Protein 3SWO (pdb70)

Sequence (1546 aa):
KSTYAPLEELFDTDRLLDQDERRDIAATVRQQFVDTRLKPNVEEGWFESATLPSSELAKEFGNLGVLGMHLQQGYGCAGTNAVSYGLACMELEAGDSGFRSFVSVQGSLSMFSIYRYGSEEEQKNEWLPRLAAGDAIGCFGLTEPDFGSNPAGMRTRARRRDGSDWIILNGTKMWITNGNLADVATVWAQTDDGIRGFLVPTDTPGFTANEIHRKLSLRASVTSELVLDNVRLPASAQLPLAEGLSAPLSCLNEARFGIVFGALGAARDSLETTIAYTQSSREEVFDKPLSNYQLTQEKLANMTVELGKGMLLAIHLGRIKDAEGVRPEQIISLGKLNNVREAIAIAREECRTLLGGSSGITLEYSPLRHANNLESVLTYEEGTSEMHLLSSIGKKALT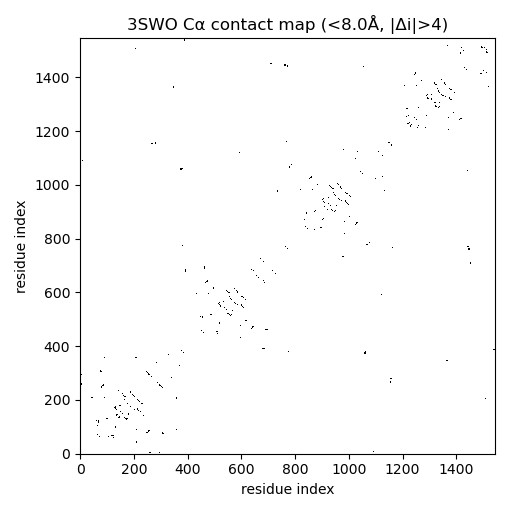GKAAFRTYAPLEELFDTDRLLDQDERDIAATVRQFVDTRLKPNVEEGWFESATTLPSSELAKEFGNLGVLGMHLQGYGCAGTNAVSYGLACMELEAGDSGFRSFVSVQGSLSMFSIYRRYGSEEQKNEWLPRLAAGDAIGCFGLTEPDFGSNPAGMRTRARRDGSDWILNGTKMWITNGNLADVATVWAQTDDGIRGFLVPTDTPGFTANEIHRKLSLRASVTSELVLDNVRLPASAQLPLAEGLSAPLSCLNEARFGIVFGALGAARDSLETTIAYTQSREEVFDKPLSNYQLTQEKLANMTVELGKGMLLAIHLGRIKDAEGVRPEQISLGKLNNVREAIAIAREECRTLLGGSSGITLEYSPLRHANNLESVLTYEEGTSEMHLLSSIGKKALTGKAAFRRTYAPLEELFDTDRLLDQDERRDIAATVRQFVDTRLKKPNVEEGWFESATTLPSSELAKEFGNLGVLGMHLQGYGCAGTNAVSYGLACMELEAGDSGFRSFVSVQGSLSMFSIYRYGSEEQKNEWLPRLAAGDAIGCFGLTEPDFGSNPAGMRTRARRRDGSDWILNGTKMWITNGNLADVATVWAQTDDGIRGFLVPTDTPGFTANEIHRKLSLRASVTSELVLDNVRLPASAQLPLAEGLSAPLSCLNEARFGIVFGALGAARDSLETTIAYTQSSREVFDKPLSNYQLTQEKLANMTVELGKGMMLLAIHLGRIKDAEGVRPEQIISLGKLNNVREAIAIAREECRTLLGGSSGITLEYSPLRHANNLESVLTYEEGTSEMHLLSSIGKALTGKAAFRTYAPLEELFDTDRLLDQDERDIAATVRQFVDTRLKPNVEEGWFESATTLPSSELAKEFGNLGVLGMHLQGYGCAGTNAVSYGLACMELEAGDSGFRSFVSVQGSLSMFSIYRYGSEEQKNEWLPRLAAGDAIGCFGLTEPDFGSNPAGMRTRRARRDGSDWILNGTKMWITNGNLADVATVWAQTDDGIRGFLVPTDTPGFTANEIHRKLSLRASVTSELVLDNVRLPASAQLPLAEGLSAPLSCLNEARFGIVFGALGAARDSLETTIAYTQSSREEVFDKPLSNYQLTQEKLANMTVELGKGMMLLAIHLGRIKDAEGVRPEQISLGKLNNVREAIAIAREECRTLLGGSSGITLEYSPLRHANNLESVLTYEEGTSEMHLLSSIGKKALTGKAAFRR

Organism: Mycolicibacterium smegmatis (strain ATCC 700084 / mc(2)155) (NCBI:txid246196)

Solvent-accessible surface area: 47978 Å² total; per-residue (Å²): 175,94,49,37,32,1,21,93,0,1,36,7,83,84,61,16,80,103,103,4,73,68,45,18,62,78,5,96,109,34,5,70,86,62,0,64,95,53,1,64,25,28,1,48,68,30,64,13,38,60,110,1,3,91,45,0,11,114,46,27,3,3,5,8,61,18,114,43,62,79,19,60,26,27,54,0,0,5,12,0,5,1,0,7,9,0,0,6,0,0,0,0,0,2,3,7,2,4,11,0,5,11,12,1,0,8,0,0,64,114,26,5,37,117,74,12,40,89,103,22,1,58,96,0,8,31,7,84,1,13,0,0,14,0,12,37,9,60,92,49,30,45,15,15,57,29,8,71,2,106,3,125,148,64,70,84,52,7,7,0,51,21,42,0,36,61,5,18,3,2,64,51,9,60,1,0,2,0,0,0,37,10,140,109,24,12,32,0,0,8,0,50,31,129,19,116,30,17,68,24,65,65,20,125,106,6,16,0,7,17,0,4,12,10,0,53,0,51,5,95,79,0,117,5,70,55,84,11,36,0,65,120,1,110,25,44,77,1,0,55,22,0,18,29,30,0,29,0,0,0,0,0,0,0,4,0,0,0,16,24,0,0,49,40,0,18,62,24,0,71,94,61,96,32,28,98,74,53,26,0,43,15,17,11,3,0,39,30,0,0,45,10,0,0,26,0,0,0,0,5,9,0,0,8,12,1,0,84,3,36,61,57,134,29,30,76,70,32,4,2,4,0,0,2,2,0,0,1,63,38,2,5,47,6,0,38,58,0,0,26,16,4,16,21,27,0,10,12,3,112,55,7,0,4,4,0,4,5,0,0,5,6,0,16,20,55,22,17,22,16,41,38,7,9,2,34,0,0,103,13,4,8,54,18,66,6,48,165,122,75,32,1,21,104,0,1,35,7,86,88,61,18,76,98,102,3,76,68,43,16,62,78,4,97,109,25,5,74,76,128,0,69,96,65,5,60,27,36,2,45,73,34,57,9,45,61,72,8,3,93,46,0,10,116,48,28,4,2,5,7,57,14,110,43,63,79,19,59,27,28,54,0,0,6,10,0,6,1,0,6,9,0,0,6,0,0,0,0,0,1,2,6,2,2,10,0,5,11,12,0,0,26,0,0,64,115,12,4,28,99,130,12,30,99,101,21,0,57,94,0,9,32,8,83,1,13,0,0,14,0,12,38,9,60,80,21,33,42,13,15,58,24,7,166,2,103,2,113,150,64,69,83,39,6,16,0,44,22,41,0,36,58,4,19,3,2,61,53,9,61,2,0,2,0,0,0,38,8,139,99,25,12,31,0,0,8,0,55,33,130,20,114,31,17,68,25,64,63,21,128,104,5,15,0,6,20,0,4,11,10,0,53,0,48,4,90,85,0,119,4,72,53,86,10,34,0,65,111,0,112,26,43,77,0,0,56,32,0,19,22,36,0,30,0,0,0,0,0,0,0,5,0,0,0,16,25,0,0,48,39,0,19,62,28,0,72,94,61,102,34,29,110,64,38,27,0,41,16,18,13,4,0,38,26,0,0,46,10,0,0,25,1,0,1,0,5,8,0,0,6,9,1,0,69,0,27,60,70,126,40,24,76,69,33,4,4,4,0,0,2,2,0,0,1,63,38,2,6,50,6,0,39,66,0,0,23,17,4,16,22,27,0,10,13,7,118,54,7,0,4,6,0,5,5,0,0,5,7,0,16,22,54,22,15,22,15,39,37,8,9,2,30,0,0,101,14,4,9,54,20,65,7,45,176,123,74,31,1,19,104,0,2,35,4,84,83,62,11,79,98,106,5,76,68,43,16,63,78,4,95,108,24,5,71,78,125,0,61,93,62,1,60,24,35,2,49,67,26,62,12,52,56,75,8,3,91,45,0,9,112,46,28,4,2,5,6,54,19,111,39,66,75,18,59,24,25,55,0,0,5,10,0,4,1,0,3,9,0,0,6,0,0,0,0,0,1,2,7,2,4,10,0,4,10,11,1,0,29,0,0,67,118,14,5,36,107,141,12,30,99,103,21,0,59,97,0,8,32,7,85,0,10,0,0,13,0,12,38,8,61,74,37,32,44,19,13,57,25,9,160,1,52,0,139,125,70,71,78,38,16,26,0,58,21,41,0,38,59,5,19,3,1,60,46,9,61,1,0,2,0,0,0,50,8,119,113,25,15,32,0,0,8,0,52,32,126,18,116,32,18,69,24,65,68,20,122,101,6,15,0,6,19,0,4,9,9,0,55,0,49,4,91,98,0,124,4,72,47,79,10,40,0,66,111,0,112,25,43,78,1,0,58,31,0,19,22,35,0,29,0,0,1,0,0,0,0,4,0,0,0,15,23,0,0,47,38,0,18,58,24,0,77,98,59,89,33,31,102,25,51,25,0,58,25,16,12,3,0,36,30,0,0,46,10,0,0,25,1,0,0,0,8,9,0,0,6,10,2,0,86,2,30,58,67,126,29,23,78,72,35,3,4,4,0,0,2,1,0,0,1,62,39,1,6,48,6,0,38,58,0,0,27,17,4,15,20,26,0,9,12,2,111,54,8,0,3,5,0,5,4,0,0,6,7,0,15,24,56,23,16,22,16,41,34,7,9,3,35,0,0,100,11,4,8,42,21,63,8,43,168,122,75,31,1,22,105,0,1,38,8,82,84,56,19,78,100,107,5,68,70,45,16,62,78,5,98,111,22,5,71,70,124,0,62,94,61,2,59,24,34,1,47,68,32,65,14,54,54,76,8,2,88,44,0,11,115,47,26,4,2,4,7,56,12,106,44,64,78,17,59,26,28,56,0,0,5,10,0,7,1,0,6,9,0,0,6,0,0,0,0,0,1,2,7,1,4,10,0,4,10,11,1,0,25,0,0,66,112,14,6,27,138,111,9,47,87,96,21,0,56,100,0,8,33,8,86,1,10,0,0,13,0,12,37,9,58,93,40,32,46,17,15,56,22,4,165,1,84,2,112,122,67,71,76,38,18,7,0,64,19,42,0,38,61,5,20,3,1,64,52,9,60,2,0,1,0,0,0,38,10,138,117,24,12,32,0,0,7,0,51,32,130,17,114,30,18,67,26,64,65,20,125,104,6,14,0,7,18,0,4,13,10,0,52,0,48,3,89,75,0,120,4,75,45,61,10,40,0,67,116,0,113,26,44,76,1,0,55,34,0,18,22,35,0,29,1,0,0,0,0,0,0,4,0,0,0,16,23,0,0,46,40,0,19,62,28,0,72,98,59,95,31,29,99,76,52,26,0,42,15,17,12,4,0,37,30,0,0,46,9,0,0,26,1,0,1,0,5,8,0,0,6,12,1,0,83,2,29,59,68,125,31,24,76,74,37,3,5,4,0,0,3,1,0,0,1,62,38,1,6,48,5,0,38,57,0,0,27,16,4,15,21,25,0,10,13,3,113,55,7,0,4,4,0,5,6,0,0,5,7,0,16,23,56,22,17,21,15,40,35,7,8,2,37,0,0,99,14,4,8,53,21,62,9,43,161

Foldseek 3Di:
DPDDALQVVVPCVVLDDPVLVVLLVLLLVCLVPPPQVCPQVCLVVLEADLVVLQVVLVSQLAQQCDDDLSHVNDALSSNLSNLLSLCLSNNQSSVQRLFLHLQFLVLCVPQADPVSNVVPSNCSSNSVFGEKEFQAAPVQALHSQPDAWAWEDDDQKIWTFGKGFFIWCLVVGQWYFHWHAYPQAIWTFIAGCPFPQWDWDWDDPAPASSHTTTTMIGGDGGMGGNNRTSHRDGHPVSSLSSLLSSLLSLLSNLLSNLSSLLVLLVVQQCVDDDPHHRNCVDPVNVVLSVVLSVLSNVSSVLSSVQSVQCSPPHDDSLSSLVSLLRSLVSSLVSLVSSLVSNPPVSPGPPGRSVNSNRNSVVSCPHSHHSVRSVQSNVCVVPVDRDPD/DAQLQRVVPLVVLDDPVLVVLLVLLLVCLVPPPQVCPQVLLVVLEADLVVLQVCLVSQLAQQCDDDLSHVVDALSSNLSSLLSLCLSNNQRSVQRLFLHLQFLVLCVPQADPVSNNVPSNCSSNSVFGEKEFQAAPVDAQHSQPDAFAWEDDPQKIWTFGKGFFIWCLVPGQWYWHWHAYPQAIWTFIDGQPQPQWDWDWDDPALASSNTTTTMIGRGRRMGGNNRTSHRDGHPVSNLSSLLSSLLSLLSNLLSNLSSLLVLLCVQQCVDDDPHHRNCPDPVNVVLSVVLSVLSNVSSVLSSVQSVCCRPPRHDSLSSLVSLLRSLVSSLVSLVSSLVSVPPVSPGPPGRSVNSNRNSVVSCPHSHHSVRSVQSNVCVVPVDRDPD/DAQLQRVVVLVVLDDPVLVVLLVLLLVCLVPPPQVCPQVLLVVLEADLVVLQVCLVSQLAQQCDDDLSHVVDALSSNLSSLLSLCLSNNQRSVQRLFLHLQFLVLCVPQADPVSNVVPVNCSSNSVFGEKEFQAAPVDAQHSQPDAWAWEDDPQKIWTFGKGFFIWCLVPGQWYFHWHAYPQAIWTFIAGCPFPQWDWDWDDPALASSNTTTTMIGGDGGMGGNNRTRHRDGHPVSSLSSLLSSLLSLLSNLLSLLSSLLVLLVVQQQVDDDPRHRNCPDPVNVVLSVVLSVLSNVSSVLSSVQSVVCSPVHHDSLSSLVSLLRSLVSSLVSLVSSLVSNPPVSPGPPGRSVNSNRNSVVSCPHSHHSVRSVQSNVCVVPVDRDPD/DAQLQRVVPLVVLDDPVLVVLLVLLLVCLVPPPQVCPQVLLVVLEADLCVLQVCLVSQLAQQCDDDLSHVNDALSSNLSNLLSLCLSNNQRSVQRLFLHLQFLVLCVPQADPVSNNVPSNCSSNSVFGEKEFQAAPVDAQHSQPDAFAWEDDPQKIWTFGKGFFIWCLVPGQWYWHWHAYPQAIWTFIDGCPFPQWDWDWDDPALASSHTTTTMIGRHGGIGGNNRTSHRDGHPVSNLSSLLSSLLSLLSNLLSLLSSLLVLLCVQQCVDDDPHHRNCVDPVNVVLSVVLSVLSNVSSVLSSVQSVVCRPVHHDSLSSLVSLLRSLVSSLVSLVSSLVSNPPVSPGPPGRSVNSNRNSVVSCPHSHHSVRSVQSNVCVVPVDRDPD

Nearest PDB structures (foldseek):
  3swo-assembly1_D  TM=1.002E+00  e=8.343E-63  Mycolicibacterium smegmatis MC2 155
  3sf6-assembly1_A  TM=9.965E-01  e=3.143E-48  Mycolicibacterium smegmatis MC2 155
  3ii9-assembly1_C  TM=9.580E-01  e=2.844E-35  Burkholderia pseudomallei 1710b
  2vig-assembly2_F  TM=9.636E-01  e=1.639E-29  Homo sapiens
  2vig-assembly2_H  TM=9.617E-01  e=8.553E-29  Homo sapiens

Radius of gyration: 34.22 Å; Cα contacts (8 Å, |Δi|>4): 3447; chains: 4; bounding box: 87×93×88 Å

Structure (mmCIF, N/CA/C/O backbone):
data_3SWO
#
_entry.id   3SWO
#
_cell.length_a   149.670
_cell.length_b   66.870
_cell.length_c   167.460
_cell.angle_alpha   90.00
_cell.angle_beta   107.71
_cell.angle_gamma   90.00
#
_symmetry.space_group_name_H-M   'C 1 2 1'
#
loop_
_entity.id
_entity.type
_entity.pdbx_description
1 polymer 'Glutaryl-CoA dehydrogenase'
2 non-polymer 'DIHYDROFLAVINE-ADENINE DINUCLEOTIDE'
3 non-polymer 1,2-ETHANEDIOL
4 non-polymer 'UNKNOWN ATOM OR ION'
5 water water
#
loop_
_atom_site.group_PDB
_atom_site.id
_atom_site.type_symbol
_atom_site.label_atom_id
_atom_site.label_alt_id
_atom_site.label_comp_id
_atom_site.label_asym_id
_atom_site.label_entity_id
_atom_site.label_seq_id
_atom_site.pdbx_PDB_ins_code
_atom_site.Cartn_x
_atom_site.Cartn_y
_atom_site.Cartn_z
_atom_site.occupancy
_atom_site.B_iso_or_equiv
_atom_site.auth_seq_id
_atom_site.auth_comp_id
_atom_site.auth_asym_id
_atom_site.auth_atom_id
_atom_site.pdbx_PDB_model_num
ATOM 1 N N . LYS A 1 11 ? 21.418 21.965 54.817 1.00 36.39 9 LYS A N 1
ATOM 2 C CA . LYS A 1 11 ? 22.419 20.987 55.377 1.00 35.11 9 LYS A CA 1
ATOM 3 C C . LYS A 1 11 ? 23.733 20.855 54.562 1.00 34.00 9 LYS A C 1
ATOM 4 O O . LYS A 1 11 ? 23.722 20.448 53.392 1.00 34.65 9 LYS A O 1
ATOM 10 N N . SER A 1 12 ? 24.862 21.188 55.194 1.00 32.30 10 SER A N 1
ATOM 11 C CA . SER A 1 12 ? 26.147 21.300 54.474 1.00 30.70 10 SER A CA 1
ATOM 12 C C . SER A 1 12 ? 26.858 19.949 54.317 1.00 27.03 10 SER A C 1
ATOM 13 O O . SER A 1 12 ? 27.616 19.742 53.348 1.00 27.60 10 SER A O 1
ATOM 16 N N . THR A 1 13 ? 26.623 19.019 55.252 1.00 22.75 11 THR A N 1
ATOM 17 C CA . THR A 1 13 ? 27.296 17.716 55.180 1.00 18.93 11 THR A CA 1
ATOM 18 C C . THR A 1 13 ? 26.359 16.595 55.633 1.00 16.18 11 THR A C 1
ATOM 19 O O . THR A 1 13 ? 25.414 16.800 56.405 1.00 16.16 11 THR A O 1
ATOM 23 N N . TYR A 1 14 ? 26.625 15.409 55.103 1.00 12.22 12 TYR A N 1
ATOM 24 C CA . TYR A 1 14 ? 25.896 14.200 55.410 1.00 11.06 12 TYR A CA 1
ATOM 25 C C . TYR A 1 14 ? 26.873 13.135 55.850 1.00 10.02 12 TYR A C 1
ATOM 26 O O . TYR A 1 14 ? 27.926 12.968 55.197 1.00 10.79 12 TYR A O 1
ATOM 35 N N . ALA A 1 15 ? 26.523 12.364 56.872 1.00 9.86 13 ALA A N 1
ATOM 36 C CA . ALA A 1 15 ? 27.229 11.132 57.173 1.00 9.14 13 ALA A CA 1
ATOM 37 C C . ALA A 1 15 ? 27.006 10.148 56.006 1.00 9.42 13 ALA A C 1
ATOM 38 O O . ALA A 1 15 ? 26.013 10.271 55.301 1.00 9.18 13 ALA A O 1
ATOM 40 N N . PRO A 1 16 ? 27.900 9.159 55.831 1.00 7.99 14 PRO A N 1
ATOM 41 C CA . PRO A 1 16 ? 27.772 8.253 54.675 1.00 8.11 14 PRO A CA 1
ATOM 42 C C . PRO A 1 16 ? 26.378 7.629 54.538 1.00 7.68 14 PRO A C 1
ATOM 43 O O . PRO A 1 16 ? 25.785 7.688 53.456 1.00 8.03 14 PRO A O 1
ATOM 47 N N . LEU A 1 17 ? 25.836 7.028 55.597 1.00 7.92 15 LEU A N 1
ATOM 48 C CA . LEU A 1 17 ? 24.520 6.405 55.484 1.00 7.98 15 LEU A CA 1
ATOM 49 C C . LEU A 1 17 ? 23.388 7.402 55.468 1.00 9.09 15 LEU A C 1
ATOM 50 O O . LEU A 1 17 ? 22.315 7.082 54.953 1.00 10.23 15 LEU A O 1
ATOM 55 N N . GLU A 1 18 ? 23.598 8.591 56.016 1.00 9.30 16 GLU A N 1
ATOM 56 C CA A GLU A 1 18 ? 22.611 9.670 55.915 0.50 9.79 16 GLU A CA 1
ATOM 57 C CA B GLU A 1 18 ? 22.618 9.656 55.933 0.50 10.48 16 GLU A CA 1
ATOM 58 C C . GLU A 1 18 ? 22.437 10.080 54.471 1.00 9.94 16 GLU A C 1
ATOM 59 O O . GLU A 1 18 ? 21.345 10.429 54.047 1.00 11.47 16 GLU A O 1
ATOM 70 N N . LEU A 1 19 ? 23.516 10.046 53.696 1.00 8.91 17 LEU A N 1
ATOM 71 C CA . LEU A 1 19 ? 23.444 10.389 52.284 1.00 8.92 17 LEU A CA 1
ATOM 72 C C . LEU A 1 19 ? 22.549 9.412 51.528 1.00 9.20 17 LEU A C 1
ATOM 73 O O . LEU A 1 19 ? 21.714 9.823 50.708 1.00 9.78 17 LEU A O 1
ATOM 78 N N . PHE A 1 20 ? 22.685 8.118 51.827 1.00 8.60 18 PHE A N 1
ATOM 79 C CA . PHE A 1 20 ? 21.799 7.101 51.298 1.00 8.91 18 PHE A CA 1
ATOM 80 C C . PHE A 1 20 ? 20.391 7.176 51.862 1.00 9.38 18 PHE A C 1
ATOM 81 O O . PHE A 1 20 ? 19.458 6.691 51.236 1.00 12.14 18 PHE A O 1
ATOM 89 N N . ASP A 1 21 ? 20.267 7.716 53.063 1.00 8.93 19 ASP A N 1
ATOM 90 C CA . ASP A 1 21 ? 19.017 7.770 53.819 1.00 9.64 19 ASP A CA 1
ATOM 91 C C . ASP A 1 21 ? 18.510 6.359 54.088 1.00 10.35 19 ASP A C 1
ATOM 92 O O . ASP A 1 21 ? 17.363 6.001 53.759 1.00 11.75 19 ASP A O 1
ATOM 97 N N . THR A 1 22 ? 19.336 5.524 54.687 1.00 8.62 20 THR A N 1
ATOM 98 C CA . THR A 1 22 ? 18.899 4.204 55.101 1.00 8.96 20 THR A CA 1
ATOM 99 C C . THR A 1 22 ? 17.954 4.228 56.326 1.00 8.90 20 THR A C 1
ATOM 100 O O . THR A 1 22 ? 17.151 3.294 56.484 1.00 8.63 20 THR A O 1
ATOM 104 N N . ASP A 1 23 ? 17.998 5.272 57.146 1.00 9.46 21 ASP A N 1
ATOM 105 C CA . ASP A 1 23 ? 17.070 5.365 58.281 1.00 9.15 21 ASP A CA 1
ATOM 106 C C . ASP A 1 23 ? 15.615 5.347 57.833 1.00 8.78 21 ASP A C 1
ATOM 107 O O . ASP A 1 23 ? 14.771 4.905 58.594 1.00 9.57 21 ASP A O 1
ATOM 112 N N . ARG A 1 24 ? 15.284 5.821 56.633 1.00 7.91 22 ARG A N 1
ATOM 113 C CA . ARG A 1 24 ? 13.902 5.788 56.155 1.00 8.63 22 ARG A CA 1
ATOM 114 C C . ARG A 1 24 ? 13.350 4.387 55.999 1.00 8.40 22 ARG A C 1
ATOM 115 O O . ARG A 1 24 ? 12.135 4.220 55.954 1.00 9.86 22 ARG A O 1
ATOM 123 N N . LEU A 1 25 ? 14.239 3.386 55.943 1.00 8.81 23 LEU A N 1
ATOM 124 C CA . LEU A 1 25 ? 13.876 1.977 55.825 1.00 9.75 23 LEU A CA 1
ATOM 125 C C . LEU A 1 25 ? 13.617 1.271 57.148 1.00 10.66 23 LEU A C 1
ATOM 126 O O . LEU A 1 25 ? 13.205 0.097 57.150 1.00 12.21 23 LEU A O 1
ATOM 131 N N . LEU A 1 26 ? 13.815 1.986 58.251 1.00 9.82 24 LEU A N 1
ATOM 132 C CA . LEU A 1 26 ? 13.742 1.434 59.583 1.00 9.90 24 LEU A CA 1
ATOM 133 C C . LEU A 1 26 ? 12.612 2.105 60.343 1.00 12.37 24 LEU A C 1
ATOM 134 O O . LEU A 1 26 ? 12.421 3.324 60.204 1.00 14.74 24 LEU A O 1
ATOM 139 N N . ASP A 1 27 ? 11.911 1.381 61.201 1.00 10.28 25 ASP A N 1
ATOM 140 C CA . ASP A 1 27 ? 10.908 2.038 62.023 1.00 11.13 25 ASP A CA 1
ATOM 141 C C . ASP A 1 27 ? 11.503 2.620 63.295 1.00 10.92 25 ASP A C 1
ATOM 142 O O . ASP A 1 27 ? 12.697 2.490 63.558 1.00 9.99 25 ASP A O 1
ATOM 147 N N . GLN A 1 28 ? 10.693 3.329 64.078 1.00 11.56 26 GLN A N 1
ATOM 148 C CA . GLN A 1 28 ? 11.227 4.000 65.260 1.00 11.53 26 GLN A CA 1
ATOM 149 C C . GLN A 1 28 ? 11.803 3.039 66.277 1.00 10.58 26 GLN A C 1
ATOM 150 O O . GLN A 1 28 ? 12.849 3.283 66.885 1.00 10.35 26 GLN A O 1
ATOM 156 N N . ASP A 1 29 ? 11.139 1.913 66.493 1.00 10.62 27 ASP A N 1
ATOM 157 C CA . ASP A 1 29 ? 11.611 0.940 67.458 1.00 11.27 27 ASP A CA 1
ATOM 158 C C . ASP A 1 29 ? 12.983 0.386 67.068 1.00 10.16 27 ASP A C 1
ATOM 159 O O . ASP A 1 29 ? 13.871 0.213 67.913 1.00 11.70 27 ASP A O 1
ATOM 164 N N . GLU A 1 30 ? 13.156 0.129 65.770 1.00 9.43 28 GLU A N 1
ATOM 165 C CA . GLU A 1 30 ? 14.444 -0.357 65.247 1.00 9.91 28 GLU A CA 1
ATOM 166 C C . GLU A 1 30 ? 15.525 0.711 65.425 1.00 10.23 28 GLU A C 1
ATOM 167 O O . GLU A 1 30 ? 16.632 0.403 65.899 1.00 9.83 28 GLU A O 1
ATOM 173 N N . ARG A 1 31 ? 15.234 1.962 65.078 1.00 9.35 29 ARG A N 1
ATOM 174 C CA A ARG A 1 31 ? 16.210 3.035 65.249 0.60 10.15 29 ARG A CA 1
ATOM 175 C CA B ARG A 1 31 ? 16.211 3.030 65.245 0.40 9.86 29 ARG A CA 1
ATOM 176 C C . ARG A 1 31 ? 16.533 3.246 66.725 1.00 10.35 29 ARG A C 1
ATOM 177 O O . ARG A 1 31 ? 17.691 3.544 67.064 1.00 10.40 29 ARG A O 1
ATOM 192 N N . ASP A 1 32 ? 15.544 3.074 67.607 1.00 10.95 30 ASP A N 1
ATOM 193 C CA . ASP A 1 32 ? 15.782 3.229 69.046 1.00 11.13 30 ASP A CA 1
ATOM 194 C C . ASP A 1 32 ? 16.725 2.141 69.568 1.00 11.60 30 ASP A C 1
ATOM 195 O O . ASP A 1 32 ? 17.606 2.413 70.374 1.00 11.54 30 ASP A O 1
ATOM 200 N N . ILE A 1 33 ? 16.579 0.920 69.069 1.00 11.21 31 ILE A N 1
ATOM 201 C CA . ILE A 1 33 ? 17.486 -0.181 69.434 1.00 11.90 31 ILE A CA 1
ATOM 202 C C . ILE A 1 33 ? 18.905 0.131 68.983 1.00 11.43 31 ILE A C 1
ATOM 203 O O . ILE A 1 33 ? 19.853 -0.024 69.778 1.00 10.88 31 ILE A O 1
ATOM 208 N N . ALA A 1 34 ? 19.069 0.561 67.735 1.00 10.00 32 ALA A N 1
ATOM 209 C CA . ALA A 1 34 ? 20.403 0.949 67.279 1.00 9.95 32 ALA A CA 1
ATOM 210 C C . ALA A 1 34 ? 20.991 2.006 68.202 1.00 9.69 32 ALA A C 1
ATOM 211 O O . ALA A 1 34 ? 22.158 1.923 68.608 1.00 10.28 32 ALA A O 1
ATOM 213 N N . ALA A 1 35 ? 20.220 3.031 68.523 1.00 9.72 33 ALA A N 1
ATOM 214 C CA . ALA A 1 35 ? 20.746 4.132 69.338 1.00 9.58 33 ALA A CA 1
ATOM 215 C C . ALA A 1 35 ? 21.095 3.658 70.749 1.00 10.31 33 ALA A C 1
ATOM 216 O O . ALA A 1 35 ? 22.108 4.077 71.323 1.00 10.64 33 ALA A O 1
ATOM 218 N N . THR A 1 36 ? 20.291 2.769 71.300 1.00 10.25 34 THR A N 1
ATOM 219 C CA . THR A 1 36 ? 20.530 2.233 72.641 1.00 11.36 34 THR A CA 1
ATOM 220 C C . THR A 1 36 ? 21.825 1.430 72.688 1.00 10.74 34 THR A C 1
ATOM 221 O O . THR A 1 36 ? 22.661 1.593 73.584 1.00 10.93 34 THR A O 1
ATOM 225 N N . VAL A 1 37 ? 22.042 0.580 71.700 1.00 9.83 35 VAL A N 1
ATOM 226 C CA . VAL A 1 37 ? 23.251 -0.217 71.687 1.00 10.21 35 VAL A CA 1
ATOM 227 C C . VAL A 1 37 ? 24.454 0.673 71.399 1.00 9.59 35 VAL A C 1
ATOM 228 O O . VAL A 1 37 ? 25.515 0.515 72.025 1.00 9.16 35 VAL A O 1
ATOM 232 N N . ARG A 1 38 ? 24.318 1.641 70.499 1.00 8.95 36 ARG A N 1
ATOM 233 C CA . ARG A 1 38 ? 25.435 2.561 70.209 1.00 9.66 36 ARG A CA 1
ATOM 234 C C . ARG A 1 38 ? 25.844 3.330 71.471 1.00 10.19 36 ARG A C 1
ATOM 235 O O . ARG A 1 38 ? 27.052 3.524 71.729 1.00 10.36 36 ARG A O 1
ATOM 243 N N . GLN A 1 39 ? 24.883 3.751 72.281 1.00 11.31 37 GLN A N 1
ATOM 244 C CA A GLN A 1 39 ? 25.218 4.520 73.473 0.50 12.26 37 GLN A CA 1
ATOM 245 C CA B GLN A 1 39 ? 25.173 4.505 73.509 0.50 12.13 37 GLN A CA 1
ATOM 246 C C . GLN A 1 39 ? 25.898 3.617 74.511 1.00 12.00 37 GLN A C 1
ATOM 247 O O . GLN A 1 39 ? 26.848 4.055 75.173 1.00 11.81 37 GLN A O 1
ATOM 258 N N . PHE A 1 40 ? 25.459 2.363 74.625 1.00 11.58 38 PHE A N 1
ATOM 259 C CA . PHE A 1 40 ? 26.131 1.364 75.462 1.00 11.85 38 PHE A CA 1
ATOM 260 C C . PHE A 1 40 ? 27.593 1.143 75.010 1.00 12.01 38 PHE A C 1
ATOM 261 O O . PHE A 1 40 ? 28.553 1.130 75.833 1.00 12.31 38 PHE A O 1
ATOM 269 N N . VAL A 1 41 ? 27.776 0.955 73.714 1.00 10.81 39 VAL A N 1
ATOM 270 C CA . VAL A 1 41 ? 29.120 0.751 73.175 1.00 11.92 39 VAL A CA 1
ATOM 271 C C . VAL A 1 41 ? 29.980 1.977 73.504 1.00 12.46 39 VAL A C 1
ATOM 272 O O . VAL A 1 41 ? 31.118 1.843 73.999 1.00 13.13 39 VAL A O 1
ATOM 276 N N . ASP A 1 42 ? 29.450 3.170 73.239 1.00 12.17 40 ASP A N 1
ATOM 277 C CA . ASP A 1 42 ? 30.202 4.417 73.449 1.00 12.77 40 ASP A CA 1
ATOM 278 C C . ASP A 1 42 ? 30.600 4.626 74.897 1.00 13.86 40 ASP A C 1
ATOM 279 O O . ASP A 1 42 ? 31.716 5.081 75.171 1.00 14.45 40 ASP A O 1
ATOM 284 N N . THR A 1 43 ? 29.711 4.328 75.823 1.00 14.60 41 THR A N 1
ATOM 285 C CA . THR A 1 43 ? 29.958 4.656 77.221 1.00 16.27 41 THR A CA 1
ATOM 286 C C . THR A 1 43 ? 30.660 3.552 77.972 1.00 16.93 41 THR A C 1
ATOM 287 O O . THR A 1 43 ? 31.521 3.851 78.824 1.00 18.70 41 THR A O 1
ATOM 291 N N . ARG A 1 44 ? 30.302 2.297 77.720 1.00 16.75 42 ARG A N 1
ATOM 292 C CA . ARG A 1 44 ? 30.829 1.180 78.489 1.00 17.70 42 ARG A CA 1
ATOM 293 C C . ARG A 1 44 ? 32.028 0.468 77.861 1.00 17.38 42 ARG A C 1
ATOM 294 O O . ARG A 1 44 ? 32.938 0.035 78.576 1.00 20.11 42 ARG A O 1
ATOM 302 N N . LEU A 1 45 ? 32.046 0.339 76.548 1.00 14.73 43 LEU A N 1
ATOM 303 C CA . LEU A 1 45 ? 33.027 -0.508 75.874 1.00 15.14 43 LEU A CA 1
ATOM 304 C C . LEU A 1 45 ? 34.168 0.298 75.274 1.00 15.39 43 LEU A C 1
ATOM 305 O O . LEU A 1 45 ? 35.336 -0.041 75.484 1.00 15.47 43 LEU A O 1
ATOM 310 N N . LYS A 1 46 ? 33.871 1.368 74.548 1.00 15.42 44 LYS A N 1
ATOM 311 C CA . LYS A 1 46 ? 34.915 2.128 73.869 1.00 16.66 44 LYS A CA 1
ATOM 312 C C . LYS A 1 46 ? 36.013 2.654 74.757 1.00 16.72 44 LYS A C 1
ATOM 313 O O . LYS A 1 46 ? 37.171 2.623 74.317 1.00 17.48 44 LYS A O 1
ATOM 319 N N . PRO A 1 47 ? 35.715 3.063 76.012 1.00 17.23 45 PRO A N 1
ATOM 320 C CA . PRO A 1 47 ? 36.850 3.569 76.843 1.00 17.62 45 PRO A CA 1
ATOM 321 C C . PRO A 1 47 ? 37.891 2.513 77.211 1.00 17.15 45 PRO A C 1
ATOM 322 O O . PRO A 1 47 ? 39.017 2.870 77.625 1.00 18.11 45 PRO A O 1
ATOM 326 N N . ASN A 1 48 ? 37.534 1.241 77.044 1.00 16.30 46 ASN A N 1
ATOM 327 C CA . ASN A 1 48 ? 38.348 0.117 77.460 1.00 14.95 46 ASN A CA 1
ATOM 328 C C . ASN A 1 48 ? 38.931 -0.690 76.294 1.00 13.61 46 ASN A C 1
ATOM 329 O O . ASN A 1 48 ? 39.773 -1.548 76.524 1.00 13.27 46 ASN A O 1
ATOM 334 N N . VAL A 1 49 ? 38.454 -0.463 75.070 1.00 12.66 47 VAL A N 1
ATOM 335 C CA . VAL A 1 49 ? 38.762 -1.379 73.986 1.00 12.27 47 VAL A CA 1
ATOM 336 C C . VAL A 1 49 ? 40.267 -1.402 73.620 1.00 11.83 47 VAL A C 1
ATOM 337 O O . VAL A 1 49 ? 40.790 -2.459 73.284 1.00 10.75 47 VAL A O 1
ATOM 341 N N . GLU A 1 50 ? 40.940 -0.258 73.670 1.00 12.19 48 GLU A N 1
ATOM 342 C CA A GLU A 1 50 ? 42.3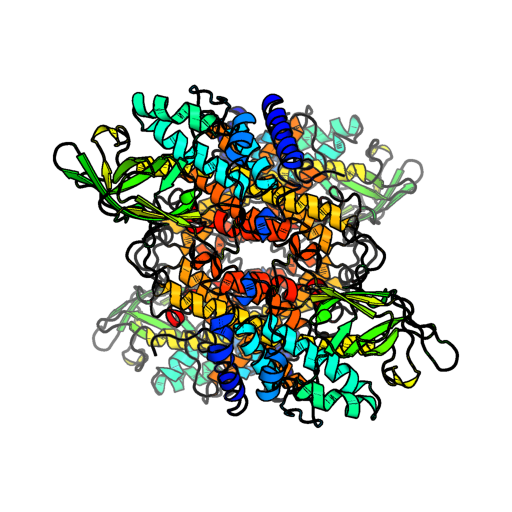61 -0.217 73.302 0.50 11.16 48 GLU A CA 1
ATOM 343 C CA B GLU A 1 50 ? 42.357 -0.202 73.323 0.50 11.80 48 GLU A CA 1
ATOM 344 C C . GLU A 1 50 ? 43.139 -1.128 74.261 1.00 11.09 48 GLU A C 1
ATOM 345 O O . GLU A 1 50 ? 43.970 -1.948 73.837 1.00 11.00 48 GLU A O 1
ATOM 356 N N . GLY A 1 51 ? 42.898 -0.999 75.563 1.00 11.37 49 GLY A N 1
ATOM 357 C CA . GLY A 1 51 ? 43.567 -1.848 76.540 1.00 11.64 49 GLY A CA 1
ATOM 358 C C . GLY A 1 51 ? 43.225 -3.313 76.419 1.00 11.19 49 GLY A C 1
ATOM 359 O O . GLY A 1 51 ? 44.086 -4.204 76.528 1.00 11.70 49 GLY A O 1
ATOM 360 N N . TRP A 1 52 ? 41.958 -3.603 76.143 1.00 10.47 50 TRP A N 1
ATOM 361 C CA . TRP A 1 52 ? 41.542 -4.988 75.969 1.00 9.93 50 TRP A CA 1
ATOM 362 C C . TRP A 1 52 ? 42.217 -5.621 74.743 1.00 9.45 50 TRP A C 1
ATOM 363 O O . TRP A 1 52 ? 42.669 -6.756 74.787 1.00 10.75 50 TRP A O 1
ATOM 374 N N . PHE A 1 53 ? 42.334 -4.866 73.659 1.00 8.71 51 PHE A N 1
ATOM 375 C CA . PHE A 1 53 ? 42.972 -5.408 72.455 1.00 8.35 51 PHE A CA 1
ATOM 376 C C . PHE A 1 53 ? 44.475 -5.621 72.674 1.00 8.67 51 PHE A C 1
ATOM 377 O O . PHE A 1 53 ? 44.999 -6.726 72.390 1.00 9.24 51 PHE A O 1
ATOM 385 N N . GLU A 1 54 ? 45.171 -4.600 73.205 1.00 9.42 52 GLU A N 1
ATOM 386 C CA . GLU A 1 54 ? 46.589 -4.738 73.471 1.00 9.49 52 GLU A CA 1
ATOM 387 C C . GLU A 1 54 ? 46.904 -5.905 74.394 1.00 10.52 52 GLU A C 1
ATOM 388 O O . GLU A 1 54 ? 47.850 -6.661 74.145 1.00 10.21 52 GLU A O 1
ATOM 394 N N . SER A 1 55 ? 46.134 -6.040 75.471 1.00 10.72 53 SER A N 1
ATOM 395 C CA . SER A 1 55 ? 46.360 -7.094 76.464 1.00 11.58 53 SER A CA 1
ATOM 396 C C . SER A 1 55 ? 45.789 -8.448 76.053 1.00 11.61 53 SER A C 1
ATOM 397 O O . SER A 1 55 ? 46.022 -9.449 76.711 1.00 14.05 53 SER A O 1
ATOM 400 N N . ALA A 1 56 ? 45.034 -8.465 74.966 1.00 11.19 54 ALA A N 1
ATOM 401 C CA . ALA A 1 56 ? 44.335 -9.661 74.489 1.00 11.70 54 ALA A CA 1
ATOM 402 C C . ALA A 1 56 ? 43.393 -10.265 75.534 1.00 12.88 54 ALA A C 1
ATOM 403 O O . ALA A 1 56 ? 43.456 -11.470 75.848 1.00 14.96 54 ALA A O 1
ATOM 405 N N . THR A 1 57 ? 42.498 -9.419 76.024 1.00 14.07 55 THR A N 1
ATOM 406 C CA . THR A 1 57 ? 41.481 -9.853 76.979 1.00 16.11 55 THR A CA 1
ATOM 407 C C . THR A 1 57 ? 40.094 -9.322 76.612 1.00 16.92 55 THR A C 1
ATOM 408 O O . THR A 1 57 ? 39.980 -8.265 76.006 1.00 16.99 55 THR A O 1
ATOM 412 N N . LEU A 1 58 ? 39.042 -10.067 76.965 1.00 16.89 56 LEU A N 1
ATOM 413 C CA . LEU A 1 58 ? 37.650 -9.569 76.906 1.00 16.86 56 LEU A CA 1
ATOM 414 C C . LEU A 1 58 ? 37.011 -10.115 78.180 1.00 17.15 56 LEU A C 1
ATOM 415 O O . LEU A 1 58 ? 36.737 -11.308 78.272 1.00 18.01 56 LEU A O 1
ATOM 420 N N . PRO A 1 59 ? 36.809 -9.247 79.176 1.00 17.34 57 PRO A N 1
ATOM 421 C CA . PRO A 1 59 ? 36.370 -9.719 80.506 1.00 17.99 57 PRO A CA 1
ATOM 422 C C . PRO A 1 59 ? 35.059 -10.489 80.507 1.00 17.87 57 PRO A C 1
ATOM 423 O O . PRO A 1 59 ? 34.114 -10.109 79.823 1.00 17.93 57 PRO A O 1
ATOM 427 N N . SER A 1 60 ? 35.014 -11.594 81.262 1.00 18.30 58 SER A N 1
ATOM 428 C CA A SER A 1 60 ? 33.827 -12.444 81.289 0.60 18.53 58 SER A CA 1
ATOM 429 C CA B SER A 1 60 ? 33.832 -12.456 81.328 0.40 18.58 58 SER A CA 1
ATOM 430 C C . SER A 1 60 ? 32.615 -11.719 81.882 1.00 18.22 58 SER A C 1
ATOM 431 O O . SER A 1 60 ? 31.480 -12.035 81.497 1.00 19.19 58 SER A O 1
ATOM 436 N N . GLU A 1 61 ? 32.854 -10.736 82.754 1.00 18.78 59 GLU A N 1
ATOM 437 C CA . GLU A 1 61 ? 31.769 -9.838 83.281 1.00 19.62 59 GLU A CA 1
ATOM 438 C C . GLU A 1 61 ? 30.914 -9.203 82.196 1.00 16.86 59 GLU A C 1
ATOM 439 O O . GLU A 1 61 ? 29.753 -8.826 82.452 1.00 15.51 59 GLU A O 1
ATOM 445 N N . LEU A 1 62 ? 31.477 -9.045 81.011 1.00 14.72 60 LEU A N 1
ATOM 446 C CA . LEU A 1 62 ? 30.664 -8.513 79.923 1.00 14.41 60 LEU A CA 1
ATOM 447 C C . LEU A 1 62 ? 29.502 -9.413 79.583 1.00 13.46 60 LEU A C 1
ATOM 448 O O . LEU A 1 62 ? 28.496 -8.895 79.080 1.00 13.07 60 LEU A O 1
ATOM 453 N N . ALA A 1 63 ? 29.565 -10.735 79.813 1.00 12.82 61 ALA A N 1
ATOM 454 C CA . ALA A 1 63 ? 28.399 -11.584 79.555 1.00 12.84 61 ALA A CA 1
ATOM 455 C C . ALA A 1 63 ? 27.145 -11.049 80.250 1.00 12.09 61 ALA A C 1
ATOM 456 O O . ALA A 1 63 ? 26.081 -10.932 79.645 1.00 11.61 61 ALA A O 1
ATOM 458 N N . LYS A 1 64 ? 27.246 -10.747 81.549 1.00 11.65 62 LYS A N 1
ATOM 459 C CA . LYS A 1 64 ? 26.097 -10.250 82.284 1.00 11.87 62 LYS A CA 1
ATOM 460 C C . LYS A 1 64 ? 25.636 -8.864 81.816 1.00 11.29 62 LYS A C 1
ATOM 461 O O . LYS A 1 64 ? 24.464 -8.586 81.766 1.00 12.37 62 LYS A O 1
ATOM 467 N N . GLU A 1 65 ? 26.594 -8.016 81.447 1.00 11.32 63 GLU A N 1
ATOM 468 C CA . GLU A 1 65 ? 26.294 -6.687 80.898 1.00 11.66 63 GLU A CA 1
ATOM 469 C C . GLU A 1 65 ? 25.552 -6.803 79.565 1.00 11.25 63 GLU A C 1
ATOM 470 O O . GLU A 1 65 ? 24.541 -6.116 79.356 1.00 11.71 63 GLU A O 1
ATOM 476 N N . PHE A 1 66 ? 26.014 -7.672 78.677 1.00 10.32 64 PHE A N 1
ATOM 477 C CA . PHE A 1 66 ? 25.279 -7.902 77.430 1.00 10.56 64 PHE A CA 1
ATOM 478 C C . PHE A 1 66 ? 23.905 -8.497 77.731 1.00 10.09 64 PHE A C 1
ATOM 479 O O . PHE A 1 66 ? 22.909 -8.190 77.054 1.00 11.22 64 PHE A O 1
ATOM 487 N N . GLY A 1 67 ? 23.824 -9.410 78.710 1.00 10.41 65 GLY A N 1
ATOM 488 C CA . GLY A 1 67 ? 22.543 -10.001 79.065 1.00 10.39 65 GLY A CA 1
ATOM 489 C C . GLY A 1 67 ? 21.549 -8.961 79.529 1.00 11.31 65 GLY A C 1
ATOM 490 O O . GLY A 1 67 ? 20.390 -8.965 79.100 1.00 10.83 65 GLY A O 1
ATOM 491 N N . ASN A 1 68 ? 21.996 -8.071 80.422 1.00 12.06 66 ASN A N 1
ATOM 492 C CA . ASN A 1 68 ? 21.142 -7.009 80.948 1.00 12.95 66 ASN A CA 1
ATOM 493 C C . ASN A 1 68 ? 20.708 -6.046 79.851 1.00 12.13 66 ASN A C 1
ATOM 494 O O . ASN A 1 68 ? 19.570 -5.542 79.847 1.00 13.19 66 ASN A O 1
ATOM 499 N N . LEU A 1 69 ? 21.604 -5.808 78.900 1.00 11.41 67 LEU A N 1
ATOM 500 C CA . LEU A 1 69 ? 21.318 -4.974 77.710 1.00 11.51 67 LEU A CA 1
ATOM 501 C C . LEU A 1 69 ? 20.186 -5.566 76.866 1.00 12.25 67 LEU A C 1
ATOM 502 O O . LEU A 1 69 ? 19.440 -4.833 76.196 1.00 14.05 67 LEU A O 1
ATOM 507 N N . GLY A 1 70 ? 20.094 -6.890 76.850 1.00 11.23 68 GLY A N 1
ATOM 508 C CA . GLY A 1 70 ? 19.022 -7.585 76.154 1.00 10.91 68 GLY A CA 1
ATOM 509 C C . GLY A 1 70 ? 19.436 -8.268 74.868 1.00 10.11 68 GLY A C 1
ATOM 510 O O . GLY A 1 70 ? 18.564 -8.783 74.155 1.00 10.74 68 GLY A O 1
ATOM 511 N N . VAL A 1 71 ? 20.722 -8.255 74.537 1.00 8.99 69 VAL A N 1
ATOM 512 C CA . VAL A 1 71 ? 21.155 -8.682 73.198 1.00 9.52 69 VAL A CA 1
ATOM 513 C C . VAL A 1 71 ? 21.394 -10.183 73.060 1.00 8.74 69 VAL A C 1
ATOM 514 O O . VAL A 1 71 ? 21.570 -10.687 71.959 1.00 9.62 69 VAL A O 1
ATOM 518 N N . LEU A 1 72 ? 21.424 -10.919 74.173 1.00 8.55 70 LEU A N 1
ATOM 519 C CA . LEU A 1 72 ? 21.781 -12.358 74.141 1.00 8.96 70 LEU A CA 1
ATOM 520 C C . LEU A 1 72 ? 20.530 -13.179 73.856 1.00 8.84 70 LEU A C 1
ATOM 521 O O . LEU A 1 72 ? 19.573 -13.212 74.667 1.00 9.38 70 LEU A O 1
ATOM 526 N N . GLY A 1 73 ? 20.504 -13.794 72.665 1.00 8.30 71 GLY A N 1
ATOM 527 C CA . GLY A 1 73 ? 19.291 -14.460 72.227 1.00 9.50 71 GLY A CA 1
ATOM 528 C C . GLY A 1 73 ? 18.162 -13.497 71.887 1.00 9.12 71 GLY A C 1
ATOM 529 O O . GLY A 1 73 ? 16.977 -13.863 71.985 1.00 8.80 71 GLY A O 1
ATOM 530 N N . MET A 1 74 ? 18.496 -12.277 71.456 1.00 9.58 72 MET A N 1
ATOM 531 C CA . MET A 1 74 ? 17.476 -11.235 71.336 1.00 9.83 72 MET A CA 1
ATOM 532 C C . MET A 1 74 ? 16.356 -11.573 70.361 1.00 9.45 72 MET A C 1
ATOM 533 O O . MET A 1 74 ? 15.262 -11.116 70.588 1.00 8.94 72 MET A O 1
ATOM 538 N N . HIS A 1 75 ? 16.645 -12.323 69.287 1.00 9.52 73 HIS A N 1
ATOM 539 C CA . HIS A 1 75 ? 15.615 -12.653 68.288 1.00 8.82 73 HIS A CA 1
ATOM 540 C C . HIS A 1 75 ? 14.814 -13.879 68.683 1.00 9.18 73 HIS A C 1
ATOM 541 O O . HIS A 1 75 ? 13.799 -14.153 68.036 1.00 9.45 73 HIS A O 1
ATOM 548 N N . LEU A 1 76 ? 15.243 -14.605 69.719 1.00 9.45 74 LEU A N 1
ATOM 549 C CA . LEU A 1 76 ? 14.505 -15.780 70.203 1.00 9.69 74 LEU A CA 1
ATOM 550 C C . LEU A 1 76 ? 13.330 -15.341 71.092 1.00 10.31 74 LEU A C 1
ATOM 551 O O . LEU A 1 76 ? 13.247 -14.203 71.588 1.00 11.26 74 LEU A O 1
ATOM 556 N N . GLN A 1 77 ? 12.381 -16.266 71.258 1.00 10.80 75 GLN A N 1
ATOM 557 C CA A GLN A 1 77 ? 11.176 -16.036 72.073 0.60 11.83 75 GLN A CA 1
ATOM 558 C CA B GLN A 1 77 ? 11.178 -16.028 72.061 0.40 11.92 75 GLN A CA 1
ATOM 559 C C . GLN A 1 77 ? 11.161 -16.890 73.323 1.00 11.88 75 GLN A C 1
ATOM 560 O O . GLN A 1 77 ? 11.512 -18.044 73.299 1.00 12.82 75 GLN A O 1
ATOM 571 N N . GLY A 1 78 ? 10.722 -16.319 74.435 1.00 12.24 76 GLY A N 1
ATOM 572 C CA . GLY A 1 78 ? 10.671 -17.067 75.668 1.00 12.21 76 GLY A CA 1
ATOM 573 C C . GLY A 1 78 ? 11.984 -17.074 76.401 1.00 12.60 76 GLY A C 1
ATOM 574 O O . GLY A 1 78 ? 12.952 -16.505 75.944 1.00 12.49 76 GLY A O 1
ATOM 575 N N . TYR A 1 79 ? 12.026 -17.721 77.574 1.00 12.71 77 TYR A N 1
ATOM 576 C CA . TYR A 1 79 ? 13.261 -17.895 78.333 1.00 13.92 77 TYR A CA 1
ATOM 577 C C . TYR A 1 79 ? 13.939 -16.611 78.750 1.00 13.44 77 TYR A C 1
ATOM 578 O O . TYR A 1 79 ? 15.153 -16.607 79.035 1.00 15.89 77 TYR A O 1
ATOM 587 N N . GLY A 1 80 ? 13.183 -15.532 78.830 1.00 13.66 78 GLY A N 1
ATOM 588 C CA . GLY A 1 80 ? 13.745 -14.214 79.162 1.00 13.45 78 GLY A CA 1
ATOM 589 C C . GLY A 1 80 ? 14.412 -13.518 77.984 1.00 14.02 78 GLY A C 1
ATOM 590 O O . GLY A 1 80 ? 15.026 -12.477 78.157 1.00 16.73 78 GLY A O 1
ATOM 591 N N . CYS A 1 81 ? 14.276 -14.087 76.792 1.00 12.44 79 CYS A N 1
ATOM 592 C CA . CYS A 1 81 ? 14.796 -13.454 75.580 1.00 11.56 79 CYS A CA 1
ATOM 593 C C . CYS A 1 81 ? 13.921 -12.272 75.142 1.00 11.13 79 CYS A C 1
ATOM 594 O O . CYS A 1 81 ? 12.718 -12.234 75.425 1.00 13.20 79 CYS A O 1
ATOM 597 N N . ALA A 1 82 ? 14.533 -11.313 74.444 1.00 11.24 80 ALA A N 1
ATOM 598 C CA . ALA A 1 82 ? 13.864 -10.066 74.062 1.00 11.01 80 ALA A CA 1
ATOM 599 C C . ALA A 1 82 ? 12.725 -10.237 73.047 1.00 11.70 80 ALA A C 1
ATOM 600 O O . ALA A 1 82 ? 11.793 -9.442 73.028 1.00 12.25 80 ALA A O 1
ATOM 602 N N . GLY A 1 83 ? 12.798 -11.269 72.201 1.00 10.18 81 GLY A N 1
ATOM 603 C CA . GLY A 1 83 ? 11.803 -11.492 71.174 1.00 11.04 81 GLY A CA 1
ATOM 604 C C . GLY A 1 83 ? 11.685 -10.388 70.140 1.00 10.60 81 GLY A C 1
ATOM 605 O O . GLY A 1 83 ? 10.577 -10.092 69.682 1.00 12.21 81 GLY A O 1
ATOM 606 N N . THR A 1 84 ? 12.812 -9.811 69.753 1.00 9.75 82 THR A N 1
ATOM 607 C CA . THR A 1 84 ? 12.807 -8.818 68.681 1.00 9.49 82 THR A CA 1
ATOM 608 C C . THR A 1 84 ? 12.738 -9.473 67.305 1.00 9.22 82 THR A C 1
ATOM 609 O O . THR A 1 84 ? 12.997 -10.662 67.154 1.00 8.95 82 THR A O 1
ATOM 613 N N . ASN A 1 85 ? 12.464 -8.666 66.303 1.00 7.77 83 ASN A N 1
ATOM 614 C CA . ASN A 1 85 ? 12.611 -9.121 64.925 1.00 7.73 83 ASN A CA 1
ATOM 615 C C . ASN A 1 85 ? 14.080 -9.294 64.501 1.00 8.26 83 ASN A C 1
ATOM 616 O O . ASN A 1 85 ? 15.015 -8.980 65.275 1.00 8.30 83 ASN A O 1
ATOM 621 N N . ALA A 1 86 ? 14.294 -9.826 63.304 1.00 7.69 84 ALA A N 1
ATOM 622 C CA . ALA A 1 86 ? 15.663 -10.089 62.832 1.00 7.31 84 ALA A CA 1
ATOM 623 C C . ALA A 1 86 ? 16.346 -8.804 62.487 1.00 7.36 84 ALA A C 1
ATOM 624 O O . ALA A 1 86 ? 17.520 -8.661 62.743 1.00 7.54 84 ALA A O 1
ATOM 626 N N . VAL A 1 87 ? 15.668 -7.832 61.883 1.00 7.79 85 VAL A N 1
ATOM 627 C CA . VAL A 1 87 ? 16.313 -6.555 61.566 1.00 7.67 85 VAL A CA 1
ATOM 628 C C . VAL A 1 87 ? 16.885 -5.908 62.817 1.00 7.94 85 VAL A C 1
ATOM 629 O O . VAL A 1 87 ? 18.028 -5.426 62.815 1.00 8.39 85 VAL A O 1
ATOM 633 N N . SER A 1 88 ? 16.171 -5.990 63.938 1.00 8.22 86 SER A N 1
ATOM 634 C CA . SER A 1 88 ? 16.686 -5.402 65.193 1.00 7.86 86 SER A CA 1
ATOM 635 C C . SER A 1 88 ? 17.927 -6.116 65.699 1.00 8.30 86 SER A C 1
ATOM 636 O O . SER A 1 88 ? 18.851 -5.469 66.197 1.00 8.22 86 SER A O 1
ATOM 639 N N . TYR A 1 89 ? 17.963 -7.440 65.610 1.00 7.30 87 TYR A N 1
ATOM 640 C CA . TYR A 1 89 ? 19.171 -8.206 65.956 1.00 7.18 87 TYR A CA 1
ATOM 641 C C . TYR A 1 89 ? 20.314 -7.743 65.063 1.00 7.33 87 TYR A C 1
ATOM 642 O O . TYR A 1 89 ? 21.432 -7.542 65.543 1.00 7.36 87 TYR A O 1
ATOM 651 N N . GLY A 1 90 ? 20.076 -7.609 63.773 1.00 6.75 88 GLY A N 1
ATOM 652 C CA . GLY A 1 90 ? 21.088 -7.091 62.867 1.00 7.04 88 GLY A CA 1
ATOM 653 C C . GLY A 1 90 ? 21.635 -5.739 63.269 1.00 6.31 88 GLY A C 1
ATOM 654 O O . GLY A 1 90 ? 22.860 -5.549 63.334 1.00 6.58 88 GLY A O 1
ATOM 655 N N . LEU A 1 91 ? 20.752 -4.807 63.593 1.00 7.02 89 LEU A N 1
ATOM 656 C CA . LEU A 1 91 ? 21.201 -3.476 64.000 1.00 7.39 89 LEU A CA 1
ATOM 657 C C . LEU A 1 91 ? 22.033 -3.533 65.290 1.00 7.15 89 LEU A C 1
ATOM 658 O O . LEU A 1 91 ? 23.004 -2.802 65.416 1.00 7.57 89 LEU A O 1
ATOM 663 N N . ALA A 1 92 ? 21.647 -4.370 66.257 1.00 6.87 90 ALA A N 1
ATOM 664 C CA . ALA A 1 92 ? 22.411 -4.532 67.472 1.00 6.89 90 ALA A CA 1
ATOM 665 C C . ALA A 1 92 ? 23.810 -5.074 67.154 1.00 6.88 90 ALA A C 1
ATOM 666 O O . ALA A 1 92 ? 24.823 -4.590 67.690 1.00 7.13 90 ALA A O 1
ATOM 668 N N . CYS A 1 93 ? 23.912 -6.055 66.269 1.00 6.76 91 CYS A N 1
ATOM 669 C CA . CYS A 1 93 ? 25.199 -6.602 65.859 1.00 6.51 91 CYS A CA 1
ATOM 670 C C . CYS A 1 93 ? 26.038 -5.504 65.194 1.00 6.05 91 CYS A C 1
ATOM 671 O O . CYS A 1 93 ? 27.246 -5.399 65.443 1.00 6.32 91 CYS A O 1
ATOM 674 N N . MET A 1 94 ? 25.426 -4.701 64.323 1.00 5.63 92 MET A N 1
ATOM 675 C CA . MET A 1 94 ? 26.121 -3.588 63.659 1.00 6.01 92 MET A CA 1
ATOM 676 C C . MET A 1 94 ? 26.727 -2.676 64.687 1.00 5.88 92 MET A C 1
ATOM 677 O O . MET A 1 94 ? 27.884 -2.284 64.562 1.00 7.04 92 MET A O 1
ATOM 682 N N . GLU A 1 95 ? 25.972 -2.306 65.709 1.00 6.41 93 GLU A N 1
ATOM 683 C CA . GLU A 1 95 ? 26.471 -1.380 66.718 1.00 6.96 93 GLU A CA 1
ATOM 684 C C . GLU A 1 95 ? 27.535 -2.012 67.593 1.00 7.13 93 GLU A C 1
ATOM 685 O O . GLU A 1 95 ? 28.558 -1.354 67.933 1.00 6.85 93 GLU A O 1
ATOM 691 N N . LEU A 1 96 ? 27.383 -3.287 67.917 1.00 7.28 94 LEU A N 1
ATOM 692 C CA . LEU A 1 96 ? 28.404 -3.953 68.735 1.00 7.75 94 LEU A CA 1
ATOM 693 C C . LEU A 1 96 ? 29.736 -3.976 67.976 1.00 7.42 94 LEU A C 1
ATOM 694 O O . LEU A 1 96 ? 30.801 -3.714 68.545 1.00 6.63 94 LEU A O 1
ATOM 699 N N . GLU A 1 97 ? 29.694 -4.368 66.701 1.00 6.85 95 GLU A N 1
ATOM 700 C CA . GLU A 1 97 ? 30.903 -4.490 65.878 1.00 6.49 95 GLU A CA 1
ATOM 701 C C . GLU A 1 97 ? 31.561 -3.141 65.567 1.00 6.43 95 GLU A C 1
ATOM 702 O O . GLU A 1 97 ? 32.775 -3.064 65.440 1.00 6.85 95 GLU A O 1
ATOM 708 N N . ALA A 1 98 ? 30.775 -2.066 65.460 1.00 6.67 96 ALA A N 1
ATOM 7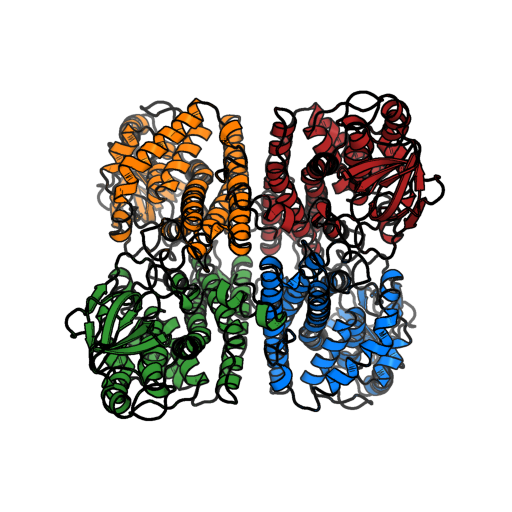09 C CA . ALA A 1 98 ? 31.308 -0.736 65.370 1.00 7.37 96 ALA A CA 1
ATOM 710 C C . ALA A 1 98 ? 32.195 -0.463 66.569 1.00 6.72 96 ALA A C 1
ATOM 711 O O . ALA A 1 98 ? 33.180 0.281 66.452 1.00 7.12 96 ALA A O 1
ATOM 713 N N . GLY A 1 99 ? 31.840 -0.995 67.741 1.00 6.72 97 GLY A N 1
ATOM 714 C CA . GLY A 1 99 ? 32.755 -1.038 68.864 1.00 7.50 97 GLY A CA 1
ATOM 715 C C . GLY A 1 99 ? 33.973 -1.858 68.567 1.00 8.41 97 GLY A C 1
ATOM 716 O O . GLY A 1 99 ? 35.103 -1.331 68.512 1.00 7.70 97 GLY A O 1
ATOM 717 N N . ASP A 1 100 ? 33.762 -3.157 68.427 1.00 6.79 98 ASP A N 1
ATOM 718 C CA . ASP A 1 100 ? 34.817 -4.108 68.093 1.00 7.03 98 ASP A CA 1
ATOM 719 C C . ASP A 1 100 ? 34.174 -5.422 67.719 1.00 7.44 98 ASP A C 1
ATOM 720 O O . ASP A 1 100 ? 33.202 -5.861 68.343 1.00 7.21 98 ASP A O 1
ATOM 725 N N . SER A 1 101 ? 34.744 -6.111 66.732 1.00 6.78 99 SER A N 1
ATOM 726 C CA . SER A 1 101 ? 34.234 -7.415 66.321 1.00 6.87 99 SER A CA 1
ATOM 727 C C . SER A 1 101 ? 34.246 -8.426 67.451 1.00 7.43 99 SER A C 1
ATOM 728 O O . SER A 1 101 ? 33.445 -9.353 67.424 1.00 7.61 99 SER A O 1
ATOM 731 N N . GLY A 1 102 ? 35.111 -8.316 68.432 1.00 7.05 100 GLY A N 1
ATOM 732 C CA . GLY A 1 102 ? 35.059 -9.246 69.570 1.00 7.75 100 GLY A CA 1
ATOM 733 C C . GLY A 1 102 ? 33.781 -9.122 70.375 1.00 7.69 100 GLY A C 1
ATOM 734 O O . GLY A 1 102 ? 33.305 -10.111 70.944 1.00 8.24 100 GLY A O 1
ATOM 735 N N . PHE A 1 103 ? 33.195 -7.929 70.438 1.00 7.83 101 PHE A N 1
ATOM 736 C CA . PHE A 1 103 ? 31.929 -7.739 71.144 1.00 7.50 101 PHE A CA 1
ATOM 737 C C . PHE A 1 103 ? 30.827 -8.465 70.376 1.00 7.62 101 PHE A C 1
ATOM 738 O O . PHE A 1 103 ? 30.017 -9.206 70.950 1.00 8.38 101 PHE A O 1
ATOM 746 N N . ARG A 1 104 ? 30.759 -8.249 69.056 1.00 7.11 102 ARG A N 1
ATOM 747 C CA . ARG A 1 104 ? 29.751 -8.910 68.246 1.00 7.43 102 ARG A CA 1
ATOM 748 C C . ARG A 1 104 ? 29.948 -10.420 68.209 1.00 7.37 102 ARG A C 1
ATOM 749 O O . ARG A 1 104 ? 28.963 -11.164 68.293 1.00 7.97 102 ARG A O 1
ATOM 757 N N . SER A 1 105 ? 31.189 -10.886 68.137 1.00 7.39 103 SER A N 1
ATOM 758 C CA . SER A 1 105 ? 31.501 -12.331 68.139 1.00 6.95 103 SER A CA 1
ATOM 759 C C . SER A 1 105 ? 30.962 -13.008 69.400 1.00 7.87 103 SER A C 1
ATOM 760 O O . SER A 1 105 ? 30.394 -14.099 69.346 1.00 8.39 103 SER A O 1
ATOM 763 N N . PHE A 1 106 ? 31.115 -12.352 70.545 1.00 7.80 104 PHE A N 1
ATOM 764 C CA . PHE A 1 106 ? 30.634 -12.925 71.799 1.00 8.55 104 PHE A CA 1
ATOM 765 C C . PHE A 1 106 ? 29.132 -13.186 71.647 1.00 8.32 104 PHE A C 1
ATOM 766 O O . PHE A 1 106 ? 28.617 -14.244 72.019 1.00 9.42 104 PHE A O 1
ATOM 774 N N . VAL A 1 107 ? 28.428 -12.172 71.168 1.00 7.87 105 VAL A N 1
ATOM 775 C CA . VAL A 1 107 ? 26.981 -12.216 71.067 1.00 8.46 105 VAL A CA 1
ATOM 776 C C . VAL A 1 107 ? 26.527 -13.218 69.990 1.00 8.10 105 VAL A C 1
ATOM 777 O O . VAL A 1 107 ? 25.567 -13.961 70.223 1.00 8.66 105 VAL A O 1
ATOM 781 N N . SER A 1 108 ? 27.198 -13.272 68.848 1.00 7.92 106 SER A N 1
ATOM 782 C CA . SER A 1 108 ? 26.936 -14.275 67.800 1.00 8.20 106 SER A CA 1
ATOM 783 C C . SER A 1 108 ? 26.979 -15.680 68.360 1.00 8.55 106 SER A C 1
ATOM 784 O O . SER A 1 108 ? 26.110 -16.514 68.083 1.00 8.46 106 SER A O 1
ATOM 787 N N . VAL A 1 109 ? 28.028 -15.969 69.102 1.00 8.03 107 VAL A N 1
ATOM 788 C CA . VAL A 1 109 ? 28.215 -17.301 69.677 1.00 8.88 107 VAL A CA 1
ATOM 789 C C . VAL A 1 109 ? 27.128 -17.578 70.720 1.00 9.16 107 VAL A C 1
ATOM 790 O O . VAL A 1 109 ? 26.468 -18.620 70.716 1.00 9.25 107 VAL A O 1
ATOM 794 N N . GLN A 1 110 ? 26.942 -16.646 71.643 1.00 8.03 108 GLN A N 1
ATOM 795 C CA . GLN A 1 110 ? 26.003 -16.905 72.727 1.00 7.69 108 GLN A CA 1
ATOM 796 C C . GLN A 1 110 ? 24.600 -17.161 72.194 1.00 8.26 108 GLN A C 1
ATOM 797 O O . GLN A 1 110 ? 23.929 -18.126 72.627 1.00 8.95 108 GLN A O 1
ATOM 803 N N . GLY A 1 111 ? 24.119 -16.298 71.304 1.00 7.31 109 GLY A N 1
ATOM 804 C CA . GLY A 1 111 ? 22.727 -16.370 70.840 1.00 8.02 109 GLY A CA 1
ATOM 805 C C . GLY A 1 111 ? 22.514 -17.293 69.669 1.00 8.44 109 GLY A C 1
ATOM 806 O O . GLY A 1 111 ? 21.873 -18.311 69.764 1.00 10.33 109 GLY A O 1
ATOM 807 N N . SER A 1 112 ? 23.059 -16.910 68.530 1.00 7.29 110 SER A N 1
ATOM 808 C CA . SER A 1 112 ? 22.820 -17.606 67.270 1.00 7.82 110 SER A CA 1
ATOM 809 C C . SER A 1 112 ? 23.462 -18.972 67.132 1.00 8.49 110 SER A C 1
ATOM 810 O O . SER A 1 112 ? 23.028 -19.764 66.304 1.00 8.17 110 SER A O 1
ATOM 813 N N . LEU A 1 113 ? 24.504 -19.273 67.908 1.00 8.62 111 LEU A N 1
ATOM 814 C CA . LEU A 1 113 ? 25.146 -20.577 67.855 1.00 8.71 111 LEU A CA 1
ATOM 815 C C . LEU A 1 113 ? 24.738 -21.432 69.068 1.00 7.76 111 LEU A C 1
ATOM 816 O O . LEU A 1 113 ? 24.037 -22.443 68.892 1.00 8.74 111 LEU A O 1
ATOM 821 N N . SER A 1 114 ? 25.162 -21.041 70.278 1.00 8.31 112 SER A N 1
ATOM 822 C CA . SER A 1 114 ? 24.874 -21.832 71.494 1.00 8.47 112 SER A CA 1
ATOM 823 C C . SER A 1 114 ? 23.373 -21.878 71.819 1.00 8.04 112 SER A C 1
ATOM 824 O O . SER A 1 114 ? 22.756 -22.962 71.807 1.00 9.06 112 SER A O 1
ATOM 827 N N . MET A 1 115 ? 22.762 -20.739 72.119 1.00 8.28 113 MET A N 1
ATOM 828 C CA . MET A 1 115 ? 21.347 -20.756 72.472 1.00 7.90 113 MET A CA 1
ATOM 829 C C . MET A 1 115 ? 20.508 -21.334 71.362 1.00 8.24 113 MET A C 1
ATOM 830 O O . MET A 1 115 ? 19.610 -22.126 71.628 1.00 8.92 113 MET A O 1
ATOM 835 N N . PHE A 1 116 ? 20.724 -20.904 70.126 1.00 8.29 114 PHE A N 1
ATOM 836 C CA . PHE A 1 116 ? 19.902 -21.390 69.011 1.00 7.67 114 PHE A CA 1
ATOM 837 C C . PHE A 1 116 ? 20.010 -22.918 68.847 1.00 7.72 114 PHE A C 1
ATOM 838 O O . PHE A 1 116 ? 19.034 -23.594 68.570 1.00 8.41 114 PHE A O 1
ATOM 846 N N . SER A 1 117 ? 21.200 -23.467 69.012 1.00 8.00 115 SER A N 1
ATOM 847 C CA . SER A 1 117 ? 21.348 -24.925 68.924 1.00 8.72 115 SER A CA 1
ATOM 848 C C . SER A 1 117 ? 20.400 -25.645 69.885 1.00 8.74 115 SER A C 1
ATOM 849 O O . SER A 1 117 ? 19.804 -26.649 69.533 1.00 9.33 115 SER A O 1
ATOM 852 N N . ILE A 1 118 ? 20.297 -25.139 71.100 1.00 8.31 116 ILE A N 1
ATOM 853 C CA . ILE A 1 118 ? 19.440 -25.701 72.128 1.00 9.57 116 ILE A CA 1
ATOM 854 C C . ILE A 1 118 ? 17.957 -25.390 71.852 1.00 9.36 116 ILE A C 1
ATOM 855 O O . ILE A 1 118 ? 17.083 -26.257 71.942 1.00 10.00 116 ILE A O 1
ATOM 860 N N . TYR A 1 119 ? 17.670 -24.140 71.497 1.00 8.51 117 TYR A N 1
ATOM 861 C CA . TYR A 1 119 ? 16.323 -23.700 71.161 1.00 8.84 117 TYR A CA 1
ATOM 862 C C . TYR A 1 119 ? 15.697 -24.502 70.019 1.00 9.05 117 TYR A C 1
ATOM 863 O O . TYR A 1 119 ? 14.499 -24.863 70.083 1.00 9.68 117 TYR A O 1
ATOM 872 N N . ARG A 1 120 ? 16.462 -24.755 68.969 1.00 8.80 118 ARG A N 1
ATOM 873 C CA . ARG A 1 120 ? 15.968 -25.464 67.802 1.00 9.82 118 ARG A CA 1
ATOM 874 C C . ARG A 1 120 ? 15.987 -26.984 67.986 1.00 9.52 118 ARG A C 1
ATOM 875 O O . ARG A 1 120 ? 15.005 -27.680 67.662 1.00 11.53 118 ARG A O 1
ATOM 883 N N . TYR A 1 121 ? 17.075 -27.532 68.528 1.00 9.67 119 TYR A N 1
ATOM 884 C CA . TYR A 1 121 ? 17.299 -28.979 68.486 1.00 9.90 119 TYR A CA 1
ATOM 885 C C . TYR A 1 121 ? 17.232 -29.661 69.841 1.00 10.03 119 TYR A C 1
ATOM 886 O O . TYR A 1 121 ? 17.336 -30.891 69.891 1.00 10.88 119 TYR A O 1
ATOM 895 N N . GLY A 1 122 ? 17.054 -28.900 70.911 1.00 9.81 120 GLY A N 1
ATOM 896 C CA . GLY A 1 122 ? 17.134 -29.446 72.250 1.00 9.98 120 GLY A CA 1
ATOM 897 C C . GLY A 1 122 ? 15.829 -30.036 72.739 1.00 10.52 120 GLY A C 1
ATOM 898 O O . GLY A 1 122 ? 14.783 -29.834 72.150 1.00 12.14 120 GLY A O 1
ATOM 899 N N . SER A 1 123 ? 15.935 -30.806 73.810 1.00 11.01 121 SER A N 1
ATOM 900 C CA . SER A 1 123 ? 14.769 -31.249 74.561 1.00 11.52 121 SER A CA 1
ATOM 901 C C . SER A 1 123 ? 14.257 -30.105 75.432 1.00 12.63 121 SER A C 1
ATOM 902 O O . SER A 1 123 ? 14.975 -29.113 75.715 1.00 11.13 121 SER A O 1
ATOM 905 N N . GLU A 1 124 ? 13.040 -30.265 75.942 1.00 13.93 122 GLU A N 1
ATOM 906 C CA A GLU A 1 124 ? 12.467 -29.318 76.901 0.50 14.79 122 GLU A CA 1
ATOM 907 C CA B GLU A 1 124 ? 12.505 -29.246 76.814 0.50 14.87 122 GLU A CA 1
ATOM 908 C C . GLU A 1 124 ? 13.367 -29.132 78.103 1.00 14.24 122 GLU A C 1
ATOM 909 O O . GLU A 1 124 ? 13.551 -28.029 78.623 1.00 14.12 122 GLU A O 1
ATOM 920 N N . GLU A 1 125 ? 13.925 -30.250 78.594 1.00 13.91 123 GLU A N 1
ATOM 921 C CA . GLU A 1 125 ? 14.803 -30.243 79.770 1.00 14.30 123 GLU A CA 1
ATOM 922 C C . GLU A 1 125 ? 16.042 -29.363 79.510 1.00 12.99 123 GLU A C 1
ATOM 923 O O . GLU A 1 125 ? 16.451 -28.579 80.365 1.00 12.73 123 GLU A O 1
ATOM 925 N N . GLN A 1 126 ? 16.635 -29.505 78.330 1.00 11.96 124 GLN A N 1
ATOM 926 C CA . GLN A 1 126 ? 17.846 -28.723 77.985 1.00 11.50 124 GLN A CA 1
ATOM 927 C C . GLN A 1 126 ? 17.532 -27.245 77.889 1.00 11.37 124 GLN A C 1
ATOM 928 O O . GLN A 1 126 ? 18.302 -26.409 78.375 1.00 10.73 124 GLN A O 1
ATOM 934 N N . LYS A 1 127 ? 16.412 -26.917 77.265 1.00 10.88 125 LYS A N 1
ATOM 935 C CA . LYS A 1 127 ? 15.979 -25.538 77.140 1.00 11.35 125 LYS A CA 1
ATOM 936 C C . LYS A 1 127 ? 15.775 -24.905 78.496 1.00 12.60 125 LYS A C 1
ATOM 937 O O . LYS A 1 127 ? 16.251 -23.816 78.762 1.00 12.43 125 LYS A O 1
ATOM 943 N N . ASN A 1 128 ? 15.074 -25.612 79.372 1.00 12.60 126 ASN A N 1
ATOM 944 C CA . ASN A 1 128 ? 14.812 -25.066 80.700 1.00 13.88 126 ASN A CA 1
ATOM 945 C C . ASN A 1 128 ? 16.087 -24.944 81.515 1.00 13.67 126 ASN A C 1
ATOM 946 O O . ASN A 1 128 ? 16.209 -24.025 82.345 1.00 17.63 126 ASN A O 1
ATOM 951 N N . GLU A 1 129 ? 17.025 -25.880 81.358 1.00 13.72 127 GLU A N 1
ATOM 952 C CA . GLU A 1 129 ? 18.252 -25.882 82.154 1.00 13.85 127 GLU A CA 1
ATOM 953 C C . GLU A 1 129 ? 19.161 -24.705 81.762 1.00 13.36 127 GLU A C 1
ATOM 954 O O . GLU A 1 129 ? 19.752 -24.046 82.640 1.00 15.09 127 GLU A O 1
ATOM 960 N N . TRP A 1 130 ? 19.268 -24.439 80.450 1.00 11.95 128 TRP A N 1
ATOM 961 C CA . TRP A 1 130 ? 20.288 -23.526 79.924 1.00 11.53 128 TRP A CA 1
ATOM 962 C C . TRP A 1 130 ? 19.787 -22.193 79.395 1.00 10.80 128 TRP A C 1
ATOM 963 O O . TRP A 1 130 ? 20.500 -21.181 79.518 1.00 10.88 128 TRP A O 1
ATOM 974 N N . LEU A 1 131 ? 18.650 -22.143 78.704 1.00 10.19 129 LEU A N 1
ATOM 975 C CA . LEU A 1 131 ? 18.346 -20.919 77.980 1.00 9.74 129 LEU A CA 1
ATOM 976 C C . LEU A 1 131 ? 18.154 -19.684 78.852 1.00 10.60 129 LEU A C 1
ATOM 977 O O . LEU A 1 131 ? 18.657 -18.633 78.496 1.00 10.02 129 LEU A O 1
ATOM 982 N N . PRO A 1 132 ? 17.456 -19.804 79.992 1.00 11.20 130 PRO A N 1
ATOM 983 C CA . PRO A 1 132 ? 17.314 -18.569 80.796 1.00 11.32 130 PRO A CA 1
ATOM 984 C C . PRO A 1 132 ? 18.656 -17.984 81.286 1.00 11.39 130 PRO A C 1
ATOM 985 O O . PRO A 1 132 ? 18.869 -16.754 81.224 1.00 11.71 130 PRO A O 1
ATOM 989 N N . ARG A 1 133 ? 19.562 -18.852 81.720 1.00 11.11 131 ARG A N 1
ATOM 990 C CA . ARG A 1 133 ? 20.871 -18.378 82.150 1.00 11.74 131 ARG A CA 1
ATOM 991 C C . ARG A 1 133 ? 21.684 -17.820 81.010 1.00 11.25 131 ARG A C 1
ATOM 992 O O . ARG A 1 133 ? 22.389 -16.839 81.191 1.00 10.16 131 ARG A O 1
ATOM 1000 N N . LEU A 1 134 ? 21.613 -18.443 79.841 1.00 10.36 132 LEU A N 1
ATOM 1001 C CA . LEU A 1 134 ? 22.351 -17.937 78.705 1.00 9.33 132 LEU A CA 1
ATOM 1002 C C . LEU A 1 134 ? 21.817 -16.576 78.263 1.00 8.86 132 LEU A C 1
ATOM 1003 O O . LEU A 1 134 ? 22.598 -15.667 77.962 1.00 9.56 132 LEU A O 1
ATOM 1008 N N . ALA A 1 135 ? 20.491 -16.439 78.220 1.00 9.85 133 ALA A N 1
ATOM 1009 C CA . ALA A 1 135 ? 19.873 -15.153 77.885 1.00 9.13 133 ALA A CA 1
ATOM 1010 C C . ALA A 1 135 ? 20.291 -14.038 78.842 1.00 10.29 133 ALA A C 1
ATOM 1011 O O . ALA A 1 135 ? 20.489 -12.894 78.422 1.00 10.68 133 ALA A O 1
ATOM 1013 N N . ALA A 1 136 ? 20.432 -14.383 80.129 1.00 10.31 134 ALA A N 1
ATOM 1014 C CA . ALA A 1 136 ? 20.773 -13.390 81.146 1.00 10.86 134 ALA A CA 1
ATOM 1015 C C . ALA A 1 136 ? 22.258 -13.102 81.160 1.00 10.66 134 ALA A C 1
ATOM 1016 O O . ALA A 1 136 ? 22.701 -12.119 81.805 1.00 11.47 134 ALA A O 1
ATOM 1018 N N . GLY A 1 137 ? 23.067 -13.957 80.537 1.00 9.86 135 GLY A N 1
ATOM 1019 C CA . GLY A 1 137 ? 24.513 -13.888 80.648 1.00 10.00 135 GLY A CA 1
ATOM 1020 C C . GLY A 1 137 ? 25.060 -14.395 81.981 1.00 10.92 135 GLY A C 1
ATOM 1021 O O . GLY A 1 137 ? 26.222 -14.097 82.324 1.00 12.80 135 GLY A O 1
ATOM 1022 N N . ASP A 1 138 ? 24.250 -15.183 82.682 1.00 12.06 136 ASP A N 1
ATOM 1023 C CA . ASP A 1 138 ? 24.668 -15.883 83.907 1.00 13.54 136 ASP A CA 1
ATOM 1024 C C . ASP A 1 138 ? 25.429 -17.185 83.633 1.00 13.73 136 ASP A C 1
ATOM 1025 O O . ASP A 1 138 ? 26.105 -17.723 84.518 1.00 17.33 136 ASP A O 1
ATOM 1030 N N . ALA A 1 139 ? 25.309 -17.694 82.408 1.00 11.99 137 ALA A N 1
ATOM 1031 C CA . ALA A 1 139 ? 26.101 -18.792 81.894 1.00 10.72 137 ALA A CA 1
ATOM 1032 C C . ALA A 1 139 ? 26.603 -18.359 80.520 1.00 10.86 137 ALA A C 1
ATOM 1033 O O . ALA A 1 139 ? 26.016 -17.459 79.902 1.00 11.50 137 ALA A O 1
ATOM 1035 N N . ILE A 1 140 ? 27.670 -19.017 80.064 1.00 10.35 138 ILE A N 1
ATOM 1036 C CA . ILE A 1 140 ? 28.289 -18.759 78.765 1.00 10.03 138 ILE A CA 1
ATOM 1037 C C . ILE A 1 140 ? 28.315 -20.066 77.975 1.00 8.39 138 ILE A C 1
ATOM 1038 O O . ILE A 1 140 ? 28.643 -21.122 78.531 1.00 9.39 138 ILE A O 1
ATOM 1043 N N . GLY A 1 141 ? 27.948 -19.999 76.695 1.00 8.91 139 GLY A N 1
ATOM 1044 C CA . GLY A 1 141 ? 27.987 -21.119 75.791 1.00 9.17 139 GLY A CA 1
ATOM 1045 C C . GLY A 1 141 ? 29.047 -20.995 74.721 1.00 10.07 139 GLY A C 1
ATOM 1046 O O . GLY A 1 141 ? 29.566 -19.899 74.451 1.00 10.20 139 GLY A O 1
ATOM 1047 N N . CYS A 1 142 ? 29.405 -22.123 74.129 1.00 9.21 140 CYS A N 1
ATOM 1048 C CA . CYS A 1 142 ? 30.267 -22.168 72.955 1.00 8.86 140 CYS A CA 1
ATOM 1049 C C . CYS A 1 142 ? 29.814 -23.243 71.982 1.00 8.94 140 CYS A C 1
ATOM 1050 O O . CYS A 1 142 ? 28.934 -24.050 72.313 1.00 8.19 140 CYS A O 1
ATOM 1053 N N . PHE A 1 143 ? 30.355 -23.189 70.786 1.00 8.06 141 PHE A N 1
ATOM 1054 C CA . PHE A 1 143 ? 29.877 -23.985 69.640 1.00 8.34 141 PHE A CA 1
ATOM 1055 C C . PHE A 1 143 ? 31.092 -24.596 68.982 1.00 8.64 141 PHE A C 1
ATOM 1056 O O . PHE A 1 143 ? 31.872 -23.898 68.318 1.00 9.30 141 PHE A O 1
ATOM 1064 N N . GLY A 1 144 ? 31.258 -25.894 69.179 1.00 9.30 142 GLY A N 1
ATOM 1065 C CA . GLY A 1 144 ? 32.422 -26.626 68.710 1.00 9.04 142 GLY A CA 1
ATOM 1066 C C . GLY A 1 144 ? 32.153 -27.398 67.449 1.00 9.71 142 GLY A C 1
ATOM 1067 O O . GLY A 1 144 ? 31.736 -28.571 67.503 1.00 9.17 142 GLY A O 1
ATOM 1068 N N . LEU A 1 145 ? 32.348 -26.739 66.301 1.00 8.87 143 LEU A N 1
ATOM 1069 C CA . LEU A 1 145 ? 32.220 -27.396 65.003 1.00 8.82 143 LEU A CA 1
ATOM 1070 C C . LEU A 1 145 ? 33.585 -27.662 64.338 1.00 8.68 143 LEU A C 1
ATOM 1071 O O . LEU A 1 145 ? 33.923 -28.803 64.028 1.00 9.16 143 LEU A O 1
ATOM 1076 N N . THR A 1 146 ? 34.341 -26.589 64.125 1.00 8.40 144 THR A N 1
ATOM 1077 C CA . THR A 1 146 ? 35.659 -26.597 63.491 1.00 8.99 144 THR A CA 1
ATOM 1078 C C . THR A 1 146 ? 36.645 -27.476 64.209 1.00 8.93 144 THR A C 1
ATOM 1079 O O . THR A 1 146 ? 36.685 -27.489 65.456 1.00 8.43 144 THR A O 1
ATOM 1083 N N . GLU A 1 147 ? 37.448 -28.191 63.425 1.00 9.08 145 GLU A N 1
ATOM 1084 C CA . GLU A 1 147 ? 38.549 -28.996 63.952 1.00 9.84 145 GLU A CA 1
ATOM 1085 C C . GLU A 1 147 ? 39.860 -28.511 63.339 1.00 10.26 145 GLU A C 1
ATOM 1086 O O . GLU A 1 147 ? 39.835 -27.874 62.291 1.00 11.00 145 GLU A O 1
ATOM 1092 N N . PRO A 1 148 ? 41.006 -28.851 63.927 1.00 10.02 146 PRO A N 1
ATOM 1093 C CA . PRO A 1 148 ? 42.244 -28.435 63.291 1.00 11.20 146 PRO A CA 1
ATOM 1094 C C . PRO A 1 148 ? 42.350 -28.798 61.800 1.00 11.57 146 PRO A C 1
ATOM 1095 O O . PRO A 1 148 ? 42.842 -27.967 61.006 1.00 13.26 146 PRO A O 1
ATOM 1099 N N . ASP A 1 149 ? 41.854 -29.969 61.406 1.00 11.95 147 ASP A N 1
ATOM 1100 C CA . ASP A 1 149 ? 41.969 -30.446 60.028 1.00 11.83 147 ASP A CA 1
ATOM 1101 C C . ASP A 1 149 ? 40.753 -30.128 59.161 1.00 11.55 147 ASP A C 1
ATOM 1102 O O . ASP A 1 149 ? 40.815 -30.405 57.954 1.00 11.59 147 ASP A O 1
ATOM 1107 N N . PHE A 1 150 ? 39.659 -29.604 59.740 1.00 10.87 148 PHE A N 1
ATOM 1108 C CA . PHE A 1 150 ? 38.383 -29.449 59.013 1.00 10.75 148 PHE A CA 1
ATOM 1109 C C . PHE A 1 150 ? 37.646 -28.198 59.441 1.00 10.68 148 PHE A C 1
ATOM 1110 O O . PHE A 1 150 ? 37.158 -28.109 60.571 1.00 11.61 148 PHE A O 1
ATOM 1118 N N . GLY A 1 151 ? 37.601 -27.211 58.547 1.00 10.81 149 GLY A N 1
ATOM 1119 C CA . GLY A 1 151 ? 36.949 -25.930 58.807 1.00 10.76 149 GLY A CA 1
ATOM 1120 C C . GLY A 1 151 ? 35.927 -25.629 57.719 1.00 11.16 149 GLY A C 1
ATOM 1121 O O . GLY A 1 151 ? 34.712 -25.660 57.954 1.00 10.93 149 GLY A O 1
ATOM 1122 N N . SER A 1 152 ? 36.409 -25.340 56.505 1.00 10.86 150 SER A N 1
ATOM 1123 C CA . SER A 1 152 ? 35.515 -25.143 55.373 1.00 11.15 150 SER A CA 1
ATOM 1124 C C . SER A 1 152 ? 34.754 -26.402 55.004 1.00 11.14 150 SER A C 1
ATOM 1125 O O . SER A 1 152 ? 33.673 -26.303 54.387 1.00 10.97 150 SER A O 1
ATOM 1128 N N . ASN A 1 153 ? 35.279 -27.591 55.353 1.00 11.68 151 ASN A N 1
ATOM 1129 C CA . ASN A 1 153 ? 34.626 -28.883 55.085 1.00 11.71 151 ASN A CA 1
ATOM 1130 C C . ASN A 1 153 ? 34.251 -29.627 56.368 1.00 11.84 151 ASN A C 1
ATOM 1131 O O . ASN A 1 153 ? 34.843 -30.666 56.658 1.00 11.51 151 ASN A O 1
ATOM 1136 N N . PRO A 1 154 ? 33.240 -29.121 57.098 1.00 12.12 152 PRO A N 1
ATOM 1137 C CA . PRO A 1 154 ? 32.839 -29.813 58.334 1.00 12.64 152 PRO A CA 1
ATOM 1138 C C . PRO A 1 154 ? 32.241 -31.185 58.108 1.00 13.86 152 PRO A C 1
ATOM 1139 O O . PRO A 1 154 ? 32.284 -32.004 59.024 1.00 14.27 152 PRO A O 1
ATOM 1143 N N . ALA A 1 155 ? 31.747 -31.483 56.902 1.00 12.69 153 ALA A N 1
ATOM 1144 C CA . ALA A 1 155 ? 31.349 -32.861 56.593 1.00 13.81 153 ALA A CA 1
ATOM 1145 C C . ALA A 1 155 ? 32.435 -33.897 56.869 1.00 13.93 153 ALA A C 1
ATOM 1146 O O . ALA A 1 155 ? 32.114 -35.054 57.138 1.00 14.78 153 ALA A O 1
ATOM 1148 N N . GLY A 1 156 ? 33.708 -33.492 56.828 1.00 13.80 154 GLY A N 1
ATOM 1149 C CA . GLY A 1 156 ? 34.838 -34.385 57.058 1.00 13.84 154 GLY A CA 1
ATOM 1150 C C . GLY A 1 156 ? 35.276 -34.551 58.517 1.00 13.33 154 GLY A C 1
ATOM 1151 O O . GLY A 1 156 ? 36.287 -35.204 58.808 1.00 14.14 154 GLY A O 1
ATOM 1152 N N . MET A 1 157 ? 34.517 -33.951 59.440 1.00 13.69 155 MET A N 1
ATOM 1153 C CA . MET A 1 157 ? 34.905 -33.946 60.863 1.00 13.80 155 MET A CA 1
ATOM 1154 C C . MET A 1 157 ? 35.199 -35.337 61.401 1.00 14.58 155 MET A C 1
ATOM 1155 O O . MET A 1 157 ? 34.516 -36.292 61.019 1.00 15.48 155 MET A O 1
ATOM 1160 N N . ARG A 1 158 ? 36.201 -35.399 62.273 1.00 13.79 156 ARG A N 1
ATOM 1161 C CA . ARG A 1 158 ? 36.624 -36.667 62.863 1.00 13.03 156 ARG A CA 1
ATOM 1162 C C . ARG A 1 158 ? 36.306 -36.831 64.361 1.00 13.53 156 ARG A C 1
ATOM 1163 O O . ARG A 1 158 ? 36.477 -37.936 64.902 1.00 13.69 156 ARG A O 1
ATOM 1165 N N . THR A 1 159 ? 35.841 -35.804 65.052 1.00 12.29 157 THR A N 1
ATOM 1166 C CA . THR A 1 159 ? 35.391 -35.962 66.434 1.00 11.47 157 THR A CA 1
ATOM 1167 C C . THR A 1 159 ? 34.280 -36.993 66.373 1.00 12.40 157 THR A C 1
ATOM 1168 O O . THR A 1 159 ? 33.440 -36.938 65.482 1.00 11.00 157 THR A O 1
ATOM 1172 N N . ARG A 1 160 ? 34.284 -37.950 67.296 1.00 13.19 158 ARG A N 1
ATOM 1173 C CA . ARG A 1 160 ? 33.359 -39.055 67.226 1.00 14.72 158 ARG A CA 1
ATOM 1174 C C . ARG A 1 160 ? 32.688 -39.276 68.554 1.00 13.87 158 ARG A C 1
ATOM 1175 O O . ARG A 1 160 ? 33.311 -39.167 69.616 1.00 13.32 158 ARG A O 1
ATOM 1183 N N . ALA A 1 161 ? 31.411 -39.636 68.480 1.00 13.13 159 ALA A N 1
ATOM 1184 C CA . ALA A 1 161 ? 30.608 -40.061 69.608 1.00 12.53 159 ALA A CA 1
ATOM 1185 C C . ALA A 1 161 ? 30.216 -41.514 69.353 1.00 13.04 159 ALA A C 1
ATOM 1186 O O . ALA A 1 161 ? 29.659 -41.830 68.305 1.00 13.06 159 ALA A O 1
ATOM 1188 N N . ARG A 1 162 ? 30.554 -42.366 70.319 1.00 13.28 160 ARG A N 1
ATOM 1189 C CA A ARG A 1 162 ? 30.203 -43.778 70.248 0.60 14.55 160 ARG A CA 1
ATOM 1190 C CA B ARG A 1 162 ? 30.266 -43.797 70.286 0.40 14.13 160 ARG A CA 1
ATOM 1191 C C . ARG A 1 162 ? 29.315 -44.159 71.411 1.00 14.38 160 ARG A C 1
ATOM 1192 O O . ARG A 1 162 ? 29.462 -43.669 72.515 1.00 13.73 160 ARG A O 1
ATOM 1207 N N . ARG A 1 163 ? 28.360 -45.045 71.147 1.00 14.99 161 ARG A N 1
ATOM 1208 C CA . ARG A 1 163 ? 27.455 -45.482 72.206 1.00 15.23 161 ARG A CA 1
ATOM 1209 C C . ARG A 1 163 ? 28.140 -46.463 73.153 1.00 16.06 161 ARG A C 1
ATOM 1210 O O . ARG A 1 163 ? 28.965 -47.269 72.735 1.00 16.91 161 ARG A O 1
ATOM 1218 N N . ASP A 1 164 ? 27.807 -46.366 74.431 1.00 15.75 162 ASP A N 1
ATOM 1219 C CA . ASP A 1 164 ? 28.187 -47.381 75.418 1.00 17.27 162 ASP A CA 1
ATOM 1220 C C . ASP A 1 164 ? 26.930 -47.620 76.229 1.00 18.02 162 ASP A C 1
ATOM 1221 O O . ASP A 1 164 ? 26.572 -46.827 77.084 1.00 17.68 162 ASP A O 1
ATOM 1226 N N . GLY A 1 165 ? 26.206 -48.701 75.912 1.00 18.47 163 GLY A N 1
ATOM 1227 C CA . GLY A 1 165 ? 24.867 -48.889 76.419 1.00 20.41 163 GLY A CA 1
ATOM 1228 C C . GLY A 1 165 ? 23.986 -47.720 76.078 1.00 21.49 163 GLY A C 1
ATOM 1229 O O . GLY A 1 165 ? 23.914 -47.317 74.920 1.00 22.57 163 GLY A O 1
ATOM 1230 N N . SER A 1 166 ? 23.391 -47.125 77.104 1.00 22.86 164 SER A N 1
ATOM 1231 C CA . SER A 1 166 ? 22.500 -45.991 76.934 1.00 23.52 164 SER A CA 1
ATOM 1232 C C . SER A 1 166 ? 23.271 -44.678 76.797 1.00 22.81 164 SER A C 1
ATOM 1233 O O . SER A 1 166 ? 22.674 -43.720 76.262 1.00 22.52 164 SER A O 1
ATOM 1236 N N . ASP A 1 167 ? 24.549 -44.680 77.234 1.00 21.50 165 ASP A N 1
ATOM 1237 C CA . ASP A 1 167 ? 25.495 -43.517 77.398 1.00 20.52 165 ASP A CA 1
ATOM 1238 C C . ASP A 1 167 ? 26.270 -43.291 76.063 1.00 17.15 165 ASP A C 1
ATOM 1239 O O . ASP A 1 167 ? 26.182 -44.075 75.105 1.00 15.17 165 ASP A O 1
ATOM 1244 N N . TRP A 1 168 ? 27.024 -42.198 76.026 1.00 13.80 166 TRP A N 1
ATOM 1245 C CA . TRP A 1 168 ? 27.903 -41.830 74.936 1.00 13.27 166 TRP A CA 1
ATOM 1246 C C . TRP A 1 168 ? 29.326 -41.594 75.432 1.00 13.21 166 TRP A C 1
ATOM 1247 O O . TRP A 1 168 ? 29.509 -41.266 76.601 1.00 13.49 166 TRP A O 1
ATOM 1258 N N . ILE A 1 169 ? 30.292 -41.846 74.547 1.00 12.35 167 ILE A N 1
ATOM 1259 C CA A ILE A 1 169 ? 31.693 -41.508 74.774 0.50 12.55 167 ILE A CA 1
ATOM 1260 C CA B ILE A 1 169 ? 31.707 -41.542 74.745 0.50 13.05 167 ILE A CA 1
ATOM 1261 C C . ILE A 1 169 ? 32.167 -40.681 73.581 1.00 12.10 167 ILE A C 1
ATOM 1262 O O . ILE A 1 169 ? 32.057 -41.100 72.410 1.00 12.58 167 ILE A O 1
ATOM 1271 N N . LEU A 1 170 ? 32.681 -39.491 73.861 1.00 11.24 168 LEU A N 1
ATOM 1272 C CA . LEU A 1 170 ? 33.170 -38.571 72.837 1.00 10.96 168 LEU A CA 1
ATOM 1273 C C . LEU A 1 170 ? 34.683 -38.433 72.904 1.00 11.13 168 LEU A C 1
ATOM 1274 O O . LEU A 1 170 ? 35.281 -38.293 73.986 1.00 11.80 168 LEU A O 1
ATOM 1279 N N . ASN A 1 171 ? 35.294 -38.396 71.714 1.00 11.65 169 ASN A N 1
ATOM 1280 C CA . ASN A 1 171 ? 36.723 -38.172 71.548 1.00 11.84 169 ASN A CA 1
ATOM 1281 C C . ASN A 1 171 ? 36.958 -37.282 70.344 1.00 11.71 169 ASN A C 1
ATOM 1282 O O . ASN A 1 171 ? 36.427 -37.578 69.264 1.00 11.79 169 ASN A O 1
ATOM 1287 N N . GLY A 1 172 ? 37.778 -36.240 70.497 1.00 10.82 170 GLY A N 1
ATOM 1288 C CA . GLY A 1 172 ? 38.157 -35.428 69.351 1.00 12.01 170 GLY A CA 1
ATOM 1289 C C . GLY A 1 172 ? 38.706 -34.104 69.782 1.00 12.27 170 GLY A C 1
ATOM 1290 O O . GLY A 1 172 ? 38.794 -33.811 70.981 1.00 11.51 170 GLY A O 1
ATOM 1291 N N . THR A 1 173 ? 39.119 -33.290 68.813 1.00 12.41 171 THR A N 1
ATOM 1292 C CA . THR A 1 173 ? 39.625 -31.948 69.068 1.00 11.73 171 THR A CA 1
ATOM 1293 C C . THR A 1 173 ? 38.884 -30.951 68.192 1.00 11.29 171 THR A C 1
ATOM 1294 O O . THR A 1 173 ? 38.744 -31.158 66.999 1.00 10.73 171 THR A O 1
ATOM 1298 N N . LYS A 1 174 ? 38.416 -29.872 68.802 1.00 10.14 172 LYS A N 1
ATOM 1299 C CA . LYS A 1 174 ? 37.855 -28.729 68.115 1.00 9.75 172 LYS A CA 1
ATOM 1300 C C . LYS A 1 174 ? 38.838 -27.574 68.227 1.00 9.25 172 LYS A C 1
ATOM 1301 O O . LYS A 1 174 ? 39.619 -27.487 69.184 1.00 10.51 172 LYS A O 1
ATOM 1307 N N . MET A 1 175 ? 38.805 -26.676 67.236 1.00 9.43 173 MET A N 1
ATOM 1308 C CA . MET A 1 175 ? 39.779 -25.595 67.177 1.00 9.71 173 MET A CA 1
ATOM 1309 C C . MET A 1 175 ? 39.133 -24.280 66.753 1.00 9.04 173 MET A C 1
ATOM 1310 O O . MET A 1 175 ? 38.151 -24.280 65.998 1.00 9.15 173 MET A O 1
ATOM 1315 N N . TRP A 1 176 ? 39.695 -23.170 67.227 1.00 8.38 174 TRP A N 1
ATOM 1316 C CA . TRP A 1 176 ? 39.215 -21.819 66.933 1.00 8.50 174 TRP A CA 1
ATOM 1317 C C . TRP A 1 176 ? 37.833 -21.594 67.565 1.00 9.41 174 TRP A C 1
ATOM 1318 O O . TRP A 1 176 ? 36.979 -20.967 66.974 1.00 9.87 174 TRP A O 1
ATOM 1329 N N . ILE A 1 177 ? 37.593 -22.103 68.771 1.00 8.53 175 ILE A N 1
ATOM 1330 C CA . ILE A 1 177 ? 36.257 -22.060 69.364 1.00 8.30 175 ILE A CA 1
ATOM 1331 C C . ILE A 1 177 ? 36.095 -20.838 70.262 1.00 8.49 175 ILE A C 1
ATOM 1332 O O . ILE A 1 177 ? 36.691 -20.723 71.326 1.00 8.36 175 ILE A O 1
ATOM 1337 N N . THR A 1 178 ? 35.324 -19.868 69.797 1.00 8.18 176 THR A N 1
ATOM 1338 C CA . THR A 1 178 ? 35.094 -18.644 70.556 1.00 8.30 176 THR A CA 1
ATOM 1339 C C . THR A 1 178 ? 34.416 -18.963 71.856 1.00 8.94 176 THR A C 1
ATOM 1340 O O . THR A 1 178 ? 33.485 -19.783 71.906 1.00 8.87 176 THR A O 1
ATOM 1344 N N . ASN A 1 179 ? 34.913 -18.362 72.927 1.00 8.78 177 ASN A N 1
ATOM 1345 C CA . ASN A 1 179 ? 34.418 -18.542 74.286 1.00 9.76 177 ASN A CA 1
ATOM 1346 C C . ASN A 1 179 ? 34.679 -19.915 74.858 1.00 9.83 177 ASN A C 1
ATOM 1347 O O . ASN A 1 179 ? 34.155 -20.208 75.938 1.00 11.10 177 ASN A O 1
ATOM 1352 N N . GLY A 1 180 ? 35.532 -20.728 74.230 1.00 9.11 178 GLY A N 1
ATOM 1353 C CA . GLY A 1 180 ? 35.718 -22.089 74.746 1.00 10.57 178 GLY A CA 1
ATOM 1354 C C . GLY A 1 180 ? 36.154 -22.100 76.193 1.00 10.97 178 GLY A C 1
ATOM 1355 O O . GLY A 1 180 ? 35.631 -22.888 76.973 1.00 12.20 178 GLY A O 1
ATOM 1356 N N . ASN A 1 181 ? 37.109 -21.240 76.562 1.00 10.86 179 ASN A N 1
ATOM 1357 C CA . ASN A 1 181 ? 37.659 -21.238 77.933 1.00 11.97 179 ASN A CA 1
ATOM 1358 C C . ASN A 1 181 ? 36.750 -20.574 78.953 1.00 12.55 179 ASN A C 1
ATOM 1359 O O . ASN A 1 181 ? 36.974 -20.739 80.167 1.00 14.74 179 ASN A O 1
ATOM 1364 N N . LEU A 1 182 ? 35.745 -19.833 78.504 1.00 11.54 180 LEU A N 1
ATOM 1365 C CA . LEU A 1 182 ? 34.777 -19.191 79.401 1.00 12.19 180 LEU A CA 1
ATOM 1366 C C . LEU A 1 182 ? 33.494 -19.987 79.579 1.00 11.35 180 LEU A C 1
ATOM 1367 O O . LEU A 1 182 ? 32.714 -19.716 80.509 1.00 12.76 180 LEU A O 1
ATOM 1372 N N . ALA A 1 183 ? 33.234 -20.929 78.682 1.00 10.42 181 ALA A N 1
ATOM 1373 C CA . ALA A 1 183 ? 31.929 -21.548 78.589 1.00 10.47 181 ALA A CA 1
ATOM 1374 C C . ALA A 1 183 ? 31.651 -22.476 79.739 1.00 10.04 181 ALA A C 1
ATOM 1375 O O . ALA A 1 183 ? 32.540 -23.154 80.224 1.00 10.54 181 ALA A O 1
ATOM 1377 N N . ASP A 1 184 ? 30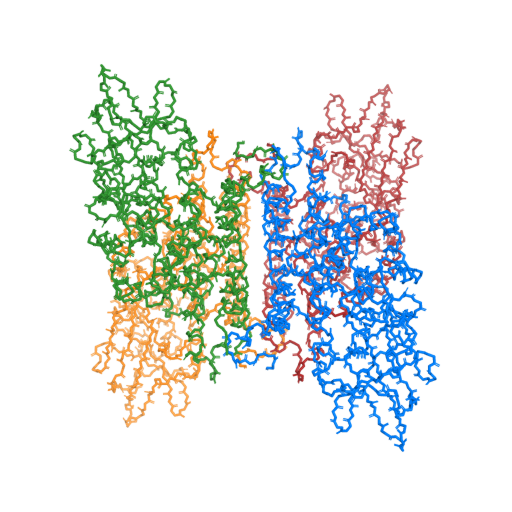.391 -22.484 80.129 1.00 10.40 182 ASP A N 1
ATOM 1378 C CA . ASP A 1 184 ? 29.813 -23.481 81.036 1.00 10.18 182 ASP A CA 1
ATOM 1379 C C . ASP A 1 184 ? 29.321 -24.714 80.289 1.00 10.15 182 ASP A C 1
ATOM 1380 O O . ASP A 1 184 ? 29.272 -25.824 80.845 1.00 11.20 182 ASP A O 1
ATOM 1385 N N . VAL A 1 185 ? 28.893 -24.509 79.051 1.00 9.62 183 VAL A N 1
ATOM 1386 C CA . VAL A 1 185 ? 28.350 -25.577 78.203 1.00 10.34 183 VAL A CA 1
ATOM 1387 C C . VAL A 1 185 ? 28.868 -25.415 76.776 1.00 10.95 183 VAL A C 1
ATOM 1388 O O . VAL A 1 185 ? 29.011 -24.292 76.269 1.00 11.41 183 VAL A O 1
ATOM 1392 N N . ALA A 1 186 ? 29.205 -26.525 76.130 1.00 9.79 184 ALA A N 1
ATOM 1393 C CA . ALA A 1 186 ? 29.645 -26.540 74.743 1.00 9.11 184 ALA A CA 1
ATOM 1394 C C . ALA A 1 186 ? 28.686 -27.387 73.935 1.00 9.35 184 ALA A C 1
ATOM 1395 O O . ALA A 1 186 ? 28.352 -28.502 74.333 1.00 10.21 184 ALA A O 1
ATOM 1397 N N . THR A 1 187 ? 28.221 -26.864 72.817 1.00 8.73 185 THR A N 1
ATOM 1398 C CA . THR A 1 187 ? 27.527 -27.647 71.821 1.00 8.90 185 THR A CA 1
ATOM 1399 C C . THR A 1 187 ? 28.610 -28.230 70.922 1.00 9.30 185 THR A C 1
ATOM 1400 O O . THR A 1 187 ? 29.274 -27.520 70.161 1.00 9.75 185 THR A O 1
ATOM 1404 N N . VAL A 1 188 ? 28.776 -29.547 71.005 1.00 9.27 186 VAL A N 1
ATOM 1405 C CA . VAL A 1 188 ? 29.859 -30.219 70.303 1.00 9.45 186 VAL A CA 1
ATOM 1406 C C . VAL A 1 188 ? 29.239 -31.116 69.232 1.00 9.25 186 VAL A C 1
ATOM 1407 O O . VAL A 1 188 ? 28.367 -31.975 69.511 1.00 9.16 186 VAL A O 1
ATOM 1411 N N . TRP A 1 189 ? 29.706 -30.941 68.009 1.00 8.66 187 TRP A N 1
ATOM 1412 C CA . TRP A 1 189 ? 29.257 -31.699 66.839 1.00 8.63 187 TRP A CA 1
ATOM 1413 C C . TRP A 1 189 ? 30.239 -32.844 66.603 1.00 8.82 187 TRP A C 1
ATOM 1414 O O . TRP A 1 189 ? 31.442 -32.648 66.626 1.00 9.44 187 TRP A O 1
ATOM 1425 N N . ALA A 1 190 ? 29.694 -34.061 66.431 1.00 10.04 188 ALA A N 1
ATOM 1426 C CA . ALA A 1 190 ? 30.487 -35.270 66.280 1.00 11.16 188 ALA A CA 1
ATOM 1427 C C . ALA A 1 190 ? 29.882 -36.200 65.252 1.00 12.23 188 ALA A C 1
ATOM 1428 O O . ALA A 1 190 ? 28.673 -36.266 65.085 1.00 12.69 188 ALA A O 1
ATOM 1430 N N . GLN A 1 191 ? 30.754 -36.966 64.610 1.00 13.25 189 GLN A N 1
ATOM 1431 C CA . GLN A 1 191 ? 30.315 -38.062 63.743 1.00 14.64 189 GLN A CA 1
ATOM 1432 C C . GLN A 1 191 ? 29.907 -39.258 64.597 1.00 15.23 189 GLN A C 1
ATOM 1433 O O . GLN A 1 191 ? 30.468 -39.464 65.672 1.00 15.23 189 GLN A O 1
ATOM 1439 N N . THR A 1 192 ? 28.881 -39.988 64.157 1.00 14.66 190 THR A N 1
ATOM 1440 C CA . THR A 1 192 ? 28.441 -41.233 64.792 1.00 15.92 190 THR A CA 1
ATOM 1441 C C . THR A 1 192 ? 28.225 -42.269 63.697 1.00 16.93 190 THR A C 1
ATOM 1442 O O . THR A 1 192 ? 28.285 -41.949 62.501 1.00 17.71 190 THR A O 1
ATOM 1446 N N . ASP A 1 193 ? 27.926 -43.502 64.100 1.00 19.01 191 ASP A N 1
ATOM 1447 C CA . ASP A 1 193 ? 27.604 -44.536 63.115 1.00 20.33 191 ASP A CA 1
ATOM 1448 C C . ASP A 1 193 ? 26.416 -44.180 62.240 1.00 20.37 191 ASP A C 1
ATOM 1449 O O . ASP A 1 193 ? 26.300 -44.724 61.144 1.00 21.05 191 ASP A O 1
ATOM 1454 N N . ASP A 1 194 ? 25.527 -43.298 62.714 1.00 19.32 192 ASP A N 1
ATOM 1455 C CA . ASP A 1 194 ? 24.329 -42.924 61.972 1.00 19.61 192 ASP A CA 1
ATOM 1456 C C . ASP A 1 194 ? 24.380 -41.503 61.399 1.00 18.28 192 ASP A C 1
ATOM 1457 O O . ASP A 1 194 ? 23.365 -40.999 60.882 1.00 18.95 192 ASP A O 1
ATOM 1462 N N . GLY A 1 195 ? 25.550 -40.867 61.473 1.00 16.60 193 GLY A N 1
ATOM 1463 C CA . GLY A 1 195 ? 25.708 -39.531 60.928 1.00 16.02 193 GLY A CA 1
ATOM 1464 C C . GLY A 1 195 ? 26.015 -38.506 62.008 1.00 14.18 193 GLY A C 1
ATOM 1465 O O . GLY A 1 195 ? 26.123 -38.827 63.200 1.00 13.92 193 GLY A O 1
ATOM 1466 N N . ILE A 1 196 ? 26.154 -37.261 61.582 1.00 12.92 194 ILE A N 1
ATOM 1467 C CA . ILE A 1 196 ? 26.568 -36.188 62.485 1.00 12.31 194 ILE A CA 1
ATOM 1468 C C . ILE A 1 196 ? 25.479 -35.893 63.508 1.00 11.23 194 ILE A C 1
ATOM 1469 O O . ILE A 1 196 ? 24.291 -35.833 63.169 1.00 11.73 194 ILE A O 1
ATOM 1474 N N . ARG A 1 197 ? 25.876 -35.771 64.780 1.00 10.83 195 ARG A N 1
ATOM 1475 C CA . ARG A 1 197 ? 24.972 -35.477 65.878 1.00 10.59 195 ARG A CA 1
ATOM 1476 C C . ARG A 1 197 ? 25.578 -34.384 66.749 1.00 11.76 195 ARG A C 1
ATOM 1477 O O . ARG A 1 197 ? 26.774 -34.114 66.641 1.00 11.31 195 ARG A O 1
ATOM 1485 N N . GLY A 1 198 ? 24.736 -33.778 67.573 1.00 10.45 196 GLY A N 1
ATOM 1486 C CA . GLY A 1 198 ? 25.145 -32.722 68.484 1.00 10.48 196 GLY A CA 1
ATOM 1487 C C . GLY A 1 198 ? 24.893 -33.093 69.944 1.00 10.23 196 GLY A C 1
ATOM 1488 O O . GLY A 1 198 ? 23.894 -33.752 70.290 1.00 9.82 196 GLY A O 1
ATOM 1489 N N . PHE A 1 199 ? 25.820 -32.658 70.797 1.00 10.11 197 PHE A N 1
ATOM 1490 C CA . PHE A 1 199 ? 25.796 -32.968 72.224 1.00 10.37 197 PHE A CA 1
ATOM 1491 C C . PHE A 1 199 ? 26.034 -31.699 73.041 1.00 10.67 197 PHE A C 1
ATOM 1492 O O . PHE A 1 199 ? 26.898 -30.889 72.669 1.00 10.29 197 PHE A O 1
ATOM 1500 N N . LEU A 1 200 ? 25.317 -31.544 74.153 1.00 9.88 198 LEU A N 1
ATOM 1501 C CA . LEU A 1 200 ? 25.625 -30.528 75.138 1.00 10.21 198 LEU A CA 1
ATOM 1502 C C . LEU A 1 200 ? 26.603 -31.106 76.137 1.00 10.33 198 LEU A C 1
ATOM 1503 O O . LEU A 1 200 ? 26.297 -32.093 76.813 1.00 10.41 198 LEU A O 1
ATOM 1508 N N . VAL A 1 201 ? 27.804 -30.537 76.182 1.00 9.35 199 VAL A N 1
ATOM 1509 C CA . VAL A 1 201 ? 28.888 -31.025 77.033 1.00 10.15 199 VAL A CA 1
ATOM 1510 C C . VAL A 1 201 ? 29.135 -29.955 78.112 1.00 10.91 199 VAL A C 1
ATOM 1511 O O . VAL A 1 201 ? 29.705 -28.879 77.818 1.00 10.85 199 VAL A O 1
ATOM 1515 N N . PRO A 1 202 ? 28.746 -30.240 79.357 1.00 10.67 200 PRO A N 1
ATOM 1516 C CA . PRO A 1 202 ? 29.157 -29.354 80.451 1.00 10.61 200 PRO A CA 1
ATOM 1517 C C . PRO A 1 202 ? 30.675 -29.306 80.487 1.00 11.81 200 PRO A C 1
ATOM 1518 O O . PRO A 1 202 ? 31.339 -30.337 80.357 1.00 11.78 200 PRO A O 1
ATOM 1522 N N . THR A 1 203 ? 31.235 -28.109 80.595 1.00 11.98 201 THR A N 1
ATOM 1523 C CA . THR A 1 203 ? 32.669 -27.972 80.427 1.00 11.48 201 THR A CA 1
ATOM 1524 C C . THR A 1 203 ? 33.506 -28.459 81.620 1.00 12.71 201 THR A C 1
ATOM 1525 O O . THR A 1 203 ? 34.734 -28.500 81.507 1.00 14.09 201 THR A O 1
ATOM 1529 N N . ASP A 1 204 ? 32.848 -28.844 82.710 1.00 12.61 202 ASP A N 1
ATOM 1530 C CA . ASP A 1 204 ? 33.514 -29.502 83.837 1.00 13.51 202 ASP A CA 1
ATOM 1531 C C . ASP A 1 204 ? 33.436 -31.026 83.760 1.00 12.54 202 ASP A C 1
ATOM 1532 O O . ASP A 1 204 ? 33.815 -31.723 84.706 1.00 14.99 202 ASP A O 1
ATOM 1537 N N . THR A 1 205 ? 33.031 -31.567 82.621 1.00 10.79 203 THR A N 1
ATOM 1538 C CA . THR A 1 205 ? 32.969 -33.018 82.472 1.00 11.13 203 THR A CA 1
ATOM 1539 C C . THR A 1 205 ? 34.419 -33.533 82.412 1.00 11.78 203 THR A C 1
ATOM 1540 O O . THR A 1 205 ? 35.212 -33.021 81.621 1.00 11.72 203 THR A O 1
ATOM 1544 N N . PRO A 1 206 ? 34.760 -34.563 83.195 1.00 11.82 204 PRO A N 1
ATOM 1545 C CA . PRO A 1 206 ? 36.095 -35.110 83.042 1.00 11.91 204 PRO A CA 1
ATOM 1546 C C . PRO A 1 206 ? 36.384 -35.563 81.633 1.00 11.32 204 PRO A C 1
ATOM 1547 O O . PRO A 1 206 ? 35.541 -36.203 80.985 1.00 11.86 204 PRO A O 1
ATOM 1551 N N . GLY A 1 207 ? 37.561 -35.180 81.148 1.00 11.91 205 GLY A N 1
ATOM 1552 C CA . GLY A 1 207 ? 37.948 -35.478 79.782 1.00 11.35 205 GLY A CA 1
ATOM 1553 C C . GLY A 1 207 ? 37.827 -34.292 78.846 1.00 11.20 205 GLY A C 1
ATOM 1554 O O . GLY A 1 207 ? 38.341 -34.344 77.717 1.00 11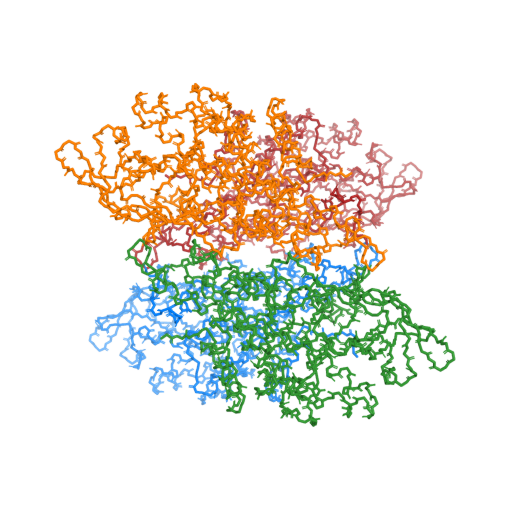.34 205 GLY A O 1
ATOM 1555 N N . PHE A 1 208 ? 37.114 -33.250 79.278 1.00 11.45 206 PHE A N 1
ATOM 1556 C CA . PHE A 1 208 ? 36.922 -32.021 78.470 1.00 11.42 206 PHE A CA 1
ATOM 1557 C C . PHE A 1 208 ? 37.902 -30.936 78.951 1.00 11.22 206 PHE A C 1
ATOM 1558 O O . PHE A 1 208 ? 37.861 -30.523 80.127 1.00 12.58 206 PHE A O 1
ATOM 1566 N N . THR A 1 209 ? 38.788 -30.489 78.060 1.00 12.09 207 THR A N 1
ATOM 1567 C CA . THR A 1 209 ? 39.734 -29.431 78.359 1.00 12.15 207 THR A CA 1
ATOM 1568 C C . THR A 1 209 ? 39.664 -28.336 77.294 1.00 12.19 207 THR A C 1
ATOM 1569 O O . THR A 1 209 ? 39.604 -28.624 76.094 1.00 13.96 207 THR A O 1
ATOM 1573 N N . ALA A 1 210 ? 39.677 -27.090 77.746 1.00 11.92 208 ALA A N 1
ATOM 1574 C CA . ALA A 1 210 ? 39.789 -25.916 76.864 1.00 11.11 208 ALA A CA 1
ATOM 1575 C C . ALA A 1 210 ? 41.143 -25.244 77.069 1.00 10.96 208 ALA A C 1
ATOM 1576 O O . ALA A 1 210 ? 41.537 -24.921 78.212 1.00 12.16 208 ALA A O 1
ATOM 1578 N N . ASN A 1 211 ? 41.841 -25.031 75.965 1.00 11.40 209 ASN A N 1
ATOM 1579 C CA . ASN A 1 211 ? 43.144 -24.373 75.982 1.00 11.49 209 ASN A CA 1
ATOM 1580 C C . ASN A 1 211 ? 43.080 -23.053 75.175 1.00 11.38 209 ASN A C 1
ATOM 1581 O O . ASN A 1 211 ? 42.732 -23.060 73.995 1.00 10.79 209 ASN A O 1
ATOM 1586 N N . GLU A 1 212 ? 43.421 -21.931 75.807 1.00 11.39 210 GLU A N 1
ATOM 1587 C CA . GLU A 1 212 ? 43.253 -20.654 75.160 1.00 11.15 210 GLU A CA 1
ATOM 1588 C C . GLU A 1 212 ? 44.342 -20.425 74.130 1.00 10.43 210 GLU A C 1
ATOM 1589 O O . GLU A 1 212 ? 45.516 -20.799 74.319 1.00 10.79 210 GLU A O 1
ATOM 1595 N N . ILE A 1 213 ? 43.940 -19.829 73.009 1.00 9.74 211 ILE A N 1
ATOM 1596 C CA . ILE A 1 213 ? 44.849 -19.477 71.902 1.00 9.86 211 ILE A CA 1
ATOM 1597 C C . ILE A 1 213 ? 45.341 -18.053 72.127 1.00 9.56 211 ILE A C 1
ATOM 1598 O O . ILE A 1 213 ? 44.538 -17.129 72.380 1.00 10.34 211 ILE A O 1
ATOM 1603 N N . HIS A 1 214 ? 46.650 -17.904 72.074 1.00 9.92 212 HIS A N 1
ATOM 1604 C CA . HIS A 1 214 ? 47.328 -16.601 72.280 1.00 10.43 212 HIS A CA 1
ATOM 1605 C C . HIS A 1 214 ? 48.030 -16.215 70.994 1.00 9.91 212 HIS A C 1
ATOM 1606 O O . HIS A 1 214 ? 47.988 -16.947 69.996 1.00 9.69 212 HIS A O 1
ATOM 1613 N N . ARG A 1 215 ? 48.667 -15.038 70.998 1.00 9.91 213 ARG A N 1
ATOM 1614 C CA . ARG A 1 215 ? 49.426 -14.529 69.851 1.00 10.05 213 ARG A CA 1
ATOM 1615 C C . ARG A 1 215 ? 48.589 -14.387 68.586 1.00 9.09 213 ARG A C 1
ATOM 1616 O O . ARG A 1 215 ? 49.083 -14.540 67.471 1.00 9.33 213 ARG A O 1
ATOM 1624 N N . LYS A 1 216 ? 47.332 -14.025 68.781 1.00 8.36 214 LYS A N 1
ATOM 1625 C CA . LYS A 1 216 ? 46.488 -13.570 67.689 1.00 8.41 214 LYS A CA 1
ATOM 1626 C C . LYS A 1 216 ? 46.810 -12.123 67.326 1.00 8.21 214 LYS A C 1
ATOM 1627 O O . LYS A 1 216 ? 47.086 -11.274 68.186 1.00 8.49 214 LYS A O 1
ATOM 1633 N N . LEU A 1 217 ? 46.735 -11.804 66.029 1.00 7.63 215 LEU A N 1
ATOM 1634 C CA . LEU A 1 217 ? 46.762 -10.409 65.570 1.00 7.52 215 LEU A CA 1
ATOM 1635 C C . LEU A 1 217 ? 45.380 -9.881 65.283 1.00 7.58 215 LEU A C 1
ATOM 1636 O O . LEU A 1 217 ? 45.185 -8.664 65.101 1.00 9.14 215 LEU A O 1
ATOM 1641 N N . SER A 1 218 ? 44.402 -10.800 65.234 1.00 7.67 216 SER A N 1
ATOM 1642 C CA . SER A 1 218 ? 42.991 -10.498 64.929 1.00 7.84 216 SER A CA 1
ATOM 1643 C C . SER A 1 218 ? 42.156 -10.999 66.087 1.00 7.99 216 SER A C 1
ATOM 1644 O O . SER A 1 218 ? 42.432 -12.063 66.606 1.00 8.26 216 SER A O 1
ATOM 1647 N N . LEU A 1 219 ? 41.118 -10.270 66.461 1.00 7.33 217 LEU A N 1
ATOM 1648 C CA . LEU A 1 219 ? 40.191 -10.721 67.531 1.00 8.74 217 LEU A CA 1
ATOM 1649 C C . LEU A 1 219 ? 40.926 -10.960 68.842 1.00 8.29 217 LEU A C 1
ATOM 1650 O O . LEU A 1 219 ? 40.647 -11.898 69.599 1.00 8.64 217 LEU A O 1
ATOM 1655 N N . ARG A 1 220 ? 41.856 -10.058 69.154 1.00 8.31 218 ARG A N 1
ATOM 1656 C CA . ARG A 1 220 ? 42.552 -10.100 70.427 1.00 8.95 218 ARG A CA 1
ATOM 1657 C C . ARG A 1 220 ? 41.587 -9.833 71.591 1.00 8.97 218 ARG A C 1
ATOM 1658 O O . ARG A 1 220 ? 41.769 -10.395 72.681 1.00 9.02 218 ARG A O 1
ATOM 1666 N N . ALA A 1 221 ? 40.552 -9.015 71.382 1.00 8.49 219 ALA A N 1
ATOM 1667 C CA . ALA A 1 221 ? 39.567 -8.729 72.427 1.00 9.01 219 ALA A CA 1
ATOM 1668 C C . ALA A 1 221 ? 38.421 -9.726 72.316 1.00 7.68 219 ALA A C 1
ATOM 1669 O O . ALA A 1 221 ? 37.242 -9.370 72.095 1.00 9.75 219 ALA A O 1
ATOM 1671 N N . SER A 1 222 ? 38.797 -11.001 72.491 1.00 9.05 220 SER A N 1
ATOM 1672 C CA . SER A 1 222 ? 37.893 -12.139 72.346 1.00 9.33 220 SER A CA 1
ATOM 1673 C C . SER A 1 222 ? 38.640 -13.349 72.878 1.00 10.65 220 SER A C 1
ATOM 1674 O O . SER A 1 222 ? 39.870 -13.401 72.765 1.00 12.46 220 SER A O 1
ATOM 1677 N N . VAL A 1 223 ? 37.923 -14.320 73.428 1.00 9.68 221 VAL A N 1
ATOM 1678 C CA . VAL A 1 223 ? 38.473 -15.607 73.859 1.00 10.12 221 VAL A CA 1
ATOM 1679 C C . VAL A 1 223 ? 38.281 -16.617 72.777 1.00 8.14 221 VAL A C 1
ATOM 1680 O O . VAL A 1 223 ? 37.159 -16.829 72.324 1.00 9.70 221 VAL A O 1
ATOM 1684 N N . THR A 1 224 ? 39.347 -17.236 72.323 1.00 8.40 222 THR A N 1
ATOM 1685 C CA . THR A 1 224 ? 39.309 -18.282 71.291 1.00 9.14 222 THR A CA 1
ATOM 1686 C C . THR A 1 224 ? 40.108 -19.470 71.800 1.00 9.19 222 THR A C 1
ATOM 1687 O O . THR A 1 224 ? 41.209 -19.288 72.337 1.00 9.40 222 THR A O 1
ATOM 1691 N N . SER A 1 225 ? 39.585 -20.675 71.617 1.00 9.01 223 SER A N 1
ATOM 1692 C CA . SER A 1 225 ? 40.127 -21.855 72.292 1.00 10.08 223 SER A CA 1
ATOM 1693 C C . SER A 1 225 ? 40.272 -23.103 71.424 1.00 9.21 223 SER A C 1
ATOM 1694 O O . SER A 1 225 ? 39.550 -23.302 70.426 1.00 10.65 223 SER A O 1
ATOM 1697 N N . GLU A 1 226 ? 41.171 -23.984 71.849 1.00 9.60 224 GLU A N 1
ATOM 1698 C CA . GLU A 1 226 ? 41.163 -25.368 71.438 1.00 9.98 224 GLU A CA 1
ATOM 1699 C C . GLU A 1 226 ? 40.363 -26.168 72.473 1.00 10.08 224 GLU A C 1
ATOM 1700 O O . GLU A 1 226 ? 40.499 -25.917 73.665 1.00 11.07 224 GLU A O 1
ATOM 1706 N N . LEU A 1 227 ? 39.509 -27.085 72.015 1.00 10.68 225 LEU A N 1
ATOM 1707 C CA . LEU A 1 227 ? 38.813 -28.010 72.911 1.00 9.97 225 LEU A CA 1
ATOM 1708 C C . LEU A 1 227 ? 39.353 -29.419 72.660 1.00 10.43 225 LEU A C 1
ATOM 1709 O O . LEU A 1 227 ? 39.363 -29.890 71.520 1.00 12.37 225 LEU A O 1
ATOM 1714 N N . VAL A 1 228 ? 39.765 -30.106 73.707 1.00 10.69 226 VAL A N 1
ATOM 1715 C CA . VAL A 1 228 ? 40.223 -31.488 73.581 1.00 11.15 226 VAL A CA 1
ATOM 1716 C C . VAL A 1 228 ? 39.279 -32.355 74.413 1.00 11.38 226 VAL A C 1
ATOM 1717 O O . VAL A 1 228 ? 39.066 -32.097 75.593 1.00 11.90 226 VAL A O 1
ATOM 1721 N N . LEU A 1 229 ? 38.694 -33.351 73.768 1.00 11.19 227 LEU A N 1
ATOM 1722 C CA . LEU A 1 229 ? 37.780 -34.298 74.419 1.00 11.43 227 LEU A CA 1
ATOM 1723 C C . LEU A 1 229 ? 38.456 -35.657 74.402 1.00 11.25 227 LEU A C 1
ATOM 1724 O O . LEU A 1 229 ? 38.704 -36.217 73.306 1.00 11.82 227 LEU A O 1
ATOM 1729 N N . ASP A 1 230 ? 38.790 -36.161 75.587 1.00 11.58 228 ASP A N 1
ATOM 1730 C CA . ASP A 1 230 ? 39.438 -37.463 75.750 1.00 12.32 228 ASP A CA 1
ATOM 1731 C C . ASP A 1 230 ? 38.546 -38.299 76.665 1.00 11.88 228 ASP A C 1
ATOM 1732 O O . ASP A 1 230 ? 38.444 -38.043 77.866 1.00 12.63 228 ASP A O 1
ATOM 1737 N N . ASN A 1 231 ? 37.876 -39.268 76.071 1.00 11.21 229 ASN A N 1
ATOM 1738 C CA . ASN A 1 231 ? 37.033 -40.237 76.829 1.00 11.70 229 ASN A CA 1
ATOM 1739 C C . ASN A 1 231 ? 36.000 -39.497 77.674 1.00 12.10 229 ASN A C 1
ATOM 1740 O O . ASN A 1 231 ? 35.813 -39.769 78.856 1.00 11.61 229 ASN A O 1
ATOM 1745 N N . VAL A 1 232 ? 35.334 -38.542 77.028 1.00 11.35 230 VAL A N 1
ATOM 1746 C CA . VAL A 1 232 ? 34.259 -37.781 77.659 1.00 11.56 230 VAL A CA 1
ATOM 1747 C C . VAL A 1 232 ? 32.968 -38.620 77.660 1.00 11.07 230 VAL A C 1
ATOM 1748 O O . VAL A 1 232 ? 32.413 -38.919 76.616 1.00 12.26 230 VAL A O 1
ATOM 1752 N N . ARG A 1 233 ? 32.522 -39.000 78.847 1.00 10.48 231 ARG A N 1
ATOM 1753 C CA . ARG A 1 233 ? 31.310 -39.797 79.006 1.00 11.56 231 ARG A CA 1
ATOM 1754 C C . ARG A 1 233 ? 30.121 -38.893 79.276 1.00 11.28 231 ARG A C 1
ATOM 1755 O O . ARG A 1 233 ? 30.198 -37.991 80.106 1.00 12.70 231 ARG A O 1
ATOM 1763 N N . LEU A 1 234 ? 29.041 -39.132 78.552 1.00 11.31 232 LEU A N 1
ATOM 1764 C CA . LEU A 1 234 ? 27.777 -38.374 78.698 1.00 11.13 232 LEU A CA 1
ATOM 1765 C C . LEU A 1 234 ? 26.579 -39.294 78.735 1.00 11.63 232 LEU A C 1
ATOM 1766 O O . LEU A 1 234 ? 26.583 -40.348 78.105 1.00 11.93 232 LEU A O 1
ATOM 1771 N N . PRO A 1 235 ? 25.524 -38.866 79.424 1.00 11.18 233 PRO A N 1
ATOM 1772 C CA . PRO A 1 235 ? 24.282 -39.626 79.408 1.00 12.82 233 PRO A CA 1
ATOM 1773 C C . PRO A 1 235 ? 23.532 -39.457 78.090 1.00 12.56 233 PRO A C 1
ATOM 1774 O O . PRO A 1 235 ? 23.758 -38.499 77.317 1.00 11.94 233 PRO A O 1
ATOM 1778 N N . ALA A 1 236 ? 22.615 -40.380 77.831 1.00 13.45 234 ALA A N 1
ATOM 1779 C CA . ALA A 1 236 ? 21.736 -40.268 76.673 1.00 14.29 234 ALA A CA 1
ATOM 1780 C C . ALA A 1 236 ? 21.083 -38.889 76.550 1.00 13.25 234 ALA A C 1
ATOM 1781 O O . ALA A 1 236 ? 20.978 -38.344 75.430 1.00 14.25 234 ALA A O 1
ATOM 1783 N N . SER A 1 237 ? 20.708 -38.317 77.672 1.00 13.94 235 SER A N 1
ATOM 1784 C CA . SER A 1 237 ? 20.026 -37.023 77.715 1.00 13.60 235 SER A CA 1
ATOM 1785 C C . SER A 1 237 ? 20.890 -35.851 77.229 1.00 14.20 235 SER A C 1
ATOM 1786 O O . SER A 1 237 ? 20.349 -34.800 76.960 1.00 15.04 235 SER A O 1
ATOM 1789 N N . ALA A 1 238 ? 22.211 -36.019 77.128 1.00 12.17 236 ALA A N 1
ATOM 1790 C CA . ALA A 1 238 ? 23.075 -34.946 76.640 1.00 11.87 236 ALA A CA 1
ATOM 1791 C C . ALA A 1 238 ? 22.996 -34.714 75.124 1.00 11.84 236 ALA A C 1
ATOM 1792 O O . ALA A 1 238 ? 23.369 -33.646 74.634 1.00 11.14 236 ALA A O 1
ATOM 1794 N N . GLN A 1 239 ? 22.507 -35.683 74.363 1.00 11.65 237 GLN A N 1
ATOM 1795 C CA . GLN A 1 239 ? 22.318 -35.471 72.941 1.00 11.57 237 GLN A CA 1
ATOM 1796 C C . GLN A 1 239 ? 21.234 -34.435 72.704 1.00 12.22 237 GLN A C 1
ATOM 1797 O O . GLN A 1 239 ? 20.223 -34.426 73.382 1.00 12.29 237 GLN A O 1
ATOM 1803 N N . LEU A 1 240 ? 21.463 -33.558 71.718 1.00 11.30 238 LEU A N 1
ATOM 1804 C CA . LEU A 1 240 ? 20.393 -32.703 71.187 1.00 11.20 238 LEU A CA 1
ATOM 1805 C C . LEU A 1 240 ? 19.487 -33.622 70.358 1.00 10.96 238 LEU A C 1
ATOM 1806 O O . LEU A 1 240 ? 19.900 -34.066 69.300 1.00 11.45 238 LEU A O 1
ATOM 1811 N N . PRO A 1 241 ? 18.262 -33.911 70.840 1.00 11.37 239 PRO A N 1
ATOM 1812 C CA . PRO A 1 241 ? 17.514 -34.986 70.196 1.00 11.61 239 PRO A CA 1
ATOM 1813 C C . PRO A 1 241 ? 17.121 -34.793 68.743 1.00 12.04 239 PRO A C 1
ATOM 1814 O O . PRO A 1 241 ? 17.015 -35.790 67.991 1.00 12.99 239 PRO A O 1
ATOM 1818 N N . LEU A 1 242 ? 16.908 -33.538 68.344 1.00 11.22 240 LEU A N 1
ATOM 1819 C CA . LEU A 1 242 ? 16.390 -33.277 67.016 1.00 11.85 240 LEU A CA 1
ATOM 1820 C C . LEU A 1 242 ? 17.455 -32.981 65.967 1.00 11.66 240 LEU A C 1
ATOM 1821 O O . LEU A 1 242 ? 17.141 -32.821 64.784 1.00 12.09 240 LEU A O 1
ATOM 1826 N N . ALA A 1 243 ? 18.726 -32.892 66.367 1.00 11.65 241 ALA A N 1
ATOM 1827 C CA . ALA A 1 243 ? 19.792 -32.556 65.412 1.00 11.40 241 ALA A CA 1
ATOM 1828 C C . ALA A 1 243 ? 20.304 -33.798 64.697 1.00 12.26 241 ALA A C 1
ATOM 1829 O O . ALA A 1 243 ? 20.846 -34.753 65.330 1.00 12.57 241 ALA A O 1
ATOM 1831 N N . GLU A 1 244 ? 20.112 -33.837 63.396 1.00 13.48 242 GLU A N 1
ATOM 1832 C CA . GLU A 1 244 ? 20.620 -34.935 62.581 1.00 14.20 242 GLU A CA 1
ATOM 1833 C C . GLU A 1 244 ? 21.274 -34.409 61.315 1.00 13.87 242 GLU A C 1
ATOM 1834 O O . GLU A 1 244 ? 20.658 -33.675 60.555 1.00 15.30 242 GLU A O 1
ATOM 1840 N N . GLY A 1 245 ? 22.504 -34.814 61.065 1.00 12.62 243 GLY A N 1
ATOM 1841 C CA . GLY A 1 245 ? 23.225 -34.416 59.881 1.00 12.75 243 GLY A CA 1
ATOM 1842 C C . GLY A 1 245 ? 23.855 -33.045 59.960 1.00 12.09 243 GLY A C 1
ATOM 1843 O O . GLY A 1 245 ? 23.638 -32.298 60.913 1.00 12.23 243 GLY A O 1
ATOM 1844 N N . LEU A 1 246 ? 24.626 -32.739 58.926 1.00 13.28 244 LEU A N 1
ATOM 1845 C CA . LEU A 1 246 ? 25.296 -31.449 58.830 1.00 12.96 244 LEU A CA 1
ATOM 1846 C C . LEU A 1 246 ? 24.303 -30.268 58.763 1.00 11.72 244 LEU A C 1
ATOM 1847 O O . LEU A 1 246 ? 24.660 -29.131 59.124 1.00 11.89 244 LEU A O 1
ATOM 1852 N N . SER A 1 247 ? 23.087 -30.504 58.296 1.00 11.35 245 SER A N 1
ATOM 1853 C CA . SER A 1 247 ? 22.071 -29.464 58.302 1.00 11.80 245 SER A CA 1
ATOM 1854 C C . SER A 1 247 ? 21.885 -28.785 59.649 1.00 11.51 245 SER A C 1
ATOM 1855 O O . SER A 1 247 ? 21.585 -27.603 59.698 1.00 11.21 245 SER A O 1
ATOM 1858 N N . ALA A 1 248 ? 22.035 -29.520 60.746 1.00 10.09 246 ALA A N 1
ATOM 1859 C CA . ALA A 1 248 ? 21.799 -28.919 62.061 1.00 10.07 246 ALA A CA 1
ATOM 1860 C C . ALA A 1 248 ? 22.862 -27.854 62.425 1.00 8.42 246 ALA A C 1
ATOM 1861 O O . ALA A 1 248 ? 22.481 -26.689 62.680 1.00 8.86 246 ALA A O 1
ATOM 1863 N N . PRO A 1 249 ? 24.172 -28.190 62.434 1.00 9.14 247 PRO A N 1
ATOM 1864 C CA . PRO A 1 249 ? 25.128 -27.102 62.686 1.00 9.47 247 PRO A CA 1
ATOM 1865 C C . PRO A 1 249 ? 25.015 -25.986 61.631 1.00 9.23 247 PRO A C 1
ATOM 1866 O O . PRO A 1 249 ? 25.162 -24.811 61.965 1.00 9.62 247 PRO A O 1
ATOM 1870 N N . LEU A 1 250 ? 24.735 -26.331 60.378 1.00 8.99 248 LEU A N 1
ATOM 1871 C CA . LEU A 1 250 ? 24.679 -25.284 59.343 1.00 9.54 248 LEU A CA 1
ATOM 1872 C C . LEU A 1 250 ? 23.522 -24.339 59.567 1.00 9.30 248 LEU A C 1
ATOM 1873 O O . LEU A 1 250 ? 23.650 -23.141 59.282 1.00 8.48 248 LEU A O 1
ATOM 1878 N N . SER A 1 251 ? 22.411 -24.829 60.091 1.00 9.03 249 SER A N 1
ATOM 1879 C CA . SER A 1 251 ? 21.301 -23.961 60.426 1.00 9.03 249 SER A CA 1
ATOM 1880 C C . SER A 1 251 ? 21.689 -22.952 61.489 1.00 9.74 249 SER A C 1
ATOM 1881 O O . SER A 1 251 ? 21.231 -21.807 61.429 1.00 9.36 249 SER A O 1
ATOM 1884 N N . CYS A 1 252 ? 22.560 -23.338 62.439 1.00 8.54 250 CYS A N 1
ATOM 1885 C CA . CYS A 1 252 ? 23.039 -22.404 63.432 1.00 9.25 250 CYS A CA 1
ATOM 1886 C C . CYS A 1 252 ? 23.948 -21.342 62.793 1.00 9.01 250 CYS A C 1
ATOM 1887 O O . CYS A 1 252 ? 23.800 -20.137 63.022 1.00 8.50 250 CYS A O 1
ATOM 1890 N N . LEU A 1 253 ? 24.870 -21.806 61.964 1.00 8.77 251 LEU A N 1
ATOM 1891 C CA . LEU A 1 253 ? 25.721 -20.887 61.204 1.00 8.50 251 LEU A CA 1
ATOM 1892 C C . LEU A 1 253 ? 24.886 -19.894 60.388 1.00 8.61 251 LEU A C 1
ATOM 1893 O O . LEU A 1 253 ? 25.219 -18.715 60.338 1.00 8.32 251 LEU A O 1
ATOM 1898 N N . ASN A 1 254 ? 23.786 -20.334 59.786 1.00 8.57 252 ASN A N 1
ATOM 1899 C CA . ASN A 1 254 ? 22.999 -19.394 58.976 1.00 9.84 252 ASN A CA 1
ATOM 1900 C C . ASN A 1 254 ? 22.365 -18.292 59.831 1.00 9.28 252 ASN A C 1
ATOM 1901 O O . ASN A 1 254 ? 22.242 -17.179 59.377 1.00 8.97 252 ASN A O 1
ATOM 1906 N N . GLU A 1 255 ? 22.051 -18.566 61.091 1.00 8.48 253 GLU A N 1
ATOM 1907 C CA . GLU A 1 255 ? 21.594 -17.514 61.998 1.00 8.38 253 GLU A CA 1
ATOM 1908 C C . GLU A 1 255 ? 22.718 -16.528 62.332 1.00 7.79 253 GLU A C 1
ATOM 1909 O O . GLU A 1 255 ? 22.539 -15.301 62.309 1.00 8.68 253 GLU A O 1
ATOM 1915 N N . ALA A 1 256 ? 23.893 -17.048 62.654 1.00 7.38 254 ALA A N 1
ATOM 1916 C CA . ALA A 1 256 ? 25.009 -16.216 63.047 1.00 7.99 254 ALA A CA 1
ATOM 1917 C C . ALA A 1 256 ? 25.483 -15.378 61.855 1.00 7.61 254 ALA A C 1
ATOM 1918 O O . ALA A 1 256 ? 25.817 -14.203 62.000 1.00 7.73 254 ALA A O 1
ATOM 1920 N N . ARG A 1 257 ? 25.536 -15.987 60.690 1.00 7.01 255 ARG A N 1
ATOM 1921 C CA . ARG A 1 257 ? 25.964 -15.313 59.479 1.00 7.62 255 ARG A CA 1
ATOM 1922 C C . ARG A 1 257 ? 25.075 -14.102 59.210 1.00 6.57 255 ARG A C 1
ATOM 1923 O O . ARG A 1 257 ? 25.546 -13.057 58.762 1.00 6.48 255 ARG A O 1
ATOM 1931 N N . PHE A 1 258 ? 23.760 -14.229 59.445 1.00 7.14 256 PHE A N 1
ATOM 1932 C CA . PHE A 1 258 ? 22.880 -13.071 59.297 1.00 7.25 256 PHE A CA 1
ATOM 1933 C C . PHE A 1 258 ? 23.278 -11.905 60.167 1.00 7.70 256 PHE A C 1
ATOM 1934 O O . PHE A 1 258 ? 23.317 -10.763 59.698 1.00 7.26 256 PHE A O 1
ATOM 1942 N N . GLY A 1 259 ? 23.624 -12.139 61.436 1.00 7.83 257 GLY A N 1
ATOM 1943 C CA . GLY A 1 259 ? 24.143 -11.091 62.278 1.00 8.73 257 GLY A CA 1
ATOM 1944 C C . GLY A 1 259 ? 25.401 -10.430 61.729 1.00 7.43 257 GLY A C 1
ATOM 1945 O O . GLY A 1 259 ? 25.570 -9.201 61.835 1.00 8.89 257 GLY A O 1
ATOM 1946 N N . ILE A 1 260 ? 26.313 -11.232 61.186 1.00 7.39 258 ILE A N 1
ATOM 1947 C CA . ILE A 1 260 ? 27.570 -10.755 60.597 1.00 7.43 258 ILE A CA 1
ATOM 1948 C C . ILE A 1 260 ? 27.342 -9.880 59.363 1.00 7.11 258 ILE A C 1
ATOM 1949 O O . ILE A 1 260 ? 28.084 -8.928 59.138 1.00 6.89 258 ILE A O 1
ATOM 1954 N N . VAL A 1 261 ? 26.322 -10.184 58.567 1.00 6.14 259 VAL A N 1
ATOM 1955 C CA . VAL A 1 261 ? 25.968 -9.342 57.403 1.00 6.57 259 VAL A CA 1
ATOM 1956 C C . VAL A 1 261 ? 25.789 -7.879 57.839 1.00 6.53 259 VAL A C 1
ATOM 1957 O O . VAL A 1 261 ? 26.240 -6.959 57.157 1.00 7.22 259 VAL A O 1
ATOM 1961 N N . PHE A 1 262 ? 25.136 -7.665 58.993 1.00 6.47 260 PHE A N 1
ATOM 1962 C CA . PHE A 1 262 ? 25.019 -6.345 59.596 1.00 6.41 260 PHE A CA 1
ATOM 1963 C C . PHE A 1 262 ? 26.288 -5.942 60.332 1.00 6.50 260 PHE A C 1
ATOM 1964 O O . PHE A 1 262 ? 26.734 -4.795 60.233 1.00 6.72 260 PHE A O 1
ATOM 1972 N N . GLY A 1 263 ? 26.837 -6.841 61.136 1.00 6.73 261 GLY A N 1
ATOM 1973 C CA . GLY A 1 263 ? 27.949 -6.504 61.992 1.00 6.28 261 GLY A CA 1
ATOM 1974 C C . GLY A 1 263 ? 29.102 -5.912 61.220 1.00 6.01 261 GLY A C 1
ATOM 1975 O O . GLY A 1 263 ? 29.660 -4.898 61.631 1.00 6.61 261 GLY A O 1
ATOM 1976 N N . ALA A 1 264 ? 29.498 -6.536 60.109 1.00 6.16 262 ALA A N 1
ATOM 1977 C CA . ALA A 1 264 ? 30.659 -6.011 59.364 1.00 6.46 262 ALA A CA 1
ATOM 1978 C C . ALA A 1 264 ? 30.498 -4.556 58.946 1.00 5.68 262 ALA A C 1
ATOM 1979 O O . ALA A 1 264 ? 31.475 -3.803 58.927 1.00 6.90 262 ALA A O 1
ATOM 1981 N N . LEU A 1 265 ? 29.255 -4.153 58.651 1.00 5.96 263 LEU A N 1
ATOM 1982 C CA . LEU A 1 265 ? 28.956 -2.755 58.294 1.00 5.55 263 LEU A CA 1
ATOM 1983 C C . LEU A 1 265 ? 29.234 -1.791 59.438 1.00 5.45 263 LEU A C 1
ATOM 1984 O O . LEU A 1 265 ? 29.527 -0.613 59.211 1.00 6.36 263 LEU A O 1
ATOM 1989 N N . GLY A 1 266 ? 29.108 -2.270 60.665 1.00 5.40 264 GLY A N 1
ATOM 1990 C CA . GLY A 1 266 ? 29.406 -1.426 61.833 1.00 5.57 264 GLY A CA 1
ATOM 1991 C C . GLY A 1 266 ? 30.885 -1.085 61.924 1.00 6.05 264 GLY A C 1
ATOM 1992 O O . GLY A 1 266 ? 31.263 0.072 62.137 1.00 6.76 264 GLY A O 1
ATOM 1993 N N . ALA A 1 267 ? 31.725 -2.096 61.709 1.00 6.27 265 ALA A N 1
ATOM 1994 C CA . ALA A 1 267 ? 33.169 -1.865 61.681 1.00 6.19 265 ALA A CA 1
ATOM 1995 C C . ALA A 1 267 ? 33.506 -0.901 60.549 1.00 6.01 265 ALA A C 1
ATOM 1996 O O . ALA A 1 267 ? 34.325 0.035 60.720 1.00 6.34 265 ALA A O 1
ATOM 1998 N N . ALA A 1 268 ? 32.905 -1.104 59.385 1.00 6.17 266 ALA A N 1
ATOM 1999 C CA . ALA A 1 268 ? 33.108 -0.180 58.253 1.00 5.68 266 ALA A CA 1
ATOM 2000 C C . ALA A 1 268 ? 32.659 1.245 58.559 1.00 6.38 266 ALA A C 1
ATOM 2001 O O . ALA A 1 268 ? 33.398 2.212 58.291 1.00 6.28 266 ALA A O 1
ATOM 2003 N N . ARG A 1 269 ? 31.452 1.410 59.089 1.00 6.13 267 ARG A N 1
ATOM 2004 C CA . ARG A 1 269 ? 30.926 2.722 59.388 1.00 6.15 267 ARG A CA 1
ATOM 2005 C C . ARG A 1 269 ? 31.791 3.450 60.415 1.00 6.13 267 ARG A C 1
ATOM 2006 O O . ARG A 1 269 ? 32.084 4.636 60.272 1.00 6.49 267 ARG A O 1
ATOM 2014 N N . ASP A 1 270 ? 32.166 2.737 61.474 1.00 6.33 268 ASP A N 1
ATOM 2015 C CA . ASP A 1 270 ? 32.989 3.328 62.538 1.00 6.59 268 ASP A CA 1
ATOM 2016 C C . ASP A 1 270 ? 34.339 3.780 61.955 1.00 7.15 268 ASP A C 1
ATOM 2017 O O . ASP A 1 270 ? 34.810 4.877 62.212 1.00 7.26 268 ASP A O 1
ATOM 2022 N N . SER A 1 271 ? 34.951 2.935 61.154 1.00 6.28 269 SER A N 1
ATOM 2023 C CA . SER A 1 271 ? 36.194 3.300 60.437 1.00 6.04 269 SER A CA 1
ATOM 2024 C C . SER A 1 271 ? 36.013 4.552 59.601 1.00 6.54 269 SER A C 1
ATOM 2025 O O . SER A 1 271 ? 36.796 5.504 59.682 1.00 6.01 269 SER A O 1
ATOM 2028 N N . LEU A 1 272 ? 34.952 4.549 58.793 1.00 6.68 270 LEU A N 1
ATOM 2029 C CA . LEU A 1 272 ? 34.750 5.617 57.838 1.00 5.82 270 LEU A CA 1
ATOM 2030 C C . LEU A 1 272 ? 34.388 6.962 58.501 1.00 6.60 270 LEU A C 1
ATOM 2031 O O . LEU A 1 272 ? 34.938 8.004 58.128 1.00 6.92 270 LEU A O 1
ATOM 2036 N N . GLU A 1 273 ? 33.474 6.952 59.458 1.00 6.79 271 GLU A N 1
ATOM 2037 C CA . GLU A 1 273 ? 33.135 8.201 60.145 1.00 7.50 271 GLU A CA 1
ATOM 2038 C C . GLU A 1 273 ? 34.323 8.753 60.925 1.00 8.21 271 GLU A C 1
ATOM 2039 O O . GLU A 1 273 ? 34.567 9.941 60.864 1.00 8.01 271 GLU A O 1
ATOM 2045 N N . THR A 1 274 ? 35.089 7.906 61.598 1.00 7.71 272 THR A N 1
ATOM 2046 C CA . THR A 1 274 ? 36.310 8.339 62.295 1.00 8.59 272 THR A CA 1
ATOM 2047 C C . THR A 1 274 ? 37.284 9.003 61.328 1.00 8.02 272 THR A C 1
ATOM 2048 O O . THR A 1 274 ? 37.893 10.040 61.598 1.00 8.33 272 THR A O 1
ATOM 2052 N N . THR A 1 275 ? 37.424 8.406 60.156 1.00 6.82 273 THR A N 1
ATOM 2053 C CA . THR A 1 275 ? 38.355 8.891 59.146 1.00 6.81 273 THR A CA 1
ATOM 2054 C C . THR A 1 275 ? 37.867 10.178 58.486 1.00 7.56 273 THR A C 1
ATOM 2055 O O . THR A 1 275 ? 38.676 11.097 58.289 1.00 7.70 273 THR A O 1
ATOM 2059 N N . ILE A 1 276 ? 36.578 10.293 58.187 1.00 7.15 274 ILE A N 1
ATOM 2060 C CA . ILE A 1 276 ? 36.083 11.570 57.643 1.00 7.61 274 ILE A CA 1
ATOM 2061 C C . ILE A 1 276 ? 36.410 12.688 58.634 1.00 8.14 274 ILE A C 1
ATOM 2062 O O . ILE A 1 276 ? 36.910 13.746 58.234 1.00 7.94 274 ILE A O 1
ATOM 2067 N N . ALA A 1 277 ? 36.111 12.481 59.912 1.00 7.85 275 ALA A N 1
ATOM 2068 C CA . ALA A 1 277 ? 36.424 13.502 60.932 1.00 8.42 275 ALA A CA 1
ATOM 2069 C C . ALA A 1 277 ? 37.905 13.847 60.959 1.00 8.62 275 ALA A C 1
ATOM 2070 O O . ALA A 1 277 ? 38.272 15.038 61.000 1.00 8.88 275 ALA A O 1
ATOM 2072 N N . TYR A 1 278 ? 38.756 12.838 60.837 1.00 7.28 276 TYR A N 1
ATOM 2073 C CA . TYR A 1 278 ? 40.201 13.092 60.821 1.00 7.87 276 TYR A CA 1
ATOM 2074 C C . TYR A 1 278 ? 40.592 13.952 59.596 1.00 8.44 276 TYR A C 1
ATOM 2075 O O . TYR A 1 278 ? 41.406 14.911 59.701 1.00 8.98 276 TYR A O 1
ATOM 2084 N N . THR A 1 279 ? 40.042 13.636 58.423 1.00 8.37 277 THR A N 1
ATOM 2085 C CA . THR A 1 279 ? 40.379 14.433 57.239 1.00 8.81 277 THR A CA 1
ATOM 2086 C C . THR A 1 279 ? 39.916 15.868 57.306 1.00 8.96 277 THR A C 1
ATOM 2087 O O . THR A 1 279 ? 40.517 16.755 56.671 1.00 9.87 277 THR A O 1
ATOM 2091 N N . GLN A 1 280 ? 38.852 16.116 58.082 1.00 9.29 278 GLN A N 1
ATOM 2092 C CA . GLN A 1 280 ? 38.414 17.483 58.289 1.00 10.16 278 GLN A CA 1
ATOM 2093 C C . GLN A 1 280 ? 39.334 18.290 59.185 1.00 11.71 278 GLN A C 1
ATOM 2094 O O . GLN A 1 280 ? 39.461 19.510 59.012 1.00 13.04 278 GLN A O 1
ATOM 2100 N N . SER A 1 281 ? 39.988 17.620 60.118 1.00 11.28 279 SER A N 1
ATOM 2101 C CA A SER A 1 281 ? 40.820 18.326 61.103 0.70 12.68 279 SER A CA 1
ATOM 2102 C CA B SER A 1 281 ? 40.827 18.252 61.153 0.30 11.81 279 SER A CA 1
ATOM 2103 C C . SER A 1 281 ? 42.288 18.373 60.751 1.00 11.98 279 SER A C 1
ATOM 2104 O O . SER A 1 281 ? 43.007 19.272 61.214 1.00 14.62 279 SER A O 1
ATOM 2109 N N . ARG A 1 282 ? 42.744 17.439 59.922 1.00 11.18 280 ARG A N 1
ATOM 2110 C CA . ARG A 1 282 ? 44.161 17.359 59.560 1.00 10.17 280 ARG A CA 1
ATOM 2111 C C . ARG A 1 282 ? 44.483 18.248 58.396 1.00 10.14 280 ARG A C 1
ATOM 2112 O O . ARG A 1 282 ? 43.898 18.072 57.313 1.00 11.68 280 ARG A O 1
ATOM 2120 N N . GLU A 1 283 ? 45.364 19.228 58.586 1.00 10.13 281 GLU A N 1
ATOM 2121 C CA A GLU A 1 283 ? 45.819 20.121 57.525 0.50 11.07 281 GLU A CA 1
ATOM 2122 C CA B GLU A 1 283 ? 45.796 20.088 57.498 0.50 11.41 281 GLU A CA 1
ATOM 2123 C C . GLU A 1 283 ? 47.041 19.501 56.857 1.00 11.37 281 GLU A C 1
ATOM 2124 O O . GLU A 1 283 ? 47.971 19.093 57.549 1.00 11.04 281 GLU A O 1
ATOM 2135 N N . VAL A 1 284 ? 47.046 19.464 55.528 1.00 10.13 282 VAL A N 1
ATOM 2136 C CA . VAL A 1 284 ? 48.237 19.113 54.733 1.00 9.66 282 VAL A CA 1
ATOM 2137 C C . VAL A 1 284 ? 48.380 20.166 53.640 1.00 9.83 282 VAL A C 1
ATOM 2138 O O . VAL A 1 284 ? 47.398 20.508 52.963 1.00 9.23 282 VAL A O 1
ATOM 2142 N N . PHE A 1 285 ? 49.587 20.702 53.469 1.00 9.88 283 PHE A N 1
ATOM 2143 C CA . PHE A 1 285 ? 49.847 21.746 52.453 1.00 10.92 283 PHE A CA 1
ATOM 2144 C C . PHE A 1 285 ? 48.820 22.882 52.537 1.00 11.30 283 PHE A C 1
ATOM 2145 O O . PHE A 1 285 ? 48.264 23.342 51.532 1.00 12.92 283 PHE A O 1
ATOM 2153 N N . ASP A 1 286 ? 48.554 23.293 53.772 1.00 12.86 284 ASP A N 1
ATOM 2154 C CA . ASP A 1 286 ? 47.801 24.517 54.125 1.00 14.26 284 ASP A CA 1
ATOM 2155 C C . ASP A 1 286 ? 46.289 24.439 53.943 1.00 14.58 284 ASP A C 1
ATOM 2156 O O . ASP A 1 286 ? 45.613 25.457 54.016 1.00 15.43 284 ASP A O 1
ATOM 2161 N N . LYS A 1 287 ? 45.749 23.232 53.741 1.00 11.78 285 LYS A N 1
ATOM 2162 C CA . LYS A 1 287 ? 44.294 23.017 53.666 1.00 12.36 285 LYS A CA 1
ATOM 2163 C C . LYS A 1 287 ? 43.895 21.689 54.336 1.00 10.93 285 LYS A C 1
ATOM 2164 O O . LYS A 1 287 ? 44.709 20.769 54.419 1.00 9.97 285 LYS A O 1
ATOM 2170 N N . PRO A 1 288 ? 42.648 21.583 54.803 1.00 9.95 286 PRO A N 1
ATOM 2171 C CA . PRO A 1 288 ? 42.189 20.297 55.336 1.00 9.33 286 PRO A CA 1
ATOM 2172 C C . PRO A 1 288 ? 42.322 19.207 54.281 1.00 9.09 286 PRO A C 1
ATOM 2173 O O . PRO A 1 288 ? 42.070 19.413 53.071 1.00 9.56 286 PRO A O 1
ATOM 2177 N N . LEU A 1 289 ? 42.711 18.032 54.749 1.00 7.92 287 LEU A N 1
ATOM 2178 C CA . LEU A 1 289 ? 42.916 16.859 53.916 1.00 7.96 287 LEU A CA 1
ATOM 2179 C C . LEU A 1 289 ? 41.639 16.503 53.110 1.00 9.04 287 LEU A C 1
ATOM 2180 O O . LEU A 1 289 ? 41.694 15.991 51.981 1.00 8.54 287 LEU A O 1
ATOM 2185 N N . SER A 1 290 ? 40.481 16.794 53.694 1.00 8.40 288 SER A N 1
ATOM 2186 C CA . SER A 1 290 ? 39.191 16.581 53.039 1.00 8.49 288 SER A CA 1
ATOM 2187 C C . SER A 1 290 ? 38.997 17.386 51.790 1.00 8.72 288 SER A C 1
ATOM 2188 O O . SER A 1 290 ? 38.051 17.108 51.061 1.00 9.91 288 SER A O 1
ATOM 2191 N N . ASN A 1 291 ? 39.817 18.399 51.556 1.00 9.23 289 ASN A N 1
ATOM 2192 C CA . ASN A 1 291 ? 39.633 19.295 50.408 1.00 9.61 289 ASN A CA 1
ATOM 2193 C C . ASN A 1 291 ? 40.210 18.751 49.100 1.00 9.33 289 ASN A C 1
ATOM 2194 O O . ASN A 1 291 ? 39.916 19.312 48.024 1.00 10.68 289 ASN A O 1
ATOM 2199 N N . TYR A 1 292 ? 41.000 17.678 49.180 1.00 8.52 290 TYR A N 1
ATOM 2200 C CA . TYR A 1 292 ? 41.743 17.180 48.024 1.00 7.47 290 TYR A CA 1
ATOM 2201 C C . TYR A 1 292 ? 40.992 16.152 47.245 1.00 7.82 290 TYR A C 1
ATOM 2202 O O . TYR A 1 292 ? 40.306 15.308 47.835 1.00 7.93 290 TYR A O 1
ATOM 2211 N N . GLN A 1 293 ? 41.147 16.181 45.912 1.00 7.32 291 GLN A N 1
ATOM 2212 C CA . GLN A 1 293 ? 40.449 15.176 45.076 1.00 7.24 291 GLN A CA 1
ATOM 2213 C C . GLN A 1 293 ? 40.783 13.743 45.472 1.00 6.76 291 GLN A C 1
ATOM 2214 O O . GLN A 1 293 ? 39.872 12.909 45.508 1.00 6.99 291 GLN A O 1
ATOM 2220 N N . LEU A 1 294 ? 42.050 13.432 45.755 1.00 6.07 292 LEU A N 1
ATOM 2221 C CA . LEU A 1 294 ? 42.379 12.034 46.105 1.00 6.32 292 LEU A CA 1
ATOM 2222 C C . LEU A 1 294 ? 41.654 11.583 47.362 1.00 5.44 292 LEU A C 1
ATOM 2223 O O . LEU A 1 294 ? 41.250 10.449 47.486 1.00 7.05 292 LEU A O 1
ATOM 2228 N N . THR A 1 295 ? 41.498 12.488 48.333 1.00 5.79 293 THR A N 1
ATOM 2229 C CA . THR A 1 295 ? 40.783 12.165 49.574 1.00 5.29 293 THR A CA 1
ATOM 2230 C C . THR A 1 295 ? 39.302 11.934 49.263 1.00 6.48 293 THR A C 1
ATOM 2231 O O . THR A 1 295 ? 38.718 10.937 49.702 1.00 6.65 293 THR A O 1
ATOM 2235 N N . GLN A 1 296 ? 38.698 12.860 48.527 1.00 5.91 294 GLN A N 1
ATOM 2236 C CA . GLN A 1 296 ? 37.259 12.757 48.251 1.00 6.76 294 GLN A CA 1
ATOM 2237 C C . GLN A 1 296 ? 36.919 11.519 47.429 1.00 6.33 294 GLN A C 1
ATOM 2238 O O . GLN A 1 296 ? 35.879 10.903 47.623 1.00 6.53 294 GLN A O 1
ATOM 2244 N N . GLU A 1 297 ? 37.817 11.140 46.527 1.00 6.77 295 GLU A N 1
ATOM 2245 C CA . GLU A 1 297 ? 37.680 9.875 45.788 1.00 6.06 295 GLU A CA 1
ATOM 2246 C C . GLU A 1 297 ? 37.533 8.691 46.725 1.00 6.16 295 GLU A C 1
ATOM 2247 O O . GLU A 1 297 ? 36.625 7.873 46.592 1.00 6.89 295 GLU A O 1
ATOM 2253 N N . LYS A 1 298 ? 38.441 8.575 47.687 1.00 5.58 296 LYS A N 1
ATOM 2254 C CA . LYS A 1 298 ? 38.393 7.485 48.655 1.00 5.45 296 LYS A CA 1
ATOM 2255 C C . LYS A 1 298 ? 37.109 7.559 49.484 1.00 5.64 296 LYS A C 1
ATOM 2256 O O . LYS A 1 298 ? 36.438 6.549 49.691 1.00 6.13 296 LYS A O 1
ATOM 2262 N N . LEU A 1 299 ? 36.818 8.734 50.042 1.00 5.95 297 LEU A N 1
ATOM 2263 C CA . LEU A 1 299 ? 35.629 8.863 50.863 1.00 6.40 297 LEU A CA 1
ATOM 2264 C C . LEU A 1 299 ? 34.355 8.500 50.119 1.00 5.43 297 LEU A C 1
ATOM 2265 O O . LEU A 1 299 ? 33.479 7.797 50.691 1.00 7.06 297 LEU A O 1
ATOM 2270 N N . ALA A 1 300 ? 34.239 8.962 48.877 1.00 5.35 298 ALA A N 1
ATOM 2271 C CA . ALA A 1 300 ? 33.061 8.653 48.087 1.00 5.41 298 ALA A CA 1
ATOM 2272 C C . ALA A 1 300 ? 32.965 7.160 47.733 1.00 5.34 298 ALA A C 1
ATOM 2273 O O . ALA A 1 300 ? 31.889 6.556 47.872 1.00 5.90 298 ALA A O 1
ATOM 2275 N N . ASN A 1 301 ? 34.059 6.536 47.305 1.00 5.58 299 ASN A N 1
ATOM 2276 C CA . ASN A 1 301 ? 34.024 5.135 46.928 1.00 5.45 299 ASN A CA 1
ATOM 2277 C C . ASN A 1 301 ? 33.700 4.260 48.141 1.00 5.74 299 ASN A C 1
ATOM 2278 O O . ASN A 1 301 ? 32.909 3.315 48.049 1.00 6.70 299 ASN A O 1
ATOM 2283 N N . MET A 1 302 ? 34.251 4.598 49.304 1.00 5.38 300 MET A N 1
ATOM 2284 C CA . MET A 1 302 ? 33.939 3.844 50.513 1.00 5.61 300 MET A CA 1
ATOM 2285 C C . MET A 1 302 ? 32.489 4.027 50.926 1.00 5.42 300 MET A C 1
ATOM 2286 O O . MET A 1 302 ? 31.819 3.089 51.365 1.00 5.85 300 MET A O 1
ATOM 2291 N N . THR A 1 303 ? 31.997 5.246 50.845 1.00 5.07 301 THR A N 1
ATOM 2292 C CA . THR A 1 303 ? 30.575 5.517 51.146 1.00 6.05 301 THR A CA 1
ATOM 2293 C C . THR A 1 303 ? 29.657 4.707 50.245 1.00 6.23 301 THR A C 1
ATOM 2294 O O . THR A 1 303 ? 28.666 4.159 50.718 1.00 6.10 301 THR A O 1
ATOM 2298 N N . VAL A 1 304 ? 29.993 4.639 48.958 1.00 5.63 302 VAL A N 1
ATOM 2299 C CA . VAL A 1 304 ? 29.152 3.902 48.029 1.00 6.33 302 VAL A CA 1
ATOM 2300 C C . VAL A 1 304 ? 29.056 2.425 48.475 1.00 5.61 302 VAL A C 1
ATOM 2301 O O . VAL A 1 304 ? 27.947 1.833 48.487 1.00 6.11 302 VAL A O 1
ATOM 2305 N N . GLU A 1 305 ? 30.162 1.796 48.840 1.00 5.21 303 GLU A N 1
ATOM 2306 C CA . GLU A 1 305 ? 30.113 0.405 49.285 1.00 5.81 303 GLU A CA 1
ATOM 2307 C C . GLU A 1 305 ? 29.391 0.250 50.608 1.00 5.94 303 GLU A C 1
ATOM 2308 O O . GLU A 1 305 ? 28.654 -0.729 50.785 1.00 5.74 303 GLU A O 1
ATOM 2314 N N . LEU A 1 306 ? 29.607 1.169 51.555 1.00 5.25 304 LEU A N 1
ATOM 2315 C CA . LEU A 1 306 ? 28.947 1.064 52.852 1.00 5.52 304 LEU A CA 1
ATOM 2316 C C . LEU A 1 306 ? 27.412 1.110 52.663 1.00 5.04 304 LEU A C 1
ATOM 2317 O O . LEU A 1 306 ? 26.664 0.299 53.231 1.00 6.00 304 LEU A O 1
ATOM 2322 N N . GLY A 1 307 ? 26.937 2.059 51.865 1.00 5.03 305 GLY A N 1
ATOM 2323 C CA . GLY A 1 307 ? 25.492 2.179 51.654 1.00 5.93 305 GLY A CA 1
ATOM 2324 C C . GLY A 1 307 ? 24.897 1.017 50.911 1.00 6.10 305 GLY A C 1
ATOM 2325 O O . GLY A 1 307 ? 23.799 0.536 51.230 1.00 6.05 305 GLY A O 1
ATOM 2326 N N . LYS A 1 308 ? 25.566 0.570 49.861 1.00 5.92 306 LYS A N 1
ATOM 2327 C CA . LYS A 1 308 ? 25.094 -0.636 49.169 1.00 6.27 306 LYS A CA 1
ATOM 2328 C C . LYS A 1 308 ? 24.988 -1.825 50.117 1.00 5.73 306 LYS A C 1
ATOM 2329 O O . LYS A 1 308 ? 24.050 -2.621 50.067 1.00 6.09 306 LYS A O 1
ATOM 2335 N N . GLY A 1 309 ? 25.970 -1.982 50.992 1.00 5.55 307 GLY A N 1
ATOM 2336 C CA . GLY A 1 309 ? 25.963 -3.053 51.972 1.00 5.59 307 GLY A CA 1
ATOM 2337 C C . GLY A 1 309 ? 24.806 -2.939 52.945 1.00 5.20 307 GLY A C 1
ATOM 2338 O O . GLY A 1 309 ? 24.206 -3.939 53.312 1.00 6.02 307 GLY A O 1
ATOM 2339 N N . MET A 1 310 ? 24.526 -1.727 53.392 1.00 5.62 308 MET A N 1
ATOM 2340 C CA . MET A 1 310 ? 23.421 -1.484 54.307 1.00 5.96 308 MET A CA 1
ATOM 2341 C C . MET A 1 310 ? 22.069 -1.778 53.652 1.00 6.23 308 MET A C 1
ATOM 2342 O O . MET A 1 310 ? 21.207 -2.418 54.270 1.00 6.12 308 MET A O 1
ATOM 2347 N N . LEU A 1 311 ? 21.905 -1.380 52.390 1.00 5.87 309 LEU A N 1
ATOM 2348 C CA . LEU A 1 311 ? 20.678 -1.740 51.667 1.00 5.15 309 LEU A CA 1
ATOM 2349 C C . LEU A 1 311 ? 20.544 -3.251 51.576 1.00 6.28 309 LEU A C 1
ATOM 2350 O O . LEU A 1 311 ? 19.455 -3.804 51.759 1.00 6.76 309 LEU A O 1
ATOM 2355 N N . LEU A 1 312 ? 21.631 -3.955 51.297 1.00 5.69 310 LEU A N 1
ATOM 2356 C CA . LEU A 1 312 ? 21.602 -5.407 51.180 1.00 5.62 310 LEU A CA 1
ATOM 2357 C C . LEU A 1 312 ? 21.262 -6.049 52.531 1.00 6.33 310 LEU A C 1
ATOM 2358 O O . LEU A 1 312 ? 20.444 -6.994 52.594 1.00 6.59 310 LEU A O 1
ATOM 2363 N N . ALA A 1 313 ? 21.865 -5.555 53.612 1.00 5.34 311 ALA A N 1
ATOM 2364 C CA . ALA A 1 313 ? 21.576 -6.095 54.937 1.00 5.63 311 ALA A CA 1
ATOM 2365 C C . ALA A 1 313 ? 20.099 -5.935 55.285 1.00 5.68 311 ALA A C 1
ATOM 2366 O O . ALA A 1 313 ? 19.451 -6.891 55.713 1.00 6.23 311 ALA A O 1
ATOM 2368 N N . ILE A 1 314 ? 19.555 -4.734 55.120 1.00 5.94 312 ILE A N 1
ATOM 2369 C CA . ILE A 1 314 ? 18.157 -4.490 55.440 1.00 5.89 312 ILE A CA 1
ATOM 2370 C C . ILE A 1 314 ? 17.252 -5.356 54.568 1.00 7.04 312 ILE A C 1
ATOM 2371 O O . ILE A 1 314 ? 16.278 -5.943 55.068 1.00 7.26 312 ILE A O 1
ATOM 2376 N N . HIS A 1 315 ? 17.591 -5.490 53.297 1.00 6.37 313 HIS A N 1
ATOM 2377 C CA . HIS A 1 315 ? 16.816 -6.327 52.372 1.00 6.43 313 HIS A CA 1
ATOM 2378 C C . HIS A 1 315 ? 16.742 -7.761 52.899 1.00 6.65 313 HIS A C 1
ATOM 2379 O O . HIS A 1 315 ? 15.658 -8.384 52.984 1.00 6.95 313 HIS A O 1
ATOM 2386 N N . LEU A 1 316 ? 17.892 -8.327 53.244 1.00 5.53 314 LEU A N 1
ATOM 2387 C CA . LEU A 1 316 ? 17.949 -9.697 53.762 1.00 6.37 314 LEU A CA 1
ATOM 2388 C C . LEU A 1 316 ? 17.193 -9.813 55.074 1.00 6.58 314 LEU A C 1
ATOM 2389 O O . LEU A 1 316 ? 16.507 -10.830 55.305 1.00 7.03 314 LEU A O 1
ATOM 2394 N N . GLY A 1 317 ? 17.284 -8.796 55.920 1.00 6.29 315 GLY A N 1
ATOM 2395 C CA . GLY A 1 317 ? 16.527 -8.818 57.184 1.00 7.01 315 GLY A CA 1
ATOM 2396 C C . GLY A 1 317 ? 15.022 -8.822 56.983 1.00 7.12 315 GLY A C 1
ATOM 2397 O O . GLY A 1 317 ? 14.284 -9.552 57.664 1.00 7.87 315 GLY A O 1
ATOM 2398 N N . ARG A 1 318 ? 14.562 -8.012 56.044 1.00 6.14 316 ARG A N 1
ATOM 2399 C CA . ARG A 1 318 ? 13.138 -7.975 55.768 1.00 7.29 316 ARG A CA 1
ATOM 2400 C C . ARG A 1 318 ? 12.660 -9.312 55.179 1.00 7.96 316 ARG A C 1
ATOM 2401 O O . ARG A 1 318 ? 11.543 -9.764 55.476 1.00 7.87 316 ARG A O 1
ATOM 2409 N N . ILE A 1 319 ? 13.453 -9.968 54.331 1.00 7.10 317 ILE A N 1
ATOM 2410 C CA . ILE A 1 319 ? 13.124 -11.316 53.843 1.00 7.42 317 ILE A CA 1
ATOM 2411 C C . ILE A 1 319 ? 13.076 -12.289 55.017 1.00 6.98 317 ILE A C 1
ATOM 2412 O O . ILE A 1 319 ? 12.125 -13.067 55.147 1.00 6.96 317 ILE A O 1
ATOM 2417 N N . LYS A 1 320 ? 14.040 -12.232 55.927 1.00 7.09 318 LYS A N 1
ATOM 2418 C CA . LYS A 1 320 ? 14.099 -13.154 57.057 1.00 7.28 318 LYS A CA 1
ATOM 2419 C C . LYS A 1 320 ? 12.874 -13.016 57.946 1.00 7.74 318 LYS A C 1
ATOM 2420 O O . LYS A 1 320 ? 12.381 -14.023 58.456 1.00 7.94 318 LYS A O 1
ATOM 2426 N N . ASP A 1 321 ? 12.455 -11.784 58.203 1.00 7.20 319 ASP A N 1
ATOM 2427 C CA . ASP A 1 321 ? 11.248 -11.540 59.030 1.00 7.99 319 ASP A CA 1
ATOM 2428 C C . ASP A 1 321 ? 9.930 -11.869 58.303 1.00 8.38 319 ASP A C 1
ATOM 2429 O O . ASP A 1 321 ? 8.869 -11.936 58.946 1.00 9.58 319 ASP A O 1
ATOM 2434 N N . ALA A 1 322 ? 9.994 -12.004 56.984 1.00 7.55 320 ALA A N 1
ATOM 2435 C CA . ALA A 1 322 ? 8.887 -12.507 56.172 1.00 7.86 320 ALA A CA 1
ATOM 2436 C C . ALA A 1 322 ? 9.097 -14.030 55.981 1.00 8.14 320 ALA A C 1
ATOM 2437 O O . ALA A 1 322 ? 9.355 -14.706 56.963 1.00 9.04 320 ALA A O 1
ATOM 2439 N N . GLU A 1 323 ? 9.000 -14.554 54.767 1.00 9.73 321 GLU A N 1
ATOM 2440 C CA . GLU A 1 323 ? 8.983 -16.005 54.600 1.00 10.56 321 GLU A CA 1
ATOM 2441 C C . GLU A 1 323 ? 10.298 -16.706 54.885 1.00 11.04 321 GLU A C 1
ATOM 2442 O O . GLU A 1 323 ? 10.329 -17.929 55.034 1.00 12.53 321 GLU A O 1
ATOM 2448 N N . GLY A 1 324 ? 11.395 -15.954 54.969 1.00 10.40 322 GLY A N 1
ATOM 2449 C CA . GLY A 1 324 ? 12.676 -16.520 55.329 1.00 9.80 322 GLY A CA 1
ATOM 2450 C C . GLY A 1 324 ? 13.711 -16.411 54.219 1.00 9.61 322 GLY A C 1
ATOM 2451 O O . GLY A 1 324 ? 13.372 -16.373 53.065 1.00 10.07 322 GLY A O 1
ATOM 2452 N N . VAL A 1 325 ? 14.975 -16.310 54.641 1.00 10.08 323 VAL A N 1
ATOM 2453 C CA . VAL A 1 325 ? 16.113 -16.115 53.763 1.00 11.13 323 VAL A CA 1
ATOM 2454 C C . VAL A 1 325 ? 16.806 -17.445 53.527 1.00 10.89 323 VAL A C 1
ATOM 2455 O O . VAL A 1 325 ? 17.044 -18.186 54.474 1.00 12.51 323 VAL A O 1
ATOM 2459 N N . ARG A 1 326 ? 17.091 -17.771 52.258 1.00 8.93 324 ARG A N 1
ATOM 2460 C CA . ARG A 1 326 ? 17.820 -18.995 51.939 1.00 9.11 324 ARG A CA 1
ATOM 2461 C C . ARG A 1 326 ? 19.318 -18.868 52.172 1.00 8.37 324 ARG A C 1
ATOM 2462 O O . ARG A 1 326 ? 19.827 -17.746 52.153 1.00 7.63 324 ARG A O 1
ATOM 2470 N N . PRO A 1 327 ? 20.044 -19.990 52.368 1.00 8.50 325 PRO A N 1
ATOM 2471 C CA . PRO A 1 327 ? 21.464 -19.861 52.681 1.00 8.14 325 PRO A CA 1
ATOM 2472 C C . PRO A 1 327 ? 22.217 -19.104 51.612 1.00 8.20 325 PRO A C 1
ATOM 2473 O O . PRO A 1 327 ? 23.103 -18.299 51.924 1.00 7.23 325 PRO A O 1
ATOM 2477 N N . GLU A 1 328 ? 21.878 -19.339 50.350 1.00 8.20 326 GLU A N 1
ATOM 2478 C CA . GLU A 1 328 ? 22.590 -18.676 49.256 1.00 8.81 326 GLU A CA 1
ATOM 2479 C C . GLU A 1 328 ? 22.323 -17.176 49.206 1.00 8.37 326 GLU A C 1
ATOM 2480 O O . GLU A 1 328 ? 23.114 -16.397 48.673 1.00 8.92 326 GLU A O 1
ATOM 2486 N N . GLN A 1 329 ? 21.197 -16.738 49.761 1.00 7.76 327 GLN A N 1
ATOM 2487 C CA . GLN A 1 329 ? 20.900 -15.328 49.875 1.00 7.28 327 GLN A CA 1
ATOM 2488 C C . GLN A 1 329 ? 21.744 -14.718 50.991 1.00 7.64 327 GLN A C 1
ATOM 2489 O O . GLN A 1 329 ? 22.313 -13.618 50.851 1.00 6.61 327 GLN A O 1
ATOM 2495 N N . ILE A 1 330 ? 21.841 -15.381 52.139 1.00 6.69 328 ILE A N 1
ATOM 2496 C CA A ILE A 1 330 ? 22.748 -14.940 53.192 0.70 7.23 328 ILE A CA 1
ATOM 2497 C CA B ILE A 1 330 ? 22.743 -14.939 53.192 0.30 7.07 328 ILE A CA 1
ATOM 2498 C C . ILE A 1 330 ? 24.176 -14.858 52.657 1.00 7.32 328 ILE A C 1
ATOM 2499 O O . ILE A 1 330 ? 24.914 -13.940 53.009 1.00 7.46 328 ILE A O 1
ATOM 2508 N N . SER A 1 331 ? 24.564 -15.808 51.803 1.00 7.13 329 SER A N 1
ATOM 2509 C CA . SER A 1 331 ? 25.920 -15.769 51.211 1.00 6.90 329 SER A CA 1
ATOM 2510 C C . SER A 1 331 ? 26.197 -14.483 50.442 1.00 7.08 329 SER A C 1
ATOM 2511 O O . SER A 1 331 ? 27.327 -13.973 50.461 1.00 6.85 329 SER A O 1
ATOM 2514 N N . LEU A 1 332 ? 25.197 -13.925 49.776 1.00 6.72 330 LEU A N 1
ATOM 2515 C CA . LEU A 1 332 ? 25.352 -12.612 49.140 1.00 6.52 330 LEU A CA 1
ATOM 2516 C C . LEU A 1 332 ? 25.822 -11.586 50.152 1.00 6.36 330 LEU A C 1
ATOM 2517 O O . LEU A 1 332 ? 26.778 -10.840 49.881 1.00 6.64 330 LEU A O 1
ATOM 2522 N N . GLY A 1 333 ? 25.154 -11.556 51.303 1.00 5.85 331 GLY A N 1
ATOM 2523 C CA . GLY A 1 333 ? 25.472 -10.580 52.322 1.00 5.80 331 GLY A CA 1
ATOM 2524 C C . GLY A 1 333 ? 26.788 -10.812 52.999 1.00 6.98 331 GLY A C 1
ATOM 2525 O O . GLY A 1 333 ? 27.550 -9.866 53.312 1.00 7.43 331 GLY A O 1
ATOM 2526 N N . LYS A 1 334 ? 27.068 -12.058 53.321 1.00 6.46 332 LYS A N 1
ATOM 2527 C CA . LYS A 1 334 ? 28.282 -12.393 54.061 1.00 6.85 332 LYS A CA 1
ATOM 2528 C C . LYS A 1 334 ? 29.510 -12.180 53.182 1.00 7.38 332 LYS A C 1
ATOM 2529 O O . LYS A 1 334 ? 30.492 -11.521 53.602 1.00 7.78 332 LYS A O 1
ATOM 2535 N N . LEU A 1 335 ? 29.465 -12.683 51.954 1.00 7.14 333 LEU A N 1
ATOM 2536 C CA . LEU A 1 335 ? 30.549 -12.426 50.997 1.00 6.62 333 LEU A CA 1
ATOM 2537 C C . LEU A 1 335 ? 30.759 -10.933 50.814 1.00 6.03 333 LEU A C 1
ATOM 2538 O O . LEU A 1 335 ? 31.850 -10.400 51.012 1.00 7.06 333 LEU A O 1
ATOM 2543 N N . ASN A 1 336 ? 29.698 -10.220 50.458 1.00 5.19 334 ASN A N 1
ATOM 2544 C CA . ASN A 1 336 ? 29.852 -8.822 50.092 1.00 4.95 334 ASN A CA 1
ATOM 2545 C C . ASN A 1 336 ? 30.242 -7.950 51.273 1.00 5.36 334 ASN A C 1
ATOM 2546 O O . ASN A 1 336 ? 31.200 -7.162 51.207 1.00 5.97 334 ASN A O 1
ATOM 2551 N N . ASN A 1 337 ? 29.463 -8.009 52.341 1.00 5.49 335 ASN A N 1
ATOM 2552 C CA . ASN A 1 337 ? 29.597 -6.981 53.359 1.00 5.46 335 ASN A CA 1
ATOM 2553 C C . ASN A 1 337 ? 30.929 -7.120 54.118 1.00 6.36 335 ASN A C 1
ATOM 2554 O O . ASN A 1 337 ? 31.503 -6.146 54.535 1.00 6.26 335 ASN A O 1
ATOM 2559 N N . VAL A 1 338 ? 31.377 -8.351 54.353 1.00 6.18 336 VAL A N 1
ATOM 2560 C CA . VAL A 1 338 ? 32.665 -8.537 55.053 1.00 6.30 336 VAL A CA 1
ATOM 2561 C C . VAL A 1 338 ? 33.844 -8.104 54.179 1.00 6.71 336 VAL A C 1
ATOM 2562 O O . VAL A 1 338 ? 34.733 -7.384 54.653 1.00 6.27 336 VAL A O 1
ATOM 2566 N N . ARG A 1 339 ? 33.861 -8.519 52.905 1.00 6.25 337 ARG A N 1
ATOM 2567 C CA . ARG A 1 339 ? 35.003 -8.131 52.064 1.00 6.05 337 ARG A CA 1
ATOM 2568 C C . ARG A 1 339 ? 35.025 -6.641 51.773 1.00 6.39 337 ARG A C 1
ATOM 2569 O O . ARG A 1 339 ? 36.096 -6.036 51.673 1.00 6.25 337 ARG A O 1
ATOM 2577 N N . GLU A 1 340 ? 33.876 -6.021 51.584 1.00 5.87 338 GLU A N 1
ATOM 2578 C CA . GLU A 1 340 ? 33.858 -4.575 51.423 1.00 5.65 338 GLU A CA 1
ATOM 2579 C C . GLU A 1 340 ? 34.201 -3.827 52.716 1.00 5.86 338 GLU A C 1
ATOM 2580 O O . GLU A 1 340 ? 34.858 -2.775 52.651 1.00 6.87 338 GLU A O 1
ATOM 2586 N N . ALA A 1 341 ? 33.788 -4.363 53.874 1.00 5.65 339 ALA A N 1
ATOM 2587 C CA . ALA A 1 341 ? 34.123 -3.728 55.152 1.00 5.31 339 ALA A CA 1
ATOM 2588 C C . ALA A 1 341 ? 35.640 -3.748 55.369 1.00 5.90 339 ALA A C 1
ATOM 2589 O O . ALA A 1 341 ? 36.203 -2.758 55.835 1.00 6.25 339 ALA A O 1
ATOM 2591 N N . ILE A 1 342 ? 36.313 -4.859 55.071 1.00 5.51 340 ILE A N 1
ATOM 2592 C CA . ILE A 1 342 ? 37.755 -4.906 55.323 1.00 5.99 340 ILE A CA 1
ATOM 2593 C C . ILE A 1 342 ? 38.466 -3.960 54.371 1.00 6.45 340 ILE A C 1
ATOM 2594 O O . ILE A 1 342 ? 39.446 -3.323 54.743 1.00 6.87 340 ILE A O 1
ATOM 2599 N N . ALA A 1 343 ? 38.003 -3.848 53.142 1.00 5.75 341 ALA A N 1
ATOM 2600 C CA . ALA A 1 343 ? 38.584 -2.884 52.214 1.00 6.24 341 ALA A CA 1
ATOM 2601 C C . ALA A 1 343 ? 38.416 -1.454 52.711 1.00 6.16 341 ALA A C 1
ATOM 2602 O O . ALA A 1 343 ? 39.338 -0.629 52.561 1.00 7.17 341 ALA A O 1
ATOM 2604 N N . ILE A 1 344 ? 37.253 -1.127 53.255 1.00 5.77 342 ILE A N 1
ATOM 2605 C CA . ILE A 1 344 ? 37.000 0.204 53.812 1.00 5.19 342 ILE A CA 1
ATOM 2606 C C . ILE A 1 344 ? 37.972 0.466 54.982 1.00 5.15 342 ILE A C 1
ATOM 2607 O O . ILE A 1 344 ? 38.594 1.554 55.045 1.00 6.19 342 ILE A O 1
ATOM 2612 N N . ALA A 1 345 ? 38.099 -0.470 55.917 1.00 5.31 343 ALA A N 1
ATOM 2613 C CA . ALA A 1 345 ? 38.972 -0.236 57.060 1.00 5.50 343 ALA A CA 1
ATOM 2614 C C . ALA A 1 345 ? 40.420 -0.006 56.612 1.00 6.37 343 ALA A C 1
ATOM 2615 O O . ALA A 1 345 ? 41.096 0.875 57.101 1.00 6.14 343 ALA A O 1
ATOM 2617 N N . ARG A 1 346 ? 40.879 -0.825 55.676 1.00 6.26 344 ARG A N 1
ATOM 2618 C CA . ARG A 1 346 ? 42.246 -0.678 55.161 1.00 6.02 344 ARG A CA 1
ATOM 2619 C C . ARG A 1 346 ? 42.465 0.663 54.477 1.00 5.92 344 ARG A C 1
ATOM 2620 O O . ARG A 1 346 ? 43.505 1.337 54.640 1.00 6.06 344 ARG A O 1
ATOM 2628 N N . GLU A 1 347 ? 41.509 1.063 53.642 1.00 5.96 345 GLU A N 1
ATOM 2629 C CA A GLU A 1 347 ? 41.638 2.313 52.901 0.60 5.79 345 GLU A CA 1
ATOM 2630 C CA B GLU A 1 347 ? 41.662 2.314 52.901 0.40 6.05 345 GLU A CA 1
ATOM 2631 C C . GLU A 1 347 ? 41.608 3.522 53.842 1.00 6.34 345 GLU A C 1
ATOM 2632 O O . GLU A 1 347 ? 42.380 4.473 53.704 1.00 6.13 345 GLU A O 1
ATOM 2643 N N . CYS A 1 348 ? 40.717 3.486 54.809 1.00 6.09 346 CYS A N 1
ATOM 2644 C CA . CYS A 1 348 ? 40.675 4.515 55.862 1.00 6.20 346 CYS A CA 1
ATOM 2645 C C . CYS A 1 348 ? 42.036 4.676 56.527 1.00 6.68 346 CYS A C 1
ATOM 2646 O O . CYS A 1 348 ? 42.493 5.785 56.758 1.00 6.73 346 CYS A O 1
ATOM 2649 N N . ARG A 1 349 ? 42.697 3.555 56.837 1.00 6.15 347 ARG A N 1
ATOM 2650 C CA . ARG A 1 349 ? 43.982 3.636 57.510 1.00 5.58 347 ARG A CA 1
ATOM 2651 C C . ARG A 1 349 ? 44.954 4.479 56.695 1.00 7.33 347 ARG A C 1
ATOM 2652 O O . ARG A 1 349 ? 45.739 5.246 57.269 1.00 7.51 347 ARG A O 1
ATOM 2660 N N . THR A 1 350 ? 44.944 4.340 55.369 1.00 6.50 348 THR A N 1
ATOM 2661 C CA . THR A 1 350 ? 45.879 5.115 54.519 1.00 6.49 348 THR A CA 1
ATOM 2662 C C . THR A 1 350 ? 45.716 6.603 54.716 1.00 6.62 348 THR A C 1
ATOM 2663 O O . THR A 1 350 ? 46.690 7.333 54.684 1.00 7.18 348 THR A O 1
ATOM 2667 N N . LEU A 1 351 ? 44.486 7.054 54.908 1.00 6.51 349 LEU A N 1
ATOM 2668 C CA . LEU A 1 351 ? 44.194 8.462 55.101 1.00 6.65 349 LEU A CA 1
ATOM 2669 C C . LEU A 1 351 ? 44.670 9.006 56.438 1.00 6.93 349 LEU A C 1
ATOM 2670 O O . LEU A 1 351 ? 44.871 10.225 56.574 1.00 8.10 349 LEU A O 1
ATOM 2675 N N . LEU A 1 352 ? 44.799 8.130 57.432 1.00 7.02 350 LEU A N 1
ATOM 2676 C CA . LEU A 1 352 ? 45.260 8.560 58.758 1.00 7.80 350 LEU A CA 1
ATOM 2677 C C . LEU A 1 352 ? 46.788 8.718 58.809 1.00 8.10 350 LEU A C 1
ATOM 2678 O O . LEU A 1 352 ? 47.301 9.303 59.752 1.00 8.98 350 LEU A O 1
ATOM 2683 N N . GLY A 1 353 ? 47.527 8.195 57.832 1.00 8.43 351 GLY A N 1
ATOM 2684 C CA . GLY A 1 353 ? 48.985 8.277 57.898 1.00 8.56 351 GLY A CA 1
ATOM 2685 C C . GLY A 1 353 ? 49.508 7.539 59.115 1.00 7.81 351 GLY A C 1
ATOM 2686 O O . GLY A 1 353 ? 48.978 6.504 59.530 1.00 8.47 351 GLY A O 1
ATOM 2687 N N . GLY A 1 354 ? 50.615 8.064 59.640 1.00 7.72 352 GLY A N 1
ATOM 2688 C CA . GLY A 1 354 ? 51.273 7.481 60.774 1.00 8.29 352 GLY A CA 1
ATOM 2689 C C . GLY A 1 354 ? 50.376 7.266 61.965 1.00 7.45 352 GLY A C 1
ATOM 2690 O O . GLY A 1 354 ? 50.414 6.211 62.628 1.00 8.35 352 GLY A O 1
ATOM 2691 N N . SER A 1 355 ? 49.521 8.246 62.244 1.00 8.86 353 SER A N 1
ATOM 2692 C CA A SER A 1 355 ? 48.627 8.109 63.397 0.70 8.14 353 SER A CA 1
ATOM 2693 C CA B SER A 1 355 ? 48.601 8.133 63.389 0.30 8.58 353 SER A CA 1
ATOM 2694 C C . SER A 1 355 ? 47.730 6.888 63.319 1.00 8.65 353 SER A C 1
ATOM 2695 O O . SER A 1 355 ? 47.234 6.422 64.329 1.00 9.01 353 SER A O 1
ATOM 2700 N N . GLY A 1 356 ? 47.527 6.375 62.116 1.00 7.60 354 GLY A N 1
ATOM 2701 C CA . GLY A 1 356 ? 46.690 5.198 61.933 1.00 7.22 354 GLY A CA 1
ATOM 2702 C C . GLY A 1 356 ? 47.307 3.875 62.271 1.00 7.02 354 GLY A C 1
ATOM 2703 O O . GLY A 1 356 ? 46.621 2.874 62.236 1.00 7.28 354 GLY A O 1
ATOM 2704 N N . ILE A 1 357 ? 48.588 3.832 62.648 1.00 7.39 355 ILE A N 1
ATOM 2705 C CA . ILE A 1 357 ? 49.229 2.547 62.904 1.00 7.26 355 ILE A CA 1
ATOM 2706 C C . ILE A 1 357 ? 49.051 2.045 64.327 1.00 7.47 355 ILE A C 1
ATOM 2707 O O . ILE A 1 357 ? 49.420 0.896 64.626 1.00 8.69 355 ILE A O 1
ATOM 2712 N N . THR A 1 358 ? 48.496 2.876 65.202 1.00 7.18 356 THR A N 1
ATOM 2713 C CA . THR A 1 358 ? 48.305 2.535 66.610 1.00 7.49 356 THR A CA 1
ATOM 2714 C C . THR A 1 358 ? 46.855 2.170 66.881 1.00 7.81 356 THR A C 1
ATOM 2715 O O . THR A 1 358 ? 46.012 2.112 65.968 1.00 7.78 356 THR A O 1
ATOM 2719 N N . LEU A 1 359 ? 46.545 1.918 68.150 1.00 8.29 357 LEU A N 1
ATOM 2720 C CA . LEU A 1 359 ? 45.165 1.715 68.583 1.00 7.78 357 LEU A CA 1
ATOM 2721 C C . LEU A 1 359 ? 44.364 2.994 68.774 1.00 7.78 357 LEU A C 1
ATOM 2722 O O . LEU A 1 359 ? 43.151 2.933 69.078 1.00 8.89 357 LEU A O 1
ATOM 2727 N N . GLU A 1 360 ? 44.945 4.146 68.503 1.00 8.62 358 GLU A N 1
ATOM 2728 C CA . GLU A 1 360 ? 44.241 5.409 68.754 1.00 9.27 358 GLU A CA 1
ATOM 2729 C C . GLU A 1 360 ? 42.950 5.562 67.930 1.00 9.66 358 GLU A C 1
ATOM 2730 O O . GLU A 1 360 ? 41.897 5.973 68.452 1.00 10.90 358 GLU A O 1
ATOM 2736 N N . TYR A 1 361 ? 43.044 5.288 66.625 1.00 8.12 359 TYR A N 1
ATOM 2737 C CA . TYR A 1 361 ? 41.930 5.404 65.685 1.00 8.27 359 TYR A CA 1
ATOM 2738 C C . TYR A 1 361 ? 41.558 3.989 65.245 1.00 7.15 359 TYR A C 1
ATOM 2739 O O . TYR A 1 361 ? 42.430 3.176 64.970 1.00 8.30 359 TYR A O 1
ATOM 2748 N N . SER A 1 362 ? 40.269 3.682 65.168 1.00 6.89 360 SER A N 1
ATOM 2749 C CA . SER A 1 362 ? 39.800 2.312 64.978 1.00 7.61 360 SER A CA 1
ATOM 2750 C C . SER A 1 362 ? 40.157 1.558 63.680 1.00 6.39 360 SER A C 1
ATOM 2751 O O . SER A 1 362 ? 40.152 0.335 63.708 1.00 6.13 360 SER A O 1
ATOM 2754 N N . PRO A 1 363 ? 40.429 2.236 62.547 1.00 5.82 361 PRO A N 1
ATOM 2755 C CA . PRO A 1 363 ? 40.556 1.446 61.298 1.00 5.87 361 PRO A CA 1
ATOM 2756 C C . PRO A 1 363 ? 41.499 0.244 61.313 1.00 5.89 361 PRO A C 1
ATOM 2757 O O . PRO A 1 363 ? 41.113 -0.843 60.822 1.00 5.89 361 PRO A O 1
ATOM 2761 N N . LEU A 1 364 ? 42.722 0.361 61.797 1.00 5.83 362 LEU A N 1
ATOM 2762 C CA . LEU A 1 364 ? 43.640 -0.784 61.696 1.00 6.45 362 LEU A CA 1
ATOM 2763 C C . LEU A 1 364 ? 43.178 -1.960 62.591 1.00 6.36 362 LEU A C 1
ATOM 2764 O O . LEU A 1 364 ? 43.272 -3.117 62.175 1.00 6.46 362 LEU A O 1
ATOM 2769 N N . ARG A 1 365 ? 42.645 -1.666 63.764 1.00 6.08 363 ARG A N 1
ATOM 2770 C CA . ARG A 1 365 ? 42.059 -2.705 64.621 1.00 5.51 363 ARG A CA 1
ATOM 2771 C C . ARG A 1 365 ? 40.879 -3.369 63.904 1.00 5.46 363 ARG A C 1
ATOM 2772 O O . ARG A 1 365 ? 40.797 -4.613 63.864 1.00 6.50 363 ARG A O 1
ATOM 2780 N N . HIS A 1 366 ? 39.986 -2.568 63.325 1.00 6.52 364 HIS A N 1
ATOM 2781 C CA . HIS A 1 366 ? 38.870 -3.143 62.601 1.00 6.06 364 HIS A CA 1
ATOM 2782 C C . HIS A 1 366 ? 39.378 -4.028 61.454 1.00 6.40 364 HIS A C 1
ATOM 2783 O O . HIS A 1 366 ? 38.845 -5.128 61.228 1.00 6.03 364 HIS A O 1
ATOM 2790 N N . ALA A 1 367 ? 40.367 -3.542 60.685 1.00 5.36 365 ALA A N 1
ATOM 2791 C CA . ALA A 1 367 ? 40.843 -4.332 59.555 1.00 5.51 365 ALA A CA 1
ATOM 2792 C C . ALA A 1 367 ? 41.380 -5.680 60.013 1.00 6.46 365 ALA A C 1
ATOM 2793 O O . ALA A 1 367 ? 41.069 -6.743 59.440 1.00 6.68 365 ALA A O 1
ATOM 2795 N N . ASN A 1 368 ? 42.185 -5.653 61.081 1.00 5.68 366 ASN A N 1
ATOM 2796 C CA . ASN A 1 368 ? 42.706 -6.910 61.650 1.00 6.13 366 ASN A CA 1
ATOM 2797 C C . ASN A 1 368 ? 41.580 -7.833 62.123 1.00 6.58 366 ASN A C 1
ATOM 2798 O O . ASN A 1 368 ? 41.592 -9.019 61.840 1.00 6.72 366 ASN A O 1
ATOM 2803 N N . ASN A 1 369 ? 40.619 -7.295 62.864 1.00 5.75 367 ASN A N 1
ATOM 2804 C CA . ASN A 1 369 ? 39.493 -8.127 63.337 1.00 5.65 367 ASN A CA 1
ATOM 2805 C C . ASN A 1 369 ? 38.753 -8.749 62.142 1.00 5.81 367 ASN A C 1
ATOM 2806 O O . ASN A 1 369 ? 38.346 -9.917 62.183 1.00 6.42 367 ASN A O 1
ATOM 2811 N N . LEU A 1 370 ? 38.530 -7.966 61.094 1.00 5.94 368 LEU A N 1
ATOM 2812 C CA . LEU A 1 370 ? 37.764 -8.434 59.947 1.00 5.81 368 LEU A CA 1
ATOM 2813 C C . LEU A 1 370 ? 38.482 -9.559 59.205 1.00 6.44 368 LEU A C 1
ATOM 2814 O O . LEU A 1 370 ? 37.846 -10.249 58.429 1.00 6.08 368 LEU A O 1
ATOM 2819 N N . GLU A 1 371 ? 39.795 -9.746 59.421 1.00 6.27 369 GLU A N 1
ATOM 2820 C CA . GLU A 1 371 ? 40.447 -10.936 58.867 1.00 6.24 369 GLU A CA 1
ATOM 2821 C C . GLU A 1 371 ? 39.761 -12.230 59.353 1.00 6.93 369 GLU A C 1
ATOM 2822 O O . GLU A 1 371 ? 39.510 -13.154 58.568 1.00 7.35 369 GLU A O 1
ATOM 2828 N N . SER A 1 372 ? 39.449 -12.284 60.641 1.00 6.26 370 SER A N 1
ATOM 2829 C CA . SER A 1 372 ? 38.753 -13.438 61.205 1.00 6.18 370 SER A CA 1
ATOM 2830 C C . SER A 1 372 ? 37.358 -13.532 60.621 1.00 6.28 370 SER A C 1
ATOM 2831 O O . SER A 1 372 ? 36.884 -14.622 60.286 1.00 7.43 370 SER A O 1
ATOM 2834 N N . VAL A 1 373 ? 36.675 -12.403 60.569 1.00 7.18 371 VAL A N 1
ATOM 2835 C CA . VAL A 1 373 ? 35.286 -12.357 60.080 1.00 6.12 371 VAL A CA 1
ATOM 2836 C C . VAL A 1 373 ? 35.177 -12.824 58.623 1.00 6.29 371 VAL A C 1
ATOM 2837 O O . VAL A 1 373 ? 34.206 -13.492 58.249 1.00 7.35 371 VAL A O 1
ATOM 2841 N N . LEU A 1 374 ? 36.186 -12.508 57.800 1.00 6.39 372 LEU A N 1
ATOM 2842 C CA . LEU A 1 374 ? 36.256 -12.917 56.408 1.00 6.57 372 LEU A CA 1
ATOM 2843 C C . LEU A 1 374 ? 36.336 -14.426 56.279 1.00 7.11 372 LEU A C 1
ATOM 2844 O O . LEU A 1 374 ? 35.814 -15.041 55.327 1.00 8.57 372 LEU A O 1
ATOM 2849 N N . THR A 1 375 ? 37.039 -15.037 57.228 1.00 6.87 373 THR A N 1
ATOM 2850 C CA . THR A 1 375 ? 37.336 -16.479 57.221 1.00 7.05 373 THR A CA 1
ATOM 2851 C C . THR A 1 375 ? 36.266 -17.316 57.898 1.00 7.45 373 THR A C 1
ATOM 2852 O O . THR A 1 375 ? 35.899 -18.379 57.387 1.00 8.60 373 THR A O 1
ATOM 2856 N N . TYR A 1 376 ? 35.789 -16.909 59.077 1.00 7.27 374 TYR A N 1
ATOM 2857 C CA . TYR A 1 376 ? 34.879 -17.736 59.839 1.00 7.15 374 TYR A CA 1
ATOM 2858 C C . TYR A 1 376 ? 33.424 -17.656 59.332 1.00 8.44 374 TYR A C 1
ATOM 2859 O O . TYR A 1 376 ? 33.057 -16.813 58.496 1.00 7.87 374 TYR A O 1
ATOM 2868 N N . GLU A 1 377 ? 32.623 -18.623 59.768 1.00 9.55 375 GLU A N 1
ATOM 2869 C CA A GLU A 1 377 ? 31.230 -18.713 59.348 0.50 9.55 375 GLU A CA 1
ATOM 2870 C CA B GLU A 1 377 ? 31.239 -18.777 59.335 0.50 9.93 375 GLU A CA 1
ATOM 2871 C C . GLU A 1 377 ? 31.172 -18.858 57.821 1.00 10.15 375 GLU A C 1
ATOM 2872 O O . GLU A 1 377 ? 30.266 -18.345 57.195 1.00 9.93 375 GLU A O 1
ATOM 2883 N N . GLY A 1 378 ? 32.151 -19.566 57.272 1.00 9.69 376 GLY A N 1
ATOM 2884 C CA . GLY A 1 378 ? 32.264 -19.790 55.829 1.00 9.47 376 GLY A CA 1
ATOM 2885 C C . GLY A 1 378 ? 33.133 -18.708 55.220 1.00 8.93 376 GLY A C 1
ATOM 2886 O O . GLY A 1 378 ? 32.820 -17.516 55.317 1.00 8.53 376 GLY A O 1
ATOM 2887 N N . THR A 1 379 ? 34.233 -19.137 54.626 1.00 8.10 377 THR A N 1
ATOM 2888 C CA . THR A 1 379 ? 35.176 -18.218 54.035 1.00 7.83 377 THR A CA 1
ATOM 2889 C C . THR A 1 379 ? 34.528 -17.485 52.858 1.00 7.69 377 THR A C 1
ATOM 2890 O O . THR A 1 379 ? 33.480 -17.908 52.329 1.00 7.45 377 THR A O 1
ATOM 2894 N N . SER A 1 380 ? 35.110 -16.383 52.417 1.00 7.69 378 SER A N 1
ATOM 2895 C CA . SER A 1 380 ? 34.645 -15.715 51.225 1.00 7.84 378 SER A CA 1
ATOM 2896 C C . SER A 1 380 ? 34.498 -16.716 50.072 1.00 7.18 378 SER A C 1
ATOM 2897 O O . SER A 1 380 ? 33.487 -16.675 49.329 1.00 7.62 378 SER A O 1
ATOM 2900 N N . GLU A 1 381 ? 35.467 -17.602 49.886 1.00 7.93 379 GLU A N 1
ATOM 2901 C CA . GLU A 1 381 ? 35.402 -18.547 48.758 1.00 7.73 379 GLU A CA 1
ATOM 2902 C C . GLU A 1 381 ? 34.262 -19.550 48.896 1.00 7.99 379 GLU A C 1
ATOM 2903 O O . GLU A 1 381 ? 33.654 -19.922 47.898 1.00 8.21 379 GLU A O 1
ATOM 2909 N N . MET A 1 382 ? 33.938 -19.965 50.110 1.00 7.94 380 MET A N 1
ATOM 2910 C CA . MET A 1 382 ? 32.803 -20.877 50.301 1.00 8.13 380 MET A CA 1
ATOM 2911 C C . MET A 1 382 ? 31.518 -20.175 49.918 1.00 8.00 380 MET A C 1
ATOM 2912 O O . MET A 1 382 ? 30.668 -20.763 49.237 1.00 8.34 380 MET A O 1
ATOM 2917 N N . HIS A 1 383 ? 31.356 -18.913 50.304 1.00 7.22 381 HIS A N 1
ATOM 2918 C CA . HIS A 1 383 ? 30.148 -18.167 49.948 1.00 7.01 381 HIS A CA 1
ATOM 2919 C C . HIS A 1 383 ? 30.084 -17.852 48.440 1.00 7.48 381 HIS A C 1
ATOM 2920 O O . HIS A 1 383 ? 29.024 -17.961 47.831 1.00 7.88 381 HIS A O 1
ATOM 2927 N N . LEU A 1 384 ? 31.206 -17.502 47.841 1.00 7.02 382 LEU A N 1
ATOM 2928 C CA . LEU A 1 384 ? 31.336 -17.330 46.415 1.00 7.40 382 LEU A CA 1
ATOM 2929 C C . LEU A 1 384 ? 30.847 -18.566 45.659 1.00 7.40 382 LEU A C 1
ATOM 2930 O O . LEU A 1 384 ? 30.031 -18.464 44.722 1.00 7.55 382 LEU A O 1
ATOM 2935 N N . LEU A 1 385 ? 31.325 -19.737 46.047 1.00 8.06 383 LEU A N 1
ATOM 2936 C CA . LEU A 1 385 ? 30.954 -20.988 45.369 1.00 8.37 383 LEU A CA 1
ATOM 2937 C C . LEU A 1 385 ? 29.508 -21.403 45.674 1.00 8.54 383 LEU A C 1
ATOM 2938 O O . LEU A 1 385 ? 28.847 -22.008 44.836 1.00 8.94 383 LEU A O 1
ATOM 2943 N N . SER A 1 386 ? 28.971 -21.021 46.821 1.00 7.91 384 SER A N 1
ATOM 2944 C CA A SER A 1 386 ? 27.549 -21.275 47.078 0.50 8.78 384 SER A CA 1
ATOM 2945 C CA B SER A 1 386 ? 27.554 -21.262 47.098 0.50 8.38 384 SER A CA 1
ATOM 2946 C C . SER A 1 386 ? 26.684 -20.449 46.145 1.00 8.35 384 SER A C 1
ATOM 2947 O O . SER A 1 386 ? 25.686 -20.934 45.606 1.00 8.31 384 SER A O 1
ATOM 2952 N N . ILE A 1 387 ? 27.047 -19.189 45.928 1.00 7.50 385 ILE A N 1
ATOM 2953 C CA . ILE A 1 387 ? 26.369 -18.335 44.957 1.00 7.63 385 ILE A CA 1
ATOM 2954 C C . ILE A 1 387 ? 26.506 -18.915 43.542 1.00 7.32 385 ILE A C 1
ATOM 2955 O O . ILE A 1 387 ? 25.527 -18.996 42.800 1.00 8.36 385 ILE A O 1
ATOM 2960 N N . GLY A 1 388 ? 27.708 -19.388 43.203 1.00 7.47 386 GLY A N 1
ATOM 2961 C CA . GLY A 1 388 ? 27.943 -20.012 41.904 1.00 7.69 386 GLY A CA 1
ATOM 2962 C C . GLY A 1 388 ? 27.064 -21.215 41.646 1.00 8.21 386 GLY A C 1
ATOM 2963 O O . GLY A 1 388 ? 26.523 -21.384 40.552 1.00 9.03 386 GLY A O 1
ATOM 2964 N N . LYS A 1 389 ? 26.890 -22.035 42.668 1.00 7.87 387 LYS A N 1
ATOM 2965 C CA A LYS A 1 389 ? 26.016 -23.212 42.545 0.50 9.07 387 LYS A CA 1
ATOM 2966 C CA B LYS A 1 389 ? 26.013 -23.213 42.576 0.50 9.05 387 LYS A CA 1
ATOM 2967 C C . LYS A 1 389 ? 24.558 -22.807 42.362 1.00 8.65 387 LYS A C 1
ATOM 2968 O O . LYS A 1 389 ? 23.829 -23.419 41.560 1.00 9.59 387 LYS A O 1
ATOM 2979 N N . ALA A 1 390 ? 24.112 -21.786 43.080 1.00 8.33 388 ALA A N 1
ATOM 2980 C CA . ALA A 1 390 ? 22.738 -21.273 42.899 1.00 7.91 388 ALA A CA 1
ATOM 2981 C C . ALA A 1 390 ? 22.454 -20.759 41.506 1.00 8.34 388 ALA A C 1
ATOM 2982 O O . ALA A 1 390 ? 21.329 -20.843 41.019 1.00 9.24 388 ALA A O 1
ATOM 2984 N N . LEU A 1 391 ? 23.432 -20.144 40.875 1.00 7.73 389 LEU A N 1
ATOM 2985 C CA . LEU A 1 391 ? 23.284 -19.584 39.535 1.00 7.63 389 LEU A CA 1
ATOM 2986 C C . LEU A 1 391 ? 23.375 -20.627 38.430 1.00 8.13 389 LEU A C 1
ATOM 2987 O O . LEU A 1 391 ? 22.803 -20.433 37.360 1.00 10.58 389 LEU A O 1
ATOM 2992 N N . THR A 1 392 ? 24.147 -21.696 38.654 1.00 8.88 390 THR A N 1
ATOM 2993 C CA . THR A 1 392 ? 24.457 -22.673 37.590 1.00 9.48 390 THR A CA 1
ATOM 2994 C C . THR A 1 392 ? 23.860 -24.064 37.776 1.00 10.15 390 THR A C 1
ATOM 2995 O O . THR A 1 392 ? 23.746 -24.838 36.822 1.00 11.93 390 THR A O 1
ATOM 2999 N N . GLY A 1 393 ? 23.547 -24.414 39.015 1.00 10.33 391 GLY A N 1
ATOM 3000 C CA . GLY A 1 393 ? 23.158 -25.771 39.333 1.00 11.36 391 GLY A CA 1
ATOM 3001 C C . GLY A 1 393 ? 24.301 -26.770 39.417 1.00 13.51 391 GLY A C 1
ATOM 3002 O O . GLY A 1 393 ? 24.067 -27.967 39.532 1.00 16.01 391 GLY A O 1
ATOM 3003 N N . LYS A 1 394 ? 25.535 -26.281 39.372 1.00 12.74 392 LYS A N 1
ATOM 3004 C CA . LYS A 1 394 ? 26.733 -27.140 39.420 1.00 13.09 392 LYS A CA 1
ATOM 3005 C C . LYS A 1 394 ? 27.529 -26.789 40.659 1.00 12.78 392 LYS A C 1
ATOM 3006 O O . LYS A 1 394 ? 27.813 -25.609 40.902 1.00 10.94 392 LYS A O 1
ATOM 3008 N N . ALA A 1 395 ? 27.792 -27.761 41.522 1.00 13.92 393 ALA A N 1
ATOM 3009 C CA . ALA A 1 395 ? 28.691 -27.563 42.657 1.00 13.18 393 ALA A CA 1
ATOM 3010 C C . ALA A 1 395 ? 30.137 -27.656 42.204 1.00 13.37 393 ALA A C 1
ATOM 3011 O O . ALA A 1 395 ? 30.550 -28.595 41.490 1.00 14.26 393 ALA A O 1
ATOM 3013 N N . ALA A 1 396 ? 30.936 -26.669 42.623 1.00 11.34 394 ALA A N 1
ATOM 3014 C CA . ALA A 1 396 ? 32.345 -26.569 42.220 1.00 11.34 394 ALA A CA 1
ATOM 3015 C C . ALA A 1 396 ? 33.278 -26.530 43.419 1.00 11.16 394 ALA A C 1
ATOM 3016 O O . ALA A 1 396 ? 34.427 -26.109 43.288 1.00 11.72 394 ALA A O 1
ATOM 3018 N N . PHE A 1 397 ? 32.838 -27.008 44.565 1.00 10.71 395 PHE A N 1
ATOM 3019 C CA . PHE A 1 397 ? 33.676 -27.149 45.761 1.00 11.79 395 PHE A CA 1
ATOM 3020 C C . PHE A 1 397 ? 34.726 -28.217 45.546 1.00 14.54 395 PHE A C 1
ATOM 3021 O O . PHE A 1 397 ? 35.890 -28.016 45.847 1.00 14.26 395 PHE A O 1
ATOM 3029 N N . ARG A 1 398 ? 34.307 -29.353 45.010 1.00 16.63 396 ARG A N 1
ATOM 3030 C CA . ARG A 1 398 ? 35.221 -30.405 44.600 1.00 19.90 396 ARG A CA 1
ATOM 3031 C C . ARG A 1 398 ? 35.529 -30.284 43.095 1.00 22.92 396 ARG A C 1
ATOM 3032 O O . ARG A 1 398 ? 36.524 -30.872 42.612 1.00 28.26 396 ARG A O 1
ATOM 3040 N N . THR B 1 13 ? 59.462 17.416 31.154 1.00 22.16 11 THR B N 1
ATOM 3041 C CA . THR B 1 13 ? 58.522 16.232 31.223 1.00 20.04 11 THR B CA 1
ATOM 3042 C C . THR B 1 13 ? 59.124 14.991 30.572 1.00 18.28 11 THR B C 1
ATOM 3043 O O . THR B 1 13 ? 60.036 15.088 29.726 1.00 18.57 11 THR B O 1
ATOM 3047 N N . TYR B 1 14 ? 58.641 13.825 30.997 1.00 13.98 12 TYR B N 1
ATOM 3048 C CA . TYR B 1 14 ? 59.041 12.541 30.481 1.00 13.20 12 TYR B CA 1
ATOM 3049 C C . TYR B 1 14 ? 57.858 11.794 29.856 1.00 11.34 12 TYR B C 1
ATOM 3050 O O . TYR B 1 14 ? 56.777 11.792 30.430 1.00 12.15 12 TYR B O 1
ATOM 3059 N N . ALA B 1 15 ? 58.081 11.129 28.704 1.00 10.16 13 ALA B N 1
ATOM 3060 C CA . ALA B 1 15 ? 57.151 10.131 28.199 1.00 10.15 13 ALA B CA 1
ATOM 3061 C C . ALA B 1 15 ? 57.148 8.951 29.191 1.00 9.74 13 ALA B C 1
ATOM 3062 O O . ALA B 1 15 ? 58.112 8.748 29.908 1.00 9.71 13 ALA B O 1
ATOM 3064 N N . PRO B 1 16 ? 56.074 8.173 29.275 1.00 9.00 14 PRO B N 1
ATOM 3065 C CA . PRO B 1 16 ? 56.003 7.100 30.277 1.00 8.76 14 PRO B CA 1
ATOM 3066 C C . PRO B 1 16 ? 57.224 6.175 30.319 1.00 8.48 14 PRO B C 1
ATOM 3067 O O . PRO B 1 16 ? 57.769 5.939 31.399 1.00 8.32 14 PRO B O 1
ATOM 3071 N N . LEU B 1 17 ? 57.645 5.631 29.182 1.00 8.64 15 LEU B N 1
ATOM 3072 C CA . LEU B 1 17 ? 58.792 4.723 29.167 1.00 8.22 15 LEU B CA 1
ATOM 3073 C C . LEU B 1 17 ? 60.100 5.477 29.331 1.00 9.60 15 LEU B C 1
ATOM 3074 O O . LEU B 1 17 ? 61.070 4.890 29.788 1.00 11.13 15 LEU B O 1
ATOM 3079 N N . GLU B 1 18 ? 60.151 6.751 28.958 1.00 9.19 16 GLU B N 1
ATOM 3080 C CA A GLU B 1 18 ? 61.327 7.567 29.236 0.60 9.66 16 GLU B CA 1
ATOM 3081 C CA B GLU B 1 18 ? 61.316 7.591 29.216 0.40 9.69 16 GLU B CA 1
ATOM 3082 C C . GLU B 1 18 ? 61.565 7.717 30.731 1.00 9.62 16 GLU B C 1
ATOM 3083 O O . GLU B 1 18 ? 62.714 7.745 31.186 1.00 10.57 16 GLU B O 1
ATOM 3094 N N . LEU B 1 19 ? 60.508 7.796 31.530 1.00 8.43 17 LEU B N 1
ATOM 3095 C CA . LEU B 1 19 ? 60.668 7.924 32.969 1.00 8.88 17 LEU B CA 1
ATOM 3096 C C . LEU B 1 19 ? 61.304 6.658 33.535 1.00 9.19 17 LEU B C 1
ATOM 3097 O O . LEU B 1 19 ? 62.201 6.742 34.374 1.00 9.51 17 LEU B O 1
ATOM 3102 N N . PHE B 1 20 ? 60.873 5.485 33.073 1.00 9.22 18 PHE B N 1
ATOM 3103 C CA . PHE B 1 20 ? 61.511 4.211 33.392 1.00 8.77 18 PHE B CA 1
ATOM 3104 C C . PHE B 1 20 ? 62.938 4.076 32.806 1.00 9.90 18 PHE B C 1
ATOM 3105 O O . PHE B 1 20 ? 63.765 3.308 33.352 1.00 10.89 18 PHE B O 1
ATOM 3113 N N . ASP B 1 21 ? 63.193 4.764 31.695 1.00 8.90 19 ASP B N 1
ATOM 3114 C CA . ASP B 1 21 ? 64.445 4.649 30.946 1.00 9.32 19 ASP B CA 1
ATOM 3115 C C . ASP B 1 21 ? 64.649 3.207 30.488 1.00 10.65 19 ASP B C 1
ATOM 3116 O O . ASP B 1 21 ? 65.625 2.561 30.789 1.00 12.42 19 ASP B O 1
ATOM 3121 N N . THR B 1 22 ? 63.680 2.691 29.765 1.00 9.05 20 THR B N 1
ATOM 3122 C CA . THR B 1 22 ? 63.855 1.389 29.149 1.00 9.80 20 THR B CA 1
ATOM 3123 C C . THR B 1 22 ? 64.809 1.415 27.942 1.00 9.36 20 THR B C 1
ATOM 3124 O O . THR B 1 22 ? 65.377 0.358 27.616 1.00 9.51 20 THR B O 1
ATOM 3128 N N . ASP B 1 23 ? 65.012 2.571 27.296 1.00 9.54 21 ASP B N 1
ATOM 3129 C CA . ASP B 1 23 ? 65.942 2.646 26.168 1.00 9.44 21 ASP B CA 1
ATOM 3130 C C . ASP B 1 23 ? 67.354 2.232 26.572 1.00 9.54 21 ASP B C 1
ATOM 3131 O O . ASP B 1 23 ? 68.123 1.723 25.745 1.00 10.35 21 ASP B O 1
ATOM 3136 N N . ARG B 1 24 ? 67.712 2.399 27.844 1.00 9.58 22 ARG B N 1
ATOM 3137 C CA . ARG B 1 24 ? 69.070 2.044 28.272 1.00 9.66 22 ARG B CA 1
ATOM 3138 C C . ARG B 1 24 ? 69.329 0.539 28.207 1.00 9.03 22 ARG B C 1
ATOM 3139 O O . ARG B 1 24 ? 70.505 0.094 28.254 1.00 11.40 22 ARG B O 1
ATOM 3147 N N . LEU B 1 25 ? 68.255 -0.249 28.119 1.00 9.86 23 LEU B N 1
ATOM 3148 C CA . LEU B 1 25 ? 68.316 -1.679 28.054 1.00 10.20 23 LEU B CA 1
ATOM 3149 C C . LEU B 1 25 ? 68.440 -2.182 26.617 1.00 11.17 23 LEU B C 1
ATOM 3150 O O . LEU B 1 25 ? 68.572 -3.386 26.448 1.00 13.29 23 LEU B O 1
ATOM 3155 N N . LEU B 1 26 ? 68.399 -1.276 25.635 1.00 9.85 24 LEU B N 1
ATOM 3156 C CA . LEU B 1 26 ? 68.351 -1.635 24.214 1.00 10.77 24 LEU B CA 1
ATOM 3157 C C . LEU B 1 26 ? 69.601 -1.146 23.513 1.00 11.63 24 LEU B C 1
ATOM 3158 O O . LEU B 1 26 ? 70.067 -0.038 23.776 1.00 14.42 24 LEU B O 1
ATOM 3163 N N . ASP B 1 27 ? 70.097 -1.922 22.555 1.00 11.83 25 ASP B N 1
ATOM 3164 C CA . ASP B 1 27 ? 71.260 -1.475 21.779 1.00 12.70 25 ASP B CA 1
ATOM 3165 C C . ASP B 1 27 ? 70.845 -0.568 20.617 1.00 12.36 25 ASP B C 1
ATOM 3166 O O . ASP B 1 27 ? 69.664 -0.309 20.377 1.00 12.02 25 ASP B O 1
ATOM 3171 N N . GLN B 1 28 ? 71.818 -0.039 19.893 1.00 12.85 26 GLN B N 1
ATOM 3172 C CA . GLN B 1 28 ? 71.488 0.986 18.913 1.00 14.30 26 GLN B CA 1
ATOM 3173 C C . GLN B 1 28 ? 70.667 0.384 17.785 1.00 13.44 26 GLN B C 1
ATOM 3174 O O . GLN B 1 28 ? 69.726 1.017 17.285 1.00 13.70 26 GLN B O 1
ATOM 3180 N N . ASP B 1 29 ? 71.027 -0.810 17.354 1.00 14.10 27 ASP B N 1
ATOM 3181 C CA . ASP B 1 29 ? 70.313 -1.462 16.254 1.00 14.11 27 ASP B CA 1
ATOM 3182 C C . ASP B 1 29 ? 68.873 -1.779 16.606 1.00 12.99 27 ASP B C 1
ATOM 3183 O O . ASP B 1 29 ? 67.954 -1.574 15.798 1.00 12.73 27 ASP B O 1
ATOM 3188 N N . GLU B 1 30 ? 68.654 -2.206 17.842 1.00 11.32 28 GLU B N 1
ATOM 3189 C CA . GLU B 1 30 ? 67.295 -2.421 18.338 1.00 10.78 28 GLU B CA 1
ATOM 3190 C C . GLU B 1 30 ? 66.481 -1.137 18.355 1.00 11.30 28 GLU B C 1
ATOM 3191 O O . GLU B 1 30 ? 65.337 -1.099 17.888 1.00 10.31 28 GLU B O 1
ATOM 3197 N N . ARG B 1 31 ? 67.055 -0.063 18.907 1.00 11.42 29 ARG B N 1
ATOM 3198 C CA . ARG B 1 31 ? 66.376 1.236 18.941 1.00 11.86 29 ARG B CA 1
ATOM 3199 C C . ARG B 1 31 ? 66.119 1.742 17.523 1.00 11.64 29 ARG B C 1
ATOM 3200 O O . ARG B 1 31 ? 65.057 2.333 17.266 1.00 11.60 29 ARG B O 1
ATOM 3208 N N . ASP B 1 32 ? 67.037 1.465 16.590 1.00 11.91 30 ASP B N 1
ATOM 3209 C CA . ASP B 1 32 ? 66.867 1.907 15.200 1.00 13.14 30 ASP B CA 1
ATOM 3210 C C . ASP B 1 32 ? 65.717 1.146 14.552 1.00 12.07 30 ASP B C 1
ATOM 3211 O O . ASP B 1 32 ? 64.898 1.738 13.800 1.00 13.08 30 ASP B O 1
ATOM 3216 N N . ILE B 1 33 ? 65.614 -0.148 14.838 1.00 11.57 31 ILE B N 1
ATOM 3217 C CA . ILE B 1 33 ? 64.480 -0.929 14.330 1.00 12.55 31 ILE B CA 1
ATOM 3218 C C . ILE B 1 33 ? 63.150 -0.402 14.842 1.00 12.46 31 ILE B C 1
ATOM 3219 O O . ILE B 1 33 ? 62.168 -0.215 14.072 1.00 12.64 31 ILE B O 1
ATOM 3224 N N . ALA B 1 34 ? 63.072 -0.125 16.142 1.00 11.38 32 ALA B N 1
ATOM 3225 C CA . ALA B 1 34 ? 61.855 0.445 16.693 1.00 10.77 32 ALA B CA 1
ATOM 3226 C C . ALA B 1 34 ? 61.514 1.737 15.961 1.00 10.97 32 ALA B C 1
ATOM 3227 O O . ALA B 1 34 ? 60.366 1.953 15.551 1.00 10.56 32 ALA B O 1
ATOM 3229 N N . ALA B 1 35 ? 62.493 2.609 15.766 1.00 10.62 33 ALA B N 1
ATOM 3230 C CA . ALA B 1 35 ? 62.224 3.900 15.123 1.00 10.93 33 ALA B CA 1
ATOM 3231 C C . ALA B 1 35 ? 61.784 3.738 13.680 1.00 11.15 33 ALA B C 1
ATOM 3232 O O . ALA B 1 35 ? 60.882 4.477 13.211 1.00 11.33 33 ALA B O 1
ATOM 3234 N N . THR B 1 36 ? 62.411 2.816 12.968 1.00 11.80 34 THR B N 1
ATOM 3235 C CA . THR B 1 36 ? 62.085 2.541 11.574 1.00 11.91 34 THR B CA 1
ATOM 3236 C C . THR B 1 36 ? 60.659 2.035 11.440 1.00 11.66 34 THR B C 1
ATOM 3237 O O . THR B 1 36 ? 59.869 2.520 10.590 1.00 11.90 34 THR B O 1
ATOM 3241 N N . VAL B 1 37 ? 60.281 1.075 12.291 1.00 10.10 35 VAL B N 1
ATOM 3242 C CA . VAL B 1 37 ? 58.934 0.533 12.215 1.00 10.24 35 VAL B CA 1
ATOM 3243 C C . VAL B 1 37 ? 57.909 1.603 12.630 1.00 9.92 35 VAL B C 1
ATOM 3244 O O . VAL B 1 37 ? 56.822 1.693 12.014 1.00 10.53 35 VAL B O 1
ATOM 3248 N N . ARG B 1 38 ? 58.206 2.395 13.671 1.00 9.76 36 ARG B N 1
ATOM 3249 C CA . ARG B 1 38 ? 57.308 3.477 14.089 1.00 10.01 36 ARG B CA 1
ATOM 3250 C C . ARG B 1 38 ? 57.077 4.490 12.954 1.00 10.21 36 ARG B C 1
ATOM 3251 O O . ARG B 1 38 ? 55.942 4.930 12.748 1.00 11.09 36 ARG B O 1
ATOM 3259 N N . GLN B 1 39 ? 58.139 4.838 12.215 1.00 11.40 37 GLN B N 1
ATOM 3260 C CA . GLN B 1 39 ? 57.994 5.791 11.105 1.00 12.64 37 GLN B CA 1
ATOM 3261 C C . GLN B 1 39 ? 57.147 5.195 9.991 1.00 11.91 37 GLN B C 1
ATOM 3262 O O . GLN B 1 39 ? 56.310 5.894 9.419 1.00 12.73 37 GLN B O 1
ATOM 3268 N N . PHE B 1 40 ? 57.332 3.911 9.698 1.00 11.84 38 PHE B N 1
ATOM 3269 C CA . PHE B 1 40 ? 56.493 3.208 8.728 1.00 11.55 38 PHE B CA 1
ATOM 3270 C C . PHE B 1 40 ? 55.018 3.195 9.136 1.00 11.16 38 PHE B C 1
ATOM 3271 O O . PHE B 1 40 ? 54.129 3.509 8.355 1.00 11.03 38 PHE B O 1
ATOM 3279 N N . VAL B 1 41 ? 54.771 2.873 10.396 1.00 11.07 39 VAL B N 1
ATOM 3280 C CA . VAL B 1 41 ? 53.424 2.906 10.923 1.00 10.73 39 VAL B CA 1
ATOM 3281 C C . VAL B 1 41 ? 52.811 4.284 10.772 1.00 11.35 39 VAL B C 1
ATOM 3282 O O . VAL B 1 41 ? 51.694 4.414 10.252 1.00 11.66 39 VAL B O 1
ATOM 3286 N N . ASP B 1 42 ? 53.542 5.313 11.189 1.00 11.82 40 ASP B N 1
ATOM 3287 C CA . ASP B 1 42 ? 53.015 6.682 11.197 1.00 12.85 40 ASP B CA 1
ATOM 3288 C C . ASP B 1 42 ? 52.702 7.160 9.783 1.00 13.51 40 ASP B C 1
ATOM 3289 O O . ASP B 1 42 ? 51.725 7.875 9.562 1.00 15.13 40 ASP B O 1
ATOM 3294 N N . THR B 1 43 ? 53.552 6.811 8.823 1.00 14.68 41 THR B N 1
ATOM 3295 C CA . THR B 1 43 ? 53.415 7.313 7.455 1.00 15.27 41 THR B CA 1
ATOM 3296 C C . THR B 1 43 ? 52.522 6.444 6.544 1.00 16.25 41 THR B C 1
ATOM 3297 O O . THR B 1 43 ? 51.748 6.970 5.714 1.00 17.27 41 THR B O 1
ATOM 3301 N N . ARG B 1 44 ? 52.634 5.130 6.640 1.00 15.45 42 ARG B N 1
ATOM 3302 C CA . ARG B 1 44 ? 51.938 4.221 5.721 1.00 16.11 42 ARG B CA 1
ATOM 3303 C C . ARG B 1 44 ? 50.609 3.699 6.253 1.00 15.78 42 ARG B C 1
ATOM 3304 O O . ARG B 1 44 ? 49.713 3.395 5.455 1.00 17.23 42 ARG B O 1
ATOM 3312 N N . LEU B 1 45 ? 50.471 3.570 7.567 1.00 14.07 43 LEU B N 1
ATOM 3313 C CA . LEU B 1 45 ? 49.323 2.868 8.140 1.00 13.33 43 LEU B CA 1
ATOM 3314 C C . LEU B 1 45 ? 48.383 3.770 8.904 1.00 13.62 43 LEU B C 1
ATOM 3315 O O . LEU B 1 45 ? 47.168 3.729 8.702 1.00 13.09 43 LEU B O 1
ATOM 3320 N N . LYS B 1 46 ? 48.901 4.627 9.747 1.00 15.23 44 LYS B N 1
ATOM 3321 C CA . LYS B 1 46 ? 48.019 5.486 10.550 1.00 16.07 44 LYS B CA 1
ATOM 3322 C C . LYS B 1 46 ? 47.052 6.381 9.768 1.00 16.23 44 LYS B C 1
ATOM 3323 O O . LYS B 1 46 ? 45.907 6.549 10.237 1.00 17.04 44 LYS B O 1
ATOM 3329 N N . PRO B 1 47 ? 47.451 6.914 8.596 1.00 16.35 45 PRO B N 1
ATOM 3330 C CA . PRO B 1 47 ? 46.489 7.762 7.890 1.00 16.86 45 PRO B CA 1
ATOM 3331 C C . PRO B 1 47 ? 45.245 6.993 7.428 1.00 16.26 45 PRO B C 1
ATOM 3332 O O . PRO B 1 47 ? 44.230 7.620 7.131 1.00 18.09 45 PRO B O 1
ATOM 3336 N N . ASN B 1 48 ? 45.320 5.665 7.363 1.00 14.87 46 ASN B N 1
ATOM 3337 C CA . ASN B 1 48 ? 44.260 4.823 6.801 1.00 13.83 46 ASN B CA 1
ATOM 3338 C C . ASN B 1 48 ? 43.514 3.963 7.847 1.00 11.51 46 ASN B C 1
ATOM 3339 O O . ASN B 1 48 ? 42.492 3.355 7.509 1.00 12.01 46 ASN B O 1
ATOM 3344 N N . VAL B 1 49 ? 44.029 3.872 9.074 1.00 11.44 47 VAL B N 1
ATOM 3345 C CA . VAL B 1 49 ? 43.530 2.866 10.005 1.00 11.28 47 VAL B CA 1
ATOM 3346 C C . VAL B 1 49 ? 42.079 3.132 10.399 1.00 10.29 47 VAL B C 1
ATOM 3347 O O . VAL B 1 49 ? 41.307 2.202 10.612 1.00 10.30 47 VAL B O 1
ATOM 3351 N N . GLU B 1 50 ? 41.681 4.388 10.552 1.00 9.86 48 GLU B N 1
ATOM 3352 C CA A GLU B 1 50 ? 40.296 4.695 10.919 0.50 10.22 48 GLU B CA 1
ATOM 3353 C CA B GLU B 1 50 ? 40.289 4.663 10.937 0.50 10.14 48 GLU B CA 1
ATOM 3354 C C . GLU B 1 50 ? 39.327 4.109 9.890 1.00 10.08 48 GLU B C 1
ATOM 3355 O O . GLU B 1 50 ? 38.339 3.450 10.233 1.00 10.04 48 GLU B O 1
ATOM 3366 N N . GLY B 1 51 ? 39.588 4.363 8.603 1.00 10.24 49 GLY B N 1
ATOM 3367 C CA . GLY B 1 51 ? 38.735 3.822 7.543 1.00 9.33 49 GLY B CA 1
ATOM 3368 C C . GLY B 1 51 ? 38.798 2.311 7.429 1.00 9.29 49 GLY B C 1
ATOM 3369 O O . GLY B 1 51 ? 37.775 1.671 7.191 1.00 9.76 49 GLY B O 1
ATOM 3370 N N . TRP B 1 52 ? 39.979 1.726 7.614 1.00 9.14 50 TRP B N 1
ATOM 3371 C CA . TRP B 1 52 ? 40.117 0.286 7.607 1.00 9.43 50 TRP B CA 1
ATOM 3372 C C . TRP B 1 52 ? 39.292 -0.363 8.706 1.00 10.00 50 TRP B C 1
ATOM 3373 O O . TRP B 1 52 ? 38.625 -1.383 8.507 1.00 9.90 50 TRP B O 1
ATOM 3384 N N . PHE B 1 53 ? 39.356 0.208 9.908 1.00 8.59 51 PHE B N 1
ATOM 3385 C CA . PHE B 1 53 ? 38.570 -0.324 11.003 1.00 8.31 51 PHE B CA 1
ATOM 3386 C C . PHE B 1 53 ? 37.069 -0.183 10.778 1.00 8.42 51 PHE B C 1
ATOM 3387 O O . PHE B 1 53 ? 36.292 -1.149 10.905 1.00 9.62 51 PHE B O 1
ATOM 3395 N N . GLU B 1 54 ? 36.626 1.015 10.414 1.00 8.45 52 GLU B N 1
ATOM 3396 C CA . GLU B 1 54 ? 35.202 1.231 10.164 1.00 8.61 52 GLU B CA 1
ATOM 3397 C C . GLU B 1 54 ? 34.645 0.280 9.106 1.00 9.47 52 GLU B C 1
ATOM 3398 O O . GLU B 1 54 ? 33.536 -0.268 9.265 1.00 9.90 52 GLU B O 1
ATOM 3404 N N . SER B 1 55 ? 35.377 0.120 8.006 1.00 10.24 53 SER B N 1
ATOM 3405 C CA . SER B 1 55 ? 34.930 -0.713 6.904 1.00 11.01 53 SER B CA 1
ATOM 3406 C C . SER B 1 55 ? 35.294 -2.180 7.042 1.00 11.23 53 SER B C 1
ATOM 3407 O O . SER B 1 55 ? 34.928 -2.995 6.188 1.00 13.19 53 SER B O 1
ATOM 3410 N N . ALA B 1 56 ? 35.971 -2.539 8.125 1.00 10.30 54 ALA B N 1
ATOM 3411 C CA . ALA B 1 56 ? 36.399 -3.925 8.383 1.00 11.75 54 ALA B CA 1
ATOM 3412 C C . ALA B 1 56 ? 37.203 -4.535 7.236 1.00 13.34 54 ALA B C 1
ATOM 3413 O O . ALA B 1 56 ? 36.860 -5.576 6.655 1.00 14.95 54 ALA B O 1
ATOM 3415 N N . THR B 1 57 ? 38.295 -3.872 6.918 1.00 14.70 55 THR B N 1
ATOM 3416 C CA A THR B 1 57 ? 39.216 -4.437 5.960 0.50 15.82 55 THR B CA 1
ATOM 3417 C CA B THR B 1 57 ? 39.205 -4.340 5.889 0.50 16.09 55 THR B CA 1
ATOM 3418 C C . THR B 1 57 ? 40.659 -4.194 6.361 1.00 15.77 55 THR B C 1
ATOM 3419 O O . THR B 1 57 ? 40.980 -3.262 7.137 1.00 17.00 55 THR B O 1
ATOM 3426 N N . LEU B 1 58 ? 41.516 -5.102 5.912 1.00 15.99 56 LEU B N 1
ATOM 3427 C CA . LEU B 1 58 ? 42.942 -4.896 5.989 1.00 15.81 56 LEU B CA 1
ATOM 3428 C C . LEU B 1 58 ? 43.449 -5.341 4.622 1.00 16.58 56 LEU B C 1
ATOM 3429 O O . LEU B 1 58 ? 43.480 -6.529 4.336 1.00 16.83 56 LEU B O 1
ATOM 3434 N N . PRO B 1 59 ? 43.830 -4.378 3.773 1.00 16.72 57 PRO B N 1
ATOM 3435 C CA . PRO B 1 59 ? 44.151 -4.708 2.394 1.00 17.39 57 PRO B CA 1
ATOM 3436 C C . PRO B 1 59 ? 45.280 -5.728 2.201 1.00 17.07 57 PRO B C 1
ATOM 3437 O O . PRO B 1 59 ? 46.329 -5.622 2.849 1.00 17.16 57 PRO B O 1
ATOM 3441 N N . SER B 1 60 ? 45.075 -6.686 1.296 1.00 17.90 58 SER B N 1
ATOM 3442 C CA A SER B 1 60 ? 46.093 -7.708 1.008 0.50 18.36 58 SER B CA 1
ATOM 3443 C CA B SER B 1 60 ? 46.087 -7.711 1.001 0.50 18.86 58 SER B CA 1
ATOM 3444 C C . SER B 1 60 ? 47.405 -7.099 0.485 1.00 18.88 58 SER B C 1
ATOM 3445 O O . SER B 1 60 ? 48.462 -7.705 0.646 1.00 19.06 58 SER B O 1
ATOM 3450 N N . GLU B 1 61 ? 47.338 -5.910 -0.127 1.00 18.14 59 GLU B N 1
ATOM 3451 C CA . GLU B 1 61 ? 48.532 -5.202 -0.614 1.00 18.02 59 GLU B CA 1
ATOM 3452 C C . GLU B 1 61 ? 49.549 -4.892 0.510 1.00 16.82 59 GLU B C 1
ATOM 3453 O O . GLU B 1 61 ? 50.753 -4.676 0.274 1.00 17.20 59 GLU B O 1
ATOM 3455 N N . LEU B 1 62 ? 49.076 -4.818 1.747 1.00 14.62 60 LEU B N 1
ATOM 3456 C CA . LEU B 1 62 ? 50.013 -4.597 2.834 1.00 14.06 60 LEU B CA 1
ATOM 3457 C C . LEU B 1 62 ? 50.972 -5.764 2.987 1.00 13.88 60 LEU B C 1
ATOM 3458 O O . LEU B 1 62 ? 52.040 -5.582 3.553 1.00 12.81 60 LEU B O 1
ATOM 3463 N N . ALA B 1 63 ? 50.630 -6.972 2.542 1.00 12.83 61 ALA B N 1
ATOM 3464 C CA . ALA B 1 63 ? 51.580 -8.082 2.654 1.00 12.57 61 ALA B CA 1
ATOM 3465 C C . ALA B 1 63 ? 52.951 -7.718 2.071 1.00 12.39 61 ALA B C 1
ATOM 3466 O O . ALA B 1 63 ? 53.978 -7.943 2.704 1.00 12.08 61 ALA B O 1
ATOM 3468 N N . LYS B 1 64 ? 52.973 -7.157 0.861 1.00 13.20 62 LYS B N 1
ATOM 3469 C CA . LYS B 1 64 ? 54.220 -6.762 0.223 1.00 14.21 62 LYS B CA 1
ATOM 3470 C C . LYS B 1 64 ? 54.907 -5.601 0.951 1.00 13.48 62 LYS B C 1
ATOM 3471 O O . LYS B 1 64 ? 56.130 -5.564 1.005 1.00 13.37 62 LYS B O 1
ATOM 3477 N N . GLU B 1 65 ? 54.145 -4.638 1.461 1.00 13.53 63 GLU B N 1
ATOM 3478 C CA . GLU B 1 65 ? 54.727 -3.558 2.253 1.00 14.32 63 GLU B CA 1
ATOM 3479 C C . GLU B 1 65 ? 55.414 -4.094 3.509 1.00 13.29 63 GLU B C 1
ATOM 3480 O O . GLU B 1 65 ? 56.525 -3.673 3.850 1.00 12.81 63 GLU B O 1
ATOM 3486 N N . PHE B 1 66 ? 54.770 -5.014 4.234 1.00 12.61 64 PHE B N 1
ATOM 3487 C CA . PHE B 1 66 ? 55.389 -5.600 5.414 1.00 11.87 64 PHE B CA 1
ATOM 3488 C C . PHE B 1 66 ? 56.616 -6.421 5.000 1.00 11.66 64 PHE B C 1
ATOM 3489 O O . PHE B 1 66 ? 57.646 -6.406 5.675 1.00 11.21 64 PHE B O 1
ATOM 3497 N N . GLY B 1 67 ? 56.523 -7.149 3.882 1.00 11.28 65 GLY B N 1
ATOM 3498 C CA . GLY B 1 67 ? 57.630 -7.929 3.392 1.00 12.58 65 GLY B CA 1
ATOM 3499 C C . GLY B 1 67 ? 58.820 -7.039 3.081 1.00 11.64 65 GLY B C 1
ATOM 3500 O O . GLY B 1 67 ? 59.935 -7.328 3.501 1.00 13.00 65 GLY B O 1
ATOM 3501 N N . ASN B 1 68 ? 58.595 -5.938 2.359 1.00 12.58 66 ASN B N 1
ATOM 3502 C CA . ASN B 1 68 ? 59.678 -5.027 2.011 1.00 13.08 66 ASN B CA 1
ATOM 3503 C C . ASN B 1 68 ? 60.289 -4.348 3.251 1.00 14.26 66 ASN B C 1
ATOM 3504 O O . ASN B 1 68 ? 61.491 -4.099 3.285 1.00 14.82 66 ASN B O 1
ATOM 3509 N N . LEU B 1 69 ? 59.479 -4.118 4.282 1.00 13.22 67 LEU B N 1
ATOM 3510 C CA . LEU B 1 69 ? 59.946 -3.519 5.540 1.00 13.48 67 LEU B CA 1
ATOM 3511 C C . LEU B 1 69 ? 60.893 -4.463 6.260 1.00 13.12 67 LEU B C 1
ATOM 3512 O O . LEU B 1 69 ? 61.782 -4.030 7.006 1.00 15.59 67 LEU B O 1
ATOM 3517 N N . GLY B 1 70 ? 60.709 -5.754 6.036 1.00 12.02 68 GLY B N 1
ATOM 3518 C CA . GLY B 1 70 ? 61.603 -6.784 6.560 1.00 12.57 68 GLY B CA 1
ATOM 3519 C C . GLY B 1 70 ? 61.077 -7.518 7.772 1.00 12.43 68 GLY B C 1
ATOM 3520 O O . GLY B 1 70 ? 61.799 -8.309 8.360 1.00 12.11 68 GLY B O 1
ATOM 3521 N N . VAL B 1 71 ? 59.819 -7.291 8.126 1.00 11.71 69 VAL B N 1
ATOM 3522 C CA . VAL B 1 71 ? 59.287 -7.852 9.365 1.00 11.26 69 VAL B CA 1
ATOM 3523 C C . VAL B 1 71 ? 58.690 -9.263 9.277 1.00 11.47 69 VAL B C 1
ATOM 3524 O O . VAL B 1 71 ? 58.438 -9.881 10.308 1.00 11.12 69 VAL B O 1
ATOM 3528 N N . LEU B 1 72 ? 58.505 -9.800 8.062 1.00 11.01 70 LEU B N 1
ATOM 3529 C CA . LEU B 1 72 ? 57.855 -11.110 7.913 1.00 10.69 70 LEU B CA 1
ATOM 3530 C C . LEU B 1 72 ? 58.895 -12.203 8.050 1.00 11.04 70 LEU B C 1
ATOM 3531 O O . LEU B 1 72 ? 59.809 -12.328 7.206 1.00 11.51 70 LEU B O 1
ATOM 3536 N N . GLY B 1 73 ? 58.758 -13.012 9.100 1.00 10.30 71 GLY B N 1
ATOM 3537 C CA . GLY B 1 73 ? 59.783 -14.013 9.444 1.00 10.02 71 GLY B CA 1
ATOM 3538 C C . GLY B 1 73 ? 61.091 -13.400 9.915 1.00 11.01 71 GLY B C 1
ATOM 3539 O O . GLY B 1 73 ? 62.144 -14.029 9.771 1.00 11.42 71 GLY B O 1
ATOM 3540 N N . MET B 1 74 ? 61.046 -12.193 10.492 1.00 11.17 72 MET B N 1
ATOM 3541 C CA . MET B 1 74 ? 62.288 -11.470 10.801 1.00 11.69 72 MET B CA 1
ATOM 3542 C C . MET B 1 74 ? 63.224 -12.167 11.755 1.00 11.67 72 MET B C 1
ATOM 3543 O O . MET B 1 74 ? 64.413 -11.971 11.632 1.00 11.66 72 MET B O 1
ATOM 3548 N N . HIS B 1 75 ? 62.710 -13.007 12.651 1.00 12.08 73 HIS B N 1
ATOM 3549 C CA . HIS B 1 75 ? 63.549 -13.760 13.609 1.00 12.28 73 HIS B CA 1
ATOM 3550 C C . HIS B 1 75 ? 64.092 -15.064 13.043 1.00 13.12 73 HIS B C 1
ATOM 3551 O O . HIS B 1 75 ? 64.910 -15.714 13.688 1.00 14.17 73 HIS B O 1
ATOM 3558 N N . LEU B 1 76 ? 63.669 -15.443 11.846 1.00 11.85 74 LEU B N 1
ATOM 3559 C CA . LEU B 1 76 ? 64.146 -16.669 11.216 1.00 13.03 74 LEU B CA 1
ATOM 3560 C C . LEU B 1 76 ? 65.426 -16.380 10.463 1.00 13.74 74 LEU B C 1
ATOM 3561 O O . LEU B 1 76 ? 65.685 -15.252 10.057 1.00 13.45 74 LEU B O 1
ATOM 3566 N N . GLN B 1 77 ? 66.210 -17.423 10.236 1.00 15.55 75 GLN B N 1
ATOM 3567 C CA . GLN B 1 77 ? 67.486 -17.335 9.470 1.00 17.07 75 GLN B CA 1
ATOM 3568 C C . GLN B 1 77 ? 67.385 -17.978 8.093 1.00 16.38 75 GLN B C 1
ATOM 3569 O O . GLN B 1 77 ? 66.891 -19.102 7.960 1.00 17.59 75 GLN B O 1
ATOM 3575 N N . GLY B 1 78 ? 67.874 -17.268 7.089 1.00 16.48 76 GLY B N 1
ATOM 3576 C CA . GLY B 1 78 ? 67.879 -17.773 5.721 1.00 16.70 76 GLY B CA 1
ATOM 3577 C C . GLY B 1 78 ? 66.593 -17.432 4.994 1.00 17.05 76 GLY B C 1
ATOM 3578 O O . GLY B 1 78 ? 65.739 -16.731 5.516 1.00 16.21 76 GLY B O 1
ATOM 3579 N N . TYR B 1 79 ? 66.476 -17.893 3.755 1.00 16.33 77 TYR B N 1
ATOM 3580 C CA . TYR B 1 79 ? 65.254 -17.732 2.967 1.00 16.27 77 TYR B CA 1
ATOM 3581 C C . TYR B 1 79 ? 64.853 -16.291 2.698 1.00 16.33 77 TYR B C 1
ATOM 3582 O O . TYR B 1 79 ? 63.685 -16.026 2.442 1.00 19.63 77 TYR B O 1
ATOM 3591 N N . GLY B 1 80 ? 65.801 -15.359 2.771 1.00 17.14 78 GLY B N 1
ATOM 3592 C CA . GLY B 1 80 ? 65.492 -13.940 2.608 1.00 17.23 78 GLY B CA 1
ATOM 3593 C C . GLY B 1 80 ? 64.948 -13.278 3.870 1.00 16.41 78 GLY B C 1
ATOM 3594 O O . GLY B 1 80 ? 64.571 -12.113 3.845 1.00 18.37 78 GLY B O 1
ATOM 3595 N N . CYS B 1 81 ? 64.933 -14.023 4.965 1.00 15.52 79 CYS B N 1
ATOM 3596 C CA . CYS B 1 81 ? 64.497 -13.470 6.258 1.00 14.08 79 CYS B CA 1
ATOM 3597 C C . CYS B 1 81 ? 65.560 -12.591 6.882 1.00 14.63 79 CYS B C 1
ATOM 3598 O O . CYS B 1 81 ? 66.753 -12.730 6.593 1.00 15.35 79 CYS B O 1
ATOM 3601 N N . ALA B 1 82 ? 65.136 -11.689 7.759 1.00 13.52 80 ALA B N 1
ATOM 3602 C CA . ALA B 1 82 ? 66.045 -10.655 8.265 1.00 13.56 80 ALA B CA 1
ATOM 3603 C C . ALA B 1 82 ? 67.088 -11.251 9.210 1.00 13.50 80 ALA B C 1
ATOM 3604 O O . ALA B 1 82 ? 68.187 -10.703 9.334 1.00 15.39 80 ALA B O 1
ATOM 3606 N N . GLY B 1 83 ? 66.764 -12.350 9.884 1.00 13.21 81 GLY B N 1
ATOM 3607 C CA . GLY B 1 83 ? 67.673 -12.969 10.864 1.00 13.06 81 GLY B CA 1
ATOM 3608 C C . GLY B 1 83 ? 68.020 -12.116 12.085 1.00 12.90 81 GLY B C 1
ATOM 3609 O O . GLY B 1 83 ? 69.152 -12.146 12.588 1.00 14.33 81 GLY B O 1
ATOM 3610 N N . THR B 1 84 ? 67.061 -11.341 12.560 1.00 12.22 82 THR B N 1
ATOM 3611 C CA . THR B 1 84 ? 67.240 -10.515 13.756 1.00 12.59 82 THR B CA 1
ATOM 3612 C C . THR B 1 84 ? 67.135 -11.346 15.008 1.00 12.08 82 THR B C 1
ATOM 3613 O O . THR B 1 84 ? 66.641 -12.470 15.007 1.00 12.33 82 THR B O 1
ATOM 3617 N N . ASN B 1 85 ? 67.605 -10.764 16.097 1.00 10.85 83 ASN B N 1
ATOM 3618 C CA . ASN B 1 85 ? 67.345 -11.334 17.391 1.00 9.59 83 ASN B CA 1
ATOM 3619 C C . ASN B 1 85 ? 65.843 -11.244 17.802 1.00 9.04 83 ASN B C 1
ATOM 3620 O O . ASN B 1 85 ? 64.989 -10.613 17.142 1.00 10.39 83 ASN B O 1
ATOM 3625 N N . ALA B 1 86 ? 65.537 -11.848 18.937 1.00 8.92 84 ALA B N 1
ATOM 3626 C CA . ALA B 1 86 ? 64.156 -11.901 19.410 1.00 8.10 84 ALA B CA 1
ATOM 3627 C C . ALA B 1 86 ? 63.696 -10.550 19.931 1.00 8.41 84 ALA B C 1
ATOM 3628 O O . ALA B 1 86 ? 62.543 -10.149 19.734 1.00 8.68 84 ALA B O 1
ATOM 3630 N N . VAL B 1 87 ? 64.563 -9.829 20.649 1.00 8.57 85 VAL B N 1
ATOM 3631 C CA . VAL B 1 87 ? 64.198 -8.510 21.170 1.00 8.87 85 VAL B CA 1
ATOM 3632 C C . VAL B 1 87 ? 63.782 -7.601 20.011 1.00 8.86 85 VAL B C 1
ATOM 3633 O O . VAL B 1 87 ? 62.785 -6.872 20.111 1.00 9.05 85 VAL B O 1
ATOM 3637 N N . SER B 1 88 ? 64.512 -7.647 18.882 1.00 8.53 86 SER B N 1
ATOM 3638 C CA . SER B 1 88 ? 64.173 -6.804 17.726 1.00 8.62 86 SER B CA 1
ATOM 3639 C C . SER B 1 88 ? 62.785 -7.150 17.151 1.00 8.40 86 SER B C 1
ATOM 3640 O O . SER B 1 88 ? 61.997 -6.274 16.759 1.00 9.23 86 SER B O 1
ATOM 3643 N N . TYR B 1 89 ? 62.499 -8.440 17.062 1.00 8.53 87 TYR B N 1
ATOM 3644 C CA . TYR B 1 89 ? 61.164 -8.886 16.604 1.00 8.12 87 TYR B CA 1
ATOM 3645 C C . TYR B 1 89 ? 60.099 -8.344 17.557 1.00 8.59 87 TYR B C 1
ATOM 3646 O O . TYR B 1 89 ? 59.047 -7.829 17.151 1.00 8.96 87 TYR B O 1
ATOM 3655 N N . GLY B 1 90 ? 60.359 -8.465 18.853 1.00 8.27 88 GLY B N 1
ATOM 3656 C CA . GLY B 1 90 ? 59.472 -7.853 19.861 1.00 7.45 88 GLY B CA 1
ATOM 3657 C C . GLY B 1 90 ? 59.213 -6.374 19.640 1.00 7.56 88 GLY B C 1
ATOM 3658 O O . GLY B 1 90 ? 58.061 -5.934 19.612 1.00 7.89 88 GLY B O 1
ATOM 3659 N N . LEU B 1 91 ? 60.279 -5.609 19.472 1.00 7.29 89 LEU B N 1
ATOM 3660 C CA . LEU B 1 91 ? 60.122 -4.186 19.263 1.00 7.78 89 LEU B CA 1
ATOM 3661 C C . LEU B 1 91 ? 59.314 -3.895 17.988 1.00 7.69 89 LEU B C 1
ATOM 3662 O O . LEU B 1 91 ? 58.485 -3.000 17.973 1.00 8.24 89 LEU B O 1
ATOM 3667 N N . ALA B 1 92 ? 59.578 -4.631 16.909 1.00 8.08 90 ALA B N 1
ATOM 3668 C CA . ALA B 1 92 ? 58.783 -4.445 15.700 1.00 7.39 90 ALA B CA 1
ATOM 3669 C C . ALA B 1 92 ? 57.294 -4.706 15.961 1.00 6.80 90 ALA B C 1
ATOM 3670 O O . ALA B 1 92 ? 56.436 -3.945 15.501 1.00 8.26 90 ALA B O 1
ATOM 3672 N N . CYS B 1 93 ? 56.978 -5.788 16.672 1.00 7.04 91 CYS B N 1
ATOM 3673 C CA . CYS B 1 93 ? 55.592 -6.093 17.028 1.00 7.08 91 CYS B CA 1
ATOM 3674 C C . CYS B 1 93 ? 54.990 -4.972 17.873 1.00 7.31 91 CYS B C 1
ATOM 3675 O O . CYS B 1 93 ? 53.846 -4.585 17.641 1.00 7.08 91 CYS B O 1
ATOM 3678 N N . MET B 1 94 ? 55.741 -4.457 18.849 1.00 7.21 92 MET B N 1
ATOM 3679 C CA . MET B 1 94 ? 55.283 -3.335 19.683 1.00 6.22 92 MET B CA 1
ATOM 3680 C C . MET B 1 94 ? 54.885 -2.136 18.806 1.00 6.24 92 MET B C 1
ATOM 3681 O O . MET B 1 94 ? 53.813 -1.551 18.957 1.00 6.47 92 MET B O 1
ATOM 3686 N N . GLU B 1 95 ? 55.739 -1.794 17.847 1.00 6.60 93 GLU B N 1
ATOM 3687 C CA . GLU B 1 95 ? 55.459 -0.636 17.002 1.00 7.85 93 GLU B CA 1
ATOM 3688 C C . GLU B 1 95 ? 54.285 -0.897 16.065 1.00 7.04 93 GLU B C 1
ATOM 3689 O O . GLU B 1 95 ? 53.453 -0.023 15.835 1.00 7.65 93 GLU B O 1
ATOM 3695 N N . LEU B 1 96 ? 54.196 -2.100 15.504 1.00 7.26 94 LEU B N 1
ATOM 3696 C CA . LEU B 1 96 ? 53.055 -2.427 14.622 1.00 7.17 94 LEU B CA 1
ATOM 3697 C C . LEU B 1 96 ? 51.723 -2.329 15.375 1.00 6.48 94 LEU B C 1
ATOM 3698 O O . LEU B 1 96 ? 50.743 -1.747 14.877 1.00 7.67 94 LEU B O 1
ATOM 3703 N N . GLU B 1 97 ? 51.696 -2.839 16.618 1.00 6.64 95 GLU B N 1
ATOM 3704 C CA . GLU B 1 97 ? 50.463 -2.863 17.411 1.00 6.71 95 GLU B CA 1
ATOM 3705 C C . GLU B 1 97 ? 50.096 -1.477 17.944 1.00 6.54 95 GLU B C 1
ATOM 3706 O O . GLU B 1 97 ? 48.918 -1.151 18.122 1.00 6.94 95 GLU B O 1
ATOM 3712 N N . ALA B 1 98 ? 51.097 -0.612 18.185 1.00 6.64 96 ALA B N 1
ATOM 3713 C CA . ALA B 1 98 ? 50.837 0.790 18.480 1.00 6.56 96 ALA B CA 1
ATOM 3714 C C . ALA B 1 98 ? 50.039 1.428 17.369 1.00 7.43 96 ALA B C 1
ATOM 3715 O O . ALA B 1 98 ? 49.210 2.300 17.610 1.00 7.92 96 ALA B O 1
ATOM 3717 N N . GLY B 1 99 ? 50.256 0.973 16.123 1.00 6.80 97 GLY B N 1
ATOM 3718 C CA . GLY B 1 99 ? 49.390 1.374 15.018 1.00 7.92 97 GLY B CA 1
ATOM 3719 C C . GLY B 1 99 ? 48.003 0.734 15.178 1.00 7.48 97 GLY B C 1
ATOM 3720 O O . GLY B 1 99 ? 47.022 1.426 15.342 1.00 8.42 97 GLY B O 1
ATOM 3721 N N . ASP B 1 100 ? 47.968 -0.595 15.136 1.00 6.57 98 ASP B N 1
ATOM 3722 C CA . ASP B 1 100 ? 46.732 -1.374 15.336 1.00 6.83 98 ASP B CA 1
ATOM 3723 C C . ASP B 1 100 ? 47.100 -2.806 15.538 1.00 6.76 98 ASP B C 1
ATOM 3724 O O . ASP B 1 100 ? 47.968 -3.337 14.833 1.00 7.22 98 ASP B O 1
ATOM 3729 N N . SER B 1 101 ? 46.414 -3.503 16.429 1.00 6.95 99 SER B N 1
ATOM 3730 C CA . SER B 1 101 ? 46.611 -4.944 16.599 1.00 6.79 99 SER B CA 1
ATOM 3731 C C . SER B 1 101 ? 46.431 -5.765 15.337 1.00 7.12 99 SER B C 1
ATOM 3732 O O . SER B 1 101 ? 46.994 -6.847 15.246 1.00 8.31 99 SER B O 1
ATOM 3735 N N . GLY B 1 102 ? 45.619 -5.303 14.393 1.00 6.91 100 GLY B N 1
ATOM 3736 C CA . GLY B 1 102 ? 45.465 -6.013 13.135 1.00 7.17 100 GLY B CA 1
ATOM 3737 C C . GLY B 1 102 ? 46.734 -6.073 12.332 1.00 7.67 100 GLY B C 1
ATOM 3738 O O . GLY B 1 102 ? 46.993 -7.035 11.639 1.00 8.32 100 GLY B O 1
ATOM 3739 N N . PHE B 1 103 ? 47.576 -5.053 12.442 1.00 7.72 101 PHE B N 1
ATOM 3740 C CA . PHE B 1 103 ? 48.854 -5.008 11.747 1.00 7.50 101 PHE B CA 1
ATOM 3741 C C . PHE B 1 103 ? 49.774 -6.028 12.377 1.00 7.68 101 PHE B C 1
ATOM 3742 O O . PHE B 1 103 ? 50.419 -6.811 11.681 1.00 9.12 101 PHE B O 1
ATOM 3750 N N . ARG B 1 104 ? 49.855 -6.036 13.708 1.00 7.85 102 ARG B N 1
ATOM 3751 C CA . ARG B 1 104 ? 50.726 -6.982 14.393 1.00 7.21 102 ARG B CA 1
ATOM 3752 C C . ARG B 1 104 ? 50.213 -8.405 14.201 1.00 7.53 102 ARG B C 1
ATOM 3753 O O . ARG B 1 104 ? 51.017 -9.299 13.974 1.00 8.37 102 ARG B O 1
ATOM 3761 N N . SER B 1 105 ? 48.907 -8.601 14.200 1.00 7.73 103 SER B N 1
ATOM 3762 C CA . SER B 1 105 ? 48.317 -9.956 13.996 1.00 7.73 103 SER B CA 1
ATOM 3763 C C . SER B 1 105 ? 48.712 -10.516 12.640 1.00 8.19 103 SER B C 1
ATOM 3764 O O . SER B 1 105 ? 49.037 -11.696 12.545 1.00 8.16 103 SER B O 1
ATOM 3767 N N . PHE B 1 106 ? 48.698 -9.673 11.594 1.00 7.72 104 PHE B N 1
ATOM 3768 C CA . PHE B 1 106 ? 49.068 -10.155 10.269 1.00 8.26 104 PHE B CA 1
ATOM 3769 C C . PHE B 1 106 ? 50.478 -10.731 10.347 1.00 8.20 104 PHE B C 1
ATOM 3770 O O . PHE B 1 106 ? 50.756 -11.831 9.824 1.00 8.48 104 PHE B O 1
ATOM 3778 N N . VAL B 1 107 ? 51.374 -9.974 10.970 1.00 8.35 105 VAL B N 1
ATOM 3779 C CA . VAL B 1 107 ? 52.782 -10.355 11.042 1.00 9.36 105 VAL B CA 1
ATOM 3780 C C . VAL B 1 107 ? 52.985 -11.565 11.970 1.00 9.53 105 VAL B C 1
ATOM 3781 O O . VAL B 1 107 ? 53.757 -12.481 11.609 1.00 9.70 105 VAL B O 1
ATOM 3785 N N . SER B 1 108 ? 52.290 -11.638 13.088 1.00 8.99 106 SER B N 1
ATOM 3786 C CA . SER B 1 108 ? 52.352 -12.826 13.973 1.00 8.53 106 SER B CA 1
ATOM 3787 C C . SER B 1 108 ? 52.015 -14.086 13.198 1.00 8.59 106 SER B C 1
ATOM 3788 O O . SER B 1 108 ? 52.679 -15.113 13.318 1.00 9.39 106 SER B O 1
ATOM 3791 N N . VAL B 1 109 ? 50.931 -14.016 12.433 1.00 8.12 107 VAL B N 1
ATOM 3792 C CA . VAL B 1 109 ? 50.491 -15.178 11.693 1.00 9.09 107 VAL B CA 1
ATOM 3793 C C . VAL B 1 109 ? 51.508 -15.515 10.605 1.00 9.78 107 VAL B C 1
ATOM 3794 O O . VAL B 1 109 ? 51.922 -16.662 10.463 1.00 9.67 107 VAL B O 1
ATOM 3798 N N . GLN B 1 110 ? 51.924 -14.514 9.830 1.00 8.41 108 GLN B N 1
ATOM 3799 C CA . GLN B 1 110 ? 52.816 -14.805 8.708 1.00 9.32 108 GLN B CA 1
ATOM 3800 C C . GLN B 1 110 ? 54.110 -15.436 9.169 1.00 9.67 108 GLN B C 1
ATOM 3801 O O . GLN B 1 110 ? 54.560 -16.440 8.585 1.00 10.03 108 GLN B O 1
ATOM 3807 N N . GLY B 1 111 ? 54.738 -14.850 10.182 1.00 9.15 109 GLY B N 1
ATOM 3808 C CA . GLY B 1 111 ? 56.074 -15.276 10.574 1.00 9.55 109 GLY B CA 1
ATOM 3809 C C . GLY B 1 111 ? 56.066 -16.397 11.609 1.00 9.62 109 GLY B C 1
ATOM 3810 O O . GLY B 1 111 ? 56.466 -17.550 11.355 1.00 10.76 109 GLY B O 1
ATOM 3811 N N . SER B 1 112 ? 55.617 -16.061 12.811 1.00 8.65 110 SER B N 1
ATOM 3812 C CA . SER B 1 112 ? 55.666 -16.994 13.938 1.00 9.04 110 SER B CA 1
ATOM 3813 C C . SER B 1 112 ? 54.756 -18.189 13.873 1.00 9.04 110 SER B C 1
ATOM 3814 O O . SER B 1 112 ? 55.035 -19.207 14.522 1.00 9.78 110 SER B O 1
ATOM 3817 N N . LEU B 1 113 ? 53.682 -18.107 13.082 1.00 8.43 111 LEU B N 1
ATOM 3818 C CA . LEU B 1 113 ? 52.790 -19.252 12.916 1.00 8.82 111 LEU B CA 1
ATOM 3819 C C . LEU B 1 113 ? 53.049 -19.986 11.594 1.00 8.85 111 LEU B C 1
ATOM 3820 O O . LEU B 1 113 ? 53.535 -21.123 11.607 1.00 9.64 111 LEU B O 1
ATOM 3825 N N . SER B 1 114 ? 52.760 -19.341 10.462 1.00 8.33 112 SER B N 1
ATOM 3826 C CA . SER B 1 114 ? 52.875 -19.988 9.152 1.00 9.72 112 SER B CA 1
ATOM 3827 C C . SER B 1 114 ? 54.320 -20.301 8.825 1.00 8.70 112 SER B C 1
ATOM 3828 O O . SER B 1 114 ? 54.711 -21.468 8.656 1.00 9.80 112 SER B O 1
ATOM 3831 N N . MET B 1 115 ? 55.168 -19.285 8.740 1.00 9.10 113 MET B N 1
ATOM 3832 C CA . MET B 1 115 ? 56.570 -19.540 8.344 1.00 9.71 113 MET B CA 1
ATOM 3833 C C . MET B 1 115 ? 57.266 -20.443 9.345 1.00 9.66 113 MET B C 1
ATOM 3834 O O . MET B 1 115 ? 58.006 -21.349 8.976 1.00 10.03 113 MET B O 1
ATOM 3839 N N . PHE B 1 116 ? 57.080 -20.188 10.628 1.00 9.33 114 PHE B N 1
ATOM 3840 C CA . PHE B 1 116 ? 57.755 -21.028 11.630 1.00 9.44 114 PHE B CA 1
ATOM 3841 C C . PHE B 1 116 ? 57.320 -22.497 11.549 1.00 10.07 114 PHE B C 1
ATOM 3842 O O . PHE B 1 116 ? 58.139 -23.395 11.679 1.00 10.87 114 PHE B O 1
ATOM 3850 N N . SER B 1 117 ? 56.035 -22.760 11.316 1.00 9.87 115 SER B N 1
ATOM 3851 C CA . SER B 1 117 ? 55.572 -24.110 11.140 1.00 9.16 115 SER B CA 1
ATOM 3852 C C . SER B 1 117 ? 56.356 -24.833 10.043 1.00 10.55 115 SER B C 1
ATOM 3853 O O . SER B 1 117 ? 56.715 -26.001 10.202 1.00 10.75 115 SER B O 1
ATOM 3856 N N . ILE B 1 118 ? 56.601 -24.147 8.935 1.00 10.23 116 ILE B N 1
ATOM 3857 C CA . ILE B 1 118 ? 57.292 -24.747 7.787 1.00 11.17 116 ILE B CA 1
ATOM 3858 C C . ILE B 1 118 ? 58.809 -24.831 8.070 1.00 11.93 116 ILE B C 1
ATOM 3859 O O . ILE B 1 118 ? 59.453 -25.860 7.818 1.00 12.62 116 ILE B O 1
ATOM 3864 N N . TYR B 1 119 ? 59.381 -23.754 8.601 1.00 12.11 117 TYR B N 1
ATOM 3865 C CA . TYR B 1 119 ? 60.799 -23.686 8.977 1.00 12.60 117 TYR B CA 1
ATOM 3866 C C . TYR B 1 119 ? 61.194 -24.789 9.939 1.00 12.38 117 TYR B C 1
ATOM 3867 O O . TYR B 1 119 ? 62.193 -25.491 9.729 1.00 13.37 117 TYR B O 1
ATOM 3876 N N . ARG B 1 120 ? 60.404 -24.974 10.977 1.00 12.60 118 ARG B N 1
ATOM 3877 C CA A ARG B 1 120 ? 60.733 -25.942 12.016 0.70 12.99 118 ARG B CA 1
ATOM 3878 C CA B ARG B 1 120 ? 60.730 -25.944 12.018 0.30 12.60 118 ARG B CA 1
ATOM 3879 C C . ARG B 1 120 ? 60.323 -27.383 11.665 1.00 12.86 118 ARG B C 1
ATOM 3880 O O . ARG B 1 120 ? 61.047 -28.324 12.004 1.00 14.53 118 ARG B O 1
ATOM 3895 N N . TYR B 1 121 ? 59.168 -27.581 11.014 1.00 12.02 119 TYR B N 1
ATOM 3896 C CA . TYR B 1 121 ? 58.608 -28.934 10.818 1.00 12.44 119 TYR B CA 1
ATOM 3897 C C . TYR B 1 121 ? 58.512 -29.398 9.367 1.00 12.91 119 TYR B C 1
ATOM 3898 O O . TYR B 1 121 ? 58.152 -30.559 9.114 1.00 12.30 119 TYR B O 1
ATOM 3907 N N . GLY B 1 122 ? 58.854 -28.527 8.430 1.00 12.42 120 GLY B N 1
ATOM 3908 C CA . GLY B 1 122 ? 58.729 -28.823 7.017 1.00 12.42 120 GLY B CA 1
ATOM 3909 C C . GLY B 1 122 ? 59.873 -29.607 6.394 1.00 13.60 120 GLY B C 1
ATOM 3910 O O . GLY B 1 122 ? 60.982 -29.675 6.940 1.00 14.73 120 GLY B O 1
ATOM 3911 N N . SER B 1 123 ? 59.581 -30.205 5.240 1.00 13.76 121 SER B N 1
ATOM 3912 C CA . SER B 1 123 ? 60.611 -30.801 4.422 1.00 14.83 121 SER B CA 1
ATOM 3913 C C . SER B 1 123 ? 61.446 -29.704 3.782 1.00 16.00 121 SER B C 1
ATOM 3914 O O . SER B 1 123 ? 61.027 -28.550 3.715 1.00 15.98 121 SER B O 1
ATOM 3917 N N . GLU B 1 124 ? 62.604 -30.077 3.232 1.00 16.55 122 GLU B N 1
ATOM 3918 C CA . GLU B 1 124 ? 63.384 -29.122 2.460 1.00 17.70 122 GLU B CA 1
ATOM 3919 C C . GLU B 1 124 ? 62.609 -28.532 1.297 1.00 17.32 122 GLU B C 1
ATOM 3920 O O . GLU B 1 124 ? 62.689 -27.336 1.014 1.00 17.79 122 GLU B O 1
ATOM 3926 N N . GLU B 1 125 ? 61.824 -29.362 0.627 1.00 17.52 123 GLU B N 1
ATOM 3927 C CA . GLU B 1 125 ? 61.012 -28.925 -0.504 1.00 18.12 123 GLU B CA 1
ATOM 3928 C C . GLU B 1 125 ? 59.997 -27.855 -0.087 1.00 17.52 123 GLU B C 1
ATOM 3929 O O . GLU B 1 125 ? 59.818 -26.856 -0.792 1.00 17.14 123 GLU B O 1
ATOM 3935 N N . GLN B 1 126 ? 59.323 -28.090 1.032 1.00 15.88 124 GLN B N 1
ATOM 3936 C CA . GLN B 1 126 ? 58.344 -27.138 1.568 1.00 14.63 124 GLN B CA 1
ATOM 3937 C C . GLN B 1 126 ? 59.000 -25.808 1.940 1.00 14.43 124 GLN B C 1
ATOM 3938 O O . GLN B 1 126 ? 58.472 -24.739 1.621 1.00 13.94 124 GLN B O 1
ATOM 3944 N N . LYS B 1 127 ? 60.161 -25.869 2.590 1.00 14.31 125 LYS B N 1
ATOM 3945 C CA . LYS B 1 127 ? 60.865 -24.640 2.972 1.00 14.47 125 LYS B CA 1
ATOM 3946 C C . LYS B 1 127 ? 61.270 -23.824 1.733 1.00 15.01 125 LYS B C 1
ATOM 3947 O O . LYS B 1 127 ? 61.043 -22.614 1.660 1.00 14.92 125 LYS B O 1
ATOM 3953 N N . ASN B 1 128 ? 61.861 -24.496 0.749 1.00 16.60 126 ASN B N 1
ATOM 3954 C CA . ASN B 1 128 ? 62.318 -23.807 -0.452 1.00 17.60 126 ASN B CA 1
ATOM 3955 C C . ASN B 1 128 ? 61.163 -23.259 -1.279 1.00 17.27 126 ASN B C 1
ATOM 3956 O O . ASN B 1 128 ? 61.307 -22.216 -1.945 1.00 18.81 126 ASN B O 1
ATOM 3961 N N . GLU B 1 129 ? 60.026 -23.965 -1.282 1.00 16.96 127 GLU B N 1
ATOM 3962 C CA . GLU B 1 129 ? 58.837 -23.537 -2.020 1.00 17.05 127 GLU B CA 1
ATOM 3963 C C . GLU B 1 129 ? 58.206 -22.279 -1.407 1.00 16.92 127 GLU B C 1
ATOM 3964 O O . GLU B 1 129 ? 57.819 -21.351 -2.139 1.00 18.91 127 GLU B O 1
ATOM 3970 N N . TRP B 1 130 ? 58.062 -22.265 -0.083 1.00 14.15 128 TRP B N 1
ATOM 3971 C CA . TRP B 1 130 ? 57.225 -21.258 0.575 1.00 13.19 128 TRP B CA 1
ATOM 3972 C C . TRP B 1 130 ? 57.953 -20.143 1.308 1.00 12.04 128 TRP B C 1
ATOM 3973 O O . TRP B 1 130 ? 57.481 -19.001 1.315 1.00 13.40 128 TRP B O 1
ATOM 3984 N N . LEU B 1 131 ? 59.069 -20.429 1.952 1.00 12.56 129 LEU B N 1
ATOM 3985 C CA . LEU B 1 131 ? 59.626 -19.452 2.876 1.00 11.67 129 LEU B CA 1
ATOM 3986 C C . LEU B 1 131 ? 60.083 -18.141 2.204 1.00 12.55 129 LEU B C 1
ATOM 3987 O O . LEU B 1 131 ? 59.764 -17.076 2.691 1.00 12.10 129 LEU B O 1
ATOM 3992 N N . PRO B 1 132 ? 60.759 -18.217 1.043 1.00 13.00 130 PRO B N 1
ATOM 3993 C CA . PRO B 1 132 ? 61.109 -16.958 0.379 1.00 13.51 130 PRO B CA 1
ATOM 3994 C C . PRO B 1 132 ? 59.933 -16.077 -0.024 1.00 13.87 130 PRO B C 1
ATOM 3995 O O . PRO B 1 132 ? 59.987 -14.861 0.195 1.00 13.81 130 PRO B O 1
ATOM 3999 N N . ARG B 1 133 ? 58.860 -16.686 -0.529 1.00 14.01 131 ARG B N 1
ATOM 4000 C CA . ARG B 1 133 ? 57.681 -15.945 -0.922 1.00 14.57 131 ARG B CA 1
ATOM 4001 C C . ARG B 1 133 ? 56.962 -15.357 0.285 1.00 13.12 131 ARG B C 1
ATOM 4002 O O . ARG B 1 133 ? 56.475 -14.213 0.234 1.00 12.64 131 ARG B O 1
ATOM 4010 N N . LEU B 1 134 ? 56.903 -16.126 1.369 1.00 12.20 132 LEU B N 1
ATOM 4011 C CA . LEU B 1 134 ? 56.235 -15.615 2.578 1.00 11.34 132 LEU B CA 1
ATOM 4012 C C . LEU B 1 134 ? 57.053 -14.466 3.192 1.00 11.18 132 LEU B C 1
ATOM 4013 O O . LEU B 1 134 ? 56.480 -13.474 3.630 1.00 11.17 132 LEU B O 1
ATOM 4018 N N . ALA B 1 135 ? 58.371 -14.594 3.213 1.00 11.45 133 ALA B N 1
ATOM 4019 C CA . ALA B 1 135 ? 59.239 -13.536 3.764 1.00 11.01 133 ALA B CA 1
ATOM 4020 C C . ALA B 1 135 ? 59.083 -12.252 2.978 1.00 12.16 133 ALA B C 1
ATOM 4021 O O . ALA B 1 135 ? 59.116 -11.170 3.541 1.00 12.29 133 ALA B O 1
ATOM 4023 N N . ALA B 1 136 ? 58.896 -12.380 1.663 1.00 12.00 134 ALA B N 1
ATOM 4024 C CA . ALA B 1 136 ? 58.747 -11.206 0.795 1.00 12.52 134 ALA B CA 1
ATOM 4025 C C . ALA B 1 136 ? 57.353 -10.601 0.820 1.00 12.00 134 ALA B C 1
ATOM 4026 O O . ALA B 1 136 ? 57.142 -9.476 0.323 1.00 13.93 134 ALA B O 1
ATOM 4028 N N . GLY B 1 137 ? 56.393 -11.334 1.367 1.00 12.36 135 GLY B N 1
ATOM 4029 C CA . GLY B 1 137 ? 54.995 -10.936 1.288 1.00 12.76 135 GLY B CA 1
ATOM 4030 C C . GLY B 1 137 ? 54.373 -11.161 -0.081 1.00 12.99 135 GLY B C 1
ATOM 4031 O O . GLY B 1 137 ? 53.314 -10.597 -0.387 1.00 14.77 135 GLY B O 1
ATOM 4032 N N . ASP B 1 138 ? 55.016 -11.992 -0.900 1.00 13.34 136 ASP B N 1
ATOM 4033 C CA . ASP B 1 138 ? 54.462 -12.384 -2.203 1.00 14.77 136 ASP B CA 1
ATOM 4034 C C . ASP B 1 138 ? 53.431 -13.508 -2.095 1.00 14.78 136 ASP B C 1
ATOM 4035 O O . ASP B 1 138 ? 52.656 -13.731 -3.043 1.00 16.65 136 ASP B O 1
ATOM 4040 N N . ALA B 1 139 ? 53.464 -14.257 -0.979 1.00 13.40 137 ALA B N 1
ATOM 4041 C CA . ALA B 1 139 ? 52.438 -15.212 -0.606 1.00 12.56 137 ALA B CA 1
ATOM 4042 C C . ALA B 1 139 ? 52.023 -14.891 0.808 1.00 11.69 137 ALA B C 1
ATOM 4043 O O . ALA B 1 139 ? 52.787 -14.238 1.535 1.00 11.63 137 ALA B O 1
ATOM 4045 N N . ILE B 1 140 ? 50.826 -15.340 1.164 1.00 11.48 138 ILE B N 1
ATOM 4046 C CA . ILE B 1 140 ? 50.285 -15.190 2.510 1.00 10.63 138 ILE B CA 1
ATOM 4047 C C . ILE B 1 140 ? 49.955 -16.561 3.091 1.00 10.98 138 ILE B C 1
ATOM 4048 O O . ILE B 1 140 ? 49.422 -17.471 2.420 1.00 10.72 138 ILE B O 1
ATOM 4053 N N . GLY B 1 141 ? 50.293 -16.724 4.367 1.00 10.30 139 GLY B N 1
ATOM 4054 C CA . GLY B 1 141 ? 50.018 -17.988 5.082 1.00 10.08 139 GLY B CA 1
ATOM 4055 C C . GLY B 1 141 ? 48.950 -17.830 6.159 1.00 9.90 139 GLY B C 1
ATOM 4056 O O . GLY B 1 141 ? 48.678 -16.700 6.596 1.00 10.85 139 GLY B O 1
ATOM 4057 N N . CYS B 1 142 ? 48.368 -18.937 6.601 1.00 9.56 140 CYS B N 1
ATOM 4058 C CA . CYS B 1 142 ? 47.519 -18.920 7.783 1.00 9.43 140 CYS B CA 1
ATOM 4059 C C . CYS B 1 142 ? 47.760 -20.209 8.565 1.00 9.10 140 CYS B C 1
ATOM 4060 O O . CYS B 1 142 ? 48.431 -21.158 8.074 1.00 9.56 140 CYS B O 1
ATOM 4063 N N . PHE B 1 143 ? 47.207 -20.255 9.776 1.00 8.85 141 PHE B N 1
ATOM 4064 C CA . PHE B 1 143 ? 47.459 -21.301 10.741 1.00 8.92 141 PHE B CA 1
ATOM 4065 C C . PHE B 1 143 ? 46.131 -21.744 11.365 1.00 8.88 141 PHE B C 1
ATOM 4066 O O . PHE B 1 143 ? 45.497 -21.016 12.141 1.00 8.95 141 PHE B O 1
ATOM 4074 N N . GLY B 1 144 ? 45.712 -22.945 10.985 1.00 9.29 142 GLY B N 1
ATOM 4075 C CA . GLY B 1 144 ? 44.410 -23.474 11.370 1.00 8.83 142 GLY B CA 1
ATOM 4076 C C . GLY B 1 144 ? 44.504 -24.468 12.497 1.00 8.24 142 GLY B C 1
ATOM 4077 O O . GLY B 1 144 ? 44.664 -25.683 12.254 1.00 9.14 142 GLY B O 1
ATOM 4078 N N . LEU B 1 145 ? 44.408 -23.970 13.729 1.00 8.55 143 LEU B N 1
ATOM 4079 C CA . LEU B 1 145 ? 44.429 -24.849 14.902 1.00 8.36 143 LEU B CA 1
ATOM 4080 C C . LEU B 1 145 ? 43.028 -24.918 15.525 1.00 9.04 143 LEU B C 1
ATOM 4081 O O . LEU B 1 145 ? 42.438 -26.000 15.674 1.00 9.67 143 LEU B O 1
ATOM 4086 N N . THR B 1 146 ? 42.520 -23.750 15.903 1.00 8.64 144 THR B N 1
ATOM 4087 C CA . THR B 1 146 ? 41.221 -23.606 16.594 1.00 8.71 144 THR B CA 1
ATOM 4088 C C . THR B 1 146 ? 40.055 -24.111 15.749 1.00 7.87 144 THR B C 1
ATOM 4089 O O . THR B 1 146 ? 40.053 -23.940 14.522 1.00 8.75 144 THR B O 1
ATOM 4093 N N . GLU B 1 147 ? 39.085 -24.748 16.413 1.00 9.16 145 GLU B N 1
ATOM 4094 C CA . GLU B 1 147 ? 37.858 -25.231 15.821 1.00 9.16 145 GLU B CA 1
ATOM 4095 C C . GLU B 1 147 ? 36.689 -24.547 16.519 1.00 9.84 145 GLU B C 1
ATOM 4096 O O . GLU B 1 147 ? 36.846 -24.066 17.647 1.00 10.84 145 GLU B O 1
ATOM 4102 N N . PRO B 1 148 ? 35.484 -24.581 15.926 1.00 10.34 146 PRO B N 1
ATOM 4103 C CA . PRO B 1 148 ? 34.320 -24.006 16.608 1.00 10.81 146 PRO B CA 1
ATOM 4104 C C . PRO B 1 148 ? 34.172 -24.557 18.018 1.00 10.69 146 PRO B C 1
ATOM 4105 O O . PRO B 1 148 ? 33.853 -23.808 18.919 1.00 11.22 146 PRO B O 1
ATOM 4109 N N . ASP B 1 149 ? 34.429 -25.840 18.197 1.00 11.06 147 ASP B N 1
ATOM 4110 C CA . ASP B 1 149 ? 34.219 -26.487 19.502 1.00 11.66 147 ASP B CA 1
ATOM 4111 C C . ASP B 1 149 ? 35.463 -26.584 20.408 1.00 11.13 147 ASP B C 1
ATOM 4112 O O . ASP B 1 149 ? 35.343 -27.025 21.551 1.00 11.53 147 ASP B O 1
ATOM 4117 N N . PHE B 1 150 ? 36.636 -26.186 19.915 1.00 10.26 148 PHE B N 1
ATOM 4118 C CA . PHE B 1 150 ? 37.909 -26.386 20.643 1.00 10.33 148 PHE B CA 1
ATOM 4119 C C . PHE B 1 150 ? 38.878 -25.249 20.366 1.00 10.48 148 PHE B C 1
ATOM 4120 O O . PHE B 1 150 ? 39.397 -25.130 19.252 1.00 10.71 148 PHE B O 1
ATOM 4128 N N . GLY B 1 151 ? 39.139 -24.424 21.382 1.00 9.70 149 GLY B N 1
ATOM 4129 C CA . GLY B 1 151 ? 40.067 -23.293 21.283 1.00 9.41 149 GLY B CA 1
ATOM 4130 C C . GLY B 1 151 ? 41.094 -23.382 22.379 1.00 8.79 149 GLY B C 1
ATOM 4131 O O . GLY B 1 151 ? 42.271 -23.659 22.128 1.00 10.03 149 GLY B O 1
ATOM 4132 N N . SER B 1 152 ? 40.647 -23.209 23.633 1.00 8.88 150 SER B N 1
ATOM 4133 C CA . SER B 1 152 ? 41.546 -23.387 24.771 1.00 8.98 150 SER B CA 1
ATOM 4134 C C . SER B 1 152 ? 42.058 -24.802 24.913 1.00 10.00 150 SER B C 1
ATOM 4135 O O . SER B 1 152 ? 43.119 -24.983 25.536 1.00 10.91 150 SER B O 1
ATOM 4138 N N . ASN B 1 153 ? 41.317 -25.776 24.409 1.00 10.00 151 ASN B N 1
ATOM 4139 C CA . ASN B 1 153 ? 41.669 -27.193 24.496 1.00 10.32 151 ASN B CA 1
ATOM 4140 C C . ASN B 1 153 ? 41.877 -27.800 23.104 1.00 11.00 151 ASN B C 1
ATOM 4141 O O . ASN B 1 153 ? 41.113 -28.659 22.676 1.00 11.85 151 ASN B O 1
ATOM 4146 N N . PRO B 1 154 ? 42.982 -27.428 22.428 1.00 11.56 152 PRO B N 1
ATOM 4147 C CA . PRO B 1 154 ? 43.236 -28.007 21.098 1.00 11.94 152 PRO B CA 1
ATOM 4148 C C . PRO B 1 154 ? 43.541 -29.512 21.137 1.00 13.38 152 PRO B C 1
ATOM 4149 O O . PRO B 1 154 ? 43.359 -30.176 20.125 1.00 13.31 152 PRO B O 1
ATOM 4153 N N . ALA B 1 155 ? 43.895 -30.064 22.297 1.00 13.32 153 ALA B N 1
ATOM 4154 C CA . ALA B 1 155 ? 44.040 -31.524 22.403 1.00 13.96 153 ALA B CA 1
ATOM 4155 C C . ALA B 1 155 ? 42.764 -32.272 21.990 1.00 14.56 153 ALA B C 1
ATOM 4156 O O . ALA B 1 155 ? 42.825 -33.436 21.574 1.00 15.18 153 ALA B O 1
ATOM 4158 N N . GLY B 1 156 ? 41.612 -31.626 22.176 1.00 14.28 154 GLY B N 1
ATOM 4159 C CA . GLY B 1 156 ? 40.321 -32.205 21.862 1.00 13.14 154 GLY B CA 1
ATOM 4160 C C . GLY B 1 156 ? 39.872 -32.070 20.421 1.00 13.22 154 GLY B C 1
ATOM 4161 O O . GLY B 1 156 ? 38.755 -32.478 20.068 1.00 14.50 154 GLY B O 1
ATOM 4162 N N . MET B 1 157 ? 40.734 -31.520 19.565 1.00 13.54 155 MET B N 1
ATOM 4163 C CA . MET B 1 157 ? 40.343 -31.203 18.185 1.00 14.41 155 MET B CA 1
ATOM 4164 C C . MET B 1 157 ? 39.785 -32.421 17.439 1.00 14.66 155 MET B C 1
ATOM 4165 O O . MET B 1 157 ? 40.189 -33.576 17.691 1.00 15.70 155 MET B O 1
ATOM 4170 N N . ARG B 1 158 ? 38.828 -32.155 16.560 1.00 14.20 156 ARG B N 1
ATOM 4171 C CA . ARG B 1 158 ? 38.189 -33.263 15.826 1.00 15.18 156 ARG B CA 1
ATOM 4172 C C . ARG B 1 158 ? 38.395 -33.222 14.330 1.00 13.96 156 ARG B C 1
ATOM 4173 O O . ARG B 1 158 ? 37.996 -34.178 13.639 1.00 15.25 156 ARG B O 1
ATOM 4181 N N . THR B 1 159 ? 39.061 -32.194 13.786 1.00 13.05 157 THR B N 1
ATOM 4182 C CA . THR B 1 159 ? 39.510 -32.291 12.398 1.00 13.16 157 THR B CA 1
ATOM 4183 C C . THR B 1 159 ? 40.386 -33.522 12.286 1.00 14.21 157 THR B C 1
ATOM 4184 O O . THR B 1 159 ? 41.233 -33.771 13.139 1.00 13.00 157 THR B O 1
ATOM 4188 N N . ARG B 1 160 ? 40.130 -34.313 11.243 1.00 14.26 158 ARG B N 1
ATOM 4189 C CA . ARG B 1 160 ? 40.769 -35.614 11.079 1.00 16.14 158 ARG B CA 1
ATOM 4190 C C . ARG B 1 160 ? 41.407 -35.762 9.709 1.00 14.66 158 ARG B C 1
ATOM 4191 O O . ARG B 1 160 ? 40.812 -35.390 8.707 1.00 15.88 158 ARG B O 1
ATOM 4199 N N . ALA B 1 161 ? 42.609 -36.327 9.701 1.00 14.78 159 ALA B N 1
ATOM 4200 C CA . ALA B 1 161 ? 43.314 -36.726 8.497 1.00 14.95 159 ALA B CA 1
ATOM 4201 C C . ALA B 1 161 ? 43.399 -38.251 8.494 1.00 16.22 159 ALA B C 1
ATOM 4202 O O . ALA B 1 161 ? 43.901 -38.865 9.456 1.00 17.38 159 ALA B O 1
ATOM 4204 N N . ARG B 1 162 ? 42.851 -38.854 7.439 1.00 17.64 160 ARG B N 1
ATOM 4205 C CA . ARG B 1 162 ? 42.873 -40.300 7.268 1.00 20.28 160 ARG B CA 1
ATOM 4206 C C . ARG B 1 162 ? 43.715 -40.655 6.044 1.00 20.75 160 ARG B C 1
ATOM 4207 O O . ARG B 1 162 ? 43.771 -39.912 5.063 1.00 19.60 160 ARG B O 1
ATOM 4215 N N . ARG B 1 163 ? 44.380 -41.810 6.093 1.00 22.49 161 ARG B N 1
ATOM 4216 C CA . ARG B 1 163 ? 45.189 -42.234 4.962 1.00 24.43 161 ARG B CA 1
ATOM 4217 C C . ARG B 1 163 ? 44.286 -42.849 3.893 1.00 25.15 161 ARG B C 1
ATOM 4218 O O . ARG B 1 163 ? 43.276 -43.498 4.212 1.00 25.42 161 ARG B O 1
ATOM 4226 N N . ASP B 1 164 ? 44.604 -42.574 2.631 1.00 26.19 162 ASP B N 1
ATOM 4227 C CA . ASP B 1 164 ? 44.055 -43.315 1.492 1.00 28.17 162 ASP B CA 1
ATOM 4228 C C . ASP B 1 164 ? 45.232 -43.657 0.614 1.00 28.72 162 ASP B C 1
ATOM 4229 O O . ASP B 1 164 ? 45.685 -42.842 -0.187 1.00 28.38 162 ASP B O 1
ATOM 4234 N N . GLY B 1 165 ? 45.737 -44.877 0.769 1.00 29.73 163 GLY B N 1
ATOM 4235 C CA . GLY B 1 165 ? 46.983 -45.251 0.125 1.00 30.38 163 GLY B CA 1
ATOM 4236 C C . GLY B 1 165 ? 48.062 -44.367 0.711 1.00 30.34 163 GLY B C 1
ATOM 4237 O O . GLY B 1 165 ? 48.204 -44.281 1.937 1.00 31.53 163 GLY B O 1
ATOM 4238 N N . SER B 1 166 ? 48.811 -43.701 -0.160 1.00 30.21 164 SER B N 1
ATOM 4239 C CA . SER B 1 166 ? 49.841 -42.772 0.273 1.00 29.71 164 SER B CA 1
ATOM 4240 C C . SER B 1 166 ? 49.297 -41.336 0.461 1.00 28.05 164 SER B C 1
ATOM 4241 O O . SER B 1 166 ? 49.977 -40.504 1.092 1.00 29.13 164 SER B O 1
ATOM 4244 N N . ASP B 1 167 ? 48.099 -41.057 -0.077 1.00 26.45 165 ASP B N 1
ATOM 4245 C CA . ASP B 1 167 ? 47.415 -39.747 0.100 1.00 24.84 165 ASP B CA 1
ATOM 4246 C C . ASP B 1 167 ? 46.796 -39.612 1.511 1.00 22.23 165 ASP B C 1
ATOM 4247 O O . ASP B 1 167 ? 46.745 -40.568 2.314 1.00 20.82 165 ASP B O 1
ATOM 4252 N N . TRP B 1 168 ? 46.348 -38.388 1.789 1.00 19.06 166 TRP B N 1
ATOM 4253 C CA . TRP B 1 168 ? 45.580 -38.047 2.993 1.00 18.41 166 TRP B CA 1
ATOM 4254 C C . TRP B 1 168 ? 44.269 -37.429 2.582 1.00 18.45 166 TRP B C 1
ATOM 4255 O O . TRP B 1 168 ? 44.217 -36.759 1.549 1.00 19.51 166 TRP B O 1
ATOM 4266 N N . ILE B 1 169 ? 43.221 -37.655 3.371 1.00 16.81 167 ILE B N 1
ATOM 4267 C CA . ILE B 1 169 ? 41.940 -36.972 3.218 1.00 17.07 167 ILE B CA 1
ATOM 4268 C C . ILE B 1 169 ? 41.616 -36.287 4.552 1.00 15.70 167 ILE B C 1
ATOM 4269 O O . ILE B 1 169 ? 41.584 -36.950 5.597 1.00 15.73 167 ILE B O 1
ATOM 4274 N N . LEU B 1 170 ? 41.441 -34.966 4.496 1.00 13.82 168 LEU B N 1
ATOM 4275 C CA . LEU B 1 170 ? 41.178 -34.138 5.695 1.00 13.81 168 LEU B CA 1
ATOM 4276 C C . LEU B 1 170 ? 39.720 -33.724 5.760 1.00 13.63 168 LEU B C 1
ATOM 4277 O O . LEU B 1 170 ? 39.143 -33.331 4.749 1.00 13.66 168 LEU B O 1
ATOM 4282 N N . ASN B 1 171 ? 39.121 -33.843 6.946 1.00 13.41 169 ASN B N 1
ATOM 4283 C CA . ASN B 1 171 ? 37.753 -33.397 7.170 1.00 14.78 169 ASN B CA 1
ATOM 4284 C C . ASN B 1 171 ? 37.652 -32.686 8.480 1.00 13.41 169 ASN B C 1
ATOM 4285 O O . ASN B 1 171 ? 38.050 -33.245 9.499 1.00 14.05 169 ASN B O 1
ATOM 4290 N N . GLY B 1 172 ? 37.127 -31.457 8.457 1.00 12.43 170 GLY B N 1
ATOM 4291 C CA . GLY B 1 172 ? 36.933 -30.709 9.694 1.00 12.91 170 GLY B CA 1
ATOM 4292 C C . GLY B 1 172 ? 36.675 -29.264 9.415 1.00 12.73 170 GLY B C 1
ATOM 4293 O O . GLY B 1 172 ? 36.645 -28.841 8.266 1.00 13.22 170 GLY B O 1
ATOM 4294 N N . THR B 1 173 ? 36.450 -28.504 10.479 1.00 11.47 171 THR B N 1
ATOM 4295 C CA . THR B 1 173 ? 36.268 -27.064 10.375 1.00 11.12 171 THR B CA 1
ATOM 4296 C C . THR B 1 173 ? 37.189 -26.376 11.367 1.00 10.15 171 THR B C 1
ATOM 4297 O O . THR B 1 173 ? 37.241 -26.750 12.544 1.00 11.62 171 THR B O 1
ATOM 4301 N N . LYS B 1 174 ? 37.908 -25.367 10.881 1.00 9.73 172 LYS B N 1
ATOM 4302 C CA . LYS B 1 174 ? 38.707 -24.486 11.727 1.00 9.89 172 LYS B CA 1
ATOM 4303 C C . LYS B 1 174 ? 37.997 -23.129 11.815 1.00 9.38 172 LYS B C 1
ATOM 4304 O O . LYS B 1 174 ? 37.255 -22.768 10.915 1.00 10.17 172 LYS B O 1
ATOM 4310 N N . MET B 1 175 ? 38.153 -22.433 12.943 1.00 8.92 173 MET B N 1
ATOM 4311 C CA . MET B 1 175 ? 37.426 -21.211 13.173 1.00 9.50 173 MET B CA 1
ATOM 4312 C C . MET B 1 175 ? 38.336 -20.148 13.776 1.00 8.39 173 MET B C 1
ATOM 4313 O O . MET B 1 175 ? 39.253 -20.459 14.532 1.00 8.59 173 MET B O 1
ATOM 4318 N N . TRP B 1 176 ? 38.052 -18.884 13.435 1.00 7.68 174 TRP B N 1
ATOM 4319 C CA . TRP B 1 176 ? 38.776 -17.695 13.924 1.00 8.04 174 TRP B CA 1
ATOM 4320 C C . TRP B 1 176 ? 40.166 -17.648 13.333 1.00 8.84 174 TRP B C 1
ATOM 4321 O O . TRP B 1 176 ? 41.128 -17.291 13.997 1.00 9.24 174 TRP B O 1
ATOM 4332 N N . ILE B 1 177 ? 40.315 -18.046 12.071 1.00 8.78 175 ILE B N 1
ATOM 4333 C CA . ILE B 1 177 ? 41.634 -18.182 11.474 1.00 8.34 175 ILE B CA 1
ATOM 4334 C C . ILE B 1 177 ? 42.053 -16.900 10.771 1.00 7.99 175 ILE B C 1
ATOM 4335 O O . ILE B 1 177 ? 41.484 -16.520 9.758 1.00 8.53 175 ILE B O 1
ATOM 4340 N N . THR B 1 178 ? 43.040 -16.219 11.352 1.00 7.57 176 THR B N 1
ATOM 4341 C CA . THR B 1 178 ? 43.541 -14.964 10.797 1.00 7.76 176 THR B CA 1
ATOM 4342 C C . THR B 1 178 ? 44.162 -15.204 9.434 1.00 8.70 176 THR B C 1
ATOM 4343 O O . THR B 1 178 ? 44.908 -16.157 9.245 1.00 9.42 176 THR B O 1
ATOM 4347 N N . ASN B 1 179 ? 43.805 -14.338 8.488 1.00 9.09 177 ASN B N 1
ATOM 4348 C CA . ASN B 1 179 ? 44.271 -14.392 7.084 1.00 9.34 177 ASN B CA 1
ATOM 4349 C C . ASN B 1 179 ? 43.691 -15.550 6.315 1.00 9.64 177 ASN B C 1
ATOM 4350 O O . ASN B 1 179 ? 44.152 -15.805 5.197 1.00 11.37 177 ASN B O 1
ATOM 4355 N N . GLY B 1 180 ? 42.699 -16.266 6.838 1.00 9.36 178 GLY B N 1
ATOM 4356 C CA . GLY B 1 180 ? 42.209 -17.443 6.112 1.00 10.68 178 GLY B CA 1
ATOM 4357 C C . GLY B 1 180 ? 41.799 -17.167 4.674 1.00 11.12 178 GLY B C 1
ATOM 4358 O O . GLY B 1 180 ? 42.172 -17.913 3.763 1.00 11.80 178 GLY B O 1
ATOM 4359 N N . ASN B 1 181 ? 41.038 -16.106 4.463 1.00 11.10 179 ASN B N 1
ATOM 4360 C CA . ASN B 1 181 ? 40.508 -15.768 3.123 1.00 12.25 179 ASN B CA 1
ATOM 4361 C C . ASN B 1 181 ? 41.548 -15.133 2.205 1.00 13.66 179 ASN B C 1
ATOM 4362 O O . ASN B 1 181 ? 41.297 -15.019 0.999 1.00 15.87 179 ASN B O 1
ATOM 4367 N N . LEU B 1 182 ? 42.705 -14.755 2.748 1.00 12.22 180 LEU B N 1
ATOM 4368 C CA . LEU B 1 182 ? 43.797 -14.164 1.936 1.00 13.99 180 LEU B CA 1
ATOM 4369 C C . LEU B 1 182 ? 44.914 -15.136 1.641 1.00 12.69 180 LEU B C 1
ATOM 4370 O O . LEU B 1 182 ? 45.762 -14.878 0.766 1.00 13.03 180 LEU B O 1
ATOM 4375 N N . ALA B 1 183 ? 44.959 -16.248 2.365 1.00 11.99 181 ALA B N 1
ATOM 4376 C CA . ALA B 1 183 ? 46.118 -17.105 2.344 1.00 11.38 181 ALA B CA 1
ATOM 4377 C C . ALA B 1 183 ? 46.215 -17.901 1.041 1.00 11.71 181 ALA B C 1
ATOM 4378 O O . ALA B 1 183 ? 45.203 -18.286 0.458 1.00 13.01 181 ALA B O 1
ATOM 4380 N N . ASP B 1 184 ? 47.445 -18.120 0.625 1.00 10.34 182 ASP B N 1
ATOM 4381 C CA . ASP B 1 184 ? 47.818 -19.082 -0.424 1.00 11.75 182 ASP B CA 1
ATOM 4382 C C . ASP B 1 184 ? 48.023 -20.490 0.117 1.00 12.67 182 ASP B C 1
ATOM 4383 O O . ASP B 1 184 ? 47.853 -21.466 -0.633 1.00 13.30 182 ASP B O 1
ATOM 4388 N N . VAL B 1 185 ? 48.438 -20.598 1.382 1.00 12.46 183 VAL B N 1
ATOM 4389 C CA . VAL B 1 185 ? 48.713 -21.856 1.997 1.00 12.58 183 VAL B CA 1
ATOM 4390 C C . VAL B 1 185 ? 48.222 -21.798 3.445 1.00 12.04 183 VAL B C 1
ATOM 4391 O O . VAL B 1 185 ? 48.360 -20.752 4.110 1.00 12.63 183 VAL B O 1
ATOM 4395 N N . ALA B 1 186 ? 47.625 -22.884 3.927 1.00 11.26 184 ALA B N 1
ATOM 4396 C CA . ALA B 1 186 ? 47.182 -23.014 5.318 1.00 10.50 184 ALA B CA 1
ATOM 4397 C C . ALA B 1 186 ? 47.937 -24.148 5.967 1.00 10.73 184 ALA B C 1
ATOM 4398 O O . ALA B 1 186 ? 48.017 -25.242 5.412 1.00 11.59 184 ALA B O 1
ATOM 4400 N N . THR B 1 187 ? 48.498 -23.900 7.153 1.00 10.07 185 THR B N 1
ATOM 4401 C CA . THR B 1 187 ? 48.990 -24.954 8.004 1.00 10.54 185 THR B CA 1
ATOM 4402 C C . THR B 1 187 ? 47.789 -25.443 8.808 1.00 11.05 185 THR B C 1
ATOM 4403 O O . THR B 1 187 ? 47.256 -24.690 9.633 1.00 10.87 185 THR B O 1
ATOM 4407 N N . VAL B 1 188 ? 47.371 -26.680 8.565 1.00 10.00 186 VAL B N 1
ATOM 4408 C CA . VAL B 1 188 ? 46.188 -27.260 9.201 1.00 9.78 186 VAL B CA 1
ATOM 4409 C C . VAL B 1 188 ? 46.597 -28.419 10.102 1.00 9.78 186 VAL B C 1
ATOM 4410 O O . VAL B 1 188 ? 47.276 -29.360 9.658 1.00 10.44 186 VAL B O 1
ATOM 4414 N N . TRP B 1 189 ? 46.186 -28.327 11.366 1.00 9.76 187 TRP B N 1
ATOM 4415 C CA . TRP B 1 189 ? 46.445 -29.354 12.357 1.00 10.46 187 TRP B CA 1
ATOM 4416 C C . TRP B 1 189 ? 45.238 -30.283 12.452 1.00 10.30 187 TRP B C 1
ATOM 4417 O O . TRP B 1 189 ? 44.101 -29.826 12.551 1.00 11.13 187 TRP B O 1
ATOM 4428 N N . ALA B 1 190 ? 45.512 -31.587 12.485 1.00 11.47 188 ALA B N 1
ATOM 4429 C CA . ALA B 1 190 ? 44.459 -32.603 12.485 1.00 11.84 188 ALA B CA 1
ATOM 4430 C C . ALA B 1 190 ? 44.855 -33.787 13.336 1.00 13.43 188 ALA B C 1
ATOM 4431 O O . ALA B 1 190 ? 46.048 -34.105 13.463 1.00 13.73 188 ALA B O 1
ATOM 4433 N N . GLN B 1 191 ? 43.843 -34.465 13.884 1.00 14.22 189 GLN B N 1
ATOM 4434 C CA . GLN B 1 191 ? 44.025 -35.741 14.545 1.00 15.45 189 GLN B CA 1
ATOM 4435 C C . GLN B 1 191 ? 44.226 -36.829 13.483 1.00 15.47 189 GLN B C 1
ATOM 4436 O O . GLN B 1 191 ? 43.679 -36.741 12.380 1.00 15.25 189 GLN B O 1
ATOM 4442 N N . THR B 1 192 ? 45.031 -37.833 13.818 1.00 16.52 190 THR B N 1
ATOM 4443 C CA . THR B 1 192 ? 45.205 -39.029 12.996 1.00 17.14 190 THR B CA 1
ATOM 4444 C C . THR B 1 192 ? 45.189 -40.252 13.906 1.00 18.53 190 THR B C 1
ATOM 4445 O O . THR B 1 192 ? 45.182 -40.115 15.128 1.00 18.42 190 THR B O 1
ATOM 4449 N N . ASP B 1 193 ? 45.273 -41.440 13.303 1.00 20.57 191 ASP B N 1
ATOM 4450 C CA . ASP B 1 193 ? 45.381 -42.667 14.101 1.00 21.82 191 ASP B CA 1
ATOM 4451 C C . ASP B 1 193 ? 46.597 -42.695 15.030 1.00 21.84 191 ASP B C 1
ATOM 4452 O O . ASP B 1 193 ? 46.586 -43.415 16.039 1.00 21.86 191 ASP B O 1
ATOM 4457 N N . ASP B 1 194 ? 47.628 -41.918 14.697 1.00 20.48 192 ASP B N 1
ATOM 4458 C CA . ASP B 1 194 ? 48.895 -41.943 15.409 1.00 20.82 192 ASP B CA 1
ATOM 4459 C C . ASP B 1 194 ? 49.138 -40.656 16.192 1.00 19.64 192 ASP B C 1
ATOM 4460 O O . ASP B 1 194 ? 50.245 -40.446 16.698 1.00 20.29 192 ASP B O 1
ATOM 4465 N N . GLY B 1 195 ? 48.111 -39.801 16.286 1.00 18.34 193 GLY B N 1
ATOM 4466 C CA . GLY B 1 195 ? 48.207 -38.534 17.004 1.00 17.12 193 GLY B CA 1
ATOM 4467 C C . GLY B 1 195 ? 48.152 -37.318 16.087 1.00 15.84 193 GLY B C 1
ATOM 4468 O O . GLY B 1 195 ? 47.954 -37.439 14.869 1.00 15.55 193 GLY B O 1
ATOM 4469 N N . ILE B 1 196 ? 48.337 -36.142 16.669 1.00 14.90 194 ILE B N 1
ATOM 4470 C CA . ILE B 1 196 ? 48.143 -34.902 15.925 1.00 13.70 194 ILE B CA 1
ATOM 4471 C C . ILE B 1 196 ? 49.271 -34.700 14.930 1.00 13.68 194 ILE B C 1
ATOM 4472 O O . ILE B 1 196 ? 50.439 -34.940 15.240 1.00 13.49 194 ILE B O 1
ATOM 4477 N N . ARG B 1 197 ? 48.900 -34.274 13.723 1.00 13.25 195 ARG B N 1
ATOM 4478 C CA . ARG B 1 197 ? 49.820 -34.046 12.614 1.00 12.87 195 ARG B CA 1
ATOM 4479 C C . ARG B 1 197 ? 49.464 -32.720 11.949 1.00 12.63 195 ARG B C 1
ATOM 4480 O O . ARG B 1 197 ? 48.365 -32.206 12.131 1.00 11.64 195 ARG B O 1
ATOM 4488 N N . GLY B 1 198 ? 50.412 -32.181 11.186 1.00 11.56 196 GLY B N 1
ATOM 4489 C CA . GLY B 1 198 ? 50.224 -30.916 10.463 1.00 11.72 196 GLY B CA 1
ATOM 4490 C C . GLY B 1 198 ? 50.390 -31.112 8.967 1.00 11.70 196 GLY B C 1
ATOM 4491 O O . GLY B 1 198 ? 51.190 -31.915 8.520 1.00 12.02 196 GLY B O 1
ATOM 4492 N N . PHE B 1 199 ? 49.644 -30.312 8.206 1.00 11.33 197 PHE B N 1
ATOM 4493 C CA . PHE B 1 199 ? 49.585 -30.402 6.744 1.00 12.64 197 PHE B CA 1
ATOM 4494 C C . PHE B 1 199 ? 49.589 -29.031 6.124 1.00 12.24 197 PHE B C 1
ATOM 4495 O O . PHE B 1 199 ? 48.963 -28.099 6.656 1.00 12.37 197 PHE B O 1
ATOM 4503 N N . LEU B 1 200 ? 50.286 -28.885 5.000 1.00 11.32 198 LEU B N 1
ATOM 4504 C CA . LEU B 1 200 ? 50.217 -27.682 4.198 1.00 11.55 198 LEU B CA 1
ATOM 4505 C C . LEU B 1 200 ? 49.163 -27.857 3.141 1.00 11.06 198 LEU B C 1
ATOM 4506 O O . LEU B 1 200 ? 49.255 -28.760 2.303 1.00 12.44 198 LEU B O 1
ATOM 4511 N N . VAL B 1 201 ? 48.146 -27.012 3.204 1.00 10.50 199 VAL B N 1
ATOM 4512 C CA . VAL B 1 201 ? 46.998 -27.102 2.316 1.00 11.36 199 VAL B CA 1
ATOM 4513 C C . VAL B 1 201 ? 46.983 -25.914 1.399 1.00 11.90 199 VAL B C 1
ATOM 4514 O O . VAL B 1 201 ? 46.724 -24.804 1.842 1.00 12.51 199 VAL B O 1
ATOM 4518 N N . PRO B 1 202 ? 47.261 -26.117 0.102 1.00 12.08 200 PRO B N 1
ATOM 4519 C CA . PRO B 1 202 ? 47.059 -24.995 -0.818 1.00 12.61 200 PRO B CA 1
ATOM 4520 C C . PRO B 1 202 ? 45.587 -24.600 -0.809 1.00 13.36 200 PRO B C 1
ATOM 4521 O O . PRO B 1 202 ? 44.695 -25.465 -0.828 1.00 13.82 200 PRO B O 1
ATOM 4525 N N . THR B 1 203 ? 45.305 -23.301 -0.768 1.00 12.70 201 THR B N 1
ATOM 4526 C CA . THR B 1 203 ? 43.943 -22.875 -0.470 1.00 13.97 201 THR B CA 1
ATOM 4527 C C . THR B 1 203 ? 42.969 -22.976 -1.657 1.00 14.81 201 THR B C 1
ATOM 4528 O O . THR B 1 203 ? 41.793 -22.722 -1.490 1.00 15.38 201 THR B O 1
ATOM 4532 N N . ASP B 1 204 ? 43.470 -23.333 -2.829 1.00 15.00 202 ASP B N 1
ATOM 4533 C CA . ASP B 1 204 ? 42.576 -23.681 -3.948 1.00 15.50 202 ASP B CA 1
ATOM 4534 C C . ASP B 1 204 ? 42.389 -25.189 -4.112 1.00 15.34 202 ASP B C 1
ATOM 4535 O O . ASP B 1 204 ? 41.844 -25.649 -5.122 1.00 14.87 202 ASP B O 1
ATOM 4540 N N . THR B 1 205 ? 42.807 -25.980 -3.135 1.00 14.50 203 THR B N 1
ATOM 4541 C CA . THR B 1 205 ? 42.525 -27.419 -3.165 1.00 14.01 203 THR B CA 1
ATOM 4542 C C . THR B 1 205 ? 41.012 -27.639 -3.112 1.00 13.91 203 THR B C 1
ATOM 4543 O O . THR B 1 205 ? 40.327 -27.041 -2.276 1.00 13.30 203 THR B O 1
ATOM 4547 N N . PRO B 1 206 ? 40.457 -28.502 -3.998 1.00 12.35 204 PRO B N 1
ATOM 4548 C CA . PRO B 1 206 ? 39.028 -28.808 -3.887 1.00 12.94 204 PRO B CA 1
ATOM 4549 C C . PRO B 1 206 ? 38.648 -29.273 -2.497 1.00 13.13 204 PRO B C 1
ATOM 4550 O O . PRO B 1 206 ? 39.401 -30.007 -1.846 1.00 13.52 204 PRO B O 1
ATOM 4554 N N . GLY B 1 207 ? 37.512 -28.773 -2.017 1.00 13.73 205 GLY B N 1
ATOM 4555 C CA . GLY B 1 207 ? 37.005 -29.133 -0.718 1.00 12.72 205 GLY B CA 1
ATOM 4556 C C . GLY B 1 207 ? 37.422 -28.171 0.387 1.00 12.79 205 GLY B C 1
ATOM 4557 O O . GLY B 1 207 ? 36.915 -28.303 1.509 1.00 13.40 205 GLY B O 1
ATOM 4558 N N . PHE B 1 208 ? 38.346 -27.252 0.087 1.00 12.55 206 PHE B N 1
ATOM 4559 C CA . PHE B 1 208 ? 38.828 -26.250 1.074 1.00 13.02 206 PHE B CA 1
ATOM 4560 C C . PHE B 1 208 ? 38.141 -24.932 0.800 1.00 13.45 206 PHE B C 1
ATOM 4561 O O . PHE B 1 208 ? 38.292 -24.349 -0.284 1.00 13.96 206 PHE B O 1
ATOM 4569 N N . THR B 1 209 ? 37.367 -24.459 1.772 1.00 12.79 207 THR B N 1
ATOM 4570 C CA . THR B 1 209 ? 36.645 -23.203 1.630 1.00 12.94 207 THR B CA 1
ATOM 4571 C C . THR B 1 209 ? 36.956 -22.288 2.831 1.00 12.37 207 THR B C 1
ATOM 4572 O O . THR B 1 209 ? 36.810 -22.685 3.977 1.00 14.00 207 THR B O 1
ATOM 4576 N N . ALA B 1 210 ? 37.302 -21.048 2.541 1.00 12.31 208 ALA B N 1
ATOM 4577 C CA . ALA B 1 210 ? 37.461 -20.003 3.558 1.00 11.34 208 ALA B CA 1
ATOM 4578 C C . ALA B 1 210 ? 36.277 -19.045 3.515 1.00 11.86 208 ALA B C 1
ATOM 4579 O O . ALA B 1 210 ? 35.951 -18.504 2.465 1.00 12.55 208 ALA B O 1
ATOM 4581 N N . ASN B 1 211 ? 35.602 -18.865 4.652 1.00 11.19 209 ASN B N 1
ATOM 4582 C CA . ASN B 1 211 ? 34.444 -17.970 4.737 1.00 11.60 209 ASN B CA 1
ATOM 4583 C C . ASN B 1 211 ? 34.780 -16.864 5.706 1.00 10.95 209 ASN B C 1
ATOM 4584 O O . ASN B 1 211 ? 35.058 -17.136 6.863 1.00 10.78 209 ASN B O 1
ATOM 4589 N N . GLU B 1 212 ? 34.765 -15.622 5.250 1.00 11.08 210 GLU B N 1
ATOM 4590 C CA . GLU B 1 212 ? 35.171 -14.528 6.099 1.00 11.27 210 GLU B CA 1
ATOM 4591 C C . GLU B 1 212 ? 34.124 -14.219 7.173 1.00 10.61 210 GLU B C 1
ATOM 4592 O O . GLU B 1 212 ? 32.931 -14.271 6.934 1.00 11.72 210 GLU B O 1
ATOM 4598 N N . ILE B 1 213 ? 34.611 -13.918 8.376 1.00 9.50 211 ILE B N 1
ATOM 4599 C CA . ILE B 1 213 ? 33.785 -13.565 9.509 1.00 9.32 211 ILE B CA 1
ATOM 4600 C C . ILE B 1 213 ? 33.582 -12.048 9.495 1.00 8.85 211 ILE B C 1
ATOM 4601 O O . ILE B 1 213 ? 34.543 -11.274 9.393 1.00 9.44 211 ILE B O 1
ATOM 4606 N N . HIS B 1 214 ? 32.328 -11.651 9.599 1.00 9.59 212 HIS B N 1
ATOM 4607 C CA . HIS B 1 214 ? 31.920 -10.263 9.602 1.00 10.05 212 HIS B CA 1
ATOM 4608 C C . HIS B 1 214 ? 31.292 -9.903 10.970 1.00 9.85 212 HIS B C 1
ATOM 4609 O O . HIS B 1 214 ? 31.146 -10.745 11.852 1.00 9.65 212 HIS B O 1
ATOM 4616 N N . ARG B 1 215 ? 30.895 -8.646 11.105 1.00 10.12 213 ARG B N 1
ATOM 4617 C CA . ARG B 1 215 ? 30.222 -8.118 12.311 1.00 10.31 213 ARG B CA 1
ATOM 4618 C C . ARG B 1 215 ? 31.073 -8.308 13.558 1.00 8.64 213 ARG B C 1
ATOM 4619 O O . ARG B 1 215 ? 30.562 -8.529 14.659 1.00 8.96 213 ARG B O 1
ATOM 4627 N N . LYS B 1 216 ? 32.391 -8.173 13.389 1.00 8.58 214 LYS B N 1
ATOM 4628 C CA . LYS B 1 216 ? 33.314 -8.086 14.526 1.00 8.21 214 LYS B CA 1
ATOM 4629 C C . LYS B 1 216 ? 33.281 -6.686 15.112 1.00 7.77 214 LYS B C 1
ATOM 4630 O O . LYS B 1 216 ? 33.221 -5.701 14.375 1.00 8.57 214 LYS B O 1
ATOM 4636 N N . LEU B 1 217 ? 33.421 -6.580 16.435 1.00 6.83 215 LEU B N 1
ATOM 4637 C CA . LEU B 1 217 ? 33.666 -5.305 17.100 1.00 6.98 215 LEU B CA 1
ATOM 4638 C C . LEU B 1 217 ? 35.138 -5.146 17.459 1.00 7.76 215 LEU B C 1
ATOM 4639 O O . LEU B 1 217 ? 35.564 -4.050 17.832 1.00 9.28 215 LEU B O 1
ATOM 4644 N N . SER B 1 218 ? 35.906 -6.214 17.347 1.00 7.22 216 SER B N 1
ATOM 4645 C CA . SER B 1 218 ? 37.335 -6.268 17.681 1.00 6.52 216 SER B CA 1
ATOM 4646 C C . SER B 1 218 ? 38.072 -6.768 16.437 1.00 6.88 216 SER B C 1
ATOM 4647 O O . SER B 1 218 ? 37.593 -7.668 15.760 1.00 7.67 216 SER B O 1
ATOM 4650 N N . LEU B 1 219 ? 39.260 -6.241 16.167 1.00 7.23 217 LEU B N 1
ATOM 4651 C CA . LEU B 1 219 ? 40.095 -6.713 15.072 1.00 8.04 217 LEU B CA 1
ATOM 4652 C C . LEU B 1 219 ? 39.360 -6.591 13.723 1.00 7.72 217 LEU B C 1
ATOM 4653 O O . LEU B 1 219 ? 39.467 -7.435 12.830 1.00 8.02 217 LEU B O 1
ATOM 4658 N N . ARG B 1 220 ? 38.631 -5.492 13.584 1.00 7.62 218 ARG B N 1
ATOM 4659 C CA . ARG B 1 220 ? 37.996 -5.204 12.302 1.00 7.65 218 ARG B CA 1
ATOM 4660 C C . ARG B 1 220 ? 39.010 -4.960 11.207 1.00 8.34 218 ARG B C 1
ATOM 4661 O O . ARG B 1 220 ? 38.742 -5.290 10.032 1.00 8.25 218 ARG B O 1
ATOM 4669 N N . ALA B 1 221 ? 40.168 -4.384 11.516 1.00 7.62 219 ALA B N 1
ATOM 4670 C CA . ALA B 1 221 ? 41.224 -4.163 10.512 1.00 8.15 219 ALA B CA 1
ATOM 4671 C C . ALA B 1 221 ? 42.135 -5.404 10.455 1.00 7.98 219 ALA B C 1
ATOM 4672 O O . ALA B 1 221 ? 43.362 -5.368 10.700 1.00 9.24 219 ALA B O 1
ATOM 4674 N N . SER B 1 222 ? 41.505 -6.526 10.122 1.00 9.62 220 SER B N 1
ATOM 4675 C CA . SER B 1 222 ? 42.152 -7.846 10.083 1.00 9.39 220 SER B CA 1
ATOM 4676 C C . SER B 1 222 ? 41.202 -8.806 9.387 1.00 10.09 220 SER B C 1
ATOM 4677 O O . SER B 1 222 ? 39.992 -8.691 9.585 1.00 11.85 220 SER B O 1
ATOM 4680 N N . VAL B 1 223 ? 41.700 -9.765 8.630 1.00 9.13 221 VAL B N 1
ATOM 4681 C CA . VAL B 1 223 ? 40.852 -10.817 8.033 1.00 8.90 221 VAL B CA 1
ATOM 4682 C C . VAL B 1 223 ? 40.832 -12.041 8.967 1.00 8.79 221 VAL B C 1
ATOM 4683 O O . VAL B 1 223 ? 41.891 -12.540 9.358 1.00 8.86 221 VAL B O 1
ATOM 4687 N N . THR B 1 224 ? 39.638 -12.482 9.349 1.00 9.03 222 THR B N 1
ATOM 4688 C CA . THR B 1 224 ? 39.478 -13.658 10.212 1.00 9.30 222 THR B CA 1
ATOM 4689 C C . THR B 1 224 ? 38.445 -14.532 9.527 1.00 8.60 222 THR B C 1
ATOM 4690 O O . THR B 1 224 ? 37.413 -14.036 9.058 1.00 9.18 222 THR B O 1
ATOM 4694 N N . SER B 1 225 ? 38.688 -15.836 9.500 1.00 8.64 223 SER B N 1
ATOM 4695 C CA . SER B 1 225 ? 37.916 -16.778 8.694 1.00 8.91 223 SER B CA 1
ATOM 4696 C C . SER B 1 225 ? 37.513 -18.090 9.381 1.00 9.21 223 SER B C 1
ATOM 4697 O O . SER B 1 225 ? 38.173 -18.595 10.307 1.00 9.34 223 SER B O 1
ATOM 4700 N N . GLU B 1 226 ? 36.428 -18.670 8.867 1.00 9.02 224 GLU B N 1
ATOM 4701 C CA . GLU B 1 226 ? 36.113 -20.090 9.050 1.00 10.07 224 GLU B CA 1
ATOM 4702 C C . GLU B 1 226 ? 36.790 -20.822 7.897 1.00 9.89 224 GLU B C 1
ATOM 4703 O O . GLU B 1 226 ? 36.698 -20.385 6.734 1.00 10.45 224 GLU B O 1
ATOM 4709 N N . LEU B 1 227 ? 37.455 -21.932 8.196 1.00 10.22 225 LEU B N 1
ATOM 4710 C CA . LEU B 1 227 ? 37.952 -22.836 7.153 1.00 10.46 225 LEU B CA 1
ATOM 4711 C C . LEU B 1 227 ? 37.158 -24.138 7.205 1.00 10.55 225 LEU B C 1
ATOM 4712 O O . LEU B 1 227 ? 37.150 -24.834 8.234 1.00 11.92 225 LEU B O 1
ATOM 4717 N N . VAL B 1 228 ? 36.489 -24.461 6.105 1.00 11.66 226 VAL B N 1
ATOM 4718 C CA . VAL B 1 228 ? 35.773 -25.731 6.028 1.00 12.02 226 VAL B CA 1
ATOM 4719 C C . VAL B 1 228 ? 36.574 -26.677 5.129 1.00 12.20 226 VAL B C 1
ATOM 4720 O O . VAL B 1 228 ? 36.890 -26.328 3.981 1.00 13.55 226 VAL B O 1
ATOM 4724 N N . LEU B 1 229 ? 36.950 -27.836 5.671 1.00 12.49 227 LEU B N 1
ATOM 4725 C CA . LEU B 1 229 ? 37.632 -28.887 4.918 1.00 12.60 227 LEU B CA 1
ATOM 4726 C C . LEU B 1 229 ? 36.680 -30.072 4.734 1.00 13.00 227 LEU B C 1
ATOM 4727 O O . LEU B 1 229 ? 36.369 -30.775 5.679 1.00 13.95 227 LEU B O 1
ATOM 4732 N N . ASP B 1 230 ? 36.221 -30.237 3.500 1.00 13.51 228 ASP B N 1
ATOM 4733 C CA . ASP B 1 230 ? 35.234 -31.269 3.125 1.00 15.22 228 ASP B CA 1
ATOM 4734 C C . ASP B 1 230 ? 35.964 -32.240 2.196 1.00 15.18 228 ASP B C 1
ATOM 4735 O O . ASP B 1 230 ? 36.134 -31.968 1.015 1.00 15.75 228 ASP B O 1
ATOM 4740 N N . ASN B 1 231 ? 36.426 -33.345 2.778 1.00 15.72 229 ASN B N 1
ATOM 4741 C CA . ASN B 1 231 ? 37.160 -34.409 2.064 1.00 17.66 229 ASN B CA 1
ATOM 4742 C C . ASN B 1 231 ? 38.279 -33.822 1.183 1.00 16.82 229 ASN B C 1
ATOM 4743 O O . ASN B 1 231 ? 38.380 -34.078 -0.021 1.00 18.22 229 ASN B O 1
ATOM 4748 N N . VAL B 1 232 ? 39.156 -33.038 1.821 1.00 14.98 230 VAL B N 1
ATOM 4749 C CA . VAL B 1 232 ? 40.286 -32.413 1.126 1.00 14.35 230 VAL B CA 1
ATOM 4750 C C . VAL B 1 232 ? 41.362 -33.443 0.921 1.00 14.82 230 VAL B C 1
ATOM 4751 O O . VAL B 1 232 ? 41.912 -33.960 1.889 1.00 15.81 230 VAL B O 1
ATOM 4755 N N . ARG B 1 233 ? 41.655 -33.770 -0.335 1.00 14.99 231 ARG B N 1
ATOM 4756 C CA . ARG B 1 233 ? 42.640 -34.807 -0.645 1.00 15.76 231 ARG B CA 1
ATOM 4757 C C . ARG B 1 233 ? 44.022 -34.176 -0.885 1.00 15.28 231 ARG B C 1
ATOM 4758 O O . ARG B 1 233 ? 44.148 -33.220 -1.659 1.00 16.47 231 ARG B O 1
ATOM 4766 N N . LEU B 1 234 ? 45.042 -34.710 -0.215 1.00 14.63 232 LEU B N 1
ATOM 4767 C CA . LEU B 1 234 ? 46.422 -34.201 -0.296 1.00 14.67 232 LEU B CA 1
ATOM 4768 C C . LEU B 1 234 ? 47.378 -35.354 -0.551 1.00 15.53 232 LEU B C 1
ATOM 4769 O O . LEU B 1 234 ? 47.167 -36.463 -0.055 1.00 15.26 232 LEU B O 1
ATOM 4774 N N . PRO B 1 235 ? 48.491 -35.066 -1.224 1.00 15.10 233 PRO B N 1
ATOM 4775 C CA . PRO B 1 235 ? 49.530 -36.075 -1.366 1.00 15.82 233 PRO B CA 1
ATOM 4776 C C . PRO B 1 235 ? 50.301 -36.279 -0.067 1.00 16.11 233 PRO B C 1
ATOM 4777 O O . PRO B 1 235 ? 50.256 -35.422 0.828 1.00 15.27 233 PRO B O 1
ATOM 4781 N N . ALA B 1 236 ? 51.033 -37.382 0.011 1.00 17.09 234 ALA B N 1
ATOM 4782 C CA . ALA B 1 236 ? 51.897 -37.647 1.150 1.00 16.86 234 ALA B CA 1
ATOM 4783 C C . ALA B 1 236 ? 52.819 -36.481 1.462 1.00 16.85 234 ALA B C 1
ATOM 4784 O O . ALA B 1 236 ? 53.062 -36.187 2.632 1.00 16.79 234 ALA B O 1
ATOM 4786 N N . SER B 1 237 ? 53.302 -35.810 0.415 1.00 16.15 235 SER B N 1
ATOM 4787 C CA . SER B 1 237 ? 54.284 -34.741 0.545 1.00 15.82 235 SER B CA 1
ATOM 4788 C C . SER B 1 237 ? 53.721 -33.468 1.210 1.00 15.52 235 SER B C 1
ATOM 4789 O O . SER B 1 237 ? 54.483 -32.595 1.569 1.00 15.94 235 SER B O 1
ATOM 4792 N N . ALA B 1 238 ? 52.403 -33.361 1.342 1.00 14.83 236 ALA B N 1
ATOM 4793 C CA . ALA B 1 238 ? 51.789 -32.196 1.982 1.00 13.52 236 ALA B CA 1
ATOM 4794 C C . ALA B 1 238 ? 51.926 -32.214 3.489 1.00 13.82 236 ALA B C 1
ATOM 4795 O O . ALA B 1 238 ? 51.816 -31.167 4.127 1.00 12.22 236 ALA B O 1
ATOM 4797 N N . GLN B 1 239 ? 52.155 -33.376 4.099 1.00 13.25 237 GLN B N 1
ATOM 4798 C CA . GLN B 1 239 ? 52.358 -33.430 5.543 1.00 14.06 237 GLN B CA 1
ATOM 4799 C C . GLN B 1 239 ? 53.643 -32.712 5.926 1.00 13.40 237 GLN B C 1
ATOM 4800 O O . GLN B 1 239 ? 54.637 -32.817 5.225 1.00 13.61 237 GLN B O 1
ATOM 4806 N N . LEU B 1 240 ? 53.626 -31.996 7.050 1.00 12.11 238 LEU B N 1
ATOM 4807 C CA . LEU B 1 240 ? 54.853 -31.476 7.657 1.00 12.36 238 LEU B CA 1
ATOM 4808 C C . LEU B 1 240 ? 55.530 -32.671 8.330 1.00 12.95 238 LEU B C 1
ATOM 4809 O O . LEU B 1 240 ? 55.027 -33.185 9.315 1.00 13.42 238 LEU B O 1
ATOM 4814 N N . PRO B 1 241 ? 56.661 -33.155 7.770 1.00 13.72 239 PRO B N 1
ATOM 4815 C CA . PRO B 1 241 ? 57.125 -34.463 8.203 1.00 14.89 239 PRO B CA 1
ATOM 4816 C C . PRO B 1 241 ? 57.593 -34.550 9.642 1.00 15.32 239 PRO B C 1
ATOM 4817 O O . PRO B 1 241 ? 57.547 -35.641 10.231 1.00 17.08 239 PRO B O 1
ATOM 4821 N N . LEU B 1 242 ? 58.085 -33.446 10.213 1.00 13.75 240 LEU B N 1
ATOM 4822 C CA . LEU B 1 242 ? 58.672 -33.491 11.556 1.00 14.98 240 LEU B CA 1
ATOM 4823 C C . LEU B 1 242 ? 57.679 -33.181 12.675 1.00 14.17 240 LEU B C 1
ATOM 4824 O O . LEU B 1 242 ? 58.049 -33.259 13.851 1.00 15.65 240 LEU B O 1
ATOM 4829 N N . ALA B 1 243 ? 56.452 -32.789 12.337 1.00 13.59 241 ALA B N 1
ATOM 4830 C CA . ALA B 1 243 ? 55.478 -32.410 13.349 1.00 13.41 241 ALA B CA 1
ATOM 4831 C C . ALA B 1 243 ? 54.733 -33.627 13.884 1.00 14.23 241 ALA B C 1
ATOM 4832 O O . ALA B 1 243 ? 54.019 -34.298 13.131 1.00 15.94 241 ALA B O 1
ATOM 4834 N N . GLU B 1 244 ? 54.897 -33.905 15.177 1.00 14.91 242 GLU B N 1
ATOM 4835 C CA . GLU B 1 244 ? 54.164 -34.973 15.859 1.00 15.76 242 GLU B CA 1
ATOM 4836 C C . GLU B 1 244 ? 53.644 -34.507 17.217 1.00 15.62 242 GLU B C 1
ATOM 4837 O O . GLU B 1 244 ? 54.411 -34.036 18.045 1.00 17.10 242 GLU B O 1
ATOM 4843 N N . GLY B 1 245 ? 52.333 -34.598 17.430 1.00 14.19 243 GLY B N 1
ATOM 4844 C CA . GLY B 1 245 ? 51.720 -34.271 18.710 1.00 14.59 243 GLY B CA 1
ATOM 4845 C C . GLY B 1 245 ? 51.371 -32.803 18.831 1.00 13.86 243 GLY B C 1
ATOM 4846 O O . GLY B 1 245 ? 51.736 -31.977 17.977 1.00 13.22 243 GLY B O 1
ATOM 4847 N N . LEU B 1 246 ? 50.706 -32.468 19.931 1.00 14.27 244 LEU B N 1
ATOM 4848 C CA . LEU B 1 246 ? 50.336 -31.082 20.206 1.00 13.78 244 LEU B CA 1
ATOM 4849 C C . LEU B 1 246 ? 51.567 -30.186 20.390 1.00 13.30 244 LEU B C 1
ATOM 4850 O O . LEU B 1 246 ? 51.468 -28.959 20.196 1.00 13.11 244 LEU B O 1
ATOM 4855 N N . SER B 1 247 ? 52.714 -30.757 20.769 1.00 13.13 245 SER B N 1
ATOM 4856 C CA . SER B 1 247 ? 53.919 -29.944 20.944 1.00 13.04 245 SER B CA 1
ATOM 4857 C C . SER B 1 247 ? 54.246 -29.130 19.692 1.00 12.55 245 SER B C 1
ATOM 4858 O O . SER B 1 247 ? 54.769 -28.031 19.793 1.00 12.15 245 SER B O 1
ATOM 4861 N N . ALA B 1 248 ? 53.913 -29.641 18.495 1.00 11.32 246 ALA B N 1
ATOM 4862 C CA . ALA B 1 248 ? 54.294 -28.915 17.271 1.00 11.01 246 ALA B CA 1
ATOM 4863 C C . ALA B 1 248 ? 53.513 -27.597 17.123 1.00 9.95 246 ALA B C 1
ATOM 4864 O O . ALA B 1 248 ? 54.115 -26.513 17.033 1.00 10.49 246 ALA B O 1
ATOM 4866 N N . PRO B 1 249 ? 52.166 -27.648 17.092 1.00 10.13 247 PRO B N 1
ATOM 4867 C CA . PRO B 1 249 ? 51.486 -26.360 17.039 1.00 9.29 247 PRO B CA 1
ATOM 4868 C C . PRO B 1 249 ? 51.795 -25.447 18.223 1.00 9.75 247 PRO B C 1
ATOM 4869 O O . PRO B 1 249 ? 51.881 -24.222 18.053 1.00 8.97 247 PRO B O 1
ATOM 4873 N N . LEU B 1 250 ? 51.931 -26.020 19.418 1.00 9.77 248 LEU B N 1
ATOM 4874 C CA . LEU B 1 250 ? 52.225 -25.179 20.585 1.00 10.05 248 LEU B CA 1
ATOM 4875 C C . LEU B 1 250 ? 53.586 -24.496 20.462 1.00 10.15 248 LEU B C 1
ATOM 4876 O O . LEU B 1 250 ? 53.735 -23.375 20.920 1.00 10.05 248 LEU B O 1
ATOM 4881 N N . SER B 1 251 ? 54.554 -25.118 19.821 1.00 10.69 249 SER B N 1
ATOM 4882 C CA . SER B 1 251 ? 55.848 -24.460 19.647 1.00 10.53 249 SER B CA 1
ATOM 4883 C C . SER B 1 251 ? 55.709 -23.209 18.770 1.00 10.73 249 SER B C 1
ATOM 4884 O O . SER B 1 251 ? 56.336 -22.171 19.019 1.00 9.93 249 SER B O 1
ATOM 4887 N N . CYS B 1 252 ? 54.810 -23.269 17.780 1.00 9.27 250 CYS B N 1
ATOM 4888 C CA . CYS B 1 252 ? 54.557 -22.116 16.932 1.00 9.31 250 CYS B CA 1
ATOM 4889 C C . CYS B 1 252 ? 53.846 -21.029 17.754 1.00 9.07 250 CYS B C 1
ATOM 4890 O O . CYS B 1 252 ? 54.182 -19.859 17.703 1.00 8.44 250 CYS B O 1
ATOM 4893 N N . LEU B 1 253 ? 52.837 -21.434 18.504 1.00 9.26 251 LEU B N 1
ATOM 4894 C CA . LEU B 1 253 ? 52.156 -20.486 19.396 1.00 9.05 251 LEU B CA 1
ATOM 4895 C C . LEU B 1 253 ? 53.123 -19.798 20.349 1.00 8.74 251 LEU B C 1
ATOM 4896 O O . LEU B 1 253 ? 52.994 -18.596 20.563 1.00 8.66 251 LEU B O 1
ATOM 4901 N N . ASN B 1 254 ? 54.096 -20.516 20.900 1.00 8.88 252 ASN B N 1
ATOM 4902 C CA . ASN B 1 254 ? 55.027 -19.861 21.802 1.00 9.02 252 ASN B CA 1
ATOM 4903 C C . ASN B 1 254 ? 55.901 -18.817 21.092 1.00 8.37 252 ASN B C 1
ATOM 4904 O O . ASN B 1 254 ? 56.258 -17.795 21.709 1.00 8.50 252 ASN B O 1
ATOM 4909 N N . GLU B 1 255 ? 56.204 -19.004 19.803 1.00 8.33 253 GLU B N 1
ATOM 4910 C CA . GLU B 1 255 ? 56.880 -17.954 19.042 1.00 8.89 253 GLU B CA 1
ATOM 4911 C C . GLU B 1 255 ? 55.978 -16.731 18.914 1.00 8.81 253 GLU B C 1
ATOM 4912 O O . GLU B 1 255 ? 56.402 -15.571 19.109 1.00 9.50 253 GLU B O 1
ATOM 4918 N N . ALA B 1 256 ? 54.711 -16.957 18.541 1.00 8.62 254 ALA B N 1
ATOM 4919 C CA . ALA B 1 256 ? 53.778 -15.845 18.352 1.00 8.85 254 ALA B CA 1
ATOM 4920 C C . ALA B 1 256 ? 53.472 -15.113 19.651 1.00 7.62 254 ALA B C 1
ATOM 4921 O O . ALA B 1 256 ? 53.382 -13.892 19.681 1.00 7.84 254 ALA B O 1
ATOM 4923 N N . ARG B 1 257 ? 53.276 -15.878 20.723 1.00 7.29 255 ARG B N 1
ATOM 4924 C CA . ARG B 1 257 ? 52.957 -15.317 22.028 1.00 6.99 255 ARG B CA 1
ATOM 4925 C C . ARG B 1 257 ? 54.048 -14.356 22.475 1.00 7.55 255 ARG B C 1
ATOM 4926 O O . ARG B 1 257 ? 53.778 -13.307 23.058 1.00 6.94 255 ARG B O 1
ATOM 4934 N N . PHE B 1 258 ? 55.294 -14.741 22.238 1.00 7.45 256 PHE B N 1
ATOM 4935 C CA . PHE B 1 258 ? 56.416 -13.876 22.532 1.00 8.00 256 PHE B CA 1
ATOM 4936 C C . PHE B 1 258 ? 56.272 -12.506 21.859 1.00 7.76 256 PHE B C 1
ATOM 4937 O O . PHE B 1 258 ? 56.475 -11.450 22.486 1.00 8.10 256 PHE B O 1
ATOM 4945 N N . GLY B 1 259 ? 55.925 -12.474 20.583 1.00 7.38 257 GLY B N 1
ATOM 4946 C CA . GLY B 1 259 ? 55.673 -11.224 19.933 1.00 8.64 257 GLY B CA 1
ATOM 4947 C C . GLY B 1 259 ? 54.544 -10.406 20.556 1.00 7.57 257 GLY B C 1
ATOM 4948 O O . GLY B 1 259 ? 54.661 -9.170 20.651 1.00 8.71 257 GLY B O 1
ATOM 4949 N N . ILE B 1 260 ? 53.471 -11.075 20.982 1.00 7.42 258 ILE B N 1
ATOM 4950 C CA . ILE B 1 260 ? 52.327 -10.425 21.627 1.00 7.41 258 ILE B CA 1
ATOM 4951 C C . ILE B 1 260 ? 52.726 -9.787 22.974 1.00 7.29 258 ILE B C 1
ATOM 4952 O O . ILE B 1 260 ? 52.181 -8.734 23.349 1.00 6.98 258 ILE B O 1
ATOM 4957 N N . VAL B 1 261 ? 53.654 -10.400 23.707 1.00 6.46 259 VAL B N 1
ATOM 4958 C CA . VAL B 1 261 ? 54.136 -9.841 24.972 1.00 6.80 259 VAL B CA 1
ATOM 4959 C C . VAL B 1 261 ? 54.619 -8.407 24.760 1.00 6.50 259 VAL B C 1
ATOM 4960 O O . VAL B 1 261 ? 54.367 -7.528 25.577 1.00 7.64 259 VAL B O 1
ATOM 4964 N N . PHE B 1 262 ? 55.329 -8.144 23.655 1.00 6.08 260 PHE B N 1
ATOM 4965 C CA . PHE B 1 262 ? 55.740 -6.809 23.285 1.00 6.92 260 PHE B CA 1
ATOM 4966 C C . PHE B 1 262 ? 54.591 -6.046 22.615 1.00 6.48 260 PHE B C 1
ATOM 4967 O O . PHE B 1 262 ? 54.372 -4.853 22.890 1.00 6.28 260 PHE B O 1
ATOM 4975 N N . GLY B 1 263 ? 53.876 -6.687 21.680 1.00 6.78 261 GLY B N 1
ATOM 4976 C CA . GLY B 1 263 ? 52.823 -6.022 20.919 1.00 6.74 261 GLY B CA 1
ATOM 4977 C C . GLY B 1 263 ? 51.801 -5.295 21.761 1.00 5.72 261 GLY B C 1
ATOM 4978 O O . GLY B 1 263 ? 51.497 -4.128 21.529 1.00 6.91 261 GLY B O 1
ATOM 4979 N N . ALA B 1 264 ? 51.306 -5.962 22.801 1.00 6.19 262 ALA B N 1
ATOM 4980 C CA . ALA B 1 264 ? 50.271 -5.396 23.630 1.00 6.49 262 ALA B CA 1
ATOM 4981 C C . ALA B 1 264 ? 50.723 -4.058 24.240 1.00 6.47 262 ALA B C 1
ATOM 4982 O O . ALA B 1 264 ? 49.927 -3.099 24.391 1.00 6.73 262 ALA B O 1
ATOM 4984 N N . LEU B 1 265 ? 52.012 -3.960 24.534 1.00 6.40 263 LEU B N 1
ATOM 4985 C CA . LEU B 1 265 ? 52.572 -2.731 25.103 1.00 5.60 263 LEU B CA 1
ATOM 4986 C C . LEU B 1 265 ? 52.513 -1.549 24.133 1.00 6.10 263 LEU B C 1
ATOM 4987 O O . LEU B 1 265 ? 52.482 -0.400 24.562 1.00 6.75 263 LEU B O 1
ATOM 4992 N N . GLY B 1 266 ? 52.598 -1.834 22.827 1.00 6.58 264 GLY B N 1
ATOM 4993 C CA . GLY B 1 266 ? 52.466 -0.806 21.818 1.00 7.13 264 GLY B CA 1
ATOM 4994 C C . GLY B 1 266 ? 51.093 -0.155 21.834 1.00 6.47 264 GLY B C 1
ATOM 4995 O O . GLY B 1 266 ? 50.975 1.096 21.784 1.00 6.75 264 GLY B O 1
ATOM 4996 N N . ALA B 1 267 ? 50.053 -0.980 21.893 1.00 6.55 265 ALA B N 1
ATOM 4997 C CA . ALA B 1 267 ? 48.699 -0.466 21.963 1.00 6.44 265 ALA B CA 1
ATOM 4998 C C . ALA B 1 267 ? 48.525 0.350 23.245 1.00 6.37 265 ALA B C 1
ATOM 4999 O O . ALA B 1 267 ? 47.925 1.436 23.239 1.00 6.76 265 ALA B O 1
ATOM 5001 N N . ALA B 1 268 ? 49.090 -0.141 24.348 1.00 6.30 266 ALA B N 1
ATOM 5002 C CA . ALA B 1 268 ? 49.043 0.589 25.593 1.00 6.82 266 ALA B CA 1
ATOM 5003 C C . ALA B 1 268 ? 49.793 1.935 25.526 1.00 6.38 266 ALA B C 1
ATOM 5004 O O . ALA B 1 268 ? 49.279 2.981 25.982 1.00 7.48 266 ALA B O 1
ATOM 5006 N N . ARG B 1 269 ? 51.015 1.919 25.003 1.00 6.37 267 ARG B N 1
ATOM 5007 C CA . ARG B 1 269 ? 51.786 3.144 24.889 1.00 6.29 267 ARG B CA 1
ATOM 5008 C C . ARG B 1 269 ? 51.114 4.175 23.998 1.00 6.60 267 ARG B C 1
ATOM 5009 O O . ARG B 1 269 ? 51.063 5.354 24.324 1.00 7.33 267 ARG B O 1
ATOM 5017 N N . ASP B 1 270 ? 50.615 3.726 22.854 1.00 6.30 268 ASP B N 1
ATOM 5018 C CA . ASP B 1 270 ? 49.957 4.645 21.907 1.00 7.25 268 ASP B CA 1
ATOM 5019 C C . ASP B 1 270 ? 48.706 5.268 22.553 1.00 6.99 268 ASP B C 1
ATOM 5020 O O . ASP B 1 270 ? 48.500 6.479 22.472 1.00 7.37 268 ASP B O 1
ATOM 5025 N N . SER B 1 271 ? 47.916 4.464 23.264 1.00 7.05 269 SER B N 1
ATOM 5026 C CA . SER B 1 271 ? 46.757 4.960 23.988 1.00 6.70 269 SER B CA 1
ATOM 5027 C C . SER B 1 271 ? 47.209 6.011 24.987 1.00 7.24 269 SER B C 1
ATOM 5028 O O . SER B 1 271 ? 46.641 7.106 25.071 1.00 7.50 269 SER B O 1
ATOM 5031 N N . LEU B 1 272 ? 48.240 5.672 25.768 1.00 7.11 270 LEU B N 1
ATOM 5032 C CA . LEU B 1 272 ? 48.642 6.511 26.891 1.00 6.75 270 LEU B CA 1
ATOM 5033 C C . LEU B 1 272 ? 49.281 7.815 26.430 1.00 6.98 270 LEU B C 1
ATOM 5034 O O . LEU B 1 272 ? 48.961 8.887 26.955 1.00 7.57 270 LEU B O 1
ATOM 5039 N N . GLU B 1 273 ? 50.181 7.747 25.454 1.00 7.31 271 GLU B N 1
ATOM 5040 C CA . GLU B 1 273 ? 50.804 8.985 24.959 1.00 7.57 271 GLU B CA 1
ATOM 5041 C C . GLU B 1 273 ? 49.773 9.894 24.300 1.00 8.13 271 GLU B C 1
ATOM 5042 O O . GLU B 1 273 ? 49.782 11.128 24.491 1.00 8.81 271 GLU B O 1
ATOM 5048 N N . THR B 1 274 ? 48.864 9.316 23.519 1.00 7.87 272 THR B N 1
ATOM 5049 C CA . THR B 1 274 ? 47.779 10.105 22.923 1.00 9.47 272 THR B CA 1
ATOM 5050 C C . THR B 1 274 ? 46.948 10.822 23.997 1.00 7.49 272 THR B C 1
ATOM 5051 O O . THR B 1 274 ? 46.575 12.006 23.857 1.00 8.26 272 THR B O 1
ATOM 5055 N N . THR B 1 275 ? 46.630 10.095 25.052 1.00 7.42 273 THR B N 1
ATOM 5056 C CA . THR B 1 275 ? 45.803 10.603 26.122 1.00 6.92 273 THR B CA 1
ATOM 5057 C C . THR B 1 275 ? 46.522 11.669 26.947 1.00 7.03 273 THR B C 1
ATOM 5058 O O . THR B 1 275 ? 45.912 12.669 27.290 1.00 7.50 273 THR B O 1
ATOM 5062 N N . ILE B 1 276 ? 47.794 11.468 27.274 1.00 7.88 274 ILE B N 1
ATOM 5063 C CA . ILE B 1 276 ? 48.545 12.493 27.981 1.00 8.08 274 ILE B CA 1
ATOM 5064 C C . ILE B 1 276 ? 48.497 13.787 27.155 1.00 6.95 274 ILE B C 1
ATOM 5065 O O . ILE B 1 276 ? 48.209 14.844 27.713 1.00 7.53 274 ILE B O 1
ATOM 5070 N N . ALA B 1 277 ? 48.734 13.707 25.852 1.00 6.96 275 ALA B N 1
ATOM 5071 C CA . ALA B 1 277 ? 48.669 14.923 25.004 1.00 8.12 275 ALA B CA 1
ATOM 5072 C C . ALA B 1 277 ? 47.288 15.570 25.052 1.00 8.49 275 ALA B C 1
ATOM 5073 O O . ALA B 1 277 ? 47.179 16.783 25.180 1.00 9.16 275 ALA B O 1
ATOM 5075 N N . TYR B 1 278 ? 46.234 14.750 25.048 1.00 7.73 276 TYR B N 1
ATOM 5076 C CA . TYR B 1 278 ? 44.894 15.300 25.141 1.00 8.11 276 TYR B CA 1
ATOM 5077 C C . TYR B 1 278 ? 44.690 16.017 26.472 1.00 7.95 276 TYR B C 1
ATOM 5078 O O . TYR B 1 278 ? 44.099 17.103 26.511 1.00 9.72 276 TYR B O 1
ATOM 5087 N N . THR B 1 279 ? 45.165 15.447 27.575 1.00 8.17 277 THR B N 1
ATOM 5088 C CA . THR B 1 279 ? 44.956 16.091 28.877 1.00 8.14 277 THR B CA 1
ATOM 5089 C C . THR B 1 279 ? 45.710 17.416 29.008 1.00 9.05 277 THR B C 1
ATOM 5090 O O . THR B 1 279 ? 45.290 18.294 29.772 1.00 9.38 277 THR B O 1
ATOM 5094 N N . GLN B 1 280 ? 46.793 17.595 28.236 1.00 8.92 278 GLN B N 1
ATOM 5095 C CA . GLN B 1 280 ? 47.534 18.840 28.245 1.00 10.79 278 GLN B CA 1
ATOM 5096 C C . GLN B 1 280 ? 46.812 19.933 27.480 1.00 11.63 278 GLN B C 1
ATOM 5097 O O . GLN B 1 280 ? 46.920 21.101 27.871 1.00 13.59 278 GLN B O 1
ATOM 5103 N N . SER B 1 281 ? 46.051 19.554 26.458 1.00 11.59 279 SER B N 1
ATOM 5104 C CA . SER B 1 281 ? 45.349 20.476 25.569 1.00 12.92 279 SER B CA 1
ATOM 5105 C C . SER B 1 281 ? 43.919 20.816 26.015 1.00 12.65 279 SER B C 1
ATOM 5106 O O . SER B 1 281 ? 43.402 21.886 25.696 1.00 15.46 279 SER B O 1
ATOM 5109 N N . ARG B 1 282 ? 43.260 19.864 26.659 1.00 10.29 280 ARG B N 1
ATOM 5110 C CA . ARG B 1 282 ? 41.859 20.018 27.055 1.00 9.97 280 ARG B CA 1
ATOM 5111 C C . ARG B 1 282 ? 41.729 20.788 28.347 1.00 10.75 280 ARG B C 1
ATOM 5112 O O . ARG B 1 282 ? 42.227 20.350 29.380 1.00 12.63 280 ARG B O 1
ATOM 5120 N N . GLU B 1 283 ? 41.039 21.909 28.341 1.00 10.32 281 GLU B N 1
ATOM 5121 C CA A GLU B 1 283 ? 40.821 22.647 29.561 0.50 11.41 281 GLU B CA 1
ATOM 5122 C CA B GLU B 1 283 ? 40.796 22.715 29.530 0.50 10.92 281 GLU B CA 1
ATOM 5123 C C . GLU B 1 283 ? 39.460 22.281 30.124 1.00 11.15 281 GLU B C 1
ATOM 5124 O O . GLU B 1 283 ? 38.487 22.202 29.392 1.00 12.17 281 GLU B O 1
ATOM 5135 N N . VAL B 1 284 ? 39.427 22.051 31.434 1.00 10.04 282 VAL B N 1
ATOM 5136 C CA . VAL B 1 284 ? 38.191 21.813 32.179 1.00 9.79 282 VAL B CA 1
ATOM 5137 C C . VAL B 1 284 ? 38.257 22.692 33.420 1.00 10.74 282 VAL B C 1
ATOM 5138 O O . VAL B 1 284 ? 39.269 22.735 34.130 1.00 10.23 282 VAL B O 1
ATOM 5142 N N . PHE B 1 285 ? 37.188 23.433 33.670 1.00 10.30 283 PHE B N 1
ATOM 5143 C CA . PHE B 1 285 ? 37.113 24.322 34.835 1.00 9.86 283 PHE B CA 1
ATOM 5144 C C . PHE B 1 285 ? 38.360 25.250 34.932 1.00 12.02 283 PHE B C 1
ATOM 5145 O O . PHE B 1 285 ? 38.940 25.419 36.026 1.00 12.50 283 PHE B O 1
ATOM 5153 N N . ASP B 1 286 ? 38.737 25.814 33.779 1.00 12.70 284 ASP B N 1
ATOM 5154 C CA . ASP B 1 286 ? 39.765 26.865 33.639 1.00 13.64 284 ASP B CA 1
ATOM 5155 C C . ASP B 1 286 ? 41.215 26.438 33.784 1.00 13.98 284 ASP B C 1
ATOM 5156 O O . ASP B 1 286 ? 42.094 27.285 33.890 1.00 15.77 284 ASP B O 1
ATOM 5161 N N . LYS B 1 287 ? 41.501 25.143 33.774 1.00 12.74 285 LYS B N 1
ATOM 5162 C CA . LYS B 1 287 ? 42.877 24.635 33.814 1.00 12.56 285 LYS B CA 1
ATOM 5163 C C . LYS B 1 287 ? 42.975 23.427 32.908 1.00 11.52 285 LYS B C 1
ATOM 5164 O O . LYS B 1 287 ? 41.969 22.714 32.728 1.00 11.03 285 LYS B O 1
ATOM 5170 N N . PRO B 1 288 ? 44.186 23.091 32.423 1.00 9.62 286 PRO B N 1
ATOM 5171 C CA . PRO B 1 288 ? 44.363 21.849 31.677 1.00 9.46 286 PRO B CA 1
ATOM 5172 C C . PRO B 1 288 ? 43.997 20.645 32.543 1.00 8.74 286 PRO B C 1
ATOM 5173 O O . PRO B 1 288 ? 44.245 20.614 33.754 1.00 9.08 286 PRO B O 1
ATOM 5177 N N . LEU B 1 289 ? 43.352 19.683 31.907 1.00 8.21 287 LEU B N 1
ATOM 5178 C CA . LEU B 1 289 ? 42.925 18.438 32.548 1.00 7.59 287 LEU B CA 1
ATOM 5179 C C . LEU B 1 289 ? 44.090 17.740 33.247 1.00 8.30 287 LEU B C 1
ATOM 5180 O O . LEU B 1 289 ? 43.907 17.091 34.299 1.00 8.07 287 LEU B O 1
ATOM 5185 N N . SER B 1 290 ? 45.284 17.872 32.681 1.00 7.47 288 SER B N 1
ATOM 5186 C CA . SER B 1 290 ? 46.498 17.290 33.269 1.00 8.48 288 SER B CA 1
ATOM 5187 C C . SER B 1 290 ? 46.861 17.827 34.659 1.00 8.97 288 SER B C 1
ATOM 5188 O O . SER B 1 290 ? 47.688 17.210 35.356 1.00 9.85 288 SER B O 1
ATOM 5191 N N . ASN B 1 291 ? 46.281 18.961 35.061 1.00 9.11 289 ASN B N 1
ATOM 5192 C CA . ASN B 1 291 ? 46.579 19.593 36.323 1.00 8.90 289 ASN B CA 1
ATOM 5193 C C . ASN B 1 291 ? 45.893 18.966 37.538 1.00 9.10 289 ASN B C 1
ATOM 5194 O O . ASN B 1 291 ? 46.254 19.304 38.656 1.00 10.68 289 ASN B O 1
ATOM 5199 N N . TYR B 1 292 ? 44.870 18.154 37.301 1.00 7.64 290 TYR B N 1
ATOM 5200 C CA . TYR B 1 292 ? 44.023 17.676 38.389 1.00 7.17 290 TYR B CA 1
ATOM 5201 C C . TYR B 1 292 ? 44.557 16.392 38.998 1.00 6.95 290 TYR B C 1
ATOM 5202 O O . TYR B 1 292 ? 45.065 15.514 38.305 1.00 7.81 290 TYR B O 1
ATOM 5211 N N . GLN B 1 293 ? 44.359 16.244 40.301 1.00 7.74 291 GLN B N 1
ATOM 5212 C CA . GLN B 1 293 ? 44.809 15.013 40.974 1.00 6.68 291 GLN B CA 1
ATOM 5213 C C . GLN B 1 293 ? 44.211 13.751 40.402 1.00 6.81 291 GLN B C 1
ATOM 5214 O O . GLN B 1 293 ? 44.904 12.745 40.237 1.00 7.34 291 GLN B O 1
ATOM 5220 N N . LEU B 1 294 ? 42.913 13.753 40.092 1.00 6.28 292 LEU B N 1
ATOM 5221 C CA . LEU B 1 294 ? 42.326 12.523 39.563 1.00 6.00 292 LEU B CA 1
ATOM 5222 C C . LEU B 1 294 ? 42.950 12.131 38.230 1.00 5.95 292 LEU B C 1
ATOM 5223 O O . LEU B 1 294 ? 43.079 10.960 37.929 1.00 6.74 292 LEU B O 1
ATOM 5228 N N . THR B 1 295 ? 43.298 13.117 37.408 1.00 6.13 293 THR B N 1
ATOM 5229 C CA . THR B 1 295 ? 43.957 12.838 36.125 1.00 5.88 293 THR B CA 1
ATOM 5230 C C . THR B 1 295 ? 45.338 12.253 36.358 1.00 5.97 293 THR B C 1
ATOM 5231 O O . THR B 1 295 ? 45.688 11.226 35.768 1.00 6.45 293 THR B O 1
ATOM 5235 N N . GLN B 1 296 ? 46.106 12.912 37.232 1.00 6.57 294 GLN B N 1
ATOM 5236 C CA . GLN B 1 296 ? 47.491 12.469 37.470 1.00 6.30 294 GLN B CA 1
ATOM 5237 C C . GLN B 1 296 ? 47.549 11.066 38.086 1.00 7.08 294 GLN B C 1
ATOM 5238 O O . GLN B 1 296 ? 48.450 10.281 37.782 1.00 7.12 294 GLN B O 1
ATOM 5244 N N . GLU B 1 297 ? 46.582 10.760 38.942 1.00 5.65 295 GLU B N 1
ATOM 5245 C CA . GLU B 1 297 ? 46.465 9.408 39.488 1.00 6.44 295 GLU B CA 1
ATOM 5246 C C . GLU B 1 297 ? 46.399 8.375 38.368 1.00 5.85 295 GLU B C 1
ATOM 5247 O O . GLU B 1 297 ? 47.120 7.350 38.377 1.00 6.38 295 GLU B O 1
ATOM 5253 N N . LYS B 1 298 ? 45.468 8.592 37.424 1.00 5.71 296 LYS B N 1
ATOM 5254 C CA . LYS B 1 298 ? 45.302 7.675 36.300 1.00 5.54 296 LYS B CA 1
ATOM 5255 C C . LYS B 1 298 ? 46.582 7.573 35.457 1.00 6.70 296 LYS B C 1
ATOM 5256 O O . LYS B 1 298 ? 47.061 6.486 35.102 1.00 6.48 296 LYS B O 1
ATOM 5262 N N . LEU B 1 299 ? 47.140 8.734 35.097 1.00 6.03 297 LEU B N 1
ATOM 5263 C CA . LEU B 1 299 ? 48.339 8.758 34.271 1.00 6.39 297 LEU B CA 1
ATOM 5264 C C . LEU B 1 299 ? 49.507 8.044 34.932 1.00 5.75 297 LEU B C 1
ATOM 5265 O O . LEU B 1 299 ? 50.231 7.283 34.276 1.00 5.97 297 LEU B O 1
ATOM 5270 N N . ALA B 1 300 ? 49.679 8.254 36.234 1.00 6.61 298 ALA B N 1
ATOM 5271 C CA . ALA B 1 300 ? 50.761 7.601 36.967 1.00 6.04 298 ALA B CA 1
ATOM 5272 C C . ALA B 1 300 ? 50.531 6.104 37.088 1.00 6.35 298 ALA B C 1
ATOM 5273 O O . ALA B 1 300 ? 51.454 5.329 36.875 1.00 7.04 298 ALA B O 1
ATOM 5275 N N . ASN B 1 301 ? 49.327 5.672 37.447 1.00 5.65 299 ASN B N 1
ATOM 5276 C CA . ASN B 1 301 ? 49.072 4.249 37.585 1.00 6.14 299 ASN B CA 1
ATOM 5277 C C . ASN B 1 301 ? 49.252 3.516 36.265 1.00 6.57 299 ASN B C 1
ATOM 5278 O O . ASN B 1 301 ? 49.799 2.422 36.221 1.00 6.70 299 ASN B O 1
ATOM 5283 N N . MET B 1 302 ? 48.804 4.121 35.177 1.00 5.73 300 MET B N 1
ATOM 5284 C CA . MET B 1 302 ? 48.944 3.507 33.870 1.00 5.91 300 MET B CA 1
ATOM 5285 C C . MET B 1 302 ? 50.421 3.417 33.461 1.00 6.32 300 MET B C 1
ATOM 5286 O O . MET B 1 302 ? 50.869 2.408 32.904 1.00 6.18 300 MET B O 1
ATOM 5291 N N . THR B 1 303 ? 51.149 4.496 33.696 1.00 5.94 301 THR B N 1
ATOM 5292 C CA . THR B 1 303 ? 52.602 4.531 33.429 1.00 6.29 301 THR B CA 1
ATOM 5293 C C . THR B 1 303 ? 53.323 3.419 34.187 1.00 6.16 301 THR B C 1
ATOM 5294 O O . THR B 1 303 ? 54.184 2.732 33.617 1.00 6.77 301 THR B O 1
ATOM 5298 N N . VAL B 1 304 ? 52.966 3.232 35.456 1.00 5.98 302 VAL B N 1
ATOM 5299 C CA . VAL B 1 304 ? 53.592 2.205 36.273 1.00 6.65 302 VAL B CA 1
ATOM 5300 C C . VAL B 1 304 ? 53.407 0.819 35.633 1.00 6.76 302 VAL B C 1
ATOM 5301 O O . VAL B 1 304 ? 54.354 0.060 35.486 1.00 7.50 302 VAL B O 1
ATOM 5305 N N . GLU B 1 305 ? 52.198 0.497 35.171 1.00 7.08 303 GLU B N 1
ATOM 5306 C CA . GLU B 1 305 ? 51.973 -0.801 34.528 1.00 6.10 303 GLU B CA 1
ATOM 5307 C C . GLU B 1 305 ? 52.685 -0.905 33.176 1.00 6.28 303 GLU B C 1
ATOM 5308 O O . GLU B 1 305 ? 53.214 -1.967 32.846 1.00 6.50 303 GLU B O 1
ATOM 5314 N N . LEU B 1 306 ? 52.657 0.152 32.374 1.00 6.64 304 LEU B N 1
ATOM 5315 C CA . LEU B 1 306 ? 53.328 0.109 31.070 1.00 6.23 304 LEU B CA 1
ATOM 5316 C C . LEU B 1 306 ? 54.827 -0.164 31.250 1.00 6.53 304 LEU B C 1
ATOM 5317 O O . LEU B 1 306 ? 55.383 -1.011 30.543 1.00 6.68 304 LEU B O 1
ATOM 5322 N N . GLY B 1 307 ? 55.496 0.562 32.148 1.00 6.70 305 GLY B N 1
ATOM 5323 C CA . GLY B 1 307 ? 56.917 0.336 32.367 1.00 6.21 305 GLY B CA 1
ATOM 5324 C C . GLY B 1 307 ? 57.260 -1.013 32.920 1.00 5.76 305 GLY B C 1
ATOM 5325 O O . GLY B 1 307 ? 58.224 -1.659 32.487 1.00 6.27 305 GLY B O 1
ATOM 5326 N N . LYS B 1 308 ? 56.466 -1.477 33.881 1.00 6.18 306 LYS B N 1
ATOM 5327 C CA . LYS B 1 308 ? 56.666 -2.839 34.378 1.00 5.70 306 LYS B CA 1
ATOM 5328 C C . LYS B 1 308 ? 56.538 -3.861 33.270 1.00 6.30 306 LYS B C 1
ATOM 5329 O O . LYS B 1 308 ? 57.301 -4.817 33.191 1.00 6.79 306 LYS B O 1
ATOM 5335 N N . GLY B 1 309 ? 55.553 -3.682 32.413 1.00 6.02 307 GLY B N 1
ATOM 5336 C CA . GLY B 1 309 ? 55.379 -4.582 31.279 1.00 6.86 307 GLY B CA 1
ATOM 5337 C C . GLY B 1 309 ? 56.530 -4.563 30.292 1.00 5.49 307 GLY B C 1
ATOM 5338 O O . GLY B 1 309 ? 56.902 -5.608 29.759 1.00 6.46 307 GLY B O 1
ATOM 5339 N N . MET B 1 310 ? 57.055 -3.374 30.031 1.00 6.73 308 MET B N 1
ATOM 5340 C CA . MET B 1 310 ? 58.221 -3.221 29.163 1.00 6.39 308 MET B CA 1
ATOM 5341 C C . MET B 1 310 ? 59.466 -3.908 29.739 1.00 5.81 308 MET B C 1
ATOM 5342 O O . MET B 1 310 ? 60.191 -4.613 29.019 1.00 7.27 308 MET B O 1
ATOM 5347 N N . LEU B 1 311 ? 59.690 -3.760 31.041 1.00 5.90 309 LEU B N 1
ATOM 5348 C CA . LEU B 1 311 ? 60.792 -4.467 31.688 1.00 6.66 309 LEU B CA 1
ATOM 5349 C C . LEU B 1 311 ? 60.618 -5.965 31.546 1.00 6.59 309 LEU B C 1
ATOM 5350 O O . LEU B 1 311 ? 61.583 -6.682 31.255 1.00 7.98 309 LEU B O 1
ATOM 5355 N N . LEU B 1 312 ? 59.397 -6.456 31.748 1.00 6.52 310 LEU B N 1
ATOM 5356 C CA . LEU B 1 312 ? 59.133 -7.876 31.621 1.00 7.06 310 LEU B CA 1
ATOM 5357 C C . LEU B 1 312 ? 59.334 -8.389 30.184 1.00 6.39 310 LEU B C 1
ATOM 5358 O O . LEU B 1 312 ? 59.922 -9.469 29.992 1.00 7.41 310 LEU B O 1
ATOM 5363 N N . ALA B 1 313 ? 58.871 -7.618 29.191 1.00 6.23 311 ALA B N 1
ATOM 5364 C CA . ALA B 1 313 ? 59.064 -7.990 27.777 1.00 5.42 311 ALA B CA 1
ATOM 5365 C C . ALA B 1 313 ? 60.550 -8.104 27.452 1.00 6.31 311 ALA B C 1
ATOM 5366 O O . ALA B 1 313 ? 60.991 -9.117 26.881 1.00 6.85 311 ALA B O 1
ATOM 5368 N N . ILE B 1 314 ? 61.332 -7.087 27.809 1.00 6.82 312 ILE B N 1
ATOM 5369 C CA . ILE B 1 314 ? 62.759 -7.088 27.487 1.00 7.69 312 ILE B CA 1
ATOM 5370 C C . ILE B 1 314 ? 63.439 -8.244 28.211 1.00 7.00 312 ILE B C 1
ATOM 5371 O O . ILE B 1 314 ? 64.249 -8.973 27.617 1.00 7.50 312 ILE B O 1
ATOM 5376 N N . HIS B 1 315 ? 63.074 -8.476 29.471 1.00 7.02 313 HIS B N 1
ATOM 5377 C CA . HIS B 1 315 ? 63.614 -9.580 30.254 1.00 7.05 313 HIS B CA 1
ATOM 5378 C C . HIS B 1 315 ? 63.394 -10.931 29.559 1.00 7.55 313 HIS B C 1
ATOM 5379 O O . HIS B 1 315 ? 64.317 -11.730 29.388 1.00 7.86 313 HIS B O 1
ATOM 5386 N N . LEU B 1 316 ? 62.145 -11.174 29.140 1.00 7.14 314 LEU B N 1
ATOM 5387 C CA . LEU B 1 316 ? 61.828 -12.394 28.419 1.00 7.68 314 LEU B CA 1
ATOM 5388 C C . LEU B 1 316 ? 62.568 -12.515 27.083 1.00 7.22 314 LEU B C 1
ATOM 5389 O O . LEU B 1 316 ? 62.984 -13.609 26.695 1.00 7.61 314 LEU B O 1
ATOM 5394 N N . GLY B 1 317 ? 62.700 -11.410 26.359 1.00 7.14 315 GLY B N 1
ATOM 5395 C CA . GLY B 1 317 ? 63.441 -11.430 25.110 1.00 7.56 315 GLY B CA 1
ATOM 5396 C C . GLY B 1 317 ? 64.917 -11.742 25.294 1.00 7.71 315 GLY B C 1
ATOM 5397 O O . GLY B 1 317 ? 65.491 -12.499 24.505 1.00 9.26 315 GLY B O 1
ATOM 5398 N N . ARG B 1 318 ? 65.526 -11.189 26.348 1.00 7.96 316 ARG B N 1
ATOM 5399 C CA . ARG B 1 318 ? 66.921 -11.489 26.596 1.00 8.43 316 ARG B CA 1
ATOM 5400 C C . ARG B 1 318 ? 67.115 -12.967 26.953 1.00 8.09 316 ARG B C 1
ATOM 5401 O O . ARG B 1 318 ? 68.075 -13.604 26.492 1.00 10.00 316 ARG B O 1
ATOM 5409 N N . ILE B 1 319 ? 66.196 -13.524 27.742 1.00 8.26 317 ILE B N 1
ATOM 5410 C CA . ILE B 1 319 ? 66.207 -14.941 28.036 1.00 7.37 317 ILE B CA 1
ATOM 5411 C C . ILE B 1 319 ? 66.072 -15.769 26.730 1.00 8.05 317 ILE B C 1
ATOM 5412 O O . ILE B 1 319 ? 66.822 -16.702 26.479 1.00 9.29 317 ILE B O 1
ATOM 5417 N N . LYS B 1 320 ? 65.100 -15.409 25.902 1.00 7.91 318 LYS B N 1
ATOM 5418 C CA . LYS B 1 320 ? 64.859 -16.118 24.657 1.00 8.52 318 LYS B CA 1
ATOM 5419 C C . LYS B 1 320 ? 66.130 -16.160 23.797 1.00 8.99 318 LYS B C 1
ATOM 5420 O O . LYS B 1 320 ? 66.482 -17.239 23.282 1.00 10.14 318 LYS B O 1
ATOM 5426 N N . ASP B 1 321 ? 66.770 -15.003 23.606 1.00 8.93 319 ASP B N 1
ATOM 5427 C CA . ASP B 1 321 ? 67.989 -14.949 22.777 1.00 9.17 319 ASP B CA 1
ATOM 5428 C C . ASP B 1 321 ? 69.143 -15.706 23.407 1.00 9.98 319 ASP B C 1
ATOM 5429 O O . ASP B 1 321 ? 69.959 -16.314 22.688 1.00 11.84 319 ASP B O 1
ATOM 5434 N N . ALA B 1 322 ? 69.242 -15.658 24.728 1.00 10.41 320 ALA B N 1
ATOM 5435 C CA . ALA B 1 322 ? 70.438 -16.198 25.381 1.00 10.42 320 ALA B CA 1
ATOM 5436 C C . ALA B 1 322 ? 70.386 -17.695 25.492 1.00 10.58 320 ALA B C 1
ATOM 5437 O O . ALA B 1 322 ? 71.421 -18.356 25.352 1.00 11.15 320 ALA B O 1
ATOM 5439 N N . GLU B 1 323 ? 69.200 -18.227 25.734 1.00 11.85 321 GLU B N 1
ATOM 5440 C CA . GLU B 1 323 ? 69.056 -19.654 26.057 1.00 11.81 321 GLU B CA 1
ATOM 5441 C C . GLU B 1 323 ? 67.695 -20.289 25.750 1.00 12.82 321 GLU B C 1
ATOM 5442 O O . GLU B 1 323 ? 67.510 -21.469 26.076 1.00 13.59 321 GLU B O 1
ATOM 5448 N N . GLY B 1 324 ? 66.793 -19.583 25.075 1.00 12.17 322 GLY B N 1
ATOM 5449 C CA . GLY B 1 324 ? 65.433 -20.055 24.876 1.00 11.94 322 GLY B CA 1
ATOM 5450 C C . GLY B 1 324 ? 64.597 -19.726 26.092 1.00 11.74 322 GLY B C 1
ATOM 5451 O O . GLY B 1 324 ? 65.079 -19.732 27.216 1.00 12.77 322 GLY B O 1
ATOM 5452 N N . VAL B 1 325 ? 63.315 -19.464 25.879 1.00 10.38 323 VAL B N 1
ATOM 5453 C CA . VAL B 1 325 ? 62.405 -19.118 26.960 1.00 10.41 323 VAL B CA 1
ATOM 5454 C C . VAL B 1 325 ? 61.350 -20.215 27.115 1.00 9.90 323 VAL B C 1
ATOM 5455 O O . VAL B 1 325 ? 60.840 -20.720 26.098 1.00 11.83 323 VAL B O 1
ATOM 5459 N N . ARG B 1 326 ? 61.014 -20.587 28.338 1.00 9.89 324 ARG B N 1
ATOM 5460 C CA . ARG B 1 326 ? 60.055 -21.662 28.575 1.00 9.53 324 ARG B CA 1
ATOM 5461 C C . ARG B 1 326 ? 58.609 -21.160 28.404 1.00 9.53 324 ARG B C 1
ATOM 5462 O O . ARG B 1 326 ? 58.315 -19.962 28.630 1.00 8.58 324 ARG B O 1
ATOM 5470 N N . PRO B 1 327 ? 57.688 -22.063 28.045 1.00 9.03 325 PRO B N 1
ATOM 5471 C CA . PRO B 1 327 ? 56.297 -21.626 27.866 1.00 8.57 325 PRO B CA 1
ATOM 5472 C C . PRO B 1 327 ? 55.721 -20.923 29.079 1.00 8.00 325 PRO B C 1
ATOM 5473 O O . PRO B 1 327 ? 55.049 -19.899 28.927 1.00 8.03 325 PRO B O 1
ATOM 5477 N N . GLU B 1 328 ? 56.009 -21.423 30.272 1.00 8.81 326 GLU B N 1
ATOM 5478 C CA . GLU B 1 328 ? 55.451 -20.833 31.504 1.00 8.42 326 GLU B CA 1
ATOM 5479 C C . GLU B 1 328 ? 56.046 -19.456 31.785 1.00 8.92 326 GLU B C 1
ATOM 5480 O O . GLU B 1 328 ? 55.436 -18.622 32.472 1.00 9.09 326 GLU B O 1
ATOM 5486 N N . GLN B 1 329 ? 57.251 -19.194 31.259 1.00 7.79 327 GLN B N 1
ATOM 5487 C CA . GLN B 1 329 ? 57.825 -17.851 31.346 1.00 7.65 327 GLN B CA 1
ATOM 5488 C C . GLN B 1 329 ? 57.131 -16.884 30.390 1.00 7.14 327 GLN B C 1
ATOM 5489 O O . GLN B 1 329 ? 56.763 -15.762 30.757 1.00 7.65 327 GLN B O 1
ATOM 5495 N N . ILE B 1 330 ? 56.893 -17.333 29.151 1.00 7.12 328 ILE B N 1
ATOM 5496 C CA . ILE B 1 330 ? 56.090 -16.547 28.210 1.00 7.18 328 ILE B CA 1
ATOM 5497 C C . ILE B 1 330 ? 54.723 -16.227 28.828 1.00 7.21 328 ILE B C 1
ATOM 5498 O O . ILE B 1 330 ? 54.231 -15.116 28.673 1.00 7.65 328 ILE B O 1
ATOM 5503 N N . SER B 1 331 ? 54.138 -17.185 29.533 1.00 7.28 329 SER B N 1
ATOM 5504 C CA . SER B 1 331 ? 52.819 -16.975 30.129 1.00 6.44 329 SER B CA 1
ATOM 5505 C C . SER B 1 331 ? 52.816 -15.772 31.081 1.00 6.43 329 SER B C 1
ATOM 5506 O O . SER B 1 331 ? 51.804 -15.066 31.180 1.00 6.85 329 SER B O 1
ATOM 5509 N N . LEU B 1 332 ? 53.912 -15.558 31.824 1.00 6.69 330 LEU B N 1
ATOM 5510 C CA . LEU B 1 332 ? 53.991 -14.374 32.680 1.00 6.84 330 LEU B CA 1
ATOM 5511 C C . LEU B 1 332 ? 53.739 -13.113 31.855 1.00 7.41 330 LEU B C 1
ATOM 5512 O O . LEU B 1 332 ? 52.973 -12.229 32.254 1.00 6.93 330 LEU B O 1
ATOM 5517 N N . GLY B 1 333 ? 54.437 -13.007 30.724 1.00 6.55 331 GLY B N 1
ATOM 5518 C CA . GLY B 1 333 ? 54.299 -11.874 29.842 1.00 7.09 331 GLY B CA 1
ATOM 5519 C C . GLY B 1 333 ? 52.966 -11.756 29.144 1.00 6.42 331 GLY B C 1
ATOM 5520 O O . GLY B 1 333 ? 52.417 -10.646 28.994 1.00 7.36 331 GLY B O 1
ATOM 5521 N N . LYS B 1 334 ? 52.454 -12.880 28.636 1.00 6.46 332 LYS B N 1
ATOM 5522 C CA . LYS B 1 334 ? 51.211 -12.843 27.892 1.00 6.74 332 LYS B CA 1
ATOM 5523 C C . LYS B 1 334 ? 50.060 -12.520 28.813 1.00 6.94 332 LYS B C 1
ATOM 5524 O O . LYS B 1 334 ? 49.254 -11.624 28.512 1.00 7.68 332 LYS B O 1
ATOM 5530 N N . LEU B 1 335 ? 49.984 -13.191 29.962 1.00 6.46 333 LEU B N 1
ATOM 5531 C CA . LEU B 1 335 ? 48.975 -12.848 30.946 1.00 5.80 333 LEU B CA 1
ATOM 5532 C C . LEU B 1 335 ? 49.068 -11.375 31.350 1.00 6.50 333 LEU B C 1
ATOM 5533 O O . LEU B 1 335 ? 48.107 -10.635 31.269 1.00 6.53 333 LEU B O 1
ATOM 5538 N N . ASN B 1 336 ? 50.242 -10.941 31.770 1.00 6.32 334 ASN B N 1
ATOM 5539 C CA . ASN B 1 336 ? 50.325 -9.630 32.358 1.00 5.97 334 ASN B CA 1
ATOM 5540 C C . ASN B 1 336 ? 50.132 -8.538 31.325 1.00 5.62 334 ASN B C 1
ATOM 5541 O O . ASN B 1 336 ? 49.367 -7.584 31.544 1.00 5.20 334 ASN B O 1
ATOM 5546 N N . ASN B 1 337 ? 50.857 -8.629 30.216 1.00 5.86 335 ASN B N 1
ATOM 5547 C CA . ASN B 1 337 ? 50.967 -7.447 29.374 1.00 6.38 335 ASN B CA 1
ATOM 5548 C C . ASN B 1 337 ? 49.684 -7.186 28.608 1.00 5.87 335 ASN B C 1
ATOM 5549 O O . ASN B 1 337 ? 49.296 -6.037 28.410 1.00 6.15 335 ASN B O 1
ATOM 5554 N N . VAL B 1 338 ? 48.982 -8.244 28.236 1.00 6.02 336 VAL B N 1
ATOM 5555 C CA . VAL B 1 338 ? 47.712 -8.039 27.544 1.00 5.88 336 VAL B CA 1
ATOM 5556 C C . VAL B 1 338 ? 46.644 -7.480 28.502 1.00 6.39 336 VAL B C 1
ATOM 5557 O O . VAL B 1 338 ? 45.928 -6.532 28.163 1.00 6.00 336 VAL B O 1
ATOM 5561 N N . ARG B 1 339 ? 46.501 -8.079 29.684 1.00 6.12 337 ARG B N 1
ATOM 5562 C CA . ARG B 1 339 ? 45.442 -7.608 30.585 1.00 6.32 337 ARG B CA 1
ATOM 5563 C C . ARG B 1 339 ? 45.738 -6.211 31.103 1.00 5.89 337 ARG B C 1
ATOM 5564 O O . ARG B 1 339 ? 44.834 -5.404 31.272 1.00 6.10 337 ARG B O 1
ATOM 5572 N N . GLU B 1 340 ? 47.002 -5.890 31.331 1.00 5.31 338 GLU B N 1
ATOM 5573 C CA . GLU B 1 340 ? 47.278 -4.524 31.751 1.00 5.68 338 GLU B CA 1
ATOM 5574 C C . GLU B 1 340 ? 47.142 -3.544 30.585 1.00 5.31 338 GLU B C 1
ATOM 5575 O O . GLU B 1 340 ? 46.700 -2.411 30.802 1.00 5.92 338 GLU B O 1
ATOM 5581 N N . ALA B 1 341 ? 47.459 -3.956 29.365 1.00 5.23 339 ALA B N 1
ATOM 5582 C CA . ALA B 1 341 ? 47.266 -3.075 28.213 1.00 5.58 339 ALA B CA 1
ATOM 5583 C C . ALA B 1 341 ? 45.803 -2.735 27.981 1.00 6.09 339 ALA B C 1
ATOM 5584 O O . ALA B 1 341 ? 45.461 -1.585 27.694 1.00 5.86 339 ALA B O 1
ATOM 5586 N N . ILE B 1 342 ? 44.910 -3.703 28.086 1.00 5.77 340 ILE B N 1
ATOM 5587 C CA . ILE B 1 342 ? 43.477 -3.411 27.873 1.00 5.83 340 ILE B CA 1
ATOM 5588 C C . ILE B 1 342 ? 42.933 -2.510 28.967 1.00 5.64 340 ILE B C 1
ATOM 5589 O O . ILE B 1 342 ? 42.126 -1.626 28.719 1.00 6.84 340 ILE B O 1
ATOM 5594 N N . ALA B 1 343 ? 43.431 -2.685 30.199 1.00 5.75 341 ALA B N 1
ATOM 5595 C CA . ALA B 1 343 ? 43.060 -1.756 31.295 1.00 4.95 341 ALA B CA 1
ATOM 5596 C C . ALA B 1 343 ? 43.507 -0.327 31.001 1.00 6.14 341 ALA B C 1
ATOM 5597 O O . ALA B 1 343 ? 42.755 0.629 31.264 1.00 6.65 341 ALA B O 1
ATOM 5599 N N . ILE B 1 344 ? 44.726 -0.166 30.486 1.00 5.22 342 ILE B N 1
ATOM 5600 C CA . ILE B 1 344 ? 45.246 1.156 30.127 1.00 4.93 342 ILE B CA 1
ATOM 5601 C C . ILE B 1 344 ? 44.375 1.776 29.026 1.00 5.16 342 ILE B C 1
ATOM 5602 O O . ILE B 1 344 ? 43.956 2.945 29.143 1.00 6.12 342 ILE B O 1
ATOM 5607 N N . ALA B 1 345 ? 44.074 1.030 27.961 1.00 5.67 343 ALA B N 1
ATOM 5608 C CA . ALA B 1 345 ? 43.271 1.598 26.873 1.00 5.94 343 ALA B CA 1
ATOM 5609 C C . ALA B 1 345 ? 41.905 2.054 27.367 1.00 6.51 343 ALA B C 1
ATOM 5610 O O . ALA B 1 345 ? 41.427 3.142 27.018 1.00 6.64 343 ALA B O 1
ATOM 5612 N N . ARG B 1 346 ? 41.285 1.235 28.204 1.00 5.81 344 ARG B N 1
ATOM 5613 C CA . ARG B 1 346 ? 39.962 1.564 28.748 1.00 5.27 344 ARG B CA 1
ATOM 5614 C C . ARG B 1 346 ? 40.016 2.819 29.621 1.00 6.32 344 ARG B C 1
ATOM 5615 O O . ARG B 1 346 ? 39.151 3.685 29.546 1.00 6.34 344 ARG B O 1
ATOM 5623 N N . GLU B 1 347 ? 41.008 2.895 30.504 1.00 5.67 345 GLU B N 1
ATOM 5624 C CA A GLU B 1 347 ? 41.094 4.019 31.407 0.50 6.30 345 GLU B CA 1
ATOM 5625 C CA B GLU B 1 347 ? 41.123 4.014 31.408 0.50 5.97 345 GLU B CA 1
ATOM 5626 C C . GLU B 1 347 ? 41.420 5.300 30.625 1.00 6.32 345 GLU B C 1
ATOM 5627 O O . GLU B 1 347 ? 40.874 6.380 30.923 1.00 6.04 345 GLU B O 1
ATOM 5638 N N . CYS B 1 348 ? 42.302 5.207 29.638 1.00 6.09 346 CYS B N 1
ATOM 5639 C CA . CYS B 1 348 ? 42.558 6.344 28.748 1.00 5.95 346 CYS B CA 1
ATOM 5640 C C . CYS B 1 348 ? 41.276 6.913 28.165 1.00 6.84 346 CYS B C 1
ATOM 5641 O O . CYS B 1 348 ? 41.079 8.126 28.130 1.00 6.71 346 CYS B O 1
ATOM 5644 N N . ARG B 1 349 ? 40.401 6.032 27.697 1.00 6.39 347 ARG B N 1
ATOM 5645 C CA . ARG B 1 349 ? 39.184 6.482 27.045 1.00 6.11 347 ARG B CA 1
ATOM 5646 C C . ARG B 1 349 ? 38.375 7.371 28.004 1.00 6.59 347 ARG B C 1
ATOM 5647 O O . ARG B 1 349 ? 37.782 8.372 27.594 1.00 7.33 347 ARG B O 1
ATOM 5655 N N . THR B 1 350 ? 38.353 7.041 29.299 1.00 6.16 348 THR B N 1
ATOM 5656 C CA . THR B 1 350 ? 37.581 7.836 30.244 1.00 6.52 348 THR B CA 1
ATOM 5657 C C . THR B 1 350 ? 38.049 9.277 30.286 1.00 6.95 348 THR B C 1
ATOM 5658 O O . THR B 1 350 ? 37.259 10.182 30.497 1.00 7.38 348 THR B O 1
ATOM 5662 N N . LEU B 1 351 ? 39.347 9.492 30.145 1.00 6.71 349 LEU B N 1
ATOM 5663 C CA . LEU B 1 351 ? 39.948 10.833 30.166 1.00 6.77 349 LEU B CA 1
ATOM 5664 C C . LEU B 1 351 ? 39.630 11.661 28.927 1.00 7.08 349 LEU B C 1
ATOM 5665 O O . LEU B 1 351 ? 39.633 12.866 28.963 1.00 8.72 349 LEU B O 1
ATOM 5670 N N . LEU B 1 352 ? 39.329 10.983 27.832 1.00 7.75 350 LEU B N 1
ATOM 5671 C CA . LEU B 1 352 ? 38.937 11.671 26.620 1.00 7.65 350 LEU B CA 1
ATOM 5672 C C . LEU B 1 352 ? 37.496 12.177 26.588 1.00 9.18 350 LEU B C 1
ATOM 5673 O O . LEU B 1 352 ? 37.130 12.957 25.723 1.00 9.83 350 LEU B O 1
ATOM 5678 N N . GLY B 1 353 ? 36.657 11.684 27.480 1.00 8.35 351 GLY B N 1
ATOM 5679 C CA . GLY B 1 353 ? 35.258 12.043 27.428 1.00 8.79 351 GLY B CA 1
ATOM 5680 C C . GLY B 1 353 ? 34.599 11.651 26.132 1.00 7.34 351 GLY B C 1
ATOM 5681 O O . GLY B 1 353 ? 34.899 10.597 25.564 1.00 7.43 351 GLY B O 1
ATOM 5682 N N . GLY B 1 354 ? 33.652 12.466 25.690 1.00 7.87 352 GLY B N 1
ATOM 5683 C CA . GLY B 1 354 ? 32.864 12.148 24.511 1.00 7.70 352 GLY B CA 1
ATOM 5684 C C . GLY B 1 354 ? 33.705 11.944 23.272 1.00 8.28 352 GLY B C 1
ATOM 5685 O O . GLY B 1 354 ? 33.462 11.018 22.477 1.00 8.80 352 GLY B O 1
ATOM 5686 N N . SER B 1 355 ? 34.743 12.758 23.113 1.00 8.72 353 SER B N 1
ATOM 5687 C CA A SER B 1 355 ? 35.625 12.609 21.948 0.60 8.96 353 SER B CA 1
ATOM 5688 C CA B SER B 1 355 ? 35.618 12.609 21.939 0.40 9.43 353 SER B CA 1
ATOM 5689 C C . SER B 1 355 ? 36.262 11.234 21.844 1.00 8.56 353 SER B C 1
ATOM 5690 O O . SER B 1 355 ? 36.657 10.809 20.744 1.00 9.03 353 SER B O 1
ATOM 5695 N N . GLY B 1 356 ? 36.353 10.515 22.977 1.00 8.09 354 GLY B N 1
ATOM 5696 C CA . GLY B 1 356 ? 36.942 9.210 22.963 1.00 7.08 354 GLY B CA 1
ATOM 5697 C C . GLY B 1 356 ? 36.057 8.105 22.432 1.00 7.22 354 GLY B C 1
ATOM 5698 O O . GLY B 1 356 ? 36.523 6.972 22.314 1.00 7.25 354 GLY B O 1
ATOM 5699 N N . ILE B 1 357 ? 34.795 8.397 22.099 1.00 7.46 355 ILE B N 1
ATOM 5700 C CA . ILE B 1 357 ? 33.888 7.294 21.663 1.00 7.61 355 ILE B CA 1
ATOM 5701 C C . ILE B 1 357 ? 33.974 6.991 20.169 1.00 8.19 355 ILE B C 1
ATOM 5702 O O . ILE B 1 357 ? 33.373 6.021 19.723 1.00 8.41 355 ILE B O 1
ATOM 5707 N N . THR B 1 358 ? 34.684 7.812 19.404 1.00 7.96 356 THR B N 1
ATOM 5708 C CA . THR B 1 358 ? 34.819 7.622 17.977 1.00 8.54 356 THR B CA 1
ATOM 5709 C C . THR B 1 358 ? 36.184 7.004 17.636 1.00 8.84 356 THR B C 1
ATOM 5710 O O . THR B 1 358 ? 36.957 6.648 18.510 1.00 8.68 356 THR B O 1
ATOM 5714 N N . LEU B 1 359 ? 36.466 6.899 16.337 1.00 9.01 357 LEU B N 1
ATOM 5715 C CA . LEU B 1 359 ? 37.782 6.497 15.838 1.00 8.53 357 LEU B CA 1
ATOM 5716 C C . LEU B 1 359 ? 38.849 7.592 15.830 1.00 8.39 357 LEU B C 1
ATOM 5717 O O . LEU B 1 359 ? 40.021 7.331 15.498 1.00 9.32 357 LEU B O 1
ATOM 5722 N N . GLU B 1 360 ? 38.510 8.800 16.293 1.00 8.49 358 GLU B N 1
ATOM 5723 C CA . GLU B 1 360 ? 39.453 9.931 16.227 1.00 8.43 358 GLU B CA 1
ATOM 5724 C C . GLU B 1 360 ? 40.740 9.708 17.030 1.00 8.57 358 GLU B C 1
ATOM 5725 O O . GLU B 1 360 ? 41.851 9.971 16.567 1.00 11.45 358 GLU B O 1
ATOM 5731 N N . TYR B 1 361 ? 40.562 9.224 18.258 1.00 8.12 359 TYR B N 1
ATOM 5732 C CA . TYR B 1 361 ? 41.672 8.953 19.192 1.00 8.08 359 TYR B CA 1
ATOM 5733 C C . TYR B 1 361 ? 41.734 7.468 19.421 1.00 7.30 359 TYR B C 1
ATOM 5734 O O . TYR B 1 361 ? 40.702 6.824 19.602 1.00 7.84 359 TYR B O 1
ATOM 5743 N N . SER B 1 362 ? 42.923 6.903 19.420 1.00 6.98 360 SER B N 1
ATOM 5744 C CA . SER B 1 362 ? 43.109 5.458 19.403 1.00 6.57 360 SER B CA 1
ATOM 5745 C C . SER B 1 362 ? 42.591 4.605 20.588 1.00 5.93 360 SER B C 1
ATOM 5746 O O . SER B 1 362 ? 42.336 3.417 20.377 1.00 6.86 360 SER B O 1
ATOM 5749 N N . PRO B 1 363 ? 42.458 5.143 21.812 1.00 6.16 361 PRO B N 1
ATOM 5750 C CA . PRO B 1 363 ? 42.133 4.206 22.932 1.00 6.07 361 PRO B CA 1
ATOM 5751 C C . PRO B 1 363 ? 40.960 3.240 22.766 1.00 6.44 361 PRO B C 1
ATOM 5752 O O . PRO B 1 363 ? 41.126 2.066 23.081 1.00 6.33 361 PRO B O 1
ATOM 5756 N N . LEU B 1 364 ? 39.791 3.688 22.316 1.00 6.30 362 LEU B N 1
ATOM 5757 C CA . LEU B 1 364 ? 38.647 2.759 22.247 1.00 5.72 362 LEU B CA 1
ATOM 5758 C C . LEU B 1 364 ? 38.878 1.667 21.209 1.00 6.38 362 LEU B C 1
ATOM 5759 O O . LEU B 1 364 ? 38.539 0.503 21.456 1.00 6.38 362 LEU B O 1
ATOM 5764 N N . ARG B 1 365 ? 39.482 2.023 20.073 1.00 5.45 363 ARG B N 1
ATOM 5765 C CA . ARG B 1 365 ? 39.869 1.024 19.089 1.00 5.80 363 ARG B CA 1
ATOM 5766 C C . ARG B 1 365 ? 40.856 0.038 19.684 1.00 5.41 363 ARG B C 1
ATOM 5767 O O . ARG B 1 365 ? 40.689 -1.182 19.523 1.00 6.22 363 ARG B O 1
ATOM 5775 N N . HIS B 1 366 ? 41.908 0.522 20.362 1.00 5.88 364 HIS B N 1
ATOM 5776 C CA . HIS B 1 366 ? 42.859 -0.393 20.940 1.00 5.82 364 HIS B CA 1
ATOM 5777 C C . HIS B 1 366 ? 42.202 -1.313 21.979 1.00 5.25 364 HIS B C 1
ATOM 5778 O O . HIS B 1 366 ? 42.471 -2.508 22.015 1.00 6.12 364 HIS B O 1
ATOM 5785 N N . ALA B 1 367 ? 41.339 -0.751 22.836 1.00 5.56 365 ALA B N 1
ATOM 5786 C CA . ALA B 1 367 ? 40.628 -1.572 23.834 1.00 5.95 365 ALA B CA 1
ATOM 5787 C C . ALA B 1 367 ? 39.856 -2.680 23.167 1.00 5.79 365 ALA B C 1
ATOM 5788 O O . ALA B 1 367 ? 39.916 -3.838 23.578 1.00 6.55 365 ALA B O 1
ATOM 5790 N N . ASN B 1 368 ? 39.072 -2.334 22.144 1.00 6.26 366 ASN B N 1
ATOM 5791 C CA . ASN B 1 368 ? 38.322 -3.353 21.415 1.00 6.29 366 ASN B CA 1
ATOM 5792 C C . ASN B 1 368 ? 39.216 -4.408 20.795 1.00 6.00 366 ASN B C 1
ATOM 5793 O O . ASN B 1 368 ? 38.962 -5.609 20.922 1.00 6.55 366 ASN B O 1
ATOM 5798 N N . ASN B 1 369 ? 40.287 -3.971 20.161 1.00 5.92 367 ASN B N 1
ATOM 5799 C CA . ASN B 1 369 ? 41.219 -4.916 19.566 1.00 5.98 367 ASN B CA 1
ATOM 5800 C C . ASN B 1 369 ? 41.808 -5.881 20.599 1.00 5.69 367 ASN B C 1
ATOM 5801 O O . ASN B 1 369 ? 41.963 -7.087 20.342 1.00 5.91 367 ASN B O 1
ATOM 5806 N N . LEU B 1 370 ? 42.173 -5.335 21.749 1.00 6.01 368 LEU B N 1
ATOM 5807 C CA . LEU B 1 370 ? 42.805 -6.106 22.797 1.00 5.02 368 LEU B CA 1
ATOM 5808 C C . LEU B 1 370 ? 41.873 -7.164 23.403 1.00 5.52 368 LEU B C 1
ATOM 5809 O O . LEU B 1 370 ? 42.344 -8.094 24.031 1.00 6.04 368 LEU B O 1
ATOM 5814 N N . GLU B 1 371 ? 40.551 -7.036 23.198 1.00 5.80 369 GLU B N 1
ATOM 5815 C CA . GLU B 1 371 ? 39.649 -8.127 23.576 1.00 5.36 369 GLU B CA 1
ATOM 5816 C C . GLU B 1 371 ? 40.084 -9.426 22.866 1.00 5.91 369 GLU B C 1
ATOM 5817 O O . GLU B 1 371 ? 40.151 -10.486 23.473 1.00 5.71 369 GLU B O 1
ATOM 5823 N N . SER B 1 372 ? 40.381 -9.353 21.572 1.00 5.69 370 SER B N 1
ATOM 5824 C CA . SER B 1 372 ? 40.839 -10.550 20.830 1.00 5.55 370 SER B CA 1
ATOM 5825 C C . SER B 1 372 ? 42.191 -11.009 21.343 1.00 5.90 370 SER B C 1
ATOM 5826 O O . SER B 1 372 ? 42.423 -12.220 21.513 1.00 6.97 370 SER B O 1
ATOM 5829 N N . VAL B 1 373 ? 43.104 -10.071 21.577 1.00 5.69 371 VAL B N 1
ATOM 5830 C CA . VAL B 1 373 ? 44.467 -10.403 22.022 1.00 6.26 371 VAL B CA 1
ATOM 5831 C C . VAL B 1 373 ? 44.441 -11.091 23.395 1.00 6.43 371 VAL B C 1
ATOM 5832 O O . VAL B 1 373 ? 45.239 -11.992 23.654 1.00 7.53 371 VAL B O 1
ATOM 5836 N N . LEU B 1 374 ? 43.500 -10.672 24.261 1.00 6.49 372 LEU B N 1
ATOM 5837 C CA . LEU B 1 374 ? 43.326 -11.247 25.576 1.00 6.26 372 LEU B CA 1
ATOM 5838 C C . LEU B 1 374 ? 42.941 -12.724 25.474 1.00 6.65 372 LEU B C 1
ATOM 5839 O O . LEU B 1 374 ? 43.307 -13.545 26.320 1.00 7.21 372 LEU B O 1
ATOM 5844 N N . THR B 1 375 ? 42.151 -13.043 24.453 1.00 6.55 373 THR B N 1
ATOM 5845 C CA . THR B 1 375 ? 41.572 -14.356 24.285 1.00 6.15 373 THR B CA 1
ATOM 5846 C C . THR B 1 375 ? 42.449 -15.310 23.469 1.00 6.70 373 THR B C 1
ATOM 5847 O O . THR B 1 375 ? 42.581 -16.481 23.819 1.00 7.36 373 THR B O 1
ATOM 5851 N N . TYR B 1 376 ? 43.040 -14.822 22.378 1.00 7.33 374 TYR B N 1
ATOM 5852 C CA . TYR B 1 376 ? 43.765 -15.701 21.464 1.00 6.61 374 TYR B CA 1
ATOM 5853 C C . TYR B 1 376 ? 45.174 -16.030 21.949 1.00 7.16 374 TYR B C 1
ATOM 5854 O O . TYR B 1 376 ? 45.667 -15.418 22.894 1.00 7.09 374 TYR B O 1
ATOM 5863 N N . GLU B 1 377 ? 45.784 -17.047 21.355 1.00 7.68 375 GLU B N 1
ATOM 5864 C CA A GLU B 1 377 ? 47.105 -17.536 21.745 0.50 8.15 375 GLU B CA 1
ATOM 5865 C CA B GLU B 1 377 ? 47.122 -17.485 21.745 0.50 8.20 375 GLU B CA 1
ATOM 5866 C C . GLU B 1 377 ? 47.140 -17.863 23.237 1.00 8.68 375 GLU B C 1
ATOM 5867 O O . GLU B 1 377 ? 48.140 -17.646 23.926 1.00 9.84 375 GLU B O 1
ATOM 5878 N N . GLY B 1 378 ? 46.022 -18.391 23.709 1.00 7.65 376 GLY B N 1
ATOM 5879 C CA . GLY B 1 378 ? 45.844 -18.824 25.087 1.00 8.15 376 GLY B CA 1
ATOM 5880 C C . GLY B 1 378 ? 45.177 -17.712 25.845 1.00 7.40 376 GLY B C 1
ATOM 5881 O O . GLY B 1 378 ? 45.727 -16.630 25.951 1.00 7.63 376 GLY B O 1
ATOM 5882 N N . THR B 1 379 ? 43.980 -17.945 26.362 1.00 7.13 377 THR B N 1
ATOM 5883 C CA . THR B 1 379 ? 43.313 -16.929 27.137 1.00 7.28 377 THR B CA 1
ATOM 5884 C C . THR B 1 379 ? 44.088 -16.573 28.404 1.00 7.49 377 THR B C 1
ATOM 5885 O O . THR B 1 379 ? 44.983 -17.317 28.855 1.00 6.79 377 THR B O 1
ATOM 5889 N N . SER B 1 380 ? 43.707 -15.447 29.031 1.00 7.50 378 SER B N 1
ATOM 5890 C CA . SER B 1 380 ? 44.290 -15.116 30.306 1.00 7.18 378 SER B CA 1
ATOM 5891 C C . SER B 1 380 ? 44.219 -16.290 31.255 1.00 7.58 378 SER B C 1
ATOM 5892 O O . SER B 1 380 ? 45.203 -16.586 31.959 1.00 7.97 378 SER B O 1
ATOM 5895 N N . GLU B 1 381 ? 43.075 -16.963 31.339 1.00 7.21 379 GLU B N 1
ATOM 5896 C CA . GLU B 1 381 ? 42.896 -18.036 32.304 1.00 7.25 379 GLU B CA 1
ATOM 5897 C C . GLU B 1 381 ? 43.835 -19.227 31.995 1.00 7.32 379 GLU B C 1
ATOM 5898 O O . GLU B 1 381 ? 44.330 -19.880 32.916 1.00 7.97 379 GLU B O 1
ATOM 5904 N N . MET B 1 382 ? 44.088 -19.524 30.722 1.00 7.14 380 MET B N 1
ATOM 5905 C CA . MET B 1 382 ? 45.023 -20.566 30.366 1.00 7.62 380 MET B CA 1
ATOM 5906 C C . MET B 1 382 ? 46.418 -20.238 30.850 1.00 7.48 380 MET B C 1
ATOM 5907 O O . MET B 1 382 ? 47.108 -21.114 31.388 1.00 8.21 380 MET B O 1
ATOM 5912 N N . HIS B 1 383 ? 46.847 -19.000 30.638 1.00 7.01 381 HIS B N 1
ATOM 5913 C CA . HIS B 1 383 ? 48.192 -18.605 31.093 1.00 6.77 381 HIS B CA 1
ATOM 5914 C C . HIS B 1 383 ? 48.251 -18.538 32.608 1.00 7.09 381 HIS B C 1
ATOM 5915 O O . HIS B 1 383 ? 49.269 -18.947 33.179 1.00 7.16 381 HIS B O 1
ATOM 5922 N N . LEU B 1 384 ? 47.219 -18.056 33.272 1.00 7.29 382 LEU B N 1
ATOM 5923 C CA . LEU B 1 384 ? 47.101 -18.090 34.737 1.00 6.63 382 LEU B CA 1
ATOM 5924 C C . LEU B 1 384 ? 47.304 -19.499 35.277 1.00 7.03 382 LEU B C 1
ATOM 5925 O O . LEU B 1 384 ? 48.102 -19.720 36.200 1.00 7.38 382 LEU B O 1
ATOM 5930 N N . LEU B 1 385 ? 46.593 -20.477 34.717 1.00 6.39 383 LEU B N 1
ATOM 5931 C CA . LEU B 1 385 ? 46.718 -21.872 35.183 1.00 7.58 383 LEU B CA 1
ATOM 5932 C C . LEU B 1 385 ? 48.041 -22.517 34.815 1.00 8.28 383 LEU B C 1
ATOM 5933 O O . LEU B 1 385 ? 48.518 -23.381 35.518 1.00 8.85 383 LEU B O 1
ATOM 5938 N N . SER B 1 386 ? 48.647 -22.089 33.720 1.00 7.23 384 SER B N 1
ATOM 5939 C CA A SER B 1 386 ? 49.983 -22.594 33.405 0.60 8.40 384 SER B CA 1
ATOM 5940 C CA B SER B 1 386 ? 49.992 -22.568 33.377 0.40 7.71 384 SER B CA 1
ATOM 5941 C C . SER B 1 386 ? 50.998 -22.120 34.439 1.00 7.87 384 SER B C 1
ATOM 5942 O O . SER B 1 386 ? 51.866 -22.864 34.855 1.00 8.08 384 SER B O 1
ATOM 5947 N N . ILE B 1 387 ? 50.896 -20.867 34.845 1.00 7.67 385 ILE B N 1
ATOM 5948 C CA . ILE B 1 387 ? 51.736 -20.346 35.902 1.00 8.27 385 ILE B CA 1
ATOM 5949 C C . ILE B 1 387 ? 51.450 -21.103 37.209 1.00 7.90 385 ILE B C 1
ATOM 5950 O O . ILE B 1 387 ? 52.368 -21.498 37.924 1.00 9.03 385 ILE B O 1
ATOM 5955 N N . GLY B 1 388 ? 50.174 -21.329 37.523 1.00 7.72 386 GLY B N 1
ATOM 5956 C CA . GLY B 1 388 ? 49.782 -22.082 38.730 1.00 8.23 386 GLY B CA 1
ATOM 5957 C C . GLY B 1 388 ? 50.409 -23.470 38.761 1.00 8.13 386 GLY B C 1
ATOM 5958 O O . GLY B 1 388 ? 50.858 -23.932 39.811 1.00 8.62 386 GLY B O 1
ATOM 5959 N N . LYS B 1 389 ? 50.417 -24.149 37.625 1.00 8.51 387 LYS B N 1
ATOM 5960 C CA A LYS B 1 389 ? 51.025 -25.471 37.519 0.50 9.42 387 LYS B CA 1
ATOM 5961 C CA B LYS B 1 389 ? 51.024 -25.472 37.518 0.50 9.48 387 LYS B CA 1
ATOM 5962 C C . LYS B 1 389 ? 52.533 -25.398 37.765 1.00 8.81 387 LYS B C 1
ATOM 5963 O O . LYS B 1 389 ? 53.096 -26.258 38.468 1.00 9.89 387 LYS B O 1
ATOM 5974 N N . ALA B 1 390 ? 53.188 -24.388 37.209 1.00 8.86 388 ALA B N 1
ATOM 5975 C CA . ALA B 1 390 ? 54.648 -24.222 37.402 1.00 8.87 388 ALA B CA 1
ATOM 5976 C C . ALA B 1 390 ? 54.978 -23.997 38.874 1.00 9.53 388 ALA B C 1
ATOM 5977 O O . ALA B 1 390 ? 56.036 -24.421 39.343 1.00 9.78 388 ALA B O 1
ATOM 5979 N N . LEU B 1 391 ? 54.105 -23.313 39.622 1.00 8.78 389 LEU B N 1
ATOM 5980 C CA . LEU B 1 391 ? 54.339 -23.017 41.034 1.00 8.31 389 LEU B CA 1
ATOM 5981 C C . LEU B 1 391 ? 54.047 -24.189 41.975 1.00 9.15 389 LEU B C 1
ATOM 5982 O O . LEU B 1 391 ? 54.631 -24.304 43.065 1.00 10.14 389 LEU B O 1
ATOM 5987 N N . THR B 1 392 ? 53.060 -24.998 41.605 1.00 9.45 390 THR B N 1
ATOM 5988 C CA . THR B 1 392 ? 52.561 -26.037 42.491 1.00 9.24 390 THR B CA 1
ATOM 5989 C C . THR B 1 392 ? 52.872 -27.481 42.083 1.00 9.63 390 THR B C 1
ATOM 5990 O O . THR B 1 392 ? 52.815 -28.386 42.910 1.00 11.49 390 THR B O 1
ATOM 5994 N N . GLY B 1 393 ? 53.158 -27.692 40.807 1.00 10.85 391 GLY B N 1
ATOM 5995 C CA . GLY B 1 393 ? 53.308 -29.032 40.232 1.00 11.70 391 GLY B CA 1
ATOM 5996 C C . GLY B 1 393 ? 52.004 -29.721 39.924 1.00 13.12 391 GLY B C 1
ATOM 5997 O O . GLY B 1 393 ? 52.038 -30.896 39.521 1.00 16.07 391 GLY B O 1
ATOM 5998 N N . LYS B 1 394 ? 50.875 -29.042 40.114 1.00 11.55 392 LYS B N 1
ATOM 5999 C CA . LYS B 1 394 ? 49.552 -29.645 39.889 1.00 12.19 392 LYS B CA 1
ATOM 6000 C C . LYS B 1 394 ? 48.830 -28.920 38.788 1.00 11.49 392 LYS B C 1
ATOM 6001 O O . LYS B 1 394 ? 48.668 -27.692 38.833 1.00 10.81 392 LYS B O 1
ATOM 6003 N N . ALA B 1 395 ? 48.365 -29.655 37.797 1.00 12.11 393 ALA B N 1
ATOM 6004 C CA . ALA B 1 395 ? 47.561 -29.072 36.733 1.00 11.79 393 ALA B CA 1
ATOM 6005 C C . ALA B 1 395 ? 46.133 -28.956 37.213 1.00 12.24 393 ALA B C 1
ATOM 6006 O O . ALA B 1 395 ? 45.552 -29.909 37.748 1.00 14.67 393 ALA B O 1
ATOM 6008 N N . ALA B 1 396 ? 45.559 -27.768 37.022 1.00 10.59 394 ALA B N 1
ATOM 6009 C CA . ALA B 1 396 ? 44.185 -27.452 37.414 1.00 11.12 394 ALA B CA 1
ATOM 6010 C C . ALA B 1 396 ? 43.304 -27.028 36.255 1.00 11.67 394 ALA B C 1
ATOM 6011 O O . ALA B 1 396 ? 42.281 -26.367 36.462 1.00 12.23 394 ALA B O 1
ATOM 6013 N N . PHE B 1 397 ? 43.629 -27.463 35.045 1.00 11.76 395 PHE B N 1
ATOM 6014 C CA . PHE B 1 397 ? 42.772 -27.199 33.877 1.00 12.60 395 PHE B CA 1
ATOM 6015 C C . PHE B 1 397 ? 41.540 -28.063 33.960 1.00 15.44 395 PHE B C 1
ATOM 6016 O O . PHE B 1 397 ? 40.434 -27.618 33.663 1.00 14.59 395 PHE B O 1
ATOM 6024 N N . ARG B 1 398 ? 41.709 -29.324 34.363 1.00 17.84 396 ARG B N 1
ATOM 6025 C CA A ARG B 1 398 ? 40.588 -30.249 34.535 0.50 20.31 396 ARG B CA 1
ATOM 6026 C CA B ARG B 1 398 ? 40.575 -30.220 34.535 0.50 20.23 396 ARG B CA 1
ATOM 6027 C C . ARG B 1 398 ? 40.217 -30.336 36.015 1.00 22.05 396 ARG B C 1
ATOM 6028 O O . ARG B 1 398 ? 39.046 -30.604 36.369 1.00 25.83 396 ARG B O 1
ATOM 6043 N N . THR C 1 13 ? 17.768 -23.630 39.849 1.00 18.97 11 THR C N 1
ATOM 6044 C CA . THR C 1 13 ? 18.723 -22.459 39.610 1.00 17.75 11 THR C CA 1
ATOM 6045 C C . THR C 1 13 ? 17.970 -21.141 39.668 1.00 16.01 11 THR C C 1
ATOM 6046 O O . THR C 1 13 ? 16.736 -21.081 39.473 1.00 17.00 11 THR C O 1
ATOM 6050 N N . TYR C 1 14 ? 18.710 -20.058 39.906 1.00 12.54 12 TYR C N 1
ATOM 6051 C CA . TYR C 1 14 ? 18.176 -18.703 40.004 1.00 12.14 12 TYR C CA 1
ATOM 6052 C C . TYR C 1 14 ? 18.852 -17.792 39.001 1.00 9.76 12 TYR C C 1
ATOM 6053 O O . TYR C 1 14 ? 20.089 -17.824 38.855 1.00 9.95 12 TYR C O 1
ATOM 6062 N N . ALA C 1 15 ? 18.081 -16.939 38.332 1.00 9.24 13 ALA C N 1
ATOM 6063 C CA . ALA C 1 15 ? 18.650 -15.786 37.630 1.00 9.21 13 ALA C CA 1
ATOM 6064 C C . ALA C 1 15 ? 19.297 -14.869 38.668 1.00 8.96 13 ALA C C 1
ATOM 6065 O O . ALA C 1 15 ? 18.916 -14.886 39.834 1.00 8.55 13 ALA C O 1
ATOM 6067 N N . PRO C 1 16 ? 20.261 -14.039 38.254 1.00 8.43 14 PRO C N 1
ATOM 6068 C CA . PRO C 1 16 ? 20.957 -13.188 39.218 1.00 8.20 14 PRO C CA 1
ATOM 6069 C C . PRO C 1 16 ? 20.057 -12.359 40.119 1.00 7.06 14 PRO C C 1
ATOM 6070 O O . PRO C 1 16 ? 20.246 -12.378 41.344 1.00 7.33 14 PRO C O 1
ATOM 6074 N N . LEU C 1 17 ? 19.076 -11.652 39.562 1.00 7.50 15 LEU C N 1
ATOM 6075 C CA . LEU C 1 17 ? 18.202 -10.824 40.394 1.00 8.14 15 LEU C CA 1
ATOM 6076 C C . LEU C 1 17 ? 17.170 -11.634 41.131 1.00 9.38 15 LEU C C 1
ATOM 6077 O O . LEU C 1 17 ? 16.715 -11.203 42.179 1.00 10.62 15 LEU C O 1
ATOM 6082 N N A GLU C 1 18 ? 16.816 -12.817 40.623 0.50 8.71 16 GLU C N 1
ATOM 6083 N N B GLU C 1 18 ? 16.821 -12.811 40.604 0.50 9.43 16 GLU C N 1
ATOM 6084 C CA A GLU C 1 18 ? 15.964 -13.753 41.384 0.50 9.51 16 GLU C CA 1
ATOM 6085 C CA B GLU C 1 18 ? 15.972 -13.784 41.319 0.50 10.76 16 GLU C CA 1
ATOM 6086 C C A GLU C 1 18 ? 16.648 -14.225 42.661 0.50 9.69 16 GLU C C 1
ATOM 6087 C C B GLU C 1 18 ? 16.638 -14.244 42.624 0.50 10.37 16 GLU C C 1
ATOM 6088 O O A GLU C 1 18 ? 16.003 -14.404 43.690 0.50 10.92 16 GLU C O 1
ATOM 6089 O O B GLU C 1 18 ? 15.965 -14.419 43.637 0.50 11.71 16 GLU C O 1
ATOM 6100 N N . LEU C 1 19 ? 17.960 -14.419 42.622 1.00 9.65 17 LEU C N 1
ATOM 6101 C CA . LEU C 1 19 ? 18.685 -14.796 43.822 1.00 9.83 17 LEU C CA 1
ATOM 6102 C C . LEU C 1 19 ? 18.569 -13.692 44.884 1.00 9.58 17 LEU C C 1
ATOM 6103 O O . LEU C 1 19 ? 18.355 -13.966 46.066 1.00 10.94 17 LEU C O 1
ATOM 6108 N N . PHE C 1 20 ? 18.727 -12.429 44.479 1.00 9.42 18 PHE C N 1
ATOM 6109 C CA . PHE C 1 20 ? 18.479 -11.287 45.360 1.00 9.08 18 PHE C CA 1
ATOM 6110 C C . PHE C 1 20 ? 17.000 -11.124 45.723 1.00 9.95 18 PHE C C 1
ATOM 6111 O O . PHE C 1 20 ? 16.707 -10.551 46.782 1.00 11.45 18 PHE C O 1
ATOM 6119 N N . ASP C 1 21 ? 16.101 -11.592 44.860 1.00 9.59 19 ASP C N 1
ATOM 6120 C CA . ASP C 1 21 ? 14.656 -11.356 44.997 1.00 9.76 19 ASP C CA 1
ATOM 6121 C C . ASP C 1 21 ? 14.321 -9.893 45.051 1.00 9.38 19 ASP C C 1
ATOM 6122 O O . ASP C 1 21 ? 13.762 -9.369 46.014 1.00 11.91 19 ASP C O 1
ATOM 6127 N N . THR C 1 22 ? 14.672 -9.188 43.994 1.00 8.88 20 THR C N 1
ATOM 6128 C CA . THR C 1 22 ? 14.295 -7.794 43.881 1.00 8.22 20 THR C CA 1
ATOM 6129 C C . THR C 1 22 ? 12.829 -7.622 43.496 1.00 8.62 20 THR C C 1
ATOM 6130 O O . THR C 1 22 ? 12.234 -6.591 43.772 1.00 9.08 20 THR C O 1
ATOM 6134 N N . ASP C 1 23 ? 12.239 -8.650 42.901 1.00 9.41 21 ASP C N 1
ATOM 6135 C CA . ASP C 1 23 ? 10.822 -8.547 42.496 1.00 9.15 21 ASP C CA 1
ATOM 6136 C C . ASP C 1 23 ? 9.943 -8.314 43.721 1.00 8.76 21 ASP C C 1
ATOM 6137 O O . ASP C 1 23 ? 8.873 -7.727 43.584 1.00 9.52 21 ASP C O 1
ATOM 6142 N N . ARG C 1 24 ? 10.313 -8.813 44.901 1.00 9.01 22 ARG C N 1
ATOM 6143 C CA . ARG C 1 24 ? 9.489 -8.622 46.108 1.00 8.92 22 ARG C CA 1
ATOM 6144 C C . ARG C 1 24 ? 9.317 -7.153 46.472 1.00 9.41 22 ARG C C 1
ATOM 6145 O O . ARG C 1 24 ? 8.403 -6.799 47.219 1.00 10.74 22 ARG C O 1
ATOM 6153 N N . LEU C 1 25 ? 10.211 -6.317 45.974 1.00 9.46 23 LEU C N 1
ATOM 6154 C CA . LEU C 1 25 ? 10.202 -4.891 46.225 1.00 10.08 23 LEU C CA 1
ATOM 6155 C C . LEU C 1 25 ? 9.288 -4.115 45.275 1.00 11.54 23 LEU C C 1
ATOM 6156 O O . LEU C 1 25 ? 9.164 -2.881 45.424 1.00 13.20 23 LEU C O 1
ATOM 6161 N N . LEU C 1 26 ? 8.672 -4.806 44.322 1.00 11.02 24 LEU C N 1
ATOM 6162 C CA . LEU C 1 26 ? 7.904 -4.168 43.238 1.00 10.87 24 LEU C CA 1
ATOM 6163 C C . LEU C 1 26 ? 6.476 -4.630 43.347 1.00 12.25 24 LEU C C 1
ATOM 6164 O O . LEU C 1 26 ? 6.239 -5.799 43.647 1.00 15.82 24 LEU C O 1
ATOM 6169 N N . ASP C 1 27 ? 5.534 -3.777 43.016 1.00 11.61 25 ASP C N 1
ATOM 6170 C CA . ASP C 1 27 ? 4.162 -4.259 43.031 1.00 12.27 25 ASP C CA 1
ATOM 6171 C C . ASP C 1 27 ? 3.797 -4.878 41.693 1.00 11.53 25 ASP C C 1
ATOM 6172 O O . ASP C 1 27 ? 4.616 -4.862 40.767 1.00 11.34 25 ASP C O 1
ATOM 6177 N N . GLN C 1 28 ? 2.579 -5.407 41.561 1.00 12.34 26 GLN C N 1
ATOM 6178 C CA . GLN C 1 28 ? 2.221 -6.144 40.362 1.00 12.57 26 GLN C CA 1
ATOM 6179 C C . GLN C 1 28 ? 2.205 -5.227 39.135 1.00 12.28 26 GLN C C 1
ATOM 6180 O O . GLN C 1 28 ? 2.626 -5.610 38.063 1.00 11.97 26 GLN C O 1
ATOM 6186 N N . ASP C 1 29 ? 1.739 -4.008 39.302 1.00 11.92 27 ASP C N 1
ATOM 6187 C CA . ASP C 1 29 ? 1.677 -3.084 38.157 1.00 12.38 27 ASP C CA 1
ATOM 6188 C C . ASP C 1 29 ? 3.090 -2.758 37.649 1.00 11.81 27 ASP C C 1
ATOM 6189 O O . ASP C 1 29 ? 3.319 -2.700 36.444 1.00 12.01 27 ASP C O 1
ATOM 6194 N N . GLU C 1 30 ? 4.034 -2.571 38.569 1.00 9.82 28 GLU C N 1
ATOM 6195 C CA . GLU C 1 30 ? 5.419 -2.329 38.208 1.00 10.19 28 GLU C CA 1
ATOM 6196 C C . GLU C 1 30 ? 6.012 -3.545 37.490 1.00 9.73 28 GLU C C 1
ATOM 6197 O O . GLU C 1 30 ? 6.714 -3.389 36.461 1.00 9.83 28 GLU C O 1
ATOM 6203 N N . ARG C 1 31 ? 5.782 -4.733 38.029 1.00 9.76 29 ARG C N 1
ATOM 6204 C CA A ARG C 1 31 ? 6.278 -5.937 37.402 0.70 9.82 29 ARG C CA 1
ATOM 6205 C CA B ARG C 1 31 ? 6.280 -5.948 37.410 0.30 9.77 29 ARG C CA 1
ATOM 6206 C C . ARG C 1 31 ? 5.673 -6.127 36.024 1.00 10.39 29 ARG C C 1
ATOM 6207 O O . ARG C 1 31 ? 6.354 -6.567 35.099 1.00 10.96 29 ARG C O 1
ATOM 6222 N N . ASP C 1 32 ? 4.396 -5.760 35.867 1.00 10.73 30 ASP C N 1
ATOM 6223 C CA . ASP C 1 32 ? 3.745 -5.856 34.578 1.00 11.36 30 ASP C CA 1
ATOM 6224 C C . ASP C 1 32 ? 4.365 -4.912 33.560 1.00 11.01 30 ASP C C 1
ATOM 6225 O O . ASP C 1 32 ? 4.524 -5.294 32.381 1.00 11.21 30 ASP C O 1
ATOM 6230 N N . ILE C 1 33 ? 4.706 -3.692 33.975 1.00 11.13 31 ILE C N 1
ATOM 6231 C CA . ILE C 1 33 ? 5.387 -2.744 33.075 1.00 11.18 31 ILE C CA 1
ATOM 6232 C C . ILE C 1 33 ? 6.715 -3.327 32.602 1.00 10.87 31 ILE C C 1
ATOM 6233 O O . ILE C 1 33 ? 7.012 -3.304 31.388 1.00 11.12 31 ILE C O 1
ATOM 6238 N N . ALA C 1 34 ? 7.503 -3.867 33.517 1.00 10.05 32 ALA C N 1
ATOM 6239 C CA . ALA C 1 34 ? 8.793 -4.448 33.133 1.00 9.13 32 ALA C CA 1
ATOM 6240 C C . ALA C 1 34 ? 8.603 -5.574 32.122 1.00 10.04 32 ALA C C 1
ATOM 6241 O O . ALA C 1 34 ? 9.324 -5.657 31.120 1.00 9.68 32 ALA C O 1
ATOM 6243 N N . ALA C 1 35 ? 7.641 -6.469 32.396 1.00 10.04 33 ALA C N 1
ATOM 6244 C CA . ALA C 1 35 ? 7.404 -7.564 31.484 1.00 9.94 33 ALA C CA 1
ATOM 6245 C C . ALA C 1 35 ? 6.919 -7.094 30.107 1.00 10.34 33 ALA C C 1
ATOM 6246 O O . ALA C 1 35 ? 7.303 -7.660 29.076 1.00 11.17 33 ALA C O 1
ATOM 6248 N N . THR C 1 36 ? 6.071 -6.082 30.093 1.00 9.96 34 THR C N 1
ATOM 6249 C CA . THR C 1 36 ? 5.567 -5.546 28.843 1.00 10.33 34 THR C CA 1
ATOM 6250 C C . THR C 1 36 ? 6.705 -4.957 27.978 1.00 10.13 34 THR C C 1
ATOM 6251 O O . THR C 1 36 ? 6.797 -5.198 26.770 1.00 11.12 34 THR C O 1
ATOM 6255 N N . VAL C 1 37 ? 7.577 -4.173 28.596 1.00 9.53 35 VAL C N 1
ATOM 6256 C CA . VAL C 1 37 ? 8.668 -3.546 27.851 1.00 9.48 35 VAL C CA 1
ATOM 6257 C C . VAL C 1 37 ? 9.673 -4.614 27.412 1.00 9.05 35 VAL C C 1
ATOM 6258 O O . VAL C 1 37 ? 10.175 -4.578 26.273 1.00 9.15 35 VAL C O 1
ATOM 6262 N N . ARG C 1 38 ? 9.926 -5.595 28.279 1.00 8.47 36 ARG C N 1
ATOM 6263 C CA . ARG C 1 38 ? 10.806 -6.689 27.900 1.00 8.04 36 ARG C CA 1
ATOM 6264 C C . ARG C 1 38 ? 10.283 -7.465 26.683 1.00 8.67 36 ARG C C 1
ATOM 6265 O O . ARG C 1 38 ? 11.056 -7.832 25.797 1.00 9.95 36 ARG C O 1
ATOM 6273 N N . GLN C 1 39 ? 8.992 -7.712 26.654 1.00 9.48 37 GLN C N 1
ATOM 6274 C CA . GLN C 1 39 ? 8.405 -8.383 25.510 1.00 10.50 37 GLN C CA 1
ATOM 6275 C C . GLN C 1 39 ? 8.520 -7.563 24.210 1.00 10.00 37 GLN C C 1
ATOM 6276 O O . GLN C 1 39 ? 8.799 -8.116 23.131 1.00 11.06 37 GLN C O 1
ATOM 6282 N N . PHE C 1 40 ? 8.294 -6.258 24.324 1.00 9.43 38 PHE C N 1
ATOM 6283 C CA . PHE C 1 40 ? 8.454 -5.342 23.201 1.00 9.97 38 PHE C CA 1
ATOM 6284 C C . PHE C 1 40 ? 9.892 -5.390 22.689 1.00 9.97 38 PHE C C 1
ATOM 6285 O O . PHE C 1 40 ? 10.158 -5.503 21.487 1.00 10.65 38 PHE C O 1
ATOM 6293 N N . VAL C 1 41 ? 10.826 -5.277 23.612 1.00 9.50 39 VAL C N 1
ATOM 6294 C CA . VAL C 1 41 ? 12.230 -5.321 23.224 1.00 9.72 39 VAL C CA 1
ATOM 6295 C C . VAL C 1 41 ? 12.554 -6.644 22.522 1.00 10.68 39 VAL C C 1
ATOM 6296 O O . VAL C 1 41 ? 13.186 -6.649 21.453 1.00 10.84 39 VAL C O 1
ATOM 6300 N N . ASP C 1 42 ? 12.145 -7.764 23.112 1.00 10.30 40 ASP C N 1
ATOM 6301 C CA . ASP C 1 42 ? 12.435 -9.069 22.538 1.00 10.96 40 ASP C CA 1
ATOM 6302 C C . ASP C 1 42 ? 11.857 -9.270 21.146 1.00 12.14 40 ASP C C 1
ATOM 6303 O O . ASP C 1 42 ? 12.459 -9.942 20.306 1.00 13.03 40 ASP C O 1
ATOM 6308 N N . THR C 1 43 ? 10.646 -8.776 20.941 1.00 12.23 41 THR C N 1
ATOM 6309 C CA . THR C 1 43 ? 9.933 -9.014 19.675 1.00 12.38 41 THR C CA 1
ATOM 6310 C C . THR C 1 43 ? 10.204 -7.965 18.604 1.00 13.17 41 THR C C 1
ATOM 6311 O O . THR C 1 43 ? 10.305 -8.303 17.405 1.00 15.09 41 THR C O 1
ATOM 6315 N N . ARG C 1 44 ? 10.303 -6.699 18.977 1.00 12.41 42 ARG C N 1
ATOM 6316 C CA . ARG C 1 44 ? 10.389 -5.608 18.005 1.00 12.69 42 ARG C CA 1
ATOM 6317 C C . ARG C 1 44 ? 11.821 -5.114 17.768 1.00 12.94 42 ARG C C 1
ATOM 6318 O O . ARG C 1 44 ? 12.106 -4.535 16.697 1.00 14.97 42 ARG C O 1
ATOM 6326 N N . LEU C 1 45 ? 12.695 -5.253 18.761 1.00 11.75 43 LEU C N 1
ATOM 6327 C CA . LEU C 1 45 ? 14.017 -4.617 18.684 1.00 12.20 43 LEU C CA 1
ATOM 6328 C C . LEU C 1 45 ? 15.160 -5.592 18.569 1.00 13.52 43 LEU C C 1
ATOM 6329 O O . LEU C 1 45 ? 16.029 -5.457 17.687 1.00 13.35 43 LEU C O 1
ATOM 6334 N N . LYS C 1 46 ? 15.179 -6.590 19.427 1.00 13.23 44 LYS C N 1
ATOM 6335 C CA A LYS C 1 46 ? 16.250 -7.595 19.417 0.50 14.49 44 LYS C CA 1
ATOM 6336 C CA B LYS C 1 46 ? 16.273 -7.564 19.412 0.50 14.64 44 LYS C CA 1
ATOM 6337 C C . LYS C 1 46 ? 16.543 -8.249 18.056 1.00 15.07 44 LYS C C 1
ATOM 6338 O O . LYS C 1 46 ? 17.709 -8.491 17.734 1.00 15.49 44 LYS C O 1
ATOM 6349 N N . PRO C 1 47 ? 15.504 -8.550 17.257 1.00 15.94 45 PRO C N 1
ATOM 6350 C CA . PRO C 1 47 ? 15.814 -9.193 15.974 1.00 16.71 45 PRO C CA 1
ATOM 6351 C C . PRO C 1 47 ? 16.612 -8.303 15.002 1.00 16.39 45 PRO C C 1
ATOM 6352 O O . PRO C 1 47 ? 17.204 -8.815 14.038 1.00 17.62 45 PRO C O 1
ATOM 6356 N N . ASN C 1 48 ? 16.628 -7.004 15.245 1.00 14.39 46 ASN C N 1
ATOM 6357 C CA . ASN C 1 48 ? 17.177 -6.013 14.312 1.00 13.62 46 ASN C CA 1
ATOM 6358 C C . ASN C 1 48 ? 18.446 -5.357 14.838 1.00 12.83 46 ASN C C 1
ATOM 6359 O O . ASN C 1 48 ? 19.106 -4.619 14.125 1.00 11.46 46 ASN C O 1
ATOM 6364 N N . VAL C 1 49 ? 18.721 -5.530 16.129 1.00 11.35 47 VAL C N 1
ATOM 6365 C CA . VAL C 1 49 ? 19.755 -4.705 16.767 1.00 10.89 47 VAL C CA 1
ATOM 6366 C C . VAL C 1 49 ? 21.172 -4.919 16.212 1.00 10.62 47 VAL C C 1
ATOM 6367 O O . VAL C 1 49 ? 21.931 -3.951 16.094 1.00 9.79 47 VAL C O 1
ATOM 6371 N N . GLU C 1 50 ? 21.531 -6.137 15.823 1.00 10.34 48 GLU C N 1
ATOM 6372 C CA A GLU C 1 50 ? 22.876 -6.375 15.318 0.50 10.52 48 GLU C CA 1
ATOM 6373 C CA B GLU C 1 50 ? 22.862 -6.404 15.299 0.50 11.63 48 GLU C CA 1
ATOM 6374 C C . GLU C 1 50 ? 23.065 -5.585 14.023 1.00 10.63 48 GLU C C 1
ATOM 6375 O O . GLU C 1 50 ? 24.071 -4.894 13.838 1.00 11.10 48 GLU C O 1
ATOM 6386 N N . GLY C 1 51 ? 22.088 -5.630 13.125 1.00 10.61 49 GLY C N 1
ATOM 6387 C CA . GLY C 1 51 ? 22.166 -4.861 11.897 1.00 10.88 49 GLY C CA 1
ATOM 6388 C C . GLY C 1 51 ? 22.139 -3.358 12.095 1.00 10.41 49 GLY C C 1
ATOM 6389 O O . GLY C 1 51 ? 22.871 -2.622 11.418 1.00 11.42 49 GLY C O 1
ATOM 6390 N N . TRP C 1 52 ? 21.326 -2.863 13.034 1.00 9.73 50 TRP C N 1
ATOM 6391 C CA . TRP C 1 52 ? 21.278 -1.459 13.350 1.00 10.19 50 TRP C CA 1
ATOM 6392 C C . TRP C 1 52 ? 22.614 -0.964 13.887 1.00 10.05 50 TRP C C 1
ATOM 6393 O O . TRP C 1 52 ? 23.086 0.110 13.517 1.00 9.85 50 TRP C O 1
ATOM 6404 N N . PHE C 1 53 ? 23.248 -1.766 14.747 1.00 8.02 51 PHE C N 1
ATOM 6405 C CA . PHE C 1 53 ? 24.545 -1.362 15.298 1.00 8.00 51 PHE C CA 1
ATOM 6406 C C . PHE C 1 53 ? 25.624 -1.362 14.197 1.00 8.50 51 PHE C C 1
ATOM 6407 O O . PHE C 1 53 ? 26.374 -0.380 14.055 1.00 9.24 51 PHE C O 1
ATOM 6415 N N . GLU C 1 54 ? 25.699 -2.432 13.416 1.00 8.84 52 GLU C N 1
ATOM 6416 C CA . GLU C 1 54 ? 26.728 -2.524 12.370 1.00 9.72 52 GLU C CA 1
ATOM 6417 C C . GLU C 1 54 ? 26.608 -1.395 11.351 1.00 10.91 52 GLU C C 1
ATOM 6418 O O . GLU C 1 54 ? 27.609 -0.764 10.957 1.00 11.17 52 GLU C O 1
ATOM 6424 N N . SER C 1 55 ? 25.371 -1.135 10.931 1.00 10.37 53 SER C N 1
ATOM 6425 C CA . SER C 1 55 ? 25.101 -0.091 9.947 1.00 10.83 53 SER C CA 1
ATOM 6426 C C . SER C 1 55 ? 25.051 1.299 10.541 1.00 11.60 53 SER C C 1
ATOM 6427 O O . SER C 1 55 ? 24.934 2.279 9.793 1.00 13.22 53 SER C O 1
ATOM 6430 N N . ALA C 1 56 ? 25.063 1.410 11.875 1.00 11.42 54 ALA C N 1
ATOM 6431 C CA . ALA C 1 56 ? 25.004 2.706 12.574 1.00 13.43 54 ALA C CA 1
ATOM 6432 C C . ALA C 1 56 ? 23.748 3.495 12.267 1.00 14.77 54 ALA C C 1
ATOM 6433 O O . ALA C 1 56 ? 23.771 4.678 11.934 1.00 15.19 54 ALA C O 1
ATOM 6435 N N . THR C 1 57 ? 22.632 2.812 12.414 1.00 17.24 55 THR C N 1
ATOM 6436 C CA A THR C 1 57 ? 21.339 3.423 12.201 0.50 18.28 55 THR C CA 1
ATOM 6437 C CA B THR C 1 57 ? 21.325 3.419 12.206 0.50 18.97 55 THR C CA 1
ATOM 6438 C C . THR C 1 57 ? 20.420 3.110 13.390 1.00 18.92 55 THR C C 1
ATOM 6439 O O . THR C 1 57 ? 20.590 2.104 14.068 1.00 19.07 55 THR C O 1
ATOM 6446 N N . LEU C 1 58 ? 19.474 4.003 13.657 1.00 19.56 56 LEU C N 1
ATOM 6447 C CA . LEU C 1 58 ? 18.350 3.719 14.557 1.00 20.02 56 LEU C CA 1
ATOM 6448 C C . LEU C 1 58 ? 17.199 4.420 13.857 1.00 21.32 56 LEU C C 1
ATOM 6449 O O . LEU C 1 58 ? 17.136 5.657 13.864 1.00 22.28 56 LEU C O 1
ATOM 6454 N N . PRO C 1 59 ? 16.301 3.645 13.214 1.00 22.35 57 PRO C N 1
ATOM 6455 C CA . PRO C 1 59 ? 15.287 4.286 12.364 1.00 22.61 57 PRO C CA 1
ATOM 6456 C C . PRO C 1 59 ? 14.342 5.239 13.084 1.00 23.41 57 PRO C C 1
ATOM 6457 O O . PRO C 1 59 ? 13.922 4.955 14.208 1.00 23.32 57 PRO C O 1
ATOM 6461 N N . SER C 1 60 ? 14.011 6.338 12.404 1.00 23.79 58 SER C N 1
ATOM 6462 C CA A SER C 1 60 ? 13.097 7.350 12.939 0.50 23.70 58 SER C CA 1
ATOM 6463 C CA B SER C 1 60 ? 13.080 7.356 12.897 0.50 23.40 58 SER C CA 1
ATOM 6464 C C . SER C 1 60 ? 11.699 6.781 13.252 1.00 23.24 58 SER C C 1
ATOM 6465 O O . SER C 1 60 ? 11.079 7.226 14.210 1.00 23.45 58 SER C O 1
ATOM 6470 N N . GLU C 1 61 ? 11.253 5.798 12.460 1.00 22.47 59 GLU C N 1
ATOM 6471 C CA . GLU C 1 61 ? 10.036 5.001 12.665 1.00 21.17 59 GLU C CA 1
ATOM 6472 C C . GLU C 1 61 ? 9.847 4.376 14.073 1.00 19.45 59 GLU C C 1
ATOM 6473 O O . GLU C 1 61 ? 8.726 4.155 14.547 1.00 18.85 59 GLU C O 1
ATOM 6475 N N . LEU C 1 62 ? 10.943 4.046 14.733 1.00 16.37 60 LEU C N 1
ATOM 6476 C CA . LEU C 1 62 ? 10.857 3.564 16.116 1.00 15.24 60 LEU C CA 1
ATOM 6477 C C . LEU C 1 62 ? 10.226 4.597 17.048 1.00 13.93 60 LEU C C 1
ATOM 6478 O O . LEU C 1 62 ? 9.663 4.211 18.037 1.00 12.73 60 LEU C O 1
ATOM 6483 N N . ALA C 1 63 ? 10.284 5.898 16.739 1.00 12.65 61 ALA C N 1
ATOM 6484 C CA . ALA C 1 63 ? 9.691 6.919 17.607 1.00 12.79 61 ALA C CA 1
ATOM 6485 C C . ALA C 1 63 ? 8.201 6.596 17.841 1.00 12.06 61 ALA C C 1
ATOM 6486 O O . ALA C 1 63 ? 7.713 6.625 18.962 1.00 11.36 61 ALA C O 1
ATOM 6488 N N . LYS C 1 64 ? 7.494 6.266 16.767 1.00 12.03 62 LYS C N 1
ATOM 6489 C CA . LYS C 1 64 ? 6.066 5.908 16.879 1.00 12.75 62 LYS C CA 1
ATOM 6490 C C . LYS C 1 64 ? 5.821 4.606 17.629 1.00 12.62 62 LYS C C 1
ATOM 6491 O O . LYS C 1 64 ? 4.841 4.476 18.376 1.00 12.75 62 LYS C O 1
ATOM 6497 N N . GLU C 1 65 ? 6.709 3.631 17.460 1.00 11.30 63 GLU C N 1
ATOM 6498 C CA . GLU C 1 65 ? 6.581 2.378 18.203 1.00 12.27 63 GLU C CA 1
ATOM 6499 C C . GLU C 1 65 ? 6.762 2.636 19.701 1.00 11.68 63 GLU C C 1
ATOM 6500 O O . GLU C 1 65 ? 6.008 2.116 20.517 1.00 11.85 63 GLU C O 1
ATOM 6506 N N . PHE C 1 66 ? 7.785 3.411 20.066 1.00 10.29 64 PHE C N 1
ATOM 6507 C CA . PHE C 1 66 ? 7.962 3.770 21.469 1.00 9.81 64 PHE C CA 1
ATOM 6508 C C . PHE C 1 66 ? 6.788 4.592 21.967 1.00 10.58 64 PHE C C 1
ATOM 6509 O O . PHE C 1 66 ? 6.335 4.412 23.109 1.00 10.37 64 PHE C O 1
ATOM 6517 N N . GLY C 1 67 ? 6.277 5.490 21.128 1.00 11.18 65 GLY C N 1
ATOM 6518 C CA . GLY C 1 67 ? 5.129 6.306 21.509 1.00 11.36 65 GLY C CA 1
ATOM 6519 C C . GLY C 1 67 ? 3.918 5.444 21.825 1.00 11.67 65 GLY C C 1
ATOM 6520 O O . GLY C 1 67 ? 3.284 5.589 22.871 1.00 11.83 65 GLY C O 1
ATOM 6521 N N . ASN C 1 68 ? 3.636 4.508 20.929 1.00 11.66 66 ASN C N 1
ATOM 6522 C CA . ASN C 1 68 ? 2.502 3.601 21.108 1.00 12.50 66 ASN C CA 1
ATOM 6523 C C . ASN C 1 68 ? 2.660 2.671 22.318 1.00 11.47 66 ASN C C 1
ATOM 6524 O O . ASN C 1 68 ? 1.699 2.325 22.988 1.00 13.00 66 ASN C O 1
ATOM 6529 N N . LEU C 1 69 ? 3.902 2.249 22.573 1.00 10.78 67 LEU C N 1
ATOM 6530 C CA . LEU C 1 69 ? 4.210 1.442 23.770 1.00 11.20 67 LEU C CA 1
ATOM 6531 C C . LEU C 1 69 ? 3.849 2.171 25.062 1.00 11.89 67 LEU C C 1
ATOM 6532 O O . LEU C 1 69 ? 3.421 1.553 26.041 1.00 12.59 67 LEU C O 1
ATOM 6537 N N . GLY C 1 70 ? 4.042 3.479 25.064 1.00 11.37 68 GLY C N 1
ATOM 6538 C CA . GLY C 1 70 ? 3.724 4.323 26.212 1.00 10.59 68 GLY C CA 1
ATOM 6539 C C . GLY C 1 70 ? 4.872 4.883 26.995 1.00 11.40 68 GLY C C 1
ATOM 6540 O O . GLY C 1 70 ? 4.647 5.565 28.010 1.00 10.83 68 GLY C O 1
ATOM 6541 N N . VAL C 1 71 ? 6.093 4.652 26.515 1.00 9.87 69 VAL C N 1
ATOM 6542 C CA . VAL C 1 71 ? 7.292 4.997 27.309 1.00 10.36 69 VAL C CA 1
ATOM 6543 C C . VAL C 1 71 ? 7.744 6.442 27.167 1.00 9.48 69 VAL C C 1
ATOM 6544 O O . VAL C 1 71 ? 8.585 6.896 27.952 1.00 10.10 69 VAL C O 1
ATOM 6548 N N . LEU C 1 72 ? 7.251 7.172 26.174 1.00 9.45 70 LEU C N 1
ATOM 6549 C CA . LEU C 1 72 ? 7.723 8.546 25.942 1.00 8.84 70 LEU C CA 1
ATOM 6550 C C . LEU C 1 72 ? 7.040 9.544 26.881 1.00 8.85 70 LEU C C 1
ATOM 6551 O O . LEU C 1 72 ? 5.825 9.773 26.772 1.00 9.34 70 LEU C O 1
ATOM 6556 N N . GLY C 1 73 ? 7.802 10.116 27.794 1.00 9.41 71 GLY C N 1
ATOM 6557 C CA . GLY C 1 73 ? 7.248 10.952 28.836 1.00 10.07 71 GLY C CA 1
ATOM 6558 C C . GLY C 1 73 ? 6.406 10.185 29.839 1.00 9.35 71 GLY C C 1
ATOM 6559 O O . GLY C 1 73 ? 5.525 10.777 30.458 1.00 10.45 71 GLY C O 1
ATOM 6560 N N . MET C 1 74 ? 6.683 8.907 30.050 1.00 9.98 72 MET C N 1
ATOM 6561 C CA . MET C 1 74 ? 5.789 8.066 30.856 1.00 10.53 72 MET C CA 1
ATOM 6562 C C . MET C 1 74 ? 5.630 8.494 32.294 1.00 10.87 72 MET C C 1
ATOM 6563 O O . MET C 1 74 ? 4.579 8.243 32.869 1.00 11.79 72 MET C O 1
ATOM 6568 N N . HIS C 1 75 ? 6.617 9.163 32.871 1.00 10.75 73 HIS C N 1
ATOM 6569 C CA . HIS C 1 75 ? 6.524 9.634 34.257 1.00 10.60 73 HIS C CA 1
ATOM 6570 C C . HIS C 1 75 ? 5.796 10.963 34.383 1.00 11.31 73 HIS C C 1
ATOM 6571 O O . HIS C 1 75 ? 5.420 11.360 35.493 1.00 12.13 73 HIS C O 1
ATOM 6578 N N . LEU C 1 76 ? 5.565 11.635 33.256 1.00 10.27 74 LEU C N 1
ATOM 6579 C CA . LEU C 1 76 ? 4.827 12.916 33.241 1.00 10.98 74 LEU C CA 1
ATOM 6580 C C . LEU C 1 76 ? 3.302 12.670 33.301 1.00 11.18 74 LEU C C 1
ATOM 6581 O O . LEU C 1 76 ? 2.806 11.616 32.882 1.00 12.45 74 LEU C O 1
ATOM 6586 N N . GLN C 1 77 ? 2.610 13.629 33.891 1.00 12.74 75 GLN C N 1
ATOM 6587 C CA . GLN C 1 77 ? 1.159 13.572 34.022 1.00 12.97 75 GLN C CA 1
ATOM 6588 C C . GLN C 1 77 ? 0.466 14.460 33.001 1.00 13.44 75 GLN C C 1
ATOM 6589 O O . GLN C 1 77 ? 0.728 15.676 32.966 1.00 15.31 75 GLN C O 1
ATOM 6595 N N . GLY C 1 78 ? -0.436 13.860 32.221 1.00 13.26 76 GLY C N 1
ATOM 6596 C CA . GLY C 1 78 ? -1.251 14.568 31.239 1.00 13.37 76 GLY C CA 1
ATOM 6597 C C . GLY C 1 78 ? -0.723 14.479 29.823 1.00 13.24 76 GLY C C 1
ATOM 6598 O O . GLY C 1 78 ? 0.279 13.834 29.572 1.00 12.45 76 GLY C O 1
ATOM 6599 N N . TYR C 1 79 ? -1.433 15.109 28.891 1.00 12.90 77 TYR C N 1
ATOM 6600 C CA . TYR C 1 79 ? -0.988 15.241 27.495 1.00 12.65 77 TYR C CA 1
ATOM 6601 C C . TYR C 1 79 ? -0.864 13.930 26.748 1.00 13.11 77 TYR C C 1
ATOM 6602 O O . TYR C 1 79 ? -0.167 13.864 25.723 1.00 14.08 77 TYR C O 1
ATOM 6611 N N . GLY C 1 80 ? -1.520 12.889 27.234 1.00 11.85 78 GLY C N 1
ATOM 6612 C CA . GLY C 1 80 ? -1.391 11.568 26.699 1.00 13.59 78 GLY C CA 1
ATOM 6613 C C . GLY C 1 80 ? -0.266 10.763 27.276 1.00 13.26 78 GLY C C 1
ATOM 6614 O O . GLY C 1 80 ? -0.087 9.610 26.873 1.00 15.60 78 GLY C O 1
ATOM 6615 N N . CYS C 1 81 ? 0.484 11.325 28.210 1.00 13.24 79 CYS C N 1
ATOM 6616 C CA . CYS C 1 81 ? 1.526 10.577 28.896 1.00 12.32 79 CYS C CA 1
ATOM 6617 C C . CYS C 1 81 ? 0.952 9.524 29.834 1.00 12.13 79 CYS C C 1
ATOM 6618 O O . CYS C 1 81 ? -0.182 9.654 30.330 1.00 13.48 79 CYS C O 1
ATOM 6621 N N . ALA C 1 82 ? 1.732 8.473 30.076 1.00 11.87 80 ALA C N 1
ATOM 6622 C CA . ALA C 1 82 ? 1.282 7.352 30.880 1.00 12.08 80 ALA C CA 1
ATOM 6623 C C . ALA C 1 82 ? 0.981 7.724 32.339 1.00 13.02 80 ALA C C 1
ATOM 6624 O O . ALA C 1 82 ? 0.103 7.104 32.961 1.00 15.28 80 ALA C O 1
ATOM 6626 N N . GLY C 1 83 ? 1.709 8.689 32.889 1.00 12.10 81 GLY C N 1
ATOM 6627 C CA . GLY C 1 83 ? 1.540 9.135 34.282 1.00 12.31 81 GLY C CA 1
ATOM 6628 C C . GLY C 1 83 ? 1.907 8.089 35.299 1.00 12.95 81 GLY C C 1
ATOM 6629 O O . GLY C 1 83 ? 1.250 7.959 36.343 1.00 13.67 81 GLY C O 1
ATOM 6630 N N . THR C 1 84 ? 2.957 7.322 35.002 1.00 11.01 82 THR C N 1
ATOM 6631 C CA . THR C 1 84 ? 3.430 6.318 35.957 1.00 11.60 82 THR C CA 1
ATOM 6632 C C . THR C 1 84 ? 4.271 6.960 37.056 1.00 10.47 82 THR C C 1
ATOM 6633 O O . THR C 1 84 ? 4.719 8.090 36.952 1.00 11.94 82 THR C O 1
ATOM 6637 N N . ASN C 1 85 ? 4.542 6.171 38.094 1.00 10.72 83 ASN C N 1
ATOM 6638 C CA . ASN C 1 85 ? 5.523 6.560 39.076 1.00 9.91 83 ASN C CA 1
ATOM 6639 C C . ASN C 1 85 ? 6.955 6.445 38.513 1.00 9.15 83 ASN C C 1
ATOM 6640 O O . ASN C 1 85 ? 7.207 5.987 37.383 1.00 10.64 83 ASN C O 1
ATOM 6645 N N . ALA C 1 86 ? 7.897 6.922 39.315 1.00 8.87 84 ALA C N 1
ATOM 6646 C CA . ALA C 1 86 ? 9.298 6.947 38.938 1.00 9.06 84 ALA C CA 1
ATOM 6647 C C . ALA C 1 86 ? 9.891 5.548 38.836 1.00 8.94 84 ALA C C 1
ATOM 6648 O O . ALA C 1 86 ? 10.641 5.248 37.905 1.00 8.80 84 ALA C O 1
ATOM 6650 N N . VAL C 1 87 ? 9.540 4.665 39.761 1.00 8.35 85 VAL C N 1
ATOM 6651 C CA . VAL C 1 87 ? 10.039 3.297 39.707 1.00 8.47 85 VAL C CA 1
ATOM 6652 C C . VAL C 1 87 ? 9.679 2.646 38.381 1.00 8.22 85 VAL C C 1
ATOM 6653 O O . VAL C 1 87 ? 10.515 1.968 37.759 1.00 7.81 85 VAL C O 1
ATOM 6657 N N . SER C 1 88 ? 8.434 2.836 37.923 1.00 8.96 86 SER C N 1
ATOM 6658 C CA . SER C 1 88 ? 8.003 2.257 36.666 1.00 8.65 86 SER C CA 1
ATOM 6659 C C . SER C 1 88 ? 8.793 2.785 35.466 1.00 8.05 86 SER C C 1
ATOM 6660 O O . SER C 1 88 ? 9.130 2.015 34.572 1.00 8.42 86 SER C O 1
ATOM 6663 N N . TYR C 1 89 ? 9.071 4.083 35.429 1.00 8.50 87 TYR C N 1
ATOM 6664 C CA . TYR C 1 89 ? 9.945 4.678 34.389 1.00 8.41 87 TYR C CA 1
ATOM 6665 C C . TYR C 1 89 ? 11.327 4.015 34.452 1.00 7.42 87 TYR C C 1
ATOM 6666 O O . TYR C 1 89 ? 11.887 3.631 33.425 1.00 7.75 87 TYR C O 1
ATOM 6675 N N . GLY C 1 90 ? 11.852 3.840 35.659 1.00 7.25 88 GLY C N 1
ATOM 6676 C CA . GLY C 1 90 ? 13.150 3.180 35.814 1.00 7.56 88 GLY C CA 1
ATOM 6677 C C . GLY C 1 90 ? 13.131 1.772 35.222 1.00 7.31 88 GLY C C 1
ATOM 6678 O O . GLY C 1 90 ? 14.026 1.352 34.476 1.00 7.57 88 GLY C O 1
ATOM 6679 N N . LEU C 1 91 ? 12.108 0.986 35.545 1.00 6.72 89 LEU C N 1
ATOM 6680 C CA . LEU C 1 91 ? 12.058 -0.361 35.043 1.00 6.64 89 LEU C CA 1
ATOM 6681 C C . LEU C 1 91 ? 11.966 -0.367 33.527 1.00 7.92 89 LEU C C 1
ATOM 6682 O O . LEU C 1 91 ? 12.564 -1.215 32.856 1.00 8.27 89 LEU C O 1
ATOM 6687 N N . ALA C 1 92 ? 11.164 0.526 32.945 1.00 7.44 90 ALA C N 1
ATOM 6688 C CA . ALA C 1 92 ? 11.118 0.630 31.492 1.00 7.22 90 ALA C CA 1
ATOM 6689 C C . ALA C 1 92 ? 12.491 0.957 30.883 1.00 7.37 90 ALA C C 1
ATOM 6690 O O . ALA C 1 92 ? 12.870 0.332 29.887 1.00 7.14 90 ALA C O 1
ATOM 6692 N N . CYS C 1 93 ? 13.197 1.895 31.487 1.00 6.54 91 CYS C N 1
ATOM 6693 C CA . CYS C 1 93 ? 14.551 2.209 31.043 1.00 7.33 91 CYS C CA 1
ATOM 6694 C C . CYS C 1 93 ? 15.475 0.987 31.119 1.00 7.57 91 CYS C C 1
ATOM 6695 O O . CYS C 1 93 ? 16.237 0.691 30.196 1.00 7.43 91 CYS C O 1
ATOM 6698 N N . MET C 1 94 ? 15.391 0.252 32.211 1.00 6.77 92 MET C N 1
ATOM 6699 C CA . MET C 1 94 ? 16.191 -0.962 32.389 1.00 6.08 92 MET C CA 1
ATOM 6700 C C . MET C 1 94 ? 15.915 -1.929 31.238 1.00 6.18 92 MET C C 1
ATOM 6701 O O . MET C 1 94 ? 16.859 -2.508 30.663 1.00 6.23 92 MET C O 1
ATOM 6706 N N . GLU C 1 95 ? 14.633 -2.176 30.941 1.00 5.89 93 GLU C N 1
ATOM 6707 C CA . GLU C 1 95 ? 14.318 -3.110 29.864 1.00 6.17 93 GLU C CA 1
ATOM 6708 C C . GLU C 1 95 ? 14.740 -2.607 28.487 1.00 7.57 93 GLU C C 1
ATOM 6709 O O . GLU C 1 95 ? 15.251 -3.382 27.666 1.00 6.57 93 GLU C O 1
ATOM 6715 N N . LEU C 1 96 ? 14.577 -1.316 28.222 1.00 6.44 94 LEU C N 1
ATOM 6716 C CA . LEU C 1 96 ? 15.047 -0.769 26.925 1.00 6.97 94 LEU C CA 1
ATOM 6717 C C . LEU C 1 96 ? 16.546 -0.962 26.738 1.00 6.74 94 LEU C C 1
ATOM 6718 O O . LEU C 1 96 ? 17.010 -1.331 25.662 1.00 6.84 94 LEU C O 1
ATOM 6723 N N . GLU C 1 97 ? 17.315 -0.689 27.796 1.00 6.45 95 GLU C N 1
ATOM 6724 C CA . GLU C 1 97 ? 18.781 -0.731 27.730 1.00 6.07 95 GLU C CA 1
ATOM 6725 C C . GLU C 1 97 ? 19.280 -2.164 27.672 1.00 7.15 95 GLU C C 1
ATOM 6726 O O . GLU C 1 97 ? 20.337 -2.418 27.070 1.00 6.96 95 GLU C O 1
ATOM 6732 N N . ALA C 1 98 ? 18.546 -3.091 28.295 1.00 6.41 96 ALA C N 1
ATOM 6733 C CA . ALA C 1 98 ? 18.847 -4.526 28.118 1.00 6.74 96 ALA C CA 1
ATOM 6734 C C . ALA C 1 98 ? 18.833 -4.892 26.649 1.00 7.15 96 ALA C C 1
ATOM 6735 O O . ALA C 1 98 ? 19.579 -5.770 26.187 1.00 7.76 96 ALA C O 1
ATOM 6737 N N . GLY C 1 99 ? 17.939 -4.246 25.891 1.00 7.29 97 GLY C N 1
ATOM 6738 C CA . GLY C 1 99 ? 17.985 -4.330 24.438 1.00 6.87 97 GLY C CA 1
ATOM 6739 C C . GLY C 1 99 ? 19.237 -3.689 23.849 1.00 6.75 97 GLY C C 1
ATOM 6740 O O . GLY C 1 99 ? 20.093 -4.383 23.273 1.00 7.76 97 GLY C O 1
ATOM 6741 N N . ASP C 1 100 ? 19.356 -2.391 24.080 1.00 6.18 98 ASP C N 1
ATOM 6742 C CA . ASP C 1 100 ? 20.512 -1.604 23.649 1.00 6.73 98 ASP C CA 1
ATOM 6743 C C . ASP C 1 100 ? 20.414 -0.256 24.282 1.00 5.98 98 ASP C C 1
ATOM 6744 O O . ASP C 1 100 ? 19.327 0.372 24.313 1.00 6.71 98 ASP C O 1
ATOM 6749 N N . SER C 1 101 ? 21.541 0.294 24.725 1.00 6.49 99 SER C N 1
ATOM 6750 C CA . SER C 1 101 ? 21.576 1.668 25.257 1.00 6.47 99 SER C CA 1
ATOM 6751 C C . SER C 1 101 ? 21.061 2.742 24.295 1.00 6.63 99 SER C C 1
ATOM 6752 O O . SER C 1 101 ? 20.591 3.804 24.756 1.00 8.22 99 SER C O 1
ATOM 6755 N N . GLY C 1 102 ? 21.125 2.493 22.996 1.00 6.52 100 GLY C N 1
ATOM 6756 C CA . GLY C 1 102 ? 20.570 3.426 22.008 1.00 7.01 100 GLY C CA 1
ATOM 6757 C C . GLY C 1 102 ? 19.067 3.575 22.180 1.00 7.06 100 GLY C C 1
ATOM 6758 O O . GLY C 1 102 ? 18.522 4.641 21.950 1.00 8.48 100 GLY C O 1
ATOM 6759 N N . PHE C 1 103 ? 18.385 2.487 22.503 1.00 7.21 101 PHE C N 1
ATOM 6760 C CA . PHE C 1 103 ? 16.935 2.517 22.711 1.00 7.13 101 PHE C CA 1
ATOM 6761 C C . PHE C 1 103 ? 16.614 3.357 23.949 1.00 7.44 101 PHE C C 1
ATOM 6762 O O . PHE C 1 103 ? 15.712 4.207 23.920 1.00 8.01 101 PHE C O 1
ATOM 6770 N N . ARG C 1 104 ? 17.328 3.095 25.041 1.00 6.60 102 ARG C N 1
ATOM 6771 C CA . ARG C 1 104 ? 17.077 3.864 26.271 1.00 6.73 102 ARG C CA 1
ATOM 6772 C C . ARG C 1 104 ? 17.446 5.328 26.071 1.00 7.28 102 ARG C C 1
ATOM 6773 O O . ARG C 1 104 ? 16.728 6.195 26.500 1.00 8.74 102 ARG C O 1
ATOM 6781 N N . SER C 1 105 ? 18.546 5.597 25.377 1.00 7.01 103 SER C N 1
ATOM 6782 C CA . SER C 1 105 ? 18.984 6.967 25.083 1.00 7.32 103 SER C CA 1
ATOM 6783 C C . SER C 1 105 ? 17.923 7.743 24.330 1.00 8.37 103 SER C C 1
ATOM 6784 O O . SER C 1 105 ? 17.672 8.909 24.664 1.00 8.31 103 SER C O 1
ATOM 6787 N N . PHE C 1 106 ? 17.279 7.130 23.346 1.00 8.17 104 PHE C N 1
ATOM 6788 C CA . PHE C 1 106 ? 16.222 7.817 22.609 1.00 8.86 104 PHE C CA 1
ATOM 6789 C C . PHE C 1 106 ? 15.152 8.277 23.589 1.00 8.31 104 PHE C C 1
ATOM 6790 O O . PHE C 1 106 ? 14.683 9.438 23.525 1.00 8.30 104 PHE C O 1
ATOM 6798 N N . VAL C 1 107 ? 14.717 7.367 24.448 1.00 8.14 105 VAL C N 1
ATOM 6799 C CA . VAL C 1 107 ? 13.646 7.628 25.407 1.00 8.89 105 VAL C CA 1
ATOM 6800 C C . VAL C 1 107 ? 14.064 8.636 26.479 1.00 8.68 105 VAL C C 1
ATOM 6801 O O . VAL C 1 107 ? 13.263 9.511 26.815 1.00 10.11 105 VAL C O 1
ATOM 6805 N N . SER C 1 108 ? 15.302 8.557 26.997 1.00 8.76 106 SER C N 1
ATOM 6806 C CA . SER C 1 108 ? 15.831 9.536 27.954 1.00 8.04 106 SER C CA 1
ATOM 6807 C C . SER C 1 108 ? 15.707 10.934 27.390 1.00 8.46 106 SER C C 1
ATOM 6808 O O . SER C 1 108 ? 15.269 11.876 28.068 1.00 9.64 106 SER C O 1
ATOM 6811 N N . VAL C 1 109 ? 16.135 11.084 26.140 1.00 8.26 107 VAL C N 1
ATOM 6812 C CA . VAL C 1 109 ? 16.122 12.389 25.506 1.00 8.42 107 VAL C CA 1
ATOM 6813 C C . VAL C 1 109 ? 14.677 12.842 25.275 1.00 8.50 107 VAL C C 1
ATOM 6814 O O . VAL C 1 109 ? 14.312 13.980 25.624 1.00 8.28 107 VAL C O 1
ATOM 6818 N N . GLN C 1 110 ? 13.823 11.981 24.732 1.00 7.86 108 GLN C N 1
ATOM 6819 C CA . GLN C 1 110 ? 12.460 12.390 24.401 1.00 8.00 108 GLN C CA 1
ATOM 6820 C C . GLN C 1 110 ? 11.718 12.860 25.657 1.00 7.62 108 GLN C C 1
ATOM 6821 O O . GLN C 1 110 ? 11.059 13.900 25.640 1.00 8.29 108 GLN C O 1
ATOM 6827 N N . GLY C 1 111 ? 11.753 12.038 26.701 1.00 8.03 109 GLY C N 1
ATOM 6828 C CA . GLY C 1 111 ? 10.951 12.277 27.913 1.00 8.20 109 GLY C CA 1
ATOM 6829 C C . GLY C 1 111 ? 11.591 13.172 28.936 1.00 9.04 109 GLY C C 1
ATOM 6830 O O . GLY C 1 111 ? 11.182 14.322 29.172 1.00 10.90 109 GLY C O 1
ATOM 6831 N N . SER C 1 112 ? 12.661 12.692 29.533 1.00 8.11 110 SER C N 1
ATOM 6832 C CA . SER C 1 112 ? 13.270 13.361 30.674 1.00 8.73 110 SER C CA 1
ATOM 6833 C C . SER C 1 112 ? 14.028 14.630 30.290 1.00 8.51 110 SER C C 1
ATOM 6834 O O . SER C 1 112 ? 14.224 15.500 31.148 1.00 8.21 110 SER C O 1
ATOM 6837 N N . LEU C 1 113 ? 14.456 14.772 29.030 1.00 8.02 111 LEU C N 1
ATOM 6838 C CA . LEU C 1 113 ? 15.162 15.978 28.598 1.00 8.48 111 LEU C CA 1
ATOM 6839 C C . LEU C 1 113 ? 14.223 16.916 27.818 1.00 8.68 111 LEU C C 1
ATOM 6840 O O . LEU C 1 113 ? 13.891 17.999 28.323 1.00 9.51 111 LEU C O 1
ATOM 6845 N N . SER C 1 114 ? 13.783 16.514 26.623 1.00 8.41 112 SER C N 1
ATOM 6846 C CA . SER C 1 114 ? 12.910 17.351 25.784 1.00 8.84 112 SER C CA 1
ATOM 6847 C C . SER C 1 114 ? 11.548 17.626 26.410 1.00 8.70 112 SER C C 1
ATOM 6848 O O . SER C 1 114 ? 11.238 18.776 26.723 1.00 9.14 112 SER C O 1
ATOM 6851 N N . MET C 1 115 ? 10.755 16.588 26.633 1.00 8.60 113 MET C N 1
ATOM 6852 C CA . MET C 1 115 ? 9.389 16.797 27.155 1.00 8.85 113 MET C CA 1
ATOM 6853 C C . MET C 1 115 ? 9.445 17.462 28.530 1.00 9.24 113 MET C C 1
ATOM 6854 O O . MET C 1 115 ? 8.673 18.396 28.808 1.00 9.59 113 MET C O 1
ATOM 6859 N N . PHE C 1 116 ? 10.341 17.011 29.409 1.00 8.50 114 PHE C N 1
ATOM 6860 C CA . PHE C 1 116 ? 10.423 17.600 30.769 1.00 8.25 114 PHE C CA 1
ATOM 6861 C C . PHE C 1 116 ? 10.800 19.079 30.709 1.00 8.44 114 PHE C C 1
ATOM 6862 O O . PHE C 1 116 ? 10.267 19.888 31.488 1.00 8.58 114 PHE C O 1
ATOM 6870 N N . SER C 1 117 ? 11.734 19.462 29.830 1.00 8.62 115 SER C N 1
ATOM 6871 C CA . SER C 1 117 ? 12.101 20.868 29.712 1.00 9.03 115 SER C CA 1
ATOM 6872 C C . SER C 1 117 ? 10.869 21.729 29.416 1.00 9.50 115 SER C C 1
ATOM 6873 O O . SER C 1 117 ? 10.717 22.805 30.004 1.00 9.97 115 SER C O 1
ATOM 6876 N N . ILE C 1 118 ? 9.968 21.234 28.557 1.00 9.52 116 ILE C N 1
ATOM 6877 C CA . ILE C 1 118 ? 8.758 21.944 28.163 1.00 10.39 116 ILE C CA 1
ATOM 6878 C C . ILE C 1 118 ? 7.709 21.872 29.280 1.00 10.23 116 ILE C C 1
ATOM 6879 O O . ILE C 1 118 ? 7.117 22.899 29.664 1.00 10.84 116 ILE C O 1
ATOM 6884 N N . TYR C 1 119 ? 7.531 20.675 29.842 1.00 11.11 117 TYR C N 1
ATOM 6885 C CA . TYR C 1 119 ? 6.574 20.473 30.919 1.00 10.88 117 TYR C CA 1
ATOM 6886 C C . TYR C 1 119 ? 6.859 21.386 32.122 1.00 11.16 117 TYR C C 1
ATOM 6887 O O . TYR C 1 119 ? 5.963 22.026 32.699 1.00 11.60 117 TYR C O 1
ATOM 6896 N N . ARG C 1 120 ? 8.129 21.414 32.520 1.00 9.99 118 ARG C N 1
ATOM 6897 C CA . ARG C 1 120 ? 8.492 22.129 33.737 1.00 10.69 118 ARG C CA 1
ATOM 6898 C C . ARG C 1 120 ? 8.674 23.649 33.490 1.00 10.90 118 ARG C C 1
ATOM 6899 O O . ARG C 1 120 ? 8.285 24.446 34.350 1.00 12.29 118 ARG C O 1
ATOM 6907 N N . TYR C 1 121 ? 9.275 24.027 32.358 1.00 10.75 119 TYR C N 1
ATOM 6908 C CA . TYR C 1 121 ? 9.691 25.415 32.139 1.00 10.50 119 TYR C CA 1
ATOM 6909 C C . TYR C 1 121 ? 8.950 26.145 31.046 1.00 11.15 119 TYR C C 1
ATOM 6910 O O . TYR C 1 121 ? 9.163 27.339 30.880 1.00 10.92 119 TYR C O 1
ATOM 6919 N N . GLY C 1 122 ? 8.072 25.458 30.319 1.00 11.12 120 GLY C N 1
ATOM 6920 C CA . GLY C 1 122 ? 7.403 26.006 29.158 1.00 11.49 120 GLY C CA 1
ATOM 6921 C C . GLY C 1 122 ? 6.147 26.795 29.495 1.00 11.21 120 GLY C C 1
ATOM 6922 O O . GLY C 1 122 ? 5.580 26.675 30.576 1.00 12.22 120 GLY C O 1
ATOM 6923 N N . SER C 1 123 ? 5.739 27.605 28.536 1.00 12.08 121 SER C N 1
ATOM 6924 C CA . SER C 1 123 ? 4.420 28.231 28.538 1.00 11.99 121 SER C CA 1
ATOM 6925 C C . SER C 1 123 ? 3.361 27.212 28.273 1.00 12.67 121 SER C C 1
ATOM 6926 O O . SER C 1 123 ? 3.634 26.133 27.743 1.00 12.07 121 SER C O 1
ATOM 6929 N N . GLU C 1 124 ? 2.120 27.599 28.581 1.00 13.43 122 GLU C N 1
ATOM 6930 C CA . GLU C 1 124 ? 0.978 26.771 28.206 1.00 14.71 122 GLU C CA 1
ATOM 6931 C C . GLU C 1 124 ? 0.943 26.525 26.709 1.00 13.12 122 GLU C C 1
ATOM 6932 O O . GLU C 1 124 ? 0.683 25.414 26.256 1.00 13.37 122 GLU C O 1
ATOM 6938 N N . GLU C 1 125 ? 1.212 27.537 25.891 1.00 12.97 123 GLU C N 1
ATOM 6939 C CA . GLU C 1 125 ? 1.242 27.354 24.452 1.00 14.67 123 GLU C CA 1
ATOM 6940 C C . GLU C 1 125 ? 2.261 26.309 24.014 1.00 13.55 123 GLU C C 1
ATOM 6941 O O . GLU C 1 125 ? 1.980 25.502 23.130 1.00 14.41 123 GLU C O 1
ATOM 6947 N N . GLN C 1 126 ? 3.448 26.333 24.605 1.00 13.15 124 GLN C N 1
ATOM 6948 C CA . GLN C 1 126 ? 4.468 25.356 24.263 1.00 12.35 124 GLN C CA 1
ATOM 6949 C C . GLN C 1 126 ? 4.066 23.930 24.650 1.00 11.50 124 GLN C C 1
ATOM 6950 O O . GLN C 1 126 ? 4.259 22.991 23.860 1.00 12.47 124 GLN C O 1
ATOM 6956 N N . LYS C 1 127 ? 3.506 23.789 25.837 1.00 11.33 125 LYS C N 1
ATOM 6957 C CA . LYS C 1 127 ? 3.031 22.489 26.329 1.00 12.90 125 LYS C CA 1
ATOM 6958 C C . LYS C 1 127 ? 1.945 21.947 25.411 1.00 14.51 125 LYS C C 1
ATOM 6959 O O . LYS C 1 127 ? 1.991 20.788 25.004 1.00 13.80 125 LYS C O 1
ATOM 6965 N N . ASN C 1 128 ? 0.985 22.796 25.074 1.00 16.33 126 ASN C N 1
ATOM 6966 C CA . ASN C 1 128 ? -0.097 22.361 24.187 1.00 17.24 126 ASN C CA 1
ATOM 6967 C C . ASN C 1 128 ? 0.346 22.098 22.743 1.00 17.93 126 ASN C C 1
ATOM 6968 O O . ASN C 1 128 ? -0.259 21.245 22.030 1.00 20.49 126 ASN C O 1
ATOM 6973 N N . GLU C 1 129 ? 1.328 22.843 22.247 1.00 17.03 127 GLU C N 1
ATOM 6974 C CA . GLU C 1 129 ? 1.868 22.634 20.900 1.00 17.99 127 GLU C CA 1
ATOM 6975 C C . GLU C 1 129 ? 2.605 21.281 20.812 1.00 16.99 127 GLU C C 1
ATOM 6976 O O . GLU C 1 129 ? 2.412 20.557 19.822 1.00 20.47 127 GLU C O 1
ATOM 6982 N N . TRP C 1 130 ? 3.477 20.990 21.782 1.00 14.24 128 TRP C N 1
ATOM 6983 C CA . TRP C 1 130 ? 4.451 19.888 21.637 1.00 13.30 128 TRP C CA 1
ATOM 6984 C C . TRP C 1 130 ? 4.242 18.623 22.452 1.00 11.90 128 TRP C C 1
ATOM 6985 O O . TRP C 1 130 ? 4.567 17.546 21.946 1.00 11.59 128 TRP C O 1
ATOM 6996 N N . LEU C 1 131 ? 3.691 18.719 23.656 1.00 10.71 129 LEU C N 1
ATOM 6997 C CA . LEU C 1 131 ? 3.697 17.553 24.537 1.00 10.69 129 LEU C CA 1
ATOM 6998 C C . LEU C 1 131 ? 2.870 16.371 23.990 1.00 10.19 129 LEU C C 1
ATOM 6999 O O . LEU C 1 131 ? 3.382 15.242 24.002 1.00 10.53 129 LEU C O 1
ATOM 7004 N N . PRO C 1 132 ? 1.637 16.587 23.470 1.00 10.42 130 PRO C N 1
ATOM 7005 C CA . PRO C 1 132 ? 0.921 15.406 22.939 1.00 9.79 130 PRO C CA 1
ATOM 7006 C C . PRO C 1 132 ? 1.653 14.713 21.790 1.00 9.74 130 PRO C C 1
ATOM 7007 O O . PRO C 1 132 ? 1.685 13.472 21.706 1.00 10.25 130 PRO C O 1
ATOM 7011 N N . ARG C 1 133 ? 2.229 15.497 20.894 1.00 11.27 131 ARG C N 1
ATOM 7012 C CA . ARG C 1 133 ? 2.951 14.920 19.759 1.00 12.40 131 ARG C CA 1
ATOM 7013 C C . ARG C 1 133 ? 4.218 14.207 20.189 1.00 11.16 131 ARG C C 1
ATOM 7014 O O . ARG C 1 133 ? 4.584 13.181 19.652 1.00 10.68 131 ARG C O 1
ATOM 7022 N N . LEU C 1 134 ? 4.921 14.779 21.144 1.00 10.55 132 LEU C N 1
ATOM 7023 C CA . LEU C 1 134 ? 6.141 14.134 21.644 1.00 9.45 132 LEU C CA 1
ATOM 7024 C C . LEU C 1 134 ? 5.787 12.826 22.394 1.00 9.73 132 LEU C C 1
ATOM 7025 O O . LEU C 1 134 ? 6.467 11.805 22.244 1.00 9.18 132 LEU C O 1
ATOM 7030 N N . ALA C 1 135 ? 4.691 12.843 23.151 1.00 9.53 133 ALA C N 1
ATOM 7031 C CA . ALA C 1 135 ? 4.255 11.638 23.887 1.00 9.70 133 ALA C CA 1
ATOM 7032 C C . ALA C 1 135 ? 3.925 10.529 22.933 1.00 10.27 133 ALA C C 1
ATOM 7033 O O . ALA C 1 135 ? 4.189 9.366 23.203 1.00 10.36 133 ALA C O 1
ATOM 7035 N N . ALA C 1 136 ? 3.314 10.883 21.800 1.00 11.21 134 ALA C N 1
ATOM 7036 C CA . ALA C 1 136 ? 2.909 9.889 20.806 1.00 10.87 134 ALA C CA 1
ATOM 7037 C C . ALA C 1 136 ? 4.028 9.416 19.907 1.00 11.59 134 ALA C C 1
ATOM 7038 O O . ALA C 1 136 ? 3.869 8.436 19.207 1.00 12.46 134 ALA C O 1
ATOM 7040 N N . GLY C 1 137 ? 5.172 10.090 19.965 1.00 11.47 135 GLY C N 1
ATOM 7041 C CA . GLY C 1 137 ? 6.265 9.842 19.014 1.00 11.41 135 GLY C CA 1
ATOM 7042 C C . GLY C 1 137 ? 6.009 10.344 17.601 1.00 13.07 135 GLY C C 1
ATOM 7043 O O . GLY C 1 137 ? 6.699 9.934 16.662 1.00 13.75 135 GLY C O 1
ATOM 7044 N N . ASP C 1 138 ? 5.037 11.234 17.450 1.00 12.35 136 ASP C N 1
ATOM 7045 C CA . ASP C 1 138 ? 4.746 11.904 16.174 1.00 12.84 136 ASP C CA 1
ATOM 7046 C C . ASP C 1 138 ? 5.705 13.090 15.917 1.00 13.27 136 ASP C C 1
ATOM 7047 O O . ASP C 1 138 ? 5.857 13.541 14.785 1.00 15.11 136 ASP C O 1
ATOM 7052 N N . ALA C 1 139 ? 6.299 13.622 16.974 1.00 11.97 137 ALA C N 1
ATOM 7053 C CA . ALA C 1 139 ? 7.403 14.563 16.885 1.00 11.31 137 ALA C CA 1
ATOM 7054 C C . ALA C 1 139 ? 8.527 14.018 17.705 1.00 10.67 137 ALA C C 1
ATOM 7055 O O . ALA C 1 139 ? 8.315 13.182 18.615 1.00 9.80 137 ALA C O 1
ATOM 7057 N N . ILE C 1 140 ? 9.721 14.512 17.407 1.00 10.19 138 ILE C N 1
ATOM 7058 C CA . ILE C 1 140 ? 10.936 14.079 18.110 1.00 9.77 138 ILE C CA 1
ATOM 7059 C C . ILE C 1 140 ? 11.638 15.331 18.652 1.00 9.70 138 ILE C C 1
ATOM 7060 O O . ILE C 1 140 ? 11.752 16.356 17.966 1.00 10.91 138 ILE C O 1
ATOM 7065 N N . GLY C 1 141 ? 12.101 15.254 19.897 1.00 9.35 139 GLY C N 1
ATOM 7066 C CA . GLY C 1 141 ? 12.822 16.328 20.555 1.00 9.39 139 GLY C CA 1
ATOM 7067 C C . GLY C 1 141 ? 14.311 16.030 20.748 1.00 9.65 139 GLY C C 1
ATOM 7068 O O . GLY C 1 141 ? 14.730 14.876 20.713 1.00 11.72 139 GLY C O 1
ATOM 7069 N N . CYS C 1 142 ? 15.104 17.070 20.947 1.00 9.35 140 CYS C N 1
ATOM 7070 C CA . CYS C 1 142 ? 16.479 16.912 21.396 1.00 9.76 140 CYS C CA 1
ATOM 7071 C C . CYS C 1 142 ? 16.832 18.021 22.387 1.00 9.16 140 CYS C C 1
ATOM 7072 O O . CYS C 1 142 ? 16.064 18.973 22.586 1.00 9.77 140 CYS C O 1
ATOM 7075 N N . PHE C 1 143 ? 17.981 17.863 23.027 1.00 9.71 141 PHE C N 1
ATOM 7076 C CA . PHE C 1 143 ? 18.381 18.700 24.159 1.00 9.60 141 PHE C CA 1
ATOM 7077 C C . PHE C 1 143 ? 19.834 19.112 23.952 1.00 8.99 141 PHE C C 1
ATOM 7078 O O . PHE C 1 143 ? 20.776 18.310 24.098 1.00 9.45 141 PHE C O 1
ATOM 7086 N N . GLY C 1 144 ? 20.005 20.362 23.567 1.00 9.31 142 GLY C N 1
ATOM 7087 C CA . GLY C 1 144 ? 21.322 20.911 23.269 1.00 9.37 142 GLY C CA 1
ATOM 7088 C C . GLY C 1 144 ? 21.942 21.667 24.406 1.00 9.68 142 GLY C C 1
ATOM 7089 O O . GLY C 1 144 ? 21.747 22.880 24.535 1.00 9.31 142 GLY C O 1
ATOM 7090 N N . LEU C 1 145 ? 22.748 20.967 25.213 1.00 8.84 143 LEU C N 1
ATOM 7091 C CA . LEU C 1 145 ? 23.466 21.599 26.319 1.00 9.02 143 LEU C CA 1
ATOM 7092 C C . LEU C 1 145 ? 24.981 21.656 26.020 1.00 8.85 143 LEU C C 1
ATOM 7093 O O . LEU C 1 145 ? 25.601 22.702 26.012 1.00 9.88 143 LEU C O 1
ATOM 7098 N N . THR C 1 146 ? 25.568 20.489 25.822 1.00 8.63 144 THR C N 1
ATOM 7099 C CA . THR C 1 146 ? 27.012 20.311 25.594 1.00 8.24 144 THR C CA 1
ATOM 7100 C C . THR C 1 146 ? 27.456 21.034 24.343 1.00 8.08 144 THR C C 1
ATOM 7101 O O . THR C 1 146 ? 26.739 21.054 23.323 1.00 8.80 144 THR C O 1
ATOM 7105 N N . GLU C 1 147 ? 28.684 21.553 24.406 1.00 9.19 145 GLU C N 1
ATOM 7106 C CA . GLU C 1 147 ? 29.361 22.230 23.310 1.00 9.87 145 GLU C CA 1
ATOM 7107 C C . GLU C 1 147 ? 30.723 21.569 23.100 1.00 10.58 145 GLU C C 1
ATOM 7108 O O . GLU C 1 147 ? 31.227 20.847 23.993 1.00 10.57 145 GLU C O 1
ATOM 7114 N N . PRO C 1 148 ? 31.343 21.770 21.940 1.00 10.90 146 PRO C N 1
ATOM 7115 C CA . PRO C 1 148 ? 32.679 21.176 21.744 1.00 11.37 146 PRO C CA 1
ATOM 7116 C C . PRO C 1 148 ? 33.666 21.428 22.890 1.00 11.59 146 PRO C C 1
ATOM 7117 O O . PRO C 1 148 ? 34.417 20.520 23.254 1.00 13.27 146 PRO C O 1
ATOM 7121 N N . ASP C 1 149 ? 33.629 22.610 23.481 1.00 11.34 147 ASP C N 1
ATOM 7122 C CA . ASP C 1 149 ? 34.623 23.006 24.492 1.00 12.49 147 ASP C CA 1
ATOM 7123 C C . ASP C 1 149 ? 34.148 22.854 25.925 1.00 10.99 147 ASP C C 1
ATOM 7124 O O . ASP C 1 149 ? 34.945 23.095 26.845 1.00 11.00 147 ASP C O 1
ATOM 7129 N N . PHE C 1 150 ? 32.871 22.515 26.130 1.00 10.43 148 PHE C N 1
ATOM 7130 C CA . PHE C 1 150 ? 32.257 22.477 27.487 1.00 9.72 148 PHE C CA 1
ATOM 7131 C C . PHE C 1 150 ? 31.233 21.342 27.587 1.00 9.71 148 PHE C C 1
ATOM 7132 O O . PHE C 1 150 ? 30.180 21.392 26.931 1.00 10.36 148 PHE C O 1
ATOM 7140 N N . GLY C 1 151 ? 31.546 20.361 28.412 1.00 9.84 149 GLY C N 1
ATOM 7141 C CA . GLY C 1 151 ? 30.673 19.197 28.668 1.00 9.14 149 GLY C CA 1
ATOM 7142 C C . GLY C 1 151 ? 30.433 19.027 30.160 1.00 9.13 149 GLY C C 1
ATOM 7143 O O . GLY C 1 151 ? 29.360 19.297 30.666 1.00 9.92 149 GLY C O 1
ATOM 7144 N N . SER C 1 152 ? 31.498 18.668 30.888 1.00 9.18 150 SER C N 1
ATOM 7145 C CA . SER C 1 152 ? 31.435 18.589 32.339 1.00 9.03 150 SER C CA 1
ATOM 7146 C C . SER C 1 152 ? 31.166 19.930 33.013 1.00 9.72 150 SER C C 1
ATOM 7147 O O . SER C 1 152 ? 30.657 19.967 34.126 1.00 10.72 150 SER C O 1
ATOM 7150 N N . ASN C 1 153 ? 31.568 21.023 32.350 1.00 9.33 151 ASN C N 1
ATOM 7151 C CA . ASN C 1 153 ? 31.402 22.381 32.867 1.00 9.69 151 ASN C CA 1
ATOM 7152 C C . ASN C 1 153 ? 30.472 23.220 31.973 1.00 10.21 151 ASN C C 1
ATOM 7153 O O . ASN C 1 153 ? 30.921 24.172 31.336 1.00 10.88 151 ASN C O 1
ATOM 7158 N N . PRO C 1 154 ? 29.163 22.907 31.933 1.00 10.69 152 PRO C N 1
ATOM 7159 C CA . PRO C 1 154 ? 28.230 23.665 31.108 1.00 11.35 152 PRO C CA 1
ATOM 7160 C C . PRO C 1 154 ? 28.088 25.114 31.505 1.00 11.69 152 PRO C C 1
ATOM 7161 O O . PRO C 1 154 ? 27.672 25.927 30.669 1.00 11.72 152 PRO C O 1
ATOM 7165 N N . ALA C 1 155 ? 28.469 25.471 32.732 1.00 11.17 153 ALA C N 1
ATOM 7166 C CA . ALA C 1 155 ? 28.468 26.882 33.113 1.00 12.41 153 ALA C CA 1
ATOM 7167 C C . ALA C 1 155 ? 29.296 27.738 32.162 1.00 12.81 153 ALA C C 1
ATOM 7168 O O . ALA C 1 155 ? 29.006 28.925 32.004 1.00 13.40 153 ALA C O 1
ATOM 7170 N N . GLY C 1 156 ? 30.296 27.129 31.511 1.00 12.12 154 GLY C N 1
ATOM 7171 C CA . GLY C 1 156 ? 31.160 27.824 30.574 1.00 12.56 154 GLY C CA 1
ATOM 7172 C C . GLY C 1 156 ? 30.643 27.983 29.150 1.00 13.29 154 GLY C C 1
ATOM 7173 O O . GLY C 1 156 ? 31.352 28.545 28.297 1.00 14.26 154 GLY C O 1
ATOM 7174 N N . MET C 1 157 ? 29.421 27.518 28.878 1.00 12.81 155 MET C N 1
ATOM 7175 C CA . MET C 1 157 ? 28.903 27.451 27.517 1.00 12.78 155 MET C CA 1
ATOM 7176 C C . MET C 1 157 ? 28.986 28.813 26.810 1.00 13.50 155 MET C C 1
ATOM 7177 O O . MET C 1 157 ? 28.831 29.856 27.442 1.00 15.93 155 MET C O 1
ATOM 7182 N N . ARG C 1 158 ? 29.231 28.755 25.506 1.00 13.44 156 ARG C N 1
ATOM 7183 C CA . ARG C 1 158 ? 29.414 29.932 24.652 1.00 14.50 156 ARG C CA 1
ATOM 7184 C C . ARG C 1 158 ? 28.280 30.248 23.711 1.00 13.99 156 ARG C C 1
ATOM 7185 O O . ARG C 1 158 ? 28.244 31.350 23.158 1.00 14.67 156 ARG C O 1
ATOM 7193 N N . THR C 1 159 ? 27.373 29.321 23.471 1.00 12.37 157 THR C N 1
ATOM 7194 C CA . THR C 1 159 ? 26.196 29.635 22.678 1.00 12.83 157 THR C CA 1
ATOM 7195 C C . THR C 1 159 ? 25.490 30.844 23.301 1.00 12.58 157 THR C C 1
ATOM 7196 O O . THR C 1 159 ? 25.336 30.922 24.526 1.00 12.90 157 THR C O 1
ATOM 7200 N N . ARG C 1 160 ? 25.089 31.793 22.457 1.00 13.81 158 ARG C N 1
ATOM 7201 C CA . ARG C 1 160 ? 24.661 33.101 22.937 1.00 14.34 158 ARG C CA 1
ATOM 7202 C C . ARG C 1 160 ? 23.358 33.501 22.269 1.00 13.97 158 ARG C C 1
ATOM 7203 O O . ARG C 1 160 ? 23.207 33.389 21.032 1.00 15.58 158 ARG C O 1
ATOM 7211 N N . ALA C 1 161 ? 22.405 33.951 23.081 1.00 14.41 159 ALA C N 1
ATOM 7212 C CA . ALA C 1 161 ? 21.154 34.520 22.578 1.00 14.48 159 ALA C CA 1
ATOM 7213 C C . ALA C 1 161 ? 21.158 36.024 22.893 1.00 14.82 159 ALA C C 1
ATOM 7214 O O . ALA C 1 161 ? 21.409 36.446 24.043 1.00 15.00 159 ALA C O 1
ATOM 7216 N N . ARG C 1 162 ? 20.925 36.822 21.849 1.00 14.90 160 ARG C N 1
ATOM 7217 C CA . ARG C 1 162 ? 20.839 38.280 21.959 1.00 16.07 160 ARG C CA 1
ATOM 7218 C C . ARG C 1 162 ? 19.485 38.745 21.450 1.00 16.69 160 ARG C C 1
ATOM 7219 O O . ARG C 1 162 ? 18.933 38.199 20.492 1.00 16.57 160 ARG C O 1
ATOM 7227 N N . ARG C 1 163 ? 18.946 39.786 22.074 1.00 17.46 161 ARG C N 1
ATOM 7228 C CA A ARG C 1 163 ? 17.672 40.332 21.631 0.50 18.51 161 ARG C CA 1
ATOM 7229 C CA B ARG C 1 163 ? 17.673 40.378 21.658 0.50 18.03 161 ARG C CA 1
ATOM 7230 C C . ARG C 1 163 ? 17.818 41.248 20.403 1.00 18.83 161 ARG C C 1
ATOM 7231 O O . ARG C 1 163 ? 18.802 41.965 20.246 1.00 19.94 161 ARG C O 1
ATOM 7246 N N . ASP C 1 164 ? 16.842 41.179 19.498 1.00 19.28 162 ASP C N 1
ATOM 7247 C CA . ASP C 1 164 ? 16.758 42.106 18.359 1.00 21.76 162 ASP C CA 1
ATOM 7248 C C . ASP C 1 164 ? 15.292 42.515 18.378 1.00 22.67 162 ASP C C 1
ATOM 7249 O O . ASP C 1 164 ? 14.428 41.781 17.880 1.00 23.16 162 ASP C O 1
ATOM 7254 N N . GLY C 1 165 ? 14.997 43.658 19.002 1.00 24.36 163 GLY C N 1
ATOM 7255 C CA . GLY C 1 165 ? 13.610 44.039 19.278 1.00 24.99 163 GLY C CA 1
ATOM 7256 C C . GLY C 1 165 ? 13.013 42.987 20.204 1.00 24.68 163 GLY C C 1
ATOM 7257 O O . GLY C 1 165 ? 13.617 42.648 21.214 1.00 25.39 163 GLY C O 1
ATOM 7258 N N . SER C 1 166 ? 11.852 42.435 19.847 1.00 24.92 164 SER C N 1
ATOM 7259 C CA . SER C 1 166 ? 11.251 41.371 20.667 1.00 24.99 164 SER C CA 1
ATOM 7260 C C . SER C 1 166 ? 11.784 39.997 20.280 1.00 23.74 164 SER C C 1
ATOM 7261 O O . SER C 1 166 ? 11.578 39.024 21.028 1.00 24.77 164 SER C O 1
ATOM 7264 N N . ASP C 1 167 ? 12.490 39.906 19.158 1.00 22.26 165 ASP C N 1
ATOM 7265 C CA . ASP C 1 167 ? 13.052 38.632 18.716 1.00 20.44 165 ASP C CA 1
ATOM 7266 C C . ASP C 1 167 ? 14.323 38.276 19.498 1.00 19.47 165 ASP C C 1
ATOM 7267 O O . ASP C 1 167 ? 14.905 39.117 20.198 1.00 18.36 165 ASP C O 1
ATOM 7272 N N . TRP C 1 168 ? 14.732 37.019 19.363 1.00 16.69 166 TRP C N 1
ATOM 7273 C CA . TRP C 1 168 ? 16.047 36.542 19.822 1.00 15.91 166 TRP C CA 1
ATOM 7274 C C . TRP C 1 168 ? 16.877 36.095 18.628 1.00 16.25 166 TRP C C 1
ATOM 7275 O O . TRP C 1 168 ? 16.333 35.555 17.653 1.00 16.82 166 TRP C O 1
ATOM 7286 N N . ILE C 1 169 ? 18.197 36.285 18.706 1.00 15.42 167 ILE C N 1
ATOM 7287 C CA . ILE C 1 169 ? 19.147 35.782 17.703 1.00 16.06 167 ILE C CA 1
ATOM 7288 C C . ILE C 1 169 ? 20.132 34.862 18.412 1.00 15.01 167 ILE C C 1
ATOM 7289 O O . ILE C 1 169 ? 20.815 35.303 19.343 1.00 14.81 167 ILE C O 1
ATOM 7294 N N . LEU C 1 170 ? 20.193 33.595 17.994 1.00 14.12 168 LEU C N 1
ATOM 7295 C CA . LEU C 1 170 ? 21.077 32.621 18.620 1.00 13.73 168 LEU C CA 1
ATOM 7296 C C . LEU C 1 170 ? 22.278 32.293 17.715 1.00 12.89 168 LEU C C 1
ATOM 7297 O O . LEU C 1 170 ? 22.124 32.082 16.496 1.00 14.93 168 LEU C O 1
ATOM 7302 N N . ASN C 1 171 ? 23.454 32.212 18.334 1.00 12.92 169 ASN C N 1
ATOM 7303 C CA . ASN C 1 171 ? 24.704 31.816 17.683 1.00 12.92 169 ASN C CA 1
ATOM 7304 C C . ASN C 1 171 ? 25.510 30.889 18.573 1.00 12.68 169 ASN C C 1
ATOM 7305 O O . ASN C 1 171 ? 25.774 31.206 19.733 1.00 13.80 169 ASN C O 1
ATOM 7310 N N . GLY C 1 172 ? 25.876 29.746 18.033 1.00 12.60 170 GLY C N 1
ATOM 7311 C CA . GLY C 1 172 ? 26.725 28.836 18.747 1.00 12.50 170 GLY C CA 1
ATOM 7312 C C . GLY C 1 172 ? 26.701 27.468 18.129 1.00 13.37 170 GLY C C 1
ATOM 7313 O O . GLY C 1 172 ? 26.033 27.253 17.122 1.00 14.28 170 GLY C O 1
ATOM 7314 N N . THR C 1 173 ? 27.475 26.571 18.742 1.00 11.71 171 THR C N 1
ATOM 7315 C CA . THR C 1 173 ? 27.521 25.158 18.345 1.00 12.71 171 THR C CA 1
ATOM 7316 C C . THR C 1 173 ? 27.275 24.269 19.569 1.00 11.47 171 THR C C 1
ATOM 7317 O O . THR C 1 173 ? 27.884 24.485 20.614 1.00 13.13 171 THR C O 1
ATOM 7321 N N . LYS C 1 174 ? 26.405 23.274 19.431 1.00 10.56 172 LYS C N 1
ATOM 7322 C CA . LYS C 1 174 ? 26.255 22.201 20.421 1.00 9.80 172 LYS C CA 1
ATOM 7323 C C . LYS C 1 174 ? 26.812 20.935 19.813 1.00 10.71 172 LYS C C 1
ATOM 7324 O O . LYS C 1 174 ? 26.812 20.754 18.589 1.00 12.16 172 LYS C O 1
ATOM 7330 N N . MET C 1 175 ? 27.304 20.053 20.671 1.00 9.60 173 MET C N 1
ATOM 7331 C CA . MET C 1 175 ? 27.965 18.827 20.197 1.00 9.47 173 MET C CA 1
ATOM 7332 C C . MET C 1 175 ? 27.522 17.619 21.016 1.00 9.03 173 MET C C 1
ATOM 7333 O O . MET C 1 175 ? 27.222 17.744 22.218 1.00 10.09 173 MET C O 1
ATOM 7338 N N . TRP C 1 176 ? 27.497 16.463 20.355 1.00 9.04 174 TRP C N 1
ATOM 7339 C CA . TRP C 1 176 ? 27.105 15.178 20.948 1.00 9.21 174 TRP C CA 1
ATOM 7340 C C . TRP C 1 176 ? 25.633 15.155 21.304 1.00 9.45 174 TRP C C 1
ATOM 7341 O O . TRP C 1 176 ? 25.250 14.635 22.347 1.00 10.90 174 TRP C O 1
ATOM 7352 N N . ILE C 1 177 ? 24.784 15.730 20.451 1.00 9.38 175 ILE C N 1
ATOM 7353 C CA . ILE C 1 177 ? 23.373 15.922 20.767 1.00 8.49 175 ILE C CA 1
ATOM 7354 C C . ILE C 1 177 ? 22.565 14.745 20.208 1.00 9.20 175 ILE C C 1
ATOM 7355 O O . ILE C 1 177 ? 22.379 14.608 18.995 1.00 9.82 175 ILE C O 1
ATOM 7360 N N . THR C 1 178 ? 22.081 13.893 21.104 1.00 8.42 176 THR C N 1
ATOM 7361 C CA . THR C 1 178 ? 21.291 12.724 20.720 1.00 8.57 176 THR C CA 1
ATOM 7362 C C . THR C 1 178 ? 20.009 13.189 20.045 1.00 9.36 176 THR C C 1
ATOM 7363 O O . THR C 1 178 ? 19.338 14.123 20.485 1.00 10.65 176 THR C O 1
ATOM 7367 N N . ASN C 1 179 ? 19.702 12.536 18.933 1.00 9.87 177 ASN C N 1
ATOM 7368 C CA . ASN C 1 179 ? 18.513 12.847 18.127 1.00 10.25 177 ASN C CA 1
ATOM 7369 C C . ASN C 1 179 ? 18.560 14.163 17.385 1.00 10.39 177 ASN C C 1
ATOM 7370 O O . ASN C 1 179 ? 17.550 14.538 16.820 1.00 11.80 177 ASN C O 1
ATOM 7375 N N . GLY C 1 180 ? 19.699 14.846 17.336 1.00 10.89 178 GLY C N 1
ATOM 7376 C CA . GLY C 1 180 ? 19.752 16.175 16.722 1.00 11.75 178 GLY C CA 1
ATOM 7377 C C . GLY C 1 180 ? 19.255 16.209 15.290 1.00 12.55 178 GLY C C 1
ATOM 7378 O O . GLY C 1 180 ? 18.433 17.070 14.930 1.00 13.34 178 GLY C O 1
ATOM 7379 N N . ASN C 1 181 ? 19.690 15.237 14.491 1.00 12.18 179 ASN C N 1
ATOM 7380 C CA . ASN C 1 181 ? 19.292 15.161 13.081 1.00 14.06 179 ASN C CA 1
ATOM 7381 C C . ASN C 1 181 ? 17.897 14.622 12.830 1.00 13.88 179 ASN C C 1
ATOM 7382 O O . ASN C 1 181 ? 17.383 14.722 11.682 1.00 16.51 179 ASN C O 1
ATOM 7387 N N . LEU C 1 182 ? 17.277 14.032 13.847 1.00 13.23 180 LEU C N 1
ATOM 7388 C CA . LEU C 1 182 ? 15.883 13.542 13.755 1.00 13.76 180 LEU C CA 1
ATOM 7389 C C . LEU C 1 182 ? 14.858 14.516 14.307 1.00 13.45 180 LEU C C 1
ATOM 7390 O O . LEU C 1 182 ? 13.646 14.380 14.025 1.00 13.48 180 LEU C O 1
ATOM 7395 N N . ALA C 1 183 ? 15.306 15.459 15.120 1.00 12.27 181 ALA C N 1
ATOM 7396 C CA . ALA C 1 183 ? 14.371 16.245 15.933 1.00 11.79 181 ALA C CA 1
ATOM 7397 C C . ALA C 1 183 ? 13.575 17.230 15.087 1.00 12.01 181 ALA C C 1
ATOM 7398 O O . ALA C 1 183 ? 14.069 17.779 14.110 1.00 12.30 181 ALA C O 1
ATOM 7400 N N . ASP C 1 184 ? 12.347 17.466 15.529 1.00 11.55 182 ASP C N 1
ATOM 7401 C CA . ASP C 1 184 ? 11.496 18.568 15.072 1.00 12.91 182 ASP C CA 1
ATOM 7402 C C . ASP C 1 184 ? 11.709 19.824 15.900 1.00 12.55 182 ASP C C 1
ATOM 7403 O O . ASP C 1 184 ? 11.483 20.932 15.428 1.00 13.40 182 ASP C O 1
ATOM 7408 N N . VAL C 1 185 ? 12.119 19.636 17.146 1.00 11.58 183 VAL C N 1
ATOM 7409 C CA . VAL C 1 185 ? 12.300 20.736 18.089 1.00 12.89 183 VAL C CA 1
ATOM 7410 C C . VAL C 1 185 ? 13.508 20.457 18.946 1.00 11.99 183 VAL C C 1
ATOM 7411 O O . VAL C 1 185 ? 13.738 19.316 19.328 1.00 13.92 183 VAL C O 1
ATOM 7415 N N . ALA C 1 186 ? 14.321 21.476 19.165 1.00 12.10 184 ALA C N 1
ATOM 7416 C CA . ALA C 1 186 ? 15.503 21.388 19.984 1.00 11.35 184 ALA C CA 1
ATOM 7417 C C . ALA C 1 186 ? 15.356 22.321 21.164 1.00 11.43 184 ALA C C 1
ATOM 7418 O O . ALA C 1 186 ? 15.055 23.499 20.985 1.00 11.53 184 ALA C O 1
ATOM 7420 N N . THR C 1 187 ? 15.590 21.822 22.355 1.00 10.15 185 THR C N 1
ATOM 7421 C CA . THR C 1 187 ? 15.698 22.675 23.543 1.00 9.20 185 THR C CA 1
ATOM 7422 C C . THR C 1 187 ? 17.148 23.093 23.619 1.00 10.27 185 THR C C 1
ATOM 7423 O O . THR C 1 187 ? 18.023 22.266 23.898 1.00 10.54 185 THR C O 1
ATOM 7427 N N . VAL C 1 188 ? 17.420 24.364 23.357 1.00 10.07 186 VAL C N 1
ATOM 7428 C CA . VAL C 1 188 ? 18.797 24.853 23.269 1.00 10.46 186 VAL C CA 1
ATOM 7429 C C . VAL C 1 188 ? 19.056 25.812 24.412 1.00 9.90 186 VAL C C 1
ATOM 7430 O O . VAL C 1 188 ? 18.319 26.773 24.626 1.00 10.95 186 VAL C O 1
ATOM 7434 N N . TRP C 1 189 ? 20.135 25.544 25.136 1.00 10.66 187 TRP C N 1
ATOM 7435 C CA . TRP C 1 189 ? 20.555 26.374 26.264 1.00 9.52 187 TRP C CA 1
ATOM 7436 C C . TRP C 1 189 ? 21.638 27.348 25.826 1.00 11.08 187 TRP C C 1
ATOM 7437 O O . TRP C 1 189 ? 22.567 26.984 25.124 1.00 10.39 187 TRP C O 1
ATOM 7448 N N . ALA C 1 190 ? 21.469 28.601 26.231 1.00 11.68 188 ALA C N 1
ATOM 7449 C CA . ALA C 1 190 ? 22.319 29.681 25.748 1.00 12.09 188 ALA C CA 1
ATOM 7450 C C . ALA C 1 190 ? 22.508 30.715 26.834 1.00 12.67 188 ALA C C 1
ATOM 7451 O O . ALA C 1 190 ? 21.646 30.928 27.696 1.00 13.52 188 ALA C O 1
ATOM 7453 N N . GLN C 1 191 ? 23.663 31.372 26.771 1.00 12.81 189 GLN C N 1
ATOM 7454 C CA . GLN C 1 191 ? 23.923 32.520 27.597 1.00 13.64 189 GLN C CA 1
ATOM 7455 C C . GLN C 1 191 ? 23.133 33.709 27.075 1.00 13.80 189 GLN C C 1
ATOM 7456 O O . GLN C 1 191 ? 22.887 33.797 25.892 1.00 15.21 189 GLN C O 1
ATOM 7462 N N . THR C 1 192 ? 22.725 34.576 27.983 1.00 12.97 190 THR C N 1
ATOM 7463 C CA . THR C 1 192 ? 22.063 35.832 27.649 1.00 13.64 190 THR C CA 1
ATOM 7464 C C . THR C 1 192 ? 22.629 36.942 28.552 1.00 13.85 190 THR C C 1
ATOM 7465 O O . THR C 1 192 ? 23.433 36.676 29.447 1.00 13.78 190 THR C O 1
ATOM 7469 N N . ASP C 1 193 ? 22.194 38.173 28.329 1.00 13.38 191 ASP C N 1
ATOM 7470 C CA . ASP C 1 193 ? 22.638 39.291 29.171 1.00 14.06 191 ASP C CA 1
ATOM 7471 C C . ASP C 1 193 ? 22.270 39.087 30.631 1.00 15.03 191 ASP C C 1
ATOM 7472 O O . ASP C 1 193 ? 22.877 39.683 31.508 1.00 16.35 191 ASP C O 1
ATOM 7477 N N . ASP C 1 194 ? 21.282 38.225 30.906 1.00 16.01 192 ASP C N 1
ATOM 7478 C CA . ASP C 1 194 ? 20.768 38.055 32.265 1.00 16.14 192 ASP C CA 1
ATOM 7479 C C . ASP C 1 194 ? 21.032 36.644 32.795 1.00 15.55 192 ASP C C 1
ATOM 7480 O O . ASP C 1 194 ? 20.504 36.284 33.852 1.00 17.28 192 ASP C O 1
ATOM 7485 N N . GLY C 1 195 ? 21.878 35.871 32.116 1.00 13.59 193 GLY C N 1
ATOM 7486 C CA . GLY C 1 195 ? 22.167 34.514 32.556 1.00 12.79 193 GLY C CA 1
ATOM 7487 C C . GLY C 1 195 ? 21.649 33.452 31.602 1.00 12.50 193 GLY C C 1
ATOM 7488 O O . GLY C 1 195 ? 21.076 33.769 30.568 1.00 12.85 193 GLY C O 1
ATOM 7489 N N . ILE C 1 196 ? 21.861 32.185 31.964 1.00 11.69 194 ILE C N 1
ATOM 7490 C CA . ILE C 1 196 ? 21.519 31.087 31.085 1.00 11.04 194 ILE C CA 1
ATOM 7491 C C . ILE C 1 196 ? 19.993 31.012 30.927 1.00 11.15 194 ILE C C 1
ATOM 7492 O O . ILE C 1 196 ? 19.246 31.101 31.903 1.00 11.54 194 ILE C O 1
ATOM 7497 N N . ARG C 1 197 ? 19.576 30.828 29.686 1.00 11.08 195 ARG C N 1
ATOM 7498 C CA . ARG C 1 197 ? 18.148 30.676 29.338 1.00 11.18 195 ARG C CA 1
ATOM 7499 C C . ARG C 1 197 ? 17.989 29.507 28.368 1.00 12.41 195 ARG C C 1
ATOM 7500 O O . ARG C 1 197 ? 18.948 29.045 27.762 1.00 12.06 195 ARG C O 1
ATOM 7508 N N . GLY C 1 198 ? 16.753 29.024 28.236 1.00 12.05 196 GLY C N 1
ATOM 7509 C CA . GLY C 1 198 ? 16.461 27.959 27.292 1.00 11.71 196 GLY C CA 1
ATOM 7510 C C . GLY C 1 198 ? 15.471 28.394 26.240 1.00 11.61 196 GLY C C 1
ATOM 7511 O O . GLY C 1 198 ? 14.568 29.184 26.519 1.00 12.50 196 GLY C O 1
ATOM 7512 N N . PHE C 1 199 ? 15.639 27.849 25.040 1.00 11.33 197 PHE C N 1
ATOM 7513 C CA . PHE C 1 199 ? 14.805 28.204 23.901 1.00 11.94 197 PHE C CA 1
ATOM 7514 C C . PHE C 1 199 ? 14.341 26.953 23.177 1.00 11.55 197 PHE C C 1
ATOM 7515 O O . PHE C 1 199 ? 15.120 26.004 23.010 1.00 12.13 197 PHE C O 1
ATOM 7523 N N . LEU C 1 200 ? 13.097 26.962 22.720 1.00 11.63 198 LEU C N 1
ATOM 7524 C CA . LEU C 1 200 ? 12.643 25.934 21.804 1.00 12.50 198 LEU C CA 1
ATOM 7525 C C . LEU C 1 200 ? 12.913 26.372 20.380 1.00 12.56 198 LEU C C 1
ATOM 7526 O O . LEU C 1 200 ? 12.369 27.367 19.935 1.00 13.59 198 LEU C O 1
ATOM 7531 N N . VAL C 1 201 ? 13.742 25.621 19.667 1.00 12.50 199 VAL C N 1
ATOM 7532 C CA . VAL C 1 201 ? 14.156 25.958 18.307 1.00 13.03 199 VAL C CA 1
ATOM 7533 C C . VAL C 1 201 ? 13.570 24.939 17.331 1.00 13.65 199 VAL C C 1
ATOM 7534 O O . VAL C 1 201 ? 14.010 23.784 17.321 1.00 12.45 199 VAL C O 1
ATOM 7538 N N . PRO C 1 202 ? 12.555 25.334 16.536 1.00 13.62 200 PRO C N 1
ATOM 7539 C CA . PRO C 1 202 ? 12.117 24.462 15.449 1.00 14.44 200 PRO C CA 1
ATOM 7540 C C . PRO C 1 202 ? 13.305 24.154 14.535 1.00 15.12 200 PRO C C 1
ATOM 7541 O O . PRO C 1 202 ? 14.085 25.054 14.212 1.00 14.61 200 PRO C O 1
ATOM 7545 N N . THR C 1 203 ? 13.492 22.880 14.171 1.00 15.25 201 THR C N 1
ATOM 7546 C CA . THR C 1 203 ? 14.744 22.511 13.522 1.00 14.68 201 THR C CA 1
ATOM 7547 C C . THR C 1 203 ? 14.797 22.907 12.019 1.00 16.36 201 THR C C 1
ATOM 7548 O O . THR C 1 203 ? 15.829 22.774 11.373 1.00 16.94 201 THR C O 1
ATOM 7552 N N . ASP C 1 204 ? 13.677 23.364 11.510 1.00 17.43 202 ASP C N 1
ATOM 7553 C CA . ASP C 1 204 ? 13.593 23.955 10.171 1.00 18.48 202 ASP C CA 1
ATOM 7554 C C . ASP C 1 204 ? 13.802 25.472 10.167 1.00 18.52 202 ASP C C 1
ATOM 7555 O O . ASP C 1 204 ? 13.634 26.129 9.135 1.00 19.22 202 ASP C O 1
ATOM 7560 N N . THR C 1 205 ? 14.154 26.050 11.306 1.00 17.46 203 THR C N 1
ATOM 7561 C CA . THR C 1 205 ? 14.432 27.492 11.346 1.00 17.50 203 THR C CA 1
ATOM 7562 C C . THR C 1 205 ? 15.683 27.790 10.529 1.00 16.91 203 THR C C 1
ATOM 7563 O O . THR C 1 205 ? 16.693 27.095 10.676 1.00 17.15 203 THR C O 1
ATOM 7567 N N . PRO C 1 206 ? 15.636 28.799 9.625 1.00 17.10 204 PRO C N 1
ATOM 7568 C CA . PRO C 1 206 ? 16.874 29.159 8.894 1.00 17.04 204 PRO C CA 1
ATOM 7569 C C . PRO C 1 206 ? 18.051 29.451 9.843 1.00 16.85 204 PRO C C 1
ATOM 7570 O O . PRO C 1 206 ? 17.874 30.094 10.872 1.00 16.93 204 PRO C O 1
ATOM 7574 N N . GLY C 1 207 ? 19.228 28.951 9.492 1.00 16.74 205 GLY C N 1
ATOM 7575 C CA . GLY C 1 207 ? 20.434 29.110 10.292 1.00 16.11 205 GLY C CA 1
ATOM 7576 C C . GLY C 1 207 ? 20.709 27.931 11.221 1.00 15.72 205 GLY C C 1
ATOM 7577 O O . GLY C 1 207 ? 21.805 27.843 11.806 1.00 15.22 205 GLY C O 1
ATOM 7578 N N . PHE C 1 208 ? 19.737 27.034 11.363 1.00 15.76 206 PHE C N 1
ATOM 7579 C CA . PHE C 1 208 ? 19.884 25.853 12.222 1.00 14.75 206 PHE C CA 1
ATOM 7580 C C . PHE C 1 208 ? 20.229 24.642 11.373 1.00 15.42 206 PHE C C 1
ATOM 7581 O O . PHE C 1 208 ? 19.448 24.256 10.511 1.00 15.97 206 PHE C O 1
ATOM 7589 N N . THR C 1 209 ? 21.395 24.037 11.640 1.00 14.93 207 THR C N 1
ATOM 7590 C CA . THR C 1 209 ? 21.820 22.856 10.893 1.00 15.06 207 THR C CA 1
ATOM 7591 C C . THR C 1 209 ? 22.227 21.781 11.886 1.00 14.71 207 THR C C 1
ATOM 7592 O O . THR C 1 209 ? 22.947 22.057 12.849 1.00 16.12 207 THR C O 1
ATOM 7596 N N . ALA C 1 210 ? 21.774 20.557 11.631 1.00 14.11 208 ALA C N 1
ATOM 7597 C CA . ALA C 1 210 ? 22.231 19.358 12.347 1.00 13.63 208 ALA C CA 1
ATOM 7598 C C . ALA C 1 210 ? 23.102 18.489 11.433 1.00 13.87 208 ALA C C 1
ATOM 7599 O O . ALA C 1 210 ? 22.725 18.172 10.316 1.00 15.88 208 ALA C O 1
ATOM 7601 N N . ASN C 1 211 ? 24.303 18.171 11.896 1.00 12.48 209 ASN C N 1
ATOM 7602 C CA . ASN C 1 211 ? 25.255 17.332 11.132 1.00 13.26 209 ASN C CA 1
ATOM 7603 C C . ASN C 1 211 ? 25.441 16.019 11.912 1.00 12.48 209 ASN C C 1
ATOM 7604 O O . ASN C 1 211 ? 25.876 16.045 13.069 1.00 13.54 209 ASN C O 1
ATOM 7609 N N . GLU C 1 212 ? 25.166 14.872 11.292 1.00 12.98 210 GLU C N 1
ATOM 7610 C CA . GLU C 1 212 ? 25.259 13.587 11.998 1.00 13.31 210 GLU C CA 1
ATOM 7611 C C . GLU C 1 212 ? 26.715 13.193 12.224 1.00 12.59 210 GLU C C 1
ATOM 7612 O O . GLU C 1 212 ? 27.569 13.406 11.352 1.00 14.62 210 GLU C O 1
ATOM 7618 N N . ILE C 1 213 ? 26.989 12.665 13.415 1.00 11.09 211 ILE C N 1
ATOM 7619 C CA . ILE C 1 213 ? 28.311 12.147 13.784 1.00 11.25 211 ILE C CA 1
ATOM 7620 C C . ILE C 1 213 ? 28.388 10.681 13.375 1.00 10.89 211 ILE C C 1
ATOM 7621 O O . ILE C 1 213 ? 27.521 9.894 13.737 1.00 10.83 211 ILE C O 1
ATOM 7626 N N . HIS C 1 214 ? 29.423 10.334 12.615 1.00 11.30 212 HIS C N 1
ATOM 7627 C CA . HIS C 1 214 ? 29.676 8.963 12.183 1.00 11.67 212 HIS C CA 1
ATOM 7628 C C . HIS C 1 214 ? 30.992 8.465 12.808 1.00 10.28 212 HIS C C 1
ATOM 7629 O O . HIS C 1 214 ? 31.636 9.167 13.559 1.00 11.63 212 HIS C O 1
ATOM 7636 N N . ARG C 1 215 ? 31.303 7.207 12.516 1.00 10.44 213 ARG C N 1
ATOM 7637 C CA . ARG C 1 215 ? 32.494 6.508 13.004 1.00 10.86 213 ARG C CA 1
ATOM 7638 C C . ARG C 1 215 ? 32.582 6.476 14.508 1.00 9.62 213 ARG C C 1
ATOM 7639 O O . ARG C 1 215 ? 33.679 6.530 15.108 1.00 9.46 213 ARG C O 1
ATOM 7647 N N . LYS C 1 216 ? 31.434 6.308 15.120 1.00 9.11 214 LYS C N 1
ATOM 7648 C CA . LYS C 1 216 ? 31.362 5.969 16.538 1.00 7.97 214 LYS C CA 1
ATOM 7649 C C . LYS C 1 216 ? 31.614 4.478 16.743 1.00 8.23 214 LYS C C 1
ATOM 7650 O O . LYS C 1 216 ? 31.206 3.645 15.935 1.00 10.24 214 LYS C O 1
ATOM 7656 N N . LEU C 1 217 ? 32.298 4.141 17.839 1.00 8.26 215 LEU C N 1
ATOM 7657 C CA . LEU C 1 217 ? 32.419 2.760 18.301 1.00 8.24 215 LEU C CA 1
ATOM 7658 C C . LEU C 1 217 ? 31.392 2.415 19.379 1.00 8.65 215 LEU C C 1
ATOM 7659 O O . LEU C 1 217 ? 31.203 1.247 19.706 1.00 9.67 215 LEU C O 1
ATOM 7664 N N . SER C 1 218 ? 30.770 3.457 19.931 1.00 7.96 216 SER C N 1
ATOM 7665 C CA . SER C 1 218 ? 29.772 3.372 21.023 1.00 7.86 216 SER C CA 1
ATOM 7666 C C . SER C 1 218 ? 28.515 4.053 20.553 1.00 7.84 216 SER C C 1
ATOM 7667 O O . SER C 1 218 ? 28.578 5.057 19.883 1.00 8.64 216 SER C O 1
ATOM 7670 N N . LEU C 1 219 ? 27.365 3.486 20.902 1.00 7.82 217 LEU C N 1
ATOM 7671 C CA . LEU C 1 219 ? 26.072 4.078 20.605 1.00 8.43 217 LEU C CA 1
ATOM 7672 C C . LEU C 1 219 ? 25.912 4.259 19.098 1.00 8.38 217 LEU C C 1
ATOM 7673 O O . LEU C 1 219 ? 25.335 5.238 18.598 1.00 9.48 217 LEU C O 1
ATOM 7678 N N . ARG C 1 220 ? 26.311 3.242 18.356 1.00 7.94 218 ARG C N 1
ATOM 7679 C CA . ARG C 1 220 ? 26.081 3.254 16.907 1.00 8.15 218 ARG C CA 1
ATOM 7680 C C . ARG C 1 220 ? 24.601 3.156 16.550 1.00 8.90 218 ARG C C 1
ATOM 7681 O O . ARG C 1 220 ? 24.174 3.703 15.527 1.00 9.65 218 ARG C O 1
ATOM 7689 N N . ALA C 1 221 ? 23.813 2.459 17.375 1.00 7.58 219 ALA C N 1
ATOM 7690 C CA . ALA C 1 221 ? 22.347 2.329 17.165 1.00 8.73 219 ALA C CA 1
ATOM 7691 C C . ALA C 1 221 ? 21.663 3.501 17.872 1.00 9.79 219 ALA C C 1
ATOM 7692 O O . ALA C 1 221 ? 20.808 3.312 18.732 1.00 10.50 219 ALA C O 1
ATOM 7694 N N . SER C 1 222 ? 22.036 4.712 17.454 1.00 9.91 220 SER C N 1
ATOM 7695 C CA . SER C 1 222 ? 21.594 5.966 18.021 1.00 9.67 220 SER C CA 1
ATOM 7696 C C . SER C 1 222 ? 22.013 7.070 17.070 1.00 10.55 220 SER C C 1
ATOM 7697 O O . SER C 1 222 ? 23.075 6.974 16.431 1.00 12.29 220 SER C O 1
ATOM 7700 N N . VAL C 1 223 ? 21.225 8.133 16.989 1.00 9.28 221 VAL C N 1
ATOM 7701 C CA . VAL C 1 223 ? 21.610 9.319 16.229 1.00 9.09 221 VAL C CA 1
ATOM 7702 C C . VAL C 1 223 ? 22.244 10.346 17.164 1.00 9.14 221 VAL C C 1
ATOM 7703 O O . VAL C 1 223 ? 21.658 10.733 18.172 1.00 9.51 221 VAL C O 1
ATOM 7707 N N . THR C 1 224 ? 23.463 10.755 16.856 1.00 9.36 222 THR C N 1
ATOM 7708 C CA . THR C 1 224 ? 24.173 11.773 17.625 1.00 9.02 222 THR C CA 1
ATOM 7709 C C . THR C 1 224 ? 24.677 12.850 16.684 1.00 10.15 222 THR C C 1
ATOM 7710 O O . THR C 1 224 ? 25.175 12.512 15.611 1.00 10.63 222 THR C O 1
ATOM 7714 N N . SER C 1 225 ? 24.541 14.118 17.074 1.00 9.25 223 SER C N 1
ATOM 7715 C CA . SER C 1 225 ? 24.721 15.225 16.115 1.00 9.97 223 SER C CA 1
ATOM 7716 C C . SER C 1 225 ? 25.471 16.423 16.644 1.00 9.91 223 SER C C 1
ATOM 7717 O O . SER C 1 225 ? 25.520 16.709 17.839 1.00 10.93 223 SER C O 1
ATOM 7720 N N . GLU C 1 226 ? 26.033 17.166 15.702 1.00 10.04 224 GLU C N 1
ATOM 7721 C CA . GLU C 1 226 ? 26.486 18.517 15.933 1.00 11.39 224 GLU C CA 1
ATOM 7722 C C . GLU C 1 226 ? 25.349 19.439 15.517 1.00 11.83 224 GLU C C 1
ATOM 7723 O O . GLU C 1 226 ? 24.731 19.225 14.470 1.00 12.69 224 GLU C O 1
ATOM 7729 N N . LEU C 1 227 ? 25.045 20.442 16.337 1.00 11.00 225 LEU C N 1
ATOM 7730 C CA . LEU C 1 227 ? 24.062 21.478 15.986 1.00 11.56 225 LEU C CA 1
ATOM 7731 C C . LEU C 1 227 ? 24.790 22.787 15.808 1.00 12.36 225 LEU C C 1
ATOM 7732 O O . LEU C 1 227 ? 25.499 23.246 16.693 1.00 12.53 225 LEU C O 1
ATOM 7737 N N . VAL C 1 228 ? 24.615 23.403 14.648 1.00 12.75 226 VAL C N 1
ATOM 7738 C CA . VAL C 1 228 ? 25.218 24.716 14.363 1.00 13.40 226 VAL C CA 1
ATOM 7739 C C . VAL C 1 228 ? 24.100 25.740 14.230 1.00 13.69 226 VAL C C 1
ATOM 7740 O O . VAL C 1 228 ? 23.171 25.559 13.444 1.00 13.83 226 VAL C O 1
ATOM 7744 N N . LEU C 1 229 ? 24.169 26.782 15.060 1.00 13.92 227 LEU C N 1
ATOM 7745 C CA . LEU C 1 229 ? 23.195 27.869 15.020 1.00 14.41 227 LEU C CA 1
ATOM 7746 C C . LEU C 1 229 ? 23.942 29.113 14.525 1.00 14.91 227 LEU C C 1
ATOM 7747 O O . LEU C 1 229 ? 24.783 29.635 15.217 1.00 13.77 227 LEU C O 1
ATOM 7752 N N . ASP C 1 230 ? 23.599 29.549 13.318 1.00 15.96 228 ASP C N 1
ATOM 7753 C CA . ASP C 1 230 ? 24.179 30.722 12.644 1.00 17.65 228 ASP C CA 1
ATOM 7754 C C . ASP C 1 230 ? 23.077 31.748 12.443 1.00 18.01 228 ASP C C 1
ATOM 7755 O O . ASP C 1 230 ? 22.212 31.617 11.563 1.00 18.40 228 ASP C O 1
ATOM 7760 N N . ASN C 1 231 ? 23.068 32.728 13.334 1.00 18.16 229 ASN C N 1
ATOM 7761 C CA . ASN C 1 231 ? 22.080 33.800 13.327 1.00 19.11 229 ASN C CA 1
ATOM 7762 C C . ASN C 1 231 ? 20.641 33.294 13.236 1.00 17.99 229 ASN C C 1
ATOM 7763 O O . ASN C 1 231 ? 19.823 33.716 12.409 1.00 18.56 229 ASN C O 1
ATOM 7768 N N . VAL C 1 232 ? 20.335 32.354 14.128 1.00 16.64 230 VAL C N 1
ATOM 7769 C CA . VAL C 1 232 ? 19.014 31.771 14.201 1.00 16.92 230 VAL C CA 1
ATOM 7770 C C . VAL C 1 232 ? 18.077 32.768 14.884 1.00 17.41 230 VAL C C 1
ATOM 7771 O O . VAL C 1 232 ? 18.291 33.144 16.042 1.00 16.32 230 VAL C O 1
ATOM 7775 N N . ARG C 1 233 ? 17.062 33.229 14.140 1.00 16.49 231 ARG C N 1
ATOM 7776 C CA . ARG C 1 233 ? 16.075 34.210 14.616 1.00 17.84 231 ARG C CA 1
ATOM 7777 C C . ARG C 1 233 ? 14.794 33.551 15.106 1.00 17.59 231 ARG C C 1
ATOM 7778 O O . ARG C 1 233 ? 14.168 32.750 14.374 1.00 18.59 231 ARG C O 1
ATOM 7786 N N . LEU C 1 234 ? 14.428 33.851 16.350 1.00 16.72 232 LEU C N 1
ATOM 7787 C CA . LEU C 1 234 ? 13.239 33.289 16.996 1.00 16.55 232 LEU C CA 1
ATOM 7788 C C . LEU C 1 234 ? 12.381 34.401 17.574 1.00 16.50 232 LEU C C 1
ATOM 7789 O O . LEU C 1 234 ? 12.902 35.431 18.019 1.00 16.14 232 LEU C O 1
ATOM 7794 N N . PRO C 1 235 ? 11.066 34.174 17.659 1.00 15.59 233 PRO C N 1
ATOM 7795 C CA . PRO C 1 235 ? 10.266 35.133 18.405 1.00 16.39 233 PRO C CA 1
ATOM 7796 C C . PRO C 1 235 ? 10.431 35.064 19.910 1.00 16.68 233 PRO C C 1
ATOM 7797 O O . PRO C 1 235 ? 10.936 34.055 20.445 1.00 15.01 233 PRO C O 1
ATOM 7801 N N . ALA C 1 236 ? 9.955 36.108 20.602 1.00 17.51 234 ALA C N 1
ATOM 7802 C CA . ALA C 1 236 ? 9.956 36.139 22.068 1.00 17.89 234 ALA C CA 1
ATOM 7803 C C . ALA C 1 236 ? 9.332 34.882 22.686 1.00 17.50 234 ALA C C 1
ATOM 7804 O O . ALA C 1 236 ? 9.820 34.385 23.695 1.00 17.72 234 ALA C O 1
ATOM 7806 N N . SER C 1 237 ? 8.311 34.345 22.038 1.00 18.01 235 SER C N 1
ATOM 7807 C CA . SER C 1 237 ? 7.546 33.228 22.536 1.00 17.74 235 SER C CA 1
ATOM 7808 C C . SER C 1 237 ? 8.348 31.914 22.527 1.00 16.67 235 SER C C 1
ATOM 7809 O O . SER C 1 237 ? 7.899 30.919 23.107 1.00 16.77 235 SER C O 1
ATOM 7812 N N . ALA C 1 238 ? 9.500 31.897 21.843 1.00 15.73 236 ALA C N 1
ATOM 7813 C CA . ALA C 1 238 ? 10.320 30.685 21.777 1.00 14.36 236 ALA C CA 1
ATOM 7814 C C . ALA C 1 238 ? 11.062 30.403 23.061 1.00 14.34 236 ALA C C 1
ATOM 7815 O O . ALA C 1 238 ? 11.507 29.272 23.280 1.00 13.12 236 ALA C O 1
ATOM 7817 N N . GLN C 1 239 ? 11.280 31.423 23.895 1.00 14.21 237 GLN C N 1
ATOM 7818 C CA . GLN C 1 239 ? 11.955 31.216 25.176 1.00 13.55 237 GLN C CA 1
ATOM 7819 C C . GLN C 1 239 ? 11.085 30.350 26.090 1.00 13.65 237 GLN C C 1
ATOM 7820 O O . GLN C 1 239 ? 9.862 30.517 26.103 1.00 13.69 237 GLN C O 1
ATOM 7826 N N . LEU C 1 240 ? 11.697 29.444 26.849 1.00 12.20 238 LEU C N 1
ATOM 7827 C CA . LEU C 1 240 ? 11.015 28.723 27.921 1.00 11.79 238 LEU C CA 1
ATOM 7828 C C . LEU C 1 240 ? 10.926 29.712 29.068 1.00 12.48 238 LEU C C 1
ATOM 7829 O O . LEU C 1 240 ? 11.957 30.059 29.656 1.00 12.16 238 LEU C O 1
ATOM 7834 N N . PRO C 1 241 ? 9.720 30.182 29.387 1.00 12.31 239 PRO C N 1
ATOM 7835 C CA . PRO C 1 241 ? 9.658 31.361 30.261 1.00 13.52 239 PRO C CA 1
ATOM 7836 C C . PRO C 1 241 ? 10.118 31.197 31.691 1.00 13.97 239 PRO C C 1
ATOM 7837 O O . PRO C 1 241 ? 10.569 32.175 32.335 1.00 15.85 239 PRO C O 1
ATOM 7841 N N . LEU C 1 242 ? 10.050 29.979 32.218 1.00 12.40 240 LEU C N 1
ATOM 7842 C CA . LEU C 1 242 ? 10.363 29.748 33.619 1.00 12.95 240 LEU C CA 1
ATOM 7843 C C . LEU C 1 242 ? 11.815 29.310 33.886 1.00 12.32 240 LEU C C 1
ATOM 7844 O O . LEU C 1 242 ? 12.191 29.144 35.041 1.00 14.10 240 LEU C O 1
ATOM 7849 N N . ALA C 1 243 ? 12.595 29.053 32.837 1.00 12.37 241 ALA C N 1
ATOM 7850 C CA . ALA C 1 243 ? 13.959 28.536 32.993 1.00 11.43 241 ALA C CA 1
ATOM 7851 C C . ALA C 1 243 ? 14.926 29.703 33.174 1.00 12.71 241 ALA C C 1
ATOM 7852 O O . ALA C 1 243 ? 15.076 30.539 32.300 1.00 13.90 241 ALA C O 1
ATOM 7854 N N . GLU C 1 244 ? 15.591 29.715 34.321 1.00 12.34 242 GLU C N 1
ATOM 7855 C CA . GLU C 1 244 ? 16.631 30.700 34.615 1.00 13.35 242 GLU C CA 1
ATOM 7856 C C . GLU C 1 244 ? 17.826 30.050 35.298 1.00 12.74 242 GLU C C 1
ATOM 7857 O O . GLU C 1 244 ? 17.694 29.417 36.358 1.00 13.95 242 GLU C O 1
ATOM 7863 N N . GLY C 1 245 ? 18.988 30.228 34.688 1.00 12.45 243 GLY C N 1
ATOM 7864 C CA . GLY C 1 245 ? 20.245 29.763 35.226 1.00 12.44 243 GLY C CA 1
ATOM 7865 C C . GLY C 1 245 ? 20.519 28.299 34.911 1.00 12.20 243 GLY C C 1
ATOM 7866 O O . GLY C 1 245 ? 19.680 27.594 34.322 1.00 12.16 243 GLY C O 1
ATOM 7867 N N . LEU C 1 246 ? 21.695 27.845 35.284 1.00 12.26 244 LEU C N 1
ATOM 7868 C CA . LEU C 1 246 ? 22.103 26.474 35.059 1.00 11.51 244 LEU C CA 1
ATOM 7869 C C . LEU C 1 246 ? 21.207 25.467 35.760 1.00 12.01 244 LEU C C 1
ATOM 7870 O O . LEU C 1 246 ? 21.146 24.315 35.356 1.00 11.18 244 LEU C O 1
ATOM 7875 N N . SER C 1 247 ? 20.520 25.887 36.818 1.00 11.73 245 SER C N 1
ATOM 7876 C CA . SER C 1 247 ? 19.630 24.962 37.540 1.00 12.72 245 SER C CA 1
ATOM 7877 C C . SER C 1 247 ? 18.566 24.359 36.621 1.00 12.28 245 SER C C 1
ATOM 7878 O O . SER C 1 247 ? 18.142 23.216 36.843 1.00 11.17 245 SER C O 1
ATOM 7881 N N . ALA C 1 248 ? 18.133 25.077 35.594 1.00 10.81 246 ALA C N 1
ATOM 7882 C CA . ALA C 1 248 ? 17.089 24.570 34.726 1.00 9.87 246 ALA C CA 1
ATOM 7883 C C . ALA C 1 248 ? 17.549 23.360 33.885 1.00 10.30 246 ALA C C 1
ATOM 7884 O O . ALA C 1 248 ? 16.956 22.285 33.969 1.00 10.02 246 ALA C O 1
ATOM 7886 N N . PRO C 1 249 ? 18.636 23.486 33.095 1.00 9.61 247 PRO C N 1
ATOM 7887 C CA . PRO C 1 249 ? 19.076 22.282 32.377 1.00 9.36 247 PRO C CA 1
ATOM 7888 C C . PRO C 1 249 ? 19.481 21.159 33.342 1.00 8.97 247 PRO C C 1
ATOM 7889 O O . PRO C 1 249 ? 19.251 19.985 33.048 1.00 8.88 247 PRO C O 1
ATOM 7893 N N . LEU C 1 250 ? 20.087 21.505 34.486 1.00 9.78 248 LEU C N 1
ATOM 7894 C CA . LEU C 1 250 ? 20.507 20.465 35.439 1.00 9.90 248 LEU C CA 1
ATOM 7895 C C . LEU C 1 250 ? 19.332 19.705 36.018 1.00 9.73 248 LEU C C 1
ATOM 7896 O O . LEU C 1 250 ? 19.434 18.492 36.255 1.00 9.54 248 LEU C O 1
ATOM 7901 N N . SER C 1 251 ? 18.189 20.372 36.189 1.00 9.13 249 SER C N 1
ATOM 7902 C CA . SER C 1 251 ? 16.981 19.669 36.659 1.00 9.36 249 SER C CA 1
ATOM 7903 C C . SER C 1 251 ? 16.514 18.610 35.660 1.00 9.50 249 SER C C 1
ATOM 7904 O O . SER C 1 251 ? 16.054 17.542 36.053 1.00 9.16 249 SER C O 1
ATOM 7907 N N . CYS C 1 252 ? 16.629 18.928 34.377 1.00 8.75 250 CYS C N 1
ATOM 7908 C CA . CYS C 1 252 ? 16.292 17.975 33.333 1.00 9.12 250 CYS C CA 1
ATOM 7909 C C . CYS C 1 252 ? 17.275 16.800 33.361 1.00 8.36 250 CYS C C 1
ATOM 7910 O O . CYS C 1 252 ? 16.893 15.622 33.278 1.00 9.68 250 CYS C O 1
ATOM 7913 N N . LEU C 1 253 ? 18.561 17.107 33.482 1.00 8.70 251 LEU C N 1
ATOM 7914 C CA . LEU C 1 253 ? 19.569 16.058 33.581 1.00 8.61 251 LEU C CA 1
ATOM 7915 C C . LEU C 1 253 ? 19.291 15.154 34.775 1.00 8.60 251 LEU C C 1
ATOM 7916 O O . LEU C 1 253 ? 19.448 13.942 34.660 1.00 8.84 251 LEU C O 1
ATOM 7921 N N . ASN C 1 254 ? 18.855 15.706 35.902 1.00 8.13 252 ASN C N 1
ATOM 7922 C CA . ASN C 1 254 ? 18.589 14.841 37.042 1.00 7.86 252 ASN C CA 1
ATOM 7923 C C . ASN C 1 254 ? 17.416 13.890 36.787 1.00 7.92 252 ASN C C 1
ATOM 7924 O O . ASN C 1 254 ? 17.406 12.768 37.303 1.00 8.62 252 ASN C O 1
ATOM 7929 N N . GLU C 1 255 ? 16.423 14.292 35.984 1.00 8.67 253 GLU C N 1
ATOM 7930 C CA . GLU C 1 255 ? 15.384 13.343 35.579 1.00 8.77 253 GLU C CA 1
ATOM 7931 C C . GLU C 1 255 ? 15.945 12.235 34.711 1.00 8.81 253 GLU C C 1
ATOM 7932 O O . GLU C 1 255 ? 15.642 11.045 34.923 1.00 9.09 253 GLU C O 1
ATOM 7938 N N . ALA C 1 256 ? 16.770 12.588 33.722 1.00 8.62 254 ALA C N 1
ATOM 7939 C CA . ALA C 1 256 ? 17.343 11.579 32.817 1.00 8.16 254 ALA C CA 1
ATOM 7940 C C . ALA C 1 256 ? 18.321 10.653 33.531 1.00 7.77 254 ALA C C 1
ATOM 7941 O O . ALA C 1 256 ? 18.331 9.437 33.308 1.00 8.69 254 ALA C O 1
ATOM 7943 N N . ARG C 1 257 ? 19.107 11.225 34.429 1.00 7.51 255 ARG C N 1
ATOM 7944 C CA . ARG C 1 257 ? 20.092 10.470 35.193 1.00 7.14 255 ARG C CA 1
ATOM 7945 C C . ARG C 1 257 ? 19.404 9.402 36.005 1.00 7.51 255 ARG C C 1
ATOM 7946 O O . ARG C 1 257 ? 19.917 8.280 36.120 1.00 7.41 255 ARG C O 1
ATOM 7954 N N . PHE C 1 258 ? 18.255 9.729 36.600 1.00 7.70 256 PHE C N 1
ATOM 7955 C CA . PHE C 1 258 ? 17.482 8.743 37.338 1.00 8.14 256 PHE C CA 1
ATOM 7956 C C . PHE C 1 258 ? 17.170 7.525 36.434 1.00 7.61 256 PHE C C 1
ATOM 7957 O O . PHE C 1 258 ? 17.294 6.357 36.852 1.00 7.90 256 PHE C O 1
ATOM 7965 N N . GLY C 1 259 ? 16.726 7.774 35.206 1.00 8.04 257 GLY C N 1
ATOM 7966 C CA . GLY C 1 259 ? 16.460 6.657 34.314 1.00 8.46 257 GLY C CA 1
ATOM 7967 C C . GLY C 1 259 ? 17.680 5.817 34.024 1.00 7.36 257 GLY C C 1
ATOM 7968 O O . GLY C 1 259 ? 17.575 4.592 33.932 1.00 8.92 257 GLY C O 1
ATOM 7969 N N . ILE C 1 260 ? 18.832 6.461 33.878 1.00 6.92 258 ILE C N 1
ATOM 7970 C CA . ILE C 1 260 ? 20.101 5.773 33.617 1.00 6.95 258 ILE C CA 1
ATOM 7971 C C . ILE C 1 260 ? 20.522 4.877 34.792 1.00 7.14 258 ILE C C 1
ATOM 7972 O O . ILE C 1 260 ? 21.105 3.839 34.580 1.00 7.17 258 ILE C O 1
ATOM 7977 N N . VAL C 1 261 ? 20.209 5.278 36.027 1.00 6.81 259 VAL C N 1
ATOM 7978 C CA . VAL C 1 261 ? 20.523 4.473 37.223 1.00 7.01 259 VAL C CA 1
ATOM 7979 C C . VAL C 1 261 ? 19.941 3.075 37.031 1.00 6.05 259 VAL C C 1
ATOM 7980 O O . VAL C 1 261 ? 20.583 2.079 37.353 1.00 6.84 259 VAL C O 1
ATOM 7984 N N . PHE C 1 262 ? 18.697 3.001 36.517 1.00 6.64 260 PHE C N 1
ATOM 7985 C CA . PHE C 1 262 ? 18.075 1.726 36.201 1.00 6.74 260 PHE C CA 1
ATOM 7986 C C . PHE C 1 262 ? 18.571 1.169 34.862 1.00 5.88 260 PHE C C 1
ATOM 7987 O O . PHE C 1 262 ? 18.870 -0.023 34.739 1.00 6.10 260 PHE C O 1
ATOM 7995 N N . GLY C 1 263 ? 18.635 2.015 33.845 1.00 6.29 261 GLY C N 1
ATOM 7996 C CA . GLY C 1 263 ? 19.016 1.570 32.504 1.00 6.52 261 GLY C CA 1
ATOM 7997 C C . GLY C 1 263 ? 20.305 0.784 32.449 1.00 5.69 261 GLY C C 1
ATOM 7998 O O . GLY C 1 263 ? 20.363 -0.287 31.818 1.00 6.63 261 GLY C O 1
ATOM 7999 N N . ALA C 1 264 ? 21.358 1.264 33.103 1.00 6.47 262 ALA C N 1
ATOM 8000 C CA . ALA C 1 264 ? 22.651 0.593 33.011 1.00 6.41 262 ALA C CA 1
ATOM 8001 C C . ALA C 1 264 ? 22.532 -0.833 33.539 1.00 6.06 262 ALA C C 1
ATOM 8002 O O . ALA C 1 264 ? 23.228 -1.743 33.040 1.00 6.47 262 ALA C O 1
ATOM 8004 N N . LEU C 1 265 ? 21.667 -1.066 34.531 1.00 5.93 263 LEU C N 1
ATOM 8005 C CA . LEU C 1 265 ? 21.454 -2.408 35.071 1.00 5.97 263 LEU C CA 1
ATOM 8006 C C . LEU C 1 265 ? 20.877 -3.369 34.046 1.00 6.43 263 LEU C C 1
ATOM 8007 O O . LEU C 1 265 ? 21.067 -4.597 34.124 1.00 6.66 263 LEU C O 1
ATOM 8012 N N . GLY C 1 266 ? 20.085 -2.842 33.114 1.00 6.14 264 GLY C N 1
ATOM 8013 C CA . GLY C 1 266 ? 19.557 -3.694 32.055 1.00 6.10 264 GLY C CA 1
ATOM 8014 C C . GLY C 1 266 ? 20.621 -4.224 31.100 1.00 5.47 264 GLY C C 1
ATOM 8015 O O . GLY C 1 266 ? 20.629 -5.388 30.751 1.00 6.28 264 GLY C O 1
ATOM 8016 N N . ALA C 1 267 ? 21.543 -3.352 30.688 1.00 6.32 265 ALA C N 1
ATOM 8017 C CA . ALA C 1 267 ? 22.695 -3.773 29.926 1.00 5.49 265 ALA C CA 1
ATOM 8018 C C . ALA C 1 267 ? 23.496 -4.815 30.680 1.00 5.60 265 ALA C C 1
ATOM 8019 O O . ALA C 1 267 ? 23.929 -5.818 30.103 1.00 6.70 265 ALA C O 1
ATOM 8021 N N . ALA C 1 268 ? 23.702 -4.599 31.969 1.00 5.22 266 ALA C N 1
ATOM 8022 C CA . ALA C 1 268 ? 24.410 -5.545 32.803 1.00 5.73 266 ALA C CA 1
ATOM 8023 C C . ALA C 1 268 ? 23.678 -6.882 32.896 1.00 5.31 266 ALA C C 1
ATOM 8024 O O . ALA C 1 268 ? 24.298 -7.949 32.760 1.00 6.33 266 ALA C O 1
ATOM 8026 N N . ARG C 1 269 ? 22.374 -6.847 33.177 1.00 4.96 267 ARG C N 1
ATOM 8027 C CA . ARG C 1 269 ? 21.597 -8.077 33.328 1.00 5.91 267 ARG C CA 1
ATOM 8028 C C . ARG C 1 269 ? 21.584 -8.895 32.040 1.00 5.73 267 ARG C C 1
ATOM 8029 O O . ARG C 1 269 ? 21.714 -10.117 32.022 1.00 6.41 267 ARG C O 1
ATOM 8037 N N . ASP C 1 270 ? 21.367 -8.198 30.925 1.00 5.02 268 ASP C N 1
ATOM 8038 C CA . ASP C 1 270 ? 21.308 -8.866 29.623 1.00 5.91 268 ASP C CA 1
ATOM 8039 C C . ASP C 1 270 ? 22.644 -9.532 29.305 1.00 6.35 268 ASP C C 1
ATOM 8040 O O . ASP C 1 270 ? 22.705 -10.669 28.849 1.00 7.33 268 ASP C O 1
ATOM 8045 N N . SER C 1 271 ? 23.736 -8.811 29.567 1.00 6.24 269 SER C N 1
ATOM 8046 C CA . SER C 1 271 ? 25.065 -9.391 29.409 1.00 5.41 269 SER C CA 1
ATOM 8047 C C . SER C 1 271 ? 25.237 -10.641 30.260 1.00 5.85 269 SER C C 1
ATOM 8048 O O . SER C 1 271 ? 25.670 -11.706 29.782 1.00 5.57 269 SER C O 1
ATOM 8051 N N . LEU C 1 272 ? 24.907 -10.512 31.535 1.00 5.35 270 LEU C N 1
ATOM 8052 C CA . LEU C 1 272 ? 25.142 -11.571 32.497 1.00 6.25 270 LEU C CA 1
ATOM 8053 C C . LEU C 1 272 ? 24.259 -12.787 32.236 1.00 5.28 270 LEU C C 1
ATOM 8054 O O . LEU C 1 272 ? 24.768 -13.918 32.249 1.00 6.44 270 LEU C O 1
ATOM 8059 N N . GLU C 1 273 ? 22.958 -12.609 31.964 1.00 6.39 271 GLU C N 1
ATOM 8060 C CA . GLU C 1 273 ? 22.106 -13.763 31.677 1.00 6.27 271 GLU C CA 1
ATOM 8061 C C . GLU C 1 273 ? 22.524 -14.466 30.374 1.00 6.57 271 GLU C C 1
ATOM 8062 O O . GLU C 1 273 ? 22.542 -15.713 30.303 1.00 7.15 271 GLU C O 1
ATOM 8068 N N . THR C 1 274 ? 22.876 -13.687 29.363 1.00 7.08 272 THR C N 1
ATOM 8069 C CA . THR C 1 274 ? 23.367 -14.269 28.108 1.00 7.24 272 THR C CA 1
ATOM 8070 C C . THR C 1 274 ? 24.615 -15.093 28.360 1.00 6.86 272 THR C C 1
ATOM 8071 O O . THR C 1 274 ? 24.766 -16.205 27.823 1.00 7.43 272 THR C O 1
ATOM 8075 N N . THR C 1 275 ? 25.490 -14.591 29.217 1.00 6.88 273 THR C N 1
ATOM 8076 C CA . THR C 1 275 ? 26.759 -15.253 29.452 1.00 6.86 273 THR C CA 1
ATOM 8077 C C . THR C 1 275 ? 26.584 -16.478 30.336 1.00 6.45 273 THR C C 1
ATOM 8078 O O . THR C 1 275 ? 27.208 -17.518 30.087 1.00 7.36 273 THR C O 1
ATOM 8082 N N . ILE C 1 276 ? 25.733 -16.410 31.367 1.00 7.07 274 ILE C N 1
ATOM 8083 C CA . ILE C 1 276 ? 25.459 -17.617 32.143 1.00 6.79 274 ILE C CA 1
ATOM 8084 C C . ILE C 1 276 ? 24.943 -18.737 31.234 1.00 6.24 274 ILE C C 1
ATOM 8085 O O . ILE C 1 276 ? 25.420 -19.866 31.311 1.00 7.51 274 ILE C O 1
ATOM 8090 N N . ALA C 1 277 ? 24.011 -18.411 30.343 1.00 7.35 275 ALA C N 1
ATOM 8091 C CA . ALA C 1 277 ? 23.518 -19.403 29.393 1.00 7.89 275 ALA C CA 1
ATOM 8092 C C . ALA C 1 277 ? 24.619 -19.966 28.528 1.00 7.13 275 ALA C C 1
ATOM 8093 O O . ALA C 1 277 ? 24.678 -21.173 28.314 1.00 8.72 275 ALA C O 1
ATOM 8095 N N . TYR C 1 278 ? 25.539 -19.111 28.072 1.00 7.28 276 TYR C N 1
ATOM 8096 C CA . TYR C 1 278 ? 26.657 -19.582 27.265 1.00 7.18 276 TYR C CA 1
ATOM 8097 C C . TYR C 1 278 ? 27.542 -20.567 28.038 1.00 7.82 276 TYR C C 1
ATOM 8098 O O . TYR C 1 278 ? 27.964 -21.609 27.497 1.00 8.50 276 TYR C O 1
ATOM 8107 N N . THR C 1 279 ? 27.807 -20.254 29.306 1.00 7.44 277 THR C N 1
ATOM 8108 C CA . THR C 1 279 ? 28.636 -21.125 30.123 1.00 8.55 277 THR C CA 1
ATOM 8109 C C . THR C 1 279 ? 28.015 -22.506 30.336 1.00 7.83 277 THR C C 1
ATOM 8110 O O . THR C 1 279 ? 28.745 -23.476 30.558 1.00 9.24 277 THR C O 1
ATOM 8114 N N . GLN C 1 280 ? 26.691 -22.595 30.271 1.00 9.00 278 GLN C N 1
ATOM 8115 C CA . GLN C 1 280 ? 26.039 -23.894 30.394 1.00 9.82 278 GLN C CA 1
ATOM 8116 C C . GLN C 1 280 ? 26.122 -24.718 29.116 1.00 11.52 278 GLN C C 1
ATOM 8117 O O . GLN C 1 280 ? 26.155 -25.954 29.170 1.00 13.22 278 GLN C O 1
ATOM 8123 N N . SER C 1 281 ? 26.157 -24.010 27.987 1.00 11.50 279 SER C N 1
ATOM 8124 C CA A SER C 1 281 ? 26.140 -24.593 26.644 0.50 12.59 279 SER C CA 1
ATOM 8125 C CA B SER C 1 281 ? 26.144 -24.581 26.633 0.50 12.14 279 SER C CA 1
ATOM 8126 C C . SER C 1 281 ? 27.533 -24.972 26.151 1.00 11.97 279 SER C C 1
ATOM 8127 O O . SER C 1 281 ? 27.680 -25.864 25.305 1.00 12.66 279 SER C O 1
ATOM 8132 N N . ARG C 1 282 ? 28.547 -24.283 26.636 1.00 10.25 280 ARG C N 1
ATOM 8133 C CA . ARG C 1 282 ? 29.922 -24.462 26.153 1.00 9.84 280 ARG C CA 1
ATOM 8134 C C . ARG C 1 282 ? 30.680 -25.467 27.014 1.00 10.57 280 ARG C C 1
ATOM 8135 O O . ARG C 1 282 ? 30.781 -25.259 28.221 1.00 13.46 280 ARG C O 1
ATOM 8143 N N . GLU C 1 283 ? 31.234 -26.509 26.411 1.00 10.49 281 GLU C N 1
ATOM 8144 C CA . GLU C 1 283 ? 32.056 -27.476 27.082 1.00 11.76 281 GLU C CA 1
ATOM 8145 C C . GLU C 1 283 ? 33.522 -27.075 26.852 1.00 11.19 281 GLU C C 1
ATOM 8146 O O . GLU C 1 283 ? 33.900 -26.737 25.731 1.00 12.58 281 GLU C O 1
ATOM 8152 N N . VAL C 1 284 ? 34.337 -27.115 27.903 1.00 10.47 282 VAL C N 1
ATOM 8153 C CA . VAL C 1 284 ? 35.774 -26.904 27.814 1.00 10.09 282 VAL C CA 1
ATOM 8154 C C . VAL C 1 284 ? 36.408 -28.031 28.644 1.00 11.07 282 VAL C C 1
ATOM 8155 O O . VAL C 1 284 ? 35.989 -28.276 29.770 1.00 9.92 282 VAL C O 1
ATOM 8159 N N . PHE C 1 285 ? 37.372 -28.739 28.079 1.00 9.78 283 PHE C N 1
ATOM 8160 C CA . PHE C 1 285 ? 38.034 -29.868 28.753 1.00 11.13 283 PHE C CA 1
ATOM 8161 C C . PHE C 1 285 ? 37.022 -30.848 29.314 1.00 12.34 283 PHE C C 1
ATOM 8162 O O . PHE C 1 285 ? 37.164 -31.317 30.458 1.00 13.79 283 PHE C O 1
ATOM 8170 N N . ASP C 1 286 ? 36.008 -31.135 28.505 1.00 12.96 284 ASP C N 1
ATOM 8171 C CA . ASP C 1 286 ? 35.045 -32.214 28.761 1.00 14.77 284 ASP C CA 1
ATOM 8172 C C . ASP C 1 286 ? 34.048 -31.934 29.898 1.00 15.19 284 ASP C C 1
ATOM 8173 O O . ASP C 1 286 ? 33.371 -32.862 30.366 1.00 17.69 284 ASP C O 1
ATOM 8178 N N . LYS C 1 287 ? 33.909 -30.680 30.318 1.00 13.27 285 LYS C N 1
ATOM 8179 C CA . LYS C 1 287 ? 32.878 -30.300 31.312 1.00 11.93 285 LYS C CA 1
ATOM 8180 C C . LYS C 1 287 ? 32.276 -28.974 30.863 1.00 10.23 285 LYS C C 1
ATOM 8181 O O . LYS C 1 287 ? 32.940 -28.184 30.215 1.00 9.51 285 LYS C O 1
ATOM 8183 N N . PRO C 1 288 ? 31.025 -28.677 31.235 1.00 9.94 286 PRO C N 1
ATOM 8184 C CA . PRO C 1 288 ? 30.494 -27.344 30.970 1.00 9.08 286 PRO C CA 1
ATOM 8185 C C . PRO C 1 288 ? 31.366 -26.263 31.623 1.00 8.61 286 PRO C C 1
ATOM 8186 O O . PRO C 1 288 ? 31.879 -26.420 32.750 1.00 8.83 286 PRO C O 1
ATOM 8190 N N . LEU C 1 289 ? 31.507 -25.150 30.928 1.00 8.08 287 LEU C N 1
ATOM 8191 C CA . LEU C 1 289 ? 32.290 -24.040 31.426 1.00 7.46 287 LEU C CA 1
ATOM 8192 C C . LEU C 1 289 ? 31.773 -23.555 32.800 1.00 7.65 287 LEU C C 1
ATOM 8193 O O . LEU C 1 289 ? 32.557 -23.096 33.647 1.00 7.55 287 LEU C O 1
ATOM 8198 N N . SER C 1 290 ? 30.470 -23.664 33.035 1.00 7.46 288 SER C N 1
ATOM 8199 C CA . SER C 1 290 ? 29.850 -23.259 34.292 1.00 8.06 288 SER C CA 1
ATOM 8200 C C . SER C 1 290 ? 30.285 -24.111 35.473 1.00 8.47 288 SER C C 1
ATOM 8201 O O . SER C 1 290 ? 30.047 -23.723 36.604 1.00 9.23 288 SER C O 1
ATOM 8204 N N . ASN C 1 291 ? 30.929 -25.243 35.231 1.00 8.33 289 ASN C N 1
ATOM 8205 C CA . ASN C 1 291 ? 31.407 -26.131 36.290 1.00 9.35 289 ASN C CA 1
ATOM 8206 C C . ASN C 1 291 ? 32.710 -25.710 36.943 1.00 8.53 289 ASN C C 1
ATOM 8207 O O . ASN C 1 291 ? 33.038 -26.239 38.015 1.00 10.98 289 ASN C O 1
ATOM 8212 N N . TYR C 1 292 ? 33.456 -24.783 36.346 1.00 6.35 290 TYR C N 1
ATOM 8213 C CA . TYR C 1 292 ? 34.802 -24.464 36.826 1.00 6.59 290 TYR C CA 1
ATOM 8214 C C . TYR C 1 292 ? 34.773 -23.344 37.842 1.00 6.75 290 TYR C C 1
ATOM 8215 O O . TYR C 1 292 ? 33.985 -22.407 37.761 1.00 6.81 290 TYR C O 1
ATOM 8224 N N . GLN C 1 293 ? 35.665 -23.428 38.839 1.00 6.73 291 GLN C N 1
ATOM 8225 C CA . GLN C 1 293 ? 35.729 -22.386 39.854 1.00 6.46 291 GLN C CA 1
ATOM 8226 C C . GLN C 1 293 ? 35.986 -21.015 39.279 1.00 6.54 291 GLN C C 1
ATOM 8227 O O . GLN C 1 293 ? 35.394 -20.048 39.739 1.00 6.91 291 GLN C O 1
ATOM 8233 N N . LEU C 1 294 ? 36.866 -20.893 38.274 1.00 6.60 292 LEU C N 1
ATOM 8234 C CA . LEU C 1 294 ? 37.121 -19.549 37.760 1.00 6.61 292 LEU C CA 1
ATOM 8235 C C . LEU C 1 294 ? 35.870 -18.911 37.148 1.00 6.16 292 LEU C C 1
ATOM 8236 O O . LEU C 1 294 ? 35.655 -17.695 37.216 1.00 7.46 292 LEU C O 1
ATOM 8241 N N . THR C 1 295 ? 35.040 -19.731 36.516 1.00 5.78 293 THR C N 1
ATOM 8242 C CA . THR C 1 295 ? 33.809 -19.239 35.914 1.00 5.89 293 THR C CA 1
ATOM 8243 C C . THR C 1 295 ? 32.831 -18.797 36.997 1.00 5.58 293 THR C C 1
ATOM 8244 O O . THR C 1 295 ? 32.270 -17.714 36.946 1.00 6.27 293 THR C O 1
ATOM 8248 N N . GLN C 1 296 ? 32.649 -19.667 37.988 1.00 5.83 294 GLN C N 1
ATOM 8249 C CA . GLN C 1 296 ? 31.726 -19.367 39.060 1.00 6.27 294 GLN C CA 1
ATOM 8250 C C . GLN C 1 296 ? 32.119 -18.148 39.877 1.00 6.36 294 GLN C C 1
ATOM 8251 O O . GLN C 1 296 ? 31.251 -17.380 40.280 1.00 6.81 294 GLN C O 1
ATOM 8257 N N . GLU C 1 297 ? 33.421 -17.940 40.072 1.00 5.83 295 GLU C N 1
ATOM 8258 C CA . GLU C 1 297 ? 33.857 -16.708 40.694 1.00 6.27 295 GLU C CA 1
ATOM 8259 C C . GLU C 1 297 ? 33.362 -15.456 39.952 1.00 5.76 295 GLU C C 1
ATOM 8260 O O . GLU C 1 297 ? 32.848 -14.518 40.557 1.00 6.17 295 GLU C O 1
ATOM 8266 N N . LYS C 1 298 ? 33.560 -15.447 38.639 1.00 5.70 296 LYS C N 1
ATOM 8267 C CA . LYS C 1 298 ? 33.141 -14.312 37.825 1.00 4.87 296 LYS C CA 1
ATOM 8268 C C . LYS C 1 298 ? 31.613 -14.144 37.892 1.00 5.23 296 LYS C C 1
ATOM 8269 O O . LYS C 1 298 ? 31.110 -13.046 38.128 1.00 6.01 296 LYS C O 1
ATOM 8275 N N . LEU C 1 299 ? 30.864 -15.231 37.686 1.00 5.42 297 LEU C N 1
ATOM 8276 C CA . LEU C 1 299 ? 29.408 -15.146 37.694 1.00 5.65 297 LEU C CA 1
ATOM 8277 C C . LEU C 1 299 ? 28.891 -14.630 39.041 1.00 6.37 297 LEU C C 1
ATOM 8278 O O . LEU C 1 299 ? 27.977 -13.804 39.085 1.00 5.76 297 LEU C O 1
ATOM 8283 N N . ALA C 1 300 ? 29.450 -15.136 40.128 1.00 5.82 298 ALA C N 1
ATOM 8284 C CA . ALA C 1 300 ? 29.052 -14.699 41.467 1.00 6.16 298 ALA C CA 1
ATOM 8285 C C . ALA C 1 300 ? 29.378 -13.235 41.727 1.00 5.73 298 ALA C C 1
ATOM 8286 O O . ALA C 1 300 ? 28.537 -12.481 42.229 1.00 6.34 298 ALA C O 1
ATOM 8288 N N . ASN C 1 301 ? 30.608 -12.820 41.412 1.00 5.84 299 ASN C N 1
ATOM 8289 C CA . ASN C 1 301 ? 30.993 -11.443 41.667 1.00 6.14 299 ASN C CA 1
ATOM 8290 C C . ASN C 1 301 ? 30.140 -10.488 40.847 1.00 5.03 299 ASN C C 1
ATOM 8291 O O . ASN C 1 301 ? 29.742 -9.415 41.328 1.00 6.19 299 ASN C O 1
ATOM 8296 N N . MET C 1 302 ? 29.871 -10.819 39.597 1.00 5.57 300 MET C N 1
ATOM 8297 C CA . MET C 1 302 ? 29.016 -9.991 38.755 1.00 4.88 300 MET C CA 1
ATOM 8298 C C . MET C 1 302 ? 27.588 -9.923 39.277 1.00 5.26 300 MET C C 1
ATOM 8299 O O . MET C 1 302 ? 26.987 -8.836 39.312 1.00 5.70 300 MET C O 1
ATOM 8304 N N . THR C 1 303 ? 27.065 -11.058 39.722 1.00 5.54 301 THR C N 1
ATOM 8305 C CA . THR C 1 303 ? 25.725 -11.103 40.287 1.00 5.83 301 THR C CA 1
ATOM 8306 C C . THR C 1 303 ? 25.634 -10.211 41.506 1.00 5.88 301 THR C C 1
ATOM 8307 O O . THR C 1 303 ? 24.659 -9.490 41.692 1.00 5.66 301 THR C O 1
ATOM 8311 N N . VAL C 1 304 ? 26.661 -10.254 42.350 1.00 5.86 302 VAL C N 1
ATOM 8312 C CA . VAL C 1 304 ? 26.664 -9.421 43.565 1.00 5.78 302 VAL C CA 1
ATOM 8313 C C . VAL C 1 304 ? 26.563 -7.937 43.221 1.00 6.07 302 VAL C C 1
ATOM 8314 O O . VAL C 1 304 ? 25.753 -7.210 43.818 1.00 6.35 302 VAL C O 1
ATOM 8318 N N . GLU C 1 305 ? 27.322 -7.466 42.221 1.00 5.68 303 GLU C N 1
ATOM 8319 C CA . GLU C 1 305 ? 27.223 -6.069 41.828 1.00 5.44 303 GLU C CA 1
ATOM 8320 C C . GLU C 1 305 ? 25.871 -5.736 41.203 1.00 6.20 303 GLU C C 1
ATOM 8321 O O . GLU C 1 305 ? 25.318 -4.660 41.431 1.00 5.84 303 GLU C O 1
ATOM 8327 N N . LEU C 1 306 ? 25.352 -6.615 40.358 1.00 5.61 304 LEU C N 1
ATOM 8328 C CA . LEU C 1 306 ? 24.070 -6.330 39.726 1.00 6.09 304 LEU C CA 1
ATOM 8329 C C . LEU C 1 306 ? 22.952 -6.186 40.764 1.00 5.80 304 LEU C C 1
ATOM 8330 O O . LEU C 1 306 ? 22.147 -5.227 40.677 1.00 5.80 304 LEU C O 1
ATOM 8335 N N . GLY C 1 307 ? 22.891 -7.103 41.733 1.00 5.35 305 GLY C N 1
ATOM 8336 C CA . GLY C 1 307 ? 21.843 -7.029 42.740 1.00 5.25 305 GLY C CA 1
ATOM 8337 C C . GLY C 1 307 ? 21.976 -5.831 43.649 1.00 5.15 305 GLY C C 1
ATOM 8338 O O . GLY C 1 307 ? 20.989 -5.170 43.962 1.00 6.12 305 GLY C O 1
ATOM 8339 N N . LYS C 1 308 ? 23.203 -5.493 44.056 1.00 5.77 306 LYS C N 1
ATOM 8340 C CA . LYS C 1 308 ? 23.380 -4.293 44.852 1.00 5.47 306 LYS C CA 1
ATOM 8341 C C . LYS C 1 308 ? 22.928 -3.058 44.069 1.00 5.34 306 LYS C C 1
ATOM 8342 O O . LYS C 1 308 ? 22.326 -2.161 44.633 1.00 6.10 306 LYS C O 1
ATOM 8348 N N . GLY C 1 309 ? 23.250 -3.005 42.782 1.00 5.61 307 GLY C N 1
ATOM 8349 C CA . GLY C 1 309 ? 22.826 -1.883 41.954 1.00 5.60 307 GLY C CA 1
ATOM 8350 C C . GLY C 1 309 ? 21.305 -1.810 41.814 1.00 5.97 307 GLY C C 1
ATOM 8351 O O . GLY C 1 309 ? 20.775 -0.700 41.848 1.00 5.95 307 GLY C O 1
ATOM 8352 N N . MET C 1 310 ? 20.633 -2.950 41.707 1.00 6.31 308 MET C N 1
ATOM 8353 C CA A MET C 1 310 ? 19.175 -2.954 41.615 0.60 6.07 308 MET C CA 1
ATOM 8354 C CA B MET C 1 310 ? 19.171 -2.971 41.622 0.40 6.15 308 MET C CA 1
ATOM 8355 C C . MET C 1 310 ? 18.552 -2.482 42.937 1.00 6.13 308 MET C C 1
ATOM 8356 O O . MET C 1 310 ? 17.549 -1.717 42.949 1.00 6.75 308 MET C O 1
ATOM 8365 N N . LEU C 1 311 ? 19.099 -2.933 44.071 1.00 5.72 309 LEU C N 1
ATOM 8366 C CA . LEU C 1 311 ? 18.590 -2.451 45.369 1.00 6.61 309 LEU C CA 1
ATOM 8367 C C . LEU C 1 311 ? 18.725 -0.933 45.455 1.00 5.75 309 LEU C C 1
ATOM 8368 O O . LEU C 1 311 ? 17.818 -0.226 45.914 1.00 6.70 309 LEU C O 1
ATOM 8373 N N . LEU C 1 312 ? 19.873 -0.416 45.021 1.00 5.94 310 LEU C N 1
ATOM 8374 C CA . LEU C 1 312 ? 20.111 1.031 45.023 1.00 5.72 310 LEU C CA 1
ATOM 8375 C C . LEU C 1 312 ? 19.148 1.780 44.115 1.00 6.22 310 LEU C C 1
ATOM 8376 O O . LEU C 1 312 ? 18.627 2.823 44.513 1.00 6.54 310 LEU C O 1
ATOM 8381 N N . ALA C 1 313 ? 18.919 1.289 42.898 1.00 6.20 311 ALA C N 1
ATOM 8382 C CA . ALA C 1 313 ? 17.971 1.917 41.970 1.00 5.62 311 ALA C CA 1
ATOM 8383 C C . ALA C 1 313 ? 16.581 1.996 42.551 1.00 6.27 311 ALA C C 1
ATOM 8384 O O . ALA C 1 313 ? 15.941 3.048 42.538 1.00 7.19 311 ALA C O 1
ATOM 8386 N N . ILE C 1 314 ? 16.108 0.877 43.081 1.00 6.78 312 ILE C N 1
ATOM 8387 C CA . ILE C 1 314 ? 14.739 0.859 43.635 1.00 6.70 312 ILE C CA 1
ATOM 8388 C C . ILE C 1 314 ? 14.641 1.818 44.838 1.00 6.68 312 ILE C C 1
ATOM 8389 O O . ILE C 1 314 ? 13.665 2.561 44.967 1.00 8.04 312 ILE C O 1
ATOM 8394 N N . HIS C 1 315 ? 15.664 1.814 45.690 1.00 6.57 313 HIS C N 1
ATOM 8395 C CA . HIS C 1 315 ? 15.717 2.700 46.847 1.00 6.51 313 HIS C CA 1
ATOM 8396 C C . HIS C 1 315 ? 15.600 4.139 46.389 1.00 6.80 313 HIS C C 1
ATOM 8397 O O . HIS C 1 315 ? 14.776 4.914 46.919 1.00 8.13 313 HIS C O 1
ATOM 8404 N N . LEU C 1 316 ? 16.417 4.542 45.414 1.00 6.64 314 LEU C N 1
ATOM 8405 C CA . LEU C 1 316 ? 16.350 5.905 44.891 1.00 7.05 314 LEU C CA 1
ATOM 8406 C C . LEU C 1 316 ? 14.995 6.228 44.254 1.00 7.67 314 LEU C C 1
ATOM 8407 O O . LEU C 1 316 ? 14.473 7.323 44.411 1.00 8.00 314 LEU C O 1
ATOM 8412 N N . GLY C 1 317 ? 14.422 5.259 43.551 1.00 7.35 315 GLY C N 1
ATOM 8413 C CA . GLY C 1 317 ? 13.070 5.426 42.966 1.00 7.32 315 GLY C CA 1
ATOM 8414 C C . GLY C 1 317 ? 12.011 5.669 44.031 1.00 7.63 315 GLY C C 1
ATOM 8415 O O . GLY C 1 317 ? 11.126 6.517 43.866 1.00 8.12 315 GLY C O 1
ATOM 8416 N N . ARG C 1 318 ? 12.067 4.913 45.126 1.00 8.02 316 ARG C N 1
ATOM 8417 C CA . ARG C 1 318 ? 11.102 5.125 46.219 1.00 8.14 316 ARG C CA 1
ATOM 8418 C C . ARG C 1 318 ? 11.249 6.497 46.868 1.00 8.12 316 ARG C C 1
ATOM 8419 O O . ARG C 1 318 ? 10.242 7.130 47.192 1.00 9.28 316 ARG C O 1
ATOM 8427 N N . ILE C 1 319 ? 12.479 6.961 47.036 1.00 7.85 317 ILE C N 1
ATOM 8428 C CA . ILE C 1 319 ? 12.714 8.322 47.556 1.00 8.42 317 ILE C CA 1
ATOM 8429 C C . ILE C 1 319 ? 12.141 9.343 46.566 1.00 8.47 317 ILE C C 1
ATOM 8430 O O . ILE C 1 319 ? 11.436 10.311 46.959 1.00 8.41 317 ILE C O 1
ATOM 8435 N N . LYS C 1 320 ? 12.417 9.130 45.284 1.00 9.17 318 LYS C N 1
ATOM 8436 C CA . LYS C 1 320 ? 11.956 10.059 44.254 1.00 8.65 318 LYS C CA 1
ATOM 8437 C C . LYS C 1 320 ? 10.438 10.218 44.232 1.00 9.43 318 LYS C C 1
ATOM 8438 O O . LYS C 1 320 ? 9.938 11.351 44.128 1.00 10.80 318 LYS C O 1
ATOM 8444 N N . ASP C 1 321 ? 9.729 9.111 44.358 1.00 8.95 319 ASP C N 1
ATOM 8445 C CA . ASP C 1 321 ? 8.255 9.116 44.355 1.00 9.64 319 ASP C CA 1
ATOM 8446 C C . ASP C 1 321 ? 7.673 9.663 45.652 1.00 12.11 319 ASP C C 1
ATOM 8447 O O . ASP C 1 321 ? 6.493 10.036 45.681 1.00 15.01 319 ASP C O 1
ATOM 8452 N N . ALA C 1 322 ? 8.455 9.714 46.722 1.00 11.36 320 ALA C N 1
ATOM 8453 C CA . ALA C 1 322 ? 7.992 10.280 48.006 1.00 12.38 320 ALA C CA 1
ATOM 8454 C C . ALA C 1 322 ? 8.304 11.786 48.007 1.00 15.02 320 ALA C C 1
ATOM 8455 O O . ALA C 1 322 ? 7.655 12.562 47.283 1.00 17.69 320 ALA C O 1
ATOM 8457 N N . GLU C 1 323 ? 9.337 12.219 48.706 1.00 15.98 321 GLU C N 1
ATOM 8458 C CA . GLU C 1 323 ? 9.638 13.662 48.787 1.00 15.93 321 GLU C CA 1
ATOM 8459 C C . GLU C 1 323 ? 10.530 14.214 47.659 1.00 14.71 321 GLU C C 1
ATOM 8460 O O . GLU C 1 323 ? 10.790 15.423 47.605 1.00 16.52 321 GLU C O 1
ATOM 8466 N N . GLY C 1 324 ? 11.009 13.355 46.774 1.00 13.02 322 GLY C N 1
ATOM 8467 C CA . GLY C 1 324 ? 11.969 13.723 45.771 1.00 12.08 322 GLY C CA 1
ATOM 8468 C C . GLY C 1 324 ? 13.379 13.312 46.200 1.00 11.19 322 GLY C C 1
ATOM 8469 O O . GLY C 1 324 ? 13.675 13.214 47.386 1.00 11.01 322 GLY C O 1
ATOM 8470 N N . VAL C 1 325 ? 14.209 13.077 45.195 1.00 11.79 323 VAL C N 1
ATOM 8471 C CA . VAL C 1 325 ? 15.576 12.647 45.383 1.00 11.08 323 VAL C CA 1
ATOM 8472 C C . VAL C 1 325 ? 16.528 13.815 45.077 1.00 11.17 323 VAL C C 1
ATOM 8473 O O . VAL C 1 325 ? 16.358 14.509 44.085 1.00 13.69 323 VAL C O 1
ATOM 8477 N N . ARG C 1 326 ? 17.566 13.983 45.908 1.00 10.07 324 ARG C N 1
ATOM 8478 C CA . ARG C 1 326 ? 18.517 15.066 45.739 1.00 10.32 324 ARG C CA 1
ATOM 8479 C C . ARG C 1 326 ? 19.583 14.685 44.706 1.00 9.24 324 ARG C C 1
ATOM 8480 O O . ARG C 1 326 ? 19.839 13.494 44.460 1.00 8.96 324 ARG C O 1
ATOM 8488 N N . PRO C 1 327 ? 20.215 15.673 44.070 1.00 9.29 325 PRO C N 1
ATOM 8489 C CA . PRO C 1 327 ? 21.166 15.331 43.011 1.00 9.11 325 PRO C CA 1
ATOM 8490 C C . PRO C 1 327 ? 22.305 14.441 43.486 1.00 8.79 325 PRO C C 1
ATOM 8491 O O . PRO C 1 327 ? 22.684 13.492 42.776 1.00 8.95 325 PRO C O 1
ATOM 8495 N N . GLU C 1 328 ? 22.791 14.656 44.704 1.00 9.20 326 GLU C N 1
ATOM 8496 C CA . GLU C 1 328 ? 23.908 13.877 45.197 1.00 9.06 326 GLU C CA 1
ATOM 8497 C C . GLU C 1 328 ? 23.489 12.427 45.522 1.00 8.41 326 GLU C C 1
ATOM 8498 O O . GLU C 1 328 ? 24.348 11.532 45.534 1.00 9.14 326 GLU C O 1
ATOM 8504 N N . GLN C 1 329 ? 22.203 12.204 45.778 1.00 7.08 327 GLN C N 1
ATOM 8505 C CA . GLN C 1 329 ? 21.686 10.850 45.941 1.00 7.13 327 GLN C CA 1
ATOM 8506 C C . GLN C 1 329 ? 21.635 10.140 44.576 1.00 7.86 327 GLN C C 1
ATOM 8507 O O . GLN C 1 329 ? 22.051 8.978 44.465 1.00 8.11 327 GLN C O 1
ATOM 8513 N N . ILE C 1 330 ? 21.140 10.843 43.546 1.00 7.24 328 ILE C N 1
ATOM 8514 C CA A ILE C 1 330 ? 21.196 10.323 42.186 0.50 7.05 328 ILE C CA 1
ATOM 8515 C CA B ILE C 1 330 ? 21.202 10.338 42.180 0.50 7.17 328 ILE C CA 1
ATOM 8516 C C . ILE C 1 330 ? 22.644 9.964 41.812 1.00 7.33 328 ILE C C 1
ATOM 8517 O O . ILE C 1 330 ? 22.898 8.904 41.185 1.00 7.34 328 ILE C O 1
ATOM 8526 N N . SER C 1 331 ? 23.599 10.829 42.187 1.00 6.59 329 SER C N 1
ATOM 8527 C CA . SER C 1 331 ? 25.020 10.560 41.921 1.00 6.89 329 SER C CA 1
ATOM 8528 C C . SER C 1 331 ? 25.493 9.215 42.471 1.00 6.41 329 SER C C 1
ATOM 8529 O O . SER C 1 331 ? 26.307 8.544 41.825 1.00 6.81 329 SER C O 1
ATOM 8532 N N . LEU C 1 332 ? 25.017 8.800 43.646 1.00 6.38 330 LEU C N 1
ATOM 8533 C CA . LEU C 1 332 ? 25.340 7.434 44.137 1.00 6.16 330 LEU C CA 1
ATOM 8534 C C . LEU C 1 332 ? 25.021 6.384 43.090 1.00 6.51 330 LEU C C 1
ATOM 8535 O O . LEU C 1 332 ? 25.818 5.478 42.799 1.00 6.58 330 LEU C O 1
ATOM 8540 N N . GLY C 1 333 ? 23.801 6.464 42.550 1.00 6.34 331 GLY C N 1
ATOM 8541 C CA . GLY C 1 333 ? 23.337 5.494 41.598 1.00 6.07 331 GLY C CA 1
ATOM 8542 C C . GLY C 1 333 ? 23.964 5.636 40.224 1.00 6.61 331 GLY C C 1
ATOM 8543 O O . GLY C 1 333 ? 24.303 4.613 39.587 1.00 7.01 331 GLY C O 1
ATOM 8544 N N . LYS C 1 334 ? 24.163 6.868 39.753 1.00 6.49 332 LYS C N 1
ATOM 8545 C CA . LYS C 1 334 ? 24.780 7.064 38.423 1.00 6.66 332 LYS C CA 1
ATOM 8546 C C . LYS C 1 334 ? 26.246 6.608 38.422 1.00 6.32 332 LYS C C 1
ATOM 8547 O O . LYS C 1 334 ? 26.686 5.823 37.571 1.00 7.19 332 LYS C O 1
ATOM 8553 N N . LEU C 1 335 ? 26.999 7.055 39.420 1.00 6.63 333 LEU C N 1
ATOM 8554 C CA . LEU C 1 335 ? 28.373 6.593 39.576 1.00 6.18 333 LEU C CA 1
ATOM 8555 C C . LEU C 1 335 ? 28.431 5.058 39.657 1.00 6.71 333 LEU C C 1
ATOM 8556 O O . LEU C 1 335 ? 29.130 4.376 38.898 1.00 7.08 333 LEU C O 1
ATOM 8561 N N . ASN C 1 336 ? 27.711 4.496 40.635 1.00 5.89 334 ASN C N 1
ATOM 8562 C CA . ASN C 1 336 ? 27.850 3.073 40.873 1.00 5.55 334 ASN C CA 1
ATOM 8563 C C . ASN C 1 336 ? 27.359 2.210 39.741 1.00 4.70 334 ASN C C 1
ATOM 8564 O O . ASN C 1 336 ? 28.054 1.301 39.288 1.00 5.66 334 ASN C O 1
ATOM 8569 N N . ASN C 1 337 ? 26.119 2.447 39.298 1.00 5.07 335 ASN C N 1
ATOM 8570 C CA . ASN C 1 337 ? 25.481 1.454 38.461 1.00 4.96 335 ASN C CA 1
ATOM 8571 C C . ASN C 1 337 ? 26.085 1.462 37.058 1.00 5.17 335 ASN C C 1
ATOM 8572 O O . ASN C 1 337 ? 26.231 0.394 36.445 1.00 5.76 335 ASN C O 1
ATOM 8577 N N . VAL C 1 338 ? 26.528 2.620 36.555 1.00 5.38 336 VAL C N 1
ATOM 8578 C CA . VAL C 1 338 ? 27.139 2.607 35.217 1.00 5.69 336 VAL C CA 1
ATOM 8579 C C . VAL C 1 338 ? 28.535 1.968 35.267 1.00 5.94 336 VAL C C 1
ATOM 8580 O O . VAL C 1 338 ? 28.871 1.149 34.399 1.00 6.14 336 VAL C O 1
ATOM 8584 N N . ARG C 1 339 ? 29.360 2.331 36.262 1.00 5.76 337 ARG C N 1
ATOM 8585 C CA . ARG C 1 339 ? 30.706 1.759 36.276 1.00 7.02 337 ARG C CA 1
ATOM 8586 C C . ARG C 1 339 ? 30.680 0.272 36.593 1.00 6.56 337 ARG C C 1
ATOM 8587 O O . ARG C 1 339 ? 31.499 -0.487 36.059 1.00 5.98 337 ARG C O 1
ATOM 8595 N N . GLU C 1 340 ? 29.724 -0.176 37.428 1.00 5.53 338 GLU C N 1
ATOM 8596 C CA . GLU C 1 340 ? 29.647 -1.608 37.686 1.00 6.29 338 GLU C CA 1
ATOM 8597 C C . GLU C 1 340 ? 29.054 -2.330 36.453 1.00 6.04 338 GLU C C 1
ATOM 8598 O O . GLU C 1 340 ? 29.502 -3.460 36.131 1.00 6.77 338 GLU C O 1
ATOM 8604 N N . ALA C 1 341 ? 28.144 -1.700 35.715 1.00 5.60 339 ALA C N 1
ATOM 8605 C CA . ALA C 1 341 ? 27.574 -2.323 34.522 1.00 5.51 339 ALA C CA 1
ATOM 8606 C C . ALA C 1 341 ? 28.630 -2.523 33.455 1.00 5.04 339 ALA C C 1
ATOM 8607 O O . ALA C 1 341 ? 28.671 -3.573 32.827 1.00 5.67 339 ALA C O 1
ATOM 8609 N N . ILE C 1 342 ? 29.500 -1.523 33.245 1.00 5.61 340 ILE C N 1
ATOM 8610 C CA . ILE C 1 342 ? 30.503 -1.684 32.187 1.00 5.98 340 ILE C CA 1
ATOM 8611 C C . ILE C 1 342 ? 31.522 -2.771 32.572 1.00 5.90 340 ILE C C 1
ATOM 8612 O O . ILE C 1 342 ? 31.974 -3.547 31.732 1.00 6.97 340 ILE C O 1
ATOM 8617 N N . ALA C 1 343 ? 31.839 -2.862 33.855 1.00 5.81 341 ALA C N 1
ATOM 8618 C CA . ALA C 1 343 ? 32.685 -3.946 34.345 1.00 6.08 341 ALA C CA 1
ATOM 8619 C C . ALA C 1 343 ? 32.080 -5.316 34.107 1.00 5.75 341 ALA C C 1
ATOM 8620 O O . ALA C 1 343 ? 32.777 -6.245 33.694 1.00 6.76 341 ALA C O 1
ATOM 8622 N N . ILE C 1 344 ? 30.783 -5.439 34.360 1.00 5.59 342 ILE C N 1
ATOM 8623 C CA . ILE C 1 344 ? 30.082 -6.726 34.133 1.00 5.75 342 ILE C CA 1
ATOM 8624 C C . ILE C 1 344 ? 30.101 -7.075 32.641 1.00 5.19 342 ILE C C 1
ATOM 8625 O O . ILE C 1 344 ? 30.445 -8.173 32.254 1.00 6.65 342 ILE C O 1
ATOM 8630 N N . ALA C 1 345 ? 29.789 -6.124 31.776 1.00 5.18 343 ALA C N 1
ATOM 8631 C CA . ALA C 1 345 ? 29.771 -6.433 30.334 1.00 5.55 343 ALA C CA 1
ATOM 8632 C C . ALA C 1 345 ? 31.147 -6.906 29.875 1.00 5.65 343 ALA C C 1
ATOM 8633 O O . ALA C 1 345 ? 31.280 -7.855 29.112 1.00 5.92 343 ALA C O 1
ATOM 8635 N N . ARG C 1 346 ? 32.196 -6.196 30.303 1.00 5.48 344 ARG C N 1
ATOM 8636 C CA . ARG C 1 346 ? 33.575 -6.540 29.908 1.00 5.70 344 ARG C CA 1
ATOM 8637 C C . ARG C 1 346 ? 33.979 -7.922 30.430 1.00 5.74 344 ARG C C 1
ATOM 8638 O O . ARG C 1 346 ? 34.581 -8.746 29.687 1.00 6.32 344 ARG C O 1
ATOM 8646 N N . GLU C 1 347 ? 33.644 -8.222 31.690 1.00 5.75 345 GLU C N 1
ATOM 8647 C CA A GLU C 1 347 ? 33.996 -9.512 32.268 0.50 5.93 345 GLU C CA 1
ATOM 8648 C CA B GLU C 1 347 ? 34.017 -9.514 32.252 0.50 6.16 345 GLU C CA 1
ATOM 8649 C C . GLU C 1 347 ? 33.238 -10.651 31.589 1.00 6.07 345 GLU C C 1
ATOM 8650 O O . GLU C 1 347 ? 33.791 -11.731 31.309 1.00 6.43 345 GLU C O 1
ATOM 8661 N N . CYS C 1 348 ? 31.964 -10.428 31.314 1.00 5.99 346 CYS C N 1
ATOM 8662 C CA . CYS C 1 348 ? 31.194 -11.410 30.566 1.00 6.33 346 CYS C CA 1
ATOM 8663 C C . CYS C 1 348 ? 31.870 -11.761 29.237 1.00 5.80 346 CYS C C 1
ATOM 8664 O O . CYS C 1 348 ? 31.901 -12.924 28.812 1.00 6.92 346 CYS C O 1
ATOM 8667 N N . ARG C 1 349 ? 32.345 -10.719 28.525 1.00 5.36 347 ARG C N 1
ATOM 8668 C CA . ARG C 1 349 ? 32.968 -10.968 27.213 1.00 5.50 347 ARG C CA 1
ATOM 8669 C C . ARG C 1 349 ? 34.123 -11.968 27.342 1.00 6.46 347 ARG C C 1
ATOM 8670 O O . ARG C 1 349 ? 34.296 -12.855 26.478 1.00 6.41 347 ARG C O 1
ATOM 8678 N N . THR C 1 350 ? 34.886 -11.916 28.437 1.00 6.37 348 THR C N 1
ATOM 8679 C CA . THR C 1 350 ? 36.008 -12.843 28.583 1.00 6.70 348 THR C CA 1
ATOM 8680 C C . THR C 1 350 ? 35.554 -14.285 28.624 1.00 6.91 348 THR C C 1
ATOM 8681 O O . THR C 1 350 ? 36.266 -15.169 28.127 1.00 7.06 348 THR C O 1
ATOM 8685 N N . LEU C 1 351 ? 34.368 -14.550 29.180 1.00 6.49 349 LEU C N 1
ATOM 8686 C CA . LEU C 1 351 ? 33.837 -15.914 29.307 1.00 6.51 349 LEU C CA 1
ATOM 8687 C C . LEU C 1 351 ? 33.363 -16.460 27.994 1.00 6.44 349 LEU C C 1
ATOM 8688 O O . LEU C 1 351 ? 33.269 -17.678 27.828 1.00 7.68 349 LEU C O 1
ATOM 8693 N N . LEU C 1 352 ? 32.995 -15.584 27.065 1.00 7.13 350 LEU C N 1
ATOM 8694 C CA . LEU C 1 352 ? 32.538 -16.020 25.729 1.00 7.44 350 LEU C CA 1
ATOM 8695 C C . LEU C 1 352 ? 33.666 -16.391 24.818 1.00 7.73 350 LEU C C 1
ATOM 8696 O O . LEU C 1 352 ? 33.456 -16.970 23.762 1.00 9.52 350 LEU C O 1
ATOM 8701 N N . GLY C 1 353 ? 34.888 -16.007 25.131 1.00 8.23 351 GLY C N 1
ATOM 8702 C CA . GLY C 1 353 ? 35.997 -16.315 24.245 1.00 8.79 351 GLY C CA 1
ATOM 8703 C C . GLY C 1 353 ? 35.869 -15.619 22.906 1.00 7.28 351 GLY C C 1
ATOM 8704 O O . GLY C 1 353 ? 35.345 -14.509 22.812 1.00 7.76 351 GLY C O 1
ATOM 8705 N N . GLY C 1 354 ? 36.335 -16.296 21.866 1.00 7.62 352 GLY C N 1
ATOM 8706 C CA . GLY C 1 354 ? 36.286 -15.735 20.514 1.00 7.35 352 GLY C CA 1
ATOM 8707 C C . GLY C 1 354 ? 34.892 -15.345 20.066 1.00 6.98 352 GLY C C 1
ATOM 8708 O O . GLY C 1 354 ? 34.703 -14.295 19.449 1.00 7.41 352 GLY C O 1
ATOM 8709 N N . SER C 1 355 ? 33.917 -16.164 20.437 1.00 7.46 353 SER C N 1
ATOM 8710 C CA A SER C 1 355 ? 32.536 -15.906 20.053 0.70 8.00 353 SER C CA 1
ATOM 8711 C CA B SER C 1 355 ? 32.535 -15.909 20.039 0.30 7.86 353 SER C CA 1
ATOM 8712 C C . SER C 1 355 ? 32.038 -14.571 20.563 1.00 7.55 353 SER C C 1
ATOM 8713 O O . SER C 1 355 ? 31.100 -13.999 19.997 1.00 8.03 353 SER C O 1
ATOM 8718 N N . GLY C 1 356 ? 32.658 -14.063 21.631 1.00 6.82 354 GLY C N 1
ATOM 8719 C CA . GLY C 1 356 ? 32.281 -12.787 22.182 1.00 6.86 354 GLY C CA 1
ATOM 8720 C C . GLY C 1 356 ? 32.747 -11.552 21.431 1.00 5.71 354 GLY C C 1
ATOM 8721 O O . GLY C 1 356 ? 32.372 -10.435 21.823 1.00 6.30 354 GLY C O 1
ATOM 8722 N N . ILE C 1 357 ? 33.578 -11.699 20.378 1.00 7.05 355 ILE C N 1
ATOM 8723 C CA . ILE C 1 357 ? 34.126 -10.492 19.708 1.00 7.47 355 ILE C CA 1
ATOM 8724 C C . ILE C 1 357 ? 33.214 -9.915 18.645 1.00 7.64 355 ILE C C 1
ATOM 8725 O O . ILE C 1 357 ? 33.491 -8.837 18.139 1.00 8.68 355 ILE C O 1
ATOM 8730 N N . THR C 1 358 ? 32.131 -10.606 18.327 1.00 7.73 356 THR C N 1
ATOM 8731 C CA . THR C 1 358 ? 31.189 -10.212 17.279 1.00 7.98 356 THR C CA 1
ATOM 8732 C C . THR C 1 358 ? 29.941 -9.630 17.898 1.00 7.20 356 THR C C 1
ATOM 8733 O O . THR C 1 358 ? 29.852 -9.463 19.111 1.00 7.93 356 THR C O 1
ATOM 8737 N N . LEU C 1 359 ? 28.974 -9.290 17.057 1.00 7.62 357 LEU C N 1
ATOM 8738 C CA . LEU C 1 359 ? 27.667 -8.859 17.514 1.00 8.28 357 LEU C CA 1
ATOM 8739 C C . LEU C 1 359 ? 26.732 -9.996 17.935 1.00 7.93 357 LEU C C 1
ATOM 8740 O O . LEU C 1 359 ? 25.599 -9.719 18.340 1.00 8.59 357 LEU C O 1
ATOM 8745 N N . GLU C 1 360 ? 27.144 -11.260 17.829 1.00 7.34 358 GLU C N 1
ATOM 8746 C CA . GLU C 1 360 ? 26.258 -12.398 18.109 1.00 8.03 358 GLU C CA 1
ATOM 8747 C C . GLU C 1 360 ? 25.720 -12.391 19.539 1.00 8.27 358 GLU C C 1
ATOM 8748 O O . GLU C 1 360 ? 24.516 -12.598 19.762 1.00 10.78 358 GLU C O 1
ATOM 8754 N N . TYR C 1 361 ? 26.598 -12.156 20.503 1.00 7.21 359 TYR C N 1
ATOM 8755 C CA . TYR C 1 361 ? 26.226 -12.128 21.914 1.00 7.41 359 TYR C CA 1
ATOM 8756 C C . TYR C 1 361 ? 26.403 -10.694 22.421 1.00 6.62 359 TYR C C 1
ATOM 8757 O O . TYR C 1 361 ? 27.425 -10.044 22.153 1.00 7.34 359 TYR C O 1
ATOM 8766 N N . SER C 1 362 ? 25.452 -10.227 23.201 1.00 6.52 360 SER C N 1
ATOM 8767 C CA . SER C 1 362 ? 25.412 -8.822 23.572 1.00 6.16 360 SER C CA 1
ATOM 8768 C C . SER C 1 362 ? 26.565 -8.175 24.363 1.00 6.13 360 SER C C 1
ATOM 8769 O O . SER C 1 362 ? 26.722 -6.953 24.257 1.00 6.52 360 SER C O 1
ATOM 8772 N N . PRO C 1 363 ? 27.374 -8.922 25.160 1.00 6.01 361 PRO C N 1
ATOM 8773 C CA . PRO C 1 363 ? 28.284 -8.179 26.049 1.00 5.92 361 PRO C CA 1
ATOM 8774 C C . PRO C 1 363 ? 29.206 -7.136 25.441 1.00 5.62 361 PRO C C 1
ATOM 8775 O O . PRO C 1 363 ? 29.323 -6.045 26.007 1.00 5.87 361 PRO C O 1
ATOM 8779 N N . LEU C 1 364 ? 29.887 -7.426 24.328 1.00 5.41 362 LEU C N 1
ATOM 8780 C CA . LEU C 1 364 ? 30.813 -6.419 23.794 1.00 5.83 362 LEU C CA 1
ATOM 8781 C C . LEU C 1 364 ? 30.103 -5.184 23.278 1.00 6.14 362 LEU C C 1
ATOM 8782 O O . LEU C 1 364 ? 30.587 -4.077 23.496 1.00 5.86 362 LEU C O 1
ATOM 8787 N N . ARG C 1 365 ? 28.957 -5.351 22.629 1.00 5.64 363 ARG C N 1
ATOM 8788 C CA . ARG C 1 365 ? 28.141 -4.208 22.263 1.00 5.40 363 ARG C CA 1
ATOM 8789 C C . ARG C 1 365 ? 27.719 -3.387 23.482 1.00 6.31 363 ARG C C 1
ATOM 8790 O O . ARG C 1 365 ? 27.827 -2.141 23.501 1.00 6.18 363 ARG C O 1
ATOM 8798 N N . HIS C 1 366 ? 27.245 -4.077 24.514 1.00 6.21 364 HIS C N 1
ATOM 8799 C CA . HIS C 1 366 ? 26.874 -3.373 25.746 1.00 6.11 364 HIS C CA 1
ATOM 8800 C C . HIS C 1 366 ? 28.060 -2.602 26.338 1.00 6.50 364 HIS C C 1
ATOM 8801 O O . HIS C 1 366 ? 27.914 -1.454 26.753 1.00 6.27 364 HIS C O 1
ATOM 8808 N N . ALA C 1 367 ? 29.230 -3.234 26.413 1.00 6.36 365 ALA C N 1
ATOM 8809 C CA . ALA C 1 367 ? 30.392 -2.571 26.982 1.00 5.98 365 ALA C CA 1
ATOM 8810 C C . ALA C 1 367 ? 30.726 -1.306 26.202 1.00 6.63 365 ALA C C 1
ATOM 8811 O O . ALA C 1 367 ? 30.960 -0.243 26.774 1.00 6.89 365 ALA C O 1
ATOM 8813 N N . ASN C 1 368 ? 30.739 -1.413 24.869 1.00 6.16 366 ASN C N 1
ATOM 8814 C CA . ASN C 1 368 ? 30.988 -0.235 24.030 1.00 5.88 366 ASN C CA 1
ATOM 8815 C C . ASN C 1 368 ? 29.971 0.862 24.261 1.00 6.06 366 ASN C C 1
ATOM 8816 O O . ASN C 1 368 ? 30.306 2.030 24.446 1.00 6.58 366 ASN C O 1
ATOM 8821 N N . ASN C 1 369 ? 28.692 0.497 24.267 1.00 5.83 367 ASN C N 1
ATOM 8822 C CA . ASN C 1 369 ? 27.646 1.480 24.494 1.00 5.86 367 ASN C CA 1
ATOM 8823 C C . ASN C 1 369 ? 27.815 2.154 25.843 1.00 6.42 367 ASN C C 1
ATOM 8824 O O . ASN C 1 369 ? 27.629 3.364 25.984 1.00 6.42 367 ASN C O 1
ATOM 8829 N N . LEU C 1 370 ? 28.174 1.385 26.859 1.00 5.48 368 LEU C N 1
ATOM 8830 C CA . LEU C 1 370 ? 28.298 1.895 28.216 1.00 5.64 368 LEU C CA 1
ATOM 8831 C C . LEU C 1 370 ? 29.479 2.876 28.372 1.00 6.60 368 LEU C C 1
ATOM 8832 O O . LEU C 1 370 ? 29.483 3.669 29.310 1.00 6.84 368 LEU C O 1
ATOM 8837 N N . GLU C 1 371 ? 30.389 2.931 27.404 1.00 6.63 369 GLU C N 1
ATOM 8838 C CA . GLU C 1 371 ? 31.416 3.967 27.393 1.00 6.25 369 GLU C CA 1
ATOM 8839 C C . GLU C 1 371 ? 30.752 5.341 27.344 1.00 6.21 369 GLU C C 1
ATOM 8840 O O . GLU C 1 371 ? 31.126 6.266 28.063 1.00 6.55 369 GLU C O 1
ATOM 8846 N N . SER C 1 372 ? 29.766 5.478 26.476 1.00 5.96 370 SER C N 1
ATOM 8847 C CA . SER C 1 372 ? 29.048 6.764 26.388 1.00 6.26 370 SER C CA 1
ATOM 8848 C C . SER C 1 372 ? 28.252 7.057 27.667 1.00 6.09 370 SER C C 1
ATOM 8849 O O . SER C 1 372 ? 28.236 8.177 28.183 1.00 6.88 370 SER C O 1
ATOM 8852 N N . VAL C 1 373 ? 27.594 6.013 28.190 1.00 6.69 371 VAL C N 1
ATOM 8853 C CA . VAL C 1 373 ? 26.726 6.156 29.395 1.00 6.05 371 VAL C CA 1
ATOM 8854 C C . VAL C 1 373 ? 27.589 6.551 30.618 1.00 6.30 371 VAL C C 1
ATOM 8855 O O . VAL C 1 373 ? 27.149 7.353 31.437 1.00 7.56 371 VAL C O 1
ATOM 8859 N N . LEU C 1 374 ? 28.835 6.056 30.684 1.00 6.47 372 LEU C N 1
ATOM 8860 C CA . LEU C 1 374 ? 29.789 6.422 31.746 1.00 6.32 372 LEU C CA 1
ATOM 8861 C C . LEU C 1 374 ? 30.148 7.899 31.729 1.00 7.05 372 LEU C C 1
ATOM 8862 O O . LEU C 1 374 ? 30.374 8.507 32.769 1.00 7.43 372 LEU C O 1
ATOM 8867 N N . THR C 1 375 ? 30.193 8.465 30.527 1.00 6.48 373 THR C N 1
ATOM 8868 C CA . THR C 1 375 ? 30.647 9.831 30.273 1.00 6.62 373 THR C CA 1
ATOM 8869 C C . THR C 1 375 ? 29.516 10.851 30.311 1.00 6.84 373 THR C C 1
ATOM 8870 O O . THR C 1 375 ? 29.672 11.918 30.914 1.00 8.28 373 THR C O 1
ATOM 8874 N N . TYR C 1 376 ? 28.368 10.534 29.698 1.00 7.19 374 TYR C N 1
ATOM 8875 C CA . TYR C 1 376 ? 27.332 11.522 29.536 1.00 7.74 374 TYR C CA 1
ATOM 8876 C C . TYR C 1 376 ? 26.475 11.655 30.797 1.00 7.92 374 TYR C C 1
ATOM 8877 O O . TYR C 1 376 ? 26.574 10.847 31.727 1.00 7.17 374 TYR C O 1
ATOM 8886 N N . GLU C 1 377 ? 25.672 12.708 30.857 1.00 8.35 375 GLU C N 1
ATOM 8887 C CA A GLU C 1 377 ? 24.850 12.977 32.040 0.50 9.44 375 GLU C CA 1
ATOM 8888 C CA B GLU C 1 377 ? 24.868 13.030 32.040 0.50 9.27 375 GLU C CA 1
ATOM 8889 C C . GLU C 1 377 ? 25.712 13.053 33.295 1.00 9.08 375 GLU C C 1
ATOM 8890 O O . GLU C 1 377 ? 25.286 12.628 34.382 1.00 8.70 375 GLU C O 1
ATOM 8901 N N . GLY C 1 378 ? 26.906 13.635 33.153 1.00 8.82 376 GLY C N 1
ATOM 8902 C CA . GLY C 1 378 ? 27.862 13.740 34.255 1.00 8.78 376 GLY C CA 1
ATOM 8903 C C . GLY C 1 378 ? 28.790 12.541 34.259 1.00 7.95 376 GLY C C 1
ATOM 8904 O O . GLY C 1 378 ? 28.356 11.403 34.448 1.00 8.00 376 GLY C O 1
ATOM 8905 N N . THR C 1 379 ? 30.081 12.780 34.066 1.00 7.91 377 THR C N 1
ATOM 8906 C CA . THR C 1 379 ? 31.044 11.691 34.068 1.00 8.43 377 THR C CA 1
ATOM 8907 C C . THR C 1 379 ? 31.120 11.034 35.446 1.00 7.57 377 THR C C 1
ATOM 8908 O O . THR C 1 379 ? 30.671 11.612 36.454 1.00 7.12 377 THR C O 1
ATOM 8912 N N . SER C 1 380 ? 31.703 9.838 35.508 1.00 7.83 378 SER C N 1
ATOM 8913 C CA . SER C 1 380 ? 31.961 9.207 36.818 1.00 8.10 378 SER C CA 1
ATOM 8914 C C . SER C 1 380 ? 32.633 10.199 37.762 1.00 7.78 378 SER C C 1
ATOM 8915 O O . SER C 1 380 ? 32.272 10.304 38.920 1.00 8.22 378 SER C O 1
ATOM 8918 N N . GLU C 1 381 ? 33.654 10.928 37.302 1.00 7.22 379 GLU C N 1
ATOM 8919 C CA . GLU C 1 381 ? 34.396 11.823 38.161 1.00 7.56 379 GLU C CA 1
ATOM 8920 C C . GLU C 1 381 ? 33.526 12.963 38.664 1.00 7.09 379 GLU C C 1
ATOM 8921 O O . GLU C 1 381 ? 33.688 13.398 39.820 1.00 7.83 379 GLU C O 1
ATOM 8927 N N . MET C 1 382 ? 32.613 13.472 37.837 1.00 8.00 380 MET C N 1
ATOM 8928 C CA . MET C 1 382 ? 31.723 14.526 38.307 1.00 7.93 380 MET C CA 1
ATOM 8929 C C . MET C 1 382 ? 30.822 14.025 39.428 1.00 7.65 380 MET C C 1
ATOM 8930 O O . MET C 1 382 ? 30.643 14.709 40.448 1.00 8.48 380 MET C O 1
ATOM 8935 N N . HIS C 1 383 ? 30.286 12.825 39.268 1.00 7.20 381 HIS C N 1
ATOM 8936 C CA . HIS C 1 383 ? 29.448 12.244 40.320 1.00 6.92 381 HIS C CA 1
ATOM 8937 C C . HIS C 1 383 ? 30.224 11.892 41.581 1.00 7.58 381 HIS C C 1
ATOM 8938 O O . HIS C 1 383 ? 29.752 12.147 42.683 1.00 7.12 381 HIS C O 1
ATOM 8945 N N . LEU C 1 384 ? 31.434 11.392 41.422 1.00 6.35 382 LEU C N 1
ATOM 8946 C CA . LEU C 1 384 ? 32.330 11.103 42.512 1.00 7.34 382 LEU C CA 1
ATOM 8947 C C . LEU C 1 384 ? 32.543 12.363 43.352 1.00 7.60 382 LEU C C 1
ATOM 8948 O O . LEU C 1 384 ? 32.450 12.358 44.589 1.00 7.20 382 LEU C O 1
ATOM 8953 N N . LEU C 1 385 ? 32.881 13.455 42.660 1.00 7.86 383 LEU C N 1
ATOM 8954 C CA . LEU C 1 385 ? 33.169 14.706 43.344 1.00 8.22 383 LEU C CA 1
ATOM 8955 C C . LEU C 1 385 ? 31.917 15.339 43.962 1.00 8.02 383 LEU C C 1
ATOM 8956 O O . LEU C 1 385 ? 31.993 16.030 45.000 1.00 8.79 383 LEU C O 1
ATOM 8961 N N . SER C 1 386 ? 30.751 15.120 43.369 1.00 8.47 384 SER C N 1
ATOM 8962 C CA A SER C 1 386 ? 29.490 15.558 43.972 0.50 8.61 384 SER C CA 1
ATOM 8963 C CA B SER C 1 386 ? 29.515 15.583 44.000 0.50 8.96 384 SER C CA 1
ATOM 8964 C C . SER C 1 386 ? 29.240 14.844 45.306 1.00 7.86 384 SER C C 1
ATOM 8965 O O . SER C 1 386 ? 28.828 15.451 46.301 1.00 8.34 384 SER C O 1
ATOM 8970 N N . ILE C 1 387 ? 29.494 13.546 45.323 1.00 6.90 385 ILE C N 1
ATOM 8971 C CA . ILE C 1 387 ? 29.395 12.781 46.563 1.00 6.90 385 ILE C CA 1
ATOM 8972 C C . ILE C 1 387 ? 30.407 13.283 47.601 1.00 7.81 385 ILE C C 1
ATOM 8973 O O . ILE C 1 387 ? 30.086 13.474 48.768 1.00 8.19 385 ILE C O 1
ATOM 8978 N N . GLY C 1 388 ? 31.640 13.514 47.155 1.00 7.71 386 GLY C N 1
ATOM 8979 C CA . GLY C 1 388 ? 32.679 14.044 48.019 1.00 8.04 386 GLY C CA 1
ATOM 8980 C C . GLY C 1 388 ? 32.318 15.372 48.661 1.00 8.27 386 GLY C C 1
ATOM 8981 O O . GLY C 1 388 ? 32.557 15.576 49.867 1.00 8.56 386 GLY C O 1
ATOM 8982 N N . LYS C 1 389 ? 31.681 16.252 47.901 1.00 8.84 387 LYS C N 1
ATOM 8983 C CA . LYS C 1 389 ? 31.219 17.530 48.446 1.00 9.06 387 LYS C CA 1
ATOM 8984 C C . LYS C 1 389 ? 30.135 17.311 49.490 1.00 9.25 387 LYS C C 1
ATOM 8985 O O . LYS C 1 389 ? 30.120 18.001 50.524 1.00 8.92 387 LYS C O 1
ATOM 8991 N N . ALA C 1 390 ? 29.232 16.379 49.242 1.00 8.91 388 ALA C N 1
ATOM 8992 C CA . ALA C 1 390 ? 28.137 16.099 50.199 1.00 9.44 388 ALA C CA 1
ATOM 8993 C C . ALA C 1 390 ? 28.660 15.540 51.502 1.00 9.92 388 ALA C C 1
ATOM 8994 O O . ALA C 1 390 ? 28.128 15.842 52.569 1.00 10.37 388 ALA C O 1
ATOM 8996 N N . LEU C 1 391 ? 29.765 14.809 51.463 1.00 8.32 389 LEU C N 1
ATOM 8997 C CA . LEU C 1 391 ? 30.348 14.212 52.672 1.00 8.68 389 LEU C CA 1
ATOM 8998 C C . LEU C 1 391 ? 31.192 15.187 53.476 1.00 9.73 389 LEU C C 1
ATOM 8999 O O . LEU C 1 391 ? 31.305 15.069 54.693 1.00 12.28 389 LEU C O 1
ATOM 9004 N N . THR C 1 392 ? 31.820 16.135 52.788 1.00 9.44 390 THR C N 1
ATOM 9005 C CA . THR C 1 392 ? 32.824 16.988 53.422 1.00 9.45 390 THR C CA 1
ATOM 9006 C C . THR C 1 392 ? 32.432 18.457 53.575 1.00 9.91 390 THR C C 1
ATOM 9007 O O . THR C 1 392 ? 33.015 19.170 54.409 1.00 11.03 390 THR C O 1
ATOM 9011 N N . GLY C 1 393 ? 31.512 18.919 52.739 1.00 9.57 391 GLY C N 1
ATOM 9012 C CA . GLY C 1 393 ? 31.149 20.334 52.675 1.00 11.29 391 GLY C CA 1
ATOM 9013 C C . GLY C 1 393 ? 32.065 21.162 51.805 1.00 12.70 391 GLY C C 1
ATOM 9014 O O . GLY C 1 393 ? 31.880 22.382 51.741 1.00 14.31 391 GLY C O 1
ATOM 9015 N N . LYS C 1 394 ? 33.031 20.524 51.138 1.00 12.34 392 LYS C N 1
ATOM 9016 C CA . LYS C 1 394 ? 34.056 21.217 50.348 1.00 12.67 392 LYS C CA 1
ATOM 9017 C C . LYS C 1 394 ? 33.967 20.765 48.906 1.00 11.73 392 LYS C C 1
ATOM 9018 O O . LYS C 1 394 ? 34.032 19.571 48.649 1.00 11.52 392 LYS C O 1
ATOM 9020 N N . ALA C 1 395 ? 33.771 21.688 47.973 1.00 11.72 393 ALA C N 1
ATOM 9021 C CA . ALA C 1 395 ? 33.799 21.414 46.545 1.00 11.44 393 ALA C CA 1
ATOM 9022 C C . ALA C 1 395 ? 35.248 21.289 46.110 1.00 12.15 393 ALA C C 1
ATOM 9023 O O . ALA C 1 395 ? 36.102 22.108 46.447 1.00 13.87 393 ALA C O 1
ATOM 9025 N N . ALA C 1 396 ? 35.537 20.231 45.355 1.00 9.88 394 ALA C N 1
ATOM 9026 C CA . ALA C 1 396 ? 36.893 19.959 44.872 1.00 10.86 394 ALA C CA 1
ATOM 9027 C C . ALA C 1 396 ? 36.926 19.786 43.353 1.00 10.99 394 ALA C C 1
ATOM 9028 O O . ALA C 1 396 ? 37.820 19.158 42.821 1.00 12.38 394 ALA C O 1
ATOM 9030 N N . PHE C 1 397 ? 35.975 20.389 42.654 1.00 10.40 395 PHE C N 1
ATOM 9031 C CA . PHE C 1 397 ? 35.987 20.420 41.180 1.00 11.64 395 PHE C CA 1
ATOM 9032 C C . PHE C 1 397 ? 37.101 21.336 40.684 1.00 14.01 395 PHE C C 1
ATOM 9033 O O . PHE C 1 397 ? 37.812 20.999 39.733 1.00 14.22 395 PHE C O 1
ATOM 9041 N N . ARG C 1 398 ? 37.264 22.484 41.343 1.00 15.22 396 ARG C N 1
ATOM 9042 C CA . ARG C 1 398 ? 38.341 23.424 41.008 1.00 18.53 396 ARG C CA 1
ATOM 9043 C C . ARG C 1 398 ? 39.511 23.264 41.967 1.00 21.31 396 ARG C C 1
ATOM 9044 O O . ARG C 1 398 ? 40.633 23.731 41.656 1.00 26.09 396 ARG C O 1
ATOM 9052 N N . THR D 1 13 ? 58.781 -28.017 40.044 1.00 20.06 11 THR D N 1
ATOM 9053 C CA . THR D 1 13 ? 58.142 -26.735 40.552 1.00 17.96 11 THR D CA 1
ATOM 9054 C C . THR D 1 13 ? 59.196 -25.627 40.631 1.00 16.48 11 THR D C 1
ATOM 9055 O O . THR D 1 13 ? 60.393 -25.886 40.766 1.00 17.85 11 THR D O 1
ATOM 9059 N N . TYR D 1 14 ? 58.733 -24.380 40.575 1.00 12.95 12 TYR D N 1
ATOM 9060 C CA . TYR D 1 14 ? 59.548 -23.183 40.636 1.00 12.57 12 TYR D CA 1
ATOM 9061 C C . TYR D 1 14 ? 59.086 -22.307 41.775 1.00 10.43 12 TYR D C 1
ATOM 9062 O O . TYR D 1 14 ? 57.882 -22.108 41.930 1.00 11.29 12 TYR D O 1
ATOM 9071 N N . ALA D 1 15 ? 60.018 -21.730 42.527 1.00 8.79 13 ALA D N 1
ATOM 9072 C CA . ALA D 1 15 ? 59.675 -20.630 43.403 1.00 8.69 13 ALA D CA 1
ATOM 9073 C C . ALA D 1 15 ? 59.237 -19.435 42.523 1.00 9.05 13 ALA D C 1
ATOM 9074 O O . ALA D 1 15 ? 59.662 -19.310 41.385 1.00 8.58 13 ALA D O 1
ATOM 9076 N N . PRO D 1 16 ? 58.484 -18.486 43.090 1.00 8.40 14 PRO D N 1
ATOM 9077 C CA . PRO D 1 16 ? 57.972 -17.399 42.273 1.00 8.47 14 PRO D CA 1
ATOM 9078 C C . PRO D 1 16 ? 59.035 -16.654 41.467 1.00 7.12 14 PRO D C 1
ATOM 9079 O O . PRO D 1 16 ? 58.879 -16.471 40.262 1.00 7.72 14 PRO D O 1
ATOM 9083 N N . LEU D 1 17 ? 60.141 -16.236 42.103 1.00 7.44 15 LEU D N 1
ATOM 9084 C CA . LEU D 1 17 ? 61.173 -15.494 41.403 1.00 7.94 15 LEU D CA 1
ATOM 9085 C C . LEU D 1 17 ? 62.045 -16.396 40.569 1.00 10.16 15 LEU D C 1
ATOM 9086 O O . LEU D 1 17 ? 62.595 -15.920 39.564 1.00 11.27 15 LEU D O 1
ATOM 9091 N N . GLU D 1 18 ? 62.120 -17.675 40.900 1.00 10.10 16 GLU D N 1
ATOM 9092 C CA A GLU D 1 18 ? 62.798 -18.642 40.035 0.50 10.10 16 GLU D CA 1
ATOM 9093 C CA B GLU D 1 18 ? 62.797 -18.649 40.057 0.50 10.83 16 GLU D CA 1
ATOM 9094 C C . GLU D 1 18 ? 62.091 -18.765 38.695 1.00 10.35 16 GLU D C 1
ATOM 9095 O O . GLU D 1 18 ? 62.724 -18.991 37.669 1.00 11.74 16 GLU D O 1
ATOM 9106 N N . LEU D 1 19 ? 60.760 -18.677 38.684 1.00 10.16 17 LEU D N 1
ATOM 9107 C CA . LEU D 1 19 ? 60.003 -18.752 37.432 1.00 9.92 17 LEU D CA 1
ATOM 9108 C C . LEU D 1 19 ? 60.371 -17.574 36.531 1.00 10.10 17 LEU D C 1
ATOM 9109 O O . LEU D 1 19 ? 60.580 -17.735 35.336 1.00 11.01 17 LEU D O 1
ATOM 9114 N N . PHE D 1 20 ? 60.456 -16.378 37.103 1.00 8.63 18 PHE D N 1
ATOM 9115 C CA . PHE D 1 20 ? 60.960 -15.179 36.411 1.00 8.90 18 PHE D CA 1
ATOM 9116 C C . PHE D 1 20 ? 62.447 -15.297 36.003 1.00 10.11 18 PHE D C 1
ATOM 9117 O O . PHE D 1 20 ? 62.854 -14.707 35.013 1.00 12.50 18 PHE D O 1
ATOM 9125 N N . ASP D 1 21 ? 63.221 -16.032 36.780 1.00 9.53 19 ASP D N 1
ATOM 9126 C CA . ASP D 1 21 ? 64.686 -16.089 36.670 1.00 9.62 19 ASP D CA 1
ATOM 9127 C C . ASP D 1 21 ? 65.278 -14.702 36.804 1.00 9.90 19 ASP D C 1
ATOM 9128 O O . ASP D 1 21 ? 66.066 -14.227 35.954 1.00 11.72 19 ASP D O 1
ATOM 9133 N N . THR D 1 22 ? 64.963 -14.068 37.934 1.00 9.76 20 THR D N 1
ATOM 9134 C CA . THR D 1 22 ? 65.626 -12.807 38.277 1.00 9.58 20 THR D CA 1
ATOM 9135 C C . THR D 1 22 ? 67.093 -13.002 38.675 1.00 10.18 20 THR D C 1
ATOM 9136 O O . THR D 1 22 ? 67.865 -12.076 38.535 1.00 9.15 20 THR D O 1
ATOM 9140 N N . ASP D 1 23 ? 67.469 -14.195 39.110 1.00 9.30 21 ASP D N 1
ATOM 9141 C CA . ASP D 1 23 ? 68.888 -14.424 39.443 1.00 10.09 21 ASP D CA 1
ATOM 9142 C C . ASP D 1 23 ? 69.804 -14.161 38.259 1.00 10.45 21 ASP D C 1
ATOM 9143 O O . ASP D 1 23 ? 70.978 -13.799 38.457 1.00 9.94 21 ASP D O 1
ATOM 9148 N N . ARG D 1 24 ? 69.336 -14.349 37.034 1.00 10.59 22 ARG D N 1
ATOM 9149 C CA . ARG D 1 24 ? 70.180 -14.105 35.859 1.00 10.70 22 ARG D CA 1
ATOM 9150 C C . ARG D 1 24 ? 70.648 -12.663 35.724 1.00 10.19 22 ARG D C 1
ATOM 9151 O O . ARG D 1 24 ? 71.646 -12.386 35.038 1.00 12.09 22 ARG D O 1
ATOM 9159 N N . LEU D 1 25 ? 69.935 -11.750 36.387 1.00 10.11 23 LEU D N 1
ATOM 9160 C CA . LEU D 1 25 ? 70.230 -10.329 36.354 1.00 10.83 23 LEU D CA 1
ATOM 9161 C C . LEU D 1 25 ? 71.258 -9.871 37.376 1.00 10.28 23 LEU D C 1
ATOM 9162 O O . LEU D 1 25 ? 71.579 -8.690 37.421 1.00 13.99 23 LEU D O 1
ATOM 9167 N N . LEU D 1 26 ? 71.713 -10.823 38.190 1.00 10.40 24 LEU D N 1
ATOM 9168 C CA . LEU D 1 26 ? 72.659 -10.588 39.264 1.00 10.83 24 LEU D CA 1
ATOM 9169 C C . LEU D 1 26 ? 73.947 -11.268 38.927 1.00 12.00 24 LEU D C 1
ATOM 9170 O O . LEU D 1 26 ? 73.982 -12.142 38.055 1.00 15.83 24 LEU D O 1
ATOM 9175 N N . ASP D 1 27 ? 75.016 -10.811 39.570 1.00 10.85 25 ASP D N 1
ATOM 9176 C CA . ASP D 1 27 ? 76.287 -11.558 39.507 1.00 11.45 25 ASP D CA 1
ATOM 9177 C C . ASP D 1 27 ? 76.439 -12.420 40.765 1.00 10.83 25 ASP D C 1
ATOM 9178 O O . ASP D 1 27 ? 75.631 -12.345 41.703 1.00 10.80 25 ASP D O 1
ATOM 9183 N N . GLN D 1 28 ? 77.473 -13.253 40.798 1.00 11.33 26 GLN D N 1
ATOM 9184 C CA . GLN D 1 28 ? 77.591 -14.188 41.891 1.00 11.22 26 GLN D CA 1
ATOM 9185 C C . GLN D 1 28 ? 77.841 -13.497 43.226 1.00 10.99 26 GLN D C 1
ATOM 9186 O O . GLN D 1 28 ? 77.356 -13.962 44.247 1.00 11.75 26 GLN D O 1
ATOM 9192 N N . ASP D 1 29 ? 78.607 -12.406 43.236 1.00 10.88 27 ASP D N 1
ATOM 9193 C CA . ASP D 1 29 ? 78.858 -11.689 44.489 1.00 11.50 27 ASP D CA 1
ATOM 9194 C C . ASP D 1 29 ? 77.531 -11.173 45.077 1.00 10.99 27 ASP D C 1
ATOM 9195 O O . ASP D 1 29 ? 77.304 -11.247 46.274 1.00 11.99 27 ASP D O 1
ATOM 9200 N N . GLU D 1 30 ? 76.660 -10.687 44.214 1.00 10.07 28 GLU D N 1
ATOM 9201 C CA . GLU D 1 30 ? 75.338 -10.190 44.630 1.00 9.59 28 GLU D CA 1
ATOM 9202 C C . GLU D 1 30 ? 74.512 -11.332 45.151 1.00 10.14 28 GLU D C 1
ATOM 9203 O O . GLU D 1 30 ? 73.867 -11.223 46.193 1.00 9.59 28 GLU D O 1
ATOM 9209 N N . ARG D 1 31 ? 74.489 -12.456 44.445 1.00 9.86 29 ARG D N 1
ATOM 9210 C CA . ARG D 1 31 ? 73.711 -13.587 44.927 1.00 10.01 29 ARG D CA 1
ATOM 9211 C C . ARG D 1 31 ? 74.229 -14.134 46.248 1.00 9.70 29 ARG D C 1
ATOM 9212 O O . ARG D 1 31 ? 73.456 -14.560 47.116 1.00 10.71 29 ARG D O 1
ATOM 9220 N N . ASP D 1 32 ? 75.558 -14.112 46.413 1.00 10.47 30 ASP D N 1
ATOM 9221 C CA . ASP D 1 32 ? 76.154 -14.534 47.665 1.00 11.26 30 ASP D CA 1
ATOM 9222 C C . ASP D 1 32 ? 75.738 -13.630 48.827 1.00 10.82 30 ASP D C 1
ATOM 9223 O O . ASP D 1 32 ? 75.532 -14.115 49.945 1.00 11.93 30 ASP D O 1
ATOM 9228 N N . ILE D 1 33 ? 75.644 -12.319 48.593 1.00 11.14 31 ILE D N 1
ATOM 9229 C CA . ILE D 1 33 ? 75.193 -11.408 49.653 1.00 11.25 31 ILE D CA 1
ATOM 9230 C C . ILE D 1 33 ? 73.765 -11.761 50.067 1.00 11.17 31 ILE D C 1
ATOM 9231 O O . ILE D 1 33 ? 73.451 -11.877 51.251 1.00 11.16 31 ILE D O 1
ATOM 9236 N N . ALA D 1 34 ? 72.893 -11.963 49.103 1.00 10.56 32 ALA D N 1
ATOM 9237 C CA . ALA D 1 34 ? 71.506 -12.318 49.408 1.00 9.77 32 ALA D CA 1
ATOM 9238 C C . ALA D 1 34 ? 71.466 -13.606 50.242 1.00 10.00 32 ALA D C 1
ATOM 9239 O O . ALA D 1 34 ? 70.748 -13.693 51.236 1.00 9.95 32 ALA D O 1
ATOM 9241 N N . ALA D 1 35 ? 72.236 -14.620 49.838 1.00 10.34 33 ALA D N 1
ATOM 9242 C CA . ALA D 1 35 ? 72.229 -15.865 50.569 1.00 9.81 33 ALA D CA 1
ATOM 9243 C C . ALA D 1 35 ? 72.759 -15.729 51.985 1.00 10.32 33 ALA D C 1
ATOM 9244 O O . ALA D 1 35 ? 72.246 -16.345 52.904 1.00 10.22 33 ALA D O 1
ATOM 9246 N N . THR D 1 36 ? 73.804 -14.936 52.151 1.00 10.39 34 THR D N 1
ATOM 9247 C CA . THR D 1 36 ? 74.378 -14.716 53.465 1.00 11.06 34 THR D CA 1
ATOM 9248 C C . THR D 1 36 ? 73.392 -14.019 54.401 1.00 9.75 34 THR D C 1
ATOM 9249 O O . THR D 1 36 ? 73.213 -14.422 55.556 1.00 10.19 34 THR D O 1
ATOM 9253 N N . VAL D 1 37 ? 72.729 -12.975 53.908 1.00 8.55 35 VAL D N 1
ATOM 9254 C CA . VAL D 1 37 ? 71.773 -12.299 54.751 1.00 8.67 35 VAL D CA 1
ATOM 9255 C C . VAL D 1 37 ? 70.560 -13.196 55.048 1.00 8.49 35 VAL D C 1
ATOM 9256 O O . VAL D 1 37 ? 70.062 -13.220 56.165 1.00 8.77 35 VAL D O 1
ATOM 9260 N N . ARG D 1 38 ? 70.085 -13.944 54.061 1.00 8.22 36 ARG D N 1
ATOM 9261 C CA . ARG D 1 38 ? 68.987 -14.872 54.301 1.00 8.40 36 ARG D CA 1
ATOM 9262 C C . ARG D 1 38 ? 69.303 -15.897 55.382 1.00 9.37 36 ARG D C 1
ATOM 9263 O O . ARG D 1 38 ? 68.457 -16.219 56.220 1.00 9.70 36 ARG D O 1
ATOM 9271 N N . GLN D 1 39 ? 70.521 -16.442 55.344 1.00 10.22 37 GLN D N 1
ATOM 9272 C CA . GLN D 1 39 ? 70.940 -17.408 56.378 1.00 11.26 37 GLN D CA 1
ATOM 9273 C C . GLN D 1 39 ? 71.015 -16.789 57.766 1.00 10.33 37 GLN D C 1
ATOM 9274 O O . GLN D 1 39 ? 70.598 -17.408 58.749 1.00 10.86 37 GLN D O 1
ATOM 9280 N N . PHE D 1 40 ? 71.539 -15.569 57.847 1.00 9.78 38 PHE D N 1
ATOM 9281 C CA . PHE D 1 40 ? 71.544 -14.814 59.098 1.00 8.79 38 PHE D CA 1
ATOM 9282 C C . PHE D 1 40 ? 70.109 -14.617 59.607 1.00 9.03 38 PHE D C 1
ATOM 9283 O O . PHE D 1 40 ? 69.814 -14.832 60.770 1.00 9.64 38 PHE D O 1
ATOM 9291 N N . VAL D 1 41 ? 69.192 -14.206 58.735 1.00 9.14 39 VAL D N 1
ATOM 9292 C CA . VAL D 1 41 ? 67.798 -13.964 59.152 1.00 9.37 39 VAL D CA 1
ATOM 9293 C C . VAL D 1 41 ? 67.186 -15.275 59.665 1.00 10.15 39 VAL D C 1
ATOM 9294 O O . VAL D 1 41 ? 66.587 -15.327 60.741 1.00 9.79 39 VAL D O 1
ATOM 9298 N N . ASP D 1 42 ? 67.383 -16.352 58.919 1.00 9.62 40 ASP D N 1
ATOM 9299 C CA . ASP D 1 42 ? 66.786 -17.614 59.288 1.00 11.10 40 ASP D CA 1
ATOM 9300 C C . ASP D 1 42 ? 67.308 -18.154 60.624 1.00 10.98 40 ASP D C 1
ATOM 9301 O O . ASP D 1 42 ? 66.571 -18.769 61.393 1.00 13.48 40 ASP D O 1
ATOM 9306 N N . THR D 1 43 ? 68.593 -17.970 60.885 1.00 11.46 41 THR D N 1
ATOM 9307 C CA . THR D 1 43 ? 69.212 -18.540 62.090 1.00 12.64 41 THR D CA 1
ATOM 9308 C C . THR D 1 43 ? 69.139 -17.624 63.305 1.00 13.49 41 THR D C 1
ATOM 9309 O O . THR D 1 43 ? 68.938 -18.094 64.426 1.00 15.25 41 THR D O 1
ATOM 9313 N N . ARG D 1 44 ? 69.336 -16.335 63.116 1.00 12.42 42 ARG D N 1
ATOM 9314 C CA . ARG D 1 44 ? 69.454 -15.384 64.240 1.00 12.32 42 ARG D CA 1
ATOM 9315 C C . ARG D 1 44 ? 68.193 -14.630 64.576 1.00 13.07 42 ARG D C 1
ATOM 9316 O O . ARG D 1 44 ? 68.022 -14.195 65.734 1.00 15.12 42 ARG D O 1
ATOM 9324 N N . LEU D 1 45 ? 67.300 -14.464 63.612 1.00 11.47 43 LEU D N 1
ATOM 9325 C CA . LEU D 1 45 ? 66.141 -13.571 63.793 1.00 10.73 43 LEU D CA 1
ATOM 9326 C C . LEU D 1 45 ? 64.829 -14.286 63.793 1.00 11.77 43 LEU D C 1
ATOM 9327 O O . LEU D 1 45 ? 63.999 -14.098 64.668 1.00 11.78 43 LEU D O 1
ATOM 9332 N N . LYS D 1 46 ? 64.623 -15.122 62.793 1.00 12.33 44 LYS D N 1
ATOM 9333 C CA . LYS D 1 46 ? 63.358 -15.856 62.701 1.00 13.95 44 LYS D CA 1
ATOM 9334 C C . LYS D 1 46 ? 62.907 -16.647 63.924 1.00 13.75 44 LYS D C 1
ATOM 9335 O O . LYS D 1 46 ? 61.696 -16.645 64.208 1.00 15.35 44 LYS D O 1
ATOM 9341 N N . PRO D 1 47 ? 63.821 -17.313 64.639 1.00 14.49 45 PRO D N 1
ATOM 9342 C CA . PRO D 1 47 ? 63.350 -18.083 65.816 1.00 15.30 45 PRO D CA 1
ATOM 9343 C C . PRO D 1 47 ? 62.738 -17.204 66.925 1.00 15.07 45 PRO D C 1
ATOM 9344 O O . PRO D 1 47 ? 62.056 -17.716 67.825 1.00 16.47 45 PRO D O 1
ATOM 9348 N N . ASN D 1 48 ? 62.989 -15.896 66.838 1.00 12.80 46 ASN D N 1
ATOM 9349 C CA . ASN D 1 48 ? 62.652 -14.949 67.896 1.00 13.03 46 ASN D CA 1
ATOM 9350 C C . ASN D 1 48 ? 61.565 -13.957 67.504 1.00 10.80 46 ASN D C 1
ATOM 9351 O O . ASN D 1 48 ? 61.029 -13.256 68.347 1.00 10.70 46 ASN D O 1
ATOM 9356 N N . VAL D 1 49 ? 61.229 -13.870 66.207 1.00 10.35 47 VAL D N 1
ATOM 9357 C CA . VAL D 1 49 ? 60.407 -12.738 65.725 1.00 10.02 47 VAL D CA 1
ATOM 9358 C C . VAL D 1 49 ? 58.987 -12.717 66.247 1.00 9.89 47 VAL D C 1
ATOM 9359 O O . VAL D 1 49 ? 58.431 -11.642 66.529 1.00 9.47 47 VAL D O 1
ATOM 9363 N N . GLU D 1 50 ? 58.396 -13.882 66.460 1.00 9.86 48 GLU D N 1
ATOM 9364 C CA A GLU D 1 50 ? 57.025 -13.920 66.966 0.70 9.95 48 GLU D CA 1
ATOM 9365 C CA B GLU D 1 50 ? 57.044 -13.974 66.990 0.30 10.39 48 GLU D CA 1
ATOM 9366 C C . GLU D 1 50 ? 56.976 -13.319 68.379 1.00 9.77 48 GLU D C 1
ATOM 9367 O O . GLU D 1 50 ? 56.105 -12.475 68.682 1.00 9.98 48 GLU D O 1
ATOM 9378 N N . GLY D 1 51 ? 57.898 -13.714 69.241 1.00 9.69 49 GLY D N 1
ATOM 9379 C CA . GLY D 1 51 ? 57.972 -13.127 70.574 1.00 10.20 49 GLY D CA 1
ATOM 9380 C C . GLY D 1 51 ? 58.260 -11.641 70.575 1.00 9.50 49 GLY D C 1
ATOM 9381 O O . GLY D 1 51 ? 57.665 -10.874 71.363 1.00 10.22 49 GLY D O 1
ATOM 9382 N N . TRP D 1 52 ? 59.183 -11.210 69.718 1.00 8.47 50 TRP D N 1
ATOM 9383 C CA . TRP D 1 52 ? 59.495 -9.782 69.582 1.00 8.53 50 TRP D CA 1
ATOM 9384 C C . TRP D 1 52 ? 58.296 -8.965 69.163 1.00 8.07 50 TRP D C 1
ATOM 9385 O O . TRP D 1 52 ? 58.034 -7.911 69.711 1.00 8.46 50 TRP D O 1
ATOM 9396 N N . PHE D 1 53 ? 57.526 -9.467 68.199 1.00 7.26 51 PHE D N 1
ATOM 9397 C CA . PHE D 1 53 ? 56.324 -8.754 67.750 1.00 7.70 51 PHE D CA 1
ATOM 9398 C C . PHE D 1 53 ? 55.266 -8.688 68.827 1.00 8.19 51 PHE D C 1
ATOM 9399 O O . PHE D 1 53 ? 54.722 -7.594 69.142 1.00 8.42 51 PHE D O 1
ATOM 9407 N N . GLU D 1 54 ? 55.006 -9.820 69.465 1.00 8.40 52 GLU D N 1
ATOM 9408 C CA . GLU D 1 54 ? 53.995 -9.870 70.509 1.00 8.89 52 GLU D CA 1
ATOM 9409 C C . GLU D 1 54 ? 54.316 -8.931 71.676 1.00 9.21 52 GLU D C 1
ATOM 9410 O O . GLU D 1 54 ? 53.442 -8.176 72.163 1.00 9.94 52 GLU D O 1
ATOM 9416 N N . SER D 1 55 ? 55.576 -8.961 72.100 1.00 9.59 53 SER D N 1
ATOM 9417 C CA . SER D 1 55 ? 56.058 -8.152 73.234 1.00 10.33 53 SER D CA 1
ATOM 9418 C C . SER D 1 55 ? 56.389 -6.715 72.837 1.00 10.76 53 SER D C 1
ATOM 9419 O O . SER D 1 55 ? 56.691 -5.855 73.718 1.00 12.12 53 SER D O 1
ATOM 9422 N N . ALA D 1 56 ? 56.355 -6.417 71.540 1.00 9.86 54 ALA D N 1
ATOM 9423 C CA . ALA D 1 56 ? 56.698 -5.103 71.014 1.00 10.35 54 ALA D CA 1
ATOM 9424 C C . ALA D 1 56 ? 58.104 -4.666 71.440 1.00 11.51 54 ALA D C 1
ATOM 9425 O O . ALA D 1 56 ? 58.306 -3.580 71.994 1.00 14.26 54 ALA D O 1
ATOM 9427 N N . THR D 1 57 ? 59.071 -5.528 71.124 1.00 11.01 55 THR D N 1
ATOM 9428 C CA A THR D 1 57 ? 60.487 -5.285 71.435 0.60 11.63 55 THR D CA 1
ATOM 9429 C CA B THR D 1 57 ? 60.477 -5.212 71.386 0.40 11.91 55 THR D CA 1
ATOM 9430 C C . THR D 1 57 ? 61.367 -5.626 70.228 1.00 12.22 55 THR D C 1
ATOM 9431 O O . THR D 1 57 ? 61.012 -6.494 69.414 1.00 12.35 55 THR D O 1
ATOM 9438 N N . LEU D 1 58 ? 62.517 -4.970 70.128 1.00 12.73 56 LEU D N 1
ATOM 9439 C CA . LEU D 1 58 ? 63.530 -5.354 69.163 1.00 14.04 56 LEU D CA 1
ATOM 9440 C C . LEU D 1 58 ? 64.806 -5.084 69.932 1.00 15.18 56 LEU D C 1
ATOM 9441 O O . LEU D 1 58 ? 65.206 -3.913 70.031 1.00 15.78 56 LEU D O 1
ATOM 9446 N N . PRO D 1 59 ? 65.441 -6.146 70.479 1.00 15.57 57 PRO D N 1
ATOM 9447 C CA . PRO D 1 59 ? 66.620 -5.926 71.368 1.00 17.60 57 PRO D CA 1
ATOM 9448 C C . PRO D 1 59 ? 67.721 -5.040 70.770 1.00 17.24 57 PRO D C 1
ATOM 9449 O O . PRO D 1 59 ? 68.113 -5.247 69.638 1.00 15.70 57 PRO D O 1
ATOM 9453 N N . SER D 1 60 ? 68.188 -4.045 71.556 1.00 18.14 58 SER D N 1
ATOM 9454 C CA A SER D 1 60 ? 69.268 -3.125 71.140 0.50 18.32 58 SER D CA 1
ATOM 9455 C CA B SER D 1 60 ? 69.298 -3.135 71.186 0.50 18.28 58 SER D CA 1
ATOM 9456 C C . SER D 1 60 ? 70.561 -3.877 70.718 1.00 18.00 58 SER D C 1
ATOM 9457 O O . SER D 1 60 ? 71.265 -3.421 69.814 1.00 18.04 58 SER D O 1
ATOM 9462 N N . GLU D 1 61 ? 70.830 -5.016 71.346 1.00 17.23 59 GLU D N 1
ATOM 9463 C CA . GLU D 1 61 ? 71.963 -5.931 70.981 1.00 17.62 59 GLU D CA 1
ATOM 9464 C C . GLU D 1 61 ? 71.980 -6.397 69.528 1.00 15.03 59 GLU D C 1
ATOM 9465 O O . GLU D 1 61 ? 73.031 -6.712 68.932 1.00 14.53 59 GLU D O 1
ATOM 9467 N N . LEU D 1 62 ? 70.822 -6.404 68.900 1.00 11.86 60 LEU D N 1
ATOM 9468 C CA . LEU D 1 62 ? 70.786 -6.709 67.488 1.00 10.74 60 LEU D CA 1
ATOM 9469 C C . LEU D 1 62 ? 71.618 -5.716 66.677 1.00 10.67 60 LEU D C 1
ATOM 9470 O O . LEU D 1 62 ? 72.101 -6.065 65.607 1.00 10.18 60 LEU D O 1
ATOM 9475 N N . ALA D 1 63 ? 71.789 -4.483 67.155 1.00 9.69 61 ALA D N 1
ATOM 9476 C CA . ALA D 1 63 ? 72.656 -3.543 66.436 1.00 9.38 61 ALA D CA 1
ATOM 9477 C C . ALA D 1 63 ? 74.045 -4.113 66.152 1.00 9.16 61 ALA D C 1
ATOM 9478 O O . ALA D 1 63 ? 74.579 -3.983 65.074 1.00 9.57 61 ALA D O 1
ATOM 9480 N N . LYS D 1 64 ? 74.630 -4.740 67.165 1.00 9.30 62 LYS D N 1
ATOM 9481 C CA . LYS D 1 64 ? 75.928 -5.353 67.007 1.00 10.31 62 LYS D CA 1
ATOM 9482 C C . LYS D 1 64 ? 75.905 -6.571 66.045 1.00 9.71 62 LYS D C 1
ATOM 9483 O O . LYS D 1 64 ? 76.850 -6.805 65.317 1.00 10.80 62 LYS D O 1
ATOM 9489 N N . GLU D 1 65 ? 74.831 -7.374 66.072 1.00 9.58 63 GLU D N 1
ATOM 9490 C CA . GLU D 1 65 ? 74.717 -8.483 65.141 1.00 10.05 63 GLU D CA 1
ATOM 9491 C C . GLU D 1 65 ? 74.629 -7.977 63.692 1.00 9.49 63 GLU D C 1
ATOM 9492 O O . GLU D 1 65 ? 75.294 -8.495 62.811 1.00 9.84 63 GLU D O 1
ATOM 9498 N N . PHE D 1 66 ? 73.809 -6.945 63.464 1.00 8.88 64 PHE D N 1
ATOM 9499 C CA . PHE D 1 66 ? 73.723 -6.334 62.142 1.00 8.43 64 PHE D CA 1
ATOM 9500 C C . PHE D 1 66 ? 75.084 -5.732 61.744 1.00 8.18 64 PHE D C 1
ATOM 9501 O O . PHE D 1 66 ? 75.538 -5.839 60.605 1.00 9.55 64 PHE D O 1
ATOM 9509 N N . GLY D 1 67 ? 75.754 -5.122 62.710 1.00 8.86 65 GLY D N 1
ATOM 9510 C CA . GLY D 1 67 ? 77.060 -4.514 62.491 1.00 9.16 65 GLY D CA 1
ATOM 9511 C C . GLY D 1 67 ? 78.092 -5.538 62.055 1.00 9.28 65 GLY D C 1
ATOM 9512 O O . GLY D 1 67 ? 78.781 -5.357 61.041 1.00 10.00 65 GLY D O 1
ATOM 9513 N N . ASN D 1 68 ? 78.163 -6.635 62.802 1.00 9.82 66 ASN D N 1
ATOM 9514 C CA . ASN D 1 68 ? 79.085 -7.720 62.485 1.00 11.35 66 ASN D CA 1
ATOM 9515 C C . ASN D 1 68 ? 78.780 -8.382 61.146 1.00 10.92 66 ASN D C 1
ATOM 9516 O O . ASN D 1 68 ? 79.686 -8.812 60.434 1.00 12.44 66 ASN D O 1
ATOM 9521 N N . LEU D 1 69 ? 77.494 -8.436 60.801 1.00 9.86 67 LEU D N 1
ATOM 9522 C CA . LEU D 1 69 ? 77.097 -8.987 59.510 1.00 10.19 67 LEU D CA 1
ATOM 9523 C C . LEU D 1 69 ? 77.626 -8.153 58.353 1.00 9.43 67 LEU D C 1
ATOM 9524 O O . LEU D 1 69 ? 77.914 -8.694 57.269 1.00 11.27 67 LEU D O 1
ATOM 9529 N N . GLY D 1 70 ? 77.684 -6.849 58.558 1.00 9.54 68 GLY D N 1
ATOM 9530 C CA . GLY D 1 70 ? 78.192 -5.878 57.601 1.00 9.42 68 GLY D CA 1
ATOM 9531 C C . GLY D 1 70 ? 77.179 -5.016 56.896 1.00 9.67 68 GLY D C 1
ATOM 9532 O O . GLY D 1 70 ? 77.553 -4.257 56.017 1.00 9.60 68 GLY D O 1
ATOM 9533 N N . VAL D 1 71 ? 75.927 -5.085 57.305 1.00 8.69 69 VAL D N 1
ATOM 9534 C CA . VAL D 1 71 ? 74.864 -4.387 56.591 1.00 8.29 69 VAL D CA 1
ATOM 9535 C C . VAL D 1 71 ? 74.681 -2.907 56.976 1.00 7.98 69 VAL D C 1
ATOM 9536 O O . VAL D 1 71 ? 73.959 -2.203 56.266 1.00 9.12 69 VAL D O 1
ATOM 9540 N N . LEU D 1 72 ? 75.278 -2.452 58.076 1.00 7.72 70 LEU D N 1
ATOM 9541 C CA . LEU D 1 72 ? 75.085 -1.065 58.525 1.00 7.53 70 LEU D CA 1
ATOM 9542 C C . LEU D 1 72 ? 76.013 -0.129 57.737 1.00 7.34 70 LEU D C 1
ATOM 9543 O O . LEU D 1 72 ? 77.232 -0.167 57.875 1.00 8.81 70 LEU D O 1
ATOM 9548 N N . GLY D 1 73 ? 75.424 0.729 56.927 1.00 8.30 71 GLY D N 1
ATOM 9549 C CA . GLY D 1 73 ? 76.199 1.588 56.045 1.00 8.65 71 GLY D CA 1
ATOM 9550 C C . GLY D 1 73 ? 76.887 0.835 54.933 1.00 8.83 71 GLY D C 1
ATOM 9551 O O . GLY D 1 73 ? 77.888 1.278 54.370 1.00 8.27 71 GLY D O 1
ATOM 9552 N N . MET D 1 74 ? 76.321 -0.301 54.543 1.00 8.91 72 MET D N 1
ATOM 9553 C CA . MET D 1 74 ? 77.015 -1.147 53.571 1.00 9.57 72 MET D CA 1
ATOM 9554 C C . MET D 1 74 ? 77.318 -0.512 52.226 1.00 9.23 72 MET D C 1
ATOM 9555 O O . MET D 1 74 ? 78.321 -0.876 51.611 1.00 9.49 72 MET D O 1
ATOM 9560 N N . HIS D 1 75 ? 76.500 0.447 51.787 1.00 8.52 73 HIS D N 1
ATOM 9561 C CA . HIS D 1 75 ? 76.723 1.113 50.500 1.00 9.50 73 HIS D CA 1
ATOM 9562 C C . HIS D 1 75 ? 77.695 2.298 50.589 1.00 10.08 73 HIS D C 1
ATOM 9563 O O . HIS D 1 75 ? 78.116 2.827 49.557 1.00 11.95 73 HIS D O 1
ATOM 9570 N N . LEU D 1 76 ? 78.093 2.656 51.799 1.00 9.67 74 LEU D N 1
ATOM 9571 C CA . LEU D 1 76 ? 79.080 3.708 51.986 1.00 10.05 74 LEU D CA 1
ATOM 9572 C C . LEU D 1 76 ? 80.502 3.158 51.887 1.00 10.37 74 LEU D C 1
ATOM 9573 O O . LEU D 1 76 ? 80.743 1.994 52.081 1.00 10.83 74 LEU D O 1
ATOM 9578 N N . GLN D 1 77 ? 81.450 4.035 51.578 1.00 12.04 75 GLN D N 1
ATOM 9579 C CA . GLN D 1 77 ? 82.860 3.657 51.475 1.00 13.17 75 GLN D CA 1
ATOM 9580 C C . GLN D 1 77 ? 83.661 4.223 52.638 1.00 13.26 75 GLN D C 1
ATOM 9581 O O . GLN D 1 77 ? 83.478 5.380 53.040 1.00 13.21 75 GLN D O 1
ATOM 9587 N N . GLY D 1 78 ? 84.566 3.419 53.196 1.00 12.93 76 GLY D N 1
ATOM 9588 C CA . GLY D 1 78 ? 85.400 3.866 54.276 1.00 13.39 76 GLY D CA 1
ATOM 9589 C C . GLY D 1 78 ? 84.760 3.685 55.633 1.00 13.05 76 GLY D C 1
ATOM 9590 O O . GLY D 1 78 ? 83.664 3.130 55.725 1.00 12.07 76 GLY D O 1
ATOM 9591 N N . TYR D 1 79 ? 85.433 4.107 56.690 1.00 13.17 77 TYR D N 1
ATOM 9592 C CA . TYR D 1 79 ? 84.897 4.053 58.055 1.00 13.04 77 TYR D CA 1
ATOM 9593 C C . TYR D 1 79 ? 84.461 2.688 58.551 1.00 13.85 77 TYR D C 1
ATOM 9594 O O . TYR D 1 79 ? 83.618 2.604 59.450 1.00 16.71 77 TYR D O 1
ATOM 9603 N N . GLY D 1 80 ? 85.030 1.631 57.998 1.00 11.86 78 GLY D N 1
ATOM 9604 C CA . GLY D 1 80 ? 84.653 0.269 58.336 1.00 13.24 78 GLY D CA 1
ATOM 9605 C C . GLY D 1 80 ? 83.396 -0.221 57.649 1.00 12.15 78 GLY D C 1
ATOM 9606 O O . GLY D 1 80 ? 82.973 -1.345 57.898 1.00 14.89 78 GLY D O 1
ATOM 9607 N N . CYS D 1 81 ? 82.857 0.562 56.723 1.00 11.62 79 CYS D N 1
ATOM 9608 C CA . CYS D 1 81 ? 81.682 0.169 55.939 1.00 11.00 79 CYS D CA 1
ATOM 9609 C C . CYS D 1 81 ? 82.052 -0.796 54.824 1.00 11.01 79 CYS D C 1
ATOM 9610 O O . CYS D 1 81 ? 83.176 -0.821 54.324 1.00 12.47 79 CYS D O 1
ATOM 9613 N N . ALA D 1 82 ? 81.095 -1.630 54.431 1.00 10.41 80 ALA D N 1
ATOM 9614 C CA . ALA D 1 82 ? 81.361 -2.702 53.465 1.00 11.41 80 ALA D CA 1
ATOM 9615 C C . ALA D 1 82 ? 81.725 -2.177 52.067 1.00 11.29 80 ALA D C 1
ATOM 9616 O O . ALA D 1 82 ? 82.445 -2.845 51.333 1.00 13.95 80 ALA D O 1
ATOM 9618 N N . GLY D 1 83 ? 81.206 -1.020 51.681 1.00 10.34 81 GLY D N 1
ATOM 9619 C CA . GLY D 1 83 ? 81.493 -0.458 50.345 1.00 10.70 81 GLY D CA 1
ATOM 9620 C C . GLY D 1 83 ? 80.948 -1.269 49.165 1.00 10.41 81 GLY D C 1
ATOM 9621 O O . GLY D 1 83 ? 81.570 -1.356 48.079 1.00 12.21 81 GLY D O 1
ATOM 9622 N N . THR D 1 84 ? 79.745 -1.829 49.334 1.00 9.67 82 THR D N 1
ATOM 9623 C CA . THR D 1 84 ? 79.103 -2.560 48.246 1.00 9.83 82 THR D CA 1
ATOM 9624 C C . THR D 1 84 ? 78.394 -1.625 47.266 1.00 9.33 82 THR D C 1
ATOM 9625 O O . THR D 1 84 ? 78.176 -0.453 47.578 1.00 9.96 82 THR D O 1
ATOM 9629 N N . ASN D 1 85 ? 77.997 -2.180 46.116 1.00 9.52 83 ASN D N 1
ATOM 9630 C CA . ASN D 1 85 ? 77.141 -1.444 45.202 1.00 8.68 83 ASN D CA 1
ATOM 9631 C C . ASN D 1 85 ? 75.724 -1.333 45.760 1.00 8.93 83 ASN D C 1
ATOM 9632 O O . ASN D 1 85 ? 75.385 -1.888 46.823 1.00 9.07 83 ASN D O 1
ATOM 9637 N N . ALA D 1 86 ? 74.906 -0.589 45.059 1.00 9.28 84 ALA D N 1
ATOM 9638 C CA . ALA D 1 86 ? 73.530 -0.333 45.463 1.00 8.31 84 ALA D CA 1
ATOM 9639 C C . ALA D 1 86 ? 72.666 -1.592 45.335 1.00 8.43 84 ALA D C 1
ATOM 9640 O O . ALA D 1 86 ? 71.843 -1.859 46.216 1.00 8.78 84 ALA D O 1
ATOM 9642 N N . VAL D 1 87 ? 72.845 -2.375 44.269 1.00 8.42 85 VAL D N 1
ATOM 9643 C CA . VAL D 1 87 ? 72.048 -3.592 44.114 1.00 8.04 85 VAL D CA 1
ATOM 9644 C C . VAL D 1 87 ? 72.251 -4.527 45.295 1.00 8.19 85 VAL D C 1
ATOM 9645 O O . VAL D 1 87 ? 71.286 -5.070 45.807 1.00 8.13 85 VAL D O 1
ATOM 9649 N N . SER D 1 88 ? 73.476 -4.627 45.790 1.00 7.83 86 SER D N 1
ATOM 9650 C CA . SER D 1 88 ? 73.767 -5.482 46.937 1.00 8.09 86 SER D CA 1
ATOM 9651 C C . SER D 1 88 ? 73.068 -4.995 48.201 1.00 7.60 86 SER D C 1
ATOM 9652 O O . SER D 1 88 ? 72.550 -5.785 48.979 1.00 7.81 86 SER D O 1
ATOM 9655 N N . TYR D 1 89 ? 73.084 -3.686 48.444 1.00 7.83 87 TYR D N 1
ATOM 9656 C CA . TYR D 1 89 ? 72.355 -3.096 49.575 1.00 6.60 87 TYR D CA 1
ATOM 9657 C C . TYR D 1 89 ? 70.848 -3.424 49.459 1.00 7.35 87 TYR D C 1
ATOM 9658 O O . TYR D 1 89 ? 70.194 -3.866 50.436 1.00 7.44 87 TYR D O 1
ATOM 9667 N N . GLY D 1 90 ? 70.307 -3.295 48.234 1.00 7.01 88 GLY D N 1
ATOM 9668 C CA . GLY D 1 90 ? 68.918 -3.641 48.001 1.00 6.93 88 GLY D CA 1
ATOM 9669 C C . GLY D 1 90 ? 68.628 -5.095 48.364 1.00 6.86 88 GLY D C 1
ATOM 9670 O O . GLY D 1 90 ? 67.652 -5.406 49.068 1.00 7.01 88 GLY D O 1
ATOM 9671 N N . LEU D 1 91 ? 69.488 -6.010 47.910 1.00 6.33 89 LEU D N 1
ATOM 9672 C CA . LEU D 1 91 ? 69.270 -7.410 48.201 1.00 6.68 89 LEU D CA 1
ATOM 9673 C C . LEU D 1 91 ? 69.306 -7.684 49.708 1.00 6.86 89 LEU D C 1
ATOM 9674 O O . LEU D 1 91 ? 68.518 -8.456 50.227 1.00 7.53 89 LEU D O 1
ATOM 9679 N N . ALA D 1 92 ? 70.235 -7.049 50.420 1.00 6.45 90 ALA D N 1
ATOM 9680 C CA . ALA D 1 92 ? 70.303 -7.198 51.867 1.00 6.20 90 ALA D CA 1
ATOM 9681 C C . ALA D 1 92 ? 69.002 -6.707 52.526 1.00 6.73 90 ALA D C 1
ATOM 9682 O O . ALA D 1 92 ? 68.458 -7.346 53.407 1.00 7.03 90 ALA D O 1
ATOM 9684 N N . CYS D 1 93 ? 68.511 -5.553 52.077 1.00 6.48 91 CYS D N 1
ATOM 9685 C CA . CYS D 1 93 ? 67.237 -5.030 52.602 1.00 6.27 91 CYS D CA 1
ATOM 9686 C C . CYS D 1 93 ? 66.086 -6.008 52.341 1.00 6.15 91 CYS D C 1
ATOM 9687 O O . CYS D 1 93 ? 65.257 -6.259 53.200 1.00 6.85 91 CYS D O 1
ATOM 9690 N N . MET D 1 94 ? 66.045 -6.563 51.131 1.00 6.30 92 MET D N 1
ATOM 9691 C CA . MET D 1 94 ? 65.029 -7.544 50.768 1.00 7.09 92 MET D CA 1
ATOM 9692 C C . MET D 1 94 ? 65.045 -8.724 51.760 1.00 6.35 92 MET D C 1
ATOM 9693 O O . MET D 1 94 ? 64.021 -9.143 52.296 1.00 6.72 92 MET D O 1
ATOM 9698 N N . GLU D 1 95 ? 66.221 -9.263 52.030 1.00 6.13 93 GLU D N 1
ATOM 9699 C CA . GLU D 1 95 ? 66.337 -10.385 52.936 1.00 5.59 93 GLU D CA 1
ATOM 9700 C C . GLU D 1 95 ? 66.003 -10.009 54.385 1.00 6.88 93 GLU D C 1
ATOM 9701 O O . GLU D 1 95 ? 65.345 -10.799 55.096 1.00 6.23 93 GLU D O 1
ATOM 9707 N N . LEU D 1 96 ? 66.433 -8.823 54.825 1.00 5.89 94 LEU D N 1
ATOM 9708 C CA . LEU D 1 96 ? 66.098 -8.390 56.194 1.00 6.15 94 LEU D CA 1
ATOM 9709 C C . LEU D 1 96 ? 64.564 -8.302 56.373 1.00 6.04 94 LEU D C 1
ATOM 9710 O O . LEU D 1 96 ? 64.004 -8.754 57.366 1.00 6.56 94 LEU D O 1
ATOM 9715 N N . GLU D 1 97 ? 63.883 -7.719 55.383 1.00 6.06 95 GLU D N 1
ATOM 9716 C CA . GLU D 1 97 ? 62.441 -7.494 55.464 1.00 5.45 95 GLU D CA 1
ATOM 9717 C C . GLU D 1 97 ? 61.663 -8.788 55.326 1.00 6.12 95 GLU D C 1
ATOM 9718 O O . GLU D 1 97 ? 60.574 -8.906 55.895 1.00 6.37 95 GLU D O 1
ATOM 9724 N N . ALA D 1 98 ? 62.175 -9.751 54.545 1.00 6.47 96 ALA D N 1
ATOM 9725 C CA . ALA D 1 98 ? 61.627 -11.105 54.517 1.00 6.28 96 ALA D CA 1
ATOM 9726 C C . ALA D 1 98 ? 61.528 -11.668 55.932 1.00 6.85 96 ALA D C 1
ATOM 9727 O O . ALA D 1 98 ? 60.602 -12.428 56.259 1.00 7.63 96 ALA D O 1
ATOM 9729 N N . GLY D 1 99 ? 62.523 -11.372 56.781 1.00 6.47 97 GLY D N 1
ATOM 9730 C CA . GLY D 1 99 ? 62.421 -11.645 58.214 1.00 6.91 97 GLY D CA 1
ATOM 9731 C C . GLY D 1 99 ? 61.327 -10.825 58.865 1.00 6.39 97 GLY D C 1
ATOM 9732 O O . GLY D 1 99 ? 60.330 -11.375 59.338 1.00 7.46 97 GLY D O 1
ATOM 9733 N N . ASP D 1 100 ? 61.472 -9.502 58.839 1.00 6.26 98 ASP D N 1
ATOM 9734 C CA . ASP D 1 100 ? 60.478 -8.581 59.397 1.00 6.38 98 ASP D CA 1
ATOM 9735 C C . ASP D 1 100 ? 60.861 -7.179 58.977 1.00 5.96 98 ASP D C 1
ATOM 9736 O O . ASP D 1 100 ? 62.057 -6.810 59.005 1.00 5.34 98 ASP D O 1
ATOM 9741 N N . SER D 1 101 ? 59.875 -6.345 58.674 1.00 6.12 99 SER D N 1
ATOM 9742 C CA . SER D 1 101 ? 60.147 -4.951 58.352 1.00 6.51 99 SER D CA 1
ATOM 9743 C C . SER D 1 101 ? 60.839 -4.192 59.462 1.00 6.45 99 SER D C 1
ATOM 9744 O O . SER D 1 101 ? 61.520 -3.198 59.183 1.00 7.64 99 SER D O 1
ATOM 9747 N N . GLY D 1 102 ? 60.689 -4.601 60.702 1.00 5.88 100 GLY D N 1
ATOM 9748 C CA . GLY D 1 102 ? 61.401 -3.951 61.802 1.00 6.16 100 GLY D CA 1
ATOM 9749 C C . GLY D 1 102 ? 62.918 -4.126 61.673 1.00 6.63 100 GLY D C 1
ATOM 9750 O O . GLY D 1 102 ? 63.711 -3.223 62.033 1.00 7.14 100 GLY D O 1
ATOM 9751 N N . PHE D 1 103 ? 63.367 -5.262 61.146 1.00 6.72 101 PHE D N 1
ATOM 9752 C CA . PHE D 1 103 ? 64.804 -5.488 60.922 1.00 6.79 101 PHE D CA 1
ATOM 9753 C C . PHE D 1 103 ? 65.308 -4.563 59.820 1.00 7.61 101 PHE D C 1
ATOM 9754 O O . PHE D 1 103 ? 66.376 -3.928 59.948 1.00 7.72 101 PHE D O 1
ATOM 9762 N N . ARG D 1 104 ? 64.588 -4.530 58.701 1.00 6.62 102 ARG D N 1
ATOM 9763 C CA . ARG D 1 104 ? 64.999 -3.650 57.606 1.00 6.06 102 ARG D CA 1
ATOM 9764 C C . ARG D 1 104 ? 64.920 -2.176 58.029 1.00 7.09 102 ARG D C 1
ATOM 9765 O O . ARG D 1 104 ? 65.806 -1.400 57.699 1.00 6.81 102 ARG D O 1
ATOM 9773 N N . SER D 1 105 ? 63.876 -1.793 58.760 1.00 6.83 103 SER D N 1
ATOM 9774 C CA . SER D 1 105 ? 63.751 -0.424 59.237 1.00 7.19 103 SER D CA 1
ATOM 9775 C C . SER D 1 105 ? 64.944 -0.021 60.096 1.00 7.64 103 SER D C 1
ATOM 9776 O O . SER D 1 105 ? 65.463 1.107 59.942 1.00 8.08 103 SER D O 1
ATOM 9779 N N . PHE D 1 106 ? 65.398 -0.899 60.980 1.00 6.76 104 PHE D N 1
ATOM 9780 C CA . PHE D 1 106 ? 66.579 -0.585 61.790 1.00 7.30 104 PHE D CA 1
ATOM 9781 C C . PHE D 1 106 ? 67.757 -0.235 60.895 1.00 7.20 104 PHE D C 1
ATOM 9782 O O . PHE D 1 106 ? 68.453 0.798 61.126 1.00 7.91 104 PHE D O 1
ATOM 9790 N N . VAL D 1 107 ? 67.987 -1.074 59.897 1.00 6.68 105 VAL D N 1
ATOM 9791 C CA . VAL D 1 107 ? 69.110 -0.920 59.003 1.00 7.33 105 VAL D CA 1
ATOM 9792 C C . VAL D 1 107 ? 68.936 0.314 58.091 1.00 8.26 105 VAL D C 1
ATOM 9793 O O . VAL D 1 107 ? 69.922 1.050 57.877 1.00 8.53 105 VAL D O 1
ATOM 9797 N N . SER D 1 108 ? 67.741 0.566 57.563 1.00 7.48 106 SER D N 1
ATOM 9798 C CA . SER D 1 108 ? 67.453 1.780 56.767 1.00 7.38 106 SER D CA 1
ATOM 9799 C C . SER D 1 108 ? 67.817 3.041 57.538 1.00 8.18 106 SER D C 1
ATOM 9800 O O . SER D 1 108 ? 68.410 3.996 57.003 1.00 8.64 106 SER D O 1
ATOM 9803 N N . VAL D 1 109 ? 67.381 3.094 58.786 1.00 7.25 107 VAL D N 1
ATOM 9804 C CA . VAL D 1 109 ? 67.625 4.260 59.617 1.00 8.14 107 VAL D CA 1
ATOM 9805 C C . VAL D 1 109 ? 69.105 4.388 59.911 1.00 8.62 107 VAL D C 1
ATOM 9806 O O . VAL D 1 109 ? 69.713 5.460 59.739 1.00 8.27 107 VAL D O 1
ATOM 9810 N N . GLN D 1 110 ? 69.736 3.303 60.333 1.00 7.25 108 GLN D N 1
ATOM 9811 C CA . GLN D 1 110 ? 71.132 3.379 60.743 1.00 7.63 108 GLN D CA 1
ATOM 9812 C C . GLN D 1 110 ? 71.985 3.835 59.558 1.00 8.21 108 GLN D C 1
ATOM 9813 O O . GLN D 1 110 ? 72.865 4.704 59.701 1.00 7.82 108 GLN D O 1
ATOM 9819 N N . GLY D 1 111 ? 71.792 3.222 58.396 1.00 7.57 109 GLY D N 1
ATOM 9820 C CA . GLY D 1 111 ? 72.668 3.449 57.270 1.00 8.06 109 GLY D CA 1
ATOM 9821 C C . GLY D 1 111 ? 72.270 4.588 56.370 1.00 8.06 109 GLY D C 1
ATOM 9822 O O . GLY D 1 111 ? 72.947 5.581 56.254 1.00 10.93 109 GLY D O 1
ATOM 9823 N N . SER D 1 112 ? 71.145 4.443 55.712 1.00 6.77 110 SER D N 1
ATOM 9824 C CA . SER D 1 112 ? 70.703 5.412 54.701 1.00 7.19 110 SER D CA 1
ATOM 9825 C C . SER D 1 112 ? 70.191 6.727 55.235 1.00 6.95 110 SER D C 1
ATOM 9826 O O . SER D 1 112 ? 70.198 7.700 54.505 1.00 7.53 110 SER D O 1
ATOM 9829 N N . LEU D 1 113 ? 69.811 6.797 56.502 1.00 6.69 111 LEU D N 1
ATOM 9830 C CA . LEU D 1 113 ? 69.341 8.045 57.096 1.00 6.87 111 LEU D CA 1
ATOM 9831 C C . LEU D 1 113 ? 70.436 8.636 57.996 1.00 7.42 111 LEU D C 1
ATOM 9832 O O . LEU D 1 113 ? 71.020 9.677 57.685 1.00 7.28 111 LEU D O 1
ATOM 9837 N N . SER D 1 114 ? 70.725 7.981 59.112 1.00 6.27 112 SER D N 1
ATOM 9838 C CA . SER D 1 114 ? 71.731 8.471 60.073 1.00 6.35 112 SER D CA 1
ATOM 9839 C C . SER D 1 114 ? 73.149 8.545 59.471 1.00 6.14 112 SER D C 1
ATOM 9840 O O . SER D 1 114 ? 73.726 9.636 59.327 1.00 6.74 112 SER D O 1
ATOM 9843 N N . MET D 1 115 ? 73.720 7.392 59.125 1.00 6.82 113 MET D N 1
ATOM 9844 C CA . MET D 1 115 ? 75.076 7.399 58.641 1.00 6.20 113 MET D CA 1
ATOM 9845 C C . MET D 1 115 ? 75.183 8.213 57.359 1.00 6.32 113 MET D C 1
ATOM 9846 O O . MET D 1 115 ? 76.143 8.985 57.207 1.00 7.47 113 MET D O 1
ATOM 9851 N N . PHE D 1 116 ? 74.247 8.080 56.415 1.00 6.60 114 PHE D N 1
ATOM 9852 C CA . PHE D 1 116 ? 74.365 8.838 55.173 1.00 6.76 114 PHE D CA 1
ATOM 9853 C C . PHE D 1 116 ? 74.282 10.337 55.430 1.00 6.02 114 PHE D C 1
ATOM 9854 O O . PHE D 1 116 ? 75.008 11.129 54.802 1.00 6.93 114 PHE D O 1
ATOM 9862 N N . SER D 1 117 ? 73.440 10.767 56.366 1.00 6.06 115 SER D N 1
ATOM 9863 C CA . SER D 1 117 ? 73.376 12.201 56.669 1.00 6.45 115 SER D CA 1
ATOM 9864 C C . SER D 1 117 ? 74.761 12.734 57.058 1.00 6.65 115 SER D C 1
ATOM 9865 O O . SER D 1 117 ? 75.139 13.839 56.669 1.00 7.65 115 SER D O 1
ATOM 9868 N N . ILE D 1 118 ? 75.493 11.957 57.859 1.00 7.32 116 ILE D N 1
ATOM 9869 C CA . ILE D 1 118 ? 76.804 12.351 58.377 1.00 7.25 116 ILE D CA 1
ATOM 9870 C C . ILE D 1 118 ? 77.863 12.223 57.272 1.00 7.54 116 ILE D C 1
ATOM 9871 O O . ILE D 1 118 ? 78.682 13.123 57.063 1.00 7.29 116 ILE D O 1
ATOM 9876 N N . TYR D 1 119 ? 77.806 11.103 56.550 1.00 6.91 117 TYR D N 1
ATOM 9877 C CA . TYR D 1 119 ? 78.715 10.845 55.435 1.00 8.00 117 TYR D CA 1
ATOM 9878 C C . TYR D 1 119 ? 78.633 11.923 54.355 1.00 7.38 117 TYR D C 1
ATOM 9879 O O . TYR D 1 119 ? 79.662 12.382 53.825 1.00 7.71 117 TYR D O 1
ATOM 9888 N N . ARG D 1 120 ? 77.409 12.297 54.005 1.00 7.63 118 ARG D N 1
ATOM 9889 C CA . ARG D 1 120 ? 77.195 13.232 52.892 1.00 8.33 118 ARG D CA 1
ATOM 9890 C C . ARG D 1 120 ? 77.302 14.702 53.325 1.00 8.42 118 ARG D C 1
ATOM 9891 O O . ARG D 1 120 ? 77.858 15.513 52.577 1.00 9.28 118 ARG D O 1
ATOM 9899 N N . TYR D 1 121 ? 76.785 15.059 54.500 1.00 7.66 119 TYR D N 1
ATOM 9900 C CA . TYR D 1 121 ? 76.677 16.445 54.900 1.00 7.36 119 TYR D CA 1
ATOM 9901 C C . TYR D 1 121 ? 77.508 16.843 56.118 1.00 7.55 119 TYR D C 1
ATOM 9902 O O . TYR D 1 121 ? 77.565 18.027 56.462 1.00 8.19 119 TYR D O 1
ATOM 9911 N N . GLY D 1 122 ? 78.115 15.857 56.771 1.00 7.95 120 GLY D N 1
ATOM 9912 C CA . GLY D 1 122 ? 78.852 16.065 57.991 1.00 7.50 120 GLY D CA 1
ATOM 9913 C C . GLY D 1 122 ? 80.287 16.514 57.796 1.00 7.14 120 GLY D C 1
ATOM 9914 O O . GLY D 1 122 ? 80.852 16.445 56.699 1.00 8.74 120 GLY D O 1
ATOM 9915 N N . SER D 1 123 ? 80.873 16.987 58.869 1.00 7.38 121 SER D N 1
ATOM 9916 C CA . SER D 1 123 ? 82.276 17.393 58.888 1.00 7.00 121 SER D CA 1
ATOM 9917 C C . SER D 1 123 ? 83.199 16.208 59.042 1.00 8.16 121 SER D C 1
ATOM 9918 O O . SER D 1 123 ? 82.790 15.117 59.465 1.00 7.65 121 SER D O 1
ATOM 9921 N N . GLU D 1 124 ? 84.478 16.438 58.777 1.00 7.93 122 GLU D N 1
ATOM 9922 C CA . GLU D 1 124 ? 85.491 15.414 58.986 1.00 8.34 122 GLU D CA 1
ATOM 9923 C C . GLU D 1 124 ? 85.417 14.877 60.434 1.00 8.06 122 GLU D C 1
ATOM 9924 O O . GLU D 1 124 ? 85.423 13.664 60.667 1.00 8.15 122 GLU D O 1
ATOM 9930 N N . GLU D 1 125 ? 85.317 15.787 61.406 1.00 7.48 123 GLU D N 1
ATOM 9931 C CA . GLU D 1 125 ? 85.306 15.341 62.809 1.00 6.95 123 GLU D CA 1
ATOM 9932 C C . GLU D 1 125 ? 84.045 14.528 63.102 1.00 7.68 123 GLU D C 1
ATOM 9933 O O . GLU D 1 125 ? 84.114 13.560 63.881 1.00 7.65 123 GLU D O 1
ATOM 9939 N N . GLN D 1 126 ? 82.897 14.924 62.561 1.00 7.22 124 GLN D N 1
ATOM 9940 C CA . GLN D 1 126 ? 81.657 14.174 62.810 1.00 6.68 124 GLN D CA 1
ATOM 9941 C C . GLN D 1 126 ? 81.729 12.781 62.220 1.00 7.45 124 GLN D C 1
ATOM 9942 O O . GLN D 1 126 ? 81.298 11.807 62.849 1.00 7.34 124 GLN D O 1
ATOM 9948 N N . LYS D 1 127 ? 82.263 12.675 61.019 1.00 7.33 125 LYS D N 1
ATOM 9949 C CA . LYS D 1 127 ? 82.371 11.381 60.351 1.00 7.72 125 LYS D CA 1
ATOM 9950 C C . LYS D 1 127 ? 83.262 10.437 61.169 1.00 7.75 125 LYS D C 1
ATOM 9951 O O . LYS D 1 127 ? 82.932 9.274 61.372 1.00 8.43 125 LYS D O 1
ATOM 9957 N N . ASN D 1 128 ? 84.422 10.916 61.589 1.00 8.61 126 ASN D N 1
ATOM 9958 C CA . ASN D 1 128 ? 85.317 10.086 62.401 1.00 8.59 126 ASN D CA 1
ATOM 9959 C C . ASN D 1 128 ? 84.784 9.806 63.788 1.00 9.45 126 ASN D C 1
ATOM 9960 O O . ASN D 1 128 ? 85.037 8.710 64.362 1.00 10.77 126 ASN D O 1
ATOM 9965 N N . GLU D 1 129 ? 84.006 10.705 64.355 1.00 8.65 127 GLU D N 1
ATOM 9966 C CA . GLU D 1 129 ? 83.410 10.465 65.673 1.00 9.21 127 GLU D CA 1
ATOM 9967 C C . GLU D 1 129 ? 82.400 9.333 65.606 1.00 9.51 127 GLU D C 1
ATOM 9968 O O . GLU D 1 129 ? 82.382 8.462 66.509 1.00 10.85 127 GLU D O 1
ATOM 9974 N N . TRP D 1 130 ? 81.571 9.320 64.579 1.00 8.12 128 TRP D N 1
ATOM 9975 C CA . TRP D 1 130 ? 80.394 8.459 64.617 1.00 8.09 128 TRP D CA 1
ATOM 9976 C C . TRP D 1 130 ? 80.370 7.327 63.608 1.00 7.96 128 TRP D C 1
ATOM 9977 O O . TRP D 1 130 ? 79.816 6.261 63.900 1.00 8.15 128 TRP D O 1
ATOM 9988 N N . LEU D 1 131 ? 80.904 7.506 62.407 1.00 6.88 129 LEU D N 1
ATOM 9989 C CA . LEU D 1 131 ? 80.683 6.478 61.379 1.00 7.34 129 LEU D CA 1
ATOM 9990 C C . LEU D 1 131 ? 81.247 5.102 61.723 1.00 7.94 129 LEU D C 1
ATOM 9991 O O . LEU D 1 131 ? 80.552 4.108 61.548 1.00 8.11 129 LEU D O 1
ATOM 9996 N N . PRO D 1 132 ? 82.455 5.011 62.277 1.00 8.44 130 PRO D N 1
ATOM 9997 C CA . PRO D 1 132 ? 82.952 3.648 62.592 1.00 8.80 130 PRO D CA 1
ATOM 9998 C C . PRO D 1 132 ? 82.100 2.926 63.634 1.00 8.23 130 PRO D C 1
ATOM 9999 O O . PRO D 1 132 ? 81.795 1.730 63.450 1.00 8.75 130 PRO D O 1
ATOM 10003 N N . ARG D 1 133 ? 81.679 3.627 64.680 1.00 8.79 131 ARG D N 1
ATOM 10004 C CA . ARG D 1 133 ? 80.822 2.984 65.691 1.00 9.13 131 ARG D CA 1
ATOM 10005 C C . ARG D 1 133 ? 79.456 2.647 65.115 1.00 9.31 131 ARG D C 1
ATOM 10006 O O . ARG D 1 133 ? 78.880 1.623 65.460 1.00 9.12 131 ARG D O 1
ATOM 10014 N N . LEU D 1 134 ? 78.906 3.499 64.246 1.00 8.32 132 LEU D N 1
ATOM 10015 C CA . LEU D 1 134 ? 77.581 3.214 63.675 1.00 7.28 132 LEU D CA 1
ATOM 10016 C C . LEU D 1 134 ? 77.659 2.016 62.737 1.00 8.12 132 LEU D C 1
ATOM 10017 O O . LEU D 1 134 ? 76.785 1.148 62.767 1.00 7.32 132 LEU D O 1
ATOM 10022 N N . ALA D 1 135 ? 78.734 1.926 61.974 1.00 7.92 133 ALA D N 1
ATOM 10023 C CA . ALA D 1 135 ? 78.960 0.760 61.071 1.00 7.83 133 ALA D CA 1
ATOM 10024 C C . ALA D 1 135 ? 79.086 -0.538 61.868 1.00 9.02 133 ALA D C 1
ATOM 10025 O O . ALA D 1 135 ? 78.614 -1.590 61.435 1.00 9.26 133 ALA D O 1
ATOM 10027 N N . ALA D 1 136 ? 79.731 -0.455 63.028 1.00 8.94 134 ALA D N 1
ATOM 10028 C CA . ALA D 1 136 ? 79.926 -1.649 63.857 1.00 9.44 134 ALA D CA 1
ATOM 10029 C C . ALA D 1 136 ? 78.700 -1.985 64.685 1.00 10.26 134 ALA D C 1
ATOM 10030 O O . ALA D 1 136 ? 78.644 -3.089 65.257 1.00 11.57 134 ALA D O 1
ATOM 10032 N N . GLY D 1 137 ? 77.735 -1.077 64.785 1.00 9.30 135 GLY D N 1
ATOM 10033 C CA . GLY D 1 137 ? 76.597 -1.250 65.661 1.00 9.96 135 GLY D CA 1
ATOM 10034 C C . GLY D 1 137 ? 76.904 -0.982 67.131 1.00 11.25 135 GLY D C 1
ATOM 10035 O O . GLY D 1 137 ? 76.114 -1.362 68.008 1.00 13.38 135 GLY D O 1
ATOM 10036 N N . ASP D 1 138 ? 78.026 -0.298 67.411 1.00 10.48 136 ASP D N 1
ATOM 10037 C CA . ASP D 1 138 ? 78.382 0.088 68.793 1.00 11.23 136 ASP D CA 1
ATOM 10038 C C . ASP D 1 138 ? 77.728 1.409 69.203 1.00 11.63 136 ASP D C 1
ATOM 10039 O O . ASP D 1 138 ? 77.723 1.753 70.389 1.00 14.69 136 ASP D O 1
ATOM 10044 N N . ALA D 1 139 ? 77.246 2.166 68.227 1.00 9.90 137 ALA D N 1
ATOM 10045 C CA . ALA D 1 139 ? 76.379 3.303 68.442 1.00 8.98 137 ALA D CA 1
ATOM 10046 C C . ALA D 1 139 ? 75.151 3.152 67.566 1.00 9.19 137 ALA D C 1
ATOM 10047 O O . ALA D 1 139 ? 75.184 2.404 66.579 1.00 8.66 137 ALA D O 1
ATOM 10049 N N . ILE D 1 140 ? 74.087 3.847 67.920 1.00 8.71 138 ILE D N 1
ATOM 10050 C CA . ILE D 1 140 ? 72.839 3.813 67.180 1.00 8.57 138 ILE D CA 1
ATOM 10051 C C . ILE D 1 140 ? 72.459 5.263 66.822 1.00 8.15 138 ILE D C 1
ATOM 10052 O O . ILE D 1 140 ? 72.607 6.202 67.640 1.00 9.10 138 ILE D O 1
ATOM 10057 N N . GLY D 1 141 ? 71.997 5.461 65.583 1.00 7.44 139 GLY D N 1
ATOM 10058 C CA . GLY D 1 141 ? 71.538 6.764 65.116 1.00 8.06 139 GLY D CA 1
ATOM 10059 C C . GLY D 1 141 ? 70.054 6.832 64.876 1.00 7.95 139 GLY D C 1
ATOM 10060 O O . GLY D 1 141 ? 69.401 5.787 64.735 1.00 10.53 139 GLY D O 1
ATOM 10061 N N . CYS D 1 142 ? 69.525 8.041 64.809 1.00 7.85 140 CYS D N 1
ATOM 10062 C CA . CYS D 1 142 ? 68.133 8.248 64.351 1.00 7.21 140 CYS D CA 1
ATOM 10063 C C . CYS D 1 142 ? 68.065 9.519 63.508 1.00 8.00 140 CYS D C 1
ATOM 10064 O O . CYS D 1 142 ? 69.056 10.289 63.412 1.00 8.09 140 CYS D O 1
ATOM 10067 N N . PHE D 1 143 ? 66.912 9.740 62.882 1.00 7.50 141 PHE D N 1
ATOM 10068 C CA . PHE D 1 143 ? 66.730 10.770 61.870 1.00 7.15 141 PHE D CA 1
ATOM 10069 C C . PHE D 1 143 ? 65.415 11.464 62.139 1.00 7.66 141 PHE D C 1
ATOM 10070 O O . PHE D 1 143 ? 64.339 10.872 61.906 1.00 8.43 141 PHE D O 1
ATOM 10078 N N . GLY D 1 144 ? 65.472 12.666 62.680 1.00 8.30 142 GLY D N 1
ATOM 10079 C CA . GLY D 1 144 ? 64.278 13.394 63.098 1.00 7.75 142 GLY D CA 1
ATOM 10080 C C . GLY D 1 144 ? 63.886 14.448 62.083 1.00 8.59 142 GLY D C 1
ATOM 10081 O O . GLY D 1 144 ? 64.348 15.601 62.112 1.00 8.13 142 GLY D O 1
ATOM 10082 N N . LEU D 1 145 ? 62.999 14.066 61.163 1.00 8.24 143 LEU D N 1
ATOM 10083 C CA . LEU D 1 145 ? 62.461 14.972 60.169 1.00 7.97 143 LEU D CA 1
ATOM 10084 C C . LEU D 1 145 ? 60.990 15.289 60.474 1.00 7.89 143 LEU D C 1
ATOM 10085 O O . LEU D 1 145 ? 60.623 16.439 60.672 1.00 8.23 143 LEU D O 1
ATOM 10090 N N . THR D 1 146 ? 60.170 14.245 60.529 1.00 7.60 144 THR D N 1
ATOM 10091 C CA . THR D 1 146 ? 58.719 14.358 60.736 1.00 7.80 144 THR D CA 1
ATOM 10092 C C . THR D 1 146 ? 58.382 14.983 62.070 1.00 7.63 144 THR D C 1
ATOM 10093 O O . THR D 1 146 ? 59.046 14.695 63.101 1.00 7.95 144 THR D O 1
ATOM 10097 N N . GLU D 1 147 ? 57.319 15.788 62.060 1.00 8.13 145 GLU D N 1
ATOM 10098 C CA . GLU D 1 147 ? 56.775 16.423 63.246 1.00 8.43 145 GLU D CA 1
ATOM 10099 C C . GLU D 1 147 ? 55.328 15.990 63.371 1.00 9.83 145 GLU D C 1
ATOM 10100 O O . GLU D 1 147 ? 54.724 15.551 62.377 1.00 8.85 145 GLU D O 1
ATOM 10106 N N . PRO D 1 148 ? 54.732 16.145 64.565 1.00 9.49 146 PRO D N 1
ATOM 10107 C CA . PRO D 1 148 ? 53.312 15.781 64.685 1.00 9.84 146 PRO D CA 1
ATOM 10108 C C . PRO D 1 148 ? 52.462 16.420 63.619 1.00 10.18 146 PRO D C 1
ATOM 10109 O O . PRO D 1 148 ? 51.528 15.751 63.124 1.00 11.19 146 PRO D O 1
ATOM 10113 N N . ASP D 1 149 ? 52.717 17.677 63.279 1.00 10.21 147 ASP D N 1
ATOM 10114 C CA . ASP D 1 149 ? 51.871 18.408 62.348 1.00 11.18 147 ASP D CA 1
ATOM 10115 C C . ASP D 1 149 ? 52.328 18.343 60.891 1.00 9.78 147 ASP D C 1
ATOM 10116 O O . ASP D 1 149 ? 51.620 18.840 60.021 1.00 11.21 147 ASP D O 1
ATOM 10121 N N . PHE D 1 150 ? 53.510 17.770 60.620 1.00 9.44 148 PHE D N 1
ATOM 10122 C CA . PHE D 1 150 ? 54.122 17.804 59.280 1.00 9.93 148 PHE D CA 1
ATOM 10123 C C . PHE D 1 150 ? 54.893 16.520 58.983 1.00 9.50 148 PHE D C 1
ATOM 10124 O O . PHE D 1 150 ? 55.967 16.263 59.567 1.00 10.55 148 PHE D O 1
ATOM 10132 N N . GLY D 1 151 ? 54.351 15.723 58.068 1.00 9.21 149 GLY D N 1
ATOM 10133 C CA . GLY D 1 151 ? 54.941 14.455 57.631 1.00 9.21 149 GLY D CA 1
ATOM 10134 C C . GLY D 1 151 ? 55.138 14.450 56.123 1.00 9.52 149 GLY D C 1
ATOM 10135 O O . GLY D 1 151 ? 56.279 14.550 55.625 1.00 10.37 149 GLY D O 1
ATOM 10136 N N . SER D 1 152 ? 54.035 14.403 55.369 1.00 8.87 150 SER D N 1
ATOM 10137 C CA . SER D 1 152 ? 54.113 14.514 53.909 1.00 9.35 150 SER D CA 1
ATOM 10138 C C . SER D 1 152 ? 54.652 15.851 53.430 1.00 10.54 150 SER D C 1
ATOM 10139 O O . SER D 1 152 ? 55.138 15.917 52.305 1.00 10.54 150 SER D O 1
ATOM 10142 N N . ASN D 1 153 ? 54.513 16.905 54.235 1.00 9.71 151 ASN D N 1
ATOM 10143 C CA . ASN D 1 153 ? 54.974 18.260 53.891 1.00 10.77 151 ASN D CA 1
ATOM 10144 C C . ASN D 1 153 ? 56.052 18.730 54.858 1.00 11.28 151 ASN D C 1
ATOM 10145 O O . ASN D 1 153 ? 55.830 19.637 55.641 1.00 11.06 151 ASN D O 1
ATOM 10150 N N . PRO D 1 154 ? 57.248 18.136 54.790 1.00 10.72 152 PRO D N 1
ATOM 10151 C CA . PRO D 1 154 ? 58.335 18.589 55.694 1.00 11.47 152 PRO D CA 1
ATOM 10152 C C . PRO D 1 154 ? 58.807 20.025 55.430 1.00 11.90 152 PRO D C 1
ATOM 10153 O O . PRO D 1 154 ? 59.397 20.630 56.318 1.00 11.94 152 PRO D O 1
ATOM 10157 N N . ALA D 1 155 ? 58.498 20.587 54.258 1.00 11.70 153 ALA D N 1
ATOM 10158 C CA . ALA D 1 155 ? 58.809 21.994 54.012 1.00 12.61 153 ALA D CA 1
ATOM 10159 C C . ALA D 1 155 ? 58.140 22.915 55.038 1.00 13.32 153 ALA D C 1
ATOM 10160 O O . ALA D 1 155 ? 58.607 24.028 55.289 1.00 14.09 153 ALA D O 1
ATOM 10162 N N . GLY D 1 156 ? 57.029 22.458 55.621 1.00 12.90 154 GLY D N 1
ATOM 10163 C CA . GLY D 1 156 ? 56.299 23.212 56.636 1.00 12.52 154 GLY D CA 1
ATOM 10164 C C . GLY D 1 156 ? 56.780 23.059 58.074 1.00 11.69 154 GLY D C 1
ATOM 10165 O O . GLY D 1 156 ? 56.181 23.595 58.989 1.00 12.79 154 GLY D O 1
ATOM 10166 N N . MET D 1 157 ? 57.876 22.318 58.280 1.00 12.40 155 MET D N 1
ATOM 10167 C CA . MET D 1 157 ? 58.344 22.051 59.643 1.00 12.36 155 MET D CA 1
ATOM 10168 C C . MET D 1 157 ? 58.552 23.314 60.489 1.00 12.69 155 MET D C 1
ATOM 10169 O O . MET D 1 157 ? 58.947 24.380 59.975 1.00 13.87 155 MET D O 1
ATOM 10174 N N . ARG D 1 158 ? 58.292 23.169 61.790 1.00 11.63 156 ARG D N 1
ATOM 10175 C CA . ARG D 1 158 ? 58.381 24.283 62.738 1.00 12.88 156 ARG D CA 1
ATOM 10176 C C . ARG D 1 158 ? 59.439 24.140 63.814 1.00 11.91 156 ARG D C 1
ATOM 10177 O O . ARG D 1 158 ? 59.669 25.112 64.530 1.00 11.99 156 ARG D O 1
ATOM 10185 N N . THR D 1 159 ? 60.116 23.003 63.955 1.00 10.23 157 THR D N 1
ATOM 10186 C CA . THR D 1 159 ? 61.283 22.957 64.855 1.00 10.09 157 THR D CA 1
ATOM 10187 C C . THR D 1 159 ? 62.241 24.042 64.380 1.00 10.84 157 THR D C 1
ATOM 10188 O O . THR D 1 159 ? 62.491 24.163 63.176 1.00 11.20 157 THR D O 1
ATOM 10192 N N . ARG D 1 160 ? 62.752 24.833 65.323 1.00 10.95 158 ARG D N 1
ATOM 10193 C CA A ARG D 1 160 ? 63.566 25.998 64.970 0.50 11.17 158 ARG D CA 1
ATOM 10194 C CA B ARG D 1 160 ? 63.544 26.007 64.997 0.50 11.44 158 ARG D CA 1
ATOM 10195 C C . ARG D 1 160 ? 64.914 25.938 65.650 1.00 10.99 158 ARG D C 1
ATOM 10196 O O . ARG D 1 160 ? 65.013 25.618 66.841 1.00 11.77 158 ARG D O 1
ATOM 10211 N N . ALA D 1 161 ? 65.950 26.274 64.882 1.00 10.36 159 ALA D N 1
ATOM 10212 C CA . ALA D 1 161 ? 67.325 26.403 65.373 1.00 9.82 159 ALA D CA 1
ATOM 10213 C C . ALA D 1 161 ? 67.676 27.885 65.251 1.00 11.73 159 ALA D C 1
ATOM 10214 O O . ALA D 1 161 ? 67.594 28.465 64.173 1.00 13.11 159 ALA D O 1
ATOM 10216 N N . ARG D 1 162 ? 68.036 28.483 66.376 1.00 11.35 160 ARG D N 1
ATOM 10217 C CA . ARG D 1 162 ? 68.440 29.878 66.452 1.00 11.97 160 ARG D CA 1
ATOM 10218 C C . ARG D 1 162 ? 69.853 29.979 66.943 1.00 11.64 160 ARG D C 1
ATOM 10219 O O . ARG D 1 162 ? 70.367 29.062 67.606 1.00 12.30 160 ARG D O 1
ATOM 10227 N N . ARG D 1 163 ? 70.520 31.092 66.631 1.00 13.08 161 ARG D N 1
ATOM 10228 C CA . ARG D 1 163 ? 71.847 31.309 67.170 1.00 13.59 161 ARG D CA 1
ATOM 10229 C C . ARG D 1 163 ? 71.840 32.041 68.515 1.00 13.80 161 ARG D C 1
ATOM 10230 O O . ARG D 1 163 ? 70.976 32.877 68.763 1.00 15.47 161 ARG D O 1
ATOM 10238 N N . ASP D 1 164 ? 72.793 31.686 69.364 1.00 12.99 162 ASP D N 1
ATOM 10239 C CA . ASP D 1 164 ? 73.124 32.463 70.569 1.00 14.01 162 ASP D CA 1
ATOM 10240 C C . ASP D 1 164 ? 74.634 32.565 70.580 1.00 14.40 162 ASP D C 1
ATOM 10241 O O . ASP D 1 164 ? 75.337 31.631 71.003 1.00 13.61 162 ASP D O 1
ATOM 10246 N N . GLY D 1 165 ? 75.139 33.684 70.087 1.00 15.17 163 GLY D N 1
ATOM 10247 C CA . GLY D 1 165 ? 76.563 33.784 69.795 1.00 15.62 163 GLY D CA 1
ATOM 10248 C C . GLY D 1 165 ? 76.897 32.743 68.738 1.00 15.21 163 GLY D C 1
ATOM 10249 O O . GLY D 1 165 ? 76.215 32.650 67.711 1.00 17.21 163 GLY D O 1
ATOM 10250 N N . SER D 1 166 ? 77.882 31.906 69.023 1.00 15.04 164 SER D N 1
ATOM 10251 C CA . SER D 1 166 ? 78.249 30.821 68.093 1.00 15.03 164 SER D CA 1
ATOM 10252 C C . SER D 1 166 ? 77.423 29.565 68.340 1.00 14.34 164 SER D C 1
ATOM 10253 O O . SER D 1 166 ? 77.386 28.662 67.489 1.00 14.07 164 SER D O 1
ATOM 10256 N N . ASP D 1 167 ? 76.770 29.459 69.502 1.00 12.10 165 ASP D N 1
ATOM 10257 C CA . ASP D 1 167 ? 75.923 28.269 69.763 1.00 10.95 165 ASP D CA 1
ATOM 10258 C C . ASP D 1 167 ? 74.674 28.288 68.891 1.00 11.52 165 ASP D C 1
ATOM 10259 O O . ASP D 1 167 ? 74.221 29.326 68.363 1.00 11.48 165 ASP D O 1
ATOM 10264 N N . TRP D 1 168 ? 74.082 27.099 68.797 1.00 11.10 166 TRP D N 1
ATOM 10265 C CA . TRP D 1 168 ? 72.745 26.881 68.236 1.00 11.04 166 TRP D CA 1
ATOM 10266 C C . TRP D 1 168 ? 71.808 26.427 69.342 1.00 11.56 166 TRP D C 1
ATOM 10267 O O . TRP D 1 168 ? 72.242 25.704 70.245 1.00 12.34 166 TRP D O 1
ATOM 10278 N N . ILE D 1 169 ? 70.558 26.885 69.308 1.00 10.98 167 ILE D N 1
ATOM 10279 C CA . ILE D 1 169 ? 69.550 26.405 70.251 1.00 10.69 167 ILE D CA 1
ATOM 10280 C C . ILE D 1 169 ? 68.384 25.884 69.441 1.00 10.16 167 ILE D C 1
ATOM 10281 O O . ILE D 1 169 ? 67.819 26.620 68.662 1.00 9.90 167 ILE D O 1
ATOM 10286 N N . LEU D 1 170 ? 68.029 24.626 69.652 1.00 10.08 168 LEU D N 1
ATOM 10287 C CA . LEU D 1 170 ? 66.950 23.968 68.910 1.00 10.11 168 LEU D CA 1
ATOM 10288 C C . LEU D 1 170 ? 65.722 23.780 69.790 1.00 10.30 168 LEU D C 1
ATOM 10289 O O . LEU D 1 170 ? 65.820 23.354 70.957 1.00 11.63 168 LEU D O 1
ATOM 10294 N N . ASN D 1 171 ? 64.557 24.051 69.232 1.00 10.15 169 ASN D N 1
ATOM 10295 C CA . ASN D 1 171 ? 63.305 23.937 69.961 1.00 11.08 169 ASN D CA 1
ATOM 10296 C C . ASN D 1 171 ? 62.208 23.398 69.017 1.00 10.59 169 ASN D C 1
ATOM 10297 O O . ASN D 1 171 ? 61.911 24.012 67.981 1.00 10.40 169 ASN D O 1
ATOM 10302 N N . GLY D 1 172 ? 61.599 22.283 69.408 1.00 9.60 170 GLY D N 1
ATOM 10303 C CA . GLY D 1 172 ? 60.482 21.698 68.665 1.00 9.88 170 GLY D CA 1
ATOM 10304 C C . GLY D 1 172 ? 60.312 20.238 69.041 1.00 9.78 170 GLY D C 1
ATOM 10305 O O . GLY D 1 172 ? 60.962 19.718 69.972 1.00 11.73 170 GLY D O 1
ATOM 10306 N N . THR D 1 173 ? 59.418 19.563 68.316 1.00 10.77 171 THR D N 1
ATOM 10307 C CA . THR D 1 173 ? 59.055 18.195 68.580 1.00 9.91 171 THR D CA 1
ATOM 10308 C C . THR D 1 173 ? 59.082 17.420 67.257 1.00 9.06 171 THR D C 1
ATOM 10309 O O . THR D 1 173 ? 58.540 17.873 66.238 1.00 10.73 171 THR D O 1
ATOM 10313 N N . LYS D 1 174 ? 59.740 16.266 67.272 1.00 8.67 172 LYS D N 1
ATOM 10314 C CA . LYS D 1 174 ? 59.721 15.302 66.147 1.00 8.59 172 LYS D CA 1
ATOM 10315 C C . LYS D 1 174 ? 58.892 14.113 66.572 1.00 8.81 172 LYS D C 1
ATOM 10316 O O . LYS D 1 174 ? 58.807 13.799 67.749 1.00 9.94 172 LYS D O 1
ATOM 10322 N N . MET D 1 175 ? 58.257 13.443 65.604 1.00 8.53 173 MET D N 1
ATOM 10323 C CA . MET D 1 175 ? 57.382 12.335 65.911 1.00 8.63 173 MET D CA 1
ATOM 10324 C C . MET D 1 175 ? 57.568 11.197 64.897 1.00 7.96 173 MET D C 1
ATOM 10325 O O . MET D 1 175 ? 57.889 11.430 63.751 1.00 8.29 173 MET D O 1
ATOM 10330 N N . TRP D 1 176 ? 57.303 9.982 65.359 1.00 8.46 174 TRP D N 1
ATOM 10331 C CA . TRP D 1 176 ? 57.414 8.732 64.590 1.00 8.10 174 TRP D CA 1
ATOM 10332 C C . TRP D 1 176 ? 58.854 8.473 64.239 1.00 8.55 174 TRP D C 1
ATOM 10333 O O . TRP D 1 176 ? 59.148 8.009 63.167 1.00 9.29 174 TRP D O 1
ATOM 10344 N N . ILE D 1 177 ? 59.762 8.724 65.158 1.00 8.04 175 ILE D N 1
ATOM 10345 C CA . ILE D 1 177 ? 61.191 8.626 64.858 1.00 8.58 175 ILE D CA 1
ATOM 10346 C C . ILE D 1 177 ? 61.740 7.250 65.238 1.00 7.49 175 ILE D C 1
ATOM 10347 O O . ILE D 1 177 ? 61.856 6.888 66.419 1.00 8.10 175 ILE D O 1
ATOM 10352 N N . THR D 1 178 ? 62.050 6.445 64.217 1.00 7.63 176 THR D N 1
ATOM 10353 C CA . THR D 1 178 ? 62.563 5.128 64.441 1.00 7.39 176 THR D CA 1
ATOM 10354 C C . THR D 1 178 ? 63.901 5.200 65.199 1.00 7.82 176 THR D C 1
ATOM 10355 O O . THR D 1 178 ? 64.792 6.011 64.874 1.00 8.45 176 THR D O 1
ATOM 10359 N N . ASN D 1 179 ? 64.061 4.337 66.200 1.00 8.17 177 ASN D N 1
ATOM 10360 C CA . ASN D 1 179 ? 65.284 4.253 67.035 1.00 9.25 177 ASN D CA 1
ATOM 10361 C C . ASN D 1 179 ? 65.475 5.450 67.954 1.00 9.61 177 ASN D C 1
ATOM 10362 O O . ASN D 1 179 ? 66.544 5.571 68.575 1.00 9.86 177 ASN D O 1
ATOM 10367 N N . GLY D 1 180 ? 64.492 6.324 68.072 1.00 9.19 178 GLY D N 1
ATOM 10368 C CA . GLY D 1 180 ? 64.697 7.532 68.889 1.00 10.33 178 GLY D CA 1
ATOM 10369 C C . GLY D 1 180 ? 65.172 7.282 70.292 1.00 11.52 178 GLY D C 1
ATOM 10370 O O . GLY D 1 180 ? 66.123 7.949 70.755 1.00 12.61 178 GLY D O 1
ATOM 10371 N N . ASN D 1 181 ? 64.555 6.320 70.975 1.00 11.63 179 ASN D N 1
ATOM 10372 C CA . ASN D 1 181 ? 64.870 6.025 72.386 1.00 13.16 179 ASN D CA 1
ATOM 10373 C C . ASN D 1 181 ? 66.149 5.232 72.547 1.00 13.53 179 ASN D C 1
ATOM 10374 O O . ASN D 1 181 ? 66.657 5.137 73.669 1.00 16.24 179 ASN D O 1
ATOM 10379 N N . LEU D 1 182 ? 66.657 4.661 71.460 1.00 13.02 180 LEU D N 1
ATOM 10380 C CA . LEU D 1 182 ? 67.882 3.872 71.469 1.00 13.83 180 LEU D CA 1
ATOM 10381 C C . LEU D 1 182 ? 69.118 4.664 71.036 1.00 13.30 180 LEU D C 1
ATOM 10382 O O . LEU D 1 182 ? 70.247 4.242 71.279 1.00 14.20 180 LEU D O 1
ATOM 10387 N N . ALA D 1 183 ? 68.890 5.796 70.378 1.00 12.02 181 ALA D N 1
ATOM 10388 C CA . ALA D 1 183 ? 69.970 6.493 69.669 1.00 10.62 181 ALA D CA 1
ATOM 10389 C C . ALA D 1 183 ? 70.927 7.176 70.607 1.00 10.56 181 ALA D C 1
ATOM 10390 O O . ALA D 1 183 ? 70.503 7.764 71.612 1.00 11.70 181 ALA D O 1
ATOM 10392 N N . ASP D 1 184 ? 72.197 7.106 70.239 1.00 9.21 182 ASP D N 1
ATOM 10393 C CA . ASP D 1 184 ? 73.265 7.934 70.813 1.00 9.35 182 ASP D CA 1
ATOM 10394 C C . ASP D 1 184 ? 73.335 9.313 70.173 1.00 9.41 182 ASP D C 1
ATOM 10395 O O . ASP D 1 184 ? 73.763 10.290 70.812 1.00 10.05 182 ASP D O 1
ATOM 10400 N N . VAL D 1 185 ? 72.950 9.376 68.904 1.00 9.88 183 VAL D N 1
ATOM 10401 C CA . VAL D 1 185 ? 73.028 10.615 68.135 1.00 10.11 183 VAL D CA 1
ATOM 10402 C C . VAL D 1 185 ? 71.789 10.715 67.256 1.00 10.23 183 VAL D C 1
ATOM 10403 O O . VAL D 1 185 ? 71.322 9.710 66.710 1.00 11.88 183 VAL D O 1
ATOM 10407 N N . ALA D 1 186 ? 71.229 11.911 67.177 1.00 8.38 184 ALA D N 1
ATOM 10408 C CA . ALA D 1 186 ? 70.039 12.191 66.353 1.00 7.86 184 ALA D CA 1
ATOM 10409 C C . ALA D 1 186 ? 70.408 13.232 65.328 1.00 8.00 184 ALA D C 1
ATOM 10410 O O . ALA D 1 186 ? 70.937 14.295 65.694 1.00 9.34 184 ALA D O 1
ATOM 10412 N N . THR D 1 187 ? 70.151 12.971 64.054 1.00 7.34 185 THR D N 1
ATOM 10413 C CA . THR D 1 187 ? 70.209 13.982 63.017 1.00 7.15 185 THR D CA 1
ATOM 10414 C C . THR D 1 187 ? 68.851 14.656 63.045 1.00 7.99 185 THR D C 1
ATOM 10415 O O . THR D 1 187 ? 67.822 14.035 62.743 1.00 8.49 185 THR D O 1
ATOM 10419 N N . VAL D 1 188 ? 68.830 15.917 63.438 1.00 7.95 186 VAL D N 1
ATOM 10420 C CA . VAL D 1 188 ? 67.593 16.698 63.567 1.00 7.97 186 VAL D CA 1
ATOM 10421 C C . VAL D 1 188 ? 67.586 17.848 62.561 1.00 7.87 186 VAL D C 1
ATOM 10422 O O . VAL D 1 188 ? 68.538 18.620 62.453 1.00 8.36 186 VAL D O 1
ATOM 10426 N N . TRP D 1 189 ? 66.506 17.923 61.785 1.00 7.80 187 TRP D N 1
ATOM 10427 C CA . TRP D 1 189 ? 66.294 18.938 60.783 1.00 8.47 187 TRP D CA 1
ATOM 10428 C C . TRP D 1 189 ? 65.423 20.060 61.385 1.00 8.81 187 TRP D C 1
ATOM 10429 O O . TRP D 1 189 ? 64.419 19.779 62.065 1.00 9.09 187 TRP D O 1
ATOM 10440 N N . ALA D 1 190 ? 65.808 21.294 61.145 1.00 8.77 188 ALA D N 1
ATOM 10441 C CA . ALA D 1 190 ? 65.149 22.444 61.744 1.00 9.27 188 ALA D CA 1
ATOM 10442 C C . ALA D 1 190 ? 65.151 23.594 60.763 1.00 10.08 188 ALA D C 1
ATOM 10443 O O . ALA D 1 190 ? 66.059 23.770 59.961 1.00 10.67 188 ALA D O 1
ATOM 10445 N N . GLN D 1 191 ? 64.122 24.436 60.898 1.00 10.80 189 GLN D N 1
ATOM 10446 C CA . GLN D 1 191 ? 64.085 25.690 60.195 1.00 12.32 189 GLN D CA 1
ATOM 10447 C C . GLN D 1 191 ? 64.991 26.712 60.870 1.00 12.62 189 GLN D C 1
ATOM 10448 O O . GLN D 1 191 ? 65.176 26.662 62.106 1.00 12.63 189 GLN D O 1
ATOM 10454 N N . THR D 1 192 ? 65.582 27.597 60.074 1.00 12.39 190 THR D N 1
ATOM 10455 C CA . THR D 1 192 ? 66.397 28.710 60.581 1.00 13.68 190 THR D CA 1
ATOM 10456 C C . THR D 1 192 ? 66.072 29.961 59.798 1.00 15.13 190 THR D C 1
ATOM 10457 O O . THR D 1 192 ? 65.354 29.899 58.801 1.00 14.64 190 THR D O 1
ATOM 10461 N N . ASP D 1 193 ? 66.610 31.090 60.243 1.00 17.14 191 ASP D N 1
ATOM 10462 C CA . ASP D 1 193 ? 66.442 32.345 59.520 1.00 17.92 191 ASP D CA 1
ATOM 10463 C C . ASP D 1 193 ? 66.907 32.248 58.057 1.00 18.23 191 ASP D C 1
ATOM 10464 O O . ASP D 1 193 ? 66.443 33.028 57.209 1.00 19.57 191 ASP D O 1
ATOM 10469 N N . ASP D 1 194 ? 67.795 31.297 57.747 1.00 17.50 192 ASP D N 1
ATOM 10470 C CA . ASP D 1 194 ? 68.363 31.173 56.393 1.00 17.94 192 ASP D CA 1
ATOM 10471 C C . ASP D 1 194 ? 67.921 29.915 55.665 1.00 15.91 192 ASP D C 1
ATOM 10472 O O . ASP D 1 194 ? 68.489 29.582 54.628 1.00 17.10 192 ASP D O 1
ATOM 10477 N N . GLY D 1 195 ? 66.929 29.218 56.214 1.00 14.82 193 GLY D N 1
ATOM 10478 C CA . GLY D 1 195 ? 66.444 27.984 55.632 1.00 14.18 193 GLY D CA 1
ATOM 10479 C C . GLY D 1 195 ? 66.728 26.742 56.454 1.00 12.39 193 GLY D C 1
ATOM 10480 O O . GLY D 1 195 ? 67.292 26.806 57.544 1.00 11.83 193 GLY D O 1
ATOM 10481 N N . ILE D 1 196 ? 66.304 25.602 55.930 1.00 11.25 194 ILE D N 1
ATOM 10482 C CA . ILE D 1 196 ? 66.388 24.346 56.676 1.00 10.49 194 ILE D CA 1
ATOM 10483 C C . ILE D 1 196 ? 67.848 23.947 56.826 1.00 10.22 194 ILE D C 1
ATOM 10484 O O . ILE D 1 196 ? 68.620 24.030 55.871 1.00 10.87 194 ILE D O 1
ATOM 10489 N N . ARG D 1 197 ? 68.209 23.528 58.029 1.00 10.03 195 ARG D N 1
ATOM 10490 C CA . ARG D 1 197 ? 69.564 23.087 58.357 1.00 9.65 195 ARG D CA 1
ATOM 10491 C C . ARG D 1 197 ? 69.470 21.806 59.160 1.00 9.93 195 ARG D C 1
ATOM 10492 O O . ARG D 1 197 ? 68.403 21.460 59.667 1.00 9.76 195 ARG D O 1
ATOM 10500 N N . GLY D 1 198 ? 70.588 21.081 59.272 1.00 9.51 196 GLY D N 1
ATOM 10501 C CA . GLY D 1 198 ? 70.639 19.820 59.977 1.00 8.63 196 GLY D CA 1
ATOM 10502 C C . GLY D 1 198 ? 71.683 19.843 61.067 1.00 8.72 196 GLY D C 1
ATOM 10503 O O . GLY D 1 198 ? 72.747 20.464 60.900 1.00 9.00 196 GLY D O 1
ATOM 10504 N N . PHE D 1 199 ? 71.403 19.133 62.154 1.00 8.00 197 PHE D N 1
ATOM 10505 C CA . PHE D 1 199 ? 72.253 19.128 63.336 1.00 7.88 197 PHE D CA 1
ATOM 10506 C C . PHE D 1 199 ? 72.436 17.724 63.875 1.00 7.83 197 PHE D C 1
ATOM 10507 O O . PHE D 1 199 ? 71.488 16.961 63.882 1.00 8.86 197 PHE D O 1
ATOM 10515 N N . LEU D 1 200 ? 73.641 17.402 64.362 1.00 8.46 198 LEU D N 1
ATOM 10516 C CA . LEU D 1 200 ? 73.869 16.203 65.130 1.00 8.73 198 LEU D CA 1
ATOM 10517 C C . LEU D 1 200 ? 73.676 16.487 66.597 1.00 10.12 198 LEU D C 1
ATOM 10518 O O . LEU D 1 200 ? 74.405 17.310 67.174 1.00 10.47 198 LEU D O 1
ATOM 10523 N N . VAL D 1 201 ? 72.686 15.855 67.199 1.00 10.23 199 VAL D N 1
ATOM 10524 C CA . VAL D 1 201 ? 72.308 16.137 68.579 1.00 9.96 199 VAL D CA 1
ATOM 10525 C C . VAL D 1 201 ? 72.637 14.917 69.416 1.00 11.41 199 VAL D C 1
ATOM 10526 O O . VAL D 1 201 ? 71.985 13.874 69.302 1.00 11.36 199 VAL D O 1
ATOM 10530 N N . PRO D 1 202 ? 73.659 15.003 70.255 1.00 11.44 200 PRO D N 1
ATOM 10531 C CA . PRO D 1 202 ? 73.856 13.908 71.191 1.00 12.36 200 PRO D CA 1
ATOM 10532 C C . PRO D 1 202 ? 72.643 13.767 72.082 1.00 13.57 200 PRO D C 1
ATOM 10533 O O . PRO D 1 202 ? 72.104 14.758 72.575 1.00 13.03 200 PRO D O 1
ATOM 10537 N N . THR D 1 203 ? 72.181 12.549 72.279 1.00 13.44 201 THR D N 1
ATOM 10538 C CA . THR D 1 203 ? 70.865 12.362 72.905 1.00 13.72 201 THR D CA 1
ATOM 10539 C C . THR D 1 203 ? 70.874 12.570 74.439 1.00 15.40 201 THR D C 1
ATOM 10540 O O . THR D 1 203 ? 69.813 12.575 75.047 1.00 16.44 201 THR D O 1
ATOM 10544 N N . ASP D 1 204 ? 72.052 12.740 75.034 1.00 15.64 202 ASP D N 1
ATOM 10545 C CA . ASP D 1 204 ? 72.178 13.151 76.454 1.00 17.89 202 ASP D CA 1
ATOM 10546 C C . ASP D 1 204 ? 72.282 14.674 76.619 1.00 17.39 202 ASP D C 1
ATOM 10547 O O . ASP D 1 204 ? 72.479 15.168 77.723 1.00 19.22 202 ASP D O 1
ATOM 10552 N N . THR D 1 205 ? 72.127 15.442 75.545 1.00 15.90 203 THR D N 1
ATOM 10553 C CA . THR D 1 205 ? 72.143 16.913 75.665 1.00 14.69 203 THR D CA 1
ATOM 10554 C C . THR D 1 205 ? 70.968 17.411 76.512 1.00 14.32 203 THR D C 1
ATOM 10555 O O . THR D 1 205 ? 69.831 16.967 76.331 1.00 15.47 203 THR D O 1
ATOM 10559 N N . PRO D 1 206 ? 71.222 18.310 77.477 1.00 14.20 204 PRO D N 1
ATOM 10560 C CA . PRO D 1 206 ? 70.109 18.8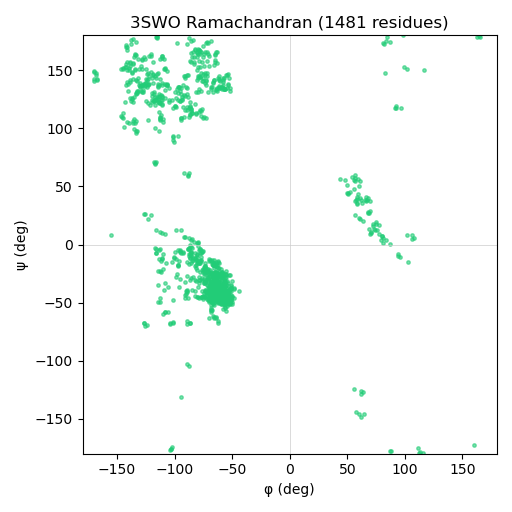46 78.225 1.00 14.04 204 PRO D CA 1
ATOM 10561 C C . PRO D 1 206 ? 68.998 19.409 77.335 1.00 13.40 204 PRO D C 1
ATOM 10562 O O . PRO D 1 206 ? 69.277 20.173 76.381 1.00 13.92 204 PRO D O 1
ATOM 10566 N N . GLY D 1 207 ? 67.761 19.065 77.669 1.00 12.85 205 GLY D N 1
ATOM 10567 C CA . GLY D 1 207 ? 66.608 19.486 76.931 1.00 12.81 205 GLY D CA 1
ATOM 10568 C C . GLY D 1 207 ? 66.112 18.524 75.867 1.00 11.21 205 GLY D C 1
ATOM 10569 O O . GLY D 1 207 ? 65.032 18.751 75.333 1.00 12.06 205 GLY D O 1
ATOM 10570 N N . PHE D 1 208 ? 66.878 17.471 75.596 1.00 12.49 206 PHE D N 1
ATOM 10571 C CA . PHE D 1 208 ? 66.532 16.458 74.591 1.00 10.84 206 PHE D CA 1
ATOM 10572 C C . PHE D 1 208 ? 65.911 15.258 75.304 1.00 12.16 206 PHE D C 1
ATOM 10573 O O . PHE D 1 208 ? 66.553 14.654 76.154 1.00 13.02 206 PHE D O 1
ATOM 10581 N N . THR D 1 209 ? 64.660 14.957 74.974 1.00 12.05 207 THR D N 1
ATOM 10582 C CA . THR D 1 209 ? 63.960 13.792 75.534 1.00 13.67 207 THR D CA 1
ATOM 10583 C C . THR D 1 209 ? 63.396 12.920 74.412 1.00 12.60 207 THR D C 1
ATOM 10584 O O . THR D 1 209 ? 62.790 13.434 73.478 1.00 15.09 207 THR D O 1
ATOM 10588 N N . ALA D 1 210 ? 63.534 11.607 74.560 1.00 11.86 208 ALA D N 1
ATOM 10589 C CA . ALA D 1 210 ? 62.873 10.633 73.672 1.00 11.00 208 ALA D CA 1
ATOM 10590 C C . ALA D 1 210 ? 61.833 9.855 74.459 1.00 11.31 208 ALA D C 1
ATOM 10591 O O . ALA D 1 210 ? 62.140 9.305 75.524 1.00 12.13 208 ALA D O 1
ATOM 10593 N N . ASN D 1 211 ? 60.607 9.786 73.930 1.00 10.6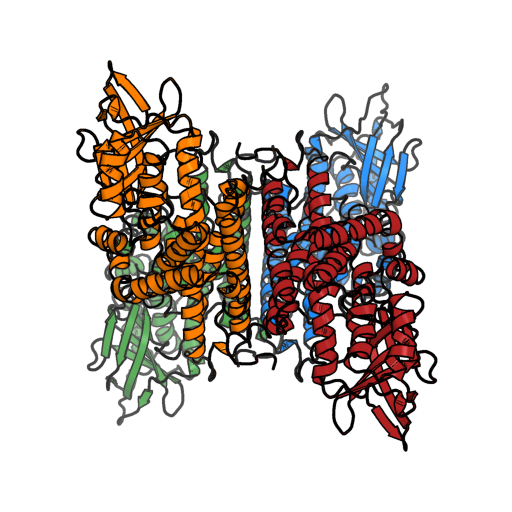6 209 ASN D N 1
ATOM 10594 C CA . ASN D 1 211 ? 59.494 9.067 74.549 1.00 11.53 209 ASN D CA 1
ATOM 10595 C C . ASN D 1 211 ? 59.038 7.984 73.586 1.00 11.68 209 ASN D C 1
ATOM 10596 O O . ASN D 1 211 ? 58.636 8.281 72.458 1.00 12.11 209 ASN D O 1
ATOM 10601 N N . GLU D 1 212 ? 59.032 6.749 74.072 1.00 11.82 210 GLU D N 1
ATOM 10602 C CA . GLU D 1 212 ? 58.699 5.620 73.222 1.00 11.32 210 GLU D CA 1
ATOM 10603 C C . GLU D 1 212 ? 57.210 5.543 72.955 1.00 11.31 210 GLU D C 1
ATOM 10604 O O . GLU D 1 212 ? 56.384 5.803 73.856 1.00 12.82 210 GLU D O 1
ATOM 10610 N N . ILE D 1 213 ? 56.876 5.198 71.712 1.00 9.57 211 ILE D N 1
ATOM 10611 C CA . ILE D 1 213 ? 55.474 4.997 71.264 1.00 10.62 211 ILE D CA 1
ATOM 10612 C C . ILE D 1 213 ? 55.113 3.541 71.455 1.00 10.70 211 ILE D C 1
ATOM 10613 O O . ILE D 1 213 ? 55.848 2.636 71.022 1.00 11.16 211 ILE D O 1
ATOM 10618 N N . HIS D 1 214 ? 53.995 3.314 72.143 1.00 10.61 212 HIS D N 1
ATOM 10619 C CA . HIS D 1 214 ? 53.444 1.968 72.395 1.00 11.10 212 HIS D CA 1
ATOM 10620 C C . HIS D 1 214 ? 52.091 1.820 71.709 1.00 10.37 212 HIS D C 1
ATOM 10621 O O . HIS D 1 214 ? 51.583 2.754 71.060 1.00 11.18 212 HIS D O 1
ATOM 10628 N N . ARG D 1 215 ? 51.532 0.624 71.849 1.00 10.10 213 ARG D N 1
ATOM 10629 C CA . ARG D 1 215 ? 50.224 0.282 71.278 1.00 10.00 213 ARG D CA 1
ATOM 10630 C C . ARG D 1 215 ? 50.160 0.488 69.770 1.00 8.72 213 ARG D C 1
ATOM 10631 O O . ARG D 1 215 ? 49.120 0.823 69.185 1.00 9.13 213 ARG D O 1
ATOM 10639 N N . LYS D 1 216 ? 51.261 0.176 69.118 1.00 8.54 214 LYS D N 1
ATOM 10640 C CA . LYS D 1 216 ? 51.283 0.027 67.676 1.00 8.41 214 LYS D CA 1
ATOM 10641 C C . LYS D 1 216 ? 50.748 -1.338 67.262 1.00 7.74 214 LYS D C 1
ATOM 10642 O O . LYS D 1 216 ? 50.937 -2.337 67.965 1.00 8.17 214 LYS D O 1
ATOM 10648 N N . LEU D 1 217 ? 50.047 -1.386 66.124 1.00 7.40 215 LEU D N 1
ATOM 10649 C CA . LEU D 1 217 ? 49.670 -2.649 65.513 1.00 7.86 215 LEU D CA 1
ATOM 10650 C C . LEU D 1 217 ? 50.605 -3.014 64.354 1.00 7.81 215 LEU D C 1
ATOM 10651 O O . LEU D 1 217 ? 50.575 -4.130 63.846 1.00 8.88 215 LEU D O 1
ATOM 10656 N N . SER D 1 218 ? 51.450 -2.065 63.938 1.00 8.06 216 SER D N 1
ATOM 10657 C CA . SER D 1 218 ? 52.400 -2.201 62.843 1.00 7.38 216 SER D CA 1
ATOM 10658 C C . SER D 1 218 ? 53.767 -1.878 63.373 1.00 6.94 216 SER D C 1
ATOM 10659 O O . SER D 1 218 ? 53.902 -0.976 64.173 1.00 8.07 216 SER D O 1
ATOM 10662 N N . LEU D 1 219 ? 54.782 -2.633 62.981 1.00 7.18 217 LEU D N 1
ATOM 10663 C CA . LEU D 1 219 ? 56.169 -2.341 63.372 1.00 7.74 217 LEU D CA 1
ATOM 10664 C C . LEU D 1 219 ? 56.319 -2.404 64.881 1.00 8.28 217 LEU D C 1
ATOM 10665 O O . LEU D 1 219 ? 57.024 -1.620 65.536 1.00 8.44 217 LEU D O 1
ATOM 10670 N N . ARG D 1 220 ? 55.649 -3.389 65.479 1.00 7.33 218 ARG D N 1
ATOM 10671 C CA . ARG D 1 220 ? 55.846 -3.681 66.895 1.00 7.69 218 ARG D CA 1
ATOM 10672 C C . ARG D 1 220 ? 57.267 -4.122 67.211 1.00 7.91 218 ARG D C 1
ATOM 10673 O O . ARG D 1 220 ? 57.769 -3.811 68.296 1.00 8.39 218 ARG D O 1
ATOM 10681 N N . ALA D 1 221 ? 57.900 -4.863 66.301 1.00 7.70 219 ALA D N 1
ATOM 10682 C CA . ALA D 1 221 ? 59.303 -5.265 66.509 1.00 8.84 219 ALA D CA 1
ATOM 10683 C C . ALA D 1 221 ? 60.250 -4.181 65.977 1.00 8.58 219 ALA D C 1
ATOM 10684 O O . ALA D 1 221 ? 61.052 -4.383 65.047 1.00 9.18 219 ALA D O 1
ATOM 10686 N N . SER D 1 222 ? 60.118 -3.001 66.592 1.00 9.14 220 SER D N 1
ATOM 10687 C CA . SER D 1 222 ? 60.842 -1.798 66.182 1.00 9.77 220 SER D CA 1
ATOM 10688 C C . SER D 1 222 ? 60.626 -0.770 67.251 1.00 10.39 220 SER D C 1
ATOM 10689 O O . SER D 1 222 ? 59.565 -0.767 67.893 1.00 12.27 220 SER D O 1
ATOM 10692 N N . VAL D 1 223 ? 61.600 0.102 67.475 1.00 9.41 221 VAL D N 1
ATOM 10693 C CA . VAL D 1 223 ? 61.451 1.190 68.427 1.00 9.52 221 VAL D CA 1
ATOM 10694 C C . VAL D 1 223 ? 61.091 2.449 67.649 1.00 9.40 221 VAL D C 1
ATOM 10695 O O . VAL D 1 223 ? 61.792 2.840 66.707 1.00 9.42 221 VAL D O 1
ATOM 10699 N N . THR D 1 224 ? 59.995 3.112 68.013 1.00 8.80 222 THR D N 1
ATOM 10700 C CA . THR D 1 224 ? 59.546 4.351 67.396 1.00 8.63 222 THR D CA 1
ATOM 10701 C C . THR D 1 224 ? 59.257 5.354 68.507 1.00 9.42 222 THR D C 1
ATOM 10702 O O . THR D 1 224 ? 58.698 4.970 69.516 1.00 9.79 222 THR D O 1
ATOM 10706 N N . SER D 1 225 ? 59.646 6.631 68.323 1.00 9.23 223 SER D N 1
ATOM 10707 C CA . SER D 1 225 ? 59.680 7.612 69.402 1.00 9.09 223 SER D CA 1
ATOM 10708 C C . SER D 1 225 ? 59.185 8.985 69.010 1.00 9.17 223 SER D C 1
ATOM 10709 O O . SER D 1 225 ? 59.242 9.395 67.857 1.00 9.86 223 SER D O 1
ATOM 10712 N N . GLU D 1 226 ? 58.740 9.712 70.032 1.00 9.65 224 GLU D N 1
ATOM 10713 C CA . GLU D 1 226 ? 58.637 11.161 70.002 1.00 9.68 224 GLU D CA 1
ATOM 10714 C C . GLU D 1 226 ? 59.953 11.764 70.512 1.00 9.78 224 GLU D C 1
ATOM 10715 O O . GLU D 1 226 ? 60.508 11.273 71.480 1.00 10.40 224 GLU D O 1
ATOM 10721 N N . LEU D 1 227 ? 60.456 12.785 69.834 1.00 8.88 225 LEU D N 1
ATOM 10722 C CA . LEU D 1 227 ? 61.622 13.551 70.327 1.00 9.41 225 LEU D CA 1
ATOM 10723 C C . LEU D 1 227 ? 61.145 14.938 70.712 1.00 10.12 225 LEU D C 1
ATOM 10724 O O . LEU D 1 227 ? 60.578 15.653 69.919 1.00 10.57 225 LEU D O 1
ATOM 10729 N N . VAL D 1 228 ? 61.425 15.310 71.960 1.00 10.80 226 VAL D N 1
ATOM 10730 C CA . VAL D 1 228 ? 61.097 16.658 72.427 1.00 10.64 226 VAL D CA 1
ATOM 10731 C C . VAL D 1 228 ? 62.398 17.430 72.658 1.00 10.16 226 VAL D C 1
ATOM 10732 O O . VAL D 1 228 ? 63.279 16.982 73.421 1.00 11.75 226 VAL D O 1
ATOM 10736 N N . LEU D 1 229 ? 62.529 18.541 71.932 1.00 9.40 227 LEU D N 1
ATOM 10737 C CA . LEU D 1 229 ? 63.696 19.393 72.054 1.00 10.66 227 LEU D CA 1
ATOM 10738 C C . LEU D 1 229 ? 63.252 20.702 72.734 1.00 10.12 227 LEU D C 1
ATOM 10739 O O . LEU D 1 229 ? 62.614 21.545 72.098 1.00 11.25 227 LEU D O 1
ATOM 10744 N N . ASP D 1 230 ? 63.615 20.824 74.002 1.00 10.08 228 ASP D N 1
ATOM 10745 C CA . ASP D 1 230 ? 63.280 21.992 74.825 1.00 10.24 228 ASP D CA 1
ATOM 10746 C C . ASP D 1 230 ? 64.531 22.860 74.883 1.00 9.93 228 ASP D C 1
ATOM 10747 O O . ASP D 1 230 ? 65.412 22.672 75.733 1.00 10.12 228 ASP D O 1
ATOM 10752 N N . ASN D 1 231 ? 64.622 23.810 73.970 1.00 9.98 229 ASN D N 1
ATOM 10753 C CA . ASN D 1 231 ? 65.760 24.743 73.931 1.00 9.82 229 ASN D CA 1
ATOM 10754 C C . ASN D 1 231 ? 67.111 24.076 74.134 1.00 10.21 229 ASN D C 1
ATOM 10755 O O . ASN D 1 231 ? 67.878 24.385 75.038 1.00 10.77 229 ASN D O 1
ATOM 10760 N N . VAL D 1 232 ? 67.368 23.101 73.259 1.00 10.23 230 VAL D N 1
ATOM 10761 C CA . VAL D 1 232 ? 68.568 22.285 73.294 1.00 10.07 230 VAL D CA 1
ATOM 10762 C C . VAL D 1 232 ? 69.749 23.040 72.749 1.00 10.20 230 VAL D C 1
ATOM 10763 O O . VAL D 1 232 ? 69.762 23.416 71.576 1.00 9.36 230 VAL D O 1
ATOM 10767 N N . ARG D 1 233 ? 70.733 23.306 73.607 1.00 9.61 231 ARG D N 1
ATOM 10768 C CA . ARG D 1 233 ? 71.878 24.154 73.269 1.00 9.88 231 ARG D CA 1
ATOM 10769 C C . ARG D 1 233 ? 73.039 23.293 72.776 1.00 10.70 231 ARG D C 1
ATOM 10770 O O . ARG D 1 233 ? 73.441 22.311 73.451 1.00 11.97 231 ARG D O 1
ATOM 10778 N N . LEU D 1 234 ? 73.547 23.654 71.595 1.00 10.38 232 LEU D N 1
ATOM 10779 C CA . LEU D 1 234 ? 74.634 22.927 70.919 1.00 9.80 232 LEU D CA 1
ATOM 10780 C C . LEU D 1 234 ? 75.739 23.907 70.508 1.00 10.11 232 LEU D C 1
ATOM 10781 O O . LEU D 1 234 ? 75.461 25.061 70.195 1.00 10.72 232 LEU D O 1
ATOM 10786 N N . PRO D 1 235 ? 76.979 23.419 70.391 1.00 10.26 233 PRO D N 1
ATOM 10787 C CA . PRO D 1 235 ? 78.025 24.230 69.811 1.00 10.16 233 PRO D CA 1
ATOM 10788 C C . PRO D 1 235 ? 77.868 24.404 68.294 1.00 9.80 233 PRO D C 1
ATOM 10789 O O . PRO D 1 235 ? 77.167 23.609 67.633 1.00 9.86 233 PRO D O 1
ATOM 10793 N N . ALA D 1 236 ? 78.469 25.462 67.746 1.00 9.84 234 ALA D N 1
ATOM 10794 C CA . ALA D 1 236 ? 78.518 25.692 66.292 1.00 10.69 234 ALA D CA 1
ATOM 10795 C C . ALA D 1 236 ? 78.853 24.416 65.520 1.00 9.85 234 ALA D C 1
ATOM 10796 O O . ALA D 1 236 ? 78.234 24.111 64.486 1.00 11.11 234 ALA D O 1
ATOM 10798 N N . SER D 1 237 ? 79.775 23.641 66.074 1.00 10.52 235 SER D N 1
ATOM 10799 C CA . SER D 1 237 ? 80.279 22.427 65.412 1.00 10.43 235 SER D CA 1
ATOM 10800 C C . SER D 1 237 ? 79.258 21.295 65.265 1.00 9.78 235 SER D C 1
ATOM 10801 O O . SER D 1 237 ? 79.522 20.335 64.565 1.00 10.40 235 SER D O 1
ATOM 10804 N N . ALA D 1 238 ? 78.128 21.378 65.967 1.00 8.99 236 ALA D N 1
ATOM 10805 C CA . ALA D 1 238 ? 77.088 20.355 65.862 1.00 8.94 236 ALA D CA 1
ATOM 10806 C C . ALA D 1 238 ? 76.316 20.427 64.549 1.00 8.48 236 ALA D C 1
ATOM 10807 O O . ALA D 1 238 ? 75.658 19.438 64.179 1.00 9.30 236 ALA D O 1
ATOM 10809 N N . GLN D 1 239 ? 76.384 21.558 63.844 1.00 8.81 237 GLN D N 1
ATOM 10810 C CA . GLN D 1 239 ? 75.710 21.685 62.560 1.00 8.55 237 GLN D CA 1
ATOM 10811 C C . GLN D 1 239 ? 76.376 20.743 61.529 1.00 7.78 237 GLN D C 1
ATOM 10812 O O . GLN D 1 239 ? 77.604 20.591 61.517 1.00 9.25 237 GLN D O 1
ATOM 10818 N N . LEU D 1 240 ? 75.573 20.089 60.699 1.00 7.79 238 LEU D N 1
ATOM 10819 C CA . LEU D 1 240 ? 76.088 19.359 59.530 1.00 7.61 238 LEU D CA 1
ATOM 10820 C C . LEU D 1 240 ? 76.447 20.456 58.529 1.00 8.64 238 LEU D C 1
ATOM 10821 O O . LEU D 1 240 ? 75.542 21.100 57.985 1.00 9.56 238 LEU D O 1
ATOM 10826 N N . PRO D 1 241 ? 77.748 20.688 58.271 1.00 8.51 239 PRO D N 1
ATOM 10827 C CA . PRO D 1 241 ? 78.096 21.922 57.579 1.00 9.77 239 PRO D CA 1
ATOM 10828 C C . PRO D 1 241 ? 77.632 22.052 56.138 1.00 10.62 239 PRO D C 1
ATOM 10829 O O . PRO D 1 241 ? 77.486 23.186 55.637 1.00 13.16 239 PRO D O 1
ATOM 10833 N N . LEU D 1 242 ? 77.416 20.923 55.476 1.00 9.34 240 LEU D N 1
ATOM 10834 C CA . LEU D 1 242 ? 77.115 20.956 54.045 1.00 10.21 240 LEU D CA 1
ATOM 10835 C C . LEU D 1 242 ? 75.614 20.899 53.734 1.00 9.91 240 LEU D C 1
ATOM 10836 O O . LEU D 1 242 ? 75.227 20.991 52.562 1.00 10.72 240 LEU D O 1
ATOM 10841 N N . ALA D 1 243 ? 74.763 20.733 54.744 1.00 9.36 241 ALA D N 1
ATOM 10842 C CA . ALA D 1 243 ? 73.307 20.589 54.528 1.00 8.40 241 ALA D CA 1
ATOM 10843 C C . ALA D 1 243 ? 72.622 21.945 54.486 1.00 9.19 241 ALA D C 1
ATOM 10844 O O . ALA D 1 243 ? 72.609 22.670 55.482 1.00 11.75 241 ALA D O 1
ATOM 10846 N N . GLU D 1 244 ? 72.026 22.274 53.344 1.00 10.22 242 GLU D N 1
ATOM 10847 C CA . GLU D 1 244 ? 71.229 23.502 53.193 1.00 11.64 242 GLU D CA 1
ATOM 10848 C C . GLU D 1 244 ? 69.945 23.208 52.429 1.00 11.56 242 GLU D C 1
ATOM 10849 O O . GLU D 1 244 ? 69.991 22.660 51.308 1.00 12.96 242 GLU D O 1
ATOM 10855 N N . GLY D 1 245 ? 68.800 23.562 53.016 1.00 10.49 243 GLY D N 1
ATOM 10856 C CA . GLY D 1 245 ? 67.516 23.382 52.382 1.00 10.37 243 GLY D CA 1
ATOM 10857 C C . GLY D 1 245 ? 66.950 21.985 52.518 1.00 10.65 243 GLY D C 1
ATOM 10858 O O . GLY D 1 245 ? 67.587 21.085 53.040 1.00 10.53 243 GLY D O 1
ATOM 10859 N N . LEU D 1 246 ? 65.705 21.833 52.074 1.00 11.54 244 LEU D N 1
ATOM 10860 C CA . LEU D 1 246 ? 64.992 20.572 52.139 1.00 11.44 244 LEU D CA 1
ATOM 10861 C C . LEU D 1 246 ? 65.690 19.501 51.290 1.00 10.51 244 LEU D C 1
ATOM 10862 O O . LEU D 1 246 ? 65.526 18.299 51.541 1.00 10.45 244 LEU D O 1
ATOM 10867 N N . SER D 1 247 ? 66.477 19.909 50.296 1.00 10.90 245 SER D N 1
ATOM 10868 C CA . SER D 1 247 ? 67.173 18.923 49.481 1.00 10.74 245 SER D CA 1
ATOM 10869 C C . SER D 1 247 ? 68.055 17.973 50.295 1.00 10.19 245 SER D C 1
ATOM 10870 O O . SER D 1 247 ? 68.245 16.828 49.919 1.00 9.84 245 SER D O 1
ATOM 10873 N N . ALA D 1 248 ? 68.605 18.459 51.405 1.00 9.35 246 ALA D N 1
ATOM 10874 C CA . ALA D 1 248 ? 69.480 17.616 52.205 1.00 9.21 246 ALA D CA 1
ATOM 10875 C C . ALA D 1 248 ? 68.752 16.445 52.872 1.00 8.56 246 ALA D C 1
ATOM 10876 O O . ALA D 1 248 ? 69.096 15.283 52.623 1.00 7.53 246 ALA D O 1
ATOM 10878 N N . PRO D 1 249 ? 67.700 16.677 53.686 1.00 7.49 247 PRO D N 1
ATOM 10879 C CA . PRO D 1 249 ? 66.996 15.519 54.197 1.00 8.30 247 PRO D CA 1
ATOM 10880 C C . PRO D 1 249 ? 66.381 14.644 53.102 1.00 7.62 247 PRO D C 1
ATOM 10881 O O . PRO D 1 249 ? 66.358 13.422 53.227 1.00 7.95 247 PRO D O 1
ATOM 10885 N N . LEU D 1 250 ? 65.892 15.260 52.035 1.00 8.35 248 LEU D N 1
ATOM 10886 C CA . LEU D 1 250 ? 65.288 14.462 50.960 1.00 8.48 248 LEU D CA 1
ATOM 10887 C C . LEU D 1 250 ? 66.314 13.557 50.289 1.00 8.78 248 LEU D C 1
ATOM 10888 O O . LEU D 1 250 ? 65.986 12.449 49.894 1.00 8.80 248 LEU D O 1
ATOM 10893 N N . SER D 1 251 ? 67.567 14.001 50.191 1.00 7.95 249 SER D N 1
ATOM 10894 C CA . SER D 1 251 ? 68.600 13.154 49.604 1.00 8.42 249 SER D CA 1
ATOM 10895 C C . SER D 1 251 ? 68.781 11.909 50.439 1.00 8.72 249 SER D C 1
ATOM 10896 O O . SER D 1 251 ? 69.011 10.810 49.940 1.00 7.81 249 SER D O 1
ATOM 10899 N N . CYS D 1 252 ? 68.690 12.072 51.755 1.00 7.72 250 CYS D N 1
ATOM 10900 C CA . CYS D 1 252 ? 68.779 10.910 52.662 1.00 7.64 250 CYS D CA 1
ATOM 10901 C C . CYS D 1 252 ? 67.578 9.994 52.482 1.00 8.04 250 CYS D C 1
ATOM 10902 O O . CYS D 1 252 ? 67.745 8.763 52.380 1.00 8.05 250 CYS D O 1
ATOM 10905 N N . LEU D 1 253 ? 66.384 10.574 52.431 1.00 8.03 251 LEU D N 1
ATOM 10906 C CA . LEU D 1 253 ? 65.178 9.794 52.161 1.00 7.44 251 LEU D CA 1
ATOM 10907 C C . LEU D 1 253 ? 65.317 9.022 50.860 1.00 8.08 251 LEU D C 1
ATOM 10908 O O . LEU D 1 253 ? 64.920 7.861 50.815 1.00 7.41 251 LEU D O 1
ATOM 10913 N N . ASN D 1 254 ? 65.885 9.612 49.808 1.00 7.50 252 ASN D N 1
ATOM 10914 C CA . ASN D 1 254 ? 66.020 8.892 48.576 1.00 8.07 252 ASN D CA 1
ATOM 10915 C C . ASN D 1 254 ? 66.955 7.702 48.675 1.00 7.93 252 ASN D C 1
ATOM 10916 O O . ASN D 1 254 ? 66.723 6.693 48.016 1.00 8.51 252 ASN D O 1
ATOM 10921 N N . GLU D 1 255 ? 67.972 7.769 49.529 1.00 8.19 253 GLU D N 1
ATOM 10922 C CA . GLU D 1 255 ? 68.784 6.584 49.812 1.00 8.59 253 GLU D CA 1
ATOM 10923 C C . GLU D 1 255 ? 67.989 5.477 50.506 1.00 8.60 253 GLU D C 1
ATOM 10924 O O . GLU D 1 255 ? 68.054 4.321 50.117 1.00 8.26 253 GLU D O 1
ATOM 10930 N N . ALA D 1 256 ? 67.219 5.840 51.525 1.00 7.26 254 ALA D N 1
ATOM 10931 C CA . ALA D 1 256 ? 66.413 4.863 52.264 1.00 8.29 254 ALA D CA 1
ATOM 10932 C C . ALA D 1 256 ? 65.278 4.293 51.424 1.00 7.76 254 ALA D C 1
ATOM 10933 O O . ALA D 1 256 ? 65.043 3.086 51.460 1.00 8.16 254 ALA D O 1
ATOM 10935 N N . ARG D 1 257 ? 64.629 5.151 50.629 1.00 7.65 255 ARG D N 1
ATOM 10936 C CA . ARG D 1 257 ? 63.530 4.729 49.756 1.00 6.89 255 ARG D CA 1
ATOM 10937 C C . ARG D 1 257 ? 64.025 3.641 48.793 1.00 7.43 255 ARG D C 1
ATOM 10938 O O . ARG D 1 257 ? 63.323 2.655 48.533 1.00 6.80 255 ARG D O 1
ATOM 10946 N N . PHE D 1 258 ? 65.256 3.798 48.281 1.00 6.65 256 PHE D N 1
ATOM 10947 C CA . PHE D 1 258 ? 65.828 2.806 47.406 1.00 6.98 256 PHE D CA 1
ATOM 10948 C C . PHE D 1 258 ? 65.897 1.434 48.088 1.00 7.46 256 PHE D C 1
ATOM 10949 O O . PHE D 1 258 ? 65.510 0.411 47.504 1.00 7.91 256 PHE D O 1
ATOM 10957 N N . GLY D 1 259 ? 66.358 1.393 49.331 1.00 7.72 257 GLY D N 1
ATOM 10958 C CA . GLY D 1 259 ? 66.361 0.117 50.046 1.00 7.73 257 GLY D CA 1
ATOM 10959 C C . GLY D 1 259 ? 64.967 -0.463 50.239 1.00 8.49 257 GLY D C 1
ATOM 10960 O O . GLY D 1 259 ? 64.809 -1.680 50.183 1.00 8.67 257 GLY D O 1
ATOM 10961 N N . ILE D 1 260 ? 63.982 0.385 50.509 1.00 7.09 258 ILE D N 1
ATOM 10962 C CA . ILE D 1 260 ? 62.571 -0.024 50.670 1.00 7.23 258 ILE D CA 1
ATOM 10963 C C . ILE D 1 260 ? 62.014 -0.636 49.363 1.00 7.12 258 ILE D C 1
ATOM 10964 O O . ILE D 1 260 ? 61.224 -1.570 49.427 1.00 7.40 258 ILE D O 1
ATOM 10969 N N . VAL D 1 261 ? 62.426 -0.113 48.203 1.00 7.17 259 VAL D N 1
ATOM 10970 C CA . VAL D 1 261 ? 62.007 -0.649 46.913 1.00 6.60 259 VAL D CA 1
ATOM 10971 C C . VAL D 1 261 ? 62.250 -2.157 46.882 1.00 6.56 259 VAL D C 1
ATOM 10972 O O . VAL D 1 261 ? 61.427 -2.944 46.415 1.00 7.22 259 VAL D O 1
ATOM 10976 N N . PHE D 1 262 ? 63.440 -2.568 47.333 1.00 6.84 260 PHE D N 1
ATOM 10977 C CA . PHE D 1 262 ? 63.785 -3.970 47.494 1.00 6.30 260 PHE D CA 1
ATOM 10978 C C . PHE D 1 262 ? 63.150 -4.625 48.710 1.00 6.84 260 PHE D C 1
ATOM 10979 O O . PHE D 1 262 ? 62.656 -5.738 48.654 1.00 6.48 260 PHE D O 1
ATOM 10987 N N . GLY D 1 263 ? 63.230 -3.947 49.847 1.00 6.21 261 GLY D N 1
ATOM 10988 C CA . GLY D 1 263 ? 62.772 -4.513 51.097 1.00 6.23 261 GLY D CA 1
ATOM 10989 C C . GLY D 1 263 ? 61.342 -5.003 51.030 1.00 5.84 261 GLY D C 1
ATOM 10990 O O . GLY D 1 263 ? 61.038 -6.120 51.472 1.00 5.89 261 GLY D O 1
ATOM 10991 N N . ALA D 1 264 ? 60.423 -4.206 50.483 1.00 5.34 262 ALA D N 1
ATOM 10992 C CA . ALA D 1 264 ? 59.023 -4.621 50.459 1.00 5.82 262 ALA D CA 1
ATOM 10993 C C . ALA D 1 264 ? 58.845 -5.950 49.736 1.00 6.36 262 ALA D C 1
ATOM 10994 O O . ALA D 1 264 ? 57.997 -6.776 50.125 1.00 6.33 262 ALA D O 1
ATOM 10996 N N . LEU D 1 265 ? 59.663 -6.200 48.712 1.00 5.34 263 LEU D N 1
ATOM 10997 C CA . LEU D 1 265 ? 59.609 -7.452 47.964 1.00 5.35 263 LEU D CA 1
ATOM 10998 C C . LEU D 1 265 ? 59.979 -8.650 48.830 1.00 5.73 263 LEU D C 1
ATOM 10999 O O . LEU D 1 265 ? 59.516 -9.777 48.590 1.00 6.80 263 LEU D O 1
ATOM 11004 N N . GLY D 1 266 ? 60.814 -8.435 49.845 1.00 5.59 264 GLY D N 1
ATOM 11005 C CA . GLY D 1 266 ? 61.170 -9.535 50.753 1.00 5.99 264 GLY D CA 1
ATOM 11006 C C . GLY D 1 266 ? 59.988 -9.965 51.626 1.00 6.03 264 GLY D C 1
ATOM 11007 O O . GLY D 1 266 ? 59.728 -11.169 51.800 1.00 6.02 264 GLY D O 1
ATOM 11008 N N . ALA D 1 267 ? 59.256 -8.997 52.172 1.00 5.95 265 ALA D N 1
ATOM 11009 C CA . ALA D 1 267 ? 58.022 -9.293 52.914 1.00 5.86 265 ALA D CA 1
ATOM 11010 C C . ALA D 1 267 ? 57.043 -10.030 52.007 1.00 6.05 265 ALA D C 1
ATOM 11011 O O . ALA D 1 267 ? 56.388 -11.007 52.416 1.00 6.58 265 ALA D O 1
ATOM 11013 N N . ALA D 1 268 ? 56.919 -9.561 50.764 1.00 5.71 266 ALA D N 1
ATOM 11014 C CA . ALA D 1 268 ? 56.017 -10.228 49.822 1.00 5.50 266 ALA D CA 1
ATOM 11015 C C . ALA D 1 268 ? 56.460 -11.669 49.496 1.00 4.37 266 ALA D C 1
ATOM 11016 O O . ALA D 1 268 ? 55.650 -12.589 49.524 1.00 6.29 266 ALA D O 1
ATOM 11018 N N . ARG D 1 269 ? 57.744 -11.858 49.228 1.00 5.66 267 ARG D N 1
ATOM 11019 C CA . ARG D 1 269 ? 58.266 -13.173 48.874 1.00 4.82 267 ARG D CA 1
ATOM 11020 C C . ARG D 1 269 ? 58.100 -14.139 50.039 1.00 6.09 267 ARG D C 1
ATOM 11021 O O . ARG D 1 269 ? 57.713 -15.285 49.878 1.00 6.68 267 ARG D O 1
ATOM 11029 N N . ASP D 1 270 ? 58.441 -13.691 51.240 1.00 5.80 268 ASP D N 1
ATOM 11030 C CA . ASP D 1 270 ? 58.326 -14.521 52.430 1.00 6.11 268 ASP D CA 1
ATOM 11031 C C . ASP D 1 270 ? 56.876 -14.938 52.659 1.00 6.12 268 ASP D C 1
ATOM 11032 O O . ASP D 1 270 ? 56.598 -16.095 52.947 1.00 6.64 268 ASP D O 1
ATOM 11037 N N . SER D 1 271 ? 55.961 -14.003 52.515 1.00 6.07 269 SER D N 1
ATOM 11038 C CA . SER D 1 271 ? 54.538 -14.298 52.649 1.00 5.86 269 SER D CA 1
ATOM 11039 C C . SER D 1 271 ? 54.132 -15.370 51.619 1.00 7.05 269 SER D C 1
ATOM 11040 O O . SER D 1 271 ? 53.502 -16.385 51.931 1.00 6.83 269 SER D O 1
ATOM 11043 N N . LEU D 1 272 ? 54.492 -15.124 50.369 1.00 6.48 270 LEU D N 1
ATOM 11044 C CA . LEU D 1 272 ? 54.093 -15.992 49.274 1.00 6.24 270 LEU D CA 1
ATOM 11045 C C . LEU D 1 272 ? 54.686 -17.369 49.314 1.00 6.50 270 LEU D C 1
ATOM 11046 O O . LEU D 1 272 ? 53.967 -18.348 49.119 1.00 7.15 270 LEU D O 1
ATOM 11051 N N . GLU D 1 273 ? 55.985 -17.491 49.585 1.00 6.43 271 GLU D N 1
ATOM 11052 C CA . GLU D 1 273 ? 56.602 -18.816 49.660 1.00 7.06 271 GLU D CA 1
ATOM 11053 C C . GLU D 1 273 ? 56.051 -19.592 50.859 1.00 7.15 271 GLU D C 1
ATOM 11054 O O . GLU D 1 273 ? 55.769 -20.794 50.749 1.00 7.98 271 GLU D O 1
ATOM 11060 N N . THR D 1 274 ? 55.859 -18.927 52.003 1.00 6.75 272 THR D N 1
ATOM 11061 C CA . THR D 1 274 ? 55.277 -19.594 53.163 1.00 7.43 272 THR D CA 1
ATOM 11062 C C . THR D 1 274 ? 53.874 -20.103 52.830 1.00 7.10 272 THR D C 1
ATOM 11063 O O . THR D 1 274 ? 53.474 -21.217 53.213 1.00 8.15 272 THR D O 1
ATOM 11067 N N . THR D 1 275 ? 53.110 -19.318 52.080 1.00 6.87 273 THR D N 1
ATOM 11068 C CA . THR D 1 275 ? 51.721 -19.652 51.761 1.00 7.61 273 THR D CA 1
ATOM 11069 C C . THR D 1 275 ? 51.661 -20.765 50.708 1.00 7.27 273 THR D C 1
ATOM 11070 O O . THR D 1 275 ? 50.815 -21.669 50.823 1.00 7.49 273 THR D O 1
ATOM 11074 N N . ILE D 1 276 ? 52.515 -20.720 49.684 1.00 7.06 274 ILE D N 1
ATOM 11075 C CA . ILE D 1 276 ? 52.584 -21.836 48.725 1.00 7.69 274 ILE D CA 1
ATOM 11076 C C . ILE D 1 276 ? 52.815 -23.147 49.465 1.00 8.12 274 ILE D C 1
ATOM 11077 O O . ILE D 1 276 ? 52.120 -24.117 49.234 1.00 7.67 274 ILE D O 1
ATOM 11082 N N . ALA D 1 277 ? 53.755 -23.149 50.385 1.00 8.34 275 ALA D N 1
ATOM 11083 C CA . ALA D 1 277 ? 54.063 -24.390 51.138 1.00 8.63 275 ALA D CA 1
ATOM 11084 C C . ALA D 1 277 ? 52.825 -24.806 51.926 1.00 8.11 275 ALA D C 1
ATOM 11085 O O . ALA D 1 277 ? 52.495 -25.999 51.965 1.00 9.20 275 ALA D O 1
ATOM 11087 N N . TYR D 1 278 ? 52.113 -23.845 52.525 1.00 7.97 276 TYR D N 1
ATOM 11088 C CA . TYR D 1 278 ? 50.912 -24.194 53.283 1.00 8.06 276 TYR D CA 1
ATOM 11089 C C . TYR D 1 278 ? 49.869 -24.827 52.376 1.00 8.25 276 TYR D C 1
ATOM 11090 O O . TYR D 1 278 ? 49.253 -25.838 52.752 1.00 9.02 276 TYR D O 1
ATOM 11099 N N . THR D 1 279 ? 49.666 -24.270 51.181 1.00 8.17 277 THR D N 1
ATOM 11100 C CA . THR D 1 279 ? 48.660 -24.812 50.278 1.00 7.87 277 THR D CA 1
ATOM 11101 C C . THR D 1 279 ? 49.020 -26.222 49.786 1.00 8.75 277 THR D C 1
ATOM 11102 O O . THR D 1 279 ? 48.130 -26.978 49.469 1.00 8.76 277 THR D O 1
ATOM 11106 N N . GLN D 1 280 ? 50.303 -26.565 49.767 1.00 8.81 278 GLN D N 1
ATOM 11107 C CA . GLN D 1 280 ? 50.682 -27.919 49.356 1.00 10.37 278 GLN D CA 1
ATOM 11108 C C . GLN D 1 280 ? 50.401 -28.946 50.459 1.00 11.77 278 GLN D C 1
ATOM 11109 O O . GLN D 1 280 ? 50.158 -30.092 50.162 1.00 12.70 278 GLN D O 1
ATOM 11115 N N . SER D 1 281 ? 50.442 -28.513 51.718 1.00 11.95 279 SER D N 1
ATOM 11116 C CA A SER D 1 281 ? 50.303 -29.380 52.893 0.50 13.01 279 SER D CA 1
ATOM 11117 C CA B SER D 1 281 ? 50.299 -29.388 52.891 0.50 13.02 279 SER D CA 1
ATOM 11118 C C . SER D 1 281 ? 48.866 -29.485 53.406 1.00 12.65 279 SER D C 1
ATOM 11119 O O . SER D 1 281 ? 48.480 -30.491 54.011 1.00 15.07 279 SER D O 1
ATOM 11124 N N . ARG D 1 282 ? 48.057 -28.465 53.171 1.00 10.77 280 ARG D N 1
ATOM 11125 C CA . ARG D 1 282 ? 46.695 -28.408 53.667 1.00 10.39 280 ARG D CA 1
ATOM 11126 C C . ARG D 1 282 ? 45.756 -29.082 52.740 1.00 11.50 280 ARG D C 1
ATOM 11127 O O . ARG D 1 282 ? 45.630 -28.681 51.595 1.00 12.17 280 ARG D O 1
ATOM 11135 N N . GLU D 1 283 ? 45.031 -30.079 53.241 1.00 10.93 281 GLU D N 1
ATOM 11136 C CA A GLU D 1 283 ? 44.030 -30.780 52.460 0.60 11.91 281 GLU D CA 1
ATOM 11137 C CA B GLU D 1 283 ? 44.041 -30.767 52.445 0.40 12.51 281 GLU D CA 1
ATOM 11138 C C . GLU D 1 283 ? 42.679 -30.160 52.723 1.00 11.68 281 GLU D C 1
ATOM 11139 O O . GLU D 1 283 ? 42.302 -29.982 53.867 1.00 12.78 281 GLU D O 1
ATOM 11150 N N . VAL D 1 284 ? 41.935 -29.864 51.657 1.00 10.89 282 VAL D N 1
ATOM 11151 C CA . VAL D 1 284 ? 40.550 -29.430 51.775 1.00 10.91 282 VAL D CA 1
ATOM 11152 C C . VAL D 1 284 ? 39.749 -30.238 50.759 1.00 11.20 282 VAL D C 1
ATOM 11153 O O . VAL D 1 284 ? 40.139 -30.369 49.583 1.00 11.19 282 VAL D O 1
ATOM 11157 N N . PHE D 1 285 ? 38.643 -30.835 51.211 1.00 11.36 283 PHE D N 1
ATOM 11158 C CA . PHE D 1 285 ? 37.771 -31.653 50.359 1.00 11.58 283 PHE D CA 1
ATOM 11159 C C . PHE D 1 285 ? 38.593 -32.732 49.610 1.00 11.83 283 PHE D C 1
ATOM 11160 O O . PHE D 1 285 ? 38.430 -32.941 48.404 1.00 12.61 283 PHE D O 1
ATOM 11168 N N . ASP D 1 286 ? 39.473 -33.380 50.370 1.00 13.86 284 ASP D N 1
ATOM 11169 C CA . ASP D 1 286 ? 40.226 -34.568 49.929 1.00 15.63 284 ASP D CA 1
ATOM 11170 C C . ASP D 1 286 ? 41.354 -34.341 48.911 1.00 16.52 284 ASP D C 1
ATOM 11171 O O . ASP D 1 286 ? 41.902 -35.315 48.377 1.00 17.19 284 ASP D O 1
ATOM 11176 N N . LYS D 1 287 ? 41.752 -33.081 48.705 1.00 14.65 285 LYS D N 1
ATOM 11177 C CA . LYS D 1 287 ? 42.885 -32.755 47.840 1.00 15.03 285 LYS D CA 1
ATOM 11178 C C . LYS D 1 287 ? 43.679 -31.594 48.443 1.00 11.97 285 LYS D C 1
ATOM 11179 O O . LYS D 1 287 ? 43.121 -30.760 49.151 1.00 10.73 285 LYS D O 1
ATOM 11185 N N . PRO D 1 288 ? 44.984 -31.495 48.151 1.00 11.31 286 PRO D N 1
ATOM 11186 C CA . PRO D 1 288 ? 45.720 -30.309 48.598 1.00 9.94 286 PRO D CA 1
ATOM 11187 C C . PRO D 1 288 ? 45.075 -29.028 48.069 1.00 8.98 286 PRO D C 1
ATOM 11188 O O . PRO D 1 288 ? 44.606 -28.966 46.933 1.00 9.54 286 PRO D O 1
ATOM 11192 N N . LEU D 1 289 ? 45.099 -28.013 48.897 1.00 8.54 287 LEU D N 1
ATOM 11193 C CA . LEU D 1 289 ? 44.538 -26.719 48.576 1.00 8.63 287 LEU D CA 1
ATOM 11194 C C . LEU D 1 289 ? 45.173 -26.132 47.293 1.00 8.76 287 LEU D C 1
ATOM 11195 O O . LEU D 1 289 ? 44.514 -25.386 46.541 1.00 8.16 287 LEU D O 1
ATOM 11200 N N . SER D 1 290 ? 46.450 -26.439 47.068 1.00 8.85 288 SER D N 1
ATOM 11201 C CA . SER D 1 290 ? 47.157 -25.982 45.855 1.00 8.61 288 SER D CA 1
ATOM 11202 C C . SER D 1 290 ? 46.568 -26.527 44.558 1.00 9.34 288 SER D C 1
ATOM 11203 O O . SER D 1 290 ? 46.897 -25.992 43.489 1.00 9.92 288 SER D O 1
ATOM 11206 N N . ASN D 1 291 ? 45.707 -27.538 44.623 1.00 8.90 289 ASN D N 1
ATOM 11207 C CA . ASN D 1 291 ? 45.140 -28.157 43.430 1.00 9.44 289 ASN D CA 1
ATOM 11208 C C . ASN D 1 291 ? 43.935 -27.395 42.857 1.00 8.59 289 ASN D C 1
ATOM 11209 O O . ASN D 1 291 ? 43.524 -27.692 41.723 1.00 10.75 289 ASN D O 1
ATOM 11214 N N . TYR D 1 292 ? 43.393 -26.422 43.604 1.00 7.38 290 TYR D N 1
ATOM 11215 C CA . TYR D 1 292 ? 42.125 -25.770 43.229 1.00 7.22 290 TYR D CA 1
ATOM 11216 C C . TYR D 1 292 ? 42.403 -24.522 42.380 1.00 6.38 290 TYR D C 1
ATOM 11217 O O . TYR D 1 292 ? 43.362 -23.794 42.578 1.00 7.91 290 TYR D O 1
ATOM 11226 N N . GLN D 1 293 ? 41.514 -24.260 41.422 1.00 6.78 291 GLN D N 1
ATOM 11227 C CA . GLN D 1 293 ? 41.642 -23.080 40.576 1.00 6.69 291 GLN D CA 1
ATOM 11228 C C . GLN D 1 293 ? 41.700 -21.787 41.354 1.00 6.90 291 GLN D C 1
ATOM 11229 O O . GLN D 1 293 ? 42.484 -20.902 41.020 1.00 6.94 291 GLN D O 1
ATOM 11235 N N . LEU D 1 294 ? 40.840 -21.620 42.365 1.00 6.73 292 LEU D N 1
ATOM 11236 C CA . LEU D 1 294 ? 40.842 -20.337 43.104 1.00 7.09 292 LEU D CA 1
ATOM 11237 C C . LEU D 1 294 ? 42.188 -20.099 43.766 1.00 6.08 292 LEU D C 1
ATOM 11238 O O . LEU D 1 294 ? 42.654 -18.981 43.855 1.00 6.91 292 LEU D O 1
ATOM 11243 N N . THR D 1 295 ? 42.812 -21.172 44.259 1.00 6.27 293 THR D N 1
ATOM 11244 C CA . THR D 1 295 ? 44.114 -21.061 44.882 1.00 6.35 293 THR D CA 1
ATOM 11245 C C . THR D 1 295 ? 45.164 -20.661 43.849 1.00 6.94 293 THR D C 1
ATOM 11246 O O . THR D 1 295 ? 45.977 -19.771 44.069 1.00 6.47 293 THR D O 1
ATOM 11250 N N . GLN D 1 296 ? 45.190 -21.401 42.747 1.00 6.12 294 GLN D N 1
ATOM 11251 C CA . GLN D 1 296 ? 46.209 -21.157 41.726 1.00 6.92 294 GLN D CA 1
ATOM 11252 C C . GLN D 1 296 ? 46.102 -19.745 41.123 1.00 7.02 294 GLN D C 1
ATOM 11253 O O . GLN D 1 296 ? 47.119 -19.114 40.795 1.00 6.86 294 GLN D O 1
ATOM 11259 N N . GLU D 1 297 ? 44.879 -19.240 41.001 1.00 6.78 295 GLU D N 1
ATOM 11260 C CA . GLU D 1 297 ? 44.665 -17.864 40.535 1.00 5.90 295 GLU D CA 1
ATOM 11261 C C . GLU D 1 297 ? 45.410 -16.889 41.441 1.00 6.16 295 GLU D C 1
ATOM 11262 O O . GLU D 1 297 ? 46.122 -15.997 40.962 1.00 6.90 295 GLU D O 1
ATOM 11268 N N . LYS D 1 298 ? 45.196 -17.028 42.748 1.00 5.95 296 LYS D N 1
ATOM 11269 C CA . LYS D 1 298 ? 45.853 -16.147 43.703 1.00 6.54 296 LYS D CA 1
ATOM 11270 C C . LYS D 1 298 ? 47.362 -16.268 43.648 1.00 6.07 296 LYS D C 1
ATOM 11271 O O . LYS D 1 298 ? 48.085 -15.269 43.583 1.00 6.13 296 LYS D O 1
ATOM 11277 N N . LEU D 1 299 ? 47.854 -17.496 43.671 1.00 5.88 297 LEU D N 1
ATOM 11278 C CA . LEU D 1 299 ? 49.300 -17.723 43.637 1.00 5.81 297 LEU D CA 1
ATOM 11279 C C . LEU D 1 299 ? 49.922 -17.146 42.387 1.00 6.32 297 LEU D C 1
ATOM 11280 O O . LEU D 1 299 ? 50.986 -16.512 42.450 1.00 6.09 297 LEU D O 1
ATOM 11285 N N . ALA D 1 300 ? 49.282 -17.349 41.250 1.00 5.97 298 ALA D N 1
ATOM 11286 C CA . ALA D 1 300 ? 49.782 -16.820 39.968 1.00 5.95 298 ALA D CA 1
ATOM 11287 C C . ALA D 1 300 ? 49.748 -15.289 39.927 1.00 5.70 298 ALA D C 1
ATOM 11288 O O . ALA D 1 300 ? 50.740 -14.676 39.563 1.00 6.46 298 ALA D O 1
ATOM 11290 N N . ASN D 1 301 ? 48.644 -14.677 40.346 1.00 5.59 299 ASN D N 1
ATOM 11291 C CA . ASN D 1 301 ? 48.575 -13.219 40.297 1.00 6.20 299 ASN D CA 1
ATOM 11292 C C . ASN D 1 301 ? 49.606 -12.585 41.212 1.00 5.38 299 ASN D C 1
ATOM 11293 O O . ASN D 1 301 ? 50.248 -11.581 40.873 1.00 6.16 299 ASN D O 1
ATOM 11298 N N . MET D 1 302 ? 49.787 -13.141 42.412 1.00 6.08 300 MET D N 1
ATOM 11299 C CA . MET D 1 302 ? 50.771 -12.643 43.353 1.00 5.64 300 MET D CA 1
ATOM 11300 C C . MET D 1 302 ? 52.198 -12.820 42.839 1.00 5.55 300 MET D C 1
ATOM 11301 O O . MET D 1 302 ? 53.033 -11.899 42.949 1.00 6.21 300 MET D O 1
ATOM 11306 N N . THR D 1 303 ? 52.463 -13.968 42.209 1.00 5.34 301 THR D N 1
ATOM 11307 C CA . THR D 1 303 ? 53.774 -14.214 41.599 1.00 6.33 301 THR D CA 1
ATOM 11308 C C . THR D 1 303 ? 54.074 -13.158 40.529 1.00 6.76 301 THR D C 1
ATOM 11309 O O . THR D 1 303 ? 55.186 -12.644 40.440 1.00 6.59 301 THR D O 1
ATOM 11313 N N . VAL D 1 304 ? 53.081 -12.871 39.687 1.00 5.81 302 VAL D N 1
ATOM 11314 C CA . VAL D 1 304 ? 53.265 -11.897 38.623 1.00 6.34 302 VAL D CA 1
ATOM 11315 C C . VAL D 1 304 ? 53.661 -10.546 39.189 1.00 6.47 302 VAL D C 1
ATOM 11316 O O . VAL D 1 304 ? 54.596 -9.920 38.689 1.00 6.70 302 VAL D O 1
ATOM 11320 N N . GLU D 1 305 ? 52.987 -10.066 40.232 1.00 6.41 303 GLU D N 1
ATOM 11321 C CA . GLU D 1 305 ? 53.390 -8.782 40.826 1.00 6.55 303 GLU D CA 1
ATOM 11322 C C . GLU D 1 305 ? 54.749 -8.839 41.514 1.00 6.13 303 GLU D C 1
ATOM 11323 O O . GLU D 1 305 ? 55.530 -7.883 41.440 1.00 6.14 303 GLU D O 1
ATOM 11329 N N . LEU D 1 306 ? 55.043 -9.936 42.208 1.00 5.62 304 LEU D N 1
ATOM 11330 C CA . LEU D 1 306 ? 56.348 -10.033 42.876 1.00 6.10 304 LEU D CA 1
ATOM 11331 C C . LEU D 1 306 ? 57.487 -9.960 41.864 1.00 6.62 304 LEU D C 1
ATOM 11332 O O . LEU D 1 306 ? 58.454 -9.224 42.055 1.00 6.29 304 LEU D O 1
ATOM 11337 N N . GLY D 1 307 ? 57.395 -10.712 40.768 1.00 6.09 305 GLY D N 1
ATOM 11338 C CA . GLY D 1 307 ? 58.438 -10.695 39.769 1.00 6.31 305 GLY D CA 1
ATOM 11339 C C . GLY D 1 307 ? 58.575 -9.380 39.032 1.00 6.37 305 GLY D C 1
ATOM 11340 O O . GLY D 1 307 ? 59.671 -8.910 38.779 1.00 6.44 305 GLY D O 1
ATOM 11341 N N . LYS D 1 308 ? 57.463 -8.747 38.711 1.00 5.89 306 LYS D N 1
ATOM 11342 C CA . LYS D 1 308 ? 57.532 -7.421 38.092 1.00 6.28 306 LYS D CA 1
ATOM 11343 C C . LYS D 1 308 ? 58.213 -6.405 39.028 1.00 6.19 306 LYS D C 1
ATOM 11344 O O . LYS D 1 308 ? 59.017 -5.572 38.617 1.00 6.84 306 LYS D O 1
ATOM 11350 N N . GLY D 1 309 ? 57.918 -6.497 40.317 1.00 6.42 307 GLY D N 1
ATOM 11351 C CA . GLY D 1 309 ? 58.529 -5.630 41.283 1.00 5.69 307 GLY D CA 1
ATOM 11352 C C . GLY D 1 309 ? 60.028 -5.860 41.400 1.00 6.47 307 GLY D C 1
ATOM 11353 O O . GLY D 1 309 ? 60.800 -4.909 41.566 1.00 6.38 307 GLY D O 1
ATOM 11354 N N . MET D 1 310 ? 60.445 -7.126 41.321 1.00 5.99 308 MET D N 1
ATOM 11355 C CA A MET D 1 310 ? 61.868 -7.468 41.365 0.50 6.45 308 MET D CA 1
ATOM 11356 C CA B MET D 1 310 ? 61.875 -7.443 41.378 0.50 6.40 308 MET D CA 1
ATOM 11357 C C . MET D 1 310 ? 62.608 -6.938 40.143 1.00 6.85 308 MET D C 1
ATOM 11358 O O . MET D 1 310 ? 63.730 -6.418 40.242 1.00 7.00 308 MET D O 1
ATOM 11367 N N . LEU D 1 311 ? 62.027 -7.098 38.969 1.00 6.83 309 LEU D N 1
ATOM 11368 C CA . LEU D 1 311 ? 62.611 -6.500 37.769 1.00 6.25 309 LEU D CA 1
ATOM 11369 C C . LEU D 1 311 ? 62.772 -4.992 37.929 1.00 6.64 309 LEU D C 1
ATOM 11370 O O . LEU D 1 311 ? 63.815 -4.415 37.553 1.00 6.71 309 LEU D O 1
ATOM 11375 N N . LEU D 1 312 ? 61.754 -4.315 38.445 1.00 6.70 310 LEU D N 1
ATOM 11376 C CA . LEU D 1 312 ? 61.832 -2.866 38.650 1.00 6.12 310 LEU D CA 1
ATOM 11377 C C . LEU D 1 312 ? 62.910 -2.485 39.658 1.00 6.07 310 LEU D C 1
ATOM 11378 O O . LEU D 1 312 ? 63.668 -1.529 39.425 1.00 7.24 310 LEU D O 1
ATOM 11383 N N . ALA D 1 313 ? 63.003 -3.229 40.762 1.00 6.00 311 ALA D N 1
ATOM 11384 C CA . ALA D 1 313 ? 64.012 -2.929 41.777 1.00 5.98 311 ALA D CA 1
ATOM 11385 C C . ALA D 1 313 ? 65.413 -3.055 41.208 1.00 7.35 311 ALA D C 1
ATOM 11386 O O . ALA D 1 313 ? 66.244 -2.157 41.370 1.00 7.21 311 ALA D O 1
ATOM 11388 N N . ILE D 1 314 ? 65.686 -4.152 40.517 1.00 6.76 312 ILE D N 1
ATOM 11389 C CA . ILE D 1 314 ? 67.032 -4.375 39.948 1.00 7.10 312 ILE D CA 1
ATOM 11390 C C . ILE D 1 314 ? 67.328 -3.302 38.900 1.00 8.05 312 ILE D C 1
ATOM 11391 O O . ILE D 1 314 ? 68.429 -2.753 38.878 1.00 7.98 312 ILE D O 1
ATOM 11396 N N . HIS D 1 315 ? 66.371 -2.981 38.050 1.00 7.19 313 HIS D N 1
ATOM 11397 C CA . HIS D 1 315 ? 66.530 -1.887 37.080 1.00 6.47 313 HIS D CA 1
ATOM 11398 C C . HIS D 1 315 ? 66.907 -0.560 37.733 1.00 7.64 313 HIS D C 1
ATOM 11399 O O . HIS D 1 315 ? 67.858 0.091 37.313 1.00 7.29 313 HIS D O 1
ATOM 11406 N N . LEU D 1 316 ? 66.182 -0.161 38.786 1.00 7.46 314 LEU D N 1
ATOM 11407 C CA . LEU D 1 316 ? 66.489 1.051 39.510 1.00 7.97 314 LEU D CA 1
ATOM 11408 C C . LEU D 1 316 ? 67.881 0.981 40.140 1.00 8.96 314 LEU D C 1
ATOM 11409 O O . LEU D 1 316 ? 68.622 1.969 40.151 1.00 8.45 314 LEU D O 1
ATOM 11414 N N . GLY D 1 317 ? 68.249 -0.186 40.637 1.00 8.08 315 GLY D N 1
ATOM 11415 C CA . GLY D 1 317 ? 69.584 -0.366 41.233 1.00 7.98 315 GLY D CA 1
ATOM 11416 C C . GLY D 1 317 ? 70.700 -0.222 40.215 1.00 7.95 315 GLY D C 1
ATOM 11417 O O . GLY D 1 317 ? 71.743 0.403 40.488 1.00 8.69 315 GLY D O 1
ATOM 11418 N N . ARG D 1 318 ? 70.520 -0.749 39.016 1.00 7.98 316 ARG D N 1
ATOM 11419 C CA . ARG D 1 318 ? 71.544 -0.602 37.986 1.00 8.06 316 ARG D CA 1
ATOM 11420 C C . ARG D 1 318 ? 71.676 0.844 37.571 1.00 8.93 316 ARG D C 1
ATOM 11421 O O . ARG D 1 318 ? 72.790 1.303 37.330 1.00 10.33 316 ARG D O 1
ATOM 11429 N N . ILE D 1 319 ? 70.570 1.569 37.468 1.00 8.34 317 ILE D N 1
ATOM 11430 C CA . ILE D 1 319 ? 70.625 3.019 37.167 1.00 8.68 317 ILE D CA 1
ATOM 11431 C C . ILE D 1 319 ? 71.357 3.757 38.288 1.00 9.69 317 ILE D C 1
ATOM 11432 O O . ILE D 1 319 ? 72.255 4.593 38.040 1.00 9.31 317 ILE D O 1
ATOM 11437 N N . LYS D 1 320 ? 71.044 3.431 39.537 1.00 8.38 318 LYS D N 1
ATOM 11438 C CA . LYS D 1 320 ? 71.643 4.071 40.714 1.00 9.23 318 LYS D CA 1
ATOM 11439 C C . LYS D 1 320 ? 73.165 3.915 40.713 1.00 9.85 318 LYS D C 1
ATOM 11440 O O . LYS D 1 320 ? 73.899 4.882 40.969 1.00 10.47 318 LYS D O 1
ATOM 11446 N N . ASP D 1 321 ? 73.616 2.691 40.422 1.00 9.45 319 ASP D N 1
ATOM 11447 C CA . ASP D 1 321 ? 75.073 2.391 40.417 1.00 10.50 319 ASP D CA 1
ATOM 11448 C C . ASP D 1 321 ? 75.800 3.025 39.224 1.00 11.40 319 ASP D C 1
ATOM 11449 O O . ASP D 1 321 ? 77.050 3.130 39.230 1.00 13.06 319 ASP D O 1
ATOM 11454 N N . ALA D 1 322 ? 75.084 3.358 38.165 1.00 10.42 320 ALA D N 1
ATOM 11455 C CA . ALA D 1 322 ? 75.685 3.995 36.970 1.00 11.46 320 ALA D CA 1
ATOM 11456 C C . ALA D 1 322 ? 75.684 5.541 37.231 1.00 13.46 320 ALA D C 1
ATOM 11457 O O . ALA D 1 322 ? 76.439 6.063 38.087 1.00 15.68 320 ALA D O 1
ATOM 11459 N N . GLU D 1 323 ? 74.785 6.291 36.614 1.00 14.73 321 GLU D N 1
ATOM 11460 C CA . GLU D 1 323 ? 74.774 7.737 36.724 1.00 15.24 321 GLU D CA 1
ATOM 11461 C C . GLU D 1 323 ? 73.981 8.289 37.897 1.00 13.71 321 GLU D C 1
ATOM 11462 O O . GLU D 1 323 ? 73.969 9.483 38.130 1.00 16.79 321 GLU D O 1
ATOM 11468 N N . GLY D 1 324 ? 73.309 7.419 38.655 1.00 12.87 322 GLY D N 1
ATOM 11469 C CA . GLY D 1 324 ? 72.437 7.865 39.736 1.00 11.43 322 GLY D CA 1
ATOM 11470 C C . GLY D 1 324 ? 70.989 7.807 39.283 1.00 10.87 322 GLY D C 1
ATOM 11471 O O . GLY D 1 324 ? 70.698 7.938 38.109 1.00 11.21 322 GLY D O 1
ATOM 11472 N N . VAL D 1 325 ? 70.116 7.601 40.256 1.00 10.15 323 VAL D N 1
ATOM 11473 C CA . VAL D 1 325 ? 68.674 7.439 40.011 1.00 9.74 323 VAL D CA 1
ATOM 11474 C C . VAL D 1 325 ? 67.945 8.697 40.465 1.00 10.22 323 VAL D C 1
ATOM 11475 O O . VAL D 1 325 ? 68.232 9.235 41.558 1.00 11.46 323 VAL D O 1
ATOM 11479 N N . ARG D 1 326 ? 66.987 9.174 39.681 1.00 9.23 324 ARG D N 1
ATOM 11480 C CA . ARG D 1 326 ? 66.290 10.399 40.028 1.00 9.82 324 ARG D CA 1
ATOM 11481 C C . ARG D 1 326 ? 65.158 10.111 41.020 1.00 8.34 324 ARG D C 1
ATOM 11482 O O . ARG D 1 326 ? 64.643 8.982 41.058 1.00 8.55 324 ARG D O 1
ATOM 11490 N N . PRO D 1 327 ? 64.731 11.129 41.796 1.00 8.81 325 PRO D N 1
ATOM 11491 C CA . PRO D 1 327 ? 63.700 10.858 42.806 1.00 8.25 325 PRO D CA 1
ATOM 11492 C C . PRO D 1 327 ? 62.434 10.294 42.206 1.00 7.93 325 PRO D C 1
ATOM 11493 O O . PRO D 1 327 ? 61.820 9.384 42.783 1.00 8.33 325 PRO D O 1
ATOM 11497 N N . GLU D 1 328 ? 61.995 10.815 41.066 1.00 8.55 326 GLU D N 1
ATOM 11498 C CA . GLU D 1 328 ? 60.773 10.364 40.422 1.00 8.45 326 GLU D CA 1
ATOM 11499 C C . GLU D 1 328 ? 60.876 8.931 39.889 1.00 8.41 326 GLU D C 1
ATOM 11500 O O . GLU D 1 328 ? 59.870 8.243 39.732 1.00 8.61 326 GLU D O 1
ATOM 11506 N N . GLN D 1 329 ? 62.096 8.474 39.586 1.00 8.03 327 GLN D N 1
ATOM 11507 C CA . GLN D 1 329 ? 62.338 7.085 39.240 1.00 7.33 327 GLN D CA 1
ATOM 11508 C C . GLN D 1 329 ? 62.209 6.181 40.473 1.00 7.12 327 GLN D C 1
ATOM 11509 O O . GLN D 1 329 ? 61.536 5.150 40.442 1.00 7.55 327 GLN D O 1
ATOM 11515 N N . ILE D 1 330 ? 62.824 6.582 41.580 1.00 6.92 328 ILE D N 1
ATOM 11516 C CA . ILE D 1 330 ? 62.634 5.879 42.845 1.00 7.61 328 ILE D CA 1
ATOM 11517 C C . ILE D 1 330 ? 61.120 5.794 43.175 1.00 7.54 328 ILE D C 1
ATOM 11518 O O . ILE D 1 330 ? 60.665 4.752 43.651 1.00 7.25 328 ILE D O 1
ATOM 11523 N N . SER D 1 331 ? 60.364 6.877 42.962 1.00 6.98 329 SER D N 1
ATOM 11524 C CA . SER D 1 331 ? 58.928 6.868 43.214 1.00 6.69 329 SER D CA 1
ATOM 11525 C C . SER D 1 331 ? 58.189 5.745 42.488 1.00 5.87 329 SER D C 1
ATOM 11526 O O . SER D 1 331 ? 57.239 5.177 43.029 1.00 6.90 329 SER D O 1
ATOM 11529 N N . LEU D 1 332 ? 58.630 5.392 41.284 1.00 5.73 330 LEU D N 1
ATOM 11530 C CA . LEU D 1 332 ? 58.014 4.259 40.592 1.00 5.95 330 LEU D CA 1
ATOM 11531 C C . LEU D 1 332 ? 58.107 3.012 41.448 1.00 5.57 330 LEU D C 1
ATOM 11532 O O . LEU D 1 332 ? 57.123 2.257 41.610 1.00 5.99 330 LEU D O 1
ATOM 11537 N N . GLY D 1 333 ? 59.306 2.757 41.964 1.00 7.45 331 GLY D N 1
ATOM 11538 C CA . GLY D 1 333 ? 59.539 1.568 42.764 1.00 7.36 331 GLY D CA 1
ATOM 11539 C C . GLY D 1 333 ? 58.899 1.613 44.148 1.00 6.34 331 GLY D C 1
ATOM 11540 O O . GLY D 1 333 ? 58.376 0.619 44.660 1.00 7.46 331 GLY D O 1
ATOM 11541 N N . LYS D 1 334 ? 58.955 2.754 44.823 1.00 6.63 332 LYS D N 1
ATOM 11542 C CA . LYS D 1 334 ? 58.401 2.853 46.181 1.00 6.63 332 LYS D CA 1
ATOM 11543 C C . LYS D 1 334 ? 56.859 2.757 46.102 1.00 6.14 332 LYS D C 1
ATOM 11544 O O . LYS D 1 334 ? 56.242 1.975 46.852 1.00 7.37 332 LYS D O 1
ATOM 11550 N N . LEU D 1 335 ? 56.247 3.477 45.175 1.00 6.29 333 LEU D N 1
ATOM 11551 C CA . LEU D 1 335 ? 54.792 3.380 44.975 1.00 6.78 333 LEU D CA 1
ATOM 11552 C C . LEU D 1 335 ? 54.422 1.921 44.660 1.00 6.01 333 LEU D C 1
ATOM 11553 O O . LEU D 1 335 ? 53.589 1.305 45.331 1.00 6.47 333 LEU D O 1
ATOM 11558 N N . ASN D 1 336 ? 55.055 1.364 43.636 1.00 5.83 334 ASN D N 1
ATOM 11559 C CA . ASN D 1 336 ? 54.598 0.073 43.184 1.00 5.49 334 ASN D CA 1
ATOM 11560 C C . ASN D 1 336 ? 54.868 -1.028 44.181 1.00 4.98 334 ASN D C 1
ATOM 11561 O O . ASN D 1 336 ? 53.990 -1.865 44.481 1.00 5.39 334 ASN D O 1
ATOM 11566 N N . ASN D 1 337 ? 56.119 -1.124 44.615 1.00 6.36 335 ASN D N 1
ATOM 11567 C CA . ASN D 1 337 ? 56.536 -2.342 45.276 1.00 5.20 335 ASN D CA 1
ATOM 11568 C C . ASN D 1 337 ? 55.903 -2.455 46.660 1.00 5.46 335 ASN D C 1
ATOM 11569 O O . ASN D 1 337 ? 55.558 -3.566 47.120 1.00 6.36 335 ASN D O 1
ATOM 11574 N N . VAL D 1 338 ? 55.736 -1.337 47.359 1.00 5.36 336 VAL D N 1
ATOM 11575 C CA . VAL D 1 338 ? 55.092 -1.397 48.692 1.00 5.94 336 VAL D CA 1
ATOM 11576 C C . VAL D 1 338 ? 53.618 -1.715 48.540 1.00 5.91 336 VAL D C 1
ATOM 11577 O O . VAL D 1 338 ? 53.120 -2.604 49.259 1.00 6.54 336 VAL D O 1
ATOM 11581 N N . ARG D 1 339 ? 52.897 -1.048 47.646 1.00 5.80 337 ARG D N 1
ATOM 11582 C CA . ARG D 1 339 ? 51.448 -1.313 47.572 1.00 6.81 337 ARG D CA 1
ATOM 11583 C C . ARG D 1 339 ? 51.175 -2.730 47.026 1.00 6.32 337 ARG D C 1
ATOM 11584 O O . ARG D 1 339 ? 50.226 -3.386 47.459 1.00 6.03 337 ARG D O 1
ATOM 11592 N N . GLU D 1 340 ? 51.995 -3.220 46.109 1.00 5.35 338 GLU D N 1
ATOM 11593 C CA . GLU D 1 340 ? 51.795 -4.586 45.650 1.00 5.71 338 GLU D CA 1
ATOM 11594 C C . GLU D 1 340 ? 52.211 -5.578 46.746 1.00 6.38 338 GLU D C 1
ATOM 11595 O O . GLU D 1 340 ? 51.580 -6.630 46.894 1.00 6.57 338 GLU D O 1
ATOM 11601 N N . ALA D 1 341 ? 53.243 -5.301 47.549 1.00 5.97 339 ALA D N 1
ATOM 11602 C CA . ALA D 1 341 ? 53.640 -6.198 48.623 1.00 5.99 339 ALA D CA 1
ATOM 11603 C C . ALA D 1 341 ? 52.550 -6.337 49.674 1.00 5.74 339 ALA D C 1
ATOM 11604 O O . ALA D 1 341 ? 52.305 -7.457 50.155 1.00 6.28 339 ALA D O 1
ATOM 11606 N N . ILE D 1 342 ? 51.893 -5.226 50.048 1.00 5.86 340 ILE D N 1
ATOM 11607 C CA . ILE D 1 342 ? 50.856 -5.330 51.091 1.00 5.75 340 ILE D CA 1
ATOM 11608 C C . ILE D 1 342 ? 49.656 -6.113 50.549 1.00 5.60 340 ILE D C 1
ATOM 11609 O O . ILE D 1 342 ? 49.024 -6.870 51.296 1.00 6.90 340 ILE D O 1
ATOM 11614 N N . ALA D 1 343 ? 49.348 -5.959 49.263 1.00 6.26 341 ALA D N 1
ATOM 11615 C CA . ALA D 1 343 ? 48.281 -6.734 48.656 1.00 6.42 341 ALA D CA 1
ATOM 11616 C C . ALA D 1 343 ? 48.599 -8.220 48.654 1.00 5.98 341 ALA D C 1
ATOM 11617 O O . ALA D 1 343 ? 47.714 -9.039 48.952 1.00 6.99 341 ALA D O 1
ATOM 11619 N N . ILE D 1 344 ? 49.850 -8.588 48.372 1.00 6.01 342 ILE D N 1
ATOM 11620 C CA . ILE D 1 344 ? 50.282 -9.987 48.438 1.00 5.41 342 ILE D CA 1
ATOM 11621 C C . ILE D 1 344 ? 50.165 -10.552 49.859 1.00 5.10 342 ILE D C 1
ATOM 11622 O O . ILE D 1 344 ? 49.623 -11.652 50.063 1.00 6.19 342 ILE D O 1
ATOM 11627 N N . ALA D 1 345 ? 50.656 -9.804 50.852 1.00 5.44 343 ALA D N 1
ATOM 11628 C CA . ALA D 1 345 ? 50.565 -10.295 52.223 1.00 5.49 343 ALA D CA 1
ATOM 11629 C C . ALA D 1 345 ? 49.110 -10.538 52.646 1.00 6.26 343 ALA D C 1
ATOM 11630 O O . ALA D 1 345 ? 48.798 -11.589 53.238 1.00 6.32 343 ALA D O 1
ATOM 11632 N N . ARG D 1 346 ? 48.232 -9.591 52.318 1.00 5.75 344 ARG D N 1
ATOM 11633 C CA . ARG D 1 346 ? 46.826 -9.703 52.682 1.00 6.16 344 ARG D CA 1
ATOM 11634 C C . ARG D 1 346 ? 46.177 -10.898 51.981 1.00 7.18 344 ARG D C 1
ATOM 11635 O O . ARG D 1 346 ? 45.409 -11.666 52.590 1.00 6.54 344 ARG D O 1
ATOM 11643 N N . GLU D 1 347 ? 46.440 -11.077 50.689 1.00 6.21 345 GLU D N 1
ATOM 11644 C CA A GLU D 1 347 ? 45.840 -12.169 49.919 0.60 6.29 345 GLU D CA 1
ATOM 11645 C CA B GLU D 1 347 ? 45.808 -12.168 49.942 0.40 6.52 345 GLU D CA 1
ATOM 11646 C C . GLU D 1 347 ? 46.333 -13.519 50.426 1.00 6.32 345 GLU D C 1
ATOM 11647 O O . GLU D 1 347 ? 45.574 -14.496 50.560 1.00 7.31 345 GLU D O 1
ATOM 11658 N N . CYS D 1 348 ? 47.628 -13.599 50.715 1.00 5.58 346 CYS D N 1
ATOM 11659 C CA . CYS D 1 348 ? 48.185 -14.809 51.310 1.00 6.24 346 CYS D CA 1
ATOM 11660 C C . CYS D 1 348 ? 47.441 -15.207 52.583 1.00 6.49 346 CYS D C 1
ATOM 11661 O O . CYS D 1 348 ? 47.126 -16.382 52.798 1.00 6.85 346 CYS D O 1
ATOM 11664 N N . ARG D 1 349 ? 47.189 -14.249 53.463 1.00 5.83 347 ARG D N 1
ATOM 11665 C CA . ARG D 1 349 ? 46.483 -14.536 54.695 1.00 6.17 347 ARG D CA 1
ATOM 11666 C C . ARG D 1 349 ? 45.159 -15.258 54.450 1.00 6.67 347 ARG D C 1
ATOM 11667 O O . ARG D 1 349 ? 44.800 -16.192 55.179 1.00 7.15 347 ARG D O 1
ATOM 11675 N N . THR D 1 350 ? 44.452 -14.883 53.385 1.00 6.62 348 THR D N 1
ATOM 11676 C CA . THR D 1 350 ? 43.156 -15.507 53.115 1.00 6.38 348 THR D CA 1
ATOM 11677 C C . THR D 1 350 ? 43.299 -16.988 52.859 1.00 6.34 348 THR D C 1
ATOM 11678 O O . THR D 1 350 ? 42.414 -17.790 53.251 1.00 7.86 348 THR D O 1
ATOM 11682 N N . LEU D 1 351 ? 44.412 -17.394 52.242 1.00 6.41 349 LEU D N 1
ATOM 11683 C CA . LEU D 1 351 ? 44.660 -18.807 51.913 1.00 6.78 349 LEU D CA 1
ATOM 11684 C C . LEU D 1 351 ? 45.004 -19.659 53.137 1.00 7.64 349 LEU D C 1
ATOM 11685 O O . LEU D 1 351 ? 44.820 -20.879 53.116 1.00 8.36 349 LEU D O 1
ATOM 11690 N N . LEU D 1 352 ? 45.506 -19.022 54.182 1.00 7.99 350 LEU D N 1
ATOM 11691 C CA . LEU D 1 352 ? 45.823 -19.703 55.418 1.00 7.65 350 LEU D CA 1
ATOM 11692 C C . LEU D 1 352 ? 44.616 -19.984 56.279 1.00 9.16 350 LEU D C 1
ATOM 11693 O O . LEU D 1 352 ? 44.714 -20.746 57.251 1.00 10.86 350 LEU D O 1
ATOM 11698 N N . GLY D 1 353 ? 43.482 -19.349 55.991 1.00 8.74 351 GLY D N 1
ATOM 11699 C CA . GLY D 1 353 ? 42.325 -19.496 56.863 1.00 9.31 351 GLY D CA 1
ATOM 11700 C C . GLY D 1 353 ? 42.599 -19.089 58.298 1.00 8.74 351 GLY D C 1
ATOM 11701 O O . GLY D 1 353 ? 43.314 -18.125 58.552 1.00 8.26 351 GLY D O 1
ATOM 11702 N N . GLY D 1 354 ? 41.984 -19.807 59.251 1.00 8.92 352 GLY D N 1
ATOM 11703 C CA . GLY D 1 354 ? 42.110 -19.484 60.678 1.00 8.40 352 GLY D CA 1
ATOM 11704 C C . GLY D 1 354 ? 43.533 -19.430 61.141 1.00 9.31 352 GLY D C 1
ATOM 11705 O O . GLY D 1 354 ? 43.935 -18.548 61.915 1.00 9.22 352 GLY D O 1
ATOM 11706 N N . SER D 1 355 ? 44.330 -20.378 60.693 1.00 9.09 353 SER D N 1
ATOM 11707 C CA A SER D 1 355 ? 45.714 -20.420 61.121 0.70 9.52 353 SER D CA 1
ATOM 11708 C CA B SER D 1 355 ? 45.723 -20.439 61.107 0.30 9.25 353 SER D CA 1
ATOM 11709 C C . SER D 1 355 ? 46.474 -19.165 60.775 1.00 8.39 353 SER D C 1
ATOM 11710 O O . SER D 1 355 ? 47.506 -18.905 61.385 1.00 8.57 353 SER D O 1
ATOM 11715 N N . GLY D 1 356 ? 45.995 -18.402 59.789 1.00 7.85 354 GLY D N 1
ATOM 11716 C CA . GLY D 1 356 ? 46.653 -17.165 59.395 1.00 7.65 354 GLY D CA 1
ATOM 11717 C C . GLY D 1 356 ? 46.446 -15.977 60.303 1.00 7.77 354 GLY D C 1
ATOM 11718 O O . GLY D 1 356 ? 47.056 -14.924 60.080 1.00 6.97 354 GLY D O 1
ATOM 11719 N N . ILE D 1 357 ? 45.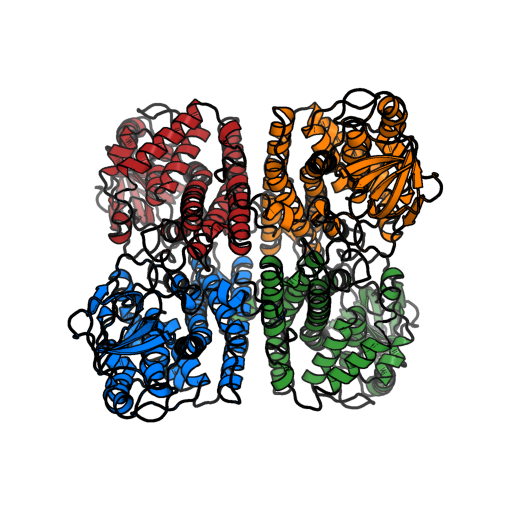598 -16.100 61.325 1.00 7.40 355 ILE D N 1
ATOM 11720 C CA . ILE D 1 357 ? 45.302 -14.926 62.180 1.00 8.07 355 ILE D CA 1
ATOM 11721 C C . ILE D 1 357 ? 46.289 -14.702 63.308 1.00 7.99 355 ILE D C 1
ATOM 11722 O O . ILE D 1 357 ? 46.215 -13.663 63.972 1.00 9.30 355 ILE D O 1
ATOM 11727 N N . THR D 1 358 ? 47.179 -15.667 63.508 1.00 7.90 356 THR D N 1
ATOM 11728 C CA . THR D 1 358 ? 48.165 -15.611 64.606 1.00 8.41 356 THR D CA 1
ATOM 11729 C C . THR D 1 358 ? 49.538 -15.218 64.055 1.00 8.74 356 THR D C 1
ATOM 11730 O O . THR D 1 358 ? 49.686 -14.919 62.863 1.00 8.62 356 THR D O 1
ATOM 11734 N N . LEU D 1 359 ? 50.528 -15.219 64.924 1.00 8.45 357 LEU D N 1
ATOM 11735 C CA . LEU D 1 359 ? 51.911 -14.992 64.543 1.00 8.00 357 LEU D CA 1
ATOM 11736 C C . LEU D 1 359 ? 52.595 -16.255 63.962 1.00 8.41 357 LEU D C 1
ATOM 11737 O O . LEU D 1 359 ? 53.761 -16.189 63.543 1.00 9.04 357 LEU D O 1
ATOM 11742 N N . GLU D 1 360 ? 51.892 -17.381 63.843 1.00 8.00 358 GLU D N 1
ATOM 11743 C CA . GLU D 1 360 ? 52.529 -18.617 63.385 1.00 8.96 358 GLU D CA 1
ATOM 11744 C C . GLU D 1 360 ? 53.117 -18.533 61.981 1.00 9.00 358 GLU D C 1
ATOM 11745 O O . GLU D 1 360 ? 54.255 -18.941 61.737 1.00 10.50 358 GLU D O 1
ATOM 11751 N N . TYR D 1 361 ? 52.345 -17.976 61.055 1.00 8.18 359 TYR D N 1
ATOM 11752 C CA . TYR D 1 361 ? 52.720 -17.830 59.667 1.00 8.02 359 TYR D CA 1
ATOM 11753 C C . TYR D 1 361 ? 52.843 -16.314 59.372 1.00 7.41 359 TYR D C 1
ATOM 11754 O O . TYR D 1 361 ? 51.971 -15.536 59.740 1.00 7.49 359 TYR D O 1
ATOM 11763 N N . SER D 1 362 ? 53.901 -15.924 58.677 1.00 7.00 360 SER D N 1
ATOM 11764 C CA . SER D 1 362 ? 54.216 -14.524 58.489 1.00 6.31 360 SER D CA 1
ATOM 11765 C C . SER D 1 362 ? 53.243 -13.527 57.801 1.00 6.08 360 SER D C 1
ATOM 11766 O O . SER D 1 362 ? 53.338 -12.329 58.090 1.00 6.95 360 SER D O 1
ATOM 11769 N N . PRO D 1 363 ? 52.311 -13.976 56.914 1.00 6.45 361 PRO D N 1
ATOM 11770 C CA . PRO D 1 363 ? 51.531 -12.972 56.163 1.00 6.63 361 PRO D CA 1
ATOM 11771 C C . PRO D 1 363 ? 50.873 -11.848 56.958 1.00 6.10 361 PRO D C 1
ATOM 11772 O O . PRO D 1 363 ? 51.008 -10.692 56.562 1.00 6.39 361 PRO D O 1
ATOM 11776 N N . LEU D 1 364 ? 50.148 -12.154 58.034 1.00 5.70 362 LEU D N 1
ATOM 11777 C CA . LEU D 1 364 ? 49.409 -11.087 58.708 1.00 5.68 362 LEU D CA 1
ATOM 11778 C C . LEU D 1 364 ? 50.367 -10.080 59.342 1.00 6.30 362 LEU D C 1
ATOM 11779 O O . LEU D 1 364 ? 50.119 -8.843 59.335 1.00 6.21 362 LEU D O 1
ATOM 11784 N N . ARG D 1 365 ? 51.430 -10.579 59.967 1.00 5.96 363 ARG D N 1
ATOM 11785 C CA . ARG D 1 365 ? 52.485 -9.726 60.496 1.00 6.20 363 ARG D CA 1
ATOM 11786 C C . ARG D 1 365 ? 53.087 -8.833 59.394 1.00 6.47 363 ARG D C 1
ATOM 11787 O O . ARG D 1 365 ? 53.211 -7.603 59.566 1.00 5.93 363 ARG D O 1
ATOM 11795 N N . HIS D 1 366 ? 53.446 -9.440 58.256 1.00 6.29 364 HIS D N 1
ATOM 11796 C CA . HIS D 1 366 ? 53.952 -8.659 57.140 1.00 5.19 364 HIS D CA 1
ATOM 11797 C C . HIS D 1 366 ? 52.946 -7.570 56.693 1.00 6.21 364 HIS D C 1
ATOM 11798 O O . HIS D 1 366 ? 53.336 -6.430 56.466 1.00 6.39 364 HIS D O 1
ATOM 11805 N N . ALA D 1 367 ? 51.665 -7.947 56.547 1.00 5.83 365 ALA D N 1
ATOM 11806 C CA . ALA D 1 367 ? 50.668 -6.999 56.096 1.00 6.05 365 ALA D CA 1
ATOM 11807 C C . ALA D 1 367 ? 50.579 -5.822 57.036 1.00 6.37 365 ALA D C 1
ATOM 11808 O O . ALA D 1 367 ? 50.600 -4.640 56.628 1.00 7.83 365 ALA D O 1
ATOM 11810 N N . ASN D 1 368 ? 50.557 -6.110 58.337 1.00 5.73 366 ASN D N 1
ATOM 11811 C CA . ASN D 1 368 ? 50.530 -5.047 59.341 1.00 6.11 366 ASN D CA 1
ATOM 11812 C C . ASN D 1 368 ? 51.767 -4.145 59.262 1.00 6.19 366 ASN D C 1
ATOM 11813 O O . ASN D 1 368 ? 51.685 -2.930 59.268 1.00 6.71 366 ASN D O 1
ATOM 11818 N N . ASN D 1 369 ? 52.923 -4.760 59.215 1.00 6.09 367 ASN D N 1
ATOM 11819 C CA . ASN D 1 369 ? 54.159 -3.982 59.120 1.00 5.30 367 ASN D CA 1
ATOM 11820 C C . ASN D 1 369 ? 54.167 -3.102 57.879 1.00 5.44 367 ASN D C 1
ATOM 11821 O O . ASN D 1 369 ? 54.591 -1.922 57.931 1.00 5.74 367 ASN D O 1
ATOM 11826 N N . LEU D 1 370 ? 53.709 -3.651 56.748 1.00 5.41 368 LEU D N 1
ATOM 11827 C CA . LEU D 1 370 ? 53.678 -2.901 55.503 1.00 5.44 368 LEU D CA 1
ATOM 11828 C C . LEU D 1 370 ? 52.736 -1.684 55.537 1.00 5.61 368 LEU D C 1
ATOM 11829 O O . LEU D 1 370 ? 52.890 -0.773 54.722 1.00 6.05 368 LEU D O 1
ATOM 11834 N N . GLU D 1 371 ? 51.816 -1.603 56.504 1.00 5.77 369 GLU D N 1
ATOM 11835 C CA . GLU D 1 371 ? 51.033 -0.378 56.686 1.00 5.85 369 GLU D CA 1
ATOM 11836 C C . GLU D 1 371 ? 51.959 0.826 56.924 1.00 5.55 369 GLU D C 1
ATOM 11837 O O . GLU D 1 371 ? 51.811 1.917 56.332 1.00 5.47 369 GLU D O 1
ATOM 11843 N N . SER D 1 372 ? 52.935 0.627 57.786 1.00 5.83 370 SER D N 1
ATOM 11844 C CA . SER D 1 372 ? 53.915 1.700 58.043 1.00 6.15 370 SER D CA 1
ATOM 11845 C C . SER D 1 372 ? 54.766 2.006 56.809 1.00 5.61 370 SER D C 1
ATOM 11846 O O . SER D 1 372 ? 55.046 3.175 56.505 1.00 6.97 370 SER D O 1
ATOM 11849 N N . VAL D 1 373 ? 55.196 0.956 56.118 1.00 5.61 371 VAL D N 1
ATOM 11850 C CA . VAL D 1 373 ? 56.061 1.101 54.945 1.00 6.07 371 VAL D CA 1
ATOM 11851 C C . VAL D 1 373 ? 55.365 1.853 53.809 1.00 6.21 371 VAL D C 1
ATOM 11852 O O . VAL D 1 373 ? 55.991 2.646 53.086 1.00 7.22 371 VAL D O 1
ATOM 11856 N N . LEU D 1 374 ? 54.052 1.661 53.696 1.00 5.91 372 LEU D N 1
ATOM 11857 C CA . LEU D 1 374 ? 53.206 2.337 52.718 1.00 6.29 372 LEU D CA 1
ATOM 11858 C C . LEU D 1 374 ? 53.169 3.837 52.963 1.00 6.07 372 LEU D C 1
ATOM 11859 O O . LEU D 1 374 ? 53.098 4.631 52.024 1.00 7.63 372 LEU D O 1
ATOM 11864 N N . THR D 1 375 ? 53.201 4.221 54.236 1.00 6.74 373 THR D N 1
ATOM 11865 C CA . THR D 1 375 ? 53.042 5.602 54.688 1.00 6.61 373 THR D CA 1
ATOM 11866 C C . THR D 1 375 ? 54.360 6.345 54.807 1.00 7.03 373 THR D C 1
ATOM 11867 O O . THR D 1 375 ? 54.450 7.502 54.397 1.00 7.50 373 THR D O 1
ATOM 11871 N N . TYR D 1 376 ? 55.370 5.734 55.400 1.00 7.54 374 TYR D N 1
ATOM 11872 C CA . TYR D 1 376 ? 56.615 6.450 55.629 1.00 7.61 374 TYR D CA 1
ATOM 11873 C C . TYR D 1 376 ? 57.501 6.567 54.386 1.00 7.79 374 TYR D C 1
ATOM 11874 O O . TYR D 1 376 ? 57.275 5.932 53.374 1.00 7.94 374 TYR D O 1
ATOM 11883 N N . GLU D 1 377 ? 58.524 7.431 54.481 1.00 8.52 375 GLU D N 1
ATOM 11884 C CA A GLU D 1 377 ? 59.416 7.681 53.338 0.50 9.32 375 GLU D CA 1
ATOM 11885 C CA B GLU D 1 377 ? 59.407 7.755 53.350 0.50 9.29 375 GLU D CA 1
ATOM 11886 C C . GLU D 1 377 ? 58.613 8.126 52.108 1.00 9.42 375 GLU D C 1
ATOM 11887 O O . GLU D 1 377 ? 58.960 7.785 50.979 1.00 9.83 375 GLU D O 1
ATOM 11898 N N . GLY D 1 378 ? 57.562 8.887 52.356 1.00 8.38 376 GLY D N 1
ATOM 11899 C CA . GLY D 1 378 ? 56.652 9.383 51.315 1.00 8.63 376 GLY D CA 1
ATOM 11900 C C . GLY D 1 378 ? 55.492 8.422 51.121 1.00 8.04 376 GLY D C 1
ATOM 11901 O O . GLY D 1 378 ? 55.685 7.243 50.793 1.00 7.72 376 GLY D O 1
ATOM 11902 N N . THR D 1 379 ? 54.293 8.899 51.388 1.00 8.13 377 THR D N 1
ATOM 11903 C CA . THR D 1 379 ? 53.121 8.041 51.234 1.00 8.08 377 THR D CA 1
ATOM 11904 C C . THR D 1 379 ? 52.943 7.630 49.768 1.00 8.14 377 THR D C 1
ATOM 11905 O O . THR D 1 379 ? 53.488 8.245 48.865 1.00 7.26 377 THR D O 1
ATOM 11909 N N . SER D 1 380 ? 52.100 6.619 49.540 1.00 7.75 378 SER D N 1
ATOM 11910 C CA . SER D 1 380 ? 51.765 6.253 48.161 1.00 7.27 378 SER D CA 1
ATOM 11911 C C . SER D 1 380 ? 51.322 7.462 47.367 1.00 7.41 378 SER D C 1
ATOM 11912 O O . SER D 1 380 ? 51.724 7.648 46.204 1.00 7.65 378 SER D O 1
ATOM 11915 N N . GLU D 1 381 ? 50.470 8.321 47.958 1.00 8.06 379 GLU D N 1
ATOM 11916 C CA . GLU D 1 381 ? 49.914 9.459 47.225 1.00 7.97 379 GLU D CA 1
ATOM 11917 C C . GLU D 1 381 ? 51.008 10.482 46.872 1.00 8.03 379 GLU D C 1
ATOM 11918 O O . GLU D 1 381 ? 50.980 11.083 45.806 1.00 8.47 379 GLU D O 1
ATOM 11924 N N . MET D 1 382 ? 52.001 10.653 47.750 1.00 7.85 380 MET D N 1
ATOM 11925 C CA . MET D 1 382 ? 53.115 11.545 47.439 1.00 8.50 380 MET D CA 1
ATOM 11926 C C . MET D 1 382 ? 53.918 11.046 46.247 1.00 8.46 380 MET D C 1
ATOM 11927 O O . MET D 1 382 ? 54.251 11.839 45.341 1.00 9.11 380 MET D O 1
ATOM 11932 N N . HIS D 1 383 ? 54.226 9.768 46.216 1.00 6.86 381 HIS D N 1
ATOM 11933 C CA . HIS D 1 383 ? 54.937 9.198 45.081 1.00 6.70 381 HIS D CA 1
ATOM 11934 C C . HIS D 1 383 ? 54.114 9.237 43.799 1.00 7.07 381 HIS D C 1
ATOM 11935 O O . HIS D 1 383 ? 54.634 9.532 42.749 1.00 7.54 381 HIS D O 1
ATOM 11942 N N . LEU D 1 384 ? 52.826 8.937 43.904 1.00 6.94 382 LEU D N 1
ATOM 11943 C CA . LEU D 1 384 ? 51.880 9.025 42.807 1.00 7.23 382 LEU D CA 1
ATOM 11944 C C . LEU D 1 384 ? 51.916 10.408 42.156 1.00 7.19 382 LEU D C 1
ATOM 11945 O O . LEU D 1 384 ? 52.053 10.538 40.936 1.00 7.16 382 LEU D O 1
ATOM 11950 N N . LEU D 1 385 ? 51.815 11.451 42.982 1.00 7.62 383 LEU D N 1
ATOM 11951 C CA . LEU D 1 385 ? 51.801 12.815 42.483 1.00 7.94 383 LEU D CA 1
ATOM 11952 C C . LEU D 1 385 ? 53.186 13.242 41.954 1.00 7.92 383 LEU D C 1
ATOM 11953 O O . LEU D 1 385 ? 53.268 14.068 41.051 1.00 8.95 383 LEU D O 1
ATOM 11958 N N . SER D 1 386 ? 54.241 12.701 42.516 1.00 7.71 384 SER D N 1
ATOM 11959 C CA A SER D 1 386 ? 55.606 12.934 42.007 0.50 8.44 384 SER D CA 1
ATOM 11960 C CA B SER D 1 386 ? 55.591 12.968 41.983 0.50 8.68 384 SER D CA 1
ATOM 11961 C C . SER D 1 386 ? 55.717 12.402 40.565 1.00 8.13 384 SER D C 1
ATOM 11962 O O . SER D 1 386 ? 56.237 13.084 39.673 1.00 8.96 384 SER D O 1
ATOM 11967 N N . ILE D 1 387 ? 55.204 11.212 40.337 1.00 6.77 385 ILE D N 1
ATOM 11968 C CA . ILE D 1 387 ? 55.144 10.608 39.000 1.00 7.32 385 ILE D CA 1
ATOM 11969 C C . ILE D 1 387 ? 54.275 11.463 38.077 1.00 8.09 385 ILE D C 1
ATOM 11970 O O . ILE D 1 387 ? 54.657 11.769 36.934 1.00 8.02 385 ILE D O 1
ATOM 11975 N N . GLY D 1 388 ? 53.095 11.876 38.556 1.00 7.62 386 GLY D N 1
ATOM 11976 C CA . GLY D 1 388 ? 52.222 12.767 37.780 1.00 8.16 386 GLY D CA 1
ATOM 11977 C C . GLY D 1 388 ? 52.896 14.054 37.339 1.00 8.40 386 GLY D C 1
ATOM 11978 O O . GLY D 1 388 ? 52.690 14.489 36.215 1.00 9.23 386 GLY D O 1
ATOM 11979 N N . LYS D 1 389 ? 53.676 14.643 38.236 1.00 9.30 387 LYS D N 1
ATOM 11980 C CA A LYS D 1 389 ? 54.396 15.865 37.893 0.50 9.50 387 LYS D CA 1
ATOM 11981 C CA B LYS D 1 389 ? 54.418 15.861 37.925 0.50 9.71 387 LYS D CA 1
ATOM 11982 C C . LYS D 1 389 ? 55.442 15.574 36.820 1.00 10.20 387 LYS D C 1
ATOM 11983 O O . LYS D 1 389 ? 55.574 16.357 35.881 1.00 10.49 387 LYS D O 1
ATOM 11994 N N . ALA D 1 390 ? 56.149 14.466 36.924 1.00 9.64 388 ALA D N 1
ATOM 11995 C CA . ALA D 1 390 ? 57.140 14.075 35.907 1.00 9.13 388 ALA D CA 1
ATOM 11996 C C . ALA D 1 390 ? 56.518 13.910 34.537 1.00 9.34 388 ALA D C 1
ATOM 11997 O O . ALA D 1 390 ? 57.134 14.249 33.526 1.00 9.92 388 ALA D O 1
ATOM 11999 N N . LEU D 1 391 ? 55.307 13.368 34.460 1.00 8.74 389 LEU D N 1
ATOM 12000 C CA . LEU D 1 391 ? 54.633 13.109 33.180 1.00 9.13 389 LEU D CA 1
ATOM 12001 C C . LEU D 1 391 ? 54.012 14.343 32.570 1.00 10.45 389 LEU D C 1
ATOM 12002 O O . LEU D 1 391 ? 53.890 14.445 31.337 1.00 11.49 389 LEU D O 1
ATOM 12007 N N . THR D 1 392 ? 53.620 15.300 33.410 1.00 10.39 390 THR D N 1
ATOM 12008 C CA . THR D 1 392 ? 52.800 16.416 32.937 1.00 10.10 390 THR D CA 1
ATOM 12009 C C . THR D 1 392 ? 53.487 17.771 32.993 1.00 10.46 390 THR D C 1
ATOM 12010 O O . THR D 1 392 ? 53.047 18.706 32.303 1.00 12.38 390 THR D O 1
ATOM 12014 N N . GLY D 1 393 ? 54.484 17.895 33.841 1.00 10.65 391 GLY D N 1
ATOM 12015 C CA . GLY D 1 393 ? 55.138 19.170 34.123 1.00 11.67 391 GLY D CA 1
ATOM 12016 C C . GLY D 1 393 ? 54.400 20.036 35.110 1.00 13.24 391 GLY D C 1
ATOM 12017 O O . GLY D 1 393 ? 54.831 21.170 35.345 1.00 16.20 391 GLY D O 1
ATOM 12018 N N . LYS D 1 394 ? 53.264 19.548 35.638 1.00 11.71 392 LYS D N 1
ATOM 12019 C CA . LYS D 1 394 ? 52.433 20.326 36.576 1.00 12.72 392 LYS D CA 1
ATOM 12020 C C . LYS D 1 394 ? 52.385 19.651 37.938 1.00 11.86 392 LYS D C 1
ATOM 12021 O O . LYS D 1 394 ? 52.040 18.487 38.053 1.00 10.66 392 LYS D O 1
ATOM 12023 N N . ALA D 1 395 ? 52.748 20.380 38.995 1.00 12.25 393 ALA D N 1
ATOM 12024 C CA . ALA D 1 395 ? 52.640 19.877 40.362 1.00 12.10 393 ALA D CA 1
ATOM 12025 C C . ALA D 1 395 ? 51.195 19.998 40.807 1.00 12.15 393 ALA D C 1
ATOM 12026 O O . ALA D 1 395 ? 50.551 21.020 40.619 1.00 14.02 393 ALA D O 1
ATOM 12028 N N . ALA D 1 396 ? 50.676 18.918 41.414 1.00 9.86 394 ALA D N 1
ATOM 12029 C CA . ALA D 1 396 ? 49.293 18.853 41.849 1.00 10.89 394 ALA D CA 1
ATOM 12030 C C . ALA D 1 396 ? 49.226 18.474 43.336 1.00 10.13 394 ALA D C 1
ATOM 12031 O O . ALA D 1 396 ? 48.208 17.929 43.802 1.00 12.14 394 ALA D O 1
ATOM 12033 N N . PHE D 1 397 ? 50.261 18.765 44.114 1.00 11.47 395 PHE D N 1
ATOM 12034 C CA . PHE D 1 397 ? 50.217 18.554 45.576 1.00 11.70 395 PHE D CA 1
ATOM 12035 C C . PHE D 1 397 ? 49.296 19.589 46.218 1.00 14.66 395 PHE D C 1
ATOM 12036 O O . PHE D 1 397 ? 48.505 19.245 47.083 1.00 13.83 395 PHE D O 1
ATOM 12044 N N . ARG D 1 398 ? 49.359 20.847 45.780 1.00 16.25 396 ARG D N 1
ATOM 12045 C CA A ARG D 1 398 ? 48.500 21.886 46.350 0.60 18.63 396 ARG D CA 1
ATOM 12046 C CA B ARG D 1 398 ? 48.508 21.889 46.349 0.40 18.74 396 ARG D CA 1
ATOM 12047 C C . ARG D 1 398 ? 47.254 22.090 45.496 1.00 20.81 396 ARG D C 1
ATOM 12048 O O . ARG D 1 398 ? 46.205 22.544 46.005 1.00 25.33 396 ARG D O 1
#

InterPro domains:
  IPR006091 Acyl-CoA dehydrogenase/oxidase, middle domain [PF02770] (140-230)
  IPR009075 Acyl-CoA dehydrogenase/oxidase, C-terminal [PF00441] (242-389)
  IPR009100 Acyl-CoA dehydrogenase/oxidase, N-terminal and middle domain superfamily [SSF56645] (16-239)
  IPR013786 Acyl-CoA dehydrogenase/oxidase, N-terminal [PF02771] (26-136)
  IPR036250 Acyl-CoA dehydrogenase-like, C-terminal [SSF47203] (247-392)
  IPR037069 Acyl-CoA dehydrogenase/oxidase, N-terminal domain superfamily [G3DSA:1.10.540.10] (1-138)
  IPR046373 Acyl-CoA oxidase/dehydrogenase, middle domain superfamily [G3DSA:2.40.110.10] (139-241)
  IPR052033 Glutaryl-CoA dehydrogenase [PTHR42807] (14-396)

CATH classification: 1.10.540.10 (+2 more: 2.40.110.10, 1.20.140.10)

B-factor: mean 13.41, std 7.79, range [4.37, 51.43]

Secondary structure (DSSP, 8-state):
-----HHHHHTGGGGS-HHHHHHHHHHHHHIIIIIHHHHHHHHHHT---TTHHHHHHHHT-TTTTS-STT-----HHHHHHHHHHHHHH-HHHHHHHIIIIIIIIHHHHHH--HHHHHHHHHHHHHTSS-EEEE--BTTBSS-GGG---EEEEETTEEEEEEEEEEEETTTT-SEEEEEEB-TTS-EEEEEETTSTTEEEEE---BSS--SS-EEEEEEEEEEE-GGGB-TT--STHHHHHHHHHHHHHHHHHHHHHHHHHHHHHHHHHHH-EETTEEGGGSHHHHHHHHHHHHHHHHHHHHHHHHHHHHHTT---HHHHHHHHHHHHHHHHHHHHHHHHHHGGGGGBSSSTHHHHHHHHHHHHHSSS-HHHHHHHHHHHHHS-----/---HHHHHT-GGGS-HHHHHHHHHHHHHIIIIIHHHHHHHHHHT---TTHHHHHHHHT-TTTTS-STT-----HHHHHHHHHHHHHH-HHHHHHHIIIIIIIIHHHHHH--HHHHHHHHHHHHHTSS-EEEE--BTTBSS-GGG---EEEEETTEEEEEEEEEEEETTTT-SEEEEEEB-TTS-EEEEEETTSTTEEEEE---BSS--SS-EEEEEEEEEEE-GGGB-TT--STHHHHHHHHHHHHHHHHHHHHHHHHHHHHHHHHHHH-EETTEEGGGSHHHHHHHHHHHHHHHHHHHHHHHHHHHHHHH---HHHHHHHHHHHHHHHHHHHHHHHHHHGGGGGBSSSTHHHHHHHHHHHHHSSS-HHHHHHHHHHHHHS-----/---HHHHHT-GGGS-HHHHHHHHHHHHHIIIIITTTHHHHHHHT---TTHHHHHHHHT-TTTTS-STT-----HHHHHHHHHHHHHH-HHHHHHHIIIIIIIIHHHHHH--HHHHHHHHHHHHHTSS-EEEE--BTTBSS-GGG---EEEEETTEEEEEEEEEEEETTTT-SEEEEEEB-TTS-EEEEEETTSTTEEEEE---BSS--SS-EEEEEEEEEEE-GGGB-TT--STHHHHHHHHHHHHHHHHHHHHHHHHHHHHHHHHHHH-EETTEEGGGSHHHHHHHHHHHHHHHHHHHHHHHHHHHHHTT---HHHHHHHHHHHHHHHHHHHHHHHHHHGGGGGBSSSTHHHHHHHHHHHHHSSS-HHHHHHHHHHHHHS-----/---HHHHHTGGGGS-HHHHHHHHHHHHHIIIIIGGGHHHHHHHT---TTHHHHHHHHT-TTTTS-STT-----HHHHHHHHHHHHHH-HHHHHHHIIIIIIIIHHHHHH--HHHHHHHHHHHHHTSS-EEEE--BTTBSS-GGG---EEEEETTEEEEEEEEEEEETTTT-SEEEEEEB-TTS-EEEEEETTSTTEEEEE---BSS--SS-EEEEEEEEEEE-GGGB-TT--STHHHHHHHHHHHHHHHHHHHHHHHHHHHHHHHHHHH-EETTEEGGGSHHHHHHHHHHHHHHHHHHHHHHHHHHHHHTT---HHHHHHHHHHHHHHHHHHHHHHHHHHGGGGGBSSSTHHHHHHHHHHHHHSSS-HHHHHHHHHHHHHS-----